Protein 8BDD (pdb70)

Organism: Bacteroides ovatus (NCBI:txid28116)

Secondary structure (DSSP, 8-state):
--S-SS--HHHHHHHHHTTTT-HHHHHHHHHHHHHHHHHHTS----PPP---TT-HHHHHHHHHHHHHHHHHHHHHHH--HHHHHHHHHHHHHHHHHGGG--S-S----SS--SSSSSHHHHHHHHHHHHHHHHHHGGGS-HHHHHHHIIIIIHHHHHHHHH-BTTB-HHHHHHTSSSHHHHHHHHHHHHHHHHHT-HHHHHHHHH-TTSSSSS--HHHHHHHSS-TTS--TT-HHHHHHHHHHHHHHHHHHHHH-GGG-GGGHHHHHHHHHHHHHHHTEETTEE---SS--S-BTTSHHHHHHHHHHHHH-TT-THHHHHIIIII----SSHHHHHHHHHHHTT---------EEEE-STTS-S-EEEEEE--STT--EEEEEEE-B--GGG--S-TTEEEEEETTEEEE------B-TT-TTTGGGSBPHHIIIIITSGGGSSS-EETTB-GGGG-HHHHTT-B-EEEEEES--SSEEEEEEEESSSSTT-EEEEEEEEE--SSSSS-EEEEEEEEE-SS-EEEEEEEEE-SEEEEESS-EEE-SSEEEBS-SSTTGGGEEEEEEE--SS-SEEEEEEEETTEEEEEEEE--TT-EEEEEEE-SS-TT--S---EEEEEEEEEESSEEEEEEEEEE-EEETTTTEEES-S--EEEEEEEEE-SSEEEEEEEETTTEEEEEEEESS---TT-EEEEEETTEEEEEESSEEEEE-/--S-SS--HHHHHHHHHTTTS-HHHHHHHHHHHHHHHHHHTS----PPP---TT-HHHHHHHHHHHHHHHHHHHHHHH--HHHHHHHHHHHHHHHHHGGG--S-SS---SS--SSSSSHHHHHHHHHHHHHHHHHHGGGS-HHHHHHHIIIIIHHHHHHHHH-BTTB-HHHHHHTSSSHHHHHHHHHHHHHHHHHT-HHHHHHHHH-TTSSSSS-SHHHHHHHSS-TT---TT-HHHHHHHHHHHHHHHHHHHHH-GGG-GGGHHHHHHHHHHHHHHHTEETTEE---SS--S-BTTSHHHHHHHHHHHHH-TT-THHHHHIIIII----SSHHHHHHHHHHHTT---------EEEE-STTS-S-EEEEEE--STT--EEEEEEE----STT--S-TTEEEEEETTEEEE------B-TT-TTTGGGSB-HHIIIIITSGGGSSS-EETTB-GGGG-HHHHTT---EEEEEES--SSEEEEEEEESSSSTTEEEEEEEEEE--SSSSS-EEEEEEEEEEEEEEEEEEEEEE-SEEEEESS-EEE-SSEEEBS-SSTTGGGEEEEEEE--SS-SEEEEEEEETTEEEEEEEE--TT-EEEEEEE-SS-TT--S---EEEEEEEEEEEEEEEEEEEEEE-EEETTTTEEE--S--EEEEEEEEE-SSEEEEEEEETTTEEEEEEEESS---SS-EEEEEETTEEEEEESSEEEEE-

B-factor: mean 32.71, std 9.91, range [15.24, 109.08]

Structure (mmCIF, N/CA/C/O backbone):
data_8BDD
#
_entry.id   8BDD
#
_cell.length_a   89.590
_cell.length_b   120.950
_cell.length_c   90.240
_cell.angle_alpha   90.000
_cell.angle_beta   117.760
_cell.angle_gamma   90.000
#
_symmetry.space_group_name_H-M   'P 1 21 1'
#
loop_
_entity.id
_entity.type
_entity.pdbx_description
1 polymer 'Alginate lyase family protein'
2 non-polymer 'NICKEL (II) ION'
3 water water
#
loop_
_atom_site.group_PDB
_atom_site.id
_atom_site.type_symbol
_atom_site.label_atom_id
_atom_site.label_alt_id
_atom_site.label_comp_id
_atom_site.label_asym_id
_atom_site.label_entity_id
_atom_site.label_seq_id
_atom_site.pdbx_PDB_ins_code
_atom_site.Cartn_x
_atom_site.Cartn_y
_atom_site.Cartn_z
_atom_site.occupancy
_atom_site.B_iso_or_equiv
_atom_site.auth_seq_id
_atom_site.auth_comp_id
_atom_site.auth_asym_id
_atom_site.auth_atom_id
_atom_site.pdbx_PDB_model_num
ATOM 1 N N . GLN A 1 24 ? -15.70030 -24.37896 -6.52511 1.000 44.97603 24 GLN A N 1
ATOM 2 C CA . GLN A 1 24 ? -15.77590 -22.92522 -6.53306 1.000 38.57110 24 GLN A CA 1
ATOM 3 C C . GLN A 1 24 ? -15.24121 -22.33977 -5.22225 1.000 29.66903 24 GLN A C 1
ATOM 4 O O . GLN A 1 24 ? -14.65019 -21.26400 -5.21959 1.000 33.59810 24 GLN A O 1
ATOM 10 N N . HIS A 1 25 ? -15.45530 -23.04725 -4.11386 1.000 30.49154 25 HIS A N 1
ATOM 11 C CA . HIS A 1 25 ? -14.90738 -22.64230 -2.82364 1.000 27.56154 25 HIS A CA 1
ATOM 12 C C . HIS A 1 25 ? -14.19966 -23.82299 -2.17348 1.000 29.56745 25 HIS A C 1
ATOM 13 O O . HIS A 1 25 ? -14.69232 -24.95530 -2.25016 1.000 31.91313 25 HIS A O 1
ATOM 20 N N . PRO A 1 26 ? -13.04170 -23.60133 -1.53029 1.000 27.47352 26 PRO A N 1
ATOM 21 C CA . PRO A 1 26 ? -12.33069 -22.32346 -1.41548 1.000 28.32924 26 PRO A CA 1
ATOM 22 C C . PRO A 1 26 ? -11.57598 -21.97304 -2.69789 1.000 28.88786 26 PRO A C 1
ATOM 23 O O . PRO A 1 26 ? -11.39443 -22.84395 -3.54312 1.000 29.34733 26 PRO A O 1
ATOM 27 N N . SER A 1 27 ? -11.14572 -20.72149 -2.83561 1.000 28.08466 27 SER A N 1
ATOM 28 C CA . SER A 1 27 ? -10.36778 -20.34166 -4.00872 1.000 29.30316 27 SER A CA 1
ATOM 29 C C . SER A 1 27 ? -9.45781 -19.15484 -3.73040 1.000 29.92974 27 SER A C 1
ATOM 30 O O . SER A 1 27 ? -8.61140 -18.81909 -4.56491 1.000 36.00524 27 SER A O 1
ATOM 33 N N . LEU A 1 28 ? -9.59557 -18.52747 -2.56456 1.000 29.40605 28 LEU A N 1
ATOM 34 C CA . LEU A 1 28 ? -8.80460 -17.33206 -2.26714 1.000 26.90642 28 LEU A CA 1
ATOM 35 C C . LEU A 1 28 ? -7.39663 -17.70178 -1.80259 1.000 31.99043 28 LEU A C 1
ATOM 36 O O . LEU A 1 28 ? -6.41121 -17.45198 -2.50374 1.000 36.59046 28 LEU A O 1
ATOM 41 N N . LEU A 1 29 ? -7.28772 -18.29504 -0.61809 1.000 29.95357 29 LEU A N 1
ATOM 42 C CA . LEU A 1 29 ? -5.98864 -18.68863 -0.08369 1.000 32.14035 29 LEU A CA 1
ATOM 43 C C . LEU A 1 29 ? -5.49066 -19.99765 -0.68552 1.000 34.26119 29 LEU A C 1
ATOM 44 O O . LEU A 1 29 ? -4.27734 -20.25159 -0.67726 1.000 35.59796 29 LEU A O 1
ATOM 49 N N . PHE A 1 30 ? -6.39594 -20.82515 -1.20340 1.000 30.88394 30 PHE A N 1
ATOM 50 C CA . PHE A 1 30 ? -6.10087 -22.14395 -1.74310 1.000 31.17208 30 PHE A CA 1
ATOM 51 C C . PHE A 1 30 ? -7.34487 -22.67859 -2.43879 1.000 34.13440 30 PHE A C 1
ATOM 52 O O . PHE A 1 30 ? -8.45106 -22.16612 -2.24818 1.000 30.78929 30 PHE A O 1
ATOM 60 N N . THR A 1 31 ? -7.14682 -23.71225 -3.25286 1.000 32.60446 31 THR A N 1
ATOM 61 C CA . THR A 1 31 ? -8.22657 -24.41822 -3.92184 1.000 32.60378 31 THR A CA 1
ATOM 62 C C . THR A 1 31 ? -8.52778 -25.72367 -3.19677 1.000 33.60256 31 THR A C 1
ATOM 63 O O . THR A 1 31 ? -7.78862 -26.15741 -2.31095 1.000 31.74865 31 THR A O 1
ATOM 67 N N . GLN A 1 32 ? -9.63515 -26.35561 -3.59517 1.000 30.37550 32 GLN A N 1
ATOM 68 C CA . GLN A 1 32 ? -10.01640 -27.62605 -2.98900 1.000 33.61738 32 GLN A CA 1
ATOM 69 C C . GLN A 1 32 ? -8.94386 -28.68319 -3.21589 1.000 35.03951 32 GLN A C 1
ATOM 70 O O . GLN A 1 32 ? -8.59040 -29.43084 -2.29289 1.000 32.71520 32 GLN A O 1
ATOM 76 N N . GLU A 1 33 ? -8.42234 -28.76354 -4.44544 1.000 33.87615 33 GLU A N 1
ATOM 77 C CA . GLU A 1 33 ? -7.36384 -29.72030 -4.75102 1.000 38.48104 33 GLU A CA 1
ATOM 78 C C . GLU A 1 33 ? -6.15077 -29.49725 -3.85653 1.000 34.03210 33 GLU A C 1
ATOM 79 O O . GLU A 1 33 ? -5.55751 -30.45867 -3.34768 1.000 35.10004 33 GLU A O 1
ATOM 85 N N . GLU A 1 34 ? -5.78672 -28.23116 -3.63512 1.000 34.46821 34 GLU A N 1
ATOM 86 C CA . GLU A 1 34 ? -4.63912 -27.91275 -2.79052 1.000 33.35891 34 GLU A CA 1
ATOM 87 C C . GLU A 1 34 ? -4.90006 -28.27150 -1.33295 1.000 31.19539 34 GLU A C 1
ATOM 88 O O . GLU A 1 34 ? -4.00464 -28.77338 -0.64924 1.000 30.97630 34 GLU A O 1
ATOM 94 N N . VAL A 1 35 ? -6.11946 -28.02714 -0.84127 1.000 28.70819 35 VAL A N 1
ATOM 95 C CA . VAL A 1 35 ? -6.46169 -28.43247 0.52318 1.000 28.31451 35 VAL A CA 1
ATOM 96 C C . VAL A 1 35 ? -6.37175 -29.94507 0.66791 1.000 29.14156 35 VAL A C 1
ATOM 97 O O . VAL A 1 35 ? -5.83675 -30.45995 1.65816 1.000 26.67460 35 VAL A O 1
ATOM 101 N N . ASN A 1 36 ? -6.91150 -30.68332 -0.30773 1.000 29.63916 36 ASN A N 1
ATOM 102 C CA . ASN A 1 36 ? -6.82842 -32.13895 -0.25774 1.000 30.06579 36 ASN A CA 1
ATOM 103 C C . ASN A 1 36 ? -5.37645 -32.60193 -0.23942 1.000 29.43101 36 ASN A C 1
ATOM 104 O O . ASN A 1 36 ? -5.02514 -33.53974 0.48559 1.000 30.90998 36 ASN A O 1
ATOM 109 N N . GLU A 1 37 ? -4.52170 -31.95577 -1.03708 1.000 29.26030 37 GLU A N 1
ATOM 110 C CA . GLU A 1 37 ? -3.10077 -32.29632 -1.04159 1.000 32.58898 37 GLU A CA 1
ATOM 111 C C . GLU A 1 37 ? -2.44990 -32.02197 0.31328 1.000 30.89880 37 GLU A C 1
ATOM 112 O O . GLU A 1 37 ? -1.64722 -32.82962 0.79757 1.000 30.88015 37 GLU A O 1
ATOM 118 N N . MET A 1 38 ? -2.75221 -30.87061 0.92138 1.000 27.73907 38 MET A N 1
ATOM 119 C CA . MET A 1 38 ? -2.17071 -30.56065 2.22800 1.000 28.42964 38 MET A CA 1
ATOM 120 C C . MET A 1 38 ? -2.61445 -31.57148 3.27446 1.000 28.44849 38 MET A C 1
ATOM 121 O O . MET A 1 38 ? -1.82319 -31.97616 4.13515 1.000 27.77962 38 MET A O 1
ATOM 126 N N . ARG A 1 39 ? -3.87531 -32.00431 3.20928 1.000 26.90698 39 ARG A N 1
ATOM 127 C CA . ARG A 1 39 ? -4.35700 -32.97428 4.19229 1.000 26.76971 39 ARG A CA 1
ATOM 128 C C . ARG A 1 39 ? -3.73082 -34.34472 3.97817 1.000 29.40623 39 ARG A C 1
ATOM 129 O O . ARG A 1 39 ? -3.35298 -35.01470 4.94543 1.000 30.31643 39 ARG A O 1
ATOM 137 N N . ALA A 1 40 ? -3.59706 -34.77707 2.71804 1.000 29.39123 40 ALA A N 1
ATOM 138 C CA . ALA A 1 40 ? -2.97109 -36.06850 2.44678 1.000 28.47302 40 ALA A CA 1
ATOM 139 C C . ALA A 1 40 ? -1.50109 -36.08678 2.85017 1.000 31.28330 40 ALA A C 1
ATOM 140 O O . ALA A 1 40 ? -0.95797 -37.15617 3.15993 1.000 33.00896 40 ALA A O 1
ATOM 142 N N . GLY A 1 41 ? -0.84487 -34.93093 2.83457 1.000 30.17132 41 GLY A N 1
ATOM 143 C CA . GLY A 1 41 ? 0.55445 -34.80040 3.17304 1.000 32.08526 41 GLY A CA 1
ATOM 144 C C . GLY A 1 41 ? 0.85896 -34.61904 4.63903 1.000 33.94415 41 GLY A C 1
ATOM 145 O O . GLY A 1 41 ? 2.02817 -34.44446 4.99701 1.000 32.30568 41 GLY A O 1
ATOM 146 N N . LYS A 1 42 ? -0.15375 -34.65370 5.50309 1.000 32.44606 42 LYS A N 1
ATOM 147 C CA . LYS A 1 42 ? 0.07815 -34.48590 6.93282 1.000 32.44028 42 LYS A CA 1
ATOM 148 C C . LYS A 1 42 ? 1.04551 -35.54140 7.44714 1.000 34.69074 42 LYS A C 1
ATOM 149 O O . LYS A 1 42 ? 0.89643 -36.73100 7.16044 1.000 35.18348 42 LYS A O 1
ATOM 155 N N . GLY A 1 43 ? 2.05568 -35.09947 8.20048 1.000 34.47029 43 GLY A N 1
ATOM 156 C CA . GLY A 1 43 ? 3.05129 -35.99758 8.74203 1.000 34.97404 43 GLY A CA 1
ATOM 157 C C . GLY A 1 43 ? 4.30304 -36.15313 7.90636 1.000 37.19093 43 GLY A C 1
ATOM 158 O O . GLY A 1 43 ? 5.30433 -36.67914 8.41177 1.000 41.72470 43 GLY A O 1
ATOM 159 N N . THR A 1 44 ? 4.29497 -35.71165 6.64793 1.000 36.54971 44 THR A N 1
ATOM 160 C CA . THR A 1 44 ? 5.45095 -35.90941 5.78562 1.000 36.99573 44 THR A CA 1
ATOM 161 C C . THR A 1 44 ? 6.48561 -34.79703 5.90152 1.000 32.98485 44 THR A C 1
ATOM 162 O O . THR A 1 44 ? 7.65975 -35.04350 5.60341 1.000 36.08576 44 THR A O 1
ATOM 166 N N . VAL A 1 45 ? 6.08862 -33.59711 6.32682 1.000 34.13841 45 VAL A N 1
ATOM 167 C CA . VAL A 1 45 ? 7.00715 -32.46655 6.49670 1.000 33.03521 45 VAL A CA 1
ATOM 168 C C . VAL A 1 45 ? 6.81295 -31.86716 7.88681 1.000 32.83136 45 VAL A C 1
ATOM 169 O O . VAL A 1 45 ? 5.93129 -31.01557 8.07629 1.000 34.24332 45 VAL A O 1
ATOM 173 N N . PRO A 1 46 ? 7.60943 -32.28055 8.87906 1.000 34.65258 46 PRO A N 1
ATOM 174 C CA . PRO A 1 46 ? 7.38941 -31.82036 10.26715 1.000 34.54502 46 PRO A CA 1
ATOM 175 C C . PRO A 1 46 ? 7.29824 -30.31226 10.46063 1.000 33.09843 46 PRO A C 1
ATOM 176 O O . PRO A 1 46 ? 6.50778 -29.86673 11.30312 1.000 31.84977 46 PRO A O 1
ATOM 180 N N . ALA A 1 47 ? 8.08177 -29.50918 9.72886 1.000 31.76261 47 ALA A N 1
ATOM 181 C CA . ALA A 1 47 ? 8.03818 -28.06220 9.94432 1.000 30.58042 47 ALA A CA 1
ATOM 182 C C . ALA A 1 47 ? 6.68618 -27.48525 9.54132 1.000 30.96059 47 ALA A C 1
ATOM 183 O O . ALA A 1 47 ? 6.13953 -26.59902 10.22656 1.000 31.93854 47 ALA A O 1
ATOM 185 N N . PHE A 1 48 ? 6.13201 -27.97541 8.42502 1.000 31.09033 48 PHE A N 1
ATOM 186 C CA . PHE A 1 48 ? 4.79979 -27.53933 8.01441 1.000 29.94570 48 PHE A CA 1
ATOM 187 C C . PHE A 1 48 ? 3.75461 -27.98909 9.01773 1.000 30.75702 48 PHE A C 1
ATOM 188 O O . PHE A 1 48 ? 2.83771 -27.22841 9.34858 1.000 30.25248 48 PHE A O 1
ATOM 196 N N . ASP A 1 49 ? 3.86708 -29.23487 9.48916 1.000 31.54371 49 ASP A N 1
ATOM 197 C CA . ASP A 1 49 ? 2.95600 -29.72943 10.51373 1.000 31.55941 49 ASP A CA 1
ATOM 198 C C . ASP A 1 49 ? 2.97862 -28.83696 11.74180 1.000 32.00478 49 ASP A C 1
ATOM 199 O O . ASP A 1 49 ? 1.93194 -28.55582 12.32784 1.000 32.94695 49 ASP A O 1
ATOM 204 N N . LYS A 1 50 ? 4.16707 -28.38266 12.14766 1.000 30.89306 50 LYS A N 1
ATOM 205 C CA . LYS A 1 50 ? 4.26550 -27.51035 13.31554 1.000 33.72818 50 LYS A CA 1
ATOM 206 C C . LYS A 1 50 ? 3.55873 -26.17610 13.07970 1.000 31.01540 50 LYS A C 1
ATOM 207 O O . LYS A 1 50 ? 2.81912 -25.68878 13.95410 1.000 31.80986 50 LYS A O 1
ATOM 213 N N . SER A 1 51 ? 3.76049 -25.56900 11.89975 1.000 31.04821 51 SER A N 1
ATOM 214 C CA . SER A 1 51 ? 3.04523 -24.31924 11.61041 1.000 29.24452 51 SER A CA 1
ATOM 215 C C . SER A 1 51 ? 1.52411 -24.52337 11.58876 1.000 32.48045 51 SER A C 1
ATOM 216 O O . SER A 1 51 ? 0.75672 -23.67969 12.08818 1.000 30.17631 51 SER A O 1
ATOM 219 N N . LEU A 1 52 ? 1.06694 -25.63799 11.01470 1.000 27.98869 52 LEU A N 1
ATOM 220 C CA . LEU A 1 52 ? -0.36995 -25.89492 10.98162 1.000 29.87130 52 LEU A CA 1
ATOM 221 C C . LEU A 1 52 ? -0.92225 -26.10463 12.38658 1.000 33.71732 52 LEU A C 1
ATOM 222 O O . LEU A 1 52 ? -2.02817 -25.63914 12.70510 1.000 31.14643 52 LEU A O 1
ATOM 227 N N . SER A 1 53 ? -0.17616 -26.81536 13.23477 1.000 31.20976 53 SER A N 1
ATOM 228 C CA . SER A 1 53 ? -0.60188 -26.99864 14.61666 1.000 32.44198 53 SER A CA 1
ATOM 229 C C . SER A 1 53 ? -0.76842 -25.65974 15.31458 1.000 32.08250 53 SER A C 1
ATOM 230 O O . SER A 1 53 ? -1.67466 -25.48539 16.13883 1.000 32.02867 53 SER A O 1
ATOM 233 N N . GLU A 1 54 ? 0.09323 -24.69551 14.99450 1.000 31.43595 54 GLU A N 1
ATOM 234 C CA . GLU A 1 54 ? -0.05957 -23.37975 15.61367 1.000 31.10090 54 GLU A CA 1
ATOM 235 C C . GLU A 1 54 ? -1.33100 -22.67541 15.13233 1.000 29.85539 54 GLU A C 1
ATOM 236 O O . GLU A 1 54 ? -2.02382 -22.00748 15.92075 1.000 30.43475 54 GLU A O 1
ATOM 242 N N . VAL A 1 55 ? -1.67095 -22.83617 13.85175 1.000 27.96321 55 VAL A N 1
ATOM 243 C CA . VAL A 1 55 ? -2.94358 -22.28918 13.36326 1.000 28.57718 55 VAL A CA 1
ATOM 244 C C . VAL A 1 55 ? -4.12021 -22.93266 14.09447 1.000 27.69528 55 VAL A C 1
ATOM 245 O O . VAL A 1 55 ? -5.07919 -22.25606 14.49930 1.000 27.67219 55 VAL A O 1
ATOM 249 N N . LEU A 1 56 ? -4.07839 -24.25963 14.24116 1.000 29.58358 56 LEU A N 1
ATOM 250 C CA . LEU A 1 56 ? -5.17926 -24.96531 14.89116 1.000 29.58741 56 LEU A CA 1
ATOM 251 C C . LEU A 1 56 ? -5.29566 -24.58052 16.36131 1.000 30.13704 56 LEU A C 1
ATOM 252 O O . LEU A 1 56 ? -6.40713 -24.51704 16.89616 1.000 30.93761 56 LEU A O 1
ATOM 257 N N . ALA A 1 57 ? -4.16973 -24.31773 17.02825 1.000 30.62732 57 ALA A N 1
ATOM 258 C CA . ALA A 1 57 ? -4.22426 -23.87163 18.41769 1.000 31.01752 57 ALA A CA 1
ATOM 259 C C . ALA A 1 57 ? -4.87328 -22.49616 18.53364 1.000 30.07583 57 ALA A C 1
ATOM 260 O O . ALA A 1 57 ? -5.67993 -22.25976 19.44449 1.000 32.41927 57 ALA A O 1
ATOM 262 N N . ALA A 1 58 ? -4.53980 -21.57650 17.62006 1.000 29.37839 58 ALA A N 1
ATOM 263 C CA . ALA A 1 58 ? -5.22469 -20.28275 17.60770 1.000 28.02128 58 ALA A CA 1
ATOM 264 C C . ALA A 1 58 ? -6.72980 -20.44550 17.37956 1.000 30.80770 58 ALA A C 1
ATOM 265 O O . ALA A 1 58 ? -7.55637 -19.79757 18.05036 1.000 30.95104 58 ALA A O 1
ATOM 267 N N . ALA A 1 59 ? -7.10545 -21.29090 16.41736 1.000 27.51620 59 ALA A N 1
ATOM 268 C CA . ALA A 1 59 ? -8.52497 -21.52139 16.16201 1.000 27.64037 59 ALA A CA 1
ATOM 269 C C . ALA A 1 59 ? -9.21875 -22.12503 17.38064 1.000 27.92791 59 ALA A C 1
ATOM 270 O O . ALA A 1 59 ? -10.32831 -21.71001 17.74624 1.000 28.62409 59 ALA A O 1
ATOM 272 N N . ASP A 1 60 ? -8.58551 -23.11321 18.01861 1.000 29.74818 60 ASP A N 1
ATOM 273 C CA . ASP A 1 60 ? -9.17403 -23.72906 19.20086 1.000 30.19769 60 ASP A CA 1
ATOM 274 C C . ASP A 1 60 ? -9.37975 -22.70513 20.30220 1.000 32.39599 60 ASP A C 1
ATOM 275 O O . ASP A 1 60 ? -10.39309 -22.74053 21.01171 1.000 32.76536 60 ASP A O 1
ATOM 280 N N . ALA A 1 61 ? -8.40976 -21.80488 20.48534 1.000 31.62844 61 ALA A N 1
ATOM 281 C CA . ALA A 1 61 ? -8.55727 -20.78568 21.51871 1.000 31.70544 61 ALA A CA 1
ATOM 282 C C . ALA A 1 61 ? -9.75276 -19.88741 21.22817 1.000 32.89512 61 ALA A C 1
ATOM 283 O O . ALA A 1 61 ? -10.49745 -19.51407 22.14072 1.000 33.36604 61 ALA A O 1
ATOM 285 N N . ALA A 1 62 ? -9.95193 -19.52644 19.96193 1.000 28.65501 62 ALA A N 1
ATOM 286 C CA . ALA A 1 62 ? -11.12091 -18.71660 19.62181 1.000 30.75112 62 ALA A CA 1
ATOM 287 C C . ALA A 1 62 ? -12.41819 -19.48005 19.88238 1.000 32.60057 62 ALA A C 1
ATOM 288 O O . ALA A 1 62 ? -13.36253 -18.94237 20.47323 1.000 32.09925 62 ALA A O 1
ATOM 290 N N . VAL A 1 63 ? -12.48178 -20.74172 19.44604 1.000 30.42856 63 VAL A N 1
ATOM 291 C CA . VAL A 1 63 ? -13.70015 -21.53110 19.61864 1.000 31.91293 63 VAL A CA 1
ATOM 292 C C . VAL A 1 63 ? -14.05136 -21.67641 21.09378 1.000 33.34851 63 VAL A C 1
ATOM 293 O O . VAL A 1 63 ? -15.23308 -21.69904 21.46015 1.000 36.06477 63 VAL A O 1
ATOM 297 N N . ASN A 1 64 ? -13.04351 -21.75778 21.96144 1.000 33.60351 64 ASN A N 1
ATOM 298 C CA . ASN A 1 64 ? -13.26597 -21.96370 23.38640 1.000 36.11197 64 ASN A CA 1
ATOM 299 C C . ASN A 1 64 ? -13.64213 -20.69127 24.13434 1.000 34.52255 64 ASN A C 1
ATOM 300 O O . ASN A 1 64 ? -13.86540 -20.75263 25.34943 1.000 37.95587 64 ASN A O 1
ATOM 305 N N . SER A 1 65 ? -13.74167 -19.56294 23.45302 1.000 34.52304 65 SER A N 1
ATOM 306 C CA . SER A 1 65 ? -14.04826 -18.27069 24.04800 1.000 37.77543 65 SER A CA 1
ATOM 307 C C . SER A 1 65 ? -15.41669 -17.77157 23.58851 1.000 37.83276 65 SER A C 1
ATOM 308 O O . SER A 1 65 ? -15.85132 -18.08472 22.47681 1.000 37.28085 65 SER A O 1
ATOM 311 N N . PRO A 1 66 ? -16.12104 -16.99843 24.41616 1.000 37.21202 66 PRO A N 1
ATOM 312 C CA . PRO A 1 66 ? -17.40632 -16.44093 23.98190 1.000 37.67285 66 PRO A CA 1
ATOM 313 C C . PRO A 1 66 ? -17.22770 -15.44731 22.84738 1.000 39.61100 66 PRO A C 1
ATOM 314 O O . PRO A 1 66 ? -16.17003 -14.83338 22.68514 1.000 41.50525 66 PRO A O 1
ATOM 318 N N . VAL A 1 67 ? -18.28290 -15.29150 22.05694 1.000 37.57527 67 VAL A N 1
ATOM 319 C CA . VAL A 1 67 ? -18.26792 -14.39544 20.90665 1.000 36.31625 67 VAL A CA 1
ATOM 320 C C . VAL A 1 67 ? -18.66595 -13.00088 21.37067 1.000 37.00310 67 VAL A C 1
ATOM 321 O O . VAL A 1 67 ? -19.67865 -12.82545 22.06034 1.000 40.11536 67 VAL A O 1
ATOM 325 N N . SER A 1 68 ? -17.86046 -12.00870 21.00460 1.000 33.24936 68 SER A N 1
ATOM 326 C CA . SER A 1 68 ? -18.09282 -10.62371 21.39025 1.000 37.36915 68 SER A CA 1
ATOM 327 C C . SER A 1 68 ? -17.97156 -9.74047 20.15792 1.000 37.16633 68 SER A C 1
ATOM 328 O O . SER A 1 68 ? -16.90258 -9.68383 19.53956 1.000 32.55037 68 SER A O 1
ATOM 331 N N . VAL A 1 69 ? -19.06007 -9.06020 19.79994 1.000 36.28110 69 VAL A N 1
ATOM 332 C CA . VAL A 1 69 ? -19.07645 -8.16316 18.64319 1.000 34.50365 69 VAL A CA 1
ATOM 333 C C . VAL A 1 69 ? -19.61324 -6.81195 19.10626 1.000 37.88773 69 VAL A C 1
ATOM 334 O O . VAL A 1 69 ? -20.78230 -6.48880 18.84542 1.000 37.19741 69 VAL A O 1
ATOM 338 N N . PRO A 1 70 ? -18.80942 -6.00005 19.78808 1.000 37.74548 70 PRO A N 1
ATOM 339 C CA . PRO A 1 70 ? -19.34340 -4.81099 20.46096 1.000 37.15328 70 PRO A CA 1
ATOM 340 C C . PRO A 1 70 ? -19.60146 -3.65415 19.50864 1.000 36.25243 70 PRO A C 1
ATOM 341 O O . PRO A 1 70 ? -19.10012 -3.60086 18.38372 1.000 37.99809 70 PRO A O 1
ATOM 345 N N . VAL A 1 71 ? -20.39916 -2.71221 19.99804 1.000 37.94513 71 VAL A N 1
ATOM 346 C CA . VAL A 1 71 ? -20.67332 -1.48991 19.23525 1.000 38.00990 71 VAL A CA 1
ATOM 347 C C . VAL A 1 71 ? -19.42266 -0.61852 19.23502 1.000 35.46794 71 VAL A C 1
ATOM 348 O O . VAL A 1 71 ? -18.86736 -0.34250 20.31016 1.000 39.34865 71 VAL A O 1
ATOM 352 N N . PRO A 1 72 ? -18.93771 -0.18121 18.07558 1.000 36.77628 72 PRO A N 1
ATOM 353 C CA . PRO A 1 72 ? -17.68755 0.59102 18.03985 1.000 37.32900 72 PRO A CA 1
ATOM 354 C C . PRO A 1 72 ? -17.80691 1.89818 18.81381 1.000 39.95562 72 PRO A C 1
ATOM 355 O O . PRO A 1 72 ? -18.80787 2.61038 18.71072 1.000 41.36927 72 PRO A O 1
ATOM 359 N N . VAL A 1 73 ? -16.76215 2.21404 19.58580 1.000 40.04576 73 VAL A N 1
ATOM 360 C CA . VAL A 1 73 ? -16.75193 3.40491 20.43215 1.000 40.22099 73 VAL A CA 1
ATOM 361 C C . VAL A 1 73 ? -15.35672 4.01268 20.56061 1.000 43.03948 73 VAL A C 1
ATOM 362 O O . VAL A 1 73 ? -15.21395 5.13381 21.06171 1.000 47.35824 73 VAL A O 1
ATOM 366 N N . ASP A 1 74 ? -14.31092 3.29085 20.15018 1.000 40.38494 74 ASP A N 1
ATOM 367 C CA . ASP A 1 74 ? -12.95859 3.76014 20.43579 1.000 41.20388 74 ASP A CA 1
ATOM 368 C C . ASP A 1 74 ? -12.04668 3.60978 19.22395 1.000 40.93975 74 ASP A C 1
ATOM 369 O O . ASP A 1 74 ? -12.41906 3.04882 18.18510 1.000 36.38397 74 ASP A O 1
ATOM 374 N N . GLY A 1 75 ? -10.83356 4.13672 19.37496 1.000 40.41180 75 GLY A N 1
ATOM 375 C CA . GLY A 1 75 ? -9.83518 4.12887 18.33137 1.000 38.07608 75 GLY A CA 1
ATOM 376 C C . GLY A 1 75 ? -8.79111 3.05228 18.53368 1.000 37.43624 75 GLY A C 1
ATOM 377 O O . GLY A 1 75 ? -9.00535 2.05874 19.23826 1.000 40.01402 75 GLY A O 1
ATOM 378 N N . GLY A 1 76 ? -7.63892 3.25392 17.90216 1.000 37.24377 76 GLY A N 1
ATOM 379 C CA . GLY A 1 76 ? -6.54992 2.30391 17.99644 1.000 38.01119 76 GLY A CA 1
ATOM 380 C C . GLY A 1 76 ? -6.18094 1.97748 19.42725 1.000 43.71463 76 GLY A C 1
ATOM 381 O O . GLY A 1 76 ? -6.08654 2.87370 20.27275 1.000 44.80365 76 GLY A O 1
ATOM 382 N N . GLY A 1 77 ? -5.99749 0.69216 19.72502 1.000 41.23863 77 GLY A N 1
ATOM 383 C CA . GLY A 1 77 ? -5.67101 0.27638 21.06902 1.000 42.43306 77 GLY A CA 1
ATOM 384 C C . GLY A 1 77 ? -6.83269 0.22397 22.03600 1.000 42.74088 77 GLY A C 1
ATOM 385 O O . GLY A 1 77 ? -6.66346 -0.29455 23.14347 1.000 45.64922 77 GLY A O 1
ATOM 386 N N . GLY A 1 78 ? -8.00404 0.74659 21.66818 1.000 40.19926 78 GLY A N 1
ATOM 387 C CA . GLY A 1 78 ? -9.16899 0.60209 22.51609 1.000 41.08451 78 GLY A CA 1
ATOM 388 C C . GLY A 1 78 ? -9.63884 -0.83700 22.58823 1.000 38.89095 78 GLY A C 1
ATOM 389 O O . GLY A 1 78 ? -9.39186 -1.64286 21.69420 1.000 38.47356 78 GLY A O 1
ATOM 390 N N . VAL A 1 79 ? -10.34177 -1.16545 23.67596 1.000 39.40015 79 VAL A N 1
ATOM 391 C CA . VAL A 1 79 ? -10.74446 -2.55661 23.88940 1.000 37.39007 79 VAL A CA 1
ATOM 392 C C . VAL A 1 79 ? -11.66482 -3.04125 22.77152 1.000 35.77444 79 VAL A C 1
ATOM 393 O O . VAL A 1 79 ? -11.56623 -4.19223 22.32797 1.000 36.98057 79 VAL A O 1
ATOM 397 N N . VAL A 1 80 ? -12.55902 -2.17843 22.28363 1.000 35.37019 80 VAL A N 1
ATOM 398 C CA . VAL A 1 80 ? -13.49790 -2.61173 21.24617 1.000 36.78408 80 VAL A CA 1
ATOM 399 C C . VAL A 1 80 ? -12.78729 -2.75234 19.90333 1.000 34.44082 80 VAL A C 1
ATOM 400 O O . VAL A 1 80 ? -12.97788 -3.74139 19.17999 1.000 33.00055 80 VAL A O 1
ATOM 404 N N . HIS A 1 81 ? -11.97728 -1.75356 19.54055 1.000 34.42471 81 HIS A N 1
ATOM 405 C CA . HIS A 1 81 ? -11.15699 -1.83605 18.33368 1.000 33.28469 81 HIS A CA 1
ATOM 406 C C . HIS A 1 81 ? -10.35164 -3.12820 18.31221 1.000 31.57644 81 HIS A C 1
ATOM 407 O O . HIS A 1 81 ? -10.35128 -3.87748 17.31960 1.000 31.88057 81 HIS A O 1
ATOM 414 N N . GLU A 1 82 ? -9.65727 -3.40473 19.41764 1.000 32.74474 82 GLU A N 1
ATOM 415 C CA . GLU A 1 82 ? -8.83412 -4.60098 19.48499 1.000 33.01910 82 GLU A CA 1
ATOM 416 C C . GLU A 1 82 ? -9.68115 -5.85861 19.45934 1.000 31.10722 82 GLU A C 1
ATOM 417 O O . GLU A 1 82 ? -9.22059 -6.89010 18.97197 1.000 33.00099 82 GLU A O 1
ATOM 423 N N . GLN A 1 83 ? -10.91771 -5.79493 19.96283 1.000 32.07509 83 GLN A N 1
ATOM 424 C CA . GLN A 1 83 ? -11.78384 -6.96641 19.89142 1.000 31.88864 83 GLN A CA 1
ATOM 425 C C . GLN A 1 83 ? -12.17826 -7.27771 18.45271 1.000 31.68221 83 GLN A C 1
ATOM 426 O O . GLN A 1 83 ? -12.18706 -8.44586 18.04824 1.000 31.38007 83 GLN A O 1
ATOM 432 N N . HIS A 1 84 ? -12.50293 -6.24954 17.66009 1.000 30.40843 84 HIS A N 1
ATOM 433 C CA . HIS A 1 84 ? -12.87022 -6.50759 16.26415 1.000 28.37639 84 HIS A CA 1
ATOM 434 C C . HIS A 1 84 ? -11.67121 -6.98743 15.45037 1.000 29.61001 84 HIS A C 1
ATOM 435 O O . HIS A 1 84 ? -11.81121 -7.82727 14.53817 1.000 28.11379 84 HIS A O 1
ATOM 442 N N . LYS A 1 85 ? -10.48423 -6.48169 15.77633 1.000 27.98623 85 LYS A N 1
ATOM 443 C CA . LYS A 1 85 ? -9.27390 -6.99259 15.14161 1.000 29.18099 85 LYS A CA 1
ATOM 444 C C . LYS A 1 85 ? -9.03615 -8.46664 15.50108 1.000 28.95937 85 LYS A C 1
ATOM 445 O O . LYS A 1 85 ? -8.79714 -9.31102 14.61229 1.000 29.29654 85 LYS A O 1
ATOM 451 N N . SER A 1 86 ? -9.11023 -8.79980 16.79902 1.000 29.20053 86 SER A N 1
ATOM 452 C CA . SER A 1 86 ? -9.03828 -10.19967 17.21321 1.000 28.21122 86 SER A CA 1
ATOM 453 C C . SER A 1 86 ? -10.06449 -11.03876 16.47447 1.000 29.12125 86 SER A C 1
ATOM 454 O O . SER A 1 86 ? -9.78778 -12.18057 16.10116 1.000 29.49692 86 SER A O 1
ATOM 457 N N . ASN A 1 87 ? -11.25856 -10.48742 16.25193 1.000 30.15691 87 ASN A N 1
ATOM 458 C CA . ASN A 1 87 ? -12.29762 -11.25356 15.57615 1.000 28.10637 87 ASN A CA 1
ATOM 459 C C . ASN A 1 87 ? -11.90118 -11.60163 14.15129 1.000 28.75457 87 ASN A C 1
ATOM 460 O O . ASN A 1 87 ? -12.16254 -12.71981 13.69523 1.000 27.31600 87 ASN A O 1
ATOM 465 N N . TYR A 1 88 ? -11.31394 -10.65480 13.40445 1.000 25.59196 88 TYR A N 1
ATOM 466 C CA . TYR A 1 88 ? -11.00655 -11.04999 12.02829 1.000 25.66581 88 TYR A CA 1
ATOM 467 C C . TYR A 1 88 ? -9.87001 -12.06230 11.99149 1.000 25.22679 88 TYR A C 1
ATOM 468 O O . TYR A 1 88 ? -9.88664 -12.97370 11.14693 1.000 25.89883 88 TYR A O 1
ATOM 477 N N . TYR A 1 89 ? -8.92015 -11.97287 12.93403 1.000 26.53887 89 TYR A N 1
ATOM 478 C CA . TYR A 1 89 ? -7.90187 -13.02755 12.99933 1.000 26.31754 89 TYR A CA 1
ATOM 479 C C . TYR A 1 89 ? -8.50960 -14.37324 13.38972 1.000 26.60137 89 TYR A C 1
ATOM 480 O O . TYR A 1 89 ? -8.13024 -15.42145 12.84037 1.000 25.67626 89 TYR A O 1
ATOM 489 N N . ALA A 1 90 ? -9.46027 -14.36510 14.32654 1.000 26.22336 90 ALA A N 1
ATOM 490 C CA . ALA A 1 90 ? -10.08863 -15.60708 14.76475 1.000 24.78307 90 ALA A CA 1
ATOM 491 C C . ALA A 1 90 ? -10.86898 -16.25370 13.62652 1.000 25.53398 90 ALA A C 1
ATOM 492 O O . ALA A 1 90 ? -10.77805 -17.46356 13.40708 1.000 25.15330 90 ALA A O 1
ATOM 494 N N . MET A 1 91 ? -11.66448 -15.46234 12.90598 1.000 24.69113 91 MET A N 1
ATOM 495 C CA . MET A 1 91 ? -12.39010 -16.00613 11.75750 1.000 23.13426 91 MET A CA 1
ATOM 496 C C . MET A 1 91 ? -11.43865 -16.55828 10.70694 1.000 25.66558 91 MET A C 1
ATOM 497 O O . MET A 1 91 ? -11.67710 -17.63850 10.16139 1.000 24.73222 91 MET A O 1
ATOM 502 N N . PHE A 1 92 ? -10.37280 -15.81697 10.39081 1.000 23.20598 92 PHE A N 1
ATOM 503 C CA . PHE A 1 92 ? -9.35256 -16.29795 9.46054 1.000 25.62773 92 PHE A CA 1
ATOM 504 C C . PHE A 1 92 ? -8.80016 -17.66214 9.88309 1.000 26.40717 92 PHE A C 1
ATOM 505 O O . PHE A 1 92 ? -8.77845 -18.62507 9.09074 1.000 24.80471 92 PHE A O 1
ATOM 513 N N . HIS A 1 93 ? -8.35364 -17.76135 11.14389 1.000 24.07426 93 HIS A N 1
ATOM 514 C CA . HIS A 1 93 ? -7.76286 -19.00323 11.62844 1.000 23.66490 93 HIS A CA 1
ATOM 515 C C . HIS A 1 93 ? -8.77776 -20.13787 11.64654 1.000 23.38590 93 HIS A C 1
ATOM 516 O O . HIS A 1 93 ? -8.43792 -21.27813 11.32496 1.000 24.17548 93 HIS A O 1
ATOM 523 N N . CYS A 1 94 ? -10.02781 -19.85198 12.01960 1.000 22.78583 94 CYS A N 1
ATOM 524 C CA . CYS A 1 94 ? -11.03625 -20.90979 12.04960 1.000 22.53251 94 CYS A CA 1
ATOM 525 C C . CYS A 1 94 ? -11.40109 -21.37198 10.64477 1.000 23.60968 94 CYS A C 1
ATOM 526 O O . CYS A 1 94 ? -11.64132 -22.56243 10.42897 1.000 25.28474 94 CYS A O 1
ATOM 529 N N . GLY A 1 95 ? -11.46360 -20.45731 9.67483 1.000 23.22206 95 GLY A N 1
ATOM 530 C CA . GLY A 1 95 ? -11.73424 -20.88183 8.30817 1.000 24.00550 95 GLY A CA 1
ATOM 531 C C . GLY A 1 95 ? -10.63978 -21.77987 7.76666 1.000 24.24985 95 GLY A C 1
ATOM 532 O O . GLY A 1 95 ? -10.91390 -22.82781 7.15451 1.000 23.28213 95 GLY A O 1
ATOM 533 N N . VAL A 1 96 ? -9.37640 -21.39190 7.99938 1.000 23.55865 96 VAL A N 1
ATOM 534 C CA . VAL A 1 96 ? -8.26543 -22.25326 7.59900 1.000 23.85744 96 VAL A CA 1
ATOM 535 C C . VAL A 1 96 ? -8.32911 -23.58292 8.33696 1.000 24.98540 96 VAL A C 1
ATOM 536 O O . VAL A 1 96 ? -8.12855 -24.64647 7.73775 1.000 25.29500 96 VAL A O 1
ATOM 540 N N . ALA A 1 97 ? -8.62746 -23.55180 9.64185 1.000 23.04231 97 ALA A N 1
ATOM 541 C CA . ALA A 1 97 ? -8.67870 -24.78588 10.41862 1.000 23.87839 97 ALA A CA 1
ATOM 542 C C . ALA A 1 97 ? -9.76616 -25.72059 9.90811 1.000 24.04036 97 ALA A C 1
ATOM 543 O O . ALA A 1 97 ? -9.56416 -26.94105 9.83442 1.000 25.21096 97 ALA A O 1
ATOM 545 N N . TYR A 1 98 ? -10.92961 -25.16627 9.55473 1.000 23.02815 98 TYR A N 1
ATOM 546 C CA . TYR A 1 98 ? -11.99410 -25.97935 8.98014 1.000 23.79727 98 TYR A CA 1
ATOM 547 C C . TYR A 1 98 ? -11.51944 -26.65441 7.70629 1.000 25.77188 98 TYR A C 1
ATOM 548 O O . TYR A 1 98 ? -11.73825 -27.85767 7.50614 1.000 24.55452 98 TYR A O 1
ATOM 557 N N . GLN A 1 99 ? -10.86716 -25.88777 6.82293 1.000 23.69490 99 GLN A N 1
ATOM 558 C CA . GLN A 1 99 ? -10.41847 -26.48554 5.57322 1.000 23.79590 99 GLN A CA 1
ATOM 559 C C . GLN A 1 99 ? -9.36062 -27.55411 5.81234 1.000 25.78100 99 GLN A C 1
ATOM 560 O O . GLN A 1 99 ? -9.35291 -28.58823 5.13642 1.000 26.50628 99 GLN A O 1
ATOM 566 N N . LEU A 1 100 ? -8.48251 -27.35098 6.78680 1.000 25.55937 100 LEU A N 1
ATOM 567 C CA . LEU A 1 100 ? -7.38051 -28.28917 6.94422 1.000 25.84006 100 LEU A CA 1
ATOM 568 C C . LEU A 1 100 ? -7.73855 -29.48498 7.82031 1.000 26.51488 100 LEU A C 1
ATOM 569 O O . LEU A 1 100 ? -6.95818 -30.44220 7.86296 1.000 31.56707 100 LEU A O 1
ATOM 574 N N . THR A 1 101 ? -8.89439 -29.46318 8.50982 1.000 26.73236 101 THR A N 1
ATOM 575 C CA . THR A 1 101 ? -9.30205 -30.57372 9.37160 1.000 29.69790 101 THR A CA 1
ATOM 576 C C . THR A 1 101 ? -10.65927 -31.17324 9.03923 1.000 29.22287 101 THR A C 1
ATOM 577 O O . THR A 1 101 ? -10.90267 -32.33361 9.38656 1.000 32.14966 101 THR A O 1
ATOM 581 N N . GLY A 1 102 ? -11.56223 -30.41371 8.42764 1.000 28.53546 102 GLY A N 1
ATOM 582 C CA . GLY A 1 102 ? -12.94345 -30.82571 8.26948 1.000 31.47412 102 GLY A CA 1
ATOM 583 C C . GLY A 1 102 ? -13.79316 -30.72877 9.51899 1.000 33.07638 102 GLY A C 1
ATOM 584 O O . GLY A 1 102 ? -14.97329 -31.11106 9.47493 1.000 31.26780 102 GLY A O 1
ATOM 585 N N . ASP A 1 103 ? -13.24422 -30.22040 10.62418 1.000 29.16425 103 ASP A N 1
ATOM 586 C CA . ASP A 1 103 ? -13.97219 -30.17195 11.89019 1.000 31.81418 103 ASP A CA 1
ATOM 587 C C . ASP A 1 103 ? -15.01715 -29.06258 11.84799 1.000 31.74492 103 ASP A C 1
ATOM 588 O O . ASP A 1 103 ? -14.67632 -27.87798 11.74801 1.000 28.96942 103 ASP A O 1
ATOM 593 N N . LYS A 1 104 ? -16.29161 -29.44935 11.96352 1.000 31.11713 104 LYS A N 1
ATOM 594 C CA . LYS A 1 104 ? -17.39670 -28.51196 11.79373 1.000 32.57521 104 LYS A CA 1
ATOM 595 C C . LYS A 1 104 ? -17.43533 -27.41926 12.85742 1.000 30.10069 104 LYS A C 1
ATOM 596 O O . LYS A 1 104 ? -18.05653 -26.37919 12.61919 1.000 31.37314 104 LYS A O 1
ATOM 602 N N . LYS A 1 105 ? -16.81328 -27.62531 14.02459 1.000 29.13707 105 LYS A N 1
ATOM 603 C CA . LYS A 1 105 ? -16.85266 -26.59029 15.05848 1.000 29.51198 105 LYS A CA 1
ATOM 604 C C . LYS A 1 105 ? -16.20329 -25.29534 14.57712 1.000 29.74287 105 LYS A C 1
ATOM 605 O O . LYS A 1 105 ? -16.64293 -24.19455 14.94633 1.000 30.70711 105 LYS A O 1
ATOM 611 N N . TYR A 1 106 ? -15.19215 -25.39979 13.70948 1.000 26.91046 106 TYR A N 1
ATOM 612 C CA . TYR A 1 106 ? -14.52871 -24.19680 13.20721 1.000 25.44807 106 TYR A CA 1
ATOM 613 C C . TYR A 1 106 ? -15.44459 -23.41479 12.26721 1.000 26.55534 106 TYR A C 1
ATOM 614 O O . TYR A 1 106 ? -15.54194 -22.17320 12.34119 1.000 26.83861 106 TYR A O 1
ATOM 623 N N . ALA A 1 107 ? -16.14043 -24.13213 11.38395 1.000 27.00593 107 ALA A N 1
ATOM 624 C CA . ALA A 1 107 ? -17.06175 -23.47590 10.46633 1.000 26.77115 107 ALA A CA 1
ATOM 625 C C . ALA A 1 107 ? -18.24599 -22.88852 11.21004 1.000 26.58536 107 ALA A C 1
ATOM 626 O O . ALA A 1 107 ? -18.70938 -21.79371 10.87669 1.000 27.38249 107 ALA A O 1
ATOM 628 N N . ALA A 1 108 ? -18.75703 -23.60634 12.21606 1.000 27.46910 108 ALA A N 1
ATOM 629 C CA . ALA A 1 108 ? -19.84214 -23.06125 13.02515 1.000 28.48183 108 ALA A CA 1
ATOM 630 C C . ALA A 1 108 ? -19.42176 -21.77302 13.71238 1.000 29.36084 108 ALA A C 1
ATOM 631 O O . ALA A 1 108 ? -20.20357 -20.81874 13.78377 1.000 29.81942 108 ALA A O 1
ATOM 633 N N . TYR A 1 109 ? -18.19857 -21.73178 14.24736 1.000 29.48820 109 TYR A N 1
ATOM 634 C CA . TYR A 1 109 ? -17.72011 -20.49913 14.85797 1.000 26.83083 109 TYR A CA 1
ATOM 635 C C . TYR A 1 109 ? -17.77671 -19.34607 13.86778 1.000 26.63132 109 TYR A C 1
ATOM 636 O O . TYR A 1 109 ? -18.30700 -18.26335 14.17667 1.000 28.10493 109 TYR A O 1
ATOM 645 N N . VAL A 1 110 ? -17.19724 -19.54900 12.67647 1.000 26.38507 110 VAL A N 1
ATOM 646 C CA . VAL A 1 110 ? -17.20142 -18.47259 11.68357 1.000 25.34112 110 VAL A CA 1
ATOM 647 C C . VAL A 1 110 ? -18.62588 -18.05566 11.33721 1.000 26.43412 110 VAL A C 1
ATOM 648 O O . VAL A 1 110 ? -18.92018 -16.86424 11.20394 1.000 27.13119 110 VAL A O 1
ATOM 652 N N . GLY A 1 111 ? -19.52428 -19.02546 11.15522 1.000 27.85632 111 GLY A N 1
ATOM 653 C CA . GLY A 1 111 ? -20.88182 -18.69051 10.75452 1.000 27.59307 111 GLY A CA 1
ATOM 654 C C . GLY A 1 111 ? -21.63897 -17.92205 11.82154 1.000 29.93167 111 GLY A C 1
ATOM 655 O O . GLY A 1 111 ? -22.34802 -16.95225 11.51924 1.000 29.15183 111 GLY A O 1
ATOM 656 N N . ASP A 1 112 ? -21.49937 -18.33774 13.08473 1.000 28.72133 112 ASP A N 1
ATOM 657 C CA . ASP A 1 112 ? -22.15110 -17.61473 14.17609 1.000 29.35063 112 ASP A CA 1
ATOM 658 C C . ASP A 1 112 ? -21.63060 -16.18579 14.25911 1.000 30.77257 112 ASP A C 1
ATOM 659 O O . ASP A 1 112 ? -22.40606 -15.23359 14.44565 1.000 34.09331 112 ASP A O 1
ATOM 664 N N . MET A 1 113 ? -20.31883 -16.00892 14.09087 1.000 30.02082 113 MET A N 1
ATOM 665 C CA . MET A 1 113 ? -19.77308 -14.66186 14.18484 1.000 30.65672 113 MET A CA 1
ATOM 666 C C . MET A 1 113 ? -20.20614 -13.79319 13.00620 1.000 28.85118 113 MET A C 1
ATOM 667 O O . MET A 1 113 ? -20.48429 -12.60059 13.18159 1.000 30.46996 113 MET A O 1
ATOM 672 N N . LEU A 1 114 ? -20.26595 -14.36434 11.79646 1.000 28.18283 114 LEU A N 1
ATOM 673 C CA . LEU A 1 114 ? -20.72606 -13.58473 10.65349 1.000 29.38412 114 LEU A CA 1
ATOM 674 C C . LEU A 1 114 ? -22.17469 -13.16399 10.83179 1.000 31.36161 114 LEU A C 1
ATOM 675 O O . LEU A 1 114 ? -22.55919 -12.05921 10.43302 1.000 30.92849 114 LEU A O 1
ATOM 680 N N . GLU A 1 115 ? -23.00189 -14.03149 11.41576 1.000 30.67112 115 GLU A N 1
ATOM 681 C CA . GLU A 1 115 ? -24.38843 -13.62357 11.62901 1.000 33.58569 115 GLU A CA 1
ATOM 682 C C . GLU A 1 115 ? -24.48468 -12.52437 12.68420 1.000 34.13278 115 GLU A C 1
ATOM 683 O O . GLU A 1 115 ? -25.31063 -11.60945 12.55256 1.000 34.72575 115 GLU A O 1
ATOM 689 N N . ALA A 1 116 ? -23.61528 -12.55557 13.70030 1.000 31.49308 116 ALA A N 1
ATOM 690 C CA . ALA A 1 116 ? -23.56598 -11.43695 14.64625 1.000 34.07716 116 ALA A CA 1
ATOM 691 C C . ALA A 1 116 ? -23.15392 -10.13214 13.95690 1.000 30.73532 116 ALA A C 1
ATOM 692 O O . ALA A 1 116 ? -23.72486 -9.06370 14.22007 1.000 30.97649 116 ALA A O 1
ATOM 694 N N . TYR A 1 117 ? -22.16140 -10.19423 13.07100 1.000 32.52382 117 TYR A N 1
ATOM 695 C CA . TYR A 1 117 ? -21.77331 -8.99398 12.33109 1.000 27.95847 117 TYR A CA 1
ATOM 696 C C . TYR A 1 117 ? -22.88343 -8.52843 11.39046 1.000 31.06219 117 TYR A C 1
ATOM 697 O O . TYR A 1 117 ? -23.06298 -7.32593 11.18370 1.000 31.47275 117 TYR A O 1
ATOM 706 N N . ALA A 1 118 ? -23.61879 -9.46049 10.78730 1.000 30.96359 118 ALA A N 1
ATOM 707 C CA . ALA A 1 118 ? -24.69604 -9.07321 9.88500 1.000 31.37432 118 ALA A CA 1
ATOM 708 C C . ALA A 1 118 ? -25.85196 -8.43111 10.64172 1.000 33.46082 118 ALA A C 1
ATOM 709 O O . ALA A 1 118 ? -26.59107 -7.62080 10.07063 1.000 34.74556 118 ALA A O 1
ATOM 711 N N . LYS A 1 119 ? -26.03510 -8.78809 11.91458 1.000 33.81440 119 LYS A N 1
ATOM 712 C CA . LYS A 1 119 ? -27.00834 -8.06589 12.73083 1.000 32.75948 119 LYS A CA 1
ATOM 713 C C . LYS A 1 119 ? -26.49595 -6.67484 13.08869 1.000 34.58000 119 LYS A C 1
ATOM 714 O O . LYS A 1 119 ? -27.25945 -5.70128 13.07013 1.000 36.60041 119 LYS A O 1
ATOM 720 N N . LEU A 1 120 ? -25.20563 -6.56162 13.41796 1.000 31.85449 120 LEU A N 1
ATOM 721 C CA . LEU A 1 120 ? -24.67350 -5.28289 13.89114 1.000 33.70642 120 LEU A CA 1
ATOM 722 C C . LEU A 1 120 ? -24.53306 -4.25197 12.76603 1.000 33.76781 120 LEU A C 1
ATOM 723 O O . LEU A 1 120 ? -24.88802 -3.08035 12.94037 1.000 34.87986 120 LEU A O 1
ATOM 728 N N . TYR A 1 121 ? -23.99017 -4.65457 11.61805 1.000 30.53907 121 TYR A N 1
ATOM 729 C CA . TYR A 1 121 ? -23.50398 -3.67184 10.64934 1.000 29.94456 121 TYR A CA 1
ATOM 730 C C . TYR A 1 121 ? -24.57125 -2.71460 10.12119 1.000 32.05362 121 TYR A C 1
ATOM 731 O O . TYR A 1 121 ? -24.26209 -1.51672 9.98604 1.000 29.59355 121 TYR A O 1
ATOM 740 N N . PRO A 1 122 ? -25.80422 -3.13888 9.81376 1.000 32.18588 122 PRO A N 1
ATOM 741 C CA . PRO A 1 122 ? -26.81268 -2.16863 9.34286 1.000 32.92165 122 PRO A CA 1
ATOM 742 C C . PRO A 1 122 ? -27.10282 -1.04272 10.32513 1.000 35.54187 122 PRO A C 1
ATOM 743 O O . PRO A 1 122 ? -27.62942 -0.00054 9.91239 1.000 37.04152 122 PRO A O 1
ATOM 747 N N . THR A 1 123 ? -26.78475 -1.21216 11.60478 1.000 34.49737 123 THR A N 1
ATOM 748 C CA . THR A 1 123 ? -27.06819 -0.20627 12.61800 1.000 34.91574 123 THR A CA 1
ATOM 749 C C . THR A 1 123 ? -25.93350 0.79370 12.79418 1.000 35.58974 123 THR A C 1
ATOM 750 O O . THR A 1 123 ? -26.07402 1.73054 13.58692 1.000 36.27045 123 THR A O 1
ATOM 754 N N . LEU A 1 124 ? -24.81746 0.61605 12.09051 1.000 34.99668 124 LEU A N 1
ATOM 755 C CA . LEU A 1 124 ? -23.62383 1.42485 12.30313 1.000 34.10049 124 LEU A CA 1
ATOM 756 C C . LEU A 1 124 ? -23.57513 2.57207 11.30403 1.000 34.92281 124 LEU A C 1
ATOM 757 O O . LEU A 1 124 ? -23.48643 2.34204 10.09051 1.000 36.54909 124 LEU A O 1
ATOM 762 N N . GLY A 1 125 ? -23.63343 3.79973 11.81313 1.000 35.57732 125 GLY A N 1
ATOM 763 C CA . GLY A 1 125 ? -23.23460 4.96105 11.05050 1.000 35.36031 125 GLY A CA 1
ATOM 764 C C . GLY A 1 125 ? -21.72225 5.09228 11.04636 1.000 34.69375 125 GLY A C 1
ATOM 765 O O . GLY A 1 125 ? -20.98707 4.17417 11.41250 1.000 34.04184 125 GLY A O 1
ATOM 766 N N . PHE A 1 126 ? -21.25089 6.26402 10.61844 1.000 36.33083 126 PHE A N 1
ATOM 767 C CA . PHE A 1 126 ? -19.82640 6.55564 10.73012 1.000 34.60021 126 PHE A CA 1
ATOM 768 C C . PHE A 1 126 ? -19.36635 6.42320 12.17694 1.000 35.25581 126 PHE A C 1
ATOM 769 O O . PHE A 1 126 ? -20.09895 6.74680 13.11475 1.000 36.02234 126 PHE A O 1
ATOM 777 N N . HIS A 1 127 ? -18.13628 5.94880 12.34475 1.000 35.65054 127 HIS A N 1
ATOM 778 C CA . HIS A 1 127 ? -17.58594 5.72198 13.67319 1.000 35.36384 127 HIS A CA 1
ATOM 779 C C . HIS A 1 127 ? -17.72955 6.98237 14.52626 1.000 38.58033 127 HIS A C 1
ATOM 780 O O . HIS A 1 127 ? -17.53052 8.09559 14.02479 1.000 41.32879 127 HIS A O 1
ATOM 787 N N . PRO A 1 128 ? -18.10270 6.85052 15.80015 1.000 38.15700 128 PRO A N 1
ATOM 788 C CA . PRO A 1 128 ? -18.30952 8.04763 16.63470 1.000 40.56368 128 PRO A CA 1
ATOM 789 C C . PRO A 1 128 ? -17.05305 8.87098 16.85619 1.000 45.17456 128 PRO A C 1
ATOM 790 O O . PRO A 1 128 ? -17.16038 10.06349 17.16998 1.000 47.21917 128 PRO A O 1
ATOM 794 N N . LEU A 1 129 ? -15.87014 8.28925 16.69788 1.000 42.11053 129 LEU A N 1
ATOM 795 C CA . LEU A 1 129 ? -14.64279 9.03981 16.92430 1.000 47.20745 129 LEU A CA 1
ATOM 796 C C . LEU A 1 129 ? -14.38491 9.98634 15.75981 1.000 51.96061 129 LEU A C 1
ATOM 797 O O . LEU A 1 129 ? -14.36233 9.57070 14.59824 1.000 53.02760 129 LEU A O 1
ATOM 802 N N . GLN A 1 130 ? -14.19920 11.26334 16.07431 1.000 58.97129 130 GLN A N 1
ATOM 803 C CA . GLN A 1 130 ? -13.96323 12.30084 15.07206 1.000 59.58515 130 GLN A CA 1
ATOM 804 C C . GLN A 1 130 ? -12.45957 12.53255 14.99256 1.000 60.15545 130 GLN A C 1
ATOM 805 O O . GLN A 1 130 ? -11.91611 13.42740 15.64176 1.000 66.41067 130 GLN A O 1
ATOM 811 N N . LEU A 1 131 ? -11.77725 11.71505 14.19690 1.000 50.18886 131 LEU A N 1
ATOM 812 C CA . LEU A 1 131 ? -10.33066 11.86111 14.09502 1.000 49.36670 131 LEU A CA 1
ATOM 813 C C . LEU A 1 131 ? -9.81706 11.61348 12.68255 1.000 47.00859 131 LEU A C 1
ATOM 814 O O . LEU A 1 131 ? -8.99627 12.38435 12.17516 1.000 45.55099 131 LEU A O 1
ATOM 819 N N . SER A 1 132 ? -10.29346 10.54183 12.03845 1.000 42.51200 132 SER A N 1
ATOM 820 C CA . SER A 1 132 ? -9.75155 10.15076 10.74593 1.000 39.65135 132 SER A CA 1
ATOM 821 C C . SER A 1 132 ? -10.39109 10.97114 9.62924 1.000 38.85282 132 SER A C 1
ATOM 822 O O . SER A 1 132 ? -11.58985 11.25347 9.68056 1.000 38.89855 132 SER A O 1
ATOM 825 N N . PRO A 1 133 ? -9.61790 11.36843 8.61252 1.000 37.92803 133 PRO A N 1
ATOM 826 C CA . PRO A 1 133 ? -10.23350 11.95264 7.41209 1.000 37.66995 133 PRO A CA 1
ATOM 827 C C . PRO A 1 133 ? -11.00337 10.94090 6.58552 1.000 37.08520 133 PRO A C 1
ATOM 828 O O . PRO A 1 133 ? -11.74132 11.34718 5.67800 1.000 37.52333 133 PRO A O 1
ATOM 832 N N . VAL A 1 134 ? -10.84503 9.64608 6.85403 1.000 38.53827 134 VAL A N 1
ATOM 833 C CA . VAL A 1 134 ? -11.63471 8.60584 6.19230 1.000 34.78593 134 VAL A CA 1
ATOM 834 C C . VAL A 1 134 ? -12.19531 7.66337 7.25239 1.000 31.67531 134 VAL A C 1
ATOM 835 O O . VAL A 1 134 ? -11.82474 6.47931 7.29421 1.000 33.64066 134 VAL A O 1
ATOM 839 N N . PRO A 1 135 ? -13.11284 8.13087 8.09553 1.000 34.47738 135 PRO A N 1
ATOM 840 C CA . PRO A 1 135 ? -13.61703 7.28322 9.17884 1.000 33.93172 135 PRO A CA 1
ATOM 841 C C . PRO A 1 135 ? -14.34678 6.07160 8.62232 1.000 31.09355 135 PRO A C 1
ATOM 842 O O . PRO A 1 135 ? -14.97739 6.13332 7.56527 1.000 32.87849 135 PRO A O 1
ATOM 846 N N . GLY A 1 136 ? -14.23003 4.95570 9.33157 1.000 32.29642 136 GLY A N 1
ATOM 847 C CA . GLY A 1 136 ? -14.93095 3.74137 8.98431 1.000 31.29456 136 GLY A CA 1
ATOM 848 C C . GLY A 1 136 ? -16.29644 3.69220 9.63187 1.000 32.26722 136 GLY A C 1
ATOM 849 O O . GLY A 1 136 ? -16.83131 4.69801 10.09724 1.000 32.15515 136 GLY A O 1
ATOM 850 N N . ARG A 1 137 ? -16.87492 2.49868 9.63959 1.000 32.18851 137 ARG A N 1
ATOM 851 C CA . ARG A 1 137 ? -18.08703 2.21464 10.39052 1.000 31.48585 137 ARG A CA 1
ATOM 852 C C . ARG A 1 137 ? -17.80970 1.23038 11.51338 1.000 32.25081 137 ARG A C 1
ATOM 853 O O . ARG A 1 137 ? -18.10384 1.50827 12.67911 1.000 33.38564 137 ARG A O 1
ATOM 861 N N . LEU A 1 138 ? -17.20034 0.09437 11.18574 1.000 31.03227 138 LEU A N 1
ATOM 862 C CA . LEU A 1 138 ? -16.76171 -0.82960 12.21828 1.000 30.39470 138 LEU A CA 1
ATOM 863 C C . LEU A 1 138 ? -15.55949 -0.28485 12.98354 1.000 30.42584 138 LEU A C 1
ATOM 864 O O . LEU A 1 138 ? -15.43126 -0.52365 14.19110 1.000 32.22410 138 LEU A O 1
ATOM 869 N N . PHE A 1 139 ? -14.68365 0.45423 12.30734 1.000 31.09853 139 PHE A N 1
ATOM 870 C CA . PHE A 1 139 ? -13.43738 0.95060 12.87767 1.000 30.26928 139 PHE A CA 1
ATOM 871 C C . PHE A 1 139 ? -13.35234 2.46587 12.73148 1.000 31.29231 139 PHE A C 1
ATOM 872 O O . PHE A 1 139 ? -14.06811 3.07594 11.93093 1.000 29.40415 139 PHE A O 1
ATOM 880 N N . TRP A 1 140 ? -12.44918 3.07536 13.51209 1.000 30.27745 140 TRP A N 1
ATOM 881 C CA . TRP A 1 140 ? -12.30963 4.52965 13.49889 1.000 31.65488 140 TRP A CA 1
ATOM 882 C C . TRP A 1 140 ? -11.73962 5.05912 12.18502 1.000 30.99952 140 TRP A C 1
ATOM 883 O O . TRP A 1 140 ? -11.91200 6.24815 11.88241 1.000 31.34790 140 TRP A O 1
ATOM 894 N N . GLN A 1 141 ? -11.06521 4.21571 11.40325 1.000 29.40650 141 GLN A N 1
ATOM 895 C CA . GLN A 1 141 ? -10.56538 4.57443 10.08550 1.000 30.17518 141 GLN A CA 1
ATOM 896 C C . GLN A 1 141 ? -10.84963 3.41807 9.13687 1.000 28.09553 141 GLN A C 1
ATOM 897 O O . GLN A 1 141 ? -10.89445 2.25591 9.54602 1.000 27.94772 141 GLN A O 1
ATOM 903 N N . THR A 1 142 ? -11.03925 3.73801 7.86150 1.000 28.30214 142 THR A N 1
ATOM 904 C CA . THR A 1 142 ? -11.43332 2.69673 6.92297 1.000 27.44450 142 THR A CA 1
ATOM 905 C C . THR A 1 142 ? -10.30957 1.69592 6.64611 1.000 26.33601 142 THR A C 1
ATOM 906 O O . THR A 1 142 ? -10.60014 0.55334 6.27512 1.000 26.58627 142 THR A O 1
ATOM 910 N N . LEU A 1 143 ? -9.04072 2.06540 6.85962 1.000 27.11914 143 LEU A N 1
ATOM 911 C CA . LEU A 1 143 ? -7.95755 1.10190 6.65058 1.000 28.03375 143 LEU A CA 1
ATOM 912 C C . LEU A 1 143 ? -8.19528 -0.19088 7.43142 1.000 28.52420 143 LEU A C 1
ATOM 913 O O . LEU A 1 143 ? -8.02050 -1.29898 6.90510 1.000 24.64327 143 LEU A O 1
ATOM 918 N N . ASN A 1 144 ? -8.59127 -0.06921 8.69717 1.000 27.25654 144 ASN A N 1
ATOM 919 C CA . ASN A 1 144 ? -8.82326 -1.26467 9.49824 1.000 27.64467 144 ASN A CA 1
ATOM 920 C C . ASN A 1 144 ? -10.04230 -2.02839 9.00839 1.000 26.68012 144 ASN A C 1
ATOM 921 O O . ASN A 1 144 ? -10.08333 -3.25904 9.12397 1.000 26.10248 144 ASN A O 1
ATOM 926 N N . GLU A 1 145 ? -11.03862 -1.31958 8.46206 1.000 25.62735 145 GLU A N 1
ATOM 927 C CA . GLU A 1 145 ? -12.18496 -1.99212 7.85809 1.000 24.72390 145 GLU A CA 1
ATOM 928 C C . GLU A 1 145 ? -11.72695 -2.85138 6.68446 1.000 26.16493 145 GLU A C 1
ATOM 929 O O . GLU A 1 145 ? -12.16003 -4.00188 6.53264 1.000 24.02613 145 GLU A O 1
ATOM 935 N N . SER A 1 146 ? -10.79822 -2.32146 5.87546 1.000 23.46007 146 SER A N 1
ATOM 936 C CA . SER A 1 146 ? -10.29855 -3.07332 4.72330 1.000 25.48115 146 SER A CA 1
ATOM 937 C C . SER A 1 146 ? -9.51852 -4.30595 5.15525 1.000 23.58797 146 SER A C 1
ATOM 938 O O . SER A 1 146 ? -9.63557 -5.36960 4.52978 1.000 23.39041 146 SER A O 1
ATOM 941 N N . VAL A 1 147 ? -8.68320 -4.17243 6.19240 1.000 23.28182 147 VAL A N 1
ATOM 942 C CA . VAL A 1 147 ? -7.90762 -5.32913 6.64882 1.000 22.55036 147 VAL A CA 1
ATOM 943 C C . VAL A 1 147 ? -8.83413 -6.40507 7.20931 1.000 23.37739 147 VAL A C 1
ATOM 944 O O . VAL A 1 147 ? -8.68180 -7.61216 6.91689 1.000 24.17597 147 VAL A O 1
ATOM 948 N N . TRP A 1 148 ? -9.82806 -5.97483 8.00372 1.000 22.67992 148 TRP A N 1
ATOM 949 C CA . TRP A 1 148 ? -10.86659 -6.87687 8.48857 1.000 23.58875 148 TRP A CA 1
ATOM 950 C C . TRP A 1 148 ? -11.53386 -7.61352 7.33432 1.000 24.09499 148 TRP A C 1
ATOM 951 O O . TRP A 1 148 ? -11.73280 -8.82872 7.39976 1.000 24.43543 148 TRP A O 1
ATOM 962 N N . LEU A 1 149 ? -11.87250 -6.89543 6.25866 1.000 22.28397 149 LEU A N 1
ATOM 963 C CA . LEU A 1 149 ? -12.59456 -7.53588 5.16131 1.000 22.34981 149 LEU A CA 1
ATOM 964 C C . LEU A 1 149 ? -11.69973 -8.48444 4.36358 1.000 24.16180 149 LEU A C 1
ATOM 965 O O . LEU A 1 149 ? -12.17793 -9.52091 3.89968 1.000 23.57491 149 LEU A O 1
ATOM 970 N N . VAL A 1 150 ? -10.40559 -8.18810 4.21389 1.000 22.51331 150 VAL A N 1
ATOM 971 C CA . VAL A 1 150 ? -9.51808 -9.14820 3.53890 1.000 21.81604 150 VAL A CA 1
ATOM 972 C C . VAL A 1 150 ? -9.53679 -10.48501 4.27739 1.000 24.31594 150 VAL A C 1
ATOM 973 O O . VAL A 1 150 ? -9.76625 -11.56751 3.69061 1.000 24.23073 150 VAL A O 1
ATOM 977 N N . HIS A 1 151 ? -9.32595 -10.41969 5.59436 1.000 23.79989 151 HIS A N 1
ATOM 978 C CA . HIS A 1 151 ? -9.25064 -11.65704 6.36860 1.000 22.52716 151 HIS A CA 1
ATOM 979 C C . HIS A 1 151 ? -10.59638 -12.36598 6.42976 1.000 22.13016 151 HIS A C 1
ATOM 980 O O . HIS A 1 151 ? -10.66719 -13.60713 6.36246 1.000 25.24124 151 HIS A O 1
ATOM 987 N N . THR A 1 152 ? -11.67906 -11.59665 6.57152 1.000 22.42631 152 THR A N 1
ATOM 988 C CA . THR A 1 152 ? -12.99307 -12.20622 6.69546 1.000 23.91906 152 THR A CA 1
ATOM 989 C C . THR A 1 152 ? -13.48084 -12.74602 5.35992 1.000 23.65363 152 THR A C 1
ATOM 990 O O . THR A 1 152 ? -14.23380 -13.71877 5.33433 1.000 25.10697 152 THR A O 1
ATOM 994 N N . ALA A 1 153 ? -13.05123 -12.15367 4.24386 1.000 25.25241 153 ALA A N 1
ATOM 995 C CA . ALA A 1 153 ? -13.36119 -12.73947 2.94313 1.000 24.10386 153 ALA A CA 1
ATOM 996 C C . ALA A 1 153 ? -12.73491 -14.11516 2.81774 1.000 23.76431 153 ALA A C 1
ATOM 997 O O . ALA A 1 153 ? -13.37089 -15.04834 2.30080 1.000 22.49666 153 ALA A O 1
ATOM 999 N N . VAL A 1 154 ? -11.48231 -14.26217 3.27592 1.000 21.79857 154 VAL A N 1
ATOM 1000 C CA . VAL A 1 154 ? -10.87893 -15.59922 3.27891 1.000 21.78925 154 VAL A CA 1
ATOM 1001 C C . VAL A 1 154 ? -11.69018 -16.55446 4.15367 1.000 22.39958 154 VAL A C 1
ATOM 1002 O O . VAL A 1 154 ? -11.98060 -17.69274 3.75952 1.000 23.34594 154 VAL A O 1
ATOM 1006 N N . ALA A 1 155 ? -12.06470 -16.10711 5.35693 1.000 23.28557 155 ALA A N 1
ATOM 1007 C CA . ALA A 1 155 ? -12.85635 -16.96256 6.24693 1.000 23.95299 155 ALA A CA 1
ATOM 1008 C C . ALA A 1 155 ? -14.15818 -17.41538 5.58132 1.000 23.50618 155 ALA A C 1
ATOM 1009 O O . ALA A 1 155 ? -14.54661 -18.59228 5.66274 1.000 23.30687 155 ALA A O 1
ATOM 1011 N N . TYR A 1 156 ? -14.87447 -16.46636 4.97434 1.000 22.54309 156 TYR A N 1
ATOM 1012 C CA . TYR A 1 156 ? -16.14161 -16.76045 4.30838 1.000 23.21775 156 TYR A CA 1
ATOM 1013 C C . TYR A 1 156 ? -15.93787 -17.75353 3.17918 1.000 25.49122 156 TYR A C 1
ATOM 1014 O O . TYR A 1 156 ? -16.71333 -18.70075 3.01859 1.000 25.10425 156 TYR A O 1
ATOM 1023 N N . ASP A 1 157 ? -14.90575 -17.52747 2.36396 1.000 23.04547 157 ASP A N 1
ATOM 1024 C CA . ASP A 1 157 ? -14.56668 -18.45247 1.28689 1.000 23.95941 157 ASP A CA 1
ATOM 1025 C C . ASP A 1 157 ? -14.33610 -19.85909 1.82470 1.000 25.43086 157 ASP A C 1
ATOM 1026 O O . ASP A 1 157 ? -14.76764 -20.85194 1.21906 1.000 25.24576 157 ASP A O 1
ATOM 1031 N N . CYS A 1 158 ? -13.68756 -19.95483 2.98671 1.000 23.99934 158 CYS A N 1
ATOM 1032 C CA . CYS A 1 158 ? -13.38471 -21.24951 3.58972 1.000 23.55763 158 CYS A CA 1
ATOM 1033 C C . CYS A 1 158 ? -14.62712 -21.96499 4.10162 1.000 23.40709 158 CYS A C 1
ATOM 1034 O O . CYS A 1 158 ? -14.65021 -23.19900 4.12460 1.000 25.96290 158 CYS A O 1
ATOM 1037 N N . ILE A 1 159 ? -15.62903 -21.23075 4.58519 1.000 23.78927 159 ILE A N 1
ATOM 1038 C CA . ILE A 1 159 ? -16.79326 -21.89665 5.17951 1.000 25.11442 159 ILE A CA 1
ATOM 1039 C C . ILE A 1 159 ? -18.02824 -21.82022 4.28598 1.000 26.77156 159 ILE A C 1
ATOM 1040 O O . ILE A 1 159 ? -19.10529 -22.28083 4.68763 1.000 25.50714 159 ILE A O 1
ATOM 1045 N N . TYR A 1 160 ? -17.88421 -21.28672 3.07138 1.000 26.12165 160 TYR A N 1
ATOM 1046 C CA . TYR A 1 160 ? -19.01690 -20.96025 2.20170 1.000 28.27251 160 TYR A CA 1
ATOM 1047 C C . TYR A 1 160 ? -19.98376 -22.11918 2.02304 1.000 28.53771 160 TYR A C 1
ATOM 1048 O O . TYR A 1 160 ? -21.20844 -21.92821 2.05325 1.000 26.25382 160 TYR A O 1
ATOM 1057 N N . ASN A 1 161 ? -19.45933 -23.32116 1.80657 1.000 27.94000 161 ASN A N 1
ATOM 1058 C CA . ASN A 1 161 ? -20.33114 -24.44495 1.49318 1.000 29.68084 161 ASN A CA 1
ATOM 1059 C C . ASN A 1 161 ? -21.05268 -25.00224 2.71482 1.000 30.05620 161 ASN A C 1
ATOM 1060 O O . ASN A 1 161 ? -22.01365 -25.76479 2.54878 1.000 32.91727 161 ASN A O 1
ATOM 1065 N N . THR A 1 162 ? -20.65273 -24.62085 3.93325 1.000 27.18504 162 THR A N 1
ATOM 1066 C CA . THR A 1 162 ? -21.37204 -25.07272 5.11973 1.000 29.25832 162 THR A CA 1
ATOM 1067 C C . THR A 1 162 ? -22.59477 -24.22592 5.44746 1.000 28.83296 162 THR A C 1
ATOM 1068 O O . THR A 1 162 ? -23.37271 -24.61663 6.32274 1.000 31.12859 162 THR A O 1
ATOM 1072 N N . LEU A 1 163 ? -22.77465 -23.08212 4.79470 1.000 27.52807 163 LEU A N 1
ATOM 1073 C CA . LEU A 1 163 ? -23.88312 -22.18519 5.07685 1.000 29.34800 163 LEU A CA 1
ATOM 1074 C C . LEU A 1 163 ? -25.07861 -22.50101 4.18435 1.000 30.69838 163 LEU A C 1
ATOM 1075 O O . LEU A 1 163 ? -24.92745 -22.98822 3.06463 1.000 28.84788 163 LEU A O 1
ATOM 1080 N N . SER A 1 164 ? -26.27433 -22.19712 4.68644 1.000 30.24874 164 SER A N 1
ATOM 1081 C CA . SER A 1 164 ? -27.46212 -22.30302 3.85362 1.000 30.65950 164 SER A CA 1
ATOM 1082 C C . SER A 1 164 ? -27.56708 -21.10851 2.91115 1.000 32.97186 164 SER A C 1
ATOM 1083 O O . SER A 1 164 ? -26.91568 -20.07930 3.09366 1.000 31.52528 164 SER A O 1
ATOM 1086 N N . SER A 1 165 ? -28.42479 -21.24704 1.89194 1.000 33.38229 165 SER A N 1
ATOM 1087 C CA . SER A 1 165 ? -28.65831 -20.12210 0.99162 1.000 34.23721 165 SER A CA 1
ATOM 1088 C C . SER A 1 165 ? -29.22208 -18.92589 1.75109 1.000 33.37241 165 SER A C 1
ATOM 1089 O O . SER A 1 165 ? -28.86510 -17.77681 1.46813 1.000 34.63753 165 SER A O 1
ATOM 1092 N N . LYS A 1 166 ? -30.09662 -19.18207 2.72507 1.000 34.06740 166 LYS A N 1
ATOM 1093 C CA . LYS A 1 166 ? -30.65255 -18.10774 3.54604 1.000 35.61660 166 LYS A CA 1
ATOM 1094 C C . LYS A 1 166 ? -29.55916 -17.36913 4.31833 1.000 34.97041 166 LYS A C 1
ATOM 1095 O O . LYS A 1 166 ? -29.53094 -16.12853 4.35347 1.000 33.68515 166 LYS A O 1
ATOM 1101 N N . GLN A 1 167 ? -28.65499 -18.12198 4.95431 1.000 33.35181 167 GLN A N 1
ATOM 1102 C CA . GLN A 1 167 ? -27.55150 -17.51424 5.69481 1.000 34.72280 167 GLN A CA 1
ATOM 1103 C C . GLN A 1 167 ? -26.66908 -16.67506 4.78227 1.000 32.37568 167 GLN A C 1
ATOM 1104 O O . GLN A 1 167 ? -26.29840 -15.54516 5.12165 1.000 30.66561 167 GLN A O 1
ATOM 1110 N N . ARG A 1 168 ? -26.28568 -17.23130 3.63184 1.000 31.58670 168 ARG A N 1
ATOM 1111 C CA . ARG A 1 168 ? -25.43264 -16.48255 2.71736 1.000 29.10269 168 ARG A CA 1
ATOM 1112 C C . ARG A 1 168 ? -26.12870 -15.22461 2.22265 1.000 29.72076 168 ARG A C 1
ATOM 1113 O O . ARG A 1 168 ? -25.50285 -14.16919 2.11104 1.000 31.02383 168 ARG A O 1
ATOM 1121 N N . ALA A 1 169 ? -27.42902 -15.31123 1.93209 1.000 29.40331 169 ALA A N 1
ATOM 1122 C CA . ALA A 1 169 ? -28.13920 -14.13180 1.45342 1.000 29.78374 169 ALA A CA 1
ATOM 1123 C C . ALA A 1 169 ? -28.16890 -13.04320 2.51756 1.000 31.37773 169 ALA A C 1
ATOM 1124 O O . ALA A 1 169 ? -27.91908 -11.86992 2.22245 1.000 31.81475 169 ALA A O 1
ATOM 1126 N N . THR A 1 170 ? -28.44819 -13.41481 3.76873 1.000 31.50910 170 THR A N 1
ATOM 1127 C CA . THR A 1 170 ? -28.48851 -12.40961 4.82983 1.000 33.09832 170 THR A CA 1
ATOM 1128 C C . THR A 1 170 ? -27.11151 -11.80151 5.07263 1.000 32.20524 170 THR A C 1
ATOM 1129 O O . THR A 1 170 ? -26.98675 -10.58208 5.24924 1.000 30.92805 170 THR A O 1
ATOM 1133 N N . ILE A 1 171 ? -26.06856 -12.63608 5.08006 1.000 29.70124 171 ILE A N 1
ATOM 1134 C CA . ILE A 1 171 ? -24.71701 -12.15070 5.35572 1.000 30.59808 171 ILE A CA 1
ATOM 1135 C C . ILE A 1 171 ? -24.23507 -11.23480 4.23663 1.000 30.29960 171 ILE A C 1
ATOM 1136 O O . ILE A 1 171 ? -23.68531 -10.15439 4.48811 1.000 28.75406 171 ILE A O 1
ATOM 1141 N N . GLU A 1 172 ? -24.43782 -11.64408 2.98128 1.000 27.71016 172 GLU A N 1
ATOM 1142 C CA . GLU A 1 172 ? -24.04411 -10.79048 1.86688 1.000 27.94943 172 GLU A CA 1
ATOM 1143 C C . GLU A 1 172 ? -24.85685 -9.49679 1.83339 1.000 31.13963 172 GLU A C 1
ATOM 1144 O O . GLU A 1 172 ? -24.30221 -8.41828 1.58752 1.000 31.63324 172 GLU A O 1
ATOM 1150 N N . LYS A 1 173 ? -26.16091 -9.56862 2.12029 1.000 30.79359 173 LYS A N 1
ATOM 1151 C CA . LYS A 1 173 ? -27.01353 -8.39033 1.99327 1.000 29.67151 173 LYS A CA 1
ATOM 1152 C C . LYS A 1 173 ? -26.76151 -7.37415 3.10283 1.000 31.15909 173 LYS A C 1
ATOM 1153 O O . LYS A 1 173 ? -26.77190 -6.16206 2.85700 1.000 32.55126 173 LYS A O 1
ATOM 1159 N N . ASN A 1 174 ? -26.54719 -7.83267 4.32733 1.000 29.53621 174 ASN A N 1
ATOM 1160 C CA . ASN A 1 174 ? -26.48197 -6.90684 5.44927 1.000 32.06680 174 ASN A CA 1
ATOM 1161 C C . ASN A 1 174 ? -25.06443 -6.58782 5.89143 1.000 29.58392 174 ASN A C 1
ATOM 1162 O O . ASN A 1 174 ? -24.87080 -5.63202 6.65059 1.000 30.58372 174 ASN A O 1
ATOM 1167 N N . LEU A 1 175 ? -24.07369 -7.34628 5.43360 1.000 28.16466 175 LEU A N 1
ATOM 1168 C CA . LEU A 1 175 ? -22.70138 -7.13554 5.87665 1.000 27.87469 175 LEU A CA 1
ATOM 1169 C C . LEU A 1 175 ? -21.74925 -6.89521 4.71324 1.000 27.42712 175 LEU A C 1
ATOM 1170 O O . LEU A 1 175 ? -21.18178 -5.80541 4.61572 1.000 25.52870 175 LEU A O 1
ATOM 1175 N N . PHE A 1 176 ? -21.58516 -7.86185 3.80422 1.000 26.08447 176 PHE A N 1
ATOM 1176 C CA . PHE A 1 176 ? -20.48509 -7.78823 2.84050 1.000 26.05519 176 PHE A CA 1
ATOM 1177 C C . PHE A 1 176 ? -20.74347 -6.75095 1.75129 1.000 26.14573 176 PHE A C 1
ATOM 1178 O O . PHE A 1 176 ? -19.85892 -5.95414 1.42297 1.000 26.45701 176 PHE A O 1
ATOM 1186 N N . VAL A 1 177 ? -21.92974 -6.76535 1.14685 1.000 27.02972 177 VAL A N 1
ATOM 1187 C CA . VAL A 1 177 ? -22.23575 -5.76043 0.12491 1.000 27.47784 177 VAL A CA 1
ATOM 1188 C C . VAL A 1 177 ? -22.21093 -4.35522 0.70561 1.000 29.55759 177 VAL A C 1
ATOM 1189 O O . VAL A 1 177 ? -21.56447 -3.47448 0.10740 1.000 28.57728 177 VAL A O 1
ATOM 1193 N N . PRO A 1 178 ? -22.83631 -4.06550 1.85696 1.000 27.30375 178 PRO A N 1
ATOM 1194 C CA . PRO A 1 178 ? -22.71119 -2.71092 2.41391 1.000 28.64822 178 PRO A CA 1
ATOM 1195 C C . PRO A 1 178 ? -21.28081 -2.32899 2.75354 1.000 27.51353 178 PRO A C 1
ATOM 1196 O O . PRO A 1 178 ? -20.88699 -1.17957 2.52164 1.000 27.25501 178 PRO A O 1
ATOM 1200 N N . MET A 1 179 ? -20.47647 -3.26826 3.26607 1.000 25.51979 179 MET A N 1
ATOM 1201 C CA . MET A 1 179 ? -19.10973 -2.91946 3.63594 1.000 24.16230 179 MET A CA 1
ATOM 1202 C C . MET A 1 179 ? -18.24928 -2.65955 2.40172 1.000 26.50952 179 MET A C 1
ATOM 1203 O O . MET A 1 179 ? -17.45662 -1.71123 2.38346 1.000 26.66576 179 MET A O 1
ATOM 1208 N N . ALA A 1 180 ? -18.38301 -3.48804 1.36406 1.000 27.70399 180 ALA A N 1
ATOM 1209 C CA . ALA A 1 180 ? -17.62413 -3.25543 0.13528 1.000 24.90679 180 ALA A CA 1
ATOM 1210 C C . ALA A 1 180 ? -18.03872 -1.94537 -0.52175 1.000 27.40150 180 ALA A C 1
ATOM 1211 O O . ALA A 1 180 ? -17.18824 -1.16160 -0.96375 1.000 26.38378 180 ALA A O 1
ATOM 1213 N N . ASP A 1 181 ? -19.35449 -1.69537 -0.60783 1.000 26.79630 181 ASP A N 1
ATOM 1214 C CA . ASP A 1 181 ? -19.83049 -0.43640 -1.16899 1.000 26.54592 181 ASP A CA 1
ATOM 1215 C C . ASP A 1 181 ? -19.30261 0.74282 -0.37349 1.000 28.96607 181 ASP A C 1
ATOM 1216 O O . ASP A 1 181 ? -18.96677 1.78352 -0.94798 1.000 28.97443 181 ASP A O 1
ATOM 1221 N N . PHE A 1 182 ? -19.22890 0.59604 0.95260 1.000 27.16179 182 PHE A N 1
ATOM 1222 C CA . PHE A 1 182 ? -18.75563 1.67731 1.80513 1.000 28.22569 182 PHE A CA 1
ATOM 1223 C C . PHE A 1 182 ? -17.27067 1.93715 1.58783 1.000 26.89103 182 PHE A C 1
ATOM 1224 O O . PHE A 1 182 ? -16.84070 3.09094 1.48352 1.000 28.89768 182 PHE A O 1
ATOM 1232 N N . ILE A 1 183 ? -16.46565 0.87220 1.54980 1.000 26.25802 183 ILE A N 1
ATOM 1233 C CA . ILE A 1 183 ? -15.03380 1.03594 1.30893 1.000 25.74082 183 ILE A CA 1
ATOM 1234 C C . ILE A 1 183 ? -14.79453 1.68854 -0.04942 1.000 27.15888 183 ILE A C 1
ATOM 1235 O O . ILE A 1 183 ? -13.86541 2.49395 -0.20980 1.000 25.61637 183 ILE A O 1
ATOM 1240 N N . MET A 1 184 ? -15.63972 1.37202 -1.04810 1.000 26.38925 184 MET A N 1
ATOM 1241 C CA . MET A 1 184 ? -15.45011 1.97602 -2.36756 1.000 27.90203 184 MET A CA 1
ATOM 1242 C C . MET A 1 184 ? -15.93133 3.41826 -2.43457 1.000 29.64453 184 MET A C 1
ATOM 1243 O O . MET A 1 184 ? -15.30542 4.24725 -3.10273 1.000 30.03254 184 MET A O 1
ATOM 1248 N N . ASP A 1 185 ? -17.06293 3.73191 -1.80348 1.000 29.86605 185 ASP A N 1
ATOM 1249 C CA . ASP A 1 185 ? -17.78647 4.95059 -2.12697 1.000 29.56177 185 ASP A CA 1
ATOM 1250 C C . ASP A 1 185 ? -18.12725 5.83002 -0.93614 1.000 33.98706 185 ASP A C 1
ATOM 1251 O O . ASP A 1 185 ? -18.60507 6.95219 -1.14625 1.000 34.88487 185 ASP A O 1
ATOM 1256 N N . GLY A 1 186 ? -17.90983 5.37388 0.29369 1.000 31.07395 186 GLY A N 1
ATOM 1257 C CA . GLY A 1 186 ? -18.35413 6.15028 1.43099 1.000 30.48662 186 GLY A CA 1
ATOM 1258 C C . GLY A 1 186 ? -19.84623 5.97923 1.65584 1.000 34.33522 186 GLY A C 1
ATOM 1259 O O . GLY A 1 186 ? -20.44534 4.96848 1.28513 1.000 34.70009 186 GLY A O 1
ATOM 1260 N N . MET A 1 187 ? -20.45509 7.00356 2.24648 1.000 33.58060 187 MET A N 1
ATOM 1261 C CA . MET A 1 187 ? -21.80638 6.87467 2.76575 1.000 40.26033 187 MET A CA 1
ATOM 1262 C C . MET A 1 187 ? -22.40781 8.25850 2.94197 1.000 41.46633 187 MET A C 1
ATOM 1263 O O . MET A 1 187 ? -21.70422 9.19223 3.33138 1.000 39.42568 187 MET A O 1
ATOM 1268 N N . GLY A 1 188 ? -23.70326 8.37537 2.66656 1.000 44.14347 188 GLY A N 1
ATOM 1269 C CA . GLY A 1 188 ? -24.38237 9.64615 2.85678 1.000 46.68919 188 GLY A CA 1
ATOM 1270 C C . GLY A 1 188 ? -23.80990 10.70387 1.93243 1.000 50.51572 188 GLY A C 1
ATOM 1271 O O . GLY A 1 188 ? -23.86816 10.59035 0.70258 1.000 53.66522 188 GLY A O 1
ATOM 1272 N N . ASP A 1 189 ? -23.23745 11.74826 2.52383 1.000 50.69521 189 ASP A N 1
ATOM 1273 C CA . ASP A 1 189 ? -22.60417 12.81700 1.76961 1.000 51.75265 189 ASP A CA 1
ATOM 1274 C C . ASP A 1 189 ? -21.08298 12.74890 1.80157 1.000 52.89701 189 ASP A C 1
ATOM 1275 O O . ASP A 1 189 ? -20.43126 13.50257 1.06889 1.000 55.08392 189 ASP A O 1
ATOM 1280 N N . ASN A 1 190 ? -20.50583 11.87266 2.62730 1.000 50.26574 190 ASN A N 1
ATOM 1281 C CA . ASN A 1 190 ? -19.06028 11.76055 2.78421 1.000 44.51078 190 ASN A CA 1
ATOM 1282 C C . ASN A 1 190 ? -18.55419 10.66807 1.85188 1.000 42.39590 190 ASN A C 1
ATOM 1283 O O . ASN A 1 190 ? -18.75191 9.47457 2.11034 1.000 38.48000 190 ASN A O 1
ATOM 1288 N N . HIS A 1 191 ? -17.87670 11.07777 0.78425 1.000 38.22715 191 HIS A N 1
ATOM 1289 C CA . HIS A 1 191 ? -17.36717 10.14639 -0.21137 1.000 38.39164 191 HIS A CA 1
ATOM 1290 C C . HIS A 1 191 ? -15.84342 10.11581 -0.25246 1.000 34.25767 191 HIS A C 1
ATOM 1291 O O . HIS A 1 191 ? -15.26492 9.74860 -1.27662 1.000 33.70515 191 HIS A O 1
ATOM 1298 N N . ALA A 1 192 ? -15.18120 10.48931 0.84727 1.000 34.21971 192 ALA A N 1
ATOM 1299 C CA . ALA A 1 192 ? -13.72007 10.46107 0.88484 1.000 32.37188 192 ALA A CA 1
ATOM 1300 C C . ALA A 1 192 ? -13.16569 9.07243 0.57734 1.000 29.49921 192 ALA A C 1
ATOM 1301 O O . ALA A 1 192 ? -12.07618 8.94196 -0.01595 1.000 32.48854 192 ALA A O 1
ATOM 1303 N N . ASN A 1 193 ? -13.88819 8.02143 0.98433 1.000 29.91858 193 ASN A N 1
ATOM 1304 C CA . ASN A 1 193 ? -13.41914 6.67112 0.69410 1.000 28.14589 193 ASN A CA 1
ATOM 1305 C C . ASN A 1 193 ? -13.22287 6.46034 -0.79909 1.000 28.34727 193 ASN A C 1
ATOM 1306 O O . ASN A 1 193 ? -12.35078 5.68776 -1.20225 1.000 27.15739 193 ASN A O 1
ATOM 1311 N N . ASN A 1 194 ? -13.99784 7.13996 -1.64375 1.000 27.02926 194 ASN A N 1
ATOM 1312 C CA . ASN A 1 194 ? -13.79666 6.90833 -3.06788 1.000 28.93827 194 ASN A CA 1
ATOM 1313 C C . ASN A 1 194 ? -12.47307 7.48120 -3.54737 1.000 28.44967 194 ASN A C 1
ATOM 1314 O O . ASN A 1 194 ? -11.84311 6.91276 -4.44796 1.000 28.48276 194 ASN A O 1
ATOM 1319 N N . LYS A 1 195 ? -12.03482 8.59435 -2.96033 1.000 30.15691 195 LYS A N 1
ATOM 1320 C CA . LYS A 1 195 ? -10.72907 9.13224 -3.31666 1.000 30.11204 195 LYS A CA 1
ATOM 1321 C C . LYS A 1 195 ? -9.61961 8.19013 -2.88035 1.000 30.18721 195 LYS A C 1
ATOM 1322 O O . LYS A 1 195 ? -8.68151 7.93883 -3.65025 1.000 29.91448 195 LYS A O 1
ATOM 1328 N N . THR A 1 196 ? -9.72001 7.63382 -1.66451 1.000 27.64837 196 THR A N 1
ATOM 1329 C CA . THR A 1 196 ? -8.72407 6.64165 -1.24580 1.000 26.87301 196 THR A CA 1
ATOM 1330 C C . THR A 1 196 ? -8.75639 5.40376 -2.14128 1.000 28.64482 196 THR A C 1
ATOM 1331 O O . THR A 1 196 ? -7.70903 4.87859 -2.54359 1.000 25.19895 196 THR A O 1
ATOM 1335 N N . PHE A 1 197 ? -9.95241 4.92392 -2.46871 1.000 25.08686 197 PHE A N 1
ATOM 1336 C CA . PHE A 1 197 ? -10.07268 3.69739 -3.24541 1.000 23.45957 197 PHE A CA 1
ATOM 1337 C C . PHE A 1 197 ? -9.31022 3.78810 -4.56208 1.000 24.91091 197 PHE A C 1
ATOM 1338 O O . PHE A 1 197 ? -8.78092 2.77756 -5.04599 1.000 25.88209 197 PHE A O 1
ATOM 1346 N N . ASN A 1 198 ? -9.24987 4.97907 -5.15684 1.000 25.85124 198 ASN A N 1
ATOM 1347 C CA . ASN A 1 198 ? -8.62756 5.16699 -6.45823 1.000 26.32144 198 ASN A CA 1
ATOM 1348 C C . ASN A 1 198 ? -7.23133 5.76999 -6.36418 1.000 27.67623 198 ASN A C 1
ATOM 1349 O O . ASN A 1 198 ? -6.65167 6.12116 -7.39263 1.000 27.11821 198 ASN A O 1
ATOM 1354 N N . LYS A 1 199 ? -6.68471 5.89043 -5.16091 1.000 26.28709 199 LYS A N 1
ATOM 1355 C CA . LYS A 1 199 ? -5.38233 6.49988 -4.93976 1.000 28.14747 199 LYS A CA 1
ATOM 1356 C C . LYS A 1 199 ? -4.24479 5.50505 -5.18908 1.000 27.49294 199 LYS A C 1
ATOM 1357 O O . LYS A 1 199 ? -4.41164 4.28637 -5.12253 1.000 26.16221 199 LYS A O 1
ATOM 1363 N N . MET A 1 200 ? -3.06238 6.04960 -5.47260 1.000 30.02072 200 MET A N 1
ATOM 1364 C CA . MET A 1 200 ? -1.84057 5.24650 -5.52007 1.000 30.26416 200 MET A CA 1
ATOM 1365 C C . MET A 1 200 ? -1.19690 5.35033 -4.14170 1.000 30.31852 200 MET A C 1
ATOM 1366 O O . MET A 1 200 ? -0.40123 6.25323 -3.86853 1.000 31.76302 200 MET A O 1
ATOM 1371 N N . HIS A 1 201 ? -1.56700 4.42624 -3.25428 1.000 28.91463 201 HIS A N 1
ATOM 1372 C CA . HIS A 1 201 ? -1.20126 4.48464 -1.84231 1.000 30.87451 201 HIS A CA 1
ATOM 1373 C C . HIS A 1 201 ? -1.47567 3.12120 -1.21634 1.000 29.25947 201 HIS A C 1
ATOM 1374 O O . HIS A 1 201 ? -2.39025 2.41529 -1.64635 1.000 25.54507 201 HIS A O 1
ATOM 1381 N N . ASN A 1 202 ? -0.67599 2.75906 -0.19791 1.000 27.06017 202 ASN A N 1
ATOM 1382 C CA . ASN A 1 202 ? -0.82877 1.46390 0.47670 1.000 28.11486 202 ASN A CA 1
ATOM 1383 C C . ASN A 1 202 ? -2.24614 1.25552 1.01209 1.000 25.49328 202 ASN A C 1
ATOM 1384 O O . ASN A 1 202 ? -2.75702 0.12253 1.03008 1.000 24.43819 202 ASN A O 1
ATOM 1389 N N . HIS A 1 203 ? -2.89305 2.32662 1.48337 1.000 26.52518 203 HIS A N 1
ATOM 1390 C CA . HIS A 1 203 ? -4.25187 2.15977 1.98898 1.000 27.71944 203 HIS A CA 1
ATOM 1391 C C . HIS A 1 203 ? -5.20889 1.77672 0.86101 1.000 23.86824 203 HIS A C 1
ATOM 1392 O O . HIS A 1 203 ? -6.16985 1.02978 1.08540 1.000 23.30108 203 HIS A O 1
ATOM 1399 N N . ALA A 1 204 ? -4.91153 2.20976 -0.36562 1.000 22.72314 204 ALA A N 1
ATOM 1400 C CA . ALA A 1 204 ? -5.66855 1.75162 -1.52991 1.000 23.14945 204 ALA A CA 1
ATOM 1401 C C . ALA A 1 204 ? -5.33244 0.31763 -1.90528 1.000 25.39095 204 ALA A C 1
ATOM 1402 O O . ALA A 1 204 ? -6.19443 -0.39430 -2.42733 1.000 22.79392 204 ALA A O 1
ATOM 1404 N N . THR A 1 205 ? -4.09438 -0.13536 -1.67032 1.000 23.26459 205 THR A N 1
ATOM 1405 C CA . THR A 1 205 ? -3.82486 -1.55207 -1.87901 1.000 22.44424 205 THR A CA 1
ATOM 1406 C C . THR A 1 205 ? -4.70476 -2.39835 -0.97676 1.000 22.44152 205 THR A C 1
ATOM 1407 O O . THR A 1 205 ? -5.27368 -3.40633 -1.41166 1.000 22.56494 205 THR A O 1
ATOM 1411 N N . TRP A 1 206 ? -4.84358 -1.98981 0.28686 1.000 22.28095 206 TRP A N 1
ATOM 1412 C CA . TRP A 1 206 ? -5.73138 -2.71690 1.19155 1.000 22.37842 206 TRP A CA 1
ATOM 1413 C C . TRP A 1 206 ? -7.19988 -2.59800 0.77387 1.000 23.03245 206 TRP A C 1
ATOM 1414 O O . TRP A 1 206 ? -7.94617 -3.58200 0.83344 1.000 23.50399 206 TRP A O 1
ATOM 1425 N N . ALA A 1 207 ? -7.64140 -1.40651 0.36969 1.000 22.44757 207 ALA A N 1
ATOM 1426 C CA . ALA A 1 207 ? -9.04941 -1.24445 -0.00033 1.000 23.87902 207 ALA A CA 1
ATOM 1427 C C . ALA A 1 207 ? -9.40300 -2.06562 -1.23529 1.000 23.90266 207 ALA A C 1
ATOM 1428 O O . ALA A 1 207 ? -10.47463 -2.69722 -1.28768 1.000 23.55221 207 ALA A O 1
ATOM 1430 N N . THR A 1 208 ? -8.52693 -2.05442 -2.24637 1.000 21.51256 208 THR A N 1
ATOM 1431 C CA . THR A 1 208 ? -8.80239 -2.82772 -3.45614 1.000 23.44587 208 THR A CA 1
ATOM 1432 C C . THR A 1 208 ? -8.66990 -4.31989 -3.19140 1.000 23.49073 208 THR A C 1
ATOM 1433 O O . THR A 1 208 ? -9.45656 -5.11086 -3.72492 1.000 23.47456 208 THR A O 1
ATOM 1437 N N . ALA A 1 209 ? -7.70716 -4.73329 -2.35441 1.000 23.12125 209 ALA A N 1
ATOM 1438 C CA . ALA A 1 209 ? -7.64152 -6.14095 -1.98443 1.000 22.46781 209 ALA A CA 1
ATOM 1439 C C . ALA A 1 209 ? -8.92316 -6.57894 -1.28849 1.000 24.16422 209 ALA A C 1
ATOM 1440 O O . ALA A 1 209 ? -9.47563 -7.63427 -1.61062 1.000 23.31580 209 ALA A O 1
ATOM 1442 N N . ALA A 1 210 ? -9.42983 -5.76497 -0.35648 1.000 23.37332 210 ALA A N 1
ATOM 1443 C CA . ALA A 1 210 ? -10.63703 -6.13504 0.37358 1.000 22.85423 210 ALA A CA 1
ATOM 1444 C C . ALA A 1 210 ? -11.82131 -6.28261 -0.57064 1.000 22.21367 210 ALA A C 1
ATOM 1445 O O . ALA A 1 210 ? -12.52322 -7.30311 -0.55104 1.000 22.53012 210 ALA A O 1
ATOM 1447 N N . VAL A 1 211 ? -12.04719 -5.26806 -1.41365 1.000 21.75531 211 VAL A N 1
ATOM 1448 C CA . VAL A 1 211 ? -13.20298 -5.28548 -2.30717 1.000 24.20889 211 VAL A CA 1
ATOM 1449 C C . VAL A 1 211 ? -13.05708 -6.38399 -3.35740 1.000 24.77827 211 VAL A C 1
ATOM 1450 O O . VAL A 1 211 ? -14.01152 -7.10912 -3.65475 1.000 23.26933 211 VAL A O 1
ATOM 1454 N N . GLY A 1 212 ? -11.85627 -6.56445 -3.90640 1.000 21.43818 212 GLY A N 1
ATOM 1455 C CA . GLY A 1 212 ? -11.67560 -7.59904 -4.91089 1.000 21.72052 212 GLY A CA 1
ATOM 1456 C C . GLY A 1 212 ? -11.79652 -8.99578 -4.33437 1.000 22.39164 212 GLY A C 1
ATOM 1457 O O . GLY A 1 212 ? -12.34730 -9.88859 -4.97218 1.000 23.26754 212 GLY A O 1
ATOM 1458 N N . MET A 1 213 ? -11.29561 -9.21114 -3.10972 1.000 23.03862 213 MET A N 1
ATOM 1459 C CA . MET A 1 213 ? -11.37206 -10.55200 -2.55206 1.000 23.76619 213 MET A CA 1
ATOM 1460 C C . MET A 1 213 ? -12.79493 -10.90091 -2.13836 1.000 23.21804 213 MET A C 1
ATOM 1461 O O . MET A 1 213 ? -13.26399 -12.01552 -2.41321 1.000 23.29538 213 MET A O 1
ATOM 1466 N N . ILE A 1 214 ? -13.52287 -9.96653 -1.51245 1.000 23.27996 214 ILE A N 1
ATOM 1467 C CA . ILE A 1 214 ? -14.91658 -10.31556 -1.23835 1.000 22.36750 214 ILE A CA 1
ATOM 1468 C C . ILE A 1 214 ? -15.70012 -10.42827 -2.55027 1.000 23.83101 214 ILE A C 1
ATOM 1469 O O . ILE A 1 214 ? -16.64254 -11.22184 -2.64611 1.000 25.99468 214 ILE A O 1
ATOM 1474 N N . GLY A 1 215 ? -15.30227 -9.69296 -3.59378 1.000 23.45019 215 GLY A N 1
ATOM 1475 C CA . GLY A 1 215 ? -15.93835 -9.87848 -4.89339 1.000 24.90232 215 GLY A CA 1
ATOM 1476 C C . GLY A 1 215 ? -15.70573 -11.26511 -5.46569 1.000 26.13343 215 GLY A C 1
ATOM 1477 O O . GLY A 1 215 ? -16.62784 -11.89372 -5.99004 1.000 27.20192 215 GLY A O 1
ATOM 1478 N N . PHE A 1 216 ? -14.47206 -11.76416 -5.37225 1.000 23.98479 216 PHE A N 1
ATOM 1479 C CA . PHE A 1 216 ? -14.20450 -13.14515 -5.77920 1.000 24.12781 216 PHE A CA 1
ATOM 1480 C C . PHE A 1 216 ? -15.05640 -14.12287 -4.97393 1.000 28.90694 216 PHE A C 1
ATOM 1481 O O . PHE A 1 216 ? -15.67021 -15.03950 -5.53378 1.000 30.11370 216 PHE A O 1
ATOM 1489 N N . ALA A 1 217 ? -15.11534 -13.92570 -3.64949 1.000 27.28762 217 ALA A N 1
ATOM 1490 C CA . ALA A 1 217 ? -15.86704 -14.83691 -2.78702 1.000 28.05463 217 ALA A CA 1
ATOM 1491 C C . ALA A 1 217 ? -17.35376 -14.84347 -3.10735 1.000 28.56533 217 ALA A C 1
ATOM 1492 O O . ALA A 1 217 ? -18.01042 -15.88058 -2.95701 1.000 29.94708 217 ALA A O 1
ATOM 1494 N N . MET A 1 218 ? -17.91042 -13.70196 -3.51690 1.000 27.23007 218 MET A N 1
ATOM 1495 C CA . MET A 1 218 ? -19.33720 -13.59573 -3.81094 1.000 29.86870 218 MET A CA 1
ATOM 1496 C C . MET A 1 218 ? -19.65650 -13.69670 -5.29554 1.000 32.81530 218 MET A C 1
ATOM 1497 O O . MET A 1 218 ? -20.82963 -13.56897 -5.66966 1.000 33.72229 218 MET A O 1
ATOM 1502 N N . ASN A 1 219 ? -18.64993 -13.91373 -6.14353 1.000 30.95838 219 ASN A N 1
ATOM 1503 C CA . ASN A 1 219 ? -18.81985 -13.90118 -7.59462 1.000 32.65711 219 ASN A CA 1
ATOM 1504 C C . ASN A 1 219 ? -19.47017 -12.59643 -8.05502 1.000 33.79720 219 ASN A C 1
ATOM 1505 O O . ASN A 1 219 ? -20.41228 -12.58355 -8.85204 1.000 34.97833 219 ASN A O 1
ATOM 1510 N N . ARG A 1 220 ? -18.96444 -11.48151 -7.53036 1.000 28.06729 220 ARG A N 1
ATOM 1511 C CA . ARG A 1 220 ? -19.41947 -10.14016 -7.90939 1.000 25.91708 220 ARG A CA 1
ATOM 1512 C C . ARG A 1 220 ? -18.36664 -9.54560 -8.84209 1.000 29.52031 220 ARG A C 1
ATOM 1513 O O . ARG A 1 220 ? -17.36210 -8.98009 -8.40470 1.000 29.91122 220 ARG A O 1
ATOM 1521 N N . GLU A 1 221 ? -18.59566 -9.67641 -10.15327 1.000 27.62174 221 GLU A N 1
ATOM 1522 C CA . GLU A 1 221 ? -17.56944 -9.26600 -11.10875 1.000 28.86968 221 GLU A CA 1
ATOM 1523 C C . GLU A 1 221 ? -17.33097 -7.76339 -11.08515 1.000 23.74109 221 GLU A C 1
ATOM 1524 O O . GLU A 1 221 ? -16.23844 -7.31124 -11.44730 1.000 27.72659 221 GLU A O 1
ATOM 1530 N N . ASP A 1 222 ? -18.33021 -6.97841 -10.68239 1.000 27.97019 222 ASP A N 1
ATOM 1531 C CA . ASP A 1 222 ? -18.15232 -5.53207 -10.66795 1.000 26.75696 222 ASP A CA 1
ATOM 1532 C C . ASP A 1 222 ? -17.16100 -5.11515 -9.58653 1.000 27.15063 222 ASP A C 1
ATOM 1533 O O . ASP A 1 222 ? -16.34095 -4.20811 -9.80375 1.000 27.40378 222 ASP A O 1
ATOM 1538 N N . TYR A 1 223 ? -17.19317 -5.79345 -8.43279 1.000 26.17454 223 TYR A N 1
ATOM 1539 C CA . TYR A 1 223 ? -16.20531 -5.51971 -7.39087 1.000 25.61616 223 TYR A CA 1
ATOM 1540 C C . TYR A 1 223 ? -14.80222 -5.86623 -7.86720 1.000 26.20298 223 TYR A C 1
ATOM 1541 O O . TYR A 1 223 ? -13.84627 -5.11507 -7.63373 1.000 25.22517 223 TYR A O 1
ATOM 1550 N N . VAL A 1 224 ? -14.65361 -7.01485 -8.52478 1.000 23.90792 224 VAL A N 1
ATOM 1551 C CA . VAL A 1 224 ? -13.34470 -7.40906 -9.03286 1.000 23.28652 224 VAL A CA 1
ATOM 1552 C C . VAL A 1 224 ? -12.82580 -6.37760 -10.02561 1.000 25.98409 224 VAL A C 1
ATOM 1553 O O . VAL A 1 224 ? -11.66944 -5.94551 -9.94428 1.000 24.79789 224 VAL A O 1
ATOM 1557 N N . LYS A 1 225 ? -13.66946 -5.98080 -10.99444 1.000 22.11764 225 LYS A N 1
ATOM 1558 C CA . LYS A 1 225 ? -13.26226 -4.99426 -11.98762 1.000 25.52435 225 LYS A CA 1
ATOM 1559 C C . LYS A 1 225 ? -12.82764 -3.68564 -11.34160 1.000 24.24647 225 LYS A C 1
ATOM 1560 O O . LYS A 1 225 ? -11.81356 -3.09784 -11.74108 1.000 23.69496 225 LYS A O 1
ATOM 1566 N N . LYS A 1 226 ? -13.59024 -3.19984 -10.36366 1.000 23.35989 226 LYS A N 1
ATOM 1567 C CA . LYS A 1 226 ? -13.25238 -1.90932 -9.77731 1.000 23.30183 226 LYS A CA 1
ATOM 1568 C C . LYS A 1 226 ? -12.01978 -2.00931 -8.88589 1.000 24.72035 226 LYS A C 1
ATOM 1569 O O . LYS A 1 226 ? -11.22692 -1.06085 -8.82175 1.000 24.37922 226 LYS A O 1
ATOM 1575 N N . ALA A 1 227 ? -11.82934 -3.14761 -8.21420 1.000 22.83072 227 ALA A N 1
ATOM 1576 C CA . ALA A 1 227 ? -10.59361 -3.36312 -7.46127 1.000 22.41298 227 ALA A CA 1
ATOM 1577 C C . ALA A 1 227 ? -9.38315 -3.35722 -8.38740 1.000 23.34369 227 ALA A C 1
ATOM 1578 O O . ALA A 1 227 ? -8.34070 -2.77564 -8.06098 1.000 25.43969 227 ALA A O 1
ATOM 1580 N N . LEU A 1 228 ? -9.50004 -3.99306 -9.55843 1.000 21.81555 228 LEU A N 1
ATOM 1581 C CA . LEU A 1 228 ? -8.33818 -4.08267 -10.44428 1.000 22.45504 228 LEU A CA 1
ATOM 1582 C C . LEU A 1 228 ? -8.06834 -2.77615 -11.18196 1.000 24.52310 228 LEU A C 1
ATOM 1583 O O . LEU A 1 228 ? -6.90567 -2.39509 -11.38028 1.000 23.85610 228 LEU A O 1
ATOM 1588 N N . TYR A 1 229 ? -9.12659 -2.08745 -11.62023 1.000 22.88556 229 TYR A N 1
ATOM 1589 C CA . TYR A 1 229 ? -9.00048 -1.06006 -12.64621 1.000 22.86677 229 TYR A CA 1
ATOM 1590 C C . TYR A 1 229 ? -9.58103 0.28149 -12.22392 1.000 23.89932 229 TYR A C 1
ATOM 1591 O O . TYR A 1 229 ? -9.67563 1.18728 -13.06172 1.000 24.08614 229 TYR A O 1
ATOM 1600 N N . GLY A 1 230 ? -9.91709 0.45091 -10.94637 1.000 22.90672 230 GLY A N 1
ATOM 1601 C CA . GLY A 1 230 ? -10.50619 1.68693 -10.47508 1.000 22.86157 230 GLY A CA 1
ATOM 1602 C C . GLY A 1 230 ? -12.01419 1.72787 -10.66619 1.000 25.04450 230 GLY A C 1
ATOM 1603 O O . GLY A 1 230 ? -12.60130 0.93944 -11.40224 1.000 25.89701 230 GLY A O 1
ATOM 1604 N N . SER A 1 231 ? -12.63541 2.68732 -9.97695 1.000 23.42175 231 SER A N 1
ATOM 1605 C CA . SER A 1 231 ? -14.08911 2.85637 -10.02303 1.000 25.53923 231 SER A CA 1
ATOM 1606 C C . SER A 1 231 ? -14.61129 2.95905 -11.45068 1.000 27.23351 231 SER A C 1
ATOM 1607 O O . SER A 1 231 ? -15.67419 2.40715 -11.76266 1.000 28.20252 231 SER A O 1
ATOM 1610 N N . ASP A 1 232 ? -13.89400 3.66203 -12.33044 1.000 26.34986 232 ASP A N 1
ATOM 1611 C CA . ASP A 1 232 ? -14.37003 3.82943 -13.70706 1.000 23.79726 232 ASP A CA 1
ATOM 1612 C C . ASP A 1 232 ? -13.95804 2.69157 -14.63355 1.000 28.70558 232 ASP A C 1
ATOM 1613 O O . ASP A 1 232 ? -14.34009 2.70186 -15.81028 1.000 29.07886 232 ASP A O 1
ATOM 1618 N N . GLY A 1 233 ? -13.21950 1.70172 -14.13709 1.000 26.30158 233 GLY A N 1
ATOM 1619 C CA . GLY A 1 233 ? -12.90978 0.52760 -14.92889 1.000 26.39579 233 GLY A CA 1
ATOM 1620 C C . GLY A 1 233 ? -11.84403 0.68742 -15.99542 1.000 26.22084 233 GLY A C 1
ATOM 1621 O O . GLY A 1 233 ? -11.51535 -0.30426 -16.65861 1.000 27.73733 233 GLY A O 1
ATOM 1622 N N . THR A 1 234 ? -11.27530 1.88190 -16.17501 1.000 24.85213 234 THR A N 1
ATOM 1623 C CA . THR A 1 234 ? -10.32721 2.11061 -17.26053 1.000 26.08265 234 THR A CA 1
ATOM 1624 C C . THR A 1 234 ? -8.88939 1.78236 -16.89727 1.000 27.86685 234 THR A C 1
ATOM 1625 O O . THR A 1 234 ? -8.04665 1.71307 -17.79748 1.000 27.21679 234 THR A O 1
ATOM 1629 N N . GLY A 1 235 ? -8.57514 1.62479 -15.61011 1.000 23.15606 235 GLY A N 1
ATOM 1630 C CA . GLY A 1 235 ? -7.18511 1.49804 -15.21786 1.000 26.81390 235 GLY A CA 1
ATOM 1631 C C . GLY A 1 235 ? -6.36237 2.75974 -15.35896 1.000 27.11988 235 GLY A C 1
ATOM 1632 O O . GLY A 1 235 ? -5.14639 2.72082 -15.13461 1.000 28.86749 235 GLY A O 1
ATOM 1633 N N . LYS A 1 236 ? -6.97743 3.88366 -15.72738 1.000 26.81946 236 LYS A N 1
ATOM 1634 C CA . LYS A 1 236 ? -6.22215 5.10213 -15.96361 1.000 27.32494 236 LYS A CA 1
ATOM 1635 C C . LYS A 1 236 ? -6.15774 6.01895 -14.74796 1.000 27.91779 236 LYS A C 1
ATOM 1636 O O . LYS A 1 236 ? -5.32574 6.93179 -14.73173 1.000 31.14290 236 LYS A O 1
ATOM 1642 N N . ARG A 1 237 ? -6.98281 5.79116 -13.71979 1.000 27.85730 237 ARG A N 1
ATOM 1643 C CA . ARG A 1 237 ? -7.00781 6.70005 -12.57682 1.000 28.60750 237 ARG A CA 1
ATOM 1644 C C . ARG A 1 237 ? -7.40768 5.95890 -11.30208 1.000 28.52909 237 ARG A C 1
ATOM 1645 O O . ARG A 1 237 ? -8.09635 6.51038 -10.43627 1.000 31.98479 237 ARG A O 1
ATOM 1653 N N . GLY A 1 238 ? -6.97259 4.71308 -11.17456 1.000 25.21420 238 GLY A N 1
ATOM 1654 C CA . GLY A 1 238 ? -7.20806 3.92781 -9.97880 1.000 25.99277 238 GLY A CA 1
ATOM 1655 C C . GLY A 1 238 ? -6.98240 2.45760 -10.23772 1.000 25.68690 238 GLY A C 1
ATOM 1656 O O . GLY A 1 238 ? -6.90989 1.99521 -11.38029 1.000 25.92164 238 GLY A O 1
ATOM 1657 N N . GLY A 1 239 ? -6.86714 1.70480 -9.15032 1.000 22.21839 239 GLY A N 1
ATOM 1658 C CA . GLY A 1 239 ? -6.90222 0.26433 -9.27447 1.000 23.30180 239 GLY A CA 1
ATOM 1659 C C . GLY A 1 239 ? -5.58247 -0.39521 -8.89047 1.000 24.52587 239 GLY A C 1
ATOM 1660 O O . GLY A 1 239 ? -4.50112 0.19053 -8.97566 1.000 23.59331 239 GLY A O 1
ATOM 1661 N N . PHE A 1 240 ? -5.70261 -1.66452 -8.49771 1.000 22.13958 240 PHE A N 1
ATOM 1662 C CA . PHE A 1 240 ? -4.56792 -2.47149 -8.04985 1.000 23.05753 240 PHE A CA 1
ATOM 1663 C C . PHE A 1 240 ? -3.47978 -2.58288 -9.12122 1.000 25.21383 240 PHE A C 1
ATOM 1664 O O . PHE A 1 240 ? -2.28033 -2.46559 -8.82493 1.000 24.85427 240 PHE A O 1
ATOM 1672 N N . ILE A 1 241 ? -3.87005 -2.80839 -10.38101 1.000 23.97704 241 ILE A N 1
ATOM 1673 C CA . ILE A 1 241 ? -2.87740 -2.93740 -11.45130 1.000 23.98101 241 ILE A CA 1
ATOM 1674 C C . ILE A 1 241 ? -2.06495 -1.65067 -11.58204 1.000 23.19061 241 ILE A C 1
ATOM 1675 O O . ILE A 1 241 ? -0.81646 -1.65593 -11.64605 1.000 26.18256 241 ILE A O 1
ATOM 1680 N N . ARG A 1 242 ? -2.76310 -0.51817 -11.59735 1.000 24.42970 242 ARG A N 1
ATOM 1681 C CA . ARG A 1 242 ? -2.06322 0.74689 -11.73390 1.000 25.16831 242 ARG A CA 1
ATOM 1682 C C . ARG A 1 242 ? -1.13388 0.97245 -10.54672 1.000 24.53589 242 ARG A C 1
ATOM 1683 O O . ARG A 1 242 ? -0.04065 1.52794 -10.70809 1.000 24.09859 242 ARG A O 1
ATOM 1691 N N . GLN A 1 243 ? -1.55433 0.53819 -9.34936 1.000 23.19700 243 GLN A N 1
ATOM 1692 C CA . GLN A 1 243 ? -0.69303 0.62919 -8.16609 1.000 23.26344 243 GLN A CA 1
ATOM 1693 C C . GLN A 1 243 ? 0.59662 -0.14510 -8.37377 1.000 25.46691 243 GLN A C 1
ATOM 1694 O O . GLN A 1 243 ? 1.66078 0.27131 -7.90043 1.000 27.23057 243 GLN A O 1
ATOM 1700 N N . MET A 1 244 ? 0.52175 -1.29565 -9.04939 1.000 23.65296 244 MET A N 1
ATOM 1701 C CA . MET A 1 244 ? 1.75165 -2.03605 -9.32461 1.000 24.91537 244 MET A CA 1
ATOM 1702 C C . MET A 1 244 ? 2.67807 -1.23529 -10.22468 1.000 26.31577 244 MET A C 1
ATOM 1703 O O . MET A 1 244 ? 3.91021 -1.38495 -10.16013 1.000 28.24109 244 MET A O 1
ATOM 1708 N N . ASP A 1 245 ? 2.10230 -0.38542 -11.07566 1.000 25.08309 245 ASP A N 1
ATOM 1709 C CA . ASP A 1 245 ? 2.93574 0.49238 -11.89887 1.000 24.02382 245 ASP A CA 1
ATOM 1710 C C . ASP A 1 245 ? 3.41578 1.76557 -11.20178 1.000 25.99707 245 ASP A C 1
ATOM 1711 O O . ASP A 1 245 ? 4.37291 2.38451 -11.68830 1.000 27.13427 245 ASP A O 1
ATOM 1716 N N . TYR A 1 246 ? 2.76559 2.20101 -10.11364 1.000 25.43465 246 TYR A N 1
ATOM 1717 C CA . TYR A 1 246 ? 3.04525 3.50289 -9.51040 1.000 25.44489 246 TYR A CA 1
ATOM 1718 C C . TYR A 1 246 ? 3.70149 3.44661 -8.13699 1.000 25.83305 246 TYR A C 1
ATOM 1719 O O . TYR A 1 246 ? 4.37859 4.40134 -7.76142 1.000 27.72071 246 TYR A O 1
ATOM 1728 N N . LEU A 1 247 ? 3.51290 2.37476 -7.37807 1.000 24.88626 247 LEU A N 1
ATOM 1729 C CA . LEU A 1 247 ? 4.03944 2.30949 -6.02069 1.000 27.31752 247 LEU A CA 1
ATOM 1730 C C . LEU A 1 247 ? 5.43881 1.71496 -5.95366 1.000 26.60789 247 LEU A C 1
ATOM 1731 O O . LEU A 1 247 ? 6.03295 1.69025 -4.86176 1.000 25.55299 247 LEU A O 1
ATOM 1736 N N . PHE A 1 248 ? 5.99165 1.26354 -7.08001 1.000 25.38017 248 PHE A N 1
ATOM 1737 C CA . PHE A 1 248 ? 7.36166 0.76880 -7.12812 1.000 24.76581 248 PHE A CA 1
ATOM 1738 C C . PHE A 1 248 ? 8.13077 1.44598 -8.25182 1.000 26.34895 248 PHE A C 1
ATOM 1739 O O . PHE A 1 248 ? 7.56672 1.82150 -9.28628 1.000 25.07024 248 PHE A O 1
ATOM 1747 N N . SER A 1 249 ? 9.43650 1.58287 -8.04341 1.000 25.20709 249 SER A N 1
ATOM 1748 C CA . SER A 1 249 ? 10.33349 1.91117 -9.13825 1.000 24.17832 249 SER A CA 1
ATOM 1749 C C . SER A 1 249 ? 10.50392 0.68319 -10.03333 1.000 25.43006 249 SER A C 1
ATOM 1750 O O . SER A 1 249 ? 10.10279 -0.42875 -9.67143 1.000 26.69270 249 SER A O 1
ATOM 1753 N N . PRO A 1 250 ? 11.12562 0.84456 -11.20964 1.000 26.06163 250 PRO A N 1
ATOM 1754 C CA . PRO A 1 250 ? 11.33698 -0.32202 -12.08334 1.000 27.67990 250 PRO A CA 1
ATOM 1755 C C . PRO A 1 250 ? 12.21975 -1.38329 -11.46033 1.000 31.19909 250 PRO A C 1
ATOM 1756 O O . PRO A 1 250 ? 12.22999 -2.52372 -11.94431 1.000 33.23826 250 PRO A O 1
ATOM 1760 N N . ASP A 1 251 ? 12.96215 -1.04710 -10.40420 1.000 28.27615 251 ASP A N 1
ATOM 1761 C CA . ASP A 1 251 ? 13.76004 -2.01687 -9.67376 1.000 28.89282 251 ASP A CA 1
ATOM 1762 C C . ASP A 1 251 ? 13.01651 -2.63356 -8.49955 1.000 26.16320 251 ASP A C 1
ATOM 1763 O O . ASP A 1 251 ? 13.59554 -3.44937 -7.78038 1.000 29.95802 251 ASP A O 1
ATOM 1768 N N . GLY A 1 252 ? 11.76329 -2.25894 -8.26995 1.000 25.63078 252 GLY A N 1
ATOM 1769 C CA . GLY A 1 252 ? 11.04097 -2.82194 -7.15020 1.000 24.55829 252 GLY A CA 1
ATOM 1770 C C . GLY A 1 252 ? 11.28100 -2.11865 -5.83843 1.000 25.41213 252 GLY A C 1
ATOM 1771 O O . GLY A 1 252 ? 11.08351 -2.72488 -4.78435 1.000 26.12171 252 GLY A O 1
ATOM 1772 N N . TYR A 1 253 ? 11.69336 -0.85161 -5.87465 1.000 23.75089 253 TYR A N 1
ATOM 1773 C CA . TYR A 1 253 ? 11.92472 -0.04725 -4.68250 1.000 24.78106 253 TYR A CA 1
ATOM 1774 C C . TYR A 1 253 ? 10.69096 0.80662 -4.37898 1.000 26.73009 253 TYR A C 1
ATOM 1775 O O . TYR A 1 253 ? 10.14977 1.47615 -5.27027 1.000 25.39778 253 TYR A O 1
ATOM 1784 N N . PHE A 1 254 ? 10.24572 0.76030 -3.12037 1.000 26.65133 254 PHE A N 1
ATOM 1785 C CA . PHE A 1 254 ? 9.13880 1.55448 -2.58741 1.000 28.23886 254 PHE A CA 1
ATOM 1786 C C . PHE A 1 254 ? 9.71485 2.80844 -1.91794 1.000 26.88859 254 PHE A C 1
ATOM 1787 O O . PHE A 1 254 ? 10.52173 2.70095 -0.98629 1.000 30.73377 254 PHE A O 1
ATOM 1795 N N . THR A 1 255 ? 9.27156 3.99243 -2.35408 1.000 29.23467 255 THR A N 1
ATOM 1796 C CA . THR A 1 255 ? 9.99295 5.23150 -2.04382 1.000 27.34138 255 THR A CA 1
ATOM 1797 C C . THR A 1 255 ? 9.99313 5.58501 -0.55440 1.000 31.68718 255 THR A C 1
ATOM 1798 O O . THR A 1 255 ? 10.89639 6.30287 -0.10514 1.000 31.05574 255 THR A O 1
ATOM 1802 N N . GLU A 1 256 ? 9.02403 5.09565 0.22609 1.000 29.49315 256 GLU A N 1
ATOM 1803 C CA . GLU A 1 256 ? 9.03576 5.40126 1.65507 1.000 30.54792 256 GLU A CA 1
ATOM 1804 C C . GLU A 1 256 ? 10.15032 4.68148 2.40196 1.000 29.91894 256 GLU A C 1
ATOM 1805 O O . GLU A 1 256 ? 10.47450 5.06485 3.53873 1.000 32.14985 256 GLU A O 1
ATOM 1811 N N . GLY A 1 257 ? 10.74695 3.66260 1.80028 1.000 29.07839 257 GLY A N 1
ATOM 1812 C CA . GLY A 1 257 ? 11.86492 2.96128 2.39863 1.000 26.62001 257 GLY A CA 1
ATOM 1813 C C . GLY A 1 257 ? 11.57880 1.48268 2.57518 1.000 27.57030 257 GLY A C 1
ATOM 1814 O O . GLY A 1 257 ? 10.50660 0.98104 2.24342 1.000 30.57279 257 GLY A O 1
ATOM 1815 N N . ALA A 1 258 ? 12.57011 0.78823 3.15365 1.000 29.23626 258 ALA A N 1
ATOM 1816 C CA . ALA A 1 258 ? 12.48482 -0.66644 3.27549 1.000 29.38976 258 ALA A CA 1
ATOM 1817 C C . ALA A 1 258 ? 11.48426 -1.08459 4.35262 1.000 27.81621 258 ALA A C 1
ATOM 1818 O O . ALA A 1 258 ? 10.75586 -2.06707 4.18103 1.000 28.64343 258 ALA A O 1
ATOM 1820 N N . TYR A 1 259 ? 11.44427 -0.35960 5.47447 1.000 29.76988 259 TYR A N 1
ATOM 1821 C CA . TYR A 1 259 ? 10.52548 -0.70477 6.56108 1.000 29.24482 259 TYR A CA 1
ATOM 1822 C C . TYR A 1 259 ? 9.07571 -0.60747 6.11521 1.000 28.87969 259 TYR A C 1
ATOM 1823 O O . TYR A 1 259 ? 8.26080 -1.47954 6.43912 1.000 28.68654 259 TYR A O 1
ATOM 1832 N N . TYR A 1 260 ? 8.72629 0.45175 5.37644 1.000 30.40767 260 TYR A N 1
ATOM 1833 C CA . TYR A 1 260 ? 7.36185 0.55045 4.87284 1.000 30.73096 260 TYR A CA 1
ATOM 1834 C C . TYR A 1 260 ? 7.13590 -0.24455 3.59697 1.000 29.08027 260 TYR A C 1
ATOM 1835 O O . TYR A 1 260 ? 5.98722 -0.61334 3.31895 1.000 31.13400 260 TYR A O 1
ATOM 1844 N N . GLN A 1 261 ? 8.19102 -0.53076 2.82631 1.000 29.76978 261 GLN A N 1
ATOM 1845 C CA . GLN A 1 261 ? 8.06913 -1.50860 1.74910 1.000 28.39868 261 GLN A CA 1
ATOM 1846 C C . GLN A 1 261 ? 7.65189 -2.86684 2.29867 1.000 27.50505 261 GLN A C 1
ATOM 1847 O O . GLN A 1 261 ? 6.84749 -3.57649 1.68416 1.000 28.10160 261 GLN A O 1
ATOM 1853 N N . ARG A 1 262 ? 8.20679 -3.25146 3.45363 1.000 27.84502 262 ARG A N 1
ATOM 1854 C CA . ARG A 1 262 ? 7.80633 -4.49642 4.10336 1.000 29.51882 262 ARG A CA 1
ATOM 1855 C C . ARG A 1 262 ? 6.30713 -4.51053 4.36607 1.000 29.79955 262 ARG A C 1
ATOM 1856 O O . ARG A 1 262 ? 5.63225 -5.52835 4.15801 1.000 29.62822 262 ARG A O 1
ATOM 1864 N N . TYR A 1 263 ? 5.77555 -3.39056 4.84685 1.000 28.10613 263 TYR A N 1
ATOM 1865 C CA . TYR A 1 263 ? 4.34641 -3.30293 5.11660 1.000 29.46406 263 TYR A CA 1
ATOM 1866 C C . TYR A 1 263 ? 3.54931 -3.34817 3.82362 1.000 29.01956 263 TYR A C 1
ATOM 1867 O O . TYR A 1 263 ? 2.51912 -4.02793 3.73905 1.000 30.07066 263 TYR A O 1
ATOM 1876 N N . ALA A 1 264 ? 4.02233 -2.63528 2.80462 1.000 27.25179 264 ALA A N 1
ATOM 1877 C CA . ALA A 1 264 ? 3.26040 -2.50001 1.57139 1.000 27.25247 264 ALA A CA 1
ATOM 1878 C C . ALA A 1 264 ? 3.21994 -3.79276 0.77071 1.000 27.36136 264 ALA A C 1
ATOM 1879 O O . ALA A 1 264 ? 2.26035 -4.01632 0.02116 1.000 29.04606 264 ALA A O 1
ATOM 1881 N N . ILE A 1 265 ? 4.23977 -4.65161 0.88544 1.000 24.26888 265 ILE A N 1
ATOM 1882 C CA . ILE A 1 265 ? 4.24385 -5.82035 0.00303 1.000 25.49343 265 ILE A CA 1
ATOM 1883 C C . ILE A 1 265 ? 3.14704 -6.81418 0.38127 1.000 26.64357 265 ILE A C 1
ATOM 1884 O O . ILE A 1 265 ? 2.71884 -7.61027 -0.46261 1.000 24.76823 265 ILE A O 1
ATOM 1889 N N . TRP A 1 266 ? 2.65080 -6.75161 1.61697 1.000 24.40030 266 TRP A N 1
ATOM 1890 C CA . TRP A 1 266 ? 1.73595 -7.77296 2.12944 1.000 25.14919 266 TRP A CA 1
ATOM 1891 C C . TRP A 1 266 ? 0.40567 -7.82233 1.37112 1.000 23.47966 266 TRP A C 1
ATOM 1892 O O . TRP A 1 266 ? 0.05400 -8.89605 0.84029 1.000 24.78387 266 TRP A O 1
ATOM 1903 N N . PRO A 1 267 ? -0.37413 -6.73423 1.26840 1.000 24.26527 267 PRO A N 1
ATOM 1904 C CA . PRO A 1 267 ? -1.62509 -6.84472 0.49535 1.000 23.00801 267 PRO A CA 1
ATOM 1905 C C . PRO A 1 267 ? -1.38181 -7.11879 -0.98234 1.000 23.46995 267 PRO A C 1
ATOM 1906 O O . PRO A 1 267 ? -2.21885 -7.76892 -1.63497 1.000 23.44122 267 PRO A O 1
ATOM 1910 N N . PHE A 1 268 ? -0.23293 -6.68890 -1.52753 1.000 20.43306 268 PHE A N 1
ATOM 1911 C CA . PHE A 1 268 ? 0.07508 -7.00861 -2.91599 1.000 24.11967 268 PHE A CA 1
ATOM 1912 C C . PHE A 1 268 ? 0.14401 -8.51403 -3.12128 1.000 24.48923 268 PHE A C 1
ATOM 1913 O O . PHE A 1 268 ? -0.47478 -9.04619 -4.05016 1.000 23.29633 268 PHE A O 1
ATOM 1921 N N . VAL A 1 269 ? 0.91259 -9.22516 -2.27855 1.000 22.39073 269 VAL A N 1
ATOM 1922 C CA . VAL A 1 269 ? 1.07500 -10.65468 -2.55121 1.000 23.46580 269 VAL A CA 1
ATOM 1923 C C . VAL A 1 269 ? -0.19333 -11.42997 -2.21106 1.000 22.99615 269 VAL A C 1
ATOM 1924 O O . VAL A 1 269 ? -0.54443 -12.37826 -2.93460 1.000 24.73936 269 VAL A O 1
ATOM 1928 N N . ILE A 1 270 ? -0.92787 -11.02583 -1.16606 1.000 23.76068 270 ILE A N 1
ATOM 1929 C CA . ILE A 1 270 ? -2.19124 -11.70529 -0.83226 1.000 23.83955 270 ILE A CA 1
ATOM 1930 C C . ILE A 1 270 ? -3.17224 -11.61290 -1.99681 1.000 25.30478 270 ILE A C 1
ATOM 1931 O O . ILE A 1 270 ? -3.73866 -12.62400 -2.45929 1.000 25.57727 270 ILE A O 1
ATOM 1936 N N . PHE A 1 271 ? -3.40914 -10.38539 -2.47581 1.000 21.27421 271 PHE A N 1
ATOM 1937 C CA . PHE A 1 271 ? -4.37963 -10.21308 -3.54940 1.000 22.92954 271 PHE A CA 1
ATOM 1938 C C . PHE A 1 271 ? -3.87707 -10.82794 -4.85173 1.000 24.55211 271 PHE A C 1
ATOM 1939 O O . PHE A 1 271 ? -4.65665 -11.43223 -5.59725 1.000 25.23775 271 PHE A O 1
ATOM 1947 N N . ALA A 1 272 ? -2.58071 -10.69981 -5.14629 1.000 22.11560 272 ALA A N 1
ATOM 1948 C CA . ALA A 1 272 ? -2.04927 -11.31708 -6.35348 1.000 20.89139 272 ALA A CA 1
ATOM 1949 C C . ALA A 1 272 ? -2.25744 -12.82504 -6.35239 1.000 23.18165 272 ALA A C 1
ATOM 1950 O O . ALA A 1 272 ? -2.56401 -13.40812 -7.39703 1.000 24.63597 272 ALA A O 1
ATOM 1952 N N . GLN A 1 273 ? -2.08398 -13.48084 -5.20354 1.000 23.39264 273 GLN A N 1
ATOM 1953 C CA . GLN A 1 273 ? -2.34904 -14.91596 -5.15572 1.000 27.00347 273 GLN A CA 1
ATOM 1954 C C . GLN A 1 273 ? -3.81565 -15.21100 -5.45960 1.000 27.18555 273 GLN A C 1
ATOM 1955 O O . GLN A 1 273 ? -4.13289 -16.16485 -6.19093 1.000 27.37289 273 GLN A O 1
ATOM 1961 N N . CYS A 1 274 ? -4.72641 -14.38879 -4.92729 1.000 25.01078 274 CYS A N 1
ATOM 1962 C CA . CYS A 1 274 ? -6.14311 -14.59109 -5.25875 1.000 25.06621 274 CYS A CA 1
ATOM 1963 C C . CYS A 1 274 ? -6.40031 -14.42665 -6.75406 1.000 27.51357 274 CYS A C 1
ATOM 1964 O O . CYS A 1 274 ? -7.14855 -15.20972 -7.36318 1.000 27.60156 274 CYS A O 1
ATOM 1967 N N . ILE A 1 275 ? -5.80987 -13.39037 -7.34965 1.000 23.59145 275 ILE A N 1
ATOM 1968 C CA . ILE A 1 275 ? -5.98161 -13.13560 -8.77935 1.000 25.10718 275 ILE A CA 1
ATOM 1969 C C . ILE A 1 275 ? -5.45012 -14.30675 -9.58737 1.000 28.54373 275 ILE A C 1
ATOM 1970 O O . ILE A 1 275 ? -6.05654 -14.72560 -10.58420 1.000 26.76102 275 ILE A O 1
ATOM 1975 N N . GLU A 1 276 ? -4.30561 -14.85446 -9.17311 1.000 26.34458 276 GLU A N 1
ATOM 1976 C CA . GLU A 1 276 ? -3.72384 -15.96995 -9.91548 1.000 28.34745 276 GLU A CA 1
ATOM 1977 C C . GLU A 1 276 ? -4.61747 -17.20050 -9.83902 1.000 29.62902 276 GLU A C 1
ATOM 1978 O O . GLU A 1 276 ? -4.73270 -17.95546 -10.81785 1.000 29.62984 276 GLU A O 1
ATOM 1984 N N . ASN A 1 277 ? -5.26938 -17.41378 -8.68952 1.000 27.26344 277 ASN A N 1
ATOM 1985 C CA . ASN A 1 277 ? -6.18721 -18.54722 -8.58108 1.000 29.50461 277 ASN A CA 1
ATOM 1986 C C . ASN A 1 277 ? -7.43301 -18.36202 -9.44718 1.000 31.10790 277 ASN A C 1
ATOM 1987 O O . ASN A 1 277 ? -7.90239 -19.32435 -10.06756 1.000 35.14200 277 ASN A O 1
ATOM 1992 N N . LYS A 1 278 ? -7.99052 -17.14426 -9.50669 1.000 30.01592 278 LYS A N 1
ATOM 1993 C CA . LYS A 1 278 ? -9.26710 -16.94652 -10.20017 1.000 28.55813 278 LYS A CA 1
ATOM 1994 C C . LYS A 1 278 ? -9.11787 -16.49885 -11.65071 1.000 30.25925 278 LYS A C 1
ATOM 1995 O O . LYS A 1 278 ? -9.99505 -16.79291 -12.47977 1.000 30.49410 278 LYS A O 1
ATOM 2001 N N . LEU A 1 279 ? -8.04004 -15.78741 -11.97508 1.000 26.18530 279 LEU A N 1
ATOM 2002 C CA . LEU A 1 279 ? -7.83821 -15.19976 -13.29974 1.000 28.07555 279 LEU A CA 1
ATOM 2003 C C . LEU A 1 279 ? -6.42006 -15.50651 -13.76447 1.000 27.85503 279 LEU A C 1
ATOM 2004 O O . LEU A 1 279 ? -5.60451 -14.60280 -13.97017 1.000 26.38711 279 LEU A O 1
ATOM 2009 N N . PRO A 1 280 ? -6.09597 -16.78817 -13.93792 1.000 28.50035 280 PRO A N 1
ATOM 2010 C CA . PRO A 1 280 ? -4.71548 -17.15762 -14.30533 1.000 30.75118 280 PRO A CA 1
ATOM 2011 C C . PRO A 1 280 ? -4.21881 -16.51441 -15.58933 1.000 30.92598 280 PRO A C 1
ATOM 2012 O O . PRO A 1 280 ? -3.00807 -16.30225 -15.73307 1.000 27.77146 280 PRO A O 1
ATOM 2016 N N . ASP A 1 281 ? -5.10476 -16.19545 -16.53599 1.000 28.06068 281 ASP A N 1
ATOM 2017 C CA . ASP A 1 281 ? -4.64890 -15.64583 -17.80954 1.000 31.03499 281 ASP A CA 1
ATOM 2018 C C . ASP A 1 281 ? -4.21775 -14.18624 -17.72409 1.000 29.97711 281 ASP A C 1
ATOM 2019 O O . ASP A 1 281 ? -3.63347 -13.68049 -18.69041 1.000 31.02776 281 ASP A O 1
ATOM 2024 N N . LEU A 1 282 ? -4.49054 -13.49837 -16.60640 1.000 31.35563 282 LEU A N 1
ATOM 2025 C CA . LEU A 1 282 ? -3.95426 -12.15610 -16.40674 1.000 29.79973 282 LEU A CA 1
ATOM 2026 C C . LEU A 1 282 ? -2.44180 -12.15972 -16.20126 1.000 28.20631 282 LEU A C 1
ATOM 2027 O O . LEU A 1 282 ? -1.81271 -11.10654 -16.34885 1.000 29.76417 282 LEU A O 1
ATOM 2032 N N . LYS A 1 283 ? -1.86238 -13.30473 -15.83114 1.000 27.84473 283 LYS A N 1
ATOM 2033 C CA . LYS A 1 283 ? -0.42935 -13.44550 -15.54737 1.000 27.10062 283 LYS A CA 1
ATOM 2034 C C . LYS A 1 283 ? 0.04937 -12.35775 -14.58454 1.000 27.55775 283 LYS A C 1
ATOM 2035 O O . LYS A 1 283 ? 1.02082 -11.64164 -14.84091 1.000 28.34905 283 LYS A O 1
ATOM 2041 N N . ILE A 1 284 ? -0.65575 -12.23996 -13.46074 1.000 24.13515 284 ILE A N 1
ATOM 2042 C CA . ILE A 1 284 ? -0.38141 -11.15612 -12.51730 1.000 22.42650 284 ILE A CA 1
ATOM 2043 C C . ILE A 1 284 ? 1.07179 -11.19855 -12.03079 1.000 26.17124 284 ILE A C 1
ATOM 2044 O O . ILE A 1 284 ? 1.70846 -10.14782 -11.82798 1.000 26.45354 284 ILE A O 1
ATOM 2049 N N . PHE A 1 285 ? 1.63476 -12.38988 -11.86961 1.000 25.92011 285 PHE A N 1
ATOM 2050 C CA . PHE A 1 285 ? 3.00211 -12.47320 -11.36146 1.000 25.59105 285 PHE A CA 1
ATOM 2051 C C . PHE A 1 285 ? 4.05615 -12.22537 -12.43285 1.000 29.08755 285 PHE A C 1
ATOM 2052 O O . PHE A 1 285 ? 5.24702 -12.18627 -12.10235 1.000 29.88111 285 PHE A O 1
ATOM 2060 N N . ASN A 1 286 ? 3.65582 -12.05063 -13.70037 1.000 29.08136 286 ASN A N 1
ATOM 2061 C CA . ASN A 1 286 ? 4.55710 -11.55193 -14.73224 1.000 29.00527 286 ASN A CA 1
ATOM 2062 C C . ASN A 1 286 ? 4.43250 -10.04885 -14.92609 1.000 28.56055 286 ASN A C 1
ATOM 2063 O O . ASN A 1 286 ? 5.29737 -9.43589 -15.59028 1.000 30.15426 286 ASN A O 1
ATOM 2068 N N . TYR A 1 287 ? 3.38863 -9.43872 -14.35448 1.000 27.04283 287 TYR A N 1
ATOM 2069 C CA . TYR A 1 287 ? 3.10130 -8.05738 -14.70124 1.000 25.42691 287 TYR A CA 1
ATOM 2070 C C . TYR A 1 287 ? 4.28751 -7.15955 -14.36078 1.000 27.52056 287 TYR A C 1
ATOM 2071 O O . TYR A 1 287 ? 4.94860 -7.32673 -13.32282 1.000 27.59007 287 TYR A O 1
ATOM 2080 N N . ARG A 1 288 ? 4.56574 -6.22567 -15.26720 1.000 28.04898 288 ARG A N 1
ATOM 2081 C CA . ARG A 1 288 ? 5.65342 -5.27060 -15.11638 1.000 29.00512 288 ARG A CA 1
ATOM 2082 C C . ARG A 1 288 ? 6.94467 -6.00711 -14.79275 1.000 32.57130 288 ARG A C 1
ATOM 2083 O O . ARG A 1 288 ? 7.59123 -5.76708 -13.76242 1.000 30.79842 288 ARG A O 1
ATOM 2091 N N . ASP A 1 289 ? 7.27259 -6.98196 -15.65037 1.000 31.95869 289 ASP A N 1
ATOM 2092 C CA . ASP A 1 289 ? 8.54498 -7.68963 -15.53556 1.000 33.09448 289 ASP A CA 1
ATOM 2093 C C . ASP A 1 289 ? 8.65782 -8.31735 -14.15127 1.000 31.85495 289 ASP A C 1
ATOM 2094 O O . ASP A 1 289 ? 9.70366 -8.25416 -13.49378 1.000 32.44160 289 ASP A O 1
ATOM 2099 N N . SER A 1 290 ? 7.54066 -8.88430 -13.68862 1.000 28.67273 290 SER A N 1
ATOM 2100 C CA . SER A 1 290 ? 7.47164 -9.55985 -12.39430 1.000 28.64922 290 SER A CA 1
ATOM 2101 C C . SER A 1 290 ? 7.86385 -8.60732 -11.26701 1.000 26.83895 290 SER A C 1
ATOM 2102 O O . SER A 1 290 ? 8.72036 -8.92065 -10.43473 1.000 27.03236 290 SER A O 1
ATOM 2105 N N . ILE A 1 291 ? 7.19795 -7.44498 -11.23564 1.000 25.55432 291 ILE A N 1
ATOM 2106 C CA . ILE A 1 291 ? 7.52707 -6.41061 -10.24799 1.000 26.27996 291 ILE A CA 1
ATOM 2107 C C . ILE A 1 291 ? 7.39733 -6.92990 -8.80992 1.000 26.46225 291 ILE A C 1
ATOM 2108 O O . ILE A 1 291 ? 8.19393 -6.55595 -7.93432 1.000 26.79554 291 ILE A O 1
ATOM 2113 N N . LEU A 1 292 ? 6.42618 -7.81183 -8.53142 1.000 23.32551 292 LEU A N 1
ATOM 2114 C CA . LEU A 1 292 ? 6.30869 -8.31077 -7.16184 1.000 25.71855 292 LEU A CA 1
ATOM 2115 C C . LEU A 1 292 ? 7.54349 -9.11092 -6.76641 1.000 25.33435 292 LEU A C 1
ATOM 2116 O O . LEU A 1 292 ? 8.08651 -8.92856 -5.66289 1.000 25.97269 292 LEU A O 1
ATOM 2121 N N . SER A 1 293 ? 8.02796 -9.97229 -7.66640 1.000 24.31579 293 SER A N 1
ATOM 2122 C CA . SER A 1 293 ? 9.27450 -10.67456 -7.37545 1.000 25.38530 293 SER A CA 1
ATOM 2123 C C . SER A 1 293 ? 10.40561 -9.68122 -7.14400 1.000 24.94320 293 SER A C 1
ATOM 2124 O O . SER A 1 293 ? 11.20421 -9.84119 -6.20343 1.000 26.80867 293 SER A O 1
ATOM 2127 N N . LYS A 1 294 ? 10.45795 -8.62015 -7.95920 1.000 26.55451 294 LYS A N 1
ATOM 2128 C CA . LYS A 1 294 ? 11.51648 -7.63703 -7.77350 1.000 26.34512 294 LYS A CA 1
ATOM 2129 C C . LYS A 1 294 ? 11.38887 -6.98116 -6.41686 1.000 26.01022 294 LYS A C 1
ATOM 2130 O O . LYS A 1 294 ? 12.39613 -6.76906 -5.72237 1.000 30.16728 294 LYS A O 1
ATOM 2136 N N . ALA A 1 295 ? 10.14934 -6.69495 -5.99495 1.000 25.44576 295 ALA A N 1
ATOM 2137 C CA . ALA A 1 295 ? 9.99575 -6.06246 -4.69225 1.000 23.94217 295 ALA A CA 1
ATOM 2138 C C . ALA A 1 295 ? 10.60040 -6.94517 -3.61603 1.000 26.96884 295 ALA A C 1
ATOM 2139 O O . ALA A 1 295 ? 11.39367 -6.47316 -2.78612 1.000 28.31629 295 ALA A O 1
ATOM 2141 N N . LEU A 1 296 ? 10.31856 -8.25154 -3.67196 1.000 22.79140 296 LEU A N 1
ATOM 2142 C CA . LEU A 1 296 ? 10.84161 -9.12513 -2.63250 1.000 22.54659 296 LEU A CA 1
ATOM 2143 C C . LEU A 1 296 ? 12.35321 -9.18060 -2.71737 1.000 23.23874 296 LEU A C 1
ATOM 2144 O O . LEU A 1 296 ? 13.04546 -9.04698 -1.69557 1.000 23.63927 296 LEU A O 1
ATOM 2149 N N . SER A 1 297 ? 12.87633 -9.28457 -3.93968 1.000 24.52338 297 SER A N 1
ATOM 2150 C CA . SER A 1 297 ? 14.32356 -9.35020 -4.09409 1.000 24.41511 297 SER A CA 1
ATOM 2151 C C . SER A 1 297 ? 14.96739 -8.08502 -3.54737 1.000 26.64120 297 SER A C 1
ATOM 2152 O O . SER A 1 297 ? 15.96206 -8.14966 -2.81080 1.000 26.76131 297 SER A O 1
ATOM 2155 N N . THR A 1 298 ? 14.34974 -6.93033 -3.81510 1.000 24.37623 298 THR A N 1
ATOM 2156 C CA . THR A 1 298 ? 14.92284 -5.68664 -3.32813 1.000 25.60342 298 THR A CA 1
ATOM 2157 C C . THR A 1 298 ? 14.90611 -5.64762 -1.80982 1.000 25.44020 298 THR A C 1
ATOM 2158 O O . THR A 1 298 ? 15.89989 -5.24812 -1.18346 1.000 25.76289 298 THR A O 1
ATOM 2162 N N . LEU A 1 299 ? 13.82055 -6.13559 -1.19742 1.000 23.16598 299 LEU A N 1
ATOM 2163 C CA . LEU A 1 299 ? 13.77882 -6.18082 0.25590 1.000 22.64394 299 LEU A CA 1
ATOM 2164 C C . LEU A 1 299 ? 14.93015 -7.01278 0.80280 1.000 25.31906 299 LEU A C 1
ATOM 2165 O O . LEU A 1 299 ? 15.57128 -6.62353 1.78643 1.000 24.40630 299 LEU A O 1
ATOM 2170 N N . ILE A 1 300 ? 15.24211 -8.13539 0.14902 1.000 23.39176 300 ILE A N 1
ATOM 2171 C CA . ILE A 1 300 ? 16.32375 -8.97522 0.65862 1.000 21.99226 300 ILE A CA 1
ATOM 2172 C C . ILE A 1 300 ? 17.66126 -8.27122 0.47313 1.000 24.29323 300 ILE A C 1
ATOM 2173 O O . ILE A 1 300 ? 18.51590 -8.28116 1.37700 1.000 26.11913 300 ILE A O 1
ATOM 2178 N N . GLN A 1 301 ? 17.83964 -7.59723 -0.66776 1.000 23.12387 301 GLN A N 1
ATOM 2179 C CA . GLN A 1 301 ? 19.10238 -6.91740 -0.94019 1.000 23.98246 301 GLN A CA 1
ATOM 2180 C C . GLN A 1 301 ? 19.25482 -5.63492 -0.13390 1.000 24.53806 301 GLN A C 1
ATOM 2181 O O . GLN A 1 301 ? 20.34443 -5.05880 -0.11831 1.000 27.68091 301 GLN A O 1
ATOM 2187 N N . LEU A 1 302 ? 18.18587 -5.16326 0.51036 1.000 23.13587 302 LEU A N 1
ATOM 2188 C CA . LEU A 1 302 ? 18.25457 -4.03229 1.42463 1.000 23.88479 302 LEU A CA 1
ATOM 2189 C C . LEU A 1 302 ? 18.20253 -4.47970 2.88193 1.000 25.84648 302 LEU A C 1
ATOM 2190 O O . LEU A 1 302 ? 17.67600 -3.75711 3.73948 1.000 26.08217 302 LEU A O 1
ATOM 2195 N N . SER A 1 303 ? 18.75056 -5.66170 3.18260 1.000 23.84415 303 SER A N 1
ATOM 2196 C CA . SER A 1 303 ? 18.80236 -6.17496 4.54268 1.000 24.11824 303 SER A CA 1
ATOM 2197 C C . SER A 1 303 ? 20.20993 -6.65103 4.87926 1.000 24.38677 303 SER A C 1
ATOM 2198 O O . SER A 1 303 ? 20.99918 -6.99898 4.00397 1.000 25.23674 303 SER A O 1
ATOM 2201 N N . TYR A 1 304 ? 20.50867 -6.67269 6.17083 1.000 24.96381 304 TYR A N 1
ATOM 2202 C CA . TYR A 1 304 ? 21.79866 -7.14667 6.66239 1.000 25.30241 304 TYR A CA 1
ATOM 2203 C C . TYR A 1 304 ? 21.52851 -7.98005 7.89867 1.000 26.71745 304 TYR A C 1
ATOM 2204 O O . TYR A 1 304 ? 20.90145 -7.48635 8.84096 1.000 25.92281 304 TYR A O 1
ATOM 2213 N N . GLU A 1 305 ? 21.99214 -9.23286 7.89661 1.000 25.54669 305 GLU A N 1
ATOM 2214 C CA . GLU A 1 305 ? 21.70594 -10.16760 8.98741 1.000 25.17971 305 GLU A CA 1
ATOM 2215 C C . GLU A 1 305 ? 20.20096 -10.26363 9.22780 1.000 25.09084 305 GLU A C 1
ATOM 2216 O O . GLU A 1 305 ? 19.73434 -10.38053 10.36474 1.000 27.13746 305 GLU A O 1
ATOM 2222 N N . GLY A 1 306 ? 19.44013 -10.18065 8.14541 1.000 25.42159 306 GLY A N 1
ATOM 2223 C CA . GLY A 1 306 ? 18.00036 -10.33369 8.19384 1.000 25.51547 306 GLY A CA 1
ATOM 2224 C C . GLY A 1 306 ? 17.23952 -9.08512 8.56126 1.000 26.57051 306 GLY A C 1
ATOM 2225 O O . GLY A 1 306 ? 15.99714 -9.11946 8.57971 1.000 29.88423 306 GLY A O 1
ATOM 2226 N N . GLU A 1 307 ? 17.93356 -7.99087 8.86217 1.000 25.44607 307 GLU A N 1
ATOM 2227 C CA . GLU A 1 307 ? 17.31621 -6.75910 9.33162 1.000 25.82071 307 GLU A CA 1
ATOM 2228 C C . GLU A 1 307 ? 17.38000 -5.71377 8.22221 1.000 26.57060 307 GLU A C 1
ATOM 2229 O O . GLU A 1 307 ? 18.42566 -5.54074 7.58951 1.000 26.38016 307 GLU A O 1
ATOM 2235 N N . PHE A 1 308 ? 16.26541 -5.02630 7.96894 1.000 25.56412 308 PHE A N 1
ATOM 2236 C CA . PHE A 1 308 ? 16.24721 -4.05128 6.88852 1.000 25.49206 308 PHE A CA 1
ATOM 2237 C C . PHE A 1 308 ? 17.09972 -2.85168 7.26302 1.000 27.03481 308 PHE A C 1
ATOM 2238 O O . PHE A 1 308 ? 17.16645 -2.46208 8.43275 1.000 27.91212 308 PHE A O 1
ATOM 2246 N N . PHE A 1 309 ? 17.77482 -2.28249 6.26753 1.000 26.42876 309 PHE A N 1
ATOM 2247 C CA . PHE A 1 309 ? 18.46926 -1.01858 6.48083 1.000 27.62641 309 PHE A CA 1
ATOM 2248 C C . PHE A 1 309 ? 17.47121 0.01463 6.98060 1.000 28.23503 309 PHE A C 1
ATOM 2249 O O . PHE A 1 309 ? 16.39450 0.17365 6.40097 1.000 31.41213 309 PHE A O 1
ATOM 2257 N N . HIS A 1 310 ? 17.81924 0.70199 8.06954 1.000 29.03999 310 HIS A N 1
ATOM 2258 C CA . HIS A 1 310 ? 16.88428 1.59402 8.76337 1.000 30.52833 310 HIS A CA 1
ATOM 2259 C C . HIS A 1 310 ? 16.88522 2.98423 8.12519 1.000 30.28473 310 HIS A C 1
ATOM 2260 O O . HIS A 1 310 ? 17.18780 4.00428 8.75354 1.000 31.97060 310 HIS A O 1
ATOM 2267 N N . ILE A 1 311 ? 16.56741 2.99718 6.82954 1.000 29.72905 311 ILE A N 1
ATOM 2268 C CA . ILE A 1 311 ? 16.46823 4.23905 6.07326 1.000 31.30817 311 ILE A CA 1
ATOM 2269 C C . ILE A 1 311 ? 15.07300 4.82176 6.26283 1.000 30.18691 311 ILE A C 1
ATOM 2270 O O . ILE A 1 311 ? 14.08312 4.08534 6.32533 1.000 30.58223 311 ILE A O 1
ATOM 2275 N N . ASN A 1 312 ? 14.99780 6.15169 6.34856 1.000 31.00356 312 ASN A N 1
ATOM 2276 C CA . ASN A 1 312 ? 13.75043 6.87315 6.60535 1.000 31.34570 312 ASN A CA 1
ATOM 2277 C C . ASN A 1 312 ? 13.12116 6.40501 7.92010 1.000 33.86230 312 ASN A C 1
ATOM 2278 O O . ASN A 1 312 ? 13.83053 5.91128 8.80349 1.000 31.94792 312 ASN A O 1
ATOM 2283 N N . ASP A 1 313 ? 11.81456 6.59904 8.10403 1.000 33.00545 313 ASP A N 1
ATOM 2284 C CA . ASP A 1 313 ? 11.20104 6.12334 9.33976 1.000 32.31993 313 ASP A CA 1
ATOM 2285 C C . ASP A 1 313 ? 11.28834 4.60176 9.36294 1.000 31.31096 313 ASP A C 1
ATOM 2286 O O . ASP A 1 313 ? 10.84250 3.93176 8.42579 1.000 34.95796 313 ASP A O 1
ATOM 2291 N N . ALA A 1 314 ? 11.88369 4.05569 10.41902 1.000 31.93617 314 ALA A N 1
ATOM 2292 C CA . ALA A 1 314 ? 12.07768 2.61531 10.47690 1.000 30.65031 314 ALA A CA 1
ATOM 2293 C C . ALA A 1 314 ? 12.23965 2.19906 11.92994 1.000 31.13098 314 ALA A C 1
ATOM 2294 O O . ALA A 1 314 ? 12.84754 2.91908 12.72573 1.000 32.27340 314 ALA A O 1
ATOM 2296 N N . LEU A 1 315 ? 11.69637 1.03157 12.25495 1.000 31.46988 315 LEU A N 1
ATOM 2297 C CA . LEU A 1 315 ? 11.89787 0.36548 13.53293 1.000 32.86774 315 LEU A CA 1
ATOM 2298 C C . LEU A 1 315 ? 12.44685 -1.03654 13.27594 1.000 30.43000 315 LEU A C 1
ATOM 2299 O O . LEU A 1 315 ? 12.58353 -1.46876 12.12626 1.000 34.15676 315 LEU A O 1
ATOM 2304 N N . LEU A 1 316 ? 12.73008 -1.75324 14.36398 1.000 33.65124 316 LEU A N 1
ATOM 2305 C CA . LEU A 1 316 ? 13.21333 -3.12895 14.28018 1.000 34.17124 316 LEU A CA 1
ATOM 2306 C C . LEU A 1 316 ? 12.26788 -3.96856 13.43294 1.000 35.82448 316 LEU A C 1
ATOM 2307 O O . LEU A 1 316 ? 11.08458 -4.11877 13.76659 1.000 35.41852 316 LEU A O 1
ATOM 2312 N N . LYS A 1 317 ? 12.79067 -4.51046 12.33319 1.000 32.62909 317 LYS A N 1
ATOM 2313 C CA . LYS A 1 317 ? 11.96365 -5.23978 11.37916 1.000 30.35413 317 LYS A CA 1
ATOM 2314 C C . LYS A 1 317 ? 12.85986 -5.86462 10.31920 1.000 33.53940 317 LYS A C 1
ATOM 2315 O O . LYS A 1 317 ? 13.84515 -5.24516 9.87186 1.000 28.42885 317 LYS A O 1
ATOM 2321 N N . GLY A 1 318 ? 12.50783 -7.07111 9.90847 1.000 29.76381 318 GLY A N 1
ATOM 2322 C CA . GLY A 1 318 ? 13.33506 -7.76846 8.95860 1.000 27.76735 318 GLY A CA 1
ATOM 2323 C C . GLY A 1 318 ? 12.64780 -8.91317 8.26059 1.000 27.02651 318 GLY A C 1
ATOM 2324 O O . GLY A 1 318 ? 11.42297 -8.96304 8.14636 1.000 27.29233 318 GLY A O 1
ATOM 2325 N N . LEU A 1 319 ? 13.46942 -9.85076 7.79891 1.000 25.61697 319 LEU A N 1
ATOM 2326 C CA . LEU A 1 319 ? 12.98022 -10.96771 7.00980 1.000 24.65848 319 LEU A CA 1
ATOM 2327 C C . LEU A 1 319 ? 12.11919 -11.92825 7.81978 1.000 24.52040 319 LEU A C 1
ATOM 2328 O O . LEU A 1 319 ? 11.44251 -12.77432 7.21696 1.000 26.81920 319 LEU A O 1
ATOM 2333 N N . SER A 1 320 ? 12.10002 -11.80174 9.14931 1.000 23.83954 320 SER A N 1
ATOM 2334 C CA . SER A 1 320 ? 11.25444 -12.64548 9.99200 1.000 24.50192 320 SER A CA 1
ATOM 2335 C C . SER A 1 320 ? 9.80468 -12.18122 10.04711 1.000 25.99416 320 SER A C 1
ATOM 2336 O O . SER A 1 320 ? 8.95391 -12.91570 10.57291 1.000 26.14921 320 SER A O 1
ATOM 2339 N N . ALA A 1 321 ? 9.50192 -10.99018 9.54423 1.000 25.35510 321 ALA A N 1
ATOM 2340 C CA . ALA A 1 321 ? 8.16328 -10.43060 9.69580 1.000 26.23900 321 ALA A CA 1
ATOM 2341 C C . ALA A 1 321 ? 7.13708 -11.24814 8.91996 1.000 23.98785 321 ALA A C 1
ATOM 2342 O O . ALA A 1 321 ? 7.43147 -11.82453 7.87485 1.000 24.35442 321 ALA A O 1
ATOM 2344 N N . GLN A 1 322 ? 5.91172 -11.28713 9.44233 1.000 24.66976 322 GLN A N 1
ATOM 2345 C CA . GLN A 1 322 ? 4.89048 -12.11272 8.79943 1.000 24.33925 322 GLN A CA 1
ATOM 2346 C C . GLN A 1 322 ? 4.60359 -11.66285 7.36294 1.000 24.55398 322 GLN A C 1
ATOM 2347 O O . GLN A 1 322 ? 4.27342 -12.49263 6.50379 1.000 23.13380 322 GLN A O 1
ATOM 2353 N N . GLU A 1 323 ? 4.71777 -10.36376 7.07999 1.000 22.07344 323 GLU A N 1
ATOM 2354 C CA . GLU A 1 323 ? 4.55742 -9.89539 5.70162 1.000 23.31030 323 GLU A CA 1
ATOM 2355 C C . GLU A 1 323 ? 5.55166 -10.58421 4.77211 1.000 23.46370 323 GLU A C 1
ATOM 2356 O O . GLU A 1 323 ? 5.22925 -10.90298 3.61680 1.000 21.70990 323 GLU A O 1
ATOM 2362 N N . LEU A 1 324 ? 6.76362 -10.84164 5.26810 1.000 23.11904 324 LEU A N 1
ATOM 2363 C CA . LEU A 1 324 ? 7.77951 -11.50295 4.45509 1.000 20.77515 324 LEU A CA 1
ATOM 2364 C C . LEU A 1 324 ? 7.58674 -13.01134 4.39981 1.000 21.79924 324 LEU A C 1
ATOM 2365 O O . LEU A 1 324 ? 8.00287 -13.63456 3.41932 1.000 23.70122 324 LEU A O 1
ATOM 2370 N N . VAL A 1 325 ? 6.93827 -13.61572 5.40118 1.000 22.72004 325 VAL A N 1
ATOM 2371 C CA . VAL A 1 325 ? 6.52098 -15.01240 5.27044 1.000 23.74587 325 VAL A CA 1
ATOM 2372 C C . VAL A 1 325 ? 5.51071 -15.14856 4.13555 1.000 22.24661 325 VAL A C 1
ATOM 2373 O O . VAL A 1 325 ? 5.61256 -16.05057 3.29272 1.000 23.45051 325 VAL A O 1
ATOM 2377 N N . TYR A 1 326 ? 4.52344 -14.24634 4.09267 1.000 22.02877 326 TYR A N 1
ATOM 2378 C CA . TYR A 1 326 ? 3.59091 -14.23386 2.96380 1.000 22.72186 326 TYR A CA 1
ATOM 2379 C C . TYR A 1 326 ? 4.32734 -14.06008 1.63851 1.000 23.73255 326 TYR A C 1
ATOM 2380 O O . TYR A 1 326 ? 4.10643 -14.82051 0.68233 1.000 24.84572 326 TYR A O 1
ATOM 2389 N N . ALA A 1 327 ? 5.19977 -13.04850 1.55539 1.000 23.27657 327 ALA A N 1
ATOM 2390 C CA . ALA A 1 327 ? 5.87859 -12.77593 0.29089 1.000 24.15396 327 ALA A CA 1
ATOM 2391 C C . ALA A 1 327 ? 6.71925 -13.96574 -0.14979 1.000 24.96394 327 ALA A C 1
ATOM 2392 O O . ALA A 1 327 ? 6.65359 -14.38843 -1.30818 1.000 24.27465 327 ALA A O 1
ATOM 2394 N N . VAL A 1 328 ? 7.50335 -14.53640 0.76815 1.000 22.03804 328 VAL A N 1
ATOM 2395 C CA . VAL A 1 328 ? 8.37480 -15.64861 0.40252 1.000 23.68608 328 VAL A CA 1
ATOM 2396 C C . VAL A 1 328 ? 7.55908 -16.85627 -0.03312 1.000 23.00653 328 VAL A C 1
ATOM 2397 O O . VAL A 1 328 ? 7.85051 -17.48179 -1.05833 1.000 25.97664 328 VAL A O 1
ATOM 2401 N N . ASP A 1 329 ? 6.54460 -17.23281 0.74265 1.000 24.80921 329 ASP A N 1
ATOM 2402 C CA . ASP A 1 329 ? 5.86007 -18.47727 0.41623 1.000 24.27771 329 ASP A CA 1
ATOM 2403 C C . ASP A 1 329 ? 5.08016 -18.34155 -0.88860 1.000 29.21583 329 ASP A C 1
ATOM 2404 O O . ASP A 1 329 ? 5.16365 -19.21828 -1.77016 1.000 31.57960 329 ASP A O 1
ATOM 2409 N N . ILE A 1 330 ? 4.42209 -17.19768 -1.08817 1.000 26.02393 330 ILE A N 1
ATOM 2410 C CA . ILE A 1 330 ? 3.65843 -17.00535 -2.31900 1.000 24.56905 330 ILE A CA 1
ATOM 2411 C C . ILE A 1 330 ? 4.58798 -16.93300 -3.53399 1.000 28.54754 330 ILE A C 1
ATOM 2412 O O . ILE A 1 330 ? 4.36458 -17.60555 -4.55712 1.000 29.28277 330 ILE A O 1
ATOM 2417 N N . LEU A 1 331 ? 5.66152 -16.14087 -3.43826 1.000 24.18542 331 LEU A N 1
ATOM 2418 C CA . LEU A 1 331 ? 6.51432 -15.93153 -4.60102 1.000 26.05593 331 LEU A CA 1
ATOM 2419 C C . LEU A 1 331 ? 7.41316 -17.12216 -4.89119 1.000 31.46969 331 LEU A C 1
ATOM 2420 O O . LEU A 1 331 ? 7.68441 -17.39573 -6.06821 1.000 31.91937 331 LEU A O 1
ATOM 2425 N N . TYR A 1 332 ? 7.86930 -17.85948 -3.86816 1.000 27.63080 332 TYR A N 1
ATOM 2426 C CA . TYR A 1 332 ? 8.59731 -19.09264 -4.15201 1.000 31.85199 332 TYR A CA 1
ATOM 2427 C C . TYR A 1 332 ? 7.69574 -20.08544 -4.85421 1.000 35.57392 332 TYR A C 1
ATOM 2428 O O . TYR A 1 332 ? 8.12145 -20.75282 -5.80841 1.000 34.76556 332 TYR A O 1
ATOM 2437 N N . ASN A 1 333 ? 6.43966 -20.20286 -4.39736 1.000 31.56858 333 ASN A N 1
ATOM 2438 C CA . ASN A 1 333 ? 5.52041 -21.10080 -5.07843 1.000 35.62540 333 ASN A CA 1
ATOM 2439 C C . ASN A 1 333 ? 5.35645 -20.72270 -6.54587 1.000 37.40029 333 ASN A C 1
ATOM 2440 O O . ASN A 1 333 ? 5.14733 -21.60301 -7.39443 1.000 38.09229 333 ASN A O 1
ATOM 2445 N N . VAL A 1 334 ? 5.44146 -19.42535 -6.86527 1.000 37.69987 334 VAL A N 1
ATOM 2446 C CA . VAL A 1 334 ? 5.31024 -19.00844 -8.26454 1.000 38.10559 334 VAL A CA 1
ATOM 2447 C C . VAL A 1 334 ? 6.54619 -19.38678 -9.08681 1.000 41.50115 334 VAL A C 1
ATOM 2448 O O . VAL A 1 334 ? 6.42998 -19.73077 -10.26998 1.000 42.63618 334 VAL A O 1
ATOM 2452 N N . ASN A 1 335 ? 7.74359 -19.32038 -8.50035 1.000 35.12767 335 ASN A N 1
ATOM 2453 C CA . ASN A 1 335 ? 8.96232 -19.73026 -9.20092 1.000 43.81232 335 ASN A CA 1
ATOM 2454 C C . ASN A 1 335 ? 9.85873 -20.52866 -8.27147 1.000 41.90393 335 ASN A C 1
ATOM 2455 O O . ASN A 1 335 ? 10.78097 -19.98552 -7.65067 1.000 41.81107 335 ASN A O 1
ATOM 2460 N N . PRO A 1 336 ? 9.62792 -21.83853 -8.16676 1.000 42.62443 336 PRO A N 1
ATOM 2461 C CA . PRO A 1 336 ? 10.43299 -22.66456 -7.25896 1.000 38.78758 336 PRO A CA 1
ATOM 2462 C C . PRO A 1 336 ? 11.86927 -22.88340 -7.71246 1.000 41.86570 336 PRO A C 1
ATOM 2463 O O . PRO A 1 336 ? 12.61100 -23.58221 -7.01455 1.000 41.24518 336 PRO A O 1
ATOM 2467 N N . SER A 1 337 ? 12.30256 -22.32108 -8.84296 1.000 42.24213 337 SER A N 1
ATOM 2468 C CA . SER A 1 337 ? 13.72234 -22.37342 -9.17117 1.000 42.91719 337 SER A CA 1
ATOM 2469 C C . SER A 1 337 ? 14.54744 -21.38937 -8.35050 1.000 40.93173 337 SER A C 1
ATOM 2470 O O . SER A 1 337 ? 15.77958 -21.48498 -8.34940 1.000 42.19767 337 SER A O 1
ATOM 2473 N N . ASP A 1 338 ? 13.90308 -20.45854 -7.64550 1.000 40.58325 338 ASP A N 1
ATOM 2474 C CA . ASP A 1 338 ? 14.60671 -19.48322 -6.81396 1.000 38.59011 338 ASP A CA 1
ATOM 2475 C C . ASP A 1 338 ? 14.85833 -20.10037 -5.43930 1.000 37.19343 338 ASP A C 1
ATOM 2476 O O . ASP A 1 338 ? 14.18518 -19.80460 -4.44776 1.000 35.29575 338 ASP A O 1
ATOM 2481 N N . LYS A 1 339 ? 15.86856 -20.97412 -5.38600 1.000 35.33359 339 LYS A N 1
ATOM 2482 C CA . LYS A 1 339 ? 16.14928 -21.72351 -4.16561 1.000 36.09110 339 LYS A CA 1
ATOM 2483 C C . LYS A 1 339 ? 16.69552 -20.84291 -3.04978 1.000 33.18673 339 LYS A C 1
ATOM 2484 O O . LYS A 1 339 ? 16.65320 -21.24767 -1.87795 1.000 35.40211 339 LYS A O 1
ATOM 2490 N N . SER A 1 340 ? 17.18032 -19.63931 -3.37814 1.000 33.19455 340 SER A N 1
ATOM 2491 C CA . SER A 1 340 ? 17.64776 -18.72863 -2.33726 1.000 33.81447 340 SER A CA 1
ATOM 2492 C C . SER A 1 340 ? 16.52016 -18.33785 -1.38811 1.000 31.12944 340 SER A C 1
ATOM 2493 O O . SER A 1 340 ? 16.76646 -18.08280 -0.20222 1.000 30.96744 340 SER A O 1
ATOM 2496 N N . LEU A 1 341 ? 15.27927 -18.28273 -1.88444 1.000 31.50293 341 LEU A N 1
ATOM 2497 C CA . LEU A 1 341 ? 14.16532 -17.94403 -1.00541 1.000 29.92213 341 LEU A CA 1
ATOM 2498 C C . LEU A 1 341 ? 13.99925 -18.97991 0.09698 1.000 28.58483 341 LEU A C 1
ATOM 2499 O O . LEU A 1 341 ? 13.59571 -18.63201 1.21753 1.000 28.36460 341 LEU A O 1
ATOM 2504 N N . LEU A 1 342 ? 14.35200 -20.24267 -0.18222 1.000 29.07125 342 LEU A N 1
ATOM 2505 C CA . LEU A 1 342 ? 14.28931 -21.26189 0.86055 1.000 29.83192 342 LEU A CA 1
ATOM 2506 C C . LEU A 1 342 ? 15.23189 -20.91885 2.00608 1.000 29.08975 342 LEU A C 1
ATOM 2507 O O . LEU A 1 342 ? 14.89895 -21.12243 3.18187 1.000 29.44080 342 LEU A O 1
ATOM 2512 N N . SER A 1 343 ? 16.40316 -20.35834 1.68732 1.000 29.92188 343 SER A N 1
ATOM 2513 C CA . SER A 1 343 ? 17.30649 -19.95974 2.75833 1.000 29.64978 343 SER A CA 1
ATOM 2514 C C . SER A 1 343 ? 16.71767 -18.81868 3.57051 1.000 28.60261 343 SER A C 1
ATOM 2515 O O . SER A 1 343 ? 16.83893 -18.80813 4.80492 1.000 29.48712 343 SER A O 1
ATOM 2518 N N . VAL A 1 344 ? 16.03447 -17.87387 2.90447 1.000 26.42212 344 VAL A N 1
ATOM 2519 C CA . VAL A 1 344 ? 15.37851 -16.80997 3.65471 1.000 27.83462 344 VAL A CA 1
ATOM 2520 C C . VAL A 1 344 ? 14.42255 -17.42262 4.65934 1.000 27.66560 344 VAL A C 1
ATOM 2521 O O . VAL A 1 344 ? 14.39747 -17.03392 5.83669 1.000 25.37236 344 VAL A O 1
ATOM 2525 N N . ALA A 1 345 ? 13.65825 -18.43170 4.22346 1.000 27.20672 345 ALA A N 1
ATOM 2526 C CA . ALA A 1 345 ? 12.68410 -19.02065 5.12570 1.000 26.91073 345 ALA A CA 1
ATOM 2527 C C . ALA A 1 345 ? 13.38305 -19.79694 6.23307 1.000 26.50323 345 ALA A C 1
ATOM 2528 O O . ALA A 1 345 ? 12.96573 -19.74657 7.39655 1.000 27.57546 345 ALA A O 1
ATOM 2530 N N . ASN A 1 346 ? 14.45823 -20.50264 5.89157 1.000 27.67149 346 ASN A N 1
ATOM 2531 C CA . ASN A 1 346 ? 15.04684 -21.41660 6.86070 1.000 28.98334 346 ASN A CA 1
ATOM 2532 C C . ASN A 1 346 ? 15.89914 -20.67567 7.88019 1.000 29.47522 346 ASN A C 1
ATOM 2533 O O . ASN A 1 346 ? 16.00514 -21.11316 9.03168 1.000 30.03375 346 ASN A O 1
ATOM 2538 N N . LYS A 1 347 ? 16.51305 -19.56924 7.47351 1.000 27.45343 347 LYS A N 1
ATOM 2539 C CA . LYS A 1 347 ? 17.39543 -18.81943 8.35512 1.000 26.97928 347 LYS A CA 1
ATOM 2540 C C . LYS A 1 347 ? 16.64200 -17.83098 9.23576 1.000 28.57933 347 LYS A C 1
ATOM 2541 O O . LYS A 1 347 ? 17.01945 -17.64310 10.39640 1.000 28.93748 347 LYS A O 1
ATOM 2547 N N . TYR A 1 348 ? 15.56963 -17.20919 8.72484 1.000 26.04650 348 TYR A N 1
ATOM 2548 C CA . TYR A 1 348 ? 14.93198 -16.09508 9.41787 1.000 24.54511 348 TYR A CA 1
ATOM 2549 C C . TYR A 1 348 ? 13.47440 -16.29669 9.78477 1.000 26.96463 348 TYR A C 1
ATOM 2550 O O . TYR A 1 348 ? 12.96798 -15.53986 10.62138 1.000 25.27734 348 TYR A O 1
ATOM 2559 N N . GLN A 1 349 ? 12.77311 -17.25192 9.18216 1.000 27.07024 349 GLN A N 1
ATOM 2560 C CA . GLN A 1 349 ? 11.32701 -17.31315 9.36829 1.000 25.27911 349 GLN A CA 1
ATOM 2561 C C . GLN A 1 349 ? 10.87660 -18.47822 10.23508 1.000 28.54270 349 GLN A C 1
ATOM 2562 O O . GLN A 1 349 ? 10.15800 -18.26788 11.22167 1.000 31.08932 349 GLN A O 1
ATOM 2568 N N . HIS A 1 350 ? 11.28532 -19.70075 9.89865 1.000 27.12497 350 HIS A N 1
ATOM 2569 C CA . HIS A 1 350 ? 10.93400 -20.90218 10.66593 1.000 32.24783 350 HIS A CA 1
ATOM 2570 C C . HIS A 1 350 ? 9.42236 -21.07908 10.80758 1.000 33.16515 350 HIS A C 1
ATOM 2571 O O . HIS A 1 350 ? 8.95035 -21.68613 11.76987 1.000 34.90054 350 HIS A O 1
ATOM 2578 N N . THR A 1 351 ? 8.64900 -20.55852 9.85536 1.000 29.60064 351 THR A N 1
ATOM 2579 C CA . THR A 1 351 ? 7.19769 -20.71026 9.87243 1.000 30.82571 351 THR A CA 1
ATOM 2580 C C . THR A 1 351 ? 6.71474 -20.57328 8.43866 1.000 28.76345 351 THR A C 1
ATOM 2581 O O . THR A 1 351 ? 7.42202 -20.03722 7.58493 1.000 27.32348 351 THR A O 1
ATOM 2585 N N . TYR A 1 352 ? 5.51751 -21.10279 8.17217 1.000 26.34471 352 TYR A N 1
ATOM 2586 C CA . TYR A 1 352 ? 5.05438 -21.31967 6.80895 1.000 25.53157 352 TYR A CA 1
ATOM 2587 C C . TYR A 1 352 ? 3.55353 -21.08700 6.75591 1.000 28.59117 352 TYR A C 1
ATOM 2588 O O . TYR A 1 352 ? 2.84329 -21.38453 7.71644 1.000 31.51635 352 TYR A O 1
ATOM 2597 N N . LEU A 1 353 ? 3.08943 -20.54121 5.63210 1.000 25.67318 353 LEU A N 1
ATOM 2598 C CA . LEU A 1 353 ? 1.65804 -20.33953 5.42672 1.000 27.30094 353 LEU A CA 1
ATOM 2599 C C . LEU A 1 353 ? 0.95463 -21.69058 5.36534 1.000 28.24513 353 LEU A C 1
ATOM 2600 O O . LEU A 1 353 ? 1.53241 -22.67025 4.89754 1.000 28.57232 353 LEU A O 1
ATOM 2605 N N . PRO A 1 354 ? -0.31097 -21.76242 5.79633 1.000 30.13014 354 PRO A N 1
ATOM 2606 C CA . PRO A 1 354 ? -1.10478 -22.98912 5.59354 1.000 28.06916 354 PRO A CA 1
ATOM 2607 C C . PRO A 1 354 ? -1.66436 -23.08207 4.17733 1.000 29.98583 354 PRO A C 1
ATOM 2608 O O . PRO A 1 354 ? -2.87823 -23.12981 3.95661 1.000 32.04325 354 PRO A O 1
ATOM 2612 N N . THR A 1 355 ? -0.76017 -23.08643 3.19369 1.000 29.39038 355 THR A N 1
ATOM 2613 C CA . THR A 1 355 ? -1.10642 -23.10480 1.78097 1.000 29.66663 355 THR A CA 1
ATOM 2614 C C . THR A 1 355 ? -0.15766 -24.04810 1.05701 1.000 29.53471 355 THR A C 1
ATOM 2615 O O . THR A 1 355 ? 0.83373 -24.51610 1.62186 1.000 31.49332 355 THR A O 1
ATOM 2619 N N . SER A 1 356 ? -0.47170 -24.30943 -0.21667 1.000 30.91889 356 SER A N 1
ATOM 2620 C CA . SER A 1 356 ? 0.41019 -25.10516 -1.06456 1.000 33.66138 356 SER A CA 1
ATOM 2621 C C . SER A 1 356 ? 1.81499 -24.52505 -1.09348 1.000 30.97831 356 SER A C 1
ATOM 2622 O O . SER A 1 356 ? 2.80227 -25.26772 -1.07718 1.000 33.61759 356 SER A O 1
ATOM 2625 N N . GLY A 1 357 ? 1.92038 -23.19741 -1.15248 1.000 32.15509 357 GLY A N 1
ATOM 2626 C CA . GLY A 1 357 ? 3.23065 -22.56766 -1.21163 1.000 31.48234 357 GLY A CA 1
ATOM 2627 C C . GLY A 1 357 ? 4.02530 -22.72692 0.06968 1.000 30.51181 357 GLY A C 1
ATOM 2628 O O . GLY A 1 357 ? 5.22492 -23.00679 0.03250 1.000 31.17052 357 GLY A O 1
ATOM 2629 N N . GLY A 1 358 ? 3.37931 -22.53406 1.22064 1.000 28.67679 358 GLY A N 1
ATOM 2630 C CA . GLY A 1 358 ? 4.06165 -22.78271 2.47749 1.000 29.65762 358 GLY A CA 1
ATOM 2631 C C . GLY A 1 358 ? 4.49172 -24.22926 2.62599 1.000 30.50340 358 GLY A C 1
ATOM 2632 O O . GLY A 1 358 ? 5.59983 -24.51552 3.10120 1.000 29.87385 358 GLY A O 1
ATOM 2633 N N . PHE A 1 359 ? 3.61441 -25.16577 2.22637 1.000 29.58982 359 PHE A N 1
ATOM 2634 C CA . PHE A 1 359 ? 4.00121 -26.57161 2.22866 1.000 31.10810 359 PHE A CA 1
ATOM 2635 C C . PHE A 1 359 ? 5.20759 -26.80870 1.33314 1.000 30.63132 359 PHE A C 1
ATOM 2636 O O . PHE A 1 359 ? 6.11958 -27.55166 1.70429 1.000 33.00826 359 PHE A O 1
ATOM 2644 N N . LYS A 1 360 ? 5.22589 -26.19575 0.14552 1.000 28.91729 360 LYS A N 1
ATOM 2645 C CA . LYS A 1 360 ? 6.31420 -26.43916 -0.79942 1.000 31.77358 360 LYS A CA 1
ATOM 2646 C C . LYS A 1 360 ? 7.62539 -25.88022 -0.27191 1.000 31.04775 360 LYS A C 1
ATOM 2647 O O . LYS A 1 360 ? 8.68203 -26.50316 -0.43382 1.000 32.13916 360 LYS A O 1
ATOM 2653 N N . VAL A 1 361 ? 7.57481 -24.71493 0.37876 1.000 28.18334 361 VAL A N 1
ATOM 2654 C CA . VAL A 1 361 ? 8.78297 -24.14861 0.97367 1.000 29.15630 361 VAL A CA 1
ATOM 2655 C C . VAL A 1 361 ? 9.34126 -25.08543 2.03977 1.000 29.74560 361 VAL A C 1
ATOM 2656 O O . VAL A 1 361 ? 10.52920 -25.44521 2.01750 1.000 30.00291 361 VAL A O 1
ATOM 2660 N N . ALA A 1 362 ? 8.49781 -25.49423 2.99612 1.000 28.04700 362 ALA A N 1
ATOM 2661 C CA . ALA A 1 362 ? 8.98294 -26.38213 4.05011 1.000 29.33517 362 ALA A CA 1
ATOM 2662 C C . ALA A 1 362 ? 9.47724 -27.71107 3.47685 1.000 29.39937 362 ALA A C 1
ATOM 2663 O O . ALA A 1 362 ? 10.50246 -28.25455 3.92091 1.000 32.57067 362 ALA A O 1
ATOM 2665 N N . ARG A 1 363 ? 8.77836 -28.23500 2.46943 1.000 31.19831 363 ARG A N 1
ATOM 2666 C CA . ARG A 1 363 ? 9.15986 -29.51542 1.88576 1.000 32.00182 363 ARG A CA 1
ATOM 2667 C C . ARG A 1 363 ? 10.49621 -29.41977 1.16531 1.000 32.71786 363 ARG A C 1
ATOM 2668 O O . ARG A 1 363 ? 11.35228 -30.30293 1.30832 1.000 33.52419 363 ARG A O 1
ATOM 2676 N N . ASP A 1 364 ? 10.69432 -28.36435 0.37712 1.000 32.79702 364 ASP A N 1
ATOM 2677 C CA . ASP A 1 364 ? 11.93169 -28.25062 -0.38238 1.000 34.38118 364 ASP A CA 1
ATOM 2678 C C . ASP A 1 364 ? 13.11194 -27.94768 0.52607 1.000 32.64324 364 ASP A C 1
ATOM 2679 O O . ASP A 1 364 ? 14.23731 -28.37958 0.23934 1.000 33.94478 364 ASP A O 1
ATOM 2684 N N . ILE A 1 365 ? 12.88241 -27.23472 1.63260 1.000 30.88400 365 ILE A N 1
ATOM 2685 C CA . ILE A 1 365 ? 13.93052 -27.12017 2.64623 1.000 32.55952 365 ILE A CA 1
ATOM 2686 C C . ILE A 1 365 ? 14.32571 -28.50124 3.14755 1.000 33.06624 365 ILE A C 1
ATOM 2687 O O . ILE A 1 365 ? 15.51606 -28.83886 3.20852 1.000 34.87685 365 ILE A O 1
ATOM 2692 N N . ALA A 1 366 ? 13.33076 -29.32013 3.51720 1.000 33.55981 366 ALA A N 1
ATOM 2693 C CA . ALA A 1 366 ? 13.64003 -30.64289 4.06503 1.000 34.07777 366 ALA A CA 1
ATOM 2694 C C . ALA A 1 366 ? 14.35363 -31.53166 3.05114 1.000 36.43757 366 ALA A C 1
ATOM 2695 O O . ALA A 1 366 ? 15.12735 -32.41399 3.43957 1.000 38.94576 366 ALA A O 1
ATOM 2697 N N . ARG A 1 367 ? 14.10479 -31.32834 1.75572 1.000 35.57616 367 ARG A N 1
ATOM 2698 C CA . ARG A 1 367 ? 14.79798 -32.07411 0.71001 1.000 36.75877 367 ARG A CA 1
ATOM 2699 C C . ARG A 1 367 ? 16.20984 -31.56443 0.43889 1.000 37.94854 367 ARG A C 1
ATOM 2700 O O . ARG A 1 367 ? 16.86681 -32.07344 -0.47797 1.000 42.72609 367 ARG A O 1
ATOM 2708 N N . GLY A 1 368 ? 16.69123 -30.58543 1.19968 1.000 35.18071 368 GLY A N 1
ATOM 2709 C CA . GLY A 1 368 ? 18.04376 -30.09149 1.02972 1.000 36.47133 368 GLY A CA 1
ATOM 2710 C C . GLY A 1 368 ? 18.25763 -29.16442 -0.14321 1.000 39.69639 368 GLY A C 1
ATOM 2711 O O . GLY A 1 368 ? 19.40033 -28.99687 -0.58240 1.000 38.67946 368 GLY A O 1
ATOM 2712 N N . GLU A 1 369 ? 17.20273 -28.52981 -0.65144 1.000 35.87252 369 GLU A N 1
ATOM 2713 C CA . GLU A 1 369 ? 17.29992 -27.73702 -1.87092 1.000 36.73464 369 GLU A CA 1
ATOM 2714 C C . GLU A 1 369 ? 17.68872 -26.27750 -1.64342 1.000 36.65267 369 GLU A C 1
ATOM 2715 O O . GLU A 1 369 ? 17.89488 -25.55682 -2.62532 1.000 35.99719 369 GLU A O 1
ATOM 2721 N N . ALA A 1 370 ? 17.79225 -25.81766 -0.39772 1.000 35.34125 370 ALA A N 1
ATOM 2722 C CA . ALA A 1 370 ? 18.05659 -24.40379 -0.15708 1.000 33.74645 370 ALA A CA 1
ATOM 2723 C C . ALA A 1 370 ? 19.41890 -24.00905 -0.71458 1.000 37.99413 370 ALA A C 1
ATOM 2724 O O . ALA A 1 370 ? 20.41167 -24.72436 -0.54527 1.000 37.12782 370 ALA A O 1
ATOM 2726 N N . ALA A 1 371 ? 19.45580 -22.86502 -1.40383 1.000 35.96738 371 ALA A N 1
ATOM 2727 C CA . ALA A 1 371 ? 20.68906 -22.28842 -1.92032 1.000 35.19450 371 ALA A CA 1
ATOM 2728 C C . ALA A 1 371 ? 21.06558 -21.06354 -1.09504 1.000 35.82588 371 ALA A C 1
ATOM 2729 O O . ALA A 1 371 ? 20.18863 -20.40998 -0.52186 1.000 35.27720 371 ALA A O 1
ATOM 2731 N N . PRO A 1 372 ? 22.34911 -20.72628 -0.99967 1.000 36.22466 372 PRO A N 1
ATOM 2732 C CA . PRO A 1 372 ? 22.73576 -19.56525 -0.18864 1.000 35.65304 372 PRO A CA 1
ATOM 2733 C C . PRO A 1 372 ? 22.14943 -18.27794 -0.74632 1.000 35.43401 372 PRO A C 1
ATOM 2734 O O . PRO A 1 372 ? 21.94692 -18.13269 -1.95351 1.000 34.85456 372 PRO A O 1
ATOM 2738 N N . ILE A 1 373 ? 21.84322 -17.34695 0.15810 1.000 35.34503 373 ILE A N 1
ATOM 2739 C CA . ILE A 1 373 ? 21.42683 -16.01703 -0.26495 1.000 30.97341 373 ILE A CA 1
ATOM 2740 C C . ILE A 1 373 ? 22.63913 -15.28325 -0.82047 1.000 33.81709 373 ILE A C 1
ATOM 2741 O O . ILE A 1 373 ? 23.68633 -15.20596 -0.16724 1.000 34.88058 373 ILE A O 1
ATOM 2746 N N . ILE A 1 374 ? 22.50831 -14.74917 -2.02882 1.000 32.78512 374 ILE A N 1
ATOM 2747 C CA . ILE A 1 374 ? 23.59070 -14.02991 -2.69449 1.000 33.77809 374 ILE A CA 1
ATOM 2748 C C . ILE A 1 374 ? 23.32004 -12.53517 -2.55729 1.000 31.69975 374 ILE A C 1
ATOM 2749 O O . ILE A 1 374 ? 22.43052 -11.99416 -3.22236 1.000 35.53618 374 ILE A O 1
ATOM 2754 N N . TYR A 1 375 ? 24.09315 -11.84734 -1.71939 1.000 30.94306 375 TYR A N 1
ATOM 2755 C CA . TYR A 1 375 ? 23.96358 -10.39990 -1.59481 1.000 28.42639 375 TYR A CA 1
ATOM 2756 C C . TYR A 1 375 ? 24.91857 -9.73522 -2.57623 1.000 29.33176 375 TYR A C 1
ATOM 2757 O O . TYR A 1 375 ? 26.12467 -10.00233 -2.55893 1.000 30.94042 375 TYR A O 1
ATOM 2766 N N . ARG A 1 376 ? 24.37573 -8.86766 -3.42180 1.000 27.06967 376 ARG A N 1
ATOM 2767 C CA . ARG A 1 376 ? 25.10879 -8.29253 -4.53883 1.000 31.07831 376 ARG A CA 1
ATOM 2768 C C . ARG A 1 376 ? 25.09111 -6.78057 -4.42883 1.000 25.50689 376 ARG A C 1
ATOM 2769 O O . ARG A 1 376 ? 24.05783 -6.19284 -4.10415 1.000 26.72983 376 ARG A O 1
ATOM 2777 N N . SER A 1 377 ? 26.23622 -6.15496 -4.69385 1.000 24.77576 377 SER A N 1
ATOM 2778 C CA . SER A 1 377 ? 26.25083 -4.70339 -4.81356 1.000 25.82707 377 SER A CA 1
ATOM 2779 C C . SER A 1 377 ? 25.23190 -4.26439 -5.85684 1.000 26.94175 377 SER A C 1
ATOM 2780 O O . SER A 1 377 ? 25.14637 -4.84886 -6.94024 1.000 26.44595 377 SER A O 1
ATOM 2783 N N . SER A 1 378 ? 24.45512 -3.23325 -5.53000 1.000 24.87826 378 SER A N 1
ATOM 2784 C CA . SER A 1 378 ? 23.29555 -2.88875 -6.34265 1.000 26.31526 378 SER A CA 1
ATOM 2785 C C . SER A 1 378 ? 23.03824 -1.38816 -6.29606 1.000 26.71004 378 SER A C 1
ATOM 2786 O O . SER A 1 378 ? 23.39521 -0.70521 -5.33666 1.000 25.69775 378 SER A O 1
ATOM 2789 N N . VAL A 1 379 ? 22.36926 -0.88393 -7.33050 1.000 26.00845 379 VAL A N 1
ATOM 2790 C CA . VAL A 1 379 ? 21.72653 0.42591 -7.28375 1.000 26.27555 379 VAL A CA 1
ATOM 2791 C C . VAL A 1 379 ? 20.23516 0.21202 -7.48707 1.000 27.16928 379 VAL A C 1
ATOM 2792 O O . VAL A 1 379 ? 19.81904 -0.33936 -8.51445 1.000 30.13539 379 VAL A O 1
ATOM 2796 N N . PHE A 1 380 ? 19.43663 0.66873 -6.53428 1.000 25.42944 380 PHE A N 1
ATOM 2797 C CA . PHE A 1 380 ? 17.98424 0.59374 -6.61073 1.000 25.17684 380 PHE A CA 1
ATOM 2798 C C . PHE A 1 380 ? 17.48661 1.99174 -6.91748 1.000 24.44021 380 PHE A C 1
ATOM 2799 O O . PHE A 1 380 ? 17.59297 2.89242 -6.07670 1.000 24.56370 380 PHE A O 1
ATOM 2807 N N . ARG A 1 381 ? 16.96539 2.17414 -8.12180 1.000 24.31019 381 ARG A N 1
ATOM 2808 C CA . ARG A 1 381 ? 16.48665 3.48098 -8.53001 1.000 24.92594 381 ARG A CA 1
ATOM 2809 C C . ARG A 1 381 ? 15.18063 3.82486 -7.82068 1.000 25.61437 381 ARG A C 1
ATOM 2810 O O . ARG A 1 381 ? 14.37574 2.94939 -7.49295 1.000 25.24824 381 ARG A O 1
ATOM 2818 N N . ASP A 1 382 ? 14.99226 5.11809 -7.57600 1.000 22.32754 382 ASP A N 1
ATOM 2819 C CA . ASP A 1 382 ? 13.82035 5.68555 -6.92976 1.000 23.12563 382 ASP A CA 1
ATOM 2820 C C . ASP A 1 382 ? 12.98299 6.38876 -7.99120 1.000 26.41623 382 ASP A C 1
ATOM 2821 O O . ASP A 1 382 ? 13.46780 6.70268 -9.08795 1.000 26.10943 382 ASP A O 1
ATOM 2826 N N . GLY A 1 383 ? 11.72151 6.62162 -7.66237 1.000 25.94150 383 GLY A N 1
ATOM 2827 C CA . GLY A 1 383 ? 10.79184 7.17990 -8.63839 1.000 25.81734 383 GLY A CA 1
ATOM 2828 C C . GLY A 1 383 ? 10.10901 6.10857 -9.46746 1.000 27.90835 383 GLY A C 1
ATOM 2829 O O . GLY A 1 383 ? 10.67702 5.06925 -9.79429 1.000 25.36312 383 GLY A O 1
ATOM 2830 N N . ARG A 1 384 ? 8.85675 6.38748 -9.83930 1.000 27.15712 384 ARG A N 1
ATOM 2831 C CA . ARG A 1 384 ? 8.06792 5.42641 -10.60651 1.000 26.40009 384 ARG A CA 1
ATOM 2832 C C . ARG A 1 384 ? 8.77837 5.00043 -11.88393 1.000 29.74312 384 ARG A C 1
ATOM 2833 O O . ARG A 1 384 ? 8.71420 3.83014 -12.28632 1.000 28.95807 384 ARG A O 1
ATOM 2841 N N . LYS A 1 385 ? 9.45166 5.93820 -12.54215 1.000 28.69287 385 LYS A N 1
ATOM 2842 C CA . LYS A 1 385 ? 10.17580 5.65570 -13.76621 1.000 28.76134 385 LYS A CA 1
ATOM 2843 C C . LYS A 1 385 ? 11.65801 5.40427 -13.53414 1.000 29.44150 385 LYS A C 1
ATOM 2844 O O . LYS A 1 385 ? 12.39514 5.20406 -14.49930 1.000 31.44778 385 LYS A O 1
ATOM 2850 N N . GLY A 1 386 ? 12.10921 5.38063 -12.28489 1.000 25.68160 386 GLY A N 1
ATOM 2851 C CA . GLY A 1 386 ? 13.50304 5.08896 -12.02624 1.000 25.90080 386 GLY A CA 1
ATOM 2852 C C . GLY A 1 386 ? 14.44884 6.25054 -12.20586 1.000 29.90661 386 GLY A C 1
ATOM 2853 O O . GLY A 1 386 ? 15.66849 6.02759 -12.25401 1.000 31.36051 386 GLY A O 1
ATOM 2854 N N . ASP A 1 387 ? 13.93632 7.48549 -12.29304 1.000 28.16251 387 ASP A N 1
ATOM 2855 C CA . ASP A 1 387 ? 14.75668 8.64119 -12.64744 1.000 28.57469 387 ASP A CA 1
ATOM 2856 C C . ASP A 1 387 ? 14.78725 9.71058 -11.56111 1.000 31.78788 387 ASP A C 1
ATOM 2857 O O . ASP A 1 387 ? 15.09210 10.87344 -11.85581 1.000 32.86903 387 ASP A O 1
ATOM 2862 N N . GLU A 1 388 ? 14.50456 9.34870 -10.30993 1.000 29.37811 388 GLU A N 1
ATOM 2863 C CA . GLU A 1 388 ? 14.42717 10.31416 -9.22337 1.000 27.75533 388 GLU A CA 1
ATOM 2864 C C . GLU A 1 388 ? 15.30637 9.85241 -8.06003 1.000 26.83467 388 GLU A C 1
ATOM 2865 O O . GLU A 1 388 ? 14.85423 9.71761 -6.92254 1.000 31.68941 388 GLU A O 1
ATOM 2871 N N . GLY A 1 389 ? 16.58500 9.62034 -8.34431 1.000 25.84111 389 GLY A N 1
ATOM 2872 C CA . GLY A 1 389 ? 17.51397 9.21902 -7.29770 1.000 27.33912 389 GLY A CA 1
ATOM 2873 C C . GLY A 1 389 ? 17.61426 7.71529 -7.14948 1.000 25.66724 389 GLY A C 1
ATOM 2874 O O . GLY A 1 389 ? 17.14283 6.93787 -7.98305 1.000 26.28655 389 GLY A O 1
ATOM 2875 N N . GLY A 1 390 ? 18.24486 7.30249 -6.05501 1.000 22.80551 390 GLY A N 1
ATOM 2876 C CA . GLY A 1 390 ? 18.42955 5.88396 -5.79779 1.000 24.11326 390 GLY A CA 1
ATOM 2877 C C . GLY A 1 390 ? 19.14799 5.62828 -4.48966 1.000 22.83077 390 GLY A C 1
ATOM 2878 O O . GLY A 1 390 ? 19.65200 6.54404 -3.83111 1.000 22.48867 390 GLY A O 1
ATOM 2879 N N . VAL A 1 391 ? 19.18507 4.35025 -4.12668 1.000 22.47646 391 VAL A N 1
ATOM 2880 C CA . VAL A 1 391 ? 19.99849 3.85472 -3.01593 1.000 22.51689 391 VAL A CA 1
ATOM 2881 C C . VAL A 1 391 ? 21.04091 2.91955 -3.60018 1.000 24.73390 391 VAL A C 1
ATOM 2882 O O . VAL A 1 391 ? 20.70903 2.02643 -4.38429 1.000 26.73398 391 VAL A O 1
ATOM 2886 N N . ALA A 1 392 ? 22.29413 3.10666 -3.21448 1.000 23.10664 392 ALA A N 1
ATOM 2887 C CA . ALA A 1 392 ? 23.36845 2.25709 -3.69484 1.000 22.14111 392 ALA A CA 1
ATOM 2888 C C . ALA A 1 392 ? 23.93800 1.48351 -2.51750 1.000 21.48999 392 ALA A C 1
ATOM 2889 O O . ALA A 1 392 ? 24.07192 2.02738 -1.41932 1.000 21.98822 392 ALA A O 1
ATOM 2891 N N . VAL A 1 393 ? 24.25744 0.20751 -2.74459 1.000 21.25486 393 VAL A N 1
ATOM 2892 C CA . VAL A 1 393 ? 24.81288 -0.66435 -1.71596 1.000 20.46418 393 VAL A CA 1
ATOM 2893 C C . VAL A 1 393 ? 26.02985 -1.37527 -2.28486 1.000 23.40183 393 VAL A C 1
ATOM 2894 O O . VAL A 1 393 ? 25.92541 -2.05477 -3.31086 1.000 22.58506 393 VAL A O 1
ATOM 2898 N N . ILE A 1 394 ? 27.16768 -1.25552 -1.60149 1.000 22.02525 394 ILE A N 1
ATOM 2899 C CA . ILE A 1 394 ? 28.35390 -2.05546 -1.90609 1.000 21.74598 394 ILE A CA 1
ATOM 2900 C C . ILE A 1 394 ? 28.40461 -3.21304 -0.91924 1.000 22.76564 394 ILE A C 1
ATOM 2901 O O . ILE A 1 394 ? 28.27504 -3.01148 0.29514 1.000 22.12938 394 ILE A O 1
ATOM 2906 N N . ARG A 1 395 ? 28.56027 -4.42355 -1.44098 1.000 22.59391 395 ARG A N 1
ATOM 2907 C CA . ARG A 1 395 ? 28.57817 -5.64044 -0.64436 1.000 23.40141 395 ARG A CA 1
ATOM 2908 C C . ARG A 1 395 ? 29.97725 -6.23589 -0.65397 1.000 23.77451 395 ARG A C 1
ATOM 2909 O O . ARG A 1 395 ? 30.66580 -6.18997 -1.67456 1.000 24.94227 395 ARG A O 1
ATOM 2917 N N . SER A 1 396 ? 30.38375 -6.82103 0.47482 1.000 21.93415 396 SER A N 1
ATOM 2918 C CA . SER A 1 396 ? 31.62466 -7.59212 0.48146 1.000 23.06681 396 SER A CA 1
ATOM 2919 C C . SER A 1 396 ? 31.53803 -8.73579 -0.52542 1.000 25.83395 396 SER A C 1
ATOM 2920 O O . SER A 1 396 ? 30.46883 -9.30521 -0.76579 1.000 25.11526 396 SER A O 1
ATOM 2923 N N . THR A 1 397 ? 32.68492 -9.06144 -1.12957 1.000 25.31064 397 THR A N 1
ATOM 2924 C CA . THR A 1 397 ? 32.78189 -10.12387 -2.11781 1.000 29.10627 397 THR A CA 1
ATOM 2925 C C . THR A 1 397 ? 33.64645 -11.28801 -1.65032 1.000 30.57960 397 THR A C 1
ATOM 2926 O O . THR A 1 397 ? 33.62579 -12.34734 -2.28675 1.000 34.83984 397 THR A O 1
ATOM 2930 N N . ASP A 1 398 ? 34.39331 -11.11380 -0.56389 1.000 31.01517 398 ASP A N 1
ATOM 2931 C CA . ASP A 1 398 ? 35.20220 -12.16151 0.05044 1.000 30.87542 398 ASP A CA 1
ATOM 2932 C C . ASP A 1 398 ? 34.32628 -12.96114 1.01226 1.000 32.66153 398 ASP A C 1
ATOM 2933 O O . ASP A 1 398 ? 33.78557 -12.39928 1.96909 1.000 31.00767 398 ASP A O 1
ATOM 2938 N N . SER A 1 399 ? 34.20936 -14.27247 0.77971 1.000 33.75159 399 SER A N 1
ATOM 2939 C CA . SER A 1 399 ? 33.29075 -15.08860 1.57071 1.000 33.81914 399 SER A CA 1
ATOM 2940 C C . SER A 1 399 ? 33.70196 -15.20846 3.03419 1.000 34.19985 399 SER A C 1
ATOM 2941 O O . SER A 1 399 ? 32.88653 -15.64250 3.85501 1.000 34.01502 399 SER A O 1
ATOM 2944 N N . ASN A 1 400 ? 34.92349 -14.82273 3.38908 1.000 32.43571 400 ASN A N 1
ATOM 2945 C CA . ASN A 1 400 ? 35.31692 -14.76832 4.79053 1.000 32.46995 400 ASN A CA 1
ATOM 2946 C C . ASN A 1 400 ? 34.78973 -13.52965 5.50520 1.000 30.81816 400 ASN A C 1
ATOM 2947 O O . ASN A 1 400 ? 34.85647 -13.47606 6.73807 1.000 30.98397 400 ASN A O 1
ATOM 2952 N N . LEU A 1 401 ? 34.26371 -12.55123 4.76973 1.000 26.69291 401 LEU A N 1
ATOM 2953 C CA . LEU A 1 401 ? 33.80618 -11.27551 5.30331 1.000 26.61839 401 LEU A CA 1
ATOM 2954 C C . LEU A 1 401 ? 32.29016 -11.15954 5.17391 1.000 25.66698 401 LEU A C 1
ATOM 2955 O O . LEU A 1 401 ? 31.63794 -11.94562 4.48750 1.000 25.97227 401 LEU A O 1
ATOM 2960 N N . ASN A 1 402 ? 31.73580 -10.14719 5.83700 1.000 22.80009 402 ASN A N 1
ATOM 2961 C CA . ASN A 1 402 ? 30.28747 -9.92330 5.80081 1.000 24.89859 402 ASN A CA 1
ATOM 2962 C C . ASN A 1 402 ? 30.05599 -8.43673 6.06951 1.000 23.93117 402 ASN A C 1
ATOM 2963 O O . ASN A 1 402 ? 29.89656 -8.00693 7.21695 1.000 22.01580 402 ASN A O 1
ATOM 2968 N N . SER A 1 403 ? 30.02802 -7.65669 4.99243 1.000 22.65606 403 SER A N 1
ATOM 2969 C CA . SER A 1 403 ? 29.99616 -6.21063 5.12087 1.000 22.96254 403 SER A CA 1
ATOM 2970 C C . SER A 1 403 ? 29.05833 -5.62735 4.07667 1.000 21.45032 403 SER A C 1
ATOM 2971 O O . SER A 1 403 ? 28.77034 -6.24392 3.04385 1.000 21.58365 403 SER A O 1
ATOM 2974 N N . ALA A 1 404 ? 28.56816 -4.43341 4.39059 1.000 20.01805 404 ALA A N 1
ATOM 2975 C CA . ALA A 1 404 ? 27.73210 -3.65585 3.49227 1.000 19.51443 404 ALA A CA 1
ATOM 2976 C C . ALA A 1 404 ? 27.97212 -2.18177 3.75181 1.000 19.78558 404 ALA A C 1
ATOM 2977 O O . ALA A 1 404 ? 28.14975 -1.75881 4.89711 1.000 20.57183 404 ALA A O 1
ATOM 2979 N N . LEU A 1 405 ? 27.94567 -1.40258 2.67912 1.000 20.07877 405 LEU A N 1
ATOM 2980 C CA . LEU A 1 405 ? 28.18157 0.02991 2.73598 1.000 20.20153 405 LEU A CA 1
ATOM 2981 C C . LEU A 1 405 ? 27.08000 0.68011 1.91656 1.000 20.26573 405 LEU A C 1
ATOM 2982 O O . LEU A 1 405 ? 26.89884 0.33382 0.74792 1.000 22.32942 405 LEU A O 1
ATOM 2987 N N . THR A 1 406 ? 26.30935 1.58056 2.51766 1.000 20.18283 406 THR A N 1
ATOM 2988 C CA . THR A 1 406 ? 25.16468 2.14526 1.80840 1.000 19.11813 406 THR A CA 1
ATOM 2989 C C . THR A 1 406 ? 25.32480 3.64289 1.60082 1.000 18.59830 406 THR A C 1
ATOM 2990 O O . THR A 1 406 ? 25.91945 4.34540 2.43019 1.000 21.76758 406 THR A O 1
ATOM 2994 N N . LEU A 1 407 ? 24.73678 4.11306 0.49288 1.000 19.80183 407 LEU A N 1
ATOM 2995 C CA . LEU A 1 407 ? 24.71129 5.52353 0.11102 1.000 19.95992 407 LEU A CA 1
ATOM 2996 C C . LEU A 1 407 ? 23.30105 5.84456 -0.36821 1.000 22.94419 407 LEU A C 1
ATOM 2997 O O . LEU A 1 407 ? 22.83821 5.25927 -1.35043 1.000 21.88849 407 LEU A O 1
ATOM 3002 N N . LYS A 1 408 ? 22.60647 6.74017 0.33861 1.000 22.74559 408 LYS A N 1
ATOM 3003 C CA . LYS A 1 408 ? 21.19676 7.02578 0.07162 1.000 23.59103 408 LYS A CA 1
ATOM 3004 C C . LYS A 1 408 ? 21.08543 8.39066 -0.60178 1.000 24.62276 408 LYS A C 1
ATOM 3005 O O . LYS A 1 408 ? 21.44278 9.40352 0.00417 1.000 24.40771 408 LYS A O 1
ATOM 3011 N N . ALA A 1 409 ? 20.57724 8.42599 -1.84501 1.000 22.36617 409 ALA A N 1
ATOM 3012 C CA . ALA A 1 409 ? 20.48015 9.66122 -2.62367 1.000 22.33656 409 ALA A CA 1
ATOM 3013 C C . ALA A 1 409 ? 19.13044 9.67740 -3.34406 1.000 24.56540 409 ALA A C 1
ATOM 3014 O O . ALA A 1 409 ? 19.03485 9.61831 -4.56550 1.000 24.51782 409 ALA A O 1
ATOM 3016 N N . THR A 1 410 ? 18.05252 9.72978 -2.56317 1.000 23.04147 410 THR A N 1
ATOM 3017 C CA . THR A 1 410 ? 16.71225 9.40865 -3.02299 1.000 24.94697 410 THR A CA 1
ATOM 3018 C C . THR A 1 410 ? 15.86160 10.66238 -3.16505 1.000 25.71572 410 THR A C 1
ATOM 3019 O O . THR A 1 410 ? 16.29558 11.78330 -2.87715 1.000 26.00135 410 THR A O 1
ATOM 3023 N N . SER A 1 411 ? 14.63115 10.44797 -3.63393 1.000 24.24350 411 SER A N 1
ATOM 3024 C CA A SER A 1 411 ? 13.56756 11.42459 -3.46309 0.592 24.77769 411 SER A CA 1
ATOM 3025 C CA B SER A 1 411 ? 13.57417 11.43556 -3.46468 0.408 25.56104 411 SER A CA 1
ATOM 3026 C C . SER A 1 411 ? 13.25199 11.56116 -1.97484 1.000 25.62671 411 SER A C 1
ATOM 3027 O O . SER A 1 411 ? 13.83607 10.86553 -1.12993 1.000 26.32872 411 SER A O 1
ATOM 3032 N N . HIS A 1 412 ? 12.31179 12.44036 -1.62592 1.000 26.22517 412 HIS A N 1
ATOM 3033 C CA . HIS A 1 412 ? 12.10238 12.71357 -0.20635 1.000 26.18988 412 HIS A CA 1
ATOM 3034 C C . HIS A 1 412 ? 11.67241 11.46250 0.54906 1.000 28.96023 412 HIS A C 1
ATOM 3035 O O . HIS A 1 412 ? 12.24601 11.12374 1.59734 1.000 29.24288 412 HIS A O 1
ATOM 3042 N N . GLY A 1 413 ? 10.67400 10.76543 0.03442 1.000 28.82345 413 GLY A N 1
ATOM 3043 C CA . GLY A 1 413 ? 10.10854 9.62215 0.70827 1.000 33.22625 413 GLY A CA 1
ATOM 3044 C C . GLY A 1 413 ? 8.73820 9.83606 1.34651 1.000 28.17702 413 GLY A C 1
ATOM 3045 O O . GLY A 1 413 ? 8.40283 9.10646 2.29280 1.000 32.51624 413 GLY A O 1
ATOM 3046 N N . LEU A 1 414 ? 7.95331 10.80072 0.87138 1.000 28.47843 414 LEU A N 1
ATOM 3047 C CA . LEU A 1 414 ? 6.60513 11.09492 1.38423 1.000 31.81848 414 LEU A CA 1
ATOM 3048 C C . LEU A 1 414 ? 6.66518 11.34219 2.90314 1.000 29.12822 414 LEU A C 1
ATOM 3049 O O . LEU A 1 414 ? 7.64834 11.88285 3.41867 1.000 30.65436 414 LEU A O 1
ATOM 3054 N N . SER A 1 415 ? 5.61014 10.98824 3.64350 1.000 30.84855 415 SER A N 1
ATOM 3055 C CA . SER A 1 415 ? 5.50153 11.47487 5.01565 1.000 29.24499 415 SER A CA 1
ATOM 3056 C C . SER A 1 415 ? 6.57746 10.89898 5.92873 1.000 31.44585 415 SER A C 1
ATOM 3057 O O . SER A 1 415 ? 6.83024 11.46610 6.99571 1.000 35.35076 415 SER A O 1
ATOM 3060 N N . HIS A 1 416 ? 7.23461 9.81449 5.52170 1.000 31.03641 416 HIS A N 1
ATOM 3061 C CA . HIS A 1 416 ? 8.21861 9.14244 6.36327 1.000 30.98211 416 HIS A CA 1
ATOM 3062 C C . HIS A 1 416 ? 9.64423 9.52724 6.01525 1.000 31.82198 416 HIS A C 1
ATOM 3063 O O . HIS A 1 416 ? 10.58728 8.97935 6.59937 1.000 31.86807 416 HIS A O 1
ATOM 3070 N N . GLY A 1 417 ? 9.82013 10.47796 5.10518 1.000 27.36633 417 GLY A N 1
ATOM 3071 C CA . GLY A 1 417 ? 11.14170 10.76249 4.59241 1.000 24.14672 417 GLY A CA 1
ATOM 3072 C C . GLY A 1 417 ? 11.98449 11.52918 5.59664 1.000 24.90113 417 GLY A C 1
ATOM 3073 O O . GLY A 1 417 ? 11.49134 12.38052 6.33872 1.000 26.44849 417 GLY A O 1
ATOM 3074 N N . HIS A 1 418 ? 13.27206 11.22607 5.59415 1.000 23.30231 418 HIS A N 1
ATOM 3075 C CA . HIS A 1 418 ? 14.24698 11.94138 6.39744 1.000 24.02087 418 HIS A CA 1
ATOM 3076 C C . HIS A 1 418 ? 14.97274 12.96291 5.52462 1.000 27.67280 418 HIS A C 1
ATOM 3077 O O . HIS A 1 418 ? 14.97838 12.86888 4.29367 1.000 28.46422 418 HIS A O 1
ATOM 3084 N N . PHE A 1 419 ? 15.56327 13.96518 6.17882 1.000 24.61223 419 PHE A N 1
ATOM 3085 C CA . PHE A 1 419 ? 16.29883 15.02584 5.48470 1.000 25.20004 419 PHE A CA 1
ATOM 3086 C C . PHE A 1 419 ? 17.77030 14.62093 5.45592 1.000 24.00379 419 PHE A C 1
ATOM 3087 O O . PHE A 1 419 ? 18.59793 15.08899 6.24942 1.000 23.52984 419 PHE A O 1
ATOM 3095 N N . ASP A 1 420 ? 18.09771 13.71008 4.52583 1.000 22.80694 420 ASP A N 1
ATOM 3096 C CA . ASP A 1 420 ? 19.29484 12.87983 4.67152 1.000 21.94439 420 ASP A CA 1
ATOM 3097 C C . ASP A 1 420 ? 20.02685 12.64749 3.34998 1.000 22.47750 420 ASP A C 1
ATOM 3098 O O . ASP A 1 420 ? 20.58684 11.56817 3.13019 1.000 21.89413 420 ASP A O 1
ATOM 3103 N N . LYS A 1 421 ? 20.06229 13.64343 2.45635 1.000 21.13881 421 LYS A N 1
ATOM 3104 C CA . LYS A 1 421 ? 20.71973 13.43700 1.16860 1.000 22.56934 421 LYS A CA 1
ATOM 3105 C C . LYS A 1 421 ? 22.17092 13.01125 1.35467 1.000 21.69633 421 LYS A C 1
ATOM 3106 O O . LYS A 1 421 ? 22.91708 13.62492 2.12420 1.000 20.32709 421 LYS A O 1
ATOM 3112 N N . LEU A 1 422 ? 22.55753 11.94769 0.64463 1.000 21.28716 422 LEU A N 1
ATOM 3113 C CA . LEU A 1 422 ? 23.92542 11.42567 0.57981 1.000 21.92322 422 LEU A CA 1
ATOM 3114 C C . LEU A 1 422 ? 24.36286 10.71706 1.85450 1.000 21.06621 422 LEU A C 1
ATOM 3115 O O . LEU A 1 422 ? 25.54865 10.40121 1.99895 1.000 20.86997 422 LEU A O 1
ATOM 3120 N N . THR A 1 423 ? 23.43394 10.37806 2.75266 1.000 19.06136 423 THR A N 1
ATOM 3121 C CA . THR A 1 423 ? 23.84630 9.71590 3.98825 1.000 18.68020 423 THR A CA 1
ATOM 3122 C C . THR A 1 423 ? 24.40152 8.31066 3.71975 1.000 21.47945 423 THR A C 1
ATOM 3123 O O . THR A 1 423 ? 23.96260 7.58489 2.81900 1.000 21.10445 423 THR A O 1
ATOM 3127 N N . MET A 1 424 ? 25.38259 7.92554 4.52399 1.000 20.53849 424 MET A N 1
ATOM 3128 C CA . MET A 1 424 ? 26.04208 6.63843 4.37627 1.000 21.59686 424 MET A CA 1
ATOM 3129 C C . MET A 1 424 ? 25.94189 5.82203 5.65424 1.000 23.45588 424 MET A C 1
ATOM 3130 O O . MET A 1 424 ? 25.77919 6.36273 6.75441 1.000 20.40724 424 MET A O 1
ATOM 3135 N N . ALA A 1 425 ? 26.01051 4.50309 5.49101 1.000 20.35954 425 ALA A N 1
ATOM 3136 C CA . ALA A 1 425 ? 25.99961 3.61272 6.64740 1.000 21.71054 425 ALA A CA 1
ATOM 3137 C C . ALA A 1 425 ? 26.94334 2.45555 6.38014 1.000 20.68935 425 ALA A C 1
ATOM 3138 O O . ALA A 1 425 ? 27.15613 2.06654 5.22687 1.000 20.59003 425 ALA A O 1
ATOM 3140 N N . TYR A 1 426 ? 27.50459 1.90447 7.45457 1.000 18.29203 426 TYR A N 1
ATOM 3141 C CA . TYR A 1 426 ? 28.44983 0.79681 7.33219 1.000 19.61300 426 TYR A CA 1
ATOM 3142 C C . TYR A 1 426 ? 28.07619 -0.32195 8.29759 1.000 18.71913 426 TYR A C 1
ATOM 3143 O O . TYR A 1 426 ? 27.84249 -0.06561 9.48727 1.000 19.39859 426 TYR A O 1
ATOM 3152 N N . TYR A 1 427 ? 28.04535 -1.54960 7.77071 1.000 19.21179 427 TYR A N 1
ATOM 3153 C CA . TYR A 1 427 ? 27.66436 -2.77554 8.45872 1.000 20.40534 427 TYR A CA 1
ATOM 3154 C C . TYR A 1 427 ? 28.81174 -3.76137 8.28754 1.000 22.13264 427 TYR A C 1
ATOM 3155 O O . TYR A 1 427 ? 29.30747 -3.94163 7.16601 1.000 19.48380 427 TYR A O 1
ATOM 3164 N N . ASP A 1 428 ? 29.22788 -4.40269 9.37997 1.000 19.35884 428 ASP A N 1
ATOM 3165 C CA . ASP A 1 428 ? 30.36804 -5.30754 9.29582 1.000 21.76562 428 ASP A CA 1
ATOM 3166 C C . ASP A 1 428 ? 30.32844 -6.29773 10.45254 1.000 20.46028 428 ASP A C 1
ATOM 3167 O O . ASP A 1 428 ? 29.92405 -5.94352 11.56298 1.000 22.37932 428 ASP A O 1
ATOM 3172 N N . ASN A 1 429 ? 30.76106 -7.53321 10.18168 1.000 20.06560 429 ASN A N 1
ATOM 3173 C CA . ASN A 1 429 ? 31.05237 -8.49098 11.24763 1.000 22.44627 429 ASN A CA 1
ATOM 3174 C C . ASN A 1 429 ? 29.78833 -8.83214 12.03526 1.000 25.87187 429 ASN A C 1
ATOM 3175 O O . ASN A 1 429 ? 29.84552 -9.20943 13.20982 1.000 24.04830 429 ASN A O 1
ATOM 3180 N N . GLY A 1 430 ? 28.63195 -8.68608 11.38197 1.000 22.49867 430 GLY A N 1
ATOM 3181 C CA . GLY A 1 430 ? 27.34307 -8.96994 11.97730 1.000 23.43026 430 GLY A CA 1
ATOM 3182 C C . GLY A 1 430 ? 26.67429 -7.78742 12.63922 1.000 23.46726 430 GLY A C 1
ATOM 3183 O O . GLY A 1 430 ? 25.54518 -7.93232 13.13363 1.000 23.25436 430 GLY A O 1
ATOM 3184 N N . ASN A 1 431 ? 27.31600 -6.62272 12.64043 1.000 21.64159 431 ASN A N 1
ATOM 3185 C CA . ASN A 1 431 ? 26.88518 -5.46923 13.41628 1.000 23.31549 431 ASN A CA 1
ATOM 3186 C C . ASN A 1 431 ? 26.69115 -4.23915 12.53542 1.000 24.70159 431 ASN A C 1
ATOM 3187 O O . ASN A 1 431 ? 27.33681 -4.08030 11.49115 1.000 22.55020 431 ASN A O 1
ATOM 3192 N N . GLU A 1 432 ? 25.81592 -3.34130 12.98356 1.000 21.66255 432 GLU A N 1
ATOM 3193 C CA . GLU A 1 432 ? 25.76565 -2.00157 12.40710 1.000 22.42730 432 GLU A CA 1
ATOM 3194 C C . GLU A 1 432 ? 26.87456 -1.17839 13.05711 1.000 24.43783 432 GLU A C 1
ATOM 3195 O O . GLU A 1 432 ? 26.87179 -1.00362 14.27663 1.000 24.80675 432 GLU A O 1
ATOM 3201 N N . ILE A 1 433 ? 27.84675 -0.72270 12.26616 1.000 19.76361 433 ILE A N 1
ATOM 3202 C CA . ILE A 1 433 ? 29.02459 -0.01607 12.78793 1.000 20.50618 433 ILE A CA 1
ATOM 3203 C C . ILE A 1 433 ? 28.84165 1.48869 12.73669 1.000 21.97247 433 ILE A C 1
ATOM 3204 O O . ILE A 1 433 ? 29.06058 2.17983 13.73450 1.000 20.70528 433 ILE A O 1
ATOM 3209 N N . LEU A 1 434 ? 28.47764 2.01643 11.56460 1.000 21.42783 434 LEU A N 1
ATOM 3210 C CA . LEU A 1 434 ? 28.17447 3.44011 11.41138 1.000 20.99824 434 LEU A CA 1
ATOM 3211 C C . LEU A 1 434 ? 26.70843 3.52697 11.00522 1.000 20.61755 434 LEU A C 1
ATOM 3212 O O . LEU A 1 434 ? 26.39016 3.35875 9.81472 1.000 22.02685 434 LEU A O 1
ATOM 3217 N N . PRO A 1 435 ? 25.78812 3.75581 11.95142 1.000 21.52933 435 PRO A N 1
ATOM 3218 C CA . PRO A 1 435 ? 24.35576 3.51479 11.71773 1.000 21.07320 435 PRO A CA 1
ATOM 3219 C C . PRO A 1 435 ? 23.52820 4.69248 11.20252 1.000 25.26666 435 PRO A C 1
ATOM 3220 O O . PRO A 1 435 ? 23.92233 5.85236 11.30321 1.000 25.57305 435 PRO A O 1
ATOM 3224 N N . ASP A 1 436 ? 22.32645 4.33753 10.68787 1.000 25.42063 436 ASP A N 1
ATOM 3225 C CA . ASP A 1 436 ? 21.15278 5.21316 10.47920 1.000 27.29010 436 ASP A CA 1
ATOM 3226 C C . ASP A 1 436 ? 20.15919 4.98916 11.62570 1.000 30.37943 436 ASP A C 1
ATOM 3227 O O . ASP A 1 436 ? 19.79848 3.84390 11.92215 1.000 31.49401 436 ASP A O 1
ATOM 3232 N N . TYR A 1 437 ? 19.71563 6.07676 12.27088 1.000 27.64600 437 TYR A N 1
ATOM 3233 C CA . TYR A 1 437 ? 18.99202 5.95358 13.54629 1.000 28.42347 437 TYR A CA 1
ATOM 3234 C C . TYR A 1 437 ? 17.63026 5.27564 13.39018 1.000 31.01842 437 TYR A C 1
ATOM 3235 O O . TYR A 1 437 ? 17.16814 4.56701 14.30256 1.000 29.78266 437 TYR A O 1
ATOM 3244 N N . GLY A 1 438 ? 16.94159 5.51800 12.27705 1.000 30.66075 438 GLY A N 1
ATOM 3245 C CA . GLY A 1 438 ? 15.55956 5.08198 12.18098 1.000 28.91849 438 GLY A CA 1
ATOM 3246 C C . GLY A 1 438 ? 14.60153 6.08701 12.79324 1.000 28.24631 438 GLY A C 1
ATOM 3247 O O . GLY A 1 438 ? 14.90264 7.28454 12.83306 1.000 28.08782 438 GLY A O 1
ATOM 3248 N N . ALA A 1 439 ? 13.45616 5.63018 13.28377 1.000 29.99103 439 ALA A N 1
ATOM 3249 C CA . ALA A 1 439 ? 12.45085 6.51096 13.85997 1.000 27.79313 439 ALA A CA 1
ATOM 3250 C C . ALA A 1 439 ? 12.52032 6.50008 15.38502 1.000 29.99786 439 ALA A C 1
ATOM 3251 O O . ALA A 1 439 ? 13.02692 5.55944 16.00179 1.000 30.75707 439 ALA A O 1
ATOM 3253 N N . SER A 1 440 ? 11.98209 7.56263 15.98995 1.000 29.33160 440 SER A N 1
ATOM 3254 C CA . SER A 1 440 ? 11.68151 7.58244 17.41904 1.000 29.34624 440 SER A CA 1
ATOM 3255 C C . SER A 1 440 ? 10.20482 7.25265 17.56745 1.000 28.75573 440 SER A C 1
ATOM 3256 O O . SER A 1 440 ? 9.34347 8.07726 17.24098 1.000 30.07197 440 SER A O 1
ATOM 3259 N N . ARG A 1 441 ? 9.91345 6.04070 18.04066 1.000 26.65211 441 ARG A N 1
ATOM 3260 C CA . ARG A 1 441 ? 8.53903 5.58557 18.21677 1.000 29.89124 441 ARG A CA 1
ATOM 3261 C C . ARG A 1 441 ? 8.57338 4.31236 19.03883 1.000 28.80507 441 ARG A C 1
ATOM 3262 O O . ARG A 1 441 ? 9.44632 3.46569 18.82135 1.000 30.35271 441 ARG A O 1
ATOM 3270 N N . PHE A 1 442 ? 7.62860 4.18049 19.96601 1.000 32.46756 442 PHE A N 1
ATOM 3271 C CA . PHE A 1 442 ? 7.57998 3.05044 20.88964 1.000 32.12777 442 PHE A CA 1
ATOM 3272 C C . PHE A 1 442 ? 6.28217 2.30557 20.61641 1.000 32.17098 442 PHE A C 1
ATOM 3273 O O . PHE A 1 442 ? 5.25164 2.54780 21.24574 1.000 32.84781 442 PHE A O 1
ATOM 3281 N N . LEU A 1 443 ? 6.36719 1.39413 19.64567 1.000 33.34668 443 LEU A N 1
ATOM 3282 C CA . LEU A 1 443 ? 5.19399 0.74527 19.07499 1.000 34.36073 443 LEU A CA 1
ATOM 3283 C C . LEU A 1 443 ? 4.36545 0.06819 20.15300 1.000 37.40306 443 LEU A C 1
ATOM 3284 O O . LEU A 1 443 ? 4.88620 -0.71576 20.94807 1.000 38.11596 443 LEU A O 1
ATOM 3289 N N . ASN A 1 444 ? 3.07050 0.39341 20.18290 1.000 35.35684 444 ASN A N 1
ATOM 3290 C CA . ASN A 1 444 ? 2.08263 -0.22230 21.06732 1.000 35.45032 444 ASN A CA 1
ATOM 3291 C C . ASN A 1 444 ? 2.35805 0.02108 22.55201 1.000 35.65163 444 ASN A C 1
ATOM 3292 O O . ASN A 1 444 ? 1.81695 -0.69322 23.39921 1.000 39.54790 444 ASN A O 1
ATOM 3297 N N . ILE A 1 445 ? 3.16341 1.01792 22.91082 1.000 33.85806 445 ILE A N 1
ATOM 3298 C CA . ILE A 1 445 ? 3.35264 1.38152 24.31413 1.000 35.15137 445 ILE A CA 1
ATOM 3299 C C . ILE A 1 445 ? 2.55173 2.65474 24.55649 1.000 37.03407 445 ILE A C 1
ATOM 3300 O O . ILE A 1 445 ? 3.03764 3.76298 24.30995 1.000 38.00673 445 ILE A O 1
ATOM 3305 N N . GLU A 1 446 ? 1.32269 2.48828 25.04691 1.000 34.97809 446 GLU A N 1
ATOM 3306 C CA . GLU A 1 446 ? 0.41044 3.61818 25.21519 1.000 42.01537 446 GLU A CA 1
ATOM 3307 C C . GLU A 1 446 ? 1.01593 4.71102 26.09675 1.000 44.55585 446 GLU A C 1
ATOM 3308 O O . GLU A 1 446 ? 0.79230 5.90543 25.86055 1.000 41.20839 446 GLU A O 1
ATOM 3314 N N . ALA A 1 447 ? 1.79159 4.32254 27.11445 1.000 41.05400 447 ALA A N 1
ATOM 3315 C CA . ALA A 1 447 ? 2.37812 5.30155 28.02555 1.000 39.59151 447 ALA A CA 1
ATOM 3316 C C . ALA A 1 447 ? 3.42135 6.18911 27.35493 1.000 39.06746 447 ALA A C 1
ATOM 3317 O O . ALA A 1 447 ? 3.77549 7.23373 27.91627 1.000 40.07247 447 ALA A O 1
ATOM 3319 N N . LYS A 1 448 ? 3.92711 5.81266 26.17905 1.000 34.25437 448 LYS A N 1
ATOM 3320 C CA . LYS A 1 448 ? 4.92498 6.61413 25.47264 1.000 32.04442 448 LYS A CA 1
ATOM 3321 C C . LYS A 1 448 ? 4.26483 7.18700 24.21664 1.000 37.10605 448 LYS A C 1
ATOM 3322 O O . LYS A 1 448 ? 4.32749 6.60204 23.13282 1.000 36.22196 448 LYS A O 1
ATOM 3328 N N . TYR A 1 449 ? 3.61777 8.34217 24.38947 1.000 35.96235 449 TYR A N 1
ATOM 3329 C CA . TYR A 1 449 ? 3.01618 9.10676 23.29683 1.000 36.76842 449 TYR A CA 1
ATOM 3330 C C . TYR A 1 449 ? 1.99093 8.27039 22.53425 1.000 36.94646 449 TYR A C 1
ATOM 3331 O O . TYR A 1 449 ? 1.85795 8.38433 21.31167 1.000 38.02511 449 TYR A O 1
ATOM 3340 N N . LYS A 1 450 ? 1.27131 7.42129 23.27378 1.000 34.32850 450 LYS A N 1
ATOM 3341 C CA . LYS A 1 450 ? 0.21829 6.55083 22.72988 1.000 41.22866 450 LYS A CA 1
ATOM 3342 C C . LYS A 1 450 ? 0.72730 5.70269 21.56398 1.000 40.69318 450 LYS A C 1
ATOM 3343 O O . LYS A 1 450 ? -0.02787 5.34975 20.65419 1.000 42.56698 450 LYS A O 1
ATOM 3349 N N . GLY A 1 451 ? 2.01709 5.37386 21.57984 1.000 35.16699 451 GLY A N 1
ATOM 3350 C CA . GLY A 1 451 ? 2.59339 4.54088 20.53877 1.000 36.85264 451 GLY A CA 1
ATOM 3351 C C . GLY A 1 451 ? 2.79128 5.21083 19.19702 1.000 38.33695 451 GLY A C 1
ATOM 3352 O O . GLY A 1 451 ? 3.19706 4.53907 18.24424 1.000 38.63240 451 GLY A O 1
ATOM 3353 N N . HIS A 1 452 ? 2.53073 6.51398 19.08986 1.000 39.34463 452 HIS A N 1
ATOM 3354 C CA . HIS A 1 452 ? 2.70598 7.23268 17.83631 1.000 36.20855 452 HIS A CA 1
ATOM 3355 C C . HIS A 1 452 ? 4.15054 7.67256 17.66696 1.000 34.51270 452 HIS A C 1
ATOM 3356 O O . HIS A 1 452 ? 4.94448 7.68523 18.61524 1.000 33.71646 452 HIS A O 1
ATOM 3363 N N . TYR A 1 453 ? 4.49317 8.05155 16.43524 1.000 32.25000 453 TYR A N 1
ATOM 3364 C CA . TYR A 1 453 ? 5.74354 8.76064 16.21334 1.000 31.32360 453 TYR A CA 1
ATOM 3365 C C . TYR A 1 453 ? 5.82104 9.93935 17.17143 1.000 29.19860 453 TYR A C 1
ATOM 3366 O O . TYR A 1 453 ? 4.88733 10.73843 17.26548 1.000 29.59544 453 TYR A O 1
ATOM 3375 N N . THR A 1 454 ? 6.92408 10.01691 17.90931 1.000 30.68811 454 THR A N 1
ATOM 3376 C CA . THR A 1 454 ? 7.06271 10.99780 18.96967 1.000 30.51630 454 THR A CA 1
ATOM 3377 C C . THR A 1 454 ? 7.40253 12.36703 18.39237 1.000 28.62067 454 THR A C 1
ATOM 3378 O O . THR A 1 454 ? 7.75920 12.50752 17.21972 1.000 28.66579 454 THR A O 1
ATOM 3382 N N . ARG A 1 455 ? 7.30836 13.38869 19.25173 1.000 28.01319 455 ARG A N 1
ATOM 3383 C CA . ARG A 1 455 ? 7.77809 14.71463 18.86417 1.000 29.45184 455 ARG A CA 1
ATOM 3384 C C . ARG A 1 455 ? 9.23031 14.68079 18.42670 1.000 26.95862 455 ARG A C 1
ATOM 3385 O O . ARG A 1 455 ? 9.63241 15.44000 17.54049 1.000 25.61805 455 ARG A O 1
ATOM 3393 N N . GLU A 1 456 ? 10.03492 13.81275 19.03944 1.000 25.13507 456 GLU A N 1
ATOM 3394 C CA . GLU A 1 456 ? 11.45169 13.75701 18.72746 1.000 23.52259 456 GLU A CA 1
ATOM 3395 C C . GLU A 1 456 ? 11.73678 12.99083 17.43865 1.000 22.37192 456 GLU A C 1
ATOM 3396 O O . GLU A 1 456 ? 12.85775 13.06289 16.91716 1.000 22.40611 456 GLU A O 1
ATOM 3402 N N . ASN A 1 457 ? 10.75177 12.27708 16.88312 1.000 23.73399 457 ASN A N 1
ATOM 3403 C CA . ASN A 1 457 ? 10.95940 11.75952 15.54126 1.000 23.30439 457 ASN A CA 1
ATOM 3404 C C . ASN A 1 457 ? 11.10437 12.91071 14.55709 1.000 23.23896 457 ASN A C 1
ATOM 3405 O O . ASN A 1 457 ? 12.00829 12.90960 13.71591 1.000 26.77666 457 ASN A O 1
ATOM 3410 N N . GLN A 1 458 ? 10.25281 13.92798 14.68884 1.000 26.07516 458 GLN A N 1
ATOM 3411 C CA . GLN A 1 458 ? 10.38807 15.12215 13.86328 1.000 26.59541 458 GLN A CA 1
ATOM 3412 C C . GLN A 1 458 ? 11.58607 15.96124 14.29433 1.000 27.41007 458 GLN A C 1
ATOM 3413 O O . GLN A 1 458 ? 12.39538 16.37461 13.45702 1.000 27.87355 458 GLN A O 1
ATOM 3419 N N . SER A 1 459 ? 11.73962 16.21147 15.60093 1.000 25.24065 459 SER A N 1
ATOM 3420 C CA . SER A 1 459 ? 12.74278 17.20572 15.97487 1.000 24.66908 459 SER A CA 1
ATOM 3421 C C . SER A 1 459 ? 14.16004 16.65775 15.97912 1.000 24.45565 459 SER A C 1
ATOM 3422 O O . SER A 1 459 ? 15.10397 17.45543 15.97797 1.000 25.28309 459 SER A O 1
ATOM 3425 N N . PHE A 1 460 ? 14.34173 15.33210 16.01886 1.000 22.39826 460 PHE A N 1
ATOM 3426 C CA . PHE A 1 460 ? 15.67849 14.75523 15.92644 1.000 20.33380 460 PHE A CA 1
ATOM 3427 C C . PHE A 1 460 ? 15.81030 13.74603 14.79059 1.000 20.99562 460 PHE A C 1
ATOM 3428 O O . PHE A 1 460 ? 16.63353 13.95618 13.89649 1.000 20.56836 460 PHE A O 1
ATOM 3436 N N . ALA A 1 461 ? 15.04357 12.64566 14.79977 1.000 22.35927 461 ALA A N 1
ATOM 3437 C CA . ALA A 1 461 ? 15.40254 11.49218 13.96143 1.000 23.62421 461 ALA A CA 1
ATOM 3438 C C . ALA A 1 461 ? 15.37301 11.81782 12.46629 1.000 21.01588 461 ALA A C 1
ATOM 3439 O O . ALA A 1 461 ? 16.18411 11.27652 11.69750 1.000 21.78312 461 ALA A O 1
ATOM 3441 N N . LYS A 1 462 ? 14.48101 12.71483 12.04675 1.000 22.52419 462 LYS A N 1
ATOM 3442 C CA . LYS A 1 462 ? 14.38273 13.11210 10.64204 1.000 22.85650 462 LYS A CA 1
ATOM 3443 C C . LYS A 1 462 ? 15.41961 14.14477 10.23811 1.000 23.23654 462 LYS A C 1
ATOM 3444 O O . LYS A 1 462 ? 15.63537 14.34676 9.03545 1.000 22.95233 462 LYS A O 1
ATOM 3450 N N . GLN A 1 463 ? 16.04032 14.81795 11.20096 1.000 21.78186 463 GLN A N 1
ATOM 3451 C CA . GLN A 1 463 ? 16.91463 15.93889 10.90309 1.000 22.30809 463 GLN A CA 1
ATOM 3452 C C . GLN A 1 463 ? 18.25140 15.45088 10.36777 1.000 19.71269 463 GLN A C 1
ATOM 3453 O O . GLN A 1 463 ? 18.69367 14.33519 10.63953 1.000 19.99191 463 GLN A O 1
ATOM 3459 N N . THR A 1 464 ? 18.92139 16.32735 9.62379 1.000 20.52237 464 THR A N 1
ATOM 3460 C CA . THR A 1 464 ? 20.14935 15.91929 8.94976 1.000 18.62432 464 THR A CA 1
ATOM 3461 C C . THR A 1 464 ? 21.23380 15.51163 9.94399 1.000 21.68077 464 THR A C 1
ATOM 3462 O O . THR A 1 464 ? 21.96427 14.54051 9.70825 1.000 22.54698 464 THR A O 1
ATOM 3466 N N . ILE A 1 465 ? 21.35554 16.23109 11.06348 1.000 20.03096 465 ILE A N 1
ATOM 3467 C CA . ILE A 1 465 ? 22.43892 15.95409 12.01640 1.000 20.50104 465 ILE A CA 1
ATOM 3468 C C . ILE A 1 465 ? 22.30890 14.56621 12.63077 1.000 21.31386 465 ILE A C 1
ATOM 3469 O O . ILE A 1 465 ? 23.28682 14.02896 13.16951 1.000 20.19862 465 ILE A O 1
ATOM 3474 N N . ALA A 1 466 ? 21.13307 13.94641 12.53303 1.000 20.49842 466 ALA A N 1
ATOM 3475 C CA . ALA A 1 466 ? 20.98576 12.57868 13.00753 1.000 21.07479 466 ALA A CA 1
ATOM 3476 C C . ALA A 1 466 ? 21.63919 11.57216 12.06819 1.000 22.33595 466 ALA A C 1
ATOM 3477 O O . ALA A 1 466 ? 21.74053 10.39179 12.41715 1.000 23.21063 466 ALA A O 1
ATOM 3479 N N . HIS A 1 467 ? 22.09450 12.01109 10.89884 1.000 19.91166 467 HIS A N 1
ATOM 3480 C CA . HIS A 1 467 ? 22.58715 11.12075 9.86416 1.000 19.52346 467 HIS A CA 1
ATOM 3481 C C . HIS A 1 467 ? 24.07212 11.33715 9.62867 1.000 20.85661 467 HIS A C 1
ATOM 3482 O O . HIS A 1 467 ? 24.66463 12.29049 10.11990 1.000 23.30629 467 HIS A O 1
ATOM 3489 N N . ASN A 1 468 ? 24.66551 10.43574 8.83896 1.000 20.02433 468 ASN A N 1
ATOM 3490 C CA . ASN A 1 468 ? 26.07711 10.55485 8.46470 1.000 19.31644 468 ASN A CA 1
ATOM 3491 C C . ASN A 1 468 ? 26.16218 11.27317 7.12436 1.000 20.48867 468 ASN A C 1
ATOM 3492 O O . ASN A 1 468 ? 26.38337 10.66058 6.08202 1.000 21.57578 468 ASN A O 1
ATOM 3497 N N . THR A 1 469 ? 25.97241 12.59362 7.15453 1.000 20.21152 469 THR A N 1
ATOM 3498 C CA . THR A 1 469 ? 26.06977 13.38891 5.93246 1.000 18.88004 469 THR A CA 1
ATOM 3499 C C . THR A 1 469 ? 26.29554 14.84357 6.31994 1.000 21.69409 469 THR A C 1
ATOM 3500 O O . THR A 1 469 ? 26.21305 15.20858 7.49307 1.000 23.48430 469 THR A O 1
ATOM 3504 N N . LEU A 1 470 ? 26.55756 15.67384 5.31098 1.000 21.06883 470 LEU A N 1
ATOM 3505 C CA . LEU A 1 470 ? 26.95936 17.05946 5.53246 1.000 21.09707 470 LEU A CA 1
ATOM 3506 C C . LEU A 1 470 ? 25.81364 17.90447 6.08289 1.000 22.83670 470 LEU A C 1
ATOM 3507 O O . LEU A 1 470 ? 24.69825 17.88222 5.55437 1.000 22.43620 470 LEU A O 1
ATOM 3512 N N . VAL A 1 471 ? 26.11236 18.71763 7.09705 1.000 20.62544 471 VAL A N 1
ATOM 3513 C CA . VAL A 1 471 ? 25.15494 19.67995 7.63646 1.000 22.52555 471 VAL A CA 1
ATOM 3514 C C . VAL A 1 471 ? 25.76611 21.06776 7.53233 1.000 25.25359 471 VAL A C 1
ATOM 3515 O O . VAL A 1 471 ? 26.87478 21.29819 8.02360 1.000 25.52663 471 VAL A O 1
ATOM 3519 N N . VAL A 1 472 ? 25.03956 21.99351 6.90523 1.000 22.59193 472 VAL A N 1
ATOM 3520 C CA . VAL A 1 472 ? 25.53573 23.34267 6.64797 1.000 25.60790 472 VAL A CA 1
ATOM 3521 C C . VAL A 1 472 ? 24.82693 24.31965 7.57594 1.000 25.03298 472 VAL A C 1
ATOM 3522 O O . VAL A 1 472 ? 23.59204 24.35783 7.61557 1.000 26.23396 472 VAL A O 1
ATOM 3526 N N . ASP A 1 473 ? 25.61032 25.11709 8.30714 1.000 25.47735 473 ASP A N 1
ATOM 3527 C CA . ASP A 1 473 ? 25.09360 26.21515 9.14183 1.000 26.40610 473 ASP A CA 1
ATOM 3528 C C . ASP A 1 473 ? 23.99994 25.75103 10.11158 1.000 27.63055 473 ASP A C 1
ATOM 3529 O O . ASP A 1 473 ? 22.99880 26.44410 10.32656 1.000 27.59651 473 ASP A O 1
ATOM 3534 N N . GLU A 1 474 ? 24.19375 24.56765 10.70055 1.000 25.66960 474 GLU A N 1
ATOM 3535 C CA . GLU A 1 474 ? 23.27685 24.01867 11.71342 1.000 27.38184 474 GLU A CA 1
ATOM 3536 C C . GLU A 1 474 ? 21.83101 23.99992 11.20558 1.000 26.08269 474 GLU A C 1
ATOM 3537 O O . GLU A 1 474 ? 20.88062 24.27507 11.94482 1.000 27.81257 474 GLU A O 1
ATOM 3543 N N . THR A 1 475 ? 21.66492 23.67459 9.92207 1.000 24.79045 475 THR A N 1
ATOM 3544 C CA . THR A 1 475 ? 20.36003 23.67317 9.26060 1.000 24.59282 475 THR A CA 1
ATOM 3545 C C . THR A 1 475 ? 20.19392 22.36269 8.50734 1.000 24.98444 475 THR A C 1
ATOM 3546 O O . THR A 1 475 ? 21.11397 21.93484 7.80801 1.000 24.08281 475 THR A O 1
ATOM 3550 N N . SER A 1 476 ? 19.02658 21.73600 8.63696 1.000 23.17444 476 SER A N 1
ATOM 3551 C CA . SER A 1 476 ? 18.78112 20.50791 7.89448 1.000 22.59272 476 SER A CA 1
ATOM 3552 C C . SER A 1 476 ? 18.64842 20.78632 6.39717 1.000 22.05751 476 SER A C 1
ATOM 3553 O O . SER A 1 476 ? 18.34247 21.90274 5.96086 1.000 24.75544 476 SER A O 1
ATOM 3556 N N . HIS A 1 477 ? 18.89315 19.74044 5.61138 1.000 22.28567 477 HIS A N 1
ATOM 3557 C CA . HIS A 1 477 ? 18.60383 19.77278 4.17927 1.000 21.83506 477 HIS A CA 1
ATOM 3558 C C . HIS A 1 477 ? 17.19134 20.27469 3.92262 1.000 23.31180 477 HIS A C 1
ATOM 3559 O O . HIS A 1 477 ? 16.24664 19.88234 4.61029 1.000 24.67113 477 HIS A O 1
ATOM 3566 N N . PHE A 1 478 ? 17.05790 21.14497 2.92032 1.000 24.78540 478 PHE A N 1
ATOM 3567 C CA . PHE A 1 478 ? 15.76921 21.72904 2.53913 1.000 24.72733 478 PHE A CA 1
ATOM 3568 C C . PHE A 1 478 ? 15.14092 22.47972 3.70608 1.000 25.16707 478 PHE A C 1
ATOM 3569 O O . PHE A 1 478 ? 13.92849 22.67088 3.75031 1.000 28.56177 478 PHE A O 1
ATOM 3577 N N . ALA A 1 479 ? 15.98290 22.92935 4.64541 1.000 26.70499 479 ALA A N 1
ATOM 3578 C CA . ALA A 1 479 ? 15.55051 23.59909 5.87327 1.000 26.30533 479 ALA A CA 1
ATOM 3579 C C . ALA A 1 479 ? 14.54691 22.75691 6.65654 1.000 26.05282 479 ALA A C 1
ATOM 3580 O O . ALA A 1 479 ? 13.72169 23.29177 7.40569 1.000 29.79129 479 ALA A O 1
ATOM 3582 N N . GLY A 1 480 ? 14.60777 21.43644 6.48510 1.000 26.14050 480 GLY A N 1
ATOM 3583 C CA . GLY A 1 480 ? 13.68445 20.55651 7.17723 1.000 23.93006 480 GLY A CA 1
ATOM 3584 C C . GLY A 1 480 ? 12.22699 20.71233 6.79626 1.000 27.54641 480 GLY A C 1
ATOM 3585 O O . GLY A 1 480 ? 11.35198 20.35104 7.58805 1.000 28.09575 480 GLY A O 1
ATOM 3586 N N . ASP A 1 481 ? 11.93308 21.21400 5.59368 1.000 27.54366 481 ASP A N 1
ATOM 3587 C CA . ASP A 1 481 ? 10.56234 21.41601 5.13183 1.000 28.84107 481 ASP A CA 1
ATOM 3588 C C . ASP A 1 481 ? 10.19343 20.31368 4.14318 1.000 29.71735 481 ASP A C 1
ATOM 3589 O O . ASP A 1 481 ? 10.79803 20.21292 3.06973 1.000 29.47557 481 ASP A O 1
ATOM 3594 N N . ILE A 1 482 ? 9.18212 19.50892 4.49615 1.000 27.90888 482 ILE A N 1
ATOM 3595 C CA . ILE A 1 482 ? 8.80967 18.36765 3.66070 1.000 29.61655 482 ILE A CA 1
ATOM 3596 C C . ILE A 1 482 ? 8.32803 18.82621 2.28892 1.000 28.85352 482 ILE A C 1
ATOM 3597 O O . ILE A 1 482 ? 8.60002 18.17296 1.27615 1.000 30.58273 482 ILE A O 1
ATOM 3602 N N . LYS A 1 483 ? 7.60800 19.94498 2.22397 1.000 30.01245 483 LYS A N 1
ATOM 3603 C CA . LYS A 1 483 ? 7.06175 20.34503 0.92834 1.000 31.26471 483 LYS A CA 1
ATOM 3604 C C . LYS A 1 483 ? 8.15639 20.82473 -0.02323 1.000 33.00780 483 LYS A C 1
ATOM 3605 O O . LYS A 1 483 ? 8.06612 20.58808 -1.23372 1.000 33.77383 483 LYS A O 1
ATOM 3611 N N . VAL A 1 484 ? 9.20348 21.46396 0.50294 1.000 30.50258 484 VAL A N 1
ATOM 3612 C CA . VAL A 1 484 ? 10.35821 21.82466 -0.31935 1.000 27.86303 484 VAL A CA 1
ATOM 3613 C C . VAL A 1 484 ? 11.12475 20.57489 -0.73559 1.000 27.37673 484 VAL A C 1
ATOM 3614 O O . VAL A 1 484 ? 11.42220 20.37107 -1.91969 1.000 28.66930 484 VAL A O 1
ATOM 3618 N N . SER A 1 485 ? 11.45943 19.71975 0.23651 1.000 25.12983 485 SER A N 1
ATOM 3619 C CA . SER A 1 485 ? 12.21913 18.50740 -0.05168 1.000 25.33087 485 SER A CA 1
ATOM 3620 C C . SER A 1 485 ? 11.51017 17.63053 -1.07372 1.000 25.16070 485 SER A C 1
ATOM 3621 O O . SER A 1 485 ? 12.15563 16.99383 -1.91680 1.000 26.62646 485 SER A O 1
ATOM 3624 N N . SER A 1 486 ? 10.18234 17.58188 -1.01655 1.000 25.77061 486 SER A N 1
ATOM 3625 C CA . SER A 1 486 ? 9.42164 16.73357 -1.91786 1.000 26.52878 486 SER A CA 1
ATOM 3626 C C . SER A 1 486 ? 9.50460 17.18533 -3.36814 1.000 29.69646 486 SER A C 1
ATOM 3627 O O . SER A 1 486 ? 9.08161 16.42670 -4.24558 1.000 29.76292 486 SER A O 1
ATOM 3630 N N . ARG A 1 487 ? 10.03697 18.38835 -3.63729 1.000 26.64486 487 ARG A N 1
ATOM 3631 C CA . ARG A 1 487 ? 10.25775 18.81955 -5.01804 1.000 27.25354 487 ARG A CA 1
ATOM 3632 C C . ARG A 1 487 ? 11.44582 18.12294 -5.67073 1.000 27.71268 487 ARG A C 1
ATOM 3633 O O . ARG A 1 487 ? 11.53512 18.11970 -6.90846 1.000 29.92275 487 ARG A O 1
ATOM 3641 N N . TYR A 1 488 ? 12.35867 17.55798 -4.87892 1.000 26.84034 488 TYR A N 1
ATOM 3642 C CA . TYR A 1 488 ? 13.71300 17.27862 -5.33899 1.000 26.95333 488 TYR A CA 1
ATOM 3643 C C . TYR A 1 488 ? 14.15698 15.86606 -4.99554 1.000 26.82558 488 TYR A C 1
ATOM 3644 O O . TYR A 1 488 ? 13.61619 15.20249 -4.10317 1.000 28.29261 488 TYR A O 1
ATOM 3653 N N . HIS A 1 489 ? 15.20742 15.44294 -5.68984 1.000 26.95405 489 HIS A N 1
ATOM 3654 C CA . HIS A 1 489 ? 15.87623 14.18475 -5.41534 1.000 24.54651 489 HIS A CA 1
ATOM 3655 C C . HIS A 1 489 ? 17.36952 14.37974 -5.64050 1.000 25.64906 489 HIS A C 1
ATOM 3656 O O . HIS A 1 489 ? 17.77606 15.21995 -6.44939 1.000 27.08390 489 HIS A O 1
ATOM 3663 N N . SER A 1 490 ? 18.18188 13.60601 -4.92358 1.000 26.25109 490 SER A N 1
ATOM 3664 C CA . SER A 1 490 ? 19.60262 13.52325 -5.25140 1.000 24.58227 490 SER A CA 1
ATOM 3665 C C . SER A 1 490 ? 19.79547 12.59064 -6.44153 1.000 28.48369 490 SER A C 1
ATOM 3666 O O . SER A 1 490 ? 18.84189 12.02256 -6.97573 1.000 25.66257 490 SER A O 1
ATOM 3669 N N . ASP A 1 491 ? 21.05176 12.40182 -6.85568 1.000 25.24996 491 ASP A N 1
ATOM 3670 C CA . ASP A 1 491 ? 21.36844 11.48805 -7.94469 1.000 26.19927 491 ASP A CA 1
ATOM 3671 C C . ASP A 1 491 ? 22.51931 10.58060 -7.53600 1.000 27.79322 491 ASP A C 1
ATOM 3672 O O . ASP A 1 491 ? 23.48009 11.04010 -6.91347 1.000 27.65968 491 ASP A O 1
ATOM 3677 N N . ILE A 1 492 ? 22.42729 9.29866 -7.88595 1.000 26.33281 492 ILE A N 1
ATOM 3678 C CA . ILE A 1 492 ? 23.61506 8.44728 -7.95290 1.000 25.55555 492 ILE A CA 1
ATOM 3679 C C . ILE A 1 492 ? 24.22481 8.68974 -9.33014 1.000 27.86863 492 ILE A C 1
ATOM 3680 O O . ILE A 1 492 ? 23.63458 8.32383 -10.34938 1.000 27.89574 492 ILE A O 1
ATOM 3685 N N . ILE A 1 493 ? 25.39897 9.31503 -9.37941 1.000 25.37719 493 ILE A N 1
ATOM 3686 C CA . ILE A 1 493 ? 25.91725 9.74535 -10.67158 1.000 25.77891 493 ILE A CA 1
ATOM 3687 C C . ILE A 1 493 ? 26.96433 8.79818 -11.23967 1.000 25.60846 493 ILE A C 1
ATOM 3688 O O . ILE A 1 493 ? 27.24740 8.87147 -12.45270 1.000 27.89088 493 ILE A O 1
ATOM 3693 N N . TYR A 1 494 ? 27.52983 7.90701 -10.42072 1.000 24.62333 494 TYR A N 1
ATOM 3694 C CA . TYR A 1 494 ? 28.51655 6.96878 -10.95031 1.000 24.33643 494 TYR A CA 1
ATOM 3695 C C . TYR A 1 494 ? 28.60184 5.75543 -10.04198 1.000 27.86330 494 TYR A C 1
ATOM 3696 O O . TYR A 1 494 ? 28.47140 5.88571 -8.82841 1.000 25.85114 494 TYR A O 1
ATOM 3705 N N . HIS A 1 495 ? 28.82579 4.58158 -10.62163 1.000 27.11350 495 HIS A N 1
ATOM 3706 C CA . HIS A 1 495 ? 29.17601 3.44244 -9.78777 1.000 25.20331 495 HIS A CA 1
ATOM 3707 C C . HIS A 1 495 ? 29.98256 2.44843 -10.60924 1.000 28.56768 495 HIS A C 1
ATOM 3708 O O . HIS A 1 495 ? 29.83725 2.35787 -11.83139 1.000 28.44733 495 HIS A O 1
ATOM 3715 N N . ASP A 1 496 ? 30.84964 1.71809 -9.92052 1.000 26.39586 496 ASP A N 1
ATOM 3716 C CA . ASP A 1 496 ? 31.58851 0.61813 -10.53523 1.000 28.60222 496 ASP A CA 1
ATOM 3717 C C . ASP A 1 496 ? 31.75774 -0.44983 -9.46792 1.000 26.81405 496 ASP A C 1
ATOM 3718 O O . ASP A 1 496 ? 32.54783 -0.26798 -8.53683 1.000 27.44364 496 ASP A O 1
ATOM 3723 N N . PHE A 1 497 ? 30.99498 -1.53529 -9.57991 1.000 28.58527 497 PHE A N 1
ATOM 3724 C CA . PHE A 1 497 ? 31.04138 -2.62296 -8.60913 1.000 27.06595 497 PHE A CA 1
ATOM 3725 C C . PHE A 1 497 ? 31.98199 -3.72812 -9.04004 1.000 31.25501 497 PHE A C 1
ATOM 3726 O O . PHE A 1 497 ? 31.99656 -4.79224 -8.41609 1.000 28.89357 497 PHE A O 1
ATOM 3734 N N . ASN A 1 498 ? 32.74485 -3.51071 -10.10577 1.000 29.11526 498 ASN A N 1
ATOM 3735 C CA . ASN A 1 498 ? 33.60181 -4.55121 -10.66770 1.000 30.21681 498 ASN A CA 1
ATOM 3736 C C . ASN A 1 498 ? 34.96944 -3.98052 -11.01780 1.000 32.60057 498 ASN A C 1
ATOM 3737 O O . ASN A 1 498 ? 35.50589 -4.21375 -12.10162 1.000 34.10993 498 ASN A O 1
ATOM 3742 N N . GLY A 1 499 ? 35.55282 -3.22200 -10.09111 1.000 31.26175 499 GLY A N 1
ATOM 3743 C CA . GLY A 1 499 ? 36.84977 -2.61377 -10.33442 1.000 31.11084 499 GLY A CA 1
ATOM 3744 C C . GLY A 1 499 ? 38.04223 -3.51358 -10.13427 1.000 35.34090 499 GLY A C 1
ATOM 3745 O O . GLY A 1 499 ? 39.17891 -3.05732 -10.29152 1.000 33.69133 499 GLY A O 1
ATOM 3746 N N . GLY A 1 500 ? 37.82819 -4.78130 -9.78575 1.000 34.92372 500 GLY A N 1
ATOM 3747 C CA . GLY A 1 500 ? 38.93401 -5.69120 -9.54247 1.000 33.79720 500 GLY A CA 1
ATOM 3748 C C . GLY A 1 500 ? 39.41100 -5.60539 -8.10909 1.000 35.17177 500 GLY A C 1
ATOM 3749 O O . GLY A 1 500 ? 39.10102 -6.47498 -7.28865 1.000 38.75178 500 GLY A O 1
ATOM 3750 N N . HIS A 1 501 ? 40.14574 -4.54644 -7.78192 1.000 30.75000 501 HIS A N 1
ATOM 3751 C CA . HIS A 1 501 ? 40.61169 -4.32020 -6.42337 1.000 29.93657 501 HIS A CA 1
ATOM 3752 C C . HIS A 1 501 ? 39.74694 -3.32106 -5.66615 1.000 28.73255 501 HIS A C 1
ATOM 3753 O O . HIS A 1 501 ? 40.05614 -2.99425 -4.51458 1.000 27.33958 501 HIS A O 1
ATOM 3760 N N . PHE A 1 502 ? 38.66746 -2.83511 -6.27091 1.000 27.03927 502 PHE A N 1
ATOM 3761 C CA . PHE A 1 502 ? 37.82481 -1.88358 -5.55574 1.000 25.19447 502 PHE A CA 1
ATOM 3762 C C . PHE A 1 502 ? 36.41995 -1.90118 -6.13260 1.000 26.98610 502 PHE A C 1
ATOM 3763 O O . PHE A 1 502 ? 36.17393 -2.42433 -7.22244 1.000 26.92476 502 PHE A O 1
ATOM 3771 N N . GLN A 1 503 ? 35.50281 -1.31613 -5.36187 1.000 23.50287 503 GLN A N 1
ATOM 3772 C CA . GLN A 1 503 ? 34.18326 -0.90698 -5.81323 1.000 23.49118 503 GLN A CA 1
ATOM 3773 C C . GLN A 1 503 ? 34.00450 0.54689 -5.40907 1.000 21.91600 503 GLN A C 1
ATOM 3774 O O . GLN A 1 503 ? 34.58495 0.99176 -4.41849 1.000 23.22617 503 GLN A O 1
ATOM 3780 N N . VAL A 1 504 ? 33.21224 1.29747 -6.17075 1.000 22.27889 504 VAL A N 1
ATOM 3781 C CA . VAL A 1 504 ? 33.02691 2.70934 -5.86339 1.000 23.75221 504 VAL A CA 1
ATOM 3782 C C . VAL A 1 504 ? 31.61594 3.13642 -6.24784 1.000 24.90911 504 VAL A C 1
ATOM 3783 O O . VAL A 1 504 ? 31.01317 2.59596 -7.17750 1.000 23.74786 504 VAL A O 1
ATOM 3787 N N . MET A 1 505 ? 31.09559 4.11798 -5.51767 1.000 21.48139 505 MET A N 1
ATOM 3788 C CA . MET A 1 505 ? 29.81171 4.72584 -5.84617 1.000 23.24669 505 MET A CA 1
ATOM 3789 C C . MET A 1 505 ? 29.88235 6.21104 -5.53685 1.000 22.05239 505 MET A C 1
ATOM 3790 O O . MET A 1 505 ? 30.57877 6.63679 -4.61409 1.000 23.16713 505 MET A O 1
ATOM 3795 N N . VAL A 1 506 ? 29.17263 7.00574 -6.33657 1.000 21.62408 506 VAL A N 1
ATOM 3796 C CA . VAL A 1 506 ? 29.24431 8.46118 -6.26985 1.000 22.24421 506 VAL A CA 1
ATOM 3797 C C . VAL A 1 506 ? 27.84054 9.02501 -6.40396 1.000 22.28871 506 VAL A C 1
ATOM 3798 O O . VAL A 1 506 ? 27.10558 8.64820 -7.33050 1.000 23.04456 506 VAL A O 1
ATOM 3802 N N . ALA A 1 507 ? 27.50708 9.97104 -5.51560 1.000 23.49542 507 ALA A N 1
ATOM 3803 C CA . ALA A 1 507 ? 26.21704 10.65280 -5.50222 1.000 23.63299 507 ALA A CA 1
ATOM 3804 C C . ALA A 1 507 ? 26.41008 12.16889 -5.44173 1.000 24.52854 507 ALA A C 1
ATOM 3805 O O . ALA A 1 507 ? 27.43162 12.67101 -4.96717 1.000 23.38985 507 ALA A O 1
ATOM 3807 N N . LYS A 1 508 ? 25.39519 12.90763 -5.88789 1.000 22.36085 508 LYS A N 1
ATOM 3808 C CA . LYS A 1 508 ? 25.47217 14.36017 -5.98715 1.000 24.56834 508 LYS A CA 1
ATOM 3809 C C . LYS A 1 508 ? 24.13263 14.96237 -5.59027 1.000 25.55618 508 LYS A C 1
ATOM 3810 O O . LYS A 1 508 ? 23.08342 14.39996 -5.90662 1.000 26.26507 508 LYS A O 1
ATOM 3816 N N . ASP A 1 509 ? 24.17074 16.10157 -4.90003 1.000 24.14720 509 ASP A N 1
ATOM 3817 C CA . ASP A 1 509 ? 22.95670 16.86279 -4.61405 1.000 25.17273 509 ASP A CA 1
ATOM 3818 C C . ASP A 1 509 ? 23.21750 18.35910 -4.71011 1.000 29.77966 509 ASP A C 1
ATOM 3819 O O . ASP A 1 509 ? 24.17429 18.86421 -4.11463 1.000 28.73550 509 ASP A O 1
ATOM 3824 N N . THR A 1 510 ? 22.34104 19.07597 -5.42082 1.000 25.95667 510 THR A N 1
ATOM 3825 C CA . THR A 1 510 ? 22.49513 20.51914 -5.56146 1.000 26.74152 510 THR A CA 1
ATOM 3826 C C . THR A 1 510 ? 21.29517 21.31643 -5.06245 1.000 30.37646 510 THR A C 1
ATOM 3827 O O . THR A 1 510 ? 21.26734 22.53500 -5.25864 1.000 30.63602 510 THR A O 1
ATOM 3831 N N . ASN A 1 511 ? 20.30434 20.68309 -4.42357 1.000 27.17228 511 ASN A N 1
ATOM 3832 C CA . ASN A 1 511 ? 19.13691 21.41974 -3.94510 1.000 26.57752 511 ASN A CA 1
ATOM 3833 C C . ASN A 1 511 ? 18.93940 21.40038 -2.43228 1.000 26.60115 511 ASN A C 1
ATOM 3834 O O . ASN A 1 511 ? 18.18511 22.24186 -1.92283 1.000 27.10327 511 ASN A O 1
ATOM 3839 N N . ALA A 1 512 ? 19.58471 20.48277 -1.70589 1.000 25.70444 512 ALA A N 1
ATOM 3840 C CA . ALA A 1 512 ? 19.47452 20.47107 -0.24861 1.000 24.88266 512 ALA A CA 1
ATOM 3841 C C . ALA A 1 512 ? 19.81432 21.83410 0.33652 1.000 26.90493 512 ALA A C 1
ATOM 3842 O O . ALA A 1 512 ? 19.16664 22.29761 1.28317 1.000 26.01388 512 ALA A O 1
ATOM 3844 N N . TYR A 1 513 ? 20.84983 22.47403 -0.20121 1.000 26.96178 513 TYR A N 1
ATOM 3845 C CA . TYR A 1 513 ? 21.25353 23.82559 0.17270 1.000 26.10122 513 TYR A CA 1
ATOM 3846 C C . TYR A 1 513 ? 21.44743 24.58114 -1.13127 1.000 29.23678 513 TYR A C 1
ATOM 3847 O O . TYR A 1 513 ? 22.49661 24.43351 -1.78323 1.000 31.11102 513 TYR A O 1
ATOM 3856 N N . PRO A 1 514 ? 20.45914 25.35461 -1.56519 1.000 29.02795 514 PRO A N 1
ATOM 3857 C CA . PRO A 1 514 ? 20.59824 26.08283 -2.83258 1.000 32.36943 514 PRO A CA 1
ATOM 3858 C C . PRO A 1 514 ? 21.85676 26.93937 -2.81832 1.000 32.34614 514 PRO A C 1
ATOM 3859 O O . PRO A 1 514 ? 22.12831 27.65598 -1.85453 1.000 33.05318 514 PRO A O 1
ATOM 3863 N N . GLY A 1 515 ? 22.64953 26.82597 -3.88407 1.000 34.42226 515 GLY A N 1
ATOM 3864 C CA . GLY A 1 515 ? 23.93966 27.48099 -3.96682 1.000 31.62736 515 GLY A CA 1
ATOM 3865 C C . GLY A 1 515 ? 25.11918 26.60274 -3.60747 1.000 32.09113 515 GLY A C 1
ATOM 3866 O O . GLY A 1 515 ? 26.26547 27.00420 -3.84036 1.000 32.39997 515 GLY A O 1
ATOM 3867 N N . ILE A 1 516 ? 24.87954 25.42153 -3.05291 1.000 26.97964 516 ILE A N 1
ATOM 3868 C CA . ILE A 1 516 ? 25.94465 24.52830 -2.61168 1.000 26.40022 516 ILE A CA 1
ATOM 3869 C C . ILE A 1 516 ? 25.82031 23.22681 -3.38247 1.000 29.61268 516 ILE A C 1
ATOM 3870 O O . ILE A 1 516 ? 24.73441 22.63668 -3.44933 1.000 30.09269 516 ILE A O 1
ATOM 3875 N N . GLU A 1 517 ? 26.92192 22.77407 -3.96224 1.000 27.98463 517 GLU A N 1
ATOM 3876 C CA . GLU A 1 517 ? 26.94520 21.47797 -4.62640 1.000 25.02956 517 GLU A CA 1
ATOM 3877 C C . GLU A 1 517 ? 27.62451 20.49367 -3.69351 1.000 27.33695 517 GLU A C 1
ATOM 3878 O O . GLU A 1 517 ? 28.75548 20.74034 -3.25345 1.000 26.60953 517 GLU A O 1
ATOM 3884 N N . MET A 1 518 ? 26.92985 19.40473 -3.36111 1.000 25.79049 518 MET A N 1
ATOM 3885 C CA . MET A 1 518 ? 27.48651 18.34751 -2.52667 1.000 24.46322 518 MET A CA 1
ATOM 3886 C C . MET A 1 518 ? 27.73762 17.11446 -3.37695 1.000 24.56522 518 MET A C 1
ATOM 3887 O O . MET A 1 518 ? 26.87763 16.72208 -4.17168 1.000 25.34717 518 MET A O 1
ATOM 3892 N N . LYS A 1 519 ? 28.91180 16.50257 -3.21112 1.000 23.95555 519 LYS A N 1
ATOM 3893 C CA . LYS A 1 519 ? 29.21142 15.23133 -3.86225 1.000 22.91423 519 LYS A CA 1
ATOM 3894 C C . LYS A 1 519 ? 29.81272 14.28151 -2.84202 1.000 23.20993 519 LYS A C 1
ATOM 3895 O O . LYS A 1 519 ? 30.54316 14.70448 -1.94514 1.000 25.22546 519 LYS A O 1
ATOM 3901 N N . ARG A 1 520 ? 29.48469 13.00472 -2.95820 1.000 22.23646 520 ARG A N 1
ATOM 3902 C CA . ARG A 1 520 ? 30.05100 12.01193 -2.05743 1.000 22.55633 520 ARG A CA 1
ATOM 3903 C C . ARG A 1 520 ? 30.52435 10.81113 -2.85258 1.000 24.46191 520 ARG A C 1
ATOM 3904 O O . ARG A 1 520 ? 29.77370 10.26442 -3.66922 1.000 22.65884 520 ARG A O 1
ATOM 3912 N N . THR A 1 521 ? 31.77650 10.41261 -2.61028 1.000 23.58574 521 THR A N 1
ATOM 3913 C CA . THR A 1 521 ? 32.38594 9.24946 -3.23281 1.000 23.30021 521 THR A CA 1
ATOM 3914 C C . THR A 1 521 ? 32.74260 8.26318 -2.13747 1.000 23.13508 521 THR A C 1
ATOM 3915 O O . THR A 1 521 ? 33.43546 8.63328 -1.18877 1.000 22.20064 521 THR A O 1
ATOM 3919 N N . LEU A 1 522 ? 32.26821 7.02610 -2.26085 1.000 21.73390 522 LEU A N 1
ATOM 3920 C CA . LEU A 1 522 ? 32.61491 5.95683 -1.32193 1.000 21.59553 522 LEU A CA 1
ATOM 3921 C C . LEU A 1 522 ? 33.31063 4.84667 -2.08637 1.000 23.45955 522 LEU A C 1
ATOM 3922 O O . LEU A 1 522 ? 32.72668 4.27673 -3.01193 1.000 24.07809 522 LEU A O 1
ATOM 3927 N N . ALA A 1 523 ? 34.54920 4.53119 -1.68321 1.000 21.67256 523 ALA A N 1
ATOM 3928 C CA . ALA A 1 523 ? 35.33935 3.47599 -2.29697 1.000 22.50233 523 ALA A CA 1
ATOM 3929 C C . ALA A 1 523 ? 35.61402 2.38142 -1.28318 1.000 23.36283 523 ALA A C 1
ATOM 3930 O O . ALA A 1 523 ? 35.96979 2.65754 -0.13888 1.000 26.18917 523 ALA A O 1
ATOM 3932 N N . TYR A 1 524 ? 35.46022 1.14175 -1.72336 1.000 22.24310 524 TYR A N 1
ATOM 3933 C CA . TYR A 1 524 ? 35.65987 -0.05305 -0.91895 1.000 22.70750 524 TYR A CA 1
ATOM 3934 C C . TYR A 1 524 ? 36.80039 -0.80013 -1.59435 1.000 23.66114 524 TYR A C 1
ATOM 3935 O O . TYR A 1 524 ? 36.61140 -1.36433 -2.67683 1.000 24.58499 524 TYR A O 1
ATOM 3944 N N . VAL A 1 525 ? 37.97997 -0.76932 -0.96669 1.000 22.68927 525 VAL A N 1
ATOM 3945 C CA . VAL A 1 525 ? 39.25769 -1.10826 -1.59412 1.000 24.53275 525 VAL A CA 1
ATOM 3946 C C . VAL A 1 525 ? 39.87832 -2.29724 -0.87086 1.000 24.65754 525 VAL A C 1
ATOM 3947 O O . VAL A 1 525 ? 40.11821 -2.24087 0.33951 1.000 25.78210 525 VAL A O 1
ATOM 3951 N N . THR A 1 526 ? 40.20226 -3.34547 -1.60932 1.000 24.43393 526 THR A N 1
ATOM 3952 C CA . THR A 1 526 ? 40.86967 -4.50676 -1.01873 1.000 24.74881 526 THR A CA 1
ATOM 3953 C C . THR A 1 526 ? 42.36776 -4.35041 -1.26645 1.000 25.83502 526 THR A C 1
ATOM 3954 O O . THR A 1 526 ? 42.84773 -4.56513 -2.38134 1.000 30.46536 526 THR A O 1
ATOM 3958 N N . THR A 1 527 ? 43.09241 -3.93181 -0.23434 1.000 26.91142 527 THR A N 1
ATOM 3959 C CA . THR A 1 527 ? 44.53266 -3.74802 -0.34860 1.000 28.00784 527 THR A CA 1
ATOM 3960 C C . THR A 1 527 ? 45.25162 -5.05470 -0.07040 1.000 31.02753 527 THR A C 1
ATOM 3961 O O . THR A 1 527 ? 44.70222 -5.96314 0.56472 1.000 29.86589 527 THR A O 1
ATOM 3965 N N . PRO A 1 528 ? 46.49839 -5.18693 -0.52980 1.000 30.24231 528 PRO A N 1
ATOM 3966 C CA . PRO A 1 528 ? 47.30138 -6.34379 -0.12760 1.000 31.98676 528 PRO A CA 1
ATOM 3967 C C . PRO A 1 528 ? 47.98151 -6.18376 1.21948 1.000 32.06480 528 PRO A C 1
ATOM 3968 O O . PRO A 1 528 ? 48.56189 -7.16109 1.70872 1.000 37.66405 528 PRO A O 1
ATOM 3972 N N . PHE A 1 529 ? 47.93416 -5.00504 1.84768 1.000 29.90869 529 PHE A N 1
ATOM 3973 C CA . PHE A 1 529 ? 48.73779 -4.77426 3.04315 1.000 30.62998 529 PHE A CA 1
ATOM 3974 C C . PHE A 1 529 ? 47.93699 -4.56374 4.32369 1.000 29.87324 529 PHE A C 1
ATOM 3975 O O . PHE A 1 529 ? 48.52221 -4.64776 5.40925 1.000 31.99805 529 PHE A O 1
ATOM 3983 N N . LEU A 1 530 ? 46.63113 -4.31469 4.23957 1.000 28.44027 530 LEU A N 1
ATOM 3984 C CA . LEU A 1 530 ? 45.79022 -4.15215 5.41769 1.000 29.28535 530 LEU A CA 1
ATOM 3985 C C . LEU A 1 530 ? 45.04195 -5.44740 5.70836 1.000 28.19743 530 LEU A C 1
ATOM 3986 O O . LEU A 1 530 ? 44.82628 -6.28049 4.82516 1.000 28.04634 530 LEU A O 1
ATOM 3991 N N . GLN A 1 531 ? 44.64820 -5.60712 6.97185 1.000 26.46835 531 GLN A N 1
ATOM 3992 C CA . GLN A 1 531 ? 43.99858 -6.84749 7.39329 1.000 25.78767 531 GLN A CA 1
ATOM 3993 C C . GLN A 1 531 ? 42.64339 -7.04627 6.71281 1.000 25.58930 531 GLN A C 1
ATOM 3994 O O . GLN A 1 531 ? 42.29204 -8.17565 6.34758 1.000 27.04124 531 GLN A O 1
ATOM 4000 N N . PHE A 1 532 ? 41.86451 -5.97734 6.56008 1.000 26.31835 532 PHE A N 1
ATOM 4001 C CA . PHE A 1 532 ? 40.50976 -6.02319 6.02915 1.000 25.95520 532 PHE A CA 1
ATOM 4002 C C . PHE A 1 532 ? 40.32095 -4.92503 4.99195 1.000 23.93049 532 PHE A C 1
ATOM 4003 O O . PHE A 1 532 ? 41.08331 -3.95113 4.96657 1.000 23.93442 532 PHE A O 1
ATOM 4011 N N . PRO A 1 533 ? 39.30756 -5.04219 4.12130 1.000 24.31231 533 PRO A N 1
ATOM 4012 C CA . PRO A 1 533 ? 39.08816 -3.99597 3.11598 1.000 22.57712 533 PRO A CA 1
ATOM 4013 C C . PRO A 1 533 ? 38.91880 -2.62128 3.74545 1.000 24.84604 533 PRO A C 1
ATOM 4014 O O . PRO A 1 533 ? 38.35775 -2.47223 4.83721 1.000 25.43655 533 PRO A O 1
ATOM 4018 N N . LEU A 1 534 ? 39.45612 -1.62377 3.04583 1.000 24.03630 534 LEU A N 1
ATOM 4019 C CA . LEU A 1 534 ? 39.51550 -0.23590 3.47320 1.000 21.84571 534 LEU A CA 1
ATOM 4020 C C . LEU A 1 534 ? 38.36191 0.53128 2.84568 1.000 22.44913 534 LEU A C 1
ATOM 4021 O O . LEU A 1 534 ? 38.00234 0.27822 1.69456 1.000 23.31405 534 LEU A O 1
ATOM 4026 N N . ILE A 1 535 ? 37.78651 1.48192 3.57706 1.000 22.25021 535 ILE A N 1
ATOM 4027 C CA . ILE A 1 535 ? 36.77972 2.36323 2.99609 1.000 19.93076 535 ILE A CA 1
ATOM 4028 C C . ILE A 1 535 ? 37.35119 3.76668 2.92535 1.000 20.18279 535 ILE A C 1
ATOM 4029 O O . ILE A 1 535 ? 37.92256 4.25991 3.89839 1.000 23.90119 535 ILE A O 1
ATOM 4034 N N . LEU A 1 536 ? 37.22168 4.40648 1.77310 1.000 21.99604 536 LEU A N 1
ATOM 4035 C CA . LEU A 1 536 ? 37.56830 5.80912 1.64328 1.000 21.87885 536 LEU A CA 1
ATOM 4036 C C . LEU A 1 536 ? 36.28222 6.57333 1.36795 1.000 25.99127 536 LEU A C 1
ATOM 4037 O O . LEU A 1 536 ? 35.46663 6.13332 0.55483 1.000 25.14694 536 LEU A O 1
ATOM 4042 N N . ASP A 1 537 ? 36.07310 7.66640 2.09999 1.000 24.28429 537 ASP A N 1
ATOM 4043 C CA . ASP A 1 537 ? 34.93263 8.55783 1.91455 1.000 23.17990 537 ASP A CA 1
ATOM 4044 C C . ASP A 1 537 ? 35.46804 9.92419 1.51635 1.000 26.69438 537 ASP A C 1
ATOM 4045 O O . ASP A 1 537 ? 36.39477 10.43549 2.14812 1.000 24.52513 537 ASP A O 1
ATOM 4050 N N . VAL A 1 538 ? 34.92253 10.50755 0.45556 1.000 24.47205 538 VAL A N 1
ATOM 4051 C CA . VAL A 1 538 ? 35.29510 11.85619 0.04407 1.000 23.94193 538 VAL A CA 1
ATOM 4052 C C . VAL A 1 538 ? 34.00140 12.63794 -0.12551 1.000 24.66537 538 VAL A C 1
ATOM 4053 O O . VAL A 1 538 ? 33.22261 12.35024 -1.03945 1.000 24.73590 538 VAL A O 1
ATOM 4057 N N . LEU A 1 539 ? 33.77253 13.62380 0.74115 1.000 20.79679 539 LEU A N 1
ATOM 4058 C CA . LEU A 1 539 ? 32.58116 14.46969 0.67117 1.000 23.20368 539 LEU A CA 1
ATOM 4059 C C . LEU A 1 539 ? 33.02681 15.87964 0.29725 1.000 25.41908 539 LEU A C 1
ATOM 4060 O O . LEU A 1 539 ? 33.66967 16.57310 1.09511 1.000 24.69067 539 LEU A O 1
ATOM 4065 N N . GLN A 1 540 ? 32.67206 16.30271 -0.91021 1.000 21.72908 540 GLN A N 1
ATOM 4066 C CA . GLN A 1 540 ? 33.04665 17.60563 -1.43470 1.000 23.21422 540 GLN A CA 1
ATOM 4067 C C . GLN A 1 540 ? 31.86722 18.55610 -1.30519 1.000 26.28401 540 GLN A C 1
ATOM 4068 O O . GLN A 1 540 ? 30.74946 18.21037 -1.69472 1.000 26.20124 540 GLN A O 1
ATOM 4074 N N . ALA A 1 541 ? 32.11484 19.73682 -0.74564 1.000 22.68056 541 ALA A N 1
ATOM 4075 C CA . ALA A 1 541 ? 31.13660 20.81140 -0.70565 1.000 27.49108 541 ALA A CA 1
ATOM 4076 C C . ALA A 1 541 ? 31.70892 21.99003 -1.47170 1.000 28.61328 541 ALA A C 1
ATOM 4077 O O . ALA A 1 541 ? 32.83222 22.42987 -1.19225 1.000 27.79058 541 ALA A O 1
ATOM 4079 N N . ASN A 1 542 ? 30.94890 22.50135 -2.43391 1.000 25.56524 542 ASN A N 1
ATOM 4080 C CA . ASN A 1 542 ? 31.39063 23.64087 -3.23380 1.000 26.72250 542 ASN A CA 1
ATOM 4081 C C . ASN A 1 542 ? 30.36117 24.75255 -3.14058 1.000 30.54775 542 ASN A C 1
ATOM 4082 O O . ASN A 1 542 ? 29.18900 24.54135 -3.46689 1.000 30.38528 542 ASN A O 1
ATOM 4087 N N . ALA A 1 543 ? 30.81063 25.93654 -2.72948 1.000 30.12174 543 ALA A N 1
ATOM 4088 C CA . ALA A 1 543 ? 29.93858 27.08377 -2.52151 1.000 34.33386 543 ALA A CA 1
ATOM 4089 C C . ALA A 1 543 ? 30.68642 28.35450 -2.90070 1.000 36.13444 543 ALA A C 1
ATOM 4090 O O . ALA A 1 543 ? 31.91844 28.38424 -2.93490 1.000 35.93595 543 ALA A O 1
ATOM 4092 N N . ASP A 1 544 ? 29.92349 29.41418 -3.16545 1.000 36.74546 544 ASP A N 1
ATOM 4093 C CA . ASP A 1 544 ? 30.48705 30.73135 -3.42750 1.000 40.18561 544 ASP A CA 1
ATOM 4094 C C . ASP A 1 544 ? 30.42057 31.66197 -2.22535 1.000 38.09093 544 ASP A C 1
ATOM 4095 O O . ASP A 1 544 ? 30.90713 32.79658 -2.31625 1.000 38.18178 544 ASP A O 1
ATOM 4100 N N . LYS A 1 545 ? 29.80719 31.22968 -1.12418 1.000 37.00022 545 LYS A N 1
ATOM 4101 C CA . LYS A 1 545 ? 29.77083 31.96866 0.13012 1.000 36.81138 545 LYS A CA 1
ATOM 4102 C C . LYS A 1 545 ? 30.34032 31.09215 1.23904 1.000 32.56095 545 LYS A C 1
ATOM 4103 O O . LYS A 1 545 ? 30.37543 29.86494 1.12142 1.000 31.90853 545 LYS A O 1
ATOM 4109 N N . GLU A 1 546 ? 30.76969 31.72482 2.32971 1.000 32.84060 546 GLU A N 1
ATOM 4110 C CA . GLU A 1 546 ? 31.33770 30.98790 3.45408 1.000 30.43231 546 GLU A CA 1
ATOM 4111 C C . GLU A 1 546 ? 30.24686 30.34185 4.30026 1.000 31.61435 546 GLU A C 1
ATOM 4112 O O . GLU A 1 546 ? 29.17321 30.92061 4.50680 1.000 34.63675 546 GLU A O 1
ATOM 4118 N N . HIS A 1 547 ? 30.54124 29.14424 4.80673 1.000 30.77830 547 HIS A N 1
ATOM 4119 C CA . HIS A 1 547 ? 29.61667 28.39009 5.64269 1.000 27.74104 547 HIS A CA 1
ATOM 4120 C C . HIS A 1 547 ? 30.36504 27.63476 6.72853 1.000 29.36102 547 HIS A C 1
ATOM 4121 O O . HIS A 1 547 ? 31.57209 27.39439 6.64502 1.000 28.62533 547 HIS A O 1
ATOM 4128 N N . GLN A 1 548 ? 29.60991 27.21923 7.73198 1.000 25.95284 548 GLN A N 1
ATOM 4129 C CA . GLN A 1 548 ? 30.05864 26.19052 8.65983 1.000 26.41869 548 GLN A CA 1
ATOM 4130 C C . GLN A 1 548 ? 29.62267 24.82910 8.13402 1.000 27.09521 548 GLN A C 1
ATOM 4131 O O . GLN A 1 548 ? 28.43639 24.62109 7.84521 1.000 28.98861 548 GLN A O 1
ATOM 4137 N N . TYR A 1 549 ? 30.58132 23.90980 8.00622 1.000 24.26627 549 TYR A N 1
ATOM 4138 C CA . TYR A 1 549 ? 30.35490 22.56735 7.47977 1.000 23.17672 549 TYR A CA 1
ATOM 4139 C C . TYR A 1 549 ? 30.57363 21.55208 8.59544 1.000 24.54165 549 TYR A C 1
ATOM 4140 O O . TYR A 1 549 ? 31.67293 21.47593 9.15984 1.000 23.71700 549 TYR A O 1
ATOM 4149 N N . ASP A 1 550 ? 29.53800 20.76938 8.91111 1.000 23.95370 550 ASP A N 1
ATOM 4150 C CA . ASP A 1 550 ? 29.61987 19.69763 9.89135 1.000 23.47767 550 ASP A CA 1
ATOM 4151 C C . ASP A 1 550 ? 29.58436 18.35555 9.17412 1.000 22.71751 550 ASP A C 1
ATOM 4152 O O . ASP A 1 550 ? 28.73351 18.12204 8.30902 1.000 22.35862 550 ASP A O 1
ATOM 4157 N N . TYR A 1 551 ? 30.50556 17.47996 9.55012 1.000 22.15321 551 TYR A N 1
ATOM 4158 C CA . TYR A 1 551 ? 30.63155 16.13756 8.99580 1.000 23.77255 551 TYR A CA 1
ATOM 4159 C C . TYR A 1 551 ? 30.47117 15.18680 10.16903 1.000 21.79833 551 TYR A C 1
ATOM 4160 O O . TYR A 1 551 ? 31.42881 14.97621 10.93885 1.000 22.38070 551 TYR A O 1
ATOM 4169 N N . PRO A 1 552 ? 29.26457 14.67281 10.40837 1.000 23.55690 552 PRO A N 1
ATOM 4170 C CA . PRO A 1 552 ? 29.05166 13.74960 11.52561 1.000 21.79222 552 PRO A CA 1
ATOM 4171 C C . PRO A 1 552 ? 29.22239 12.29841 11.11746 1.000 23.20190 552 PRO A C 1
ATOM 4172 O O . PRO A 1 552 ? 28.84633 11.87812 10.02128 1.000 24.01998 552 PRO A O 1
ATOM 4176 N N . ILE A 1 553 ? 29.80819 11.52352 12.02450 1.000 20.37042 553 ILE A N 1
ATOM 4177 C CA . ILE A 1 553 ? 29.89479 10.08316 11.89207 1.000 20.13238 553 ILE A CA 1
ATOM 4178 C C . ILE A 1 553 ? 29.33531 9.49232 13.17837 1.000 20.98582 553 ILE A C 1
ATOM 4179 O O . ILE A 1 553 ? 29.99875 9.48854 14.22700 1.000 21.96196 553 ILE A O 1
ATOM 4184 N N . TRP A 1 554 ? 28.10443 9.01808 13.11077 1.000 20.34967 554 TRP A N 1
ATOM 4185 C CA . TRP A 1 554 ? 27.53517 8.25599 14.20349 1.000 19.74688 554 TRP A CA 1
ATOM 4186 C C . TRP A 1 554 ? 28.20303 6.89474 14.26953 1.000 20.48168 554 TRP A C 1
ATOM 4187 O O . TRP A 1 554 ? 28.45149 6.26377 13.23667 1.000 20.76156 554 TRP A O 1
ATOM 4198 N N . TYR A 1 555 ? 28.51674 6.43955 15.48321 1.000 19.43353 555 TYR A N 1
ATOM 4199 C CA . TYR A 1 555 ? 29.20006 5.15812 15.60639 1.000 19.91479 555 TYR A CA 1
ATOM 4200 C C . TYR A 1 555 ? 28.57299 4.32902 16.71323 1.000 21.77652 555 TYR A C 1
ATOM 4201 O O . TYR A 1 555 ? 28.04123 4.86129 17.69212 1.000 21.26344 555 TYR A O 1
ATOM 4210 N N . ASN A 1 556 ? 28.64808 3.00781 16.53028 1.000 21.21175 556 ASN A N 1
ATOM 4211 C CA . ASN A 1 556 ? 28.15984 2.00492 17.47156 1.000 21.56836 556 ASN A CA 1
ATOM 4212 C C . ASN A 1 556 ? 29.37017 1.30385 18.07295 1.000 26.31702 556 ASN A C 1
ATOM 4213 O O . ASN A 1 556 ? 30.02709 0.52228 17.38545 1.000 24.87735 556 ASN A O 1
ATOM 4218 N N . GLY A 1 557 ? 29.66336 1.56709 19.33612 1.000 25.17380 557 GLY A N 1
ATOM 4219 C CA . GLY A 1 557 ? 30.78293 0.91643 19.99519 1.000 26.40628 557 GLY A CA 1
ATOM 4220 C C . GLY A 1 557 ? 31.31336 1.78590 21.11764 1.000 28.00888 557 GLY A C 1
ATOM 4221 O O . GLY A 1 557 ? 30.71873 2.79600 21.47595 1.000 27.95259 557 GLY A O 1
ATOM 4222 N N . HIS A 1 558 ? 32.45621 1.38095 21.67005 1.000 24.64739 558 HIS A N 1
ATOM 4223 C CA . HIS A 1 558 ? 33.03873 2.08395 22.80770 1.000 25.65122 558 HIS A CA 1
ATOM 4224 C C . HIS A 1 558 ? 34.31986 2.79487 22.39720 1.000 25.84602 558 HIS A C 1
ATOM 4225 O O . HIS A 1 558 ? 35.17163 2.21456 21.70762 1.000 22.54891 558 HIS A O 1
ATOM 4232 N N . PHE A 1 559 ? 34.42622 4.04926 22.83035 1.000 24.35605 559 PHE A N 1
ATOM 4233 C CA . PHE A 1 559 ? 35.59339 4.89260 22.60550 1.000 26.53998 559 PHE A CA 1
ATOM 4234 C C . PHE A 1 559 ? 36.86942 4.17373 23.03442 1.000 26.81457 559 PHE A C 1
ATOM 4235 O O . PHE A 1 559 ? 36.94676 3.63773 24.14257 1.000 26.00782 559 PHE A O 1
ATOM 4243 N N . VAL A 1 560 ? 37.89693 4.18882 22.17469 1.000 24.15373 560 VAL A N 1
ATOM 4244 C CA . VAL A 1 560 ? 39.21568 3.68312 22.52596 1.000 24.06740 560 VAL A CA 1
ATOM 4245 C C . VAL A 1 560 ? 40.23821 4.81525 22.58126 1.000 26.30712 560 VAL A C 1
ATOM 4246 O O . VAL A 1 560 ? 40.90249 5.00365 23.59815 1.000 26.98250 560 VAL A O 1
ATOM 4250 N N . SER A 1 561 ? 40.34470 5.61044 21.51243 1.000 24.30678 561 SER A N 1
ATOM 4251 C CA . SER A 1 561 ? 41.38249 6.63857 21.49579 1.000 24.40216 561 SER A CA 1
ATOM 4252 C C . SER A 1 561 ? 41.09897 7.71900 20.45702 1.000 24.63939 561 SER A C 1
ATOM 4253 O O . SER A 1 561 ? 40.43118 7.47807 19.44403 1.000 23.97593 561 SER A O 1
ATOM 4256 N N . LEU A 1 562 ? 41.64633 8.91152 20.72350 1.000 25.40119 562 LEU A N 1
ATOM 4257 C CA . LEU A 1 562 ? 41.81531 9.98348 19.75123 1.000 25.18375 562 LEU A CA 1
ATOM 4258 C C . LEU A 1 562 ? 43.30121 10.31835 19.68094 1.000 25.54482 562 LEU A C 1
ATOM 4259 O O . LEU A 1 562 ? 44.01277 10.22932 20.68662 1.000 27.78915 562 LEU A O 1
ATOM 4264 N N . ASN A 1 563 ? 43.78120 10.68168 18.49158 1.000 26.42722 563 ASN A N 1
ATOM 4265 C CA . ASN A 1 563 ? 45.21009 10.94547 18.31381 1.000 29.78636 563 ASN A CA 1
ATOM 4266 C C . ASN A 1 563 ? 45.57495 12.42577 18.51074 1.000 29.85381 563 ASN A C 1
ATOM 4267 O O . ASN A 1 563 ? 46.62162 12.88289 18.01897 1.000 29.90974 563 ASN A O 1
ATOM 4272 N N . PHE A 1 564 ? 44.76505 13.16872 19.25538 1.000 28.94511 564 PHE A N 1
ATOM 4273 C CA . PHE A 1 564 ? 45.01883 14.57068 19.55498 1.000 30.51792 564 PHE A CA 1
ATOM 4274 C C . PHE A 1 564 ? 44.46142 14.86113 20.94061 1.000 30.39518 564 PHE A C 1
ATOM 4275 O O . PHE A 1 564 ? 43.60359 14.11661 21.43674 1.000 29.50477 564 PHE A O 1
ATOM 4283 N N . PRO A 1 565 ? 44.92143 15.92814 21.59383 1.000 30.20721 565 PRO A N 1
ATOM 4284 C CA . PRO A 1 565 ? 44.42931 16.22562 22.94374 1.000 29.56266 565 PRO A CA 1
ATOM 4285 C C . PRO A 1 565 ? 42.99928 16.73227 22.90288 1.000 31.70335 565 PRO A C 1
ATOM 4286 O O . PRO A 1 565 ? 42.58693 17.42646 21.97271 1.000 30.01544 565 PRO A O 1
ATOM 4290 N N . TYR A 1 566 ? 42.22981 16.38351 23.92870 1.000 30.77993 566 TYR A N 1
ATOM 4291 C CA . TYR A 1 566 ? 40.86238 16.87545 23.99106 1.000 29.31508 566 TYR A CA 1
ATOM 4292 C C . TYR A 1 566 ? 40.51883 17.25629 25.42017 1.000 28.03208 566 TYR A C 1
ATOM 4293 O O . TYR A 1 566 ? 41.17474 16.83302 26.37540 1.000 31.74944 566 TYR A O 1
ATOM 4302 N N . ALA A 1 567 ? 39.49212 18.09152 25.55208 1.000 26.00943 567 ALA A N 1
ATOM 4303 C CA . ALA A 1 567 ? 38.86672 18.37230 26.83213 1.000 28.89479 567 ALA A CA 1
ATOM 4304 C C . ALA A 1 567 ? 37.56951 17.58323 26.93084 1.000 28.86711 567 ALA A C 1
ATOM 4305 O O . ALA A 1 567 ? 36.89047 17.34536 25.92825 1.000 27.63674 567 ALA A O 1
ATOM 4307 N N . LYS A 1 568 ? 37.23631 17.16773 28.14522 1.000 28.58190 568 LYS A N 1
ATOM 4308 C CA . LYS A 1 568 ? 36.03852 16.38030 28.39773 1.000 29.42001 568 LYS A CA 1
ATOM 4309 C C . LYS A 1 568 ? 35.18878 17.08673 29.43854 1.000 32.14249 568 LYS A C 1
ATOM 4310 O O . LYS A 1 568 ? 35.71888 17.70407 30.36959 1.000 33.10255 568 LYS A O 1
ATOM 4316 N N . ALA A 1 569 ? 33.86861 16.99945 29.27292 1.000 30.97814 569 ALA A N 1
ATOM 4317 C CA . ALA A 1 569 ? 32.96720 17.47386 30.31039 1.000 32.23918 569 ALA A CA 1
ATOM 4318 C C . ALA A 1 569 ? 33.31673 16.81042 31.63659 1.000 32.85115 569 ALA A C 1
ATOM 4319 O O . ALA A 1 569 ? 33.60757 15.61250 31.69722 1.000 37.01573 569 ALA A O 1
ATOM 4321 N N . THR A 1 570 ? 33.31683 17.59459 32.70405 1.000 28.01918 570 THR A N 1
ATOM 4322 C CA . THR A 1 570 ? 33.63922 17.00905 33.99471 1.000 33.18194 570 THR A CA 1
ATOM 4323 C C . THR A 1 570 ? 32.37150 16.87043 34.81983 1.000 30.26792 570 THR A C 1
ATOM 4324 O O . THR A 1 570 ? 31.87607 15.76116 35.01860 1.000 30.14952 570 THR A O 1
ATOM 4328 N N . ASN A 1 571 ? 31.82846 17.97874 35.30865 1.000 30.61838 571 ASN A N 1
ATOM 4329 C CA . ASN A 1 571 ? 30.63828 17.89057 36.14653 1.000 33.35872 571 ASN A CA 1
ATOM 4330 C C . ASN A 1 571 ? 29.45391 18.63624 35.54874 1.000 30.33487 571 ASN A C 1
ATOM 4331 O O . ASN A 1 571 ? 28.43347 18.79980 36.22454 1.000 32.35835 571 ASN A O 1
ATOM 4336 N N . GLU A 1 572 ? 29.55938 19.07174 34.30049 1.000 29.22731 572 GLU A N 1
ATOM 4337 C CA . GLU A 1 572 ? 28.48817 19.81338 33.65461 1.000 31.42707 572 GLU A CA 1
ATOM 4338 C C . GLU A 1 572 ? 28.51759 19.47758 32.17576 1.000 31.40556 572 GLU A C 1
ATOM 4339 O O . GLU A 1 572 ? 29.59211 19.48624 31.56725 1.000 31.31675 572 GLU A O 1
ATOM 4345 N N . LEU A 1 573 ? 27.34847 19.17174 31.60805 1.000 28.92352 573 LEU A N 1
ATOM 4346 C CA . LEU A 1 573 ? 27.19170 18.89029 30.18823 1.000 30.00451 573 LEU A CA 1
ATOM 4347 C C . LEU A 1 573 ? 26.24891 19.91870 29.58930 1.000 29.63343 573 LEU A C 1
ATOM 4348 O O . LEU A 1 573 ? 25.21133 20.21912 30.18457 1.000 30.83071 573 LEU A O 1
ATOM 4353 N N . LYS A 1 574 ? 26.59732 20.43983 28.41125 1.000 28.97243 574 LYS A N 1
ATOM 4354 C CA . LYS A 1 574 ? 25.75465 21.36378 27.66613 1.000 29.73729 574 LYS A CA 1
ATOM 4355 C C . LYS A 1 574 ? 25.51045 20.80815 26.26608 1.000 26.63158 574 LYS A C 1
ATOM 4356 O O . LYS A 1 574 ? 26.12066 19.82083 25.85280 1.000 23.69222 574 LYS A O 1
ATOM 4362 N N . THR A 1 575 ? 24.60921 21.45382 25.53064 1.000 29.01639 575 THR A N 1
ATOM 4363 C CA . THR A 1 575 ? 24.25800 20.97139 24.20203 1.000 25.08323 575 THR A CA 1
ATOM 4364 C C . THR A 1 575 ? 25.14229 21.59591 23.12597 1.000 27.87824 575 THR A C 1
ATOM 4365 O O . THR A 1 575 ? 25.70906 22.68128 23.29042 1.000 28.64702 575 THR A O 1
ATOM 4369 N N . LEU A 1 576 ? 25.23764 20.88681 22.00047 1.000 26.80329 576 LEU A N 1
ATOM 4370 C CA . LEU A 1 576 ? 26.03603 21.36597 20.87635 1.000 27.51627 576 LEU A CA 1
ATOM 4371 C C . LEU A 1 576 ? 25.40121 22.58307 20.21836 1.000 28.62444 576 LEU A C 1
ATOM 4372 O O . LEU A 1 576 ? 26.10705 23.52318 19.83054 1.000 29.46082 576 LEU A O 1
ATOM 4377 N N . GLY A 1 577 ? 24.07740 22.58261 20.07362 1.000 26.55639 577 GLY A N 1
ATOM 4378 C CA . GLY A 1 577 ? 23.40880 23.66820 19.39001 1.000 29.20445 577 GLY A CA 1
ATOM 4379 C C . GLY A 1 577 ? 21.99648 23.86782 19.89012 1.000 27.77721 577 GLY A C 1
ATOM 4380 O O . GLY A 1 577 ? 21.62358 23.34193 20.94274 1.000 27.51571 577 GLY A O 1
ATOM 4381 N N . THR A 1 578 ? 21.19148 24.60364 19.12874 1.000 27.28549 578 THR A N 1
ATOM 4382 C CA . THR A 1 578 ? 19.86680 25.00911 19.57565 1.000 29.05689 578 THR A CA 1
ATOM 4383 C C . THR A 1 578 ? 18.73311 24.61760 18.63562 1.000 28.20606 578 THR A C 1
ATOM 4384 O O . THR A 1 578 ? 17.56871 24.77929 19.01817 1.000 30.98181 578 THR A O 1
ATOM 4388 N N . LYS A 1 579 ? 19.01831 24.13147 17.42823 1.000 31.09446 579 LYS A N 1
ATOM 4389 C CA . LYS A 1 579 ? 17.95966 23.95071 16.44630 1.000 27.23088 579 LYS A CA 1
ATOM 4390 C C . LYS A 1 579 ? 18.28812 22.79570 15.50951 1.000 26.48268 579 LYS A C 1
ATOM 4391 O O . LYS A 1 579 ? 19.43030 22.33076 15.43061 1.000 26.11427 579 LYS A O 1
ATOM 4397 N N . ASP A 1 580 ? 17.25286 22.33703 14.79359 1.000 28.42787 580 ASP A N 1
ATOM 4398 C CA . ASP A 1 580 ? 17.39199 21.33605 13.72774 1.000 25.75439 580 ASP A CA 1
ATOM 4399 C C . ASP A 1 580 ? 18.09700 20.07669 14.23077 1.000 24.12119 580 ASP A C 1
ATOM 4400 O O . ASP A 1 580 ? 18.90811 19.46640 13.53554 1.000 23.70339 580 ASP A O 1
ATOM 4405 N N . GLY A 1 581 ? 17.73878 19.66240 15.43995 1.000 22.02501 581 GLY A N 1
ATOM 4406 C CA . GLY A 1 581 ? 18.29168 18.47523 16.04910 1.000 22.78568 581 GLY A CA 1
ATOM 4407 C C . GLY A 1 581 ? 19.48425 18.71065 16.95145 1.000 23.36695 581 GLY A C 1
ATOM 4408 O O . GLY A 1 581 ? 19.76288 17.86738 17.81595 1.000 22.62117 581 GLY A O 1
ATOM 4409 N N . TYR A 1 582 ? 20.21685 19.81367 16.76825 1.000 20.75447 582 TYR A N 1
ATOM 4410 C CA . TYR A 1 582 ? 21.40203 20.03249 17.60014 1.000 23.44054 582 TYR A CA 1
ATOM 4411 C C . TYR A 1 582 ? 21.04786 20.25250 19.06488 1.000 23.65565 582 TYR A C 1
ATOM 4412 O O . TYR A 1 582 ? 21.89974 20.03282 19.94601 1.000 23.80151 582 TYR A O 1
ATOM 4421 N N . GLN A 1 583 ? 19.81204 20.67183 19.34975 1.000 24.21270 583 GLN A N 1
ATOM 4422 C CA . GLN A 1 583 ? 19.36512 20.84042 20.72036 1.000 23.59877 583 GLN A CA 1
ATOM 4423 C C . GLN A 1 583 ? 19.22083 19.51440 21.45211 1.000 22.31013 583 GLN A C 1
ATOM 4424 O O . GLN A 1 583 ? 18.99750 19.52334 22.66562 1.000 23.96065 583 GLN A O 1
ATOM 4430 N N . HIS A 1 584 ? 19.33905 18.38151 20.75380 1.000 22.12115 584 HIS A N 1
ATOM 4431 C CA . HIS A 1 584 ? 19.25356 17.08633 21.41097 1.000 23.51802 584 HIS A CA 1
ATOM 4432 C C . HIS A 1 584 ? 20.61113 16.44988 21.66015 1.000 20.90121 584 HIS A C 1
ATOM 4433 O O . HIS A 1 584 ? 20.66033 15.32687 22.17161 1.000 21.89801 584 HIS A O 1
ATOM 4440 N N . LEU A 1 585 ? 21.70604 17.14019 21.33748 1.000 20.82370 585 LEU A N 1
ATOM 4441 C CA . LEU A 1 585 ? 23.04670 16.55676 21.34344 1.000 19.86272 585 LEU A CA 1
ATOM 4442 C C . LEU A 1 585 ? 23.85091 17.10856 22.51590 1.000 24.04542 585 LEU A C 1
ATOM 4443 O O . LEU A 1 585 ? 24.13243 18.31048 22.55808 1.000 24.89216 585 LEU A O 1
ATOM 4448 N N . TRP A 1 586 ? 24.23903 16.23071 23.43937 1.000 21.15851 586 TRP A N 1
ATOM 4449 C CA . TRP A 1 586 ? 25.19827 16.61067 24.47514 1.000 22.42598 586 TRP A CA 1
ATOM 4450 C C . TRP A 1 586 ? 26.59608 16.70316 23.88216 1.000 23.38796 586 TRP A C 1
ATOM 4451 O O . TRP A 1 586 ? 27.03064 15.81023 23.15222 1.000 22.53970 586 TRP A O 1
ATOM 4462 N N . LEU A 1 587 ? 27.32273 17.75885 24.24508 1.000 24.60765 587 LEU A N 1
ATOM 4463 C CA . LEU A 1 587 ? 28.71017 17.93622 23.81661 1.000 24.70732 587 LEU A CA 1
ATOM 4464 C C . LEU A 1 587 ? 29.60524 17.35617 24.90396 1.000 25.68273 587 LEU A C 1
ATOM 4465 O O . LEU A 1 587 ? 29.82774 17.98219 25.93787 1.000 27.63539 587 LEU A O 1
ATOM 4470 N N . GLU A 1 588 ? 30.12105 16.15391 24.66490 1.000 24.53813 588 GLU A N 1
ATOM 4471 C CA . GLU A 1 588 ? 30.86023 15.42043 25.68151 1.000 26.70846 588 GLU A CA 1
ATOM 4472 C C . GLU A 1 588 ? 32.34590 15.73158 25.68052 1.000 25.49161 588 GLU A C 1
ATOM 4473 O O . GLU A 1 588 ? 32.96734 15.74060 26.75389 1.000 27.43041 588 GLU A O 1
ATOM 4479 N N . ALA A 1 589 ? 32.92797 15.93166 24.50093 1.000 25.17087 589 ALA A N 1
ATOM 4480 C CA . ALA A 1 589 ? 34.35743 16.23294 24.43544 1.000 22.61450 589 ALA A CA 1
ATOM 4481 C C . ALA A 1 589 ? 34.63415 17.08039 23.20634 1.000 24.89546 589 ALA A C 1
ATOM 4482 O O . ALA A 1 589 ? 33.89053 17.04319 22.23136 1.000 24.69782 589 ALA A O 1
ATOM 4484 N N . TRP A 1 590 ? 35.72050 17.84984 23.25665 1.000 25.46507 590 TRP A N 1
ATOM 4485 C CA . TRP A 1 590 ? 36.04789 18.73432 22.14740 1.000 23.63958 590 TRP A CA 1
ATOM 4486 C C . TRP A 1 590 ? 37.55308 18.94885 22.10672 1.000 27.75133 590 TRP A C 1
ATOM 4487 O O . TRP A 1 590 ? 38.22027 18.97305 23.14720 1.000 28.10256 590 TRP A O 1
ATOM 4498 N N . GLY A 1 591 ? 38.08401 19.09605 20.89586 1.000 27.20224 591 GLY A N 1
ATOM 4499 C CA . GLY A 1 591 ? 39.52222 19.27961 20.77697 1.000 27.56762 591 GLY A CA 1
ATOM 4500 C C . GLY A 1 591 ? 39.92771 19.68126 19.37718 1.000 29.29242 591 GLY A C 1
ATOM 4501 O O . GLY A 1 591 ? 39.13303 19.64840 18.43183 1.000 26.09001 591 GLY A O 1
ATOM 4502 N N . GLN A 1 592 ? 41.19267 20.08876 19.26389 1.000 28.83970 592 GLN A N 1
ATOM 4503 C CA . GLN A 1 592 ? 41.79066 20.40144 17.97824 1.000 29.27952 592 GLN A CA 1
ATOM 4504 C C . GLN A 1 592 ? 43.12484 19.68170 17.85572 1.000 29.37250 592 GLN A C 1
ATOM 4505 O O . GLN A 1 592 ? 43.73377 19.27285 18.84785 1.000 30.62629 592 GLN A O 1
ATOM 4511 N N . ASN A 1 593 ? 43.58054 19.55050 16.61563 1.000 28.68006 593 ASN A N 1
ATOM 4512 C CA . ASN A 1 593 ? 44.80110 18.82108 16.29566 1.000 29.60274 593 ASN A CA 1
ATOM 4513 C C . ASN A 1 593 ? 45.78425 19.83226 15.71314 1.000 30.90133 593 ASN A C 1
ATOM 4514 O O . ASN A 1 593 ? 45.71135 20.17151 14.52761 1.000 28.78435 593 ASN A O 1
ATOM 4519 N N . LYS A 1 594 ? 46.69497 20.32307 16.55461 1.000 29.98929 594 LYS A N 1
ATOM 4520 C CA . LYS A 1 594 ? 47.66053 21.32855 16.13048 1.000 33.24807 594 LYS A CA 1
ATOM 4521 C C . LYS A 1 594 ? 48.96751 20.73386 15.62825 1.000 35.52568 594 LYS A C 1
ATOM 4522 O O . LYS A 1 594 ? 49.76516 21.46094 15.03363 1.000 37.71778 594 LYS A O 1
ATOM 4528 N N . SER A 1 595 ? 49.21359 19.44245 15.84785 1.000 34.03667 595 SER A N 1
ATOM 4529 C CA . SER A 1 595 ? 50.53081 18.87479 15.58515 1.000 35.15915 595 SER A CA 1
ATOM 4530 C C . SER A 1 595 ? 50.59830 17.93984 14.38391 1.000 39.34150 595 SER A C 1
ATOM 4531 O O . SER A 1 595 ? 51.70356 17.67951 13.89531 1.000 37.74583 595 SER A O 1
ATOM 4534 N N . ARG A 1 596 ? 49.46505 17.42190 13.90537 1.000 35.17239 596 ARG A N 1
ATOM 4535 C CA . ARG A 1 596 ? 49.42203 16.51919 12.76114 1.000 35.33939 596 ARG A CA 1
ATOM 4536 C C . ARG A 1 596 ? 48.32353 16.96327 11.80382 1.000 33.62423 596 ARG A C 1
ATOM 4537 O O . ARG A 1 596 ? 47.38655 17.66705 12.18884 1.000 33.84799 596 ARG A O 1
ATOM 4545 N N . ASN A 1 597 ? 48.43934 16.53061 10.55015 1.000 30.99739 597 ASN A N 1
ATOM 4546 C CA . ASN A 1 597 ? 47.45920 16.88395 9.53073 1.000 32.16345 597 ASN A CA 1
ATOM 4547 C C . ASN A 1 597 ? 46.33094 15.86620 9.41636 1.000 30.55265 597 ASN A C 1
ATOM 4548 O O . ASN A 1 597 ? 45.48583 15.99702 8.53010 1.000 27.15507 597 ASN A O 1
ATOM 4553 N N . THR A 1 598 ? 46.31078 14.85533 10.27450 1.000 28.64969 598 THR A N 1
ATOM 4554 C CA . THR A 1 598 ? 45.31641 13.79307 10.20676 1.000 27.25156 598 THR A CA 1
ATOM 4555 C C . THR A 1 598 ? 44.82008 13.53004 11.61480 1.000 27.93642 598 THR A C 1
ATOM 4556 O O . THR A 1 598 ? 45.62716 13.37245 12.53648 1.000 27.66547 598 THR A O 1
ATOM 4560 N N . SER A 1 599 ? 43.50079 13.49603 11.78871 1.000 27.63738 599 SER A N 1
ATOM 4561 C CA . SER A 1 599 ? 42.90322 13.24530 13.09400 1.000 26.65890 599 SER A CA 1
ATOM 4562 C C . SER A 1 599 ? 42.16489 11.91607 13.05412 1.000 26.67958 599 SER A C 1
ATOM 4563 O O . SER A 1 599 ? 41.40791 11.66053 12.11838 1.000 26.92432 599 SER A O 1
ATOM 4566 N N . SER A 1 600 ? 42.39301 11.07396 14.06152 1.000 25.86519 600 SER A N 1
ATOM 4567 C CA . SER A 1 600 ? 41.96812 9.67531 14.03433 1.000 25.03616 600 SER A CA 1
ATOM 4568 C C . SER A 1 600 ? 41.22687 9.31976 15.31250 1.000 24.97110 600 SER A C 1
ATOM 4569 O O . SER A 1 600 ? 41.70813 9.60087 16.41716 1.000 26.60968 600 SER A O 1
ATOM 4572 N N . PHE A 1 601 ? 40.08359 8.65845 15.15343 1.000 22.36076 601 PHE A N 1
ATOM 4573 C CA . PHE A 1 601 ? 39.26315 8.15611 16.25006 1.000 22.13185 601 PHE A CA 1
ATOM 4574 C C . PHE A 1 601 ? 39.16268 6.64218 16.11537 1.000 21.23659 601 PHE A C 1
ATOM 4575 O O . PHE A 1 601 ? 38.71373 6.14279 15.08099 1.000 21.23762 601 PHE A O 1
ATOM 4583 N N . THR A 1 602 ? 39.55458 5.91190 17.15614 1.000 21.92676 602 THR A N 1
ATOM 4584 C CA . THR A 1 602 ? 39.43331 4.45945 17.17860 1.000 20.65069 602 THR A CA 1
ATOM 4585 C C . THR A 1 602 ? 38.37733 4.04819 18.20112 1.000 22.28575 602 THR A C 1
ATOM 4586 O O . THR A 1 602 ? 38.35506 4.57515 19.31934 1.000 22.26508 602 THR A O 1
ATOM 4590 N N . PHE A 1 603 ? 37.50404 3.12298 17.81437 1.000 22.54312 603 PHE A N 1
ATOM 4591 C CA . PHE A 1 603 ? 36.52634 2.55099 18.74643 1.000 20.87236 603 PHE A CA 1
ATOM 4592 C C . PHE A 1 603 ? 36.41603 1.05160 18.52210 1.000 24.16515 603 PHE A C 1
ATOM 4593 O O . PHE A 1 603 ? 36.93683 0.50722 17.54812 1.000 22.60633 603 PHE A O 1
ATOM 4601 N N . VAL A 1 604 ? 35.74640 0.36538 19.45552 1.000 23.13798 604 VAL A N 1
ATOM 4602 C CA . VAL A 1 604 ? 35.61653 -1.08406 19.38025 1.000 23.28254 604 VAL A CA 1
ATOM 4603 C C . VAL A 1 604 ? 34.13885 -1.46429 19.35048 1.000 25.26530 604 VAL A C 1
ATOM 4604 O O . VAL A 1 604 ? 33.31298 -0.85961 20.04564 1.000 24.17130 604 VAL A O 1
ATOM 4608 N N . ASN A 1 605 ? 33.81013 -2.45501 18.52142 1.000 21.49162 605 ASN A N 1
ATOM 4609 C CA . ASN A 1 605 ? 32.47014 -3.03770 18.45877 1.000 22.23925 605 ASN A CA 1
ATOM 4610 C C . ASN A 1 605 ? 32.64954 -4.54841 18.46164 1.000 26.34750 605 ASN A C 1
ATOM 4611 O O . ASN A 1 605 ? 33.19632 -5.11652 17.50733 1.000 25.56536 605 ASN A O 1
ATOM 4616 N N . LYS A 1 606 ? 32.20792 -5.18680 19.55154 1.000 27.25484 606 LYS A N 1
ATOM 4617 C CA . LYS A 1 606 ? 32.35686 -6.62626 19.77919 1.000 29.01041 606 LYS A CA 1
ATOM 4618 C C . LYS A 1 606 ? 33.84054 -6.95462 19.69733 1.000 28.50263 606 LYS A C 1
ATOM 4619 O O . LYS A 1 606 ? 34.61981 -6.43528 20.51509 1.000 30.12507 606 LYS A O 1
ATOM 4625 N N . ASP A 1 607 ? 34.28299 -7.77730 18.75407 1.000 26.43453 607 ASP A N 1
ATOM 4626 C CA . ASP A 1 607 ? 35.66460 -8.21692 18.72693 1.000 29.00165 607 ASP A CA 1
ATOM 4627 C C . ASP A 1 607 ? 36.47562 -7.50412 17.65718 1.000 27.49523 607 ASP A C 1
ATOM 4628 O O . ASP A 1 607 ? 37.56970 -7.96647 17.31730 1.000 28.86050 607 ASP A O 1
ATOM 4633 N N . ARG A 1 608 ? 35.96608 -6.39355 17.11879 1.000 24.01219 608 ARG A N 1
ATOM 4634 C CA . ARG A 1 608 ? 36.65222 -5.71531 16.02492 1.000 21.59597 608 ARG A CA 1
ATOM 4635 C C . ARG A 1 608 ? 36.83420 -4.23931 16.34756 1.000 24.11298 608 ARG A C 1
ATOM 4636 O O . ARG A 1 608 ? 35.96076 -3.61495 16.95367 1.000 24.70325 608 ARG A O 1
ATOM 4644 N N . PHE A 1 609 ? 37.97753 -3.67590 15.94859 1.000 20.92813 609 PHE A N 1
ATOM 4645 C CA . PHE A 1 609 ? 38.26703 -2.26142 16.10114 1.000 22.24916 609 PHE A CA 1
ATOM 4646 C C . PHE A 1 609 ? 38.04695 -1.54160 14.77232 1.000 21.60950 609 PHE A C 1
ATOM 4647 O O . PHE A 1 609 ? 38.17461 -2.12202 13.68986 1.000 22.26282 609 PHE A O 1
ATOM 4655 N N . TYR A 1 610 ? 37.69309 -0.26799 14.86507 1.000 20.37348 610 TYR A N 1
ATOM 4656 C CA . TYR A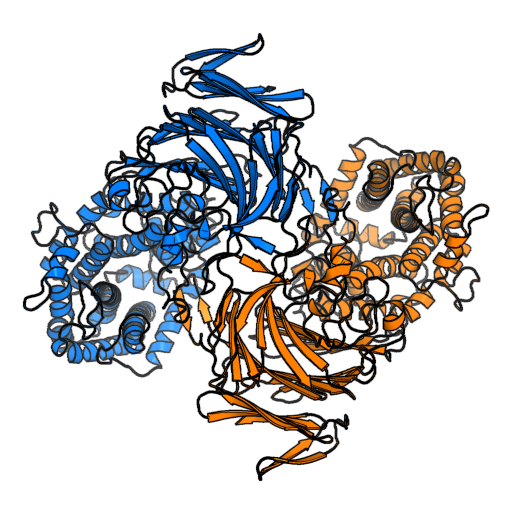 1 610 ? 37.44775 0.56051 13.68968 1.000 21.21099 610 TYR A CA 1
ATOM 4657 C C . TYR A 1 610 ? 38.12041 1.89326 13.92246 1.000 21.29006 610 TYR A C 1
ATOM 4658 O O . TYR A 1 610 ? 38.04830 2.44059 15.02682 1.000 21.61926 610 TYR A O 1
ATOM 4667 N N . THR A 1 611 ? 38.79860 2.40616 12.88993 1.000 20.21671 611 THR A N 1
ATOM 4668 C CA . THR A 1 611 ? 39.44144 3.70647 12.99143 1.000 22.27509 611 THR A CA 1
ATOM 4669 C C . THR A 1 611 ? 38.98088 4.60894 11.86628 1.000 22.15382 611 THR A C 1
ATOM 4670 O O . THR A 1 611 ? 39.09238 4.25308 10.68849 1.000 22.30995 611 THR A O 1
ATOM 4674 N N . ILE A 1 612 ? 38.48755 5.78293 12.25043 1.000 21.13451 612 ILE A N 1
ATOM 4675 C CA . ILE A 1 612 ? 38.11602 6.85457 11.34206 1.000 21.52399 612 ILE A CA 1
ATOM 4676 C C . ILE A 1 612 ? 39.23600 7.89225 11.34964 1.000 22.28462 612 ILE A C 1
ATOM 4677 O O . ILE A 1 612 ? 39.50102 8.50709 12.38390 1.000 23.66811 612 ILE A O 1
ATOM 4682 N N . SER A 1 613 ? 39.88661 8.09915 10.20703 1.000 21.61977 613 SER A N 1
ATOM 4683 C CA . SER A 1 613 ? 40.98437 9.05180 10.06653 1.000 22.56204 613 SER A CA 1
ATOM 4684 C C . SER A 1 613 ? 40.59997 10.08835 9.02345 1.000 23.93097 613 SER A C 1
ATOM 4685 O O . SER A 1 613 ? 40.22340 9.73189 7.90635 1.000 26.54305 613 SER A O 1
ATOM 4688 N N . ILE A 1 614 ? 40.69354 11.36470 9.37150 1.000 24.00666 614 ILE A N 1
ATOM 4689 C CA . ILE A 1 614 ? 40.20630 12.41675 8.48940 1.000 23.38722 614 ILE A CA 1
ATOM 4690 C C . ILE A 1 614 ? 41.27576 13.48553 8.33312 1.000 25.44801 614 ILE A C 1
ATOM 4691 O O . ILE A 1 614 ? 41.98550 13.82667 9.29001 1.000 27.13911 614 ILE A O 1
ATOM 4696 N N . ALA A 1 615 ? 41.38969 14.01071 7.11513 1.000 25.09053 615 ALA A N 1
ATOM 4697 C CA . ALA A 1 615 ? 42.32064 15.10974 6.87492 1.000 26.17089 615 ALA A CA 1
ATOM 4698 C C . ALA A 1 615 ? 41.82604 16.36985 7.57394 1.000 26.85623 615 ALA A C 1
ATOM 4699 O O . ALA A 1 615 ? 40.68138 16.78890 7.37291 1.000 27.98482 615 ALA A O 1
ATOM 4701 N N . THR A 1 616 ? 42.68132 16.97961 8.39862 1.000 26.75356 616 THR A N 1
ATOM 4702 C CA . THR A 1 616 ? 42.30873 18.16792 9.16051 1.000 26.72660 616 THR A CA 1
ATOM 4703 C C . THR A 1 616 ? 43.44311 19.18781 9.11188 1.000 30.51123 616 THR A C 1
ATOM 4704 O O . THR A 1 616 ? 44.55500 18.89958 8.65988 1.000 28.01782 616 THR A O 1
ATOM 4708 N N . THR A 1 617 ? 43.13890 20.39964 9.56681 1.000 30.22119 617 THR A N 1
ATOM 4709 C CA . THR A 1 617 ? 44.12112 21.44512 9.83182 1.000 29.68535 617 THR A CA 1
ATOM 4710 C C . THR A 1 617 ? 44.01340 21.87649 11.28967 1.000 30.87595 617 THR A C 1
ATOM 4711 O O . THR A 1 617 ? 43.13932 21.42782 12.03275 1.000 27.14991 617 THR A O 1
ATOM 4715 N N . ALA A 1 618 ? 44.89238 22.80035 11.68282 1.000 33.37288 618 ALA A N 1
ATOM 4716 C CA . ALA A 1 618 ? 44.85693 23.31931 13.04598 1.000 32.03034 618 ALA A CA 1
ATOM 4717 C C . ALA A 1 618 ? 43.56403 24.07095 13.34851 1.000 34.52889 618 ALA A C 1
ATOM 4718 O O . ALA A 1 618 ? 43.25749 24.30071 14.52169 1.000 33.59849 618 ALA A O 1
ATOM 4720 N N . GLN A 1 619 ? 42.80564 24.46280 12.32310 1.000 30.20129 619 GLN A N 1
ATOM 4721 C CA . GLN A 1 619 ? 41.55959 25.19454 12.50422 1.000 31.49043 619 GLN A CA 1
ATOM 4722 C C . GLN A 1 619 ? 40.34096 24.28276 12.59538 1.000 30.47615 619 GLN A C 1
ATOM 4723 O O . GLN A 1 619 ? 39.26388 24.74743 12.99248 1.000 30.29773 619 GLN A O 1
ATOM 4729 N N . THR A 1 620 ? 40.48158 23.01290 12.22635 1.000 28.62515 620 THR A N 1
ATOM 4730 C CA . THR A 1 620 ? 39.37582 22.06583 12.33212 1.000 27.49676 620 THR A CA 1
ATOM 4731 C C . THR A 1 620 ? 38.96307 21.88515 13.79278 1.000 29.51824 620 THR A C 1
ATOM 4732 O O . THR A 1 620 ? 39.80347 21.87916 14.69496 1.000 28.39803 620 THR A O 1
ATOM 4736 N N . GLU A 1 621 ? 37.66462 21.70105 14.03667 1.000 27.03078 621 GLU A N 1
ATOM 4737 C CA . GLU A 1 621 ? 37.16521 21.40779 15.38094 1.000 27.47090 621 GLU A CA 1
ATOM 4738 C C . GLU A 1 621 ? 36.62028 19.98547 15.42360 1.000 26.94911 621 GLU A C 1
ATOM 4739 O O . GLU A 1 621 ? 35.88307 19.58135 14.52353 1.000 25.38291 621 GLU A O 1
ATOM 4745 N N . MET A 1 622 ? 36.99755 19.21479 16.44477 1.000 24.49733 622 MET A N 1
ATOM 4746 C CA . MET A 1 622 ? 36.52336 17.84709 16.59934 1.000 26.19991 622 MET A CA 1
ATOM 4747 C C . MET A 1 622 ? 35.70563 17.75592 17.87372 1.000 26.11032 622 MET A C 1
ATOM 4748 O O . MET A 1 622 ? 36.08526 18.32531 18.90290 1.000 24.43480 622 MET A O 1
ATOM 4753 N N . LYS A 1 623 ? 34.59817 17.01864 17.81462 1.000 23.68177 623 LYS A N 1
ATOM 4754 C CA . LYS A 1 623 ? 33.68492 16.95278 18.94442 1.000 24.32811 623 LYS A CA 1
ATOM 4755 C C . LYS A 1 623 ? 33.16850 15.52963 19.10678 1.000 22.47664 623 LYS A C 1
ATOM 4756 O O . LYS A 1 623 ? 32.90635 14.84239 18.11827 1.000 23.69881 623 LYS A O 1
ATOM 4762 N N . MET A 1 624 ? 33.06886 15.07334 20.35103 1.000 22.33358 624 MET A N 1
ATOM 4763 C CA . MET A 1 624 ? 32.36885 13.83902 20.68169 1.000 21.18871 624 MET A CA 1
ATOM 4764 C C . MET A 1 624 ? 31.00578 14.20315 21.25946 1.000 21.41579 624 MET A C 1
ATOM 4765 O O . MET A 1 624 ? 30.92722 14.99687 22.21667 1.000 23.46196 624 MET A O 1
ATOM 4770 N N . LEU A 1 625 ? 29.94571 13.60868 20.68153 1.000 21.79071 625 LEU A N 1
ATOM 4771 C CA . LEU A 1 625 ? 28.55493 13.91023 21.00391 1.000 20.57522 625 LEU A CA 1
ATOM 4772 C C . LEU A 1 625 ? 27.83233 12.68271 21.55371 1.000 22.18982 625 LEU A C 1
ATOM 4773 O O . LEU A 1 625 ? 28.13981 11.53998 21.20143 1.000 20.87247 625 LEU A O 1
ATOM 4778 N N . ARG A 1 626 ? 26.81311 12.93684 22.36601 1.000 20.43848 626 ARG A N 1
ATOM 4779 C CA . ARG A 1 626 ? 25.93533 11.87322 22.83077 1.000 21.56493 626 ARG A CA 1
ATOM 4780 C C . ARG A 1 626 ? 24.49485 12.36487 22.80846 1.000 21.76505 626 ARG A C 1
ATOM 4781 O O . ARG A 1 626 ? 24.19807 13.46168 23.28357 1.000 22.68889 626 ARG A O 1
ATOM 4789 N N . LEU A 1 627 ? 23.60688 11.54395 22.26078 1.000 21.43558 627 LEU A N 1
ATOM 4790 C CA . LEU A 1 627 ? 22.20036 11.90943 22.16510 1.000 21.39200 627 LEU A CA 1
ATOM 4791 C C . LEU A 1 627 ? 21.53037 11.89017 23.53717 1.000 23.50180 627 LEU A C 1
ATOM 4792 O O . LEU A 1 627 ? 21.85141 11.06795 24.40691 1.000 24.69481 627 LEU A O 1
ATOM 4797 N N . GLY A 1 628 ? 20.56927 12.79588 23.73399 1.000 23.15310 628 GLY A N 1
ATOM 4798 C CA . GLY A 1 628 ? 19.74001 12.70347 24.92375 1.000 26.11151 628 GLY A CA 1
ATOM 4799 C C . GLY A 1 628 ? 19.27411 13.99950 25.55509 1.000 24.17633 628 GLY A C 1
ATOM 4800 O O . GLY A 1 628 ? 18.51410 13.97529 26.52259 1.000 26.80050 628 GLY A O 1
ATOM 4801 N N . ALA A 1 629 ? 19.70783 15.13733 25.02764 1.000 23.60642 629 ALA A N 1
ATOM 4802 C CA . ALA A 1 629 ? 19.24799 16.40355 25.57369 1.000 23.77862 629 ALA A CA 1
ATOM 4803 C C . ALA A 1 629 ? 17.84800 16.73709 25.06097 1.000 24.51601 629 ALA A C 1
ATOM 4804 O O . ALA A 1 629 ? 17.38003 16.20308 24.04948 1.000 22.88853 629 ALA A O 1
ATOM 4806 N N . ASN A 1 630 ? 17.18368 17.64835 25.77788 1.000 24.75485 630 ASN A N 1
ATOM 4807 C CA . ASN A 1 630 ? 15.83593 18.10975 25.42707 1.000 27.74147 630 ASN A CA 1
ATOM 4808 C C . ASN A 1 630 ? 14.91808 16.94211 25.07428 1.000 27.59428 630 ASN A C 1
ATOM 4809 O O . ASN A 1 630 ? 14.26600 16.91579 24.02548 1.000 25.70763 630 ASN A O 1
ATOM 4814 N N . ASP A 1 631 ? 14.85858 15.97133 25.98586 1.000 25.90372 631 ASP A N 1
ATOM 4815 C CA . ASP A 1 631 ? 14.12478 14.72075 25.77783 1.000 26.23703 631 ASP A CA 1
ATOM 4816 C C . ASP A 1 631 ? 13.27555 14.46082 27.01550 1.000 28.58870 631 ASP A C 1
ATOM 4817 O O . ASP A 1 631 ? 13.50938 13.50616 27.76205 1.000 26.02955 631 ASP A O 1
ATOM 4822 N N . PRO A 1 632 ? 12.25464 15.29059 27.24744 1.000 28.52605 632 PRO A N 1
ATOM 4823 C CA . PRO A 1 632 ? 11.54992 15.25299 28.54189 1.000 27.98652 632 PRO A CA 1
ATOM 4824 C C . PRO A 1 632 ? 10.83355 13.94581 28.83052 1.000 27.78833 632 PRO A C 1
ATOM 4825 O O . PRO A 1 632 ? 10.58693 13.64594 30.00609 1.000 30.17194 632 PRO A O 1
ATOM 4829 N N . ASP A 1 633 ? 10.50626 13.15715 27.80817 1.000 26.98225 633 ASP A N 1
ATOM 4830 C CA . ASP A 1 633 ? 9.74489 11.92495 27.96372 1.000 27.82249 633 ASP A CA 1
ATOM 4831 C C . ASP A 1 633 ? 10.58490 10.67049 27.74512 1.000 27.37529 633 ASP A C 1
ATOM 4832 O O . ASP A 1 633 ? 10.01777 9.58150 27.60918 1.000 28.48960 633 ASP A O 1
ATOM 4837 N N . PHE A 1 634 ? 11.91767 10.79052 27.71433 1.000 26.02180 634 PHE A N 1
ATOM 4838 C CA . PHE A 1 634 ? 12.80418 9.63992 27.50677 1.000 25.67355 634 PHE A CA 1
ATOM 4839 C C . PHE A 1 634 ? 12.46850 8.91544 26.20056 1.000 26.28981 634 PHE A C 1
ATOM 4840 O O . PHE A 1 634 ? 12.30232 7.69458 26.17079 1.000 27.02710 634 PHE A O 1
ATOM 4848 N N . ASN A 1 635 ? 12.37240 9.67163 25.11046 1.000 24.59708 635 ASN A N 1
ATOM 4849 C CA . ASN A 1 635 ? 12.03879 9.08178 23.81820 1.000 24.68927 635 ASN A CA 1
ATOM 4850 C C . ASN A 1 635 ? 13.25319 8.81731 22.94340 1.000 26.12814 635 ASN A C 1
ATOM 4851 O O . ASN A 1 635 ? 13.09034 8.27653 21.83931 1.000 26.28904 635 ASN A O 1
ATOM 4856 N N . LEU A 1 636 ? 14.45239 9.19558 23.38381 1.000 24.91344 636 LEU A N 1
ATOM 4857 C CA . LEU A 1 636 ? 15.66952 9.04026 22.59978 1.000 24.37297 636 LEU A CA 1
ATOM 4858 C C . LEU A 1 636 ? 16.59409 8.01576 23.24303 1.000 25.05446 636 LEU A C 1
ATOM 4859 O O . LEU A 1 636 ? 16.64325 7.89381 24.46878 1.000 27.66510 636 LEU A O 1
ATOM 4864 N N . ARG A 1 637 ? 17.34899 7.30475 22.40114 1.000 25.13401 637 ARG A N 1
ATOM 4865 C CA . ARG A 1 637 ? 18.38034 6.37417 22.84303 1.000 24.70008 637 ARG A CA 1
ATOM 4866 C C . ARG A 1 637 ? 19.70527 7.09740 23.06645 1.000 27.07526 637 ARG A C 1
ATOM 4867 O O . ARG A 1 637 ? 19.94859 8.18767 22.55185 1.000 26.05327 637 ARG A O 1
ATOM 4875 N N . ASN A 1 638 ? 20.59585 6.43227 23.79976 1.000 26.98495 638 ASN A N 1
ATOM 4876 C CA . ASN A 1 638 ? 21.90858 6.99659 24.11215 1.000 27.01860 638 ASN A CA 1
ATOM 4877 C C . ASN A 1 638 ? 22.92906 6.66359 23.02074 1.000 31.68640 638 ASN A C 1
ATOM 4878 O O . ASN A 1 638 ? 23.86373 5.88044 23.20344 1.000 38.18971 638 ASN A O 1
ATOM 4883 N N . GLU A 1 639 ? 22.76291 7.31104 21.87732 1.000 23.51316 639 GLU A N 1
ATOM 4884 C CA . GLU A 1 639 ? 23.66009 7.08667 20.75253 1.000 23.67475 639 GLU A CA 1
ATOM 4885 C C . GLU A 1 639 ? 24.78382 8.11445 20.74473 1.000 22.21184 639 GLU A C 1
ATOM 4886 O O . GLU A 1 639 ? 24.69090 9.16891 21.36891 1.000 23.01294 639 GLU A O 1
ATOM 4892 N N . THR A 1 640 ? 25.85202 7.79957 20.00511 1.000 22.21633 640 THR A N 1
ATOM 4893 C CA . THR A 1 640 ? 27.09408 8.56739 20.05379 1.000 21.44669 640 THR A CA 1
ATOM 4894 C C . THR A 1 640 ? 27.58746 8.91243 18.65679 1.000 20.37730 640 THR A C 1
ATOM 4895 O O . THR A 1 640 ? 27.42768 8.12859 17.70989 1.000 20.12288 640 THR A O 1
ATOM 4899 N N . ALA A 1 641 ? 28.23394 10.08023 18.54531 1.000 20.24547 641 ALA A N 1
ATOM 4900 C CA . ALA A 1 641 ? 28.80730 10.49906 17.26769 1.000 20.66857 641 ALA A CA 1
ATOM 4901 C C . ALA A 1 641 ? 30.16102 11.17063 17.45702 1.000 22.12320 641 ALA A C 1
ATOM 4902 O O . ALA A 1 641 ? 30.45680 11.74101 18.50818 1.000 22.17757 641 ALA A O 1
ATOM 4904 N N . PHE A 1 642 ? 30.96170 11.10620 16.38929 1.000 20.18373 642 PHE A N 1
ATOM 4905 C CA . PHE A 1 642 ? 32.22027 11.82883 16.20008 1.000 19.13517 642 PHE A CA 1
ATOM 4906 C C . PHE A 1 642 ? 31.95607 12.88390 15.13482 1.000 22.08828 642 PHE A C 1
ATOM 4907 O O . PHE A 1 642 ? 31.52498 12.54319 14.03226 1.000 22.63024 642 PHE A O 1
ATOM 4915 N N . LEU A 1 643 ? 32.16778 14.15549 15.45506 1.000 20.53221 643 LEU A N 1
ATOM 4916 C CA . LEU A 1 643 ? 31.81359 15.23501 14.54101 1.000 21.70413 643 LEU A CA 1
ATOM 4917 C C . LEU A 1 643 ? 33.03723 16.06493 14.18735 1.000 22.27033 643 LEU A C 1
ATOM 4918 O O . LEU A 1 643 ? 33.82675 16.42564 15.07228 1.000 23.07061 643 LEU A O 1
ATOM 4923 N N . ILE A 1 644 ? 33.19355 16.36276 12.89680 1.000 22.20081 644 ILE A N 1
ATOM 4924 C CA . ILE A 1 644 ? 34.26253 17.22840 12.41366 1.000 22.56560 644 ILE A CA 1
ATOM 4925 C C . ILE A 1 644 ? 33.61327 18.50501 11.88822 1.000 23.34168 644 ILE A C 1
ATOM 4926 O O . ILE A 1 644 ? 32.69808 18.44374 11.06483 1.000 23.26883 644 ILE A O 1
ATOM 4931 N N . ARG A 1 645 ? 34.06467 19.65667 12.38046 1.000 23.62714 645 ARG A N 1
ATOM 4932 C CA . ARG A 1 645 ? 33.45909 20.94230 12.06209 1.000 25.26170 645 ARG A CA 1
ATOM 4933 C C . ARG A 1 645 ? 34.49862 21.85900 11.43219 1.000 26.66423 645 ARG A C 1
ATOM 4934 O O . ARG A 1 645 ? 35.59608 22.03334 11.98097 1.000 25.18935 645 ARG A O 1
ATOM 4942 N N . GLU A 1 646 ? 34.14369 22.45408 10.29187 1.000 24.69438 646 GLU A N 1
ATOM 4943 C CA . GLU A 1 646 ? 34.98064 23.43895 9.61233 1.000 27.71897 646 GLU A CA 1
ATOM 4944 C C . GLU A 1 646 ? 34.24171 24.76369 9.58253 1.000 26.98462 646 GLU A C 1
ATOM 4945 O O . GLU A 1 646 ? 33.07934 24.81494 9.17733 1.000 27.47485 646 GLU A O 1
ATOM 4951 N N . LYS A 1 647 ? 34.90948 25.83248 10.00444 1.000 28.77893 647 LYS A N 1
ATOM 4952 C CA . LYS A 1 647 ? 34.28734 27.14980 10.04748 1.000 30.98723 647 LYS A CA 1
ATOM 4953 C C . LYS A 1 647 ? 34.70253 28.00385 8.85197 1.000 32.04581 647 LYS A C 1
ATOM 4954 O O . LYS A 1 647 ? 35.84377 27.93503 8.38941 1.000 32.79144 647 LYS A O 1
ATOM 4960 N N . ALA A 1 648 ? 33.75434 28.78884 8.33830 1.000 30.50137 648 ALA A N 1
ATOM 4961 C CA . ALA A 1 648 ? 34.03627 29.85737 7.36847 1.000 31.51584 648 ALA A CA 1
ATOM 4962 C C . ALA A 1 648 ? 34.74218 29.33995 6.10921 1.000 34.35452 648 ALA A C 1
ATOM 4963 O O . ALA A 1 648 ? 35.72202 29.92294 5.63543 1.000 35.42088 648 ALA A O 1
ATOM 4965 N N . ARG A 1 649 ? 34.21675 28.25427 5.54830 1.000 30.19689 649 ARG A N 1
ATOM 4966 C CA . ARG A 1 649 ? 34.74388 27.65072 4.33155 1.000 30.17415 649 ARG A CA 1
ATOM 4967 C C . ARG A 1 649 ? 33.77834 27.88922 3.17592 1.000 27.31150 649 ARG A C 1
ATOM 4968 O O . ARG A 1 649 ? 32.56090 27.82918 3.35430 1.000 29.08623 649 ARG A O 1
ATOM 4976 N N . LYS A 1 650 ? 34.32237 28.15941 1.99105 1.000 29.53200 650 LYS A N 1
ATOM 4977 C CA . LYS A 1 650 ? 33.50563 28.18840 0.77247 1.000 28.65956 650 LYS A CA 1
ATOM 4978 C C . LYS A 1 650 ? 33.49458 26.79005 0.16468 1.000 30.13067 650 LYS A C 1
ATOM 4979 O O . LYS A 1 650 ? 32.45002 26.13490 0.11259 1.000 32.08009 650 LYS A O 1
ATOM 4985 N N . ASN A 1 651 ? 34.64902 26.32994 -0.30512 1.000 30.33149 651 ASN A N 1
ATOM 4986 C CA . ASN A 1 651 ? 34.81802 24.96132 -0.76890 1.000 30.44723 651 ASN A CA 1
ATOM 4987 C C . ASN A 1 651 ? 35.55028 24.17431 0.30244 1.000 31.75948 651 ASN A C 1
ATOM 4988 O O . ASN A 1 651 ? 36.47777 24.69107 0.93137 1.000 31.63152 651 ASN A O 1
ATOM 4993 N N . HIS A 1 652 ? 35.13452 22.92516 0.51046 1.000 27.08131 652 HIS A N 1
ATOM 4994 C CA . HIS A 1 652 ? 35.86507 22.05134 1.41254 1.000 27.52991 652 HIS A CA 1
ATOM 4995 C C . HIS A 1 652 ? 35.73812 20.61566 0.93422 1.000 26.66270 652 HIS A C 1
ATOM 4996 O O . HIS A 1 652 ? 34.71551 20.21922 0.36640 1.000 27.25646 652 HIS A O 1
ATOM 5003 N N . THR A 1 653 ? 36.78610 19.83385 1.17994 1.000 25.94939 653 THR A N 1
ATOM 5004 C CA . THR A 1 653 ? 36.76980 18.40163 0.91366 1.000 25.27824 653 THR A CA 1
ATOM 5005 C C . THR A 1 653 ? 37.02242 17.67795 2.22504 1.000 25.82656 653 THR A C 1
ATOM 5006 O O . THR A 1 653 ? 38.08798 17.85109 2.82323 1.000 27.08664 653 THR A O 1
ATOM 5010 N N . PHE A 1 654 ? 36.03393 16.90872 2.68899 1.000 23.56698 654 PHE A N 1
ATOM 5011 C CA . PHE A 1 654 ? 36.23186 15.95989 3.78336 1.000 24.48529 654 PHE A CA 1
ATOM 5012 C C . PHE A 1 654 ? 36.74623 14.64577 3.19926 1.000 25.48138 654 PHE A C 1
ATOM 5013 O O . PHE A 1 654 ? 36.07532 14.02952 2.36509 1.000 26.92397 654 PHE A O 1
ATOM 5021 N N . ALA A 1 655 ? 37.94071 14.22809 3.62104 1.000 24.43615 655 ALA A N 1
ATOM 5022 C CA . ALA A 1 655 ? 38.59252 13.02761 3.11189 1.000 24.14902 655 ALA A CA 1
ATOM 5023 C C . ALA A 1 655 ? 38.86458 12.10943 4.29114 1.000 24.21251 655 ALA A C 1
ATOM 5024 O O . ALA A 1 655 ? 39.58367 12.49300 5.22745 1.000 25.11573 655 ALA A O 1
ATOM 5026 N N . THR A 1 656 ? 38.29421 10.90353 4.23452 1.000 22.58960 656 THR A N 1
ATOM 5027 C CA . THR A 1 656 ? 38.23300 9.98687 5.36681 1.000 21.76972 656 THR A CA 1
ATOM 5028 C C . THR A 1 656 ? 38.68650 8.58556 4.98091 1.000 23.92961 656 THR A C 1
ATOM 5029 O O . THR A 1 656 ? 38.25330 8.03982 3.96172 1.000 23.86778 656 THR A O 1
ATOM 5033 N N . SER A 1 657 ? 39.54142 8.00751 5.81691 1.000 22.99368 657 SER A N 1
ATOM 5034 C CA . SER A 1 657 ? 39.89064 6.59816 5.80385 1.000 20.80793 657 SER A CA 1
ATOM 5035 C C . SER A 1 657 ? 39.14013 5.89457 6.92659 1.000 22.58916 657 SER A C 1
ATOM 5036 O O . SER A 1 657 ? 39.21861 6.31412 8.08144 1.000 23.60149 657 SER A O 1
ATOM 5039 N N . ILE A 1 658 ? 38.42026 4.82847 6.59135 1.000 21.26451 658 ILE A N 1
ATOM 5040 C CA . ILE A 1 658 ? 37.70444 4.00909 7.56271 1.000 20.40874 658 ILE A CA 1
ATOM 5041 C C . ILE A 1 658 ? 38.33088 2.62230 7.51418 1.000 22.91343 658 ILE A C 1
ATOM 5042 O O . ILE A 1 658 ? 38.13871 1.87077 6.54174 1.000 23.24694 658 ILE A O 1
ATOM 5047 N N . GLU A 1 659 ? 39.12304 2.31200 8.54570 1.000 22.47094 659 GLU A N 1
ATOM 5048 C CA . GLU A 1 659 ? 39.81645 1.04609 8.71578 1.000 23.29110 659 GLU A CA 1
ATOM 5049 C C . GLU A 1 659 ? 39.02793 0.11771 9.62199 1.000 23.99530 659 GLU A C 1
ATOM 5050 O O . GLU A 1 659 ? 38.50271 0.54307 10.65345 1.000 23.74014 659 GLU A O 1
ATOM 5056 N N . THR A 1 660 ? 39.05253 -1.16082 9.27769 1.000 22.58362 660 THR A N 1
ATOM 5057 C CA . THR A 1 660 ? 38.49449 -2.24737 10.06569 1.000 22.93316 660 THR A CA 1
ATOM 5058 C C . THR A 1 660 ? 39.66808 -3.14543 10.43259 1.000 24.64250 660 THR A C 1
ATOM 5059 O O . THR A 1 660 ? 40.39840 -3.59146 9.54045 1.000 24.47655 660 THR A O 1
ATOM 5063 N N . HIS A 1 661 ? 39.89863 -3.36313 11.72730 1.000 24.18908 661 HIS A N 1
ATOM 5064 C CA . HIS A 1 661 ? 41.14403 -4.03146 12.09656 1.000 25.43804 661 HIS A CA 1
ATOM 5065 C C . HIS A 1 661 ? 41.04401 -4.68958 13.46365 1.000 27.04135 661 HIS A C 1
ATOM 5066 O O . HIS A 1 661 ? 40.23301 -4.30527 14.30878 1.000 26.88814 661 HIS A O 1
ATOM 5073 N N . GLY A 1 662 ? 41.87878 -5.69945 13.65594 1.000 26.65192 662 GLY A N 1
ATOM 5074 C CA . GLY A 1 662 ? 42.17827 -6.19079 14.98313 1.000 27.52829 662 GLY A CA 1
ATOM 5075 C C . GLY A 1 662 ? 41.36310 -7.40578 15.35565 1.000 35.32963 662 GLY A C 1
ATOM 5076 O O . GLY A 1 662 ? 40.21409 -7.58041 14.93219 1.000 34.64209 662 GLY A O 1
ATOM 5077 N N . GLU A 1 663 ? 41.96393 -8.26052 16.17296 1.000 35.42122 663 GLU A N 1
ATOM 5078 C CA . GLU A 1 663 ? 41.26992 -9.38585 16.77935 1.000 40.67497 663 GLU A CA 1
ATOM 5079 C C . GLU A 1 663 ? 41.33940 -9.20600 18.28906 1.000 49.25029 663 GLU A C 1
ATOM 5080 O O . GLU A 1 663 ? 42.43690 -9.12123 18.85547 1.000 47.18971 663 GLU A O 1
ATOM 5086 N N . TYR A 1 664 ? 40.16636 -9.11413 18.92396 1.000 51.09791 664 TYR A N 1
ATOM 5087 C CA . TYR A 1 664 ? 40.02985 -8.75327 20.33541 1.000 52.13770 664 TYR A CA 1
ATOM 5088 C C . TYR A 1 664 ? 39.11725 -9.77025 21.01768 1.000 59.53019 664 TYR A C 1
ATOM 5089 O O . TYR A 1 664 ? 37.88975 -9.63866 20.97047 1.000 52.55401 664 TYR A O 1
ATOM 5098 N N . ASP A 1 665 ? 39.71779 -10.76783 21.66984 1.000 65.47130 665 ASP A N 1
ATOM 5099 C CA . ASP A 1 665 ? 39.00596 -11.90235 22.24863 1.000 74.58229 665 ASP A CA 1
ATOM 5100 C C . ASP A 1 665 ? 39.02163 -11.76976 23.76991 1.000 80.84013 665 ASP A C 1
ATOM 5101 O O . ASP A 1 665 ? 40.04916 -12.02069 24.41265 1.000 78.88881 665 ASP A O 1
ATOM 5106 N N . VAL A 1 666 ? 37.87619 -11.38792 24.34047 1.000 83.85789 666 VAL A N 1
ATOM 5107 C CA . VAL A 1 666 ? 37.77364 -11.21046 25.78676 1.000 86.98491 666 VAL A CA 1
ATOM 5108 C C . VAL A 1 666 ? 37.63927 -12.55456 26.50333 1.000 90.10982 666 VAL A C 1
ATOM 5109 O O . VAL A 1 666 ? 38.07523 -12.69426 27.65363 1.000 87.39817 666 VAL A O 1
ATOM 5113 N N . VAL A 1 667 ? 37.06477 -13.56350 25.84371 1.000 104.26029 667 VAL A N 1
ATOM 5114 C CA . VAL A 1 667 ? 36.93212 -14.87982 26.46507 1.000 109.07846 667 VAL A CA 1
ATOM 5115 C C . VAL A 1 667 ? 38.29526 -15.55631 26.57963 1.000 103.00269 667 VAL A C 1
ATOM 5116 O O . VAL A 1 667 ? 38.64604 -16.10819 27.62967 1.000 98.49387 667 VAL A O 1
ATOM 5120 N N . MET A 1 668 ? 39.08210 -15.52520 25.50204 1.000 89.32452 668 MET A N 1
ATOM 5121 C CA . MET A 1 668 ? 40.43401 -16.07248 25.49981 1.000 84.67027 668 MET A CA 1
ATOM 5122 C C . MET A 1 668 ? 41.47439 -15.07254 25.99142 1.000 80.51564 668 MET A C 1
ATOM 5123 O O . MET A 1 668 ? 42.60160 -15.47604 26.30219 1.000 78.11768 668 MET A O 1
ATOM 5128 N N . GLU A 1 669 ? 41.11620 -13.78747 26.07548 1.000 80.66722 669 GLU A N 1
ATOM 5129 C CA . GLU A 1 669 ? 42.01844 -12.72258 26.52144 1.000 75.11237 669 GLU A CA 1
ATOM 5130 C C . GLU A 1 669 ? 43.22288 -12.59617 25.58891 1.000 70.89429 669 GLU A C 1
ATOM 5131 O O . GLU A 1 669 ? 44.37734 -12.59687 26.02133 1.000 70.24114 669 GLU A O 1
ATOM 5137 N N . THR A 1 670 ? 42.93919 -12.49365 24.29076 1.000 70.87186 670 THR A N 1
ATOM 5138 C CA . THR A 1 670 ? 43.94966 -12.27748 23.26428 1.000 67.82188 670 THR A CA 1
ATOM 5139 C C . THR A 1 670 ? 43.61267 -11.01494 22.47771 1.000 61.46471 670 THR A C 1
ATOM 5140 O O . THR A 1 670 ? 42.47345 -10.54001 22.49000 1.000 61.66107 670 THR A O 1
ATOM 5144 N N . SER A 1 671 ? 44.61390 -10.47426 21.78517 1.000 54.38223 671 SER A N 1
ATOM 5145 C CA . SER A 1 671 ? 44.42424 -9.23925 21.03082 1.000 52.25141 671 SER A CA 1
ATOM 5146 C C . SER A 1 671 ? 45.60131 -9.03279 20.08376 1.000 49.23772 671 SER A C 1
ATOM 5147 O O . SER A 1 671 ? 46.72633 -9.44972 20.37706 1.000 48.37658 671 SER A O 1
ATOM 5150 N N . SER A 1 672 ? 45.32119 -8.39277 18.94617 1.000 42.30268 672 SER A N 1
ATOM 5151 C CA . SER A 1 672 ? 46.35620 -8.06298 17.96342 1.000 39.70360 672 SER A CA 1
ATOM 5152 C C . SER A 1 672 ? 45.81276 -7.07014 16.94169 1.000 36.38872 672 SER A C 1
ATOM 5153 O O . SER A 1 672 ? 44.61251 -7.04819 16.67128 1.000 36.88447 672 SER A O 1
ATOM 5156 N N . ASN A 1 673 ? 46.72806 -6.28160 16.35638 1.000 32.49265 673 ASN A N 1
ATOM 5157 C CA . ASN A 1 673 ? 46.41237 -5.25978 15.34678 1.000 31.26776 673 ASN A CA 1
ATOM 5158 C C . ASN A 1 673 ? 45.31818 -4.31292 15.83580 1.000 29.52662 673 ASN A C 1
ATOM 5159 O O . ASN A 1 673 ? 44.40211 -3.94986 15.08859 1.000 29.38057 673 ASN A O 1
ATOM 5164 N N . LEU A 1 674 ? 45.42053 -3.89552 17.10222 1.000 32.20705 674 LEU A N 1
ATOM 5165 C CA . LEU A 1 674 ? 44.37765 -3.07712 17.72266 1.000 31.43158 674 LEU A CA 1
ATOM 5166 C C . LEU A 1 674 ? 44.53860 -1.59139 17.45870 1.000 29.29854 674 LEU A C 1
ATOM 5167 O O . LEU A 1 674 ? 43.59704 -0.82829 17.70865 1.000 31.34411 674 LEU A O 1
ATOM 5172 N N . THR A 1 675 ? 45.69569 -1.15467 16.96485 1.000 31.86873 675 THR A N 1
ATOM 5173 C CA . THR A 1 675 ? 45.91755 0.25065 16.66960 1.000 28.04304 675 THR A CA 1
ATOM 5174 C C . THR A 1 675 ? 45.82352 0.50460 15.17174 1.000 28.59881 675 THR A C 1
ATOM 5175 O O . THR A 1 675 ? 46.06518 -0.38765 14.35665 1.000 29.48865 675 THR A O 1
ATOM 5179 N N . SER A 1 676 ? 45.47689 1.73904 14.82856 1.000 27.81303 676 SER A N 1
ATOM 5180 C CA . SER A 1 676 ? 45.35402 2.14220 13.43885 1.000 24.88697 676 SER A CA 1
ATOM 5181 C C . SER A 1 676 ? 46.69947 2.01981 12.73202 1.000 27.08738 676 SER A C 1
ATOM 5182 O O . SER A 1 676 ? 47.75625 2.22961 13.33042 1.000 29.91990 676 SER A O 1
ATOM 5185 N N . SER A 1 677 ? 46.65067 1.67338 11.44781 1.000 26.54957 677 SER A N 1
ATOM 5186 C CA . SER A 1 677 ? 47.82725 1.71931 10.58645 1.000 28.34921 677 SER A CA 1
ATOM 5187 C C . SER A 1 677 ? 47.87316 2.97784 9.73228 1.000 27.98378 677 SER A C 1
ATOM 5188 O O . SER A 1 677 ? 48.80420 3.14356 8.93501 1.000 30.50681 677 SER A O 1
ATOM 5191 N N . CYS A 1 678 ? 46.90396 3.86876 9.87346 1.000 26.12552 678 CYS A N 1
ATOM 5192 C CA . CYS A 1 678 ? 46.83230 5.03348 9.00303 1.000 28.12419 678 CYS A CA 1
ATOM 5193 C C . CYS A 1 678 ? 47.76268 6.10898 9.53577 1.000 32.55301 678 CYS A C 1
ATOM 5194 O O . CYS A 1 678 ? 47.57852 6.59782 10.65692 1.000 33.80163 678 CYS A O 1
ATOM 5197 N N . GLU A 1 679 ? 48.78856 6.44734 8.75196 1.000 28.98603 679 GLU A N 1
ATOM 5198 C CA . GLU A 1 679 ? 49.68997 7.52096 9.12615 1.000 30.16524 679 GLU A CA 1
ATOM 5199 C C . GLU A 1 679 ? 49.24172 8.87116 8.60084 1.000 31.26695 679 GLU A C 1
ATOM 5200 O O . GLU A 1 679 ? 49.52662 9.89690 9.23360 1.000 32.77537 679 GLU A O 1
ATOM 5206 N N . GLU A 1 680 ? 48.55211 8.90511 7.46112 1.000 27.37181 680 GLU A N 1
ATOM 5207 C CA . GLU A 1 680 ? 48.17395 10.20925 6.92880 1.000 26.71954 680 GLU A CA 1
ATOM 5208 C C . GLU A 1 680 ? 46.99412 10.06578 5.98138 1.000 27.54629 680 GLU A C 1
ATOM 5209 O O . GLU A 1 680 ? 46.90928 9.08834 5.24357 1.000 31.23292 680 GLU A O 1
ATOM 5215 N N . VAL A 1 681 ? 46.08861 11.03762 6.00890 1.000 27.35173 681 VAL A N 1
ATOM 5216 C CA . VAL A 1 681 ? 45.13828 11.24232 4.91655 1.000 25.23300 681 VAL A CA 1
ATOM 5217 C C . VAL A 1 681 ? 45.31571 12.67421 4.43773 1.000 25.36084 681 VAL A C 1
ATOM 5218 O O . VAL A 1 681 ? 45.26507 13.60795 5.24510 1.000 29.97667 681 VAL A O 1
ATOM 5222 N N . LYS A 1 682 ? 45.51759 12.85511 3.13295 1.000 27.90748 682 LYS A N 1
ATOM 5223 C CA . LYS A 1 682 ? 45.77121 14.18877 2.61404 1.000 28.53431 682 LYS A CA 1
ATOM 5224 C C . LYS A 1 682 ? 45.11486 14.37007 1.25374 1.000 29.65247 682 LYS A C 1
ATOM 5225 O O . LYS A 1 682 ? 45.17513 13.48494 0.39711 1.000 30.17928 682 LYS A O 1
ATOM 5231 N N . VAL A 1 683 ? 44.50457 15.53253 1.05563 1.000 28.44969 683 VAL A N 1
ATOM 5232 C CA . VAL A 1 683 ? 44.02901 15.92363 -0.26686 1.000 26.85138 683 VAL A CA 1
ATOM 5233 C C . VAL A 1 683 ? 45.21793 16.53249 -1.00258 1.000 30.93163 683 VAL A C 1
ATOM 5234 O O . VAL A 1 683 ? 45.65779 17.63967 -0.68263 1.000 32.55465 683 VAL A O 1
ATOM 5238 N N . VAL A 1 684 ? 45.78160 15.78320 -1.95334 1.000 30.22077 684 VAL A N 1
ATOM 5239 C CA . VAL A 1 684 ? 47.00501 16.22793 -2.62054 1.000 31.83071 684 VAL A CA 1
ATOM 5240 C C . VAL A 1 684 ? 46.72918 16.98631 -3.90675 1.000 31.27643 684 VAL A C 1
ATOM 5241 O O . VAL A 1 684 ? 47.66395 17.54922 -4.49877 1.000 33.82173 684 VAL A O 1
ATOM 5245 N N . MET A 1 685 ? 45.48070 17.02533 -4.35723 1.000 29.62826 685 MET A N 1
ATOM 5246 C CA . MET A 1 685 ? 45.08571 17.84604 -5.48939 1.000 30.37210 685 MET A CA 1
ATOM 5247 C C . MET A 1 685 ? 43.60085 18.13073 -5.33588 1.000 30.13880 685 MET A C 1
ATOM 5248 O O . MET A 1 685 ? 42.84357 17.25035 -4.93020 1.000 31.07544 685 MET A O 1
ATOM 5253 N N . ASP A 1 686 ? 43.19492 19.37020 -5.61240 1.000 32.41588 686 ASP A N 1
ATOM 5254 C CA . ASP A 1 686 ? 41.77905 19.72541 -5.45528 1.000 33.49897 686 ASP A CA 1
ATOM 5255 C C . ASP A 1 686 ? 41.51108 20.87468 -6.42316 1.000 34.55608 686 ASP A C 1
ATOM 5256 O O . ASP A 1 686 ? 41.62196 22.04520 -6.05786 1.000 37.95773 686 ASP A O 1
ATOM 5261 N N . THR A 1 687 ? 41.19886 20.52149 -7.66376 1.000 33.84585 687 THR A N 1
ATOM 5262 C CA . THR A 1 687 ? 40.92632 21.48361 -8.72045 1.000 34.17778 687 THR A CA 1
ATOM 5263 C C . THR A 1 687 ? 39.52760 21.22473 -9.26054 1.000 31.58509 687 THR A C 1
ATOM 5264 O O . THR A 1 687 ? 38.89695 20.21342 -8.95208 1.000 31.67621 687 THR A O 1
ATOM 5268 N N . ALA A 1 688 ? 39.03934 22.15728 -10.08027 1.000 34.75595 688 ALA A N 1
ATOM 5269 C CA . ALA A 1 688 ? 37.74127 21.94795 -10.70876 1.000 33.26649 688 ALA A CA 1
ATOM 5270 C C . ALA A 1 688 ? 37.70730 20.64044 -11.48714 1.000 33.73744 688 ALA A C 1
ATOM 5271 O O . ALA A 1 688 ? 36.66552 19.97206 -11.54020 1.000 32.58374 688 ALA A O 1
ATOM 5273 N N . SER A 1 689 ? 38.83614 20.25454 -12.08654 1.000 31.83964 689 SER A N 1
ATOM 5274 C CA . SER A 1 689 ? 38.86664 19.06027 -12.92372 1.000 30.64351 689 SER A CA 1
ATOM 5275 C C . SER A 1 689 ? 39.03132 17.78310 -12.10944 1.000 29.29869 689 SER A C 1
ATOM 5276 O O . SER A 1 689 ? 38.37189 16.78058 -12.39883 1.000 27.39989 689 SER A O 1
ATOM 5279 N N . TYR A 1 690 ? 39.93629 17.77535 -11.12943 1.000 31.04694 690 TYR A N 1
ATOM 5280 C CA . TYR A 1 690 ? 40.30132 16.53601 -10.45200 1.000 30.12318 690 TYR A CA 1
ATOM 5281 C C . TYR A 1 690 ? 40.53561 16.75898 -8.96601 1.000 29.70416 690 TYR A C 1
ATOM 5282 O O . TYR A 1 690 ? 41.14331 17.75363 -8.56511 1.000 31.71508 690 TYR A O 1
ATOM 5291 N N . THR A 1 691 ? 40.07885 15.80716 -8.15446 1.000 27.34974 691 THR A N 1
ATOM 5292 C CA . THR A 1 691 ? 40.39001 15.77341 -6.73003 1.000 27.93712 691 THR A CA 1
ATOM 5293 C C . THR A 1 691 ? 41.12375 14.47332 -6.42609 1.000 29.08556 691 THR A C 1
ATOM 5294 O O . THR A 1 691 ? 40.70228 13.40346 -6.86850 1.000 29.87411 691 THR A O 1
ATOM 5298 N N . VAL A 1 692 ? 42.23461 14.55811 -5.69396 1.000 28.90454 692 VAL A N 1
ATOM 5299 C CA . VAL A 1 692 ? 43.06651 13.39037 -5.43235 1.000 26.48272 692 VAL A CA 1
ATOM 5300 C C . VAL A 1 692 ? 43.32223 13.29676 -3.93807 1.000 28.35611 692 VAL A C 1
ATOM 5301 O O . VAL A 1 692 ? 43.73873 14.27707 -3.31333 1.000 30.13899 692 VAL A O 1
ATOM 5305 N N . VAL A 1 693 ? 43.06912 12.12047 -3.37037 1.000 26.27160 693 VAL A N 1
ATOM 5306 C CA . VAL A 1 693 ? 43.29195 11.85063 -1.95453 1.000 27.21414 693 VAL A CA 1
ATOM 5307 C C . VAL A 1 693 ? 44.34593 10.75860 -1.83087 1.000 27.58748 693 VAL A C 1
ATOM 5308 O O . VAL A 1 693 ? 44.22550 9.70218 -2.45785 1.000 28.54785 693 VAL A O 1
ATOM 5312 N N . LYS A 1 694 ? 45.37639 11.01069 -1.02702 1.000 27.86299 694 LYS A N 1
ATOM 5313 C CA . LYS A 1 694 ? 46.37556 10.00483 -0.69030 1.000 26.87311 694 LYS A CA 1
ATOM 5314 C C . LYS A 1 694 ? 46.21306 9.59730 0.76698 1.000 26.78479 694 LYS A C 1
ATOM 5315 O O . LYS A 1 694 ? 46.22979 10.45266 1.65625 1.000 26.79118 694 LYS A O 1
ATOM 5321 N N . ALA A 1 695 ? 46.08980 8.29325 1.00475 1.000 26.84550 695 ALA A N 1
ATOM 5322 C CA . ALA A 1 695 ? 46.04051 7.72152 2.34323 1.000 26.98115 695 ALA A CA 1
ATOM 5323 C C . ALA A 1 695 ? 47.27363 6.84758 2.51170 1.000 27.32957 695 ALA A C 1
ATOM 5324 O O . ALA A 1 695 ? 47.50244 5.93489 1.71210 1.000 29.21291 695 ALA A O 1
ATOM 5326 N N . THR A 1 696 ? 48.06470 7.13127 3.54350 1.000 29.75916 696 THR A N 1
ATOM 5327 C CA . THR A 1 696 ? 49.34461 6.47612 3.77449 1.000 27.44376 696 THR A CA 1
ATOM 5328 C C . THR A 1 696 ? 49.26357 5.63578 5.03969 1.000 28.66941 696 THR A C 1
ATOM 5329 O O . THR A 1 696 ? 48.77648 6.11491 6.08170 1.000 29.82766 696 THR A O 1
ATOM 5333 N N . TYR A 1 697 ? 49.76530 4.39767 4.93458 1.000 27.99584 697 TYR A N 1
ATOM 5334 C CA . TYR A 1 697 ? 49.67410 3.37283 5.96277 1.000 28.57484 697 TYR A CA 1
ATOM 5335 C C . TYR A 1 697 ? 51.06159 2.83002 6.28222 1.000 30.72986 697 TYR A C 1
ATOM 5336 O O . TYR A 1 697 ? 51.97224 2.84539 5.43700 1.000 34.26439 697 TYR A O 1
ATOM 5345 N N . LYS A 1 698 ? 51.18936 2.33882 7.51804 1.000 31.63938 698 LYS A N 1
ATOM 5346 C CA . LYS A 1 698 ? 52.46116 1.85967 8.05017 1.000 33.54577 698 LYS A CA 1
ATOM 5347 C C . LYS A 1 698 ? 53.13248 0.87241 7.10868 1.000 34.25730 698 LYS A C 1
ATOM 5348 O O . LYS A 1 698 ? 52.47622 0.04414 6.47444 1.000 36.40161 698 LYS A O 1
ATOM 5354 N N . GLY A 1 699 ? 54.45930 0.96483 7.03268 1.000 33.76356 699 GLY A N 1
ATOM 5355 C CA . GLY A 1 699 ? 55.23739 0.11033 6.16977 1.000 36.90140 699 GLY A CA 1
ATOM 5356 C C . GLY A 1 699 ? 55.51278 0.68704 4.80424 1.000 37.88166 699 GLY A C 1
ATOM 5357 O O . GLY A 1 699 ? 55.92725 -0.05734 3.91041 1.000 39.76225 699 GLY A O 1
ATOM 5358 N N . GLY A 1 700 ? 55.28625 1.98432 4.61350 1.000 34.11406 700 GLY A N 1
ATOM 5359 C CA . GLY A 1 700 ? 55.48226 2.60543 3.31933 1.000 36.48591 700 GLY A CA 1
ATOM 5360 C C . GLY A 1 700 ? 54.38790 2.34342 2.31428 1.000 37.51422 700 GLY A C 1
ATOM 5361 O O . GLY A 1 700 ? 54.63677 2.43326 1.10493 1.000 40.02378 700 GLY A O 1
ATOM 5362 N N . HIS A 1 701 ? 53.17937 2.02910 2.76285 1.000 31.42789 701 HIS A N 1
ATOM 5363 C CA . HIS A 1 701 ? 52.12032 1.68416 1.82866 1.000 33.49504 701 HIS A CA 1
ATOM 5364 C C . HIS A 1 701 ? 51.18971 2.87030 1.64347 1.000 31.41969 701 HIS A C 1
ATOM 5365 O O . HIS A 1 701 ? 51.12283 3.76515 2.48634 1.000 32.30930 701 HIS A O 1
ATOM 5372 N N . SER A 1 702 ? 50.45793 2.86576 0.53363 1.000 28.43632 702 SER A N 1
ATOM 5373 C CA . SER A 1 702 ? 49.50092 3.94651 0.32287 1.000 31.83218 702 SER A CA 1
ATOM 5374 C C . SER A 1 702 ? 48.42948 3.53649 -0.67656 1.000 28.69165 702 SER A C 1
ATOM 5375 O O . SER A 1 702 ? 48.58673 2.58271 -1.44431 1.000 30.11259 702 SER A O 1
ATOM 5378 N N . VAL A 1 703 ? 47.31251 4.26012 -0.60805 1.000 27.40842 703 VAL A N 1
ATOM 5379 C CA . VAL A 1 703 ? 46.23205 4.20459 -1.58533 1.000 27.05883 703 VAL A CA 1
ATOM 5380 C C . VAL A 1 703 ? 46.01717 5.62046 -2.09903 1.000 29.76045 703 VAL A C 1
ATOM 5381 O O . VAL A 1 703 ? 45.92729 6.56621 -1.31124 1.000 29.49620 703 VAL A O 1
ATOM 5385 N N . MET A 1 704 ? 45.98191 5.76865 -3.41416 1.000 28.08345 704 MET A N 1
ATOM 5386 C CA . MET A 1 704 ? 45.70601 7.03919 -4.06209 1.000 29.95935 704 MET A CA 1
ATOM 5387 C C . MET A 1 704 ? 44.37261 6.91467 -4.78604 1.000 29.88667 704 MET A C 1
ATOM 5388 O O . MET A 1 704 ? 44.19252 6.01127 -5.60979 1.000 32.37221 704 MET A O 1
ATOM 5393 N N . LEU A 1 705 ? 43.44571 7.80991 -4.46604 1.000 29.10723 705 LEU A N 1
ATOM 5394 C CA . LEU A 1 705 ? 42.11384 7.83644 -5.04455 1.000 25.85002 705 LEU A CA 1
ATOM 5395 C C . LEU A 1 705 ? 42.01665 9.09643 -5.89287 1.000 27.91273 705 LEU A C 1
ATOM 5396 O O . LEU A 1 705 ? 42.13587 10.20986 -5.36898 1.000 28.10661 705 LEU A O 1
ATOM 5401 N N . CYS A 1 706 ? 41.83731 8.91223 -7.19785 1.000 27.18492 706 CYS A N 1
ATOM 5402 C CA . CYS A 1 706 ? 41.80822 9.99485 -8.17534 1.000 25.42349 706 CYS A CA 1
ATOM 5403 C C . CYS A 1 706 ? 40.38757 10.12740 -8.69739 1.000 26.26146 706 CYS A C 1
ATOM 5404 O O . CYS A 1 706 ? 39.80986 9.14220 -9.16313 1.000 29.08346 706 CYS A O 1
ATOM 5407 N N . LEU A 1 707 ? 39.83915 11.33989 -8.64227 1.000 27.08292 707 LEU A N 1
ATOM 5408 C CA . LEU A 1 707 ? 38.43880 11.59039 -8.95942 1.000 27.31175 707 LEU A CA 1
ATOM 5409 C C . LEU A 1 707 ? 38.33898 12.62954 -10.06390 1.000 28.39267 707 LEU A C 1
ATOM 5410 O O . LEU A 1 707 ? 38.79405 13.76492 -9.88755 1.000 29.25906 707 LEU A O 1
ATOM 5415 N N . SER A 1 708 ? 37.71423 12.25540 -11.17882 1.000 27.96054 708 SER A N 1
ATOM 5416 C CA . SER A 1 708 ? 37.29175 13.23482 -12.17462 1.000 26.57510 708 SER A CA 1
ATOM 5417 C C . SER A 1 708 ? 36.03054 13.92185 -11.67409 1.000 26.86522 708 SER A C 1
ATOM 5418 O O . SER A 1 708 ? 34.99321 13.27322 -11.51610 1.000 33.45881 708 SER A O 1
ATOM 5421 N N . ASN A 1 709 ? 36.11451 15.22469 -11.41913 1.000 28.15305 709 ASN A N 1
ATOM 5422 C CA . ASN A 1 709 ? 34.98383 15.93775 -10.83454 1.000 30.56562 709 ASN A CA 1
ATOM 5423 C C . ASN A 1 709 ? 33.89927 16.28122 -11.84283 1.000 31.43162 709 ASN A C 1
ATOM 5424 O O . ASN A 1 709 ? 32.76853 16.55739 -11.43239 1.000 33.10888 709 ASN A O 1
ATOM 5429 N N . THR A 1 710 ? 34.20157 16.27490 -13.13877 1.000 29.08653 710 THR A N 1
ATOM 5430 C CA . THR A 1 710 ? 33.30783 16.87714 -14.11914 1.000 34.61251 710 THR A CA 1
ATOM 5431 C C . THR A 1 710 ? 32.71402 15.91275 -15.13282 1.000 37.27472 710 THR A C 1
ATOM 5432 O O . THR A 1 710 ? 31.99712 16.36625 -16.03470 1.000 39.24954 710 THR A O 1
ATOM 5436 N N . ASP A 1 711 ? 32.99735 14.61680 -15.05302 1.000 32.75826 711 ASP A N 1
ATOM 5437 C CA . ASP A 1 711 ? 32.28403 13.70237 -15.93249 1.000 37.18155 711 ASP A CA 1
ATOM 5438 C C . ASP A 1 711 ? 32.14014 12.34182 -15.26944 1.000 34.26068 711 ASP A C 1
ATOM 5439 O O . ASP A 1 711 ? 32.87736 11.99211 -14.34468 1.000 34.47096 711 ASP A O 1
ATOM 5444 N N . ALA A 1 712 ? 31.18782 11.56490 -15.77908 1.000 35.29613 712 ALA A N 1
ATOM 5445 C CA . ALA A 1 712 ? 30.84417 10.26845 -15.20900 1.000 35.04401 712 ALA A CA 1
ATOM 5446 C C . ALA A 1 712 ? 30.91023 9.17277 -16.26469 1.000 36.56398 712 ALA A C 1
ATOM 5447 O O . ALA A 1 712 ? 30.18283 8.18130 -16.18605 1.000 37.17104 712 ALA A O 1
ATOM 5449 N N . ASP A 1 713 ? 31.77977 9.34013 -17.25695 1.000 36.14003 713 ASP A N 1
ATOM 5450 C CA . ASP A 1 713 ? 31.87460 8.41706 -18.38348 1.000 39.27064 713 ASP A CA 1
ATOM 5451 C C . ASP A 1 713 ? 32.73169 7.21691 -17.99242 1.000 41.45825 713 ASP A C 1
ATOM 5452 O O . ASP A 1 713 ? 33.93115 7.36890 -17.73152 1.000 41.12815 713 ASP A O 1
ATOM 5457 N N . LYS A 1 714 ? 32.11953 6.02332 -17.97374 1.000 38.37469 714 LYS A N 1
ATOM 5458 C CA . LYS A 1 714 ? 32.84445 4.79923 -17.62957 1.000 41.14848 714 LYS A CA 1
ATOM 5459 C C . LYS A 1 714 ? 34.05611 4.57102 -18.52757 1.000 44.23370 714 LYS A C 1
ATOM 5460 O O . LYS A 1 714 ? 35.03824 3.95795 -18.09403 1.000 41.51643 714 LYS A O 1
ATOM 5466 N N . GLU A 1 715 ? 34.00535 5.03013 -19.77710 1.000 44.79155 715 GLU A N 1
ATOM 5467 C CA . GLU A 1 715 ? 35.03331 4.69695 -20.75694 1.000 48.53287 715 GLU A CA 1
ATOM 5468 C C . GLU A 1 715 ? 36.05964 5.80116 -20.96773 1.000 43.62924 715 GLU A C 1
ATOM 5469 O O . GLU A 1 715 ? 37.02176 5.59256 -21.71383 1.000 44.38872 715 GLU A O 1
ATOM 5475 N N . LYS A 1 716 ? 35.88648 6.96494 -20.35015 1.000 40.80634 716 LYS A N 1
ATOM 5476 C CA . LYS A 1 716 ? 36.81896 8.06056 -20.58517 1.000 40.85994 716 LYS A CA 1
ATOM 5477 C C . LYS A 1 716 ? 38.14540 7.80562 -19.88140 1.000 37.65974 716 LYS A C 1
ATOM 5478 O O . LYS A 1 716 ? 38.17548 7.43178 -18.70659 1.000 34.34236 716 LYS A O 1
ATOM 5484 N N . GLY A 1 717 ? 39.24425 8.02878 -20.59891 1.000 37.04331 717 GLY A N 1
ATOM 5485 C CA . GLY A 1 717 ? 40.56271 7.92197 -20.00989 1.000 36.64881 717 GLY A CA 1
ATOM 5486 C C . GLY A 1 717 ? 41.01992 9.22136 -19.37011 1.000 34.03629 717 GLY A C 1
ATOM 5487 O O . GLY A 1 717 ? 40.67743 10.31342 -19.81470 1.000 37.64497 717 GLY A O 1
ATOM 5488 N N . HIS A 1 718 ? 41.82355 9.08244 -18.31637 1.000 32.63941 718 HIS A N 1
ATOM 5489 C CA . HIS A 1 718 ? 42.35433 10.20499 -17.56334 1.000 34.29129 718 HIS A CA 1
ATOM 5490 C C . HIS A 1 718 ? 43.82557 9.95779 -17.28035 1.000 34.36519 718 HIS A C 1
ATOM 5491 O O . HIS A 1 718 ? 44.25590 8.80998 -17.09660 1.000 34.08371 718 HIS A O 1
ATOM 5498 N N . ARG A 1 719 ? 44.58260 11.05597 -17.23709 1.000 35.21985 719 ARG A N 1
ATOM 5499 C CA . ARG A 1 719 ? 45.97358 11.06712 -16.80854 1.000 37.19874 719 ARG A CA 1
ATOM 5500 C C . ARG A 1 719 ? 46.20105 12.27798 -15.91533 1.000 39.95546 719 ARG A C 1
ATOM 5501 O O . ARG A 1 719 ? 45.67127 13.36337 -16.17320 1.000 38.59318 719 ARG A O 1
ATOM 5509 N N . LEU A 1 720 ? 46.99887 12.08777 -14.86895 1.000 35.22804 720 LEU A N 1
ATOM 5510 C CA . LEU A 1 720 ? 47.21921 13.12686 -13.87796 1.000 36.47304 720 LEU A CA 1
ATOM 5511 C C . LEU A 1 720 ? 48.61492 12.95609 -13.29838 1.000 41.02738 720 LEU A C 1
ATOM 5512 O O . LEU A 1 720 ? 49.07840 11.82837 -13.14736 1.000 38.92770 720 LEU A O 1
ATOM 5517 N N . THR A 1 721 ? 49.29897 14.05424 -12.98282 1.000 36.46599 721 THR A N 1
ATOM 5518 C CA . THR A 1 721 ? 50.61492 13.94884 -12.35410 1.000 39.71433 721 THR A CA 1
ATOM 5519 C C . THR A 1 721 ? 50.53124 14.42527 -10.91113 1.000 43.53527 721 THR A C 1
ATOM 5520 O O . THR A 1 721 ? 50.07439 15.54415 -10.64755 1.000 42.88892 721 THR A O 1
ATOM 5524 N N . VAL A 1 722 ? 50.95726 13.56670 -9.98512 1.000 42.29746 722 VAL A N 1
ATOM 5525 C CA . VAL A 1 722 ? 51.04470 13.89840 -8.56952 1.000 45.82949 722 VAL A CA 1
ATOM 5526 C C . VAL A 1 722 ? 52.42701 13.48473 -8.08606 1.000 49.37434 722 VAL A C 1
ATOM 5527 O O . VAL A 1 722 ? 52.81566 12.31822 -8.23747 1.000 46.58768 722 VAL A O 1
ATOM 5531 N N . GLU A 1 723 ? 53.18088 14.44691 -7.54686 1.000 54.42241 723 GLU A N 1
ATOM 5532 C CA . GLU A 1 723 ? 54.46689 14.17908 -6.89964 1.000 56.57175 723 GLU A CA 1
ATOM 5533 C C . GLU A 1 723 ? 55.41871 13.42918 -7.83082 1.000 57.11348 723 GLU A C 1
ATOM 5534 O O . GLU A 1 723 ? 56.09400 12.47485 -7.43407 1.000 59.70706 723 GLU A O 1
ATOM 5540 N N . GLY A 1 724 ? 55.47216 13.86534 -9.08791 1.000 50.55391 724 GLY A N 1
ATOM 5541 C CA . GLY A 1 724 ? 56.37665 13.29068 -10.06092 1.000 49.36781 724 GLY A CA 1
ATOM 5542 C C . GLY A 1 724 ? 55.96377 11.94704 -10.61489 1.000 48.79500 724 GLY A C 1
ATOM 5543 O O . GLY A 1 724 ? 56.72397 11.35849 -11.39669 1.000 52.26867 724 GLY A O 1
ATOM 5544 N N . THR A 1 725 ? 54.79289 11.43892 -10.24313 1.000 47.52926 725 THR A N 1
ATOM 5545 C CA . THR A 1 725 ? 54.31236 10.15589 -10.72729 1.000 43.45650 725 THR A CA 1
ATOM 5546 C C . THR A 1 725 ? 53.04997 10.38218 -11.54186 1.000 41.63337 725 THR A C 1
ATOM 5547 O O . THR A 1 725 ? 52.18151 11.17510 -11.15612 1.000 41.44141 725 THR A O 1
ATOM 5551 N N . MET A 1 726 ? 52.96843 9.70349 -12.68136 1.000 40.95042 726 MET A N 1
ATOM 5552 C CA . MET A 1 726 ? 51.80300 9.79329 -13.54566 1.000 39.31051 726 MET A CA 1
ATOM 5553 C C . MET A 1 726 ? 50.81040 8.69735 -13.16967 1.000 40.93903 726 MET A C 1
ATOM 5554 O O . MET A 1 726 ? 51.18922 7.53557 -12.98843 1.000 40.01916 726 MET A O 1
ATOM 5559 N N . TYR A 1 727 ? 49.54270 9.08069 -13.03572 1.000 35.12718 727 TYR A N 1
ATOM 5560 C CA . TYR A 1 727 ? 48.44723 8.18408 -12.68913 1.000 36.42081 727 TYR A CA 1
ATOM 5561 C C . TYR A 1 727 ? 47.45307 8.19595 -13.83690 1.000 35.13759 727 TYR A C 1
ATOM 5562 O O . TYR A 1 727 ? 46.94547 9.26021 -14.20648 1.000 35.66786 727 TYR A O 1
ATOM 5571 N N . ALA A 1 728 ? 47.19925 7.02424 -14.40966 1.000 33.05323 728 ALA A N 1
ATOM 5572 C CA . ALA A 1 728 ? 46.32527 6.88460 -15.56609 1.000 34.11945 728 ALA A CA 1
ATOM 5573 C C . ALA A 1 728 ? 45.24603 5.85829 -15.26116 1.000 31.50216 728 ALA A C 1
ATOM 5574 O O . ALA A 1 728 ? 45.53145 4.80596 -14.68406 1.000 33.32916 728 ALA A O 1
ATOM 5576 N N . TRP A 1 729 ? 44.00473 6.16884 -15.63117 1.000 31.54735 729 TRP A N 1
ATOM 5577 C CA . TRP A 1 729 ? 42.90777 5.24232 -15.36137 1.000 31.49021 729 TRP A CA 1
ATOM 5578 C C . TRP A 1 729 ? 41.76543 5.52722 -16.32327 1.000 31.18265 729 TRP A C 1
ATOM 5579 O O . TRP A 1 729 ? 41.74543 6.54848 -17.00570 1.000 32.40440 729 TRP A O 1
ATOM 5590 N N . ASN A 1 730 ? 40.81334 4.59981 -16.37577 1.000 31.88782 730 ASN A N 1
ATOM 5591 C CA . ASN A 1 730 ? 39.59606 4.76921 -17.15877 1.000 32.32326 730 ASN A CA 1
ATOM 5592 C C . ASN A 1 730 ? 38.39605 4.86984 -16.22474 1.000 31.76304 730 ASN A C 1
ATOM 5593 O O . ASN A 1 730 ? 38.33573 4.18699 -15.19704 1.000 31.82450 730 ASN A O 1
ATOM 5598 N N . GLY A 1 731 ? 37.43220 5.70800 -16.59199 1.000 31.46243 731 GLY A N 1
ATOM 5599 C CA . GLY A 1 731 ? 36.26845 5.91846 -15.74989 1.000 32.31265 731 GLY A CA 1
ATOM 5600 C C . GLY A 1 731 ? 36.46237 7.06215 -14.77758 1.000 31.57065 731 GLY A C 1
ATOM 5601 O O . GLY A 1 731 ? 37.51531 7.70230 -14.70878 1.000 30.31012 731 GLY A O 1
ATOM 5602 N N . ARG A 1 732 ? 35.41781 7.31573 -13.97980 1.000 29.71213 732 ARG A N 1
ATOM 5603 C CA . ARG A 1 732 ? 35.43966 8.50961 -13.13818 1.000 27.87440 732 ARG A CA 1
ATOM 5604 C C . ARG A 1 732 ? 36.47586 8.40045 -12.02827 1.000 29.81216 732 ARG A C 1
ATOM 5605 O O . ARG A 1 732 ? 37.10117 9.40138 -11.66994 1.000 29.48033 732 ARG A O 1
ATOM 5613 N N . CYS A 1 733 ? 36.68311 7.20460 -11.47704 1.000 27.52366 733 CYS A N 1
ATOM 5614 C CA . CYS A 1 733 ? 37.49276 7.03312 -10.27407 1.000 28.69841 733 CYS A CA 1
ATOM 5615 C C . CYS A 1 733 ? 38.61201 6.03385 -10.51878 1.000 28.37098 733 CYS A C 1
ATOM 5616 O O . CYS A 1 733 ? 38.36975 4.93316 -11.02079 1.000 31.20863 733 CYS A O 1
ATOM 5619 N N . GLY A 1 734 ? 39.82581 6.41513 -10.14543 1.000 28.74740 734 GLY A N 1
ATOM 5620 C CA . GLY A 1 734 ? 40.98439 5.53530 -10.21269 1.000 31.52872 734 GLY A CA 1
ATOM 5621 C C . GLY A 1 734 ? 41.49165 5.24785 -8.80986 1.000 29.91908 734 GLY A C 1
ATOM 5622 O O . GLY A 1 734 ? 41.52902 6.14187 -7.96024 1.000 27.67416 734 GLY A O 1
ATOM 5623 N N . VAL A 1 735 ? 41.87295 3.99647 -8.57255 1.000 28.56689 735 VAL A N 1
ATOM 5624 C CA . VAL A 1 735 ? 42.38541 3.56991 -7.27633 1.000 29.34520 735 VAL A CA 1
ATOM 5625 C C . VAL A 1 735 ? 43.73758 2.91765 -7.50257 1.000 30.05562 735 VAL A C 1
ATOM 5626 O O . VAL A 1 735 ? 43.82750 1.90579 -8.20631 1.000 32.27457 735 VAL A O 1
ATOM 5630 N N . PHE A 1 736 ? 44.77904 3.48481 -6.89695 1.000 29.68079 736 PHE A N 1
ATOM 5631 C CA . PHE A 1 736 ? 46.15542 3.02645 -7.05860 1.000 28.66525 736 PHE A CA 1
ATOM 5632 C C . PHE A 1 736 ? 46.70631 2.62477 -5.70271 1.000 29.57107 736 PHE A C 1
ATOM 5633 O O . PHE A 1 736 ? 46.53884 3.35242 -4.72543 1.000 34.42267 736 PHE A O 1
ATOM 5641 N N . MET A 1 737 ? 47.36758 1.47885 -5.63739 1.000 31.24555 737 MET A N 1
ATOM 5642 C CA . MET A 1 737 ? 47.82548 0.95396 -4.36344 1.000 33.20854 737 MET A CA 1
ATOM 5643 C C . MET A 1 737 ? 49.30425 0.64232 -4.45766 1.000 32.81185 737 MET A C 1
ATOM 5644 O O . MET A 1 737 ? 49.79916 0.23095 -5.50982 1.000 36.09124 737 MET A O 1
ATOM 5649 N N . LYS A 1 738 ? 50.00242 0.84547 -3.34905 1.000 32.53471 738 LYS A N 1
ATOM 5650 C CA . LYS A 1 738 ? 51.41626 0.47927 -3.29822 1.000 40.86232 738 LYS A CA 1
ATOM 5651 C C . LYS A 1 738 ? 51.79097 0.07580 -1.87940 1.000 41.00943 738 LYS A C 1
ATOM 5652 O O . LYS A 1 738 ? 51.10526 0.46067 -0.93208 1.000 36.37259 738 LYS A O 1
ATOM 5658 N N . GLN B 1 24 ? 57.24879 -43.81892 33.09671 1.000 51.60756 24 GLN B N 1
ATOM 5659 C CA . GLN B 1 24 ? 57.21645 -42.67390 33.99393 1.000 47.35391 24 GLN B CA 1
ATOM 5660 C C . GLN B 1 24 ? 56.80741 -41.38909 33.28146 1.000 41.19139 24 GLN B C 1
ATOM 5661 O O . GLN B 1 24 ? 56.34250 -40.45251 33.92406 1.000 39.70887 24 GLN B O 1
ATOM 5667 N N . HIS B 1 25 ? 56.98940 -41.34447 31.95928 1.000 39.29115 25 HIS B N 1
ATOM 5668 C CA . HIS B 1 25 ? 56.62440 -40.17343 31.17453 1.000 37.70058 25 HIS B CA 1
ATOM 5669 C C . HIS B 1 25 ? 55.80022 -40.58879 29.96597 1.000 37.65652 25 HIS B C 1
ATOM 5670 O O . HIS B 1 25 ? 56.14411 -41.56387 29.29107 1.000 39.22214 25 HIS B O 1
ATOM 5677 N N . PRO B 1 26 ? 54.70056 -39.86837 29.66485 1.000 35.91264 26 PRO B N 1
ATOM 5678 C CA . PRO B 1 26 ? 54.19218 -38.71554 30.41328 1.000 32.85483 26 PRO B CA 1
ATOM 5679 C C . PRO B 1 26 ? 53.37764 -39.13101 31.62871 1.000 34.92991 26 PRO B C 1
ATOM 5680 O O . PRO B 1 26 ? 52.98884 -40.29518 31.73561 1.000 33.69541 26 PRO B O 1
ATOM 5684 N N . SER B 1 27 ? 53.11541 -38.18369 32.52482 1.000 31.85966 27 SER B N 1
ATOM 5685 C CA . SER B 1 27 ? 52.34941 -38.48581 33.72543 1.000 34.59258 27 SER B CA 1
ATOM 5686 C C . SER B 1 27 ? 51.63537 -37.25396 34.26518 1.000 34.43910 27 SER B C 1
ATOM 5687 O O . SER B 1 27 ? 50.77597 -37.37644 35.14060 1.000 36.98149 27 SER B O 1
ATOM 5690 N N . LEU B 1 28 ? 51.96802 -36.06501 33.75899 1.000 31.54625 28 LEU B N 1
ATOM 5691 C CA . LEU B 1 28 ? 51.36939 -34.84208 34.29902 1.000 32.80232 28 LEU B CA 1
ATOM 5692 C C . LEU B 1 28 ? 49.96170 -34.61333 33.75206 1.000 33.53950 28 LEU B C 1
ATOM 5693 O O . LEU B 1 28 ? 48.97499 -34.83460 34.46490 1.000 35.96617 28 LEU B O 1
ATOM 5698 N N . LEU B 1 29 ? 49.84992 -34.16259 32.49932 1.000 33.67599 29 LEU B N 1
ATOM 5699 C CA . LEU B 1 29 ? 48.52648 -33.97409 31.89819 1.000 34.98921 29 LEU B CA 1
ATOM 5700 C C . LEU B 1 29 ? 47.81913 -35.30667 31.64869 1.000 35.42057 29 LEU B C 1
ATOM 5701 O O . LEU B 1 29 ? 46.58264 -35.37246 31.67943 1.000 35.09910 29 LEU B O 1
ATOM 5706 N N . PHE B 1 30 ? 48.57447 -36.37375 31.40378 1.000 34.55052 30 PHE B N 1
ATOM 5707 C CA . PHE B 1 30 ? 48.01721 -37.67472 31.06288 1.000 36.57154 30 PHE B CA 1
ATOM 5708 C C . PHE B 1 30 ? 49.10080 -38.72584 31.24644 1.000 33.30646 30 PHE B C 1
ATOM 5709 O O . PHE B 1 30 ? 50.28567 -38.40176 31.33879 1.000 36.05239 30 PHE B O 1
ATOM 5717 N N . THR B 1 31 ? 48.67966 -39.98701 31.29815 1.000 35.59318 31 THR B N 1
ATOM 5718 C CA . THR B 1 31 ? 49.58468 -41.12337 31.37648 1.000 33.63668 31 THR B CA 1
ATOM 5719 C C . THR B 1 31 ? 49.73517 -41.76578 29.99957 1.000 36.42720 31 THR B C 1
ATOM 5720 O O . THR B 1 31 ? 49.04297 -41.41517 29.04120 1.000 36.37437 31 THR B O 1
ATOM 5724 N N . GLN B 1 32 ? 50.65531 -42.72802 29.90893 1.000 36.40912 32 GLN B N 1
ATOM 5725 C CA . GLN B 1 32 ? 50.91511 -43.34782 28.61113 1.000 39.82895 32 GLN B CA 1
ATOM 5726 C C . GLN B 1 32 ? 49.72340 -44.17236 28.13280 1.000 42.20392 32 GLN B C 1
ATOM 5727 O O . GLN B 1 32 ? 49.42214 -44.18802 26.93449 1.000 40.51563 32 GLN B O 1
ATOM 5733 N N . GLU B 1 33 ? 49.03875 -44.87321 29.04439 1.000 41.93120 33 GLU B N 1
ATOM 5734 C CA . GLU B 1 33 ? 47.85113 -45.63346 28.64759 1.000 43.34782 33 GLU B CA 1
ATOM 5735 C C . GLU B 1 33 ? 46.73002 -44.70052 28.21481 1.000 37.96529 33 GLU B C 1
ATOM 5736 O O . GLU B 1 33 ? 45.97003 -45.00599 27.28315 1.000 41.64083 33 GLU B O 1
ATOM 5742 N N . GLU B 1 34 ? 46.61206 -43.55930 28.89253 1.000 37.06070 34 GLU B N 1
ATOM 5743 C CA . GLU B 1 34 ? 45.67221 -42.52093 28.49514 1.000 36.65627 34 GLU B CA 1
ATOM 5744 C C . GLU B 1 34 ? 45.97516 -42.00877 27.08508 1.000 37.39150 34 GLU B C 1
ATOM 5745 O O . GLU B 1 34 ? 45.06621 -41.85445 26.26090 1.000 36.80755 34 GLU B O 1
ATOM 5751 N N . VAL B 1 35 ? 47.25261 -41.76941 26.78035 1.000 38.63249 35 VAL B N 1
ATOM 5752 C CA . VAL B 1 35 ? 47.63044 -41.34615 25.43172 1.000 36.53278 35 VAL B CA 1
ATOM 5753 C C . VAL B 1 35 ? 47.32878 -42.44123 24.41567 1.000 38.45170 35 VAL B C 1
ATOM 5754 O O . VAL B 1 35 ? 46.81301 -42.16736 23.32338 1.000 39.41025 35 VAL B O 1
ATOM 5758 N N . ASN B 1 36 ? 47.67556 -43.69047 24.73699 1.000 39.05340 36 ASN B N 1
ATOM 5759 C CA . ASN B 1 36 ? 47.39431 -44.79047 23.82110 1.000 40.35760 36 ASN B CA 1
ATOM 5760 C C . ASN B 1 36 ? 45.90538 -44.88354 23.52129 1.000 40.53696 36 ASN B C 1
ATOM 5761 O O . ASN B 1 36 ? 45.50634 -45.09499 22.37060 1.000 41.27648 36 ASN B O 1
ATOM 5766 N N . GLU B 1 37 ? 45.06339 -44.69992 24.53713 1.000 39.86738 37 GLU B N 1
ATOM 5767 C CA . GLU B 1 37 ? 43.62881 -44.80737 24.30503 1.000 42.45624 37 GLU B CA 1
ATOM 5768 C C . GLU B 1 37 ? 43.09574 -43.60273 23.53159 1.000 40.04175 37 GLU B C 1
ATOM 5769 O O . GLU B 1 37 ? 42.18282 -43.74873 22.70966 1.000 39.00933 37 GLU B O 1
ATOM 5775 N N . MET B 1 38 ? 43.66920 -42.41585 23.74463 1.000 39.24067 38 MET B N 1
ATOM 5776 C CA . MET B 1 38 ? 43.26244 -41.26490 22.94402 1.000 37.48913 38 MET B CA 1
ATOM 5777 C C . MET B 1 38 ? 43.64288 -41.44165 21.48067 1.000 37.68650 38 MET B C 1
ATOM 5778 O O . MET B 1 38 ? 42.84552 -41.14167 20.58496 1.000 42.48383 38 MET B O 1
ATOM 5783 N N . ARG B 1 39 ? 44.85299 -41.92515 21.21749 1.000 39.87350 39 ARG B N 1
ATOM 5784 C CA . ARG B 1 39 ? 45.26198 -42.15381 19.83612 1.000 37.63877 39 ARG B CA 1
ATOM 5785 C C . ARG B 1 39 ? 44.41420 -43.24127 19.18619 1.000 41.23425 39 ARG B C 1
ATOM 5786 O O . ARG B 1 39 ? 43.99544 -43.10391 18.02900 1.000 42.07543 39 ARG B O 1
ATOM 5794 N N . ALA B 1 40 ? 44.13535 -44.32364 19.92109 1.000 40.46298 40 ALA B N 1
ATOM 5795 C CA . ALA B 1 40 ? 43.34591 -45.42222 19.36522 1.000 43.16271 40 ALA B CA 1
ATOM 5796 C C . ALA B 1 40 ? 41.90544 -45.00531 19.07604 1.000 41.29411 40 ALA B C 1
ATOM 5797 O O . ALA B 1 40 ? 41.25502 -45.58735 18.19943 1.000 45.24252 40 ALA B O 1
ATOM 5799 N N . GLY B 1 41 ? 41.39122 -44.01416 19.79916 1.000 42.92065 41 GLY B N 1
ATOM 5800 C CA . GLY B 1 41 ? 40.03266 -43.53766 19.65928 1.000 43.93374 41 GLY B CA 1
ATOM 5801 C C . GLY B 1 41 ? 39.80005 -42.44908 18.63619 1.000 47.01174 41 GLY B C 1
ATOM 5802 O O . GLY B 1 41 ? 38.66428 -41.98143 18.49605 1.000 46.92299 41 GLY B O 1
ATOM 5803 N N . LYS B 1 42 ? 40.83165 -42.03060 17.90442 1.000 46.77465 42 LYS B N 1
ATOM 5804 C CA . LYS B 1 42 ? 40.65608 -40.97929 16.90956 1.000 46.16906 42 LYS B CA 1
ATOM 5805 C C . LYS B 1 42 ? 39.64123 -41.39284 15.85236 1.000 49.15824 42 LYS B C 1
ATOM 5806 O O . LYS B 1 42 ? 39.64947 -42.52904 15.36606 1.000 50.16364 42 LYS B O 1
ATOM 5812 N N . GLY B 1 43 ? 38.76059 -40.45518 15.49492 1.000 50.65009 43 GLY B N 1
ATOM 5813 C CA . GLY B 1 43 ? 37.75318 -40.68178 14.48381 1.000 47.48730 43 GLY B CA 1
ATOM 5814 C C . GLY B 1 43 ? 36.40732 -41.13023 15.00795 1.000 51.52107 43 GLY B C 1
ATOM 5815 O O . GLY B 1 43 ? 35.44929 -41.20009 14.22710 1.000 56.47539 43 GLY B O 1
ATOM 5816 N N . THR B 1 44 ? 36.30308 -41.44479 16.29782 1.000 49.33584 44 THR B N 1
ATOM 5817 C CA . THR B 1 44 ? 35.05533 -41.92997 16.87167 1.000 45.75508 44 THR B CA 1
ATOM 5818 C C . THR B 1 44 ? 34.18112 -40.81288 17.41705 1.000 46.48196 44 THR B C 1
ATOM 5819 O O . THR B 1 44 ? 32.95920 -40.98151 17.49115 1.000 47.34671 44 THR B O 1
ATOM 5823 N N . VAL B 1 45 ? 34.77285 -39.68765 17.81355 1.000 44.61342 45 VAL B N 1
ATOM 5824 C CA . VAL B 1 45 ? 34.01722 -38.57287 18.38787 1.000 42.03733 45 VAL B CA 1
ATOM 5825 C C . VAL B 1 45 ? 34.42606 -37.27177 17.70390 1.000 40.57451 45 VAL B C 1
ATOM 5826 O O . VAL B 1 45 ? 35.46103 -36.68636 18.05702 1.000 42.66891 45 VAL B O 1
ATOM 5830 N N . PRO B 1 46 ? 33.63553 -36.77499 16.74664 1.000 43.08620 46 PRO B N 1
ATOM 5831 C CA . PRO B 1 46 ? 34.07858 -35.62239 15.93408 1.000 40.21415 46 PRO B CA 1
ATOM 5832 C C . PRO B 1 46 ? 34.43949 -34.36790 16.72226 1.000 42.40011 46 PRO B C 1
ATOM 5833 O O . PRO B 1 46 ? 35.40014 -33.67877 16.35233 1.000 43.06929 46 PRO B O 1
ATOM 5837 N N . ALA B 1 47 ? 33.70353 -34.04333 17.79036 1.000 41.47289 47 ALA B N 1
ATOM 5838 C CA . ALA B 1 47 ? 33.99783 -32.83129 18.55518 1.000 41.29310 47 ALA B CA 1
ATOM 5839 C C . ALA B 1 47 ? 35.37175 -32.91153 19.21542 1.000 39.57743 47 ALA B C 1
ATOM 5840 O O . ALA B 1 47 ? 36.12184 -31.91859 19.26549 1.000 43.12893 47 ALA B O 1
ATOM 5842 N N . PHE B 1 48 ? 35.72569 -34.09543 19.71959 1.000 39.63630 48 PHE B N 1
ATOM 5843 C CA . PHE B 1 48 ? 37.05445 -34.27878 20.28235 1.000 38.90208 48 PHE B CA 1
ATOM 5844 C C . PHE B 1 48 ? 38.12200 -34.16055 19.20450 1.000 39.20708 48 PHE B C 1
ATOM 5845 O O . PHE B 1 48 ? 39.16505 -33.52489 19.41735 1.000 39.48809 48 PHE B O 1
ATOM 5853 N N . ASP B 1 49 ? 37.88482 -34.78258 18.04707 1.000 38.76165 49 ASP B N 1
ATOM 5854 C CA . ASP B 1 49 ? 38.84083 -34.67398 16.95066 1.000 40.98166 49 ASP B CA 1
ATOM 5855 C C . ASP B 1 49 ? 39.06479 -33.21663 16.57508 1.000 41.55399 49 ASP B C 1
ATOM 5856 O O . ASP B 1 49 ? 40.18898 -32.81654 16.25723 1.000 44.82999 49 ASP B O 1
ATOM 5861 N N . LYS B 1 50 ? 38.00698 -32.40452 16.62822 1.000 41.73328 50 LYS B N 1
ATOM 5862 C CA . LYS B 1 50 ? 38.12773 -30.98355 16.30872 1.000 42.36381 50 LYS B CA 1
ATOM 5863 C C . LYS B 1 50 ? 39.02019 -30.26399 17.31692 1.000 41.56279 50 LYS B C 1
ATOM 5864 O O . LYS B 1 50 ? 39.91583 -29.48956 16.93844 1.000 41.82055 50 LYS B O 1
ATOM 5870 N N . SER B 1 51 ? 38.78846 -30.50307 18.61085 1.000 41.25060 51 SER B N 1
ATOM 5871 C CA . SER B 1 51 ? 39.65104 -29.86995 19.61330 1.000 38.43676 51 SER B CA 1
ATOM 5872 C C . SER B 1 51 ? 41.11328 -30.27348 19.42637 1.000 39.98865 51 SER B C 1
ATOM 5873 O O . SER B 1 51 ? 42.02663 -29.43036 19.49738 1.000 40.29694 51 SER B O 1
ATOM 5876 N N . LEU B 1 52 ? 41.35564 -31.55999 19.17058 1.000 39.16193 52 LEU B N 1
ATOM 5877 C CA . LEU B 1 52 ? 42.73500 -32.01556 19.03006 1.000 41.76491 52 LEU B CA 1
ATOM 5878 C C . LEU B 1 52 ? 43.36882 -31.45180 17.76269 1.000 40.44561 52 LEU B C 1
ATOM 5879 O O . LEU B 1 52 ? 44.56217 -31.12767 17.74878 1.000 42.44803 52 LEU B O 1
ATOM 5884 N N . SER B 1 53 ? 42.57965 -31.30615 16.69528 1.000 42.73470 53 SER B N 1
ATOM 5885 C CA . SER B 1 53 ? 43.08752 -30.69597 15.47030 1.000 42.06273 53 SER B CA 1
ATOM 5886 C C . SER B 1 53 ? 43.47156 -29.24203 15.69225 1.000 42.59910 53 SER B C 1
ATOM 5887 O O . SER B 1 53 ? 44.42321 -28.75114 15.07498 1.000 43.50353 53 SER B O 1
ATOM 5890 N N . GLU B 1 54 ? 42.75241 -28.53920 16.56970 1.000 42.80940 54 GLU B N 1
ATOM 5891 C CA . GLU B 1 54 ? 43.13783 -27.16308 16.87990 1.000 41.14891 54 GLU B CA 1
ATOM 5892 C C . GLU B 1 54 ? 44.44814 -27.11371 17.67221 1.000 39.52256 54 GLU B C 1
ATOM 5893 O O . GLU B 1 54 ? 45.30432 -26.24643 17.42526 1.000 40.68285 54 GLU B O 1
ATOM 5899 N N . VAL B 1 55 ? 44.64097 -28.05317 18.60221 1.000 39.83359 55 VAL B N 1
ATOM 5900 C CA . VAL B 1 55 ? 45.95399 -28.17693 19.25050 1.000 38.75431 55 VAL B CA 1
ATOM 5901 C C . VAL B 1 55 ? 47.05058 -28.38895 18.20582 1.000 41.06082 55 VAL B C 1
ATOM 5902 O O . VAL B 1 55 ? 48.10657 -27.73673 18.23644 1.000 40.44414 55 VAL B O 1
ATOM 5906 N N . LEU B 1 56 ? 46.82014 -29.31888 17.27233 1.000 40.91651 56 LEU B N 1
ATOM 5907 C CA . LEU B 1 56 ? 47.83787 -29.61909 16.26422 1.000 43.99882 56 LEU B CA 1
ATOM 5908 C C . LEU B 1 56 ? 48.11086 -28.41569 15.37295 1.000 45.05770 56 LEU B C 1
ATOM 5909 O O . LEU B 1 56 ? 49.25146 -28.19346 14.95368 1.000 43.32860 56 LEU B O 1
ATOM 5914 N N . ALA B 1 57 ? 47.07615 -27.63474 15.05954 1.000 43.34594 57 ALA B N 1
ATOM 5915 C CA . ALA B 1 57 ? 47.28296 -26.43917 14.24957 1.000 44.26135 57 ALA B CA 1
ATOM 5916 C C . ALA B 1 57 ? 48.13820 -25.41739 14.98496 1.000 45.31595 57 ALA B C 1
ATOM 5917 O O . ALA B 1 57 ? 49.00734 -24.78011 14.37759 1.000 47.41331 57 ALA B O 1
ATOM 5919 N N . ALA B 1 58 ? 47.91165 -25.24761 16.29230 1.000 44.72556 58 ALA B N 1
ATOM 5920 C CA . ALA B 1 58 ? 48.76358 -24.34685 17.06784 1.000 44.02582 58 ALA B CA 1
ATOM 5921 C C . ALA B 1 58 ? 50.21281 -24.82807 17.08614 1.000 44.23227 58 ALA B C 1
ATOM 5922 O O . ALA B 1 58 ? 51.14868 -24.02977 16.92203 1.000 45.19429 58 ALA B O 1
ATOM 5924 N N . ALA B 1 59 ? 50.41873 -26.13136 17.29293 1.000 43.87701 59 ALA B N 1
ATOM 5925 C CA . ALA B 1 59 ? 51.77666 -26.66915 17.28648 1.000 42.20417 59 ALA B CA 1
ATOM 5926 C C . ALA B 1 59 ? 52.44010 -26.45952 15.92909 1.000 47.54620 59 ALA B C 1
ATOM 5927 O O . ALA B 1 59 ? 53.59872 -26.03679 15.85250 1.000 46.22809 59 ALA B O 1
ATOM 5929 N N . ASP B 1 60 ? 51.71308 -26.74543 14.84403 1.000 45.29280 60 ASP B N 1
ATOM 5930 C CA . ASP B 1 60 ? 52.24670 -26.52424 13.50076 1.000 47.29711 60 ASP B CA 1
ATOM 5931 C C . ASP B 1 60 ? 52.59949 -25.05837 13.27966 1.000 48.57626 60 ASP B C 1
ATOM 5932 O O . ASP B 1 60 ? 53.63501 -24.74329 12.68308 1.000 48.92372 60 ASP B O 1
ATOM 5937 N N . ALA B 1 61 ? 51.74165 -24.14677 13.74157 1.000 48.72128 61 ALA B N 1
ATOM 5938 C CA . ALA B 1 61 ? 52.01899 -22.72403 13.58578 1.000 48.02787 61 ALA B CA 1
ATOM 5939 C C . ALA B 1 61 ? 53.28624 -22.33029 14.33028 1.000 50.06064 61 ALA B C 1
ATOM 5940 O O . ALA B 1 61 ? 54.06013 -21.49249 13.85337 1.000 51.26571 61 ALA B O 1
ATOM 5942 N N . ALA B 1 62 ? 53.52283 -22.93137 15.49938 1.000 49.32766 62 ALA B N 1
ATOM 5943 C CA . ALA B 1 62 ? 54.77052 -22.66734 16.21214 1.000 48.72646 62 ALA B CA 1
ATOM 5944 C C . ALA B 1 62 ? 55.96645 -23.21347 15.44111 1.000 49.81285 62 ALA B C 1
ATOM 5945 O O . ALA B 1 62 ? 56.97240 -22.51890 15.26165 1.000 51.17460 62 ALA B O 1
ATOM 5947 N N . VAL B 1 63 ? 55.86564 -24.45540 14.96213 1.000 50.92083 63 VAL B N 1
ATOM 5948 C CA . VAL B 1 63 ? 56.97029 -25.08480 14.24178 1.000 48.65811 63 VAL B CA 1
ATOM 5949 C C . VAL B 1 63 ? 57.29658 -24.32676 12.95636 1.000 52.66348 63 VAL B C 1
ATOM 5950 O O . VAL B 1 63 ? 58.45769 -24.28250 12.52969 1.000 54.94885 63 VAL B O 1
ATOM 5954 N N . ASN B 1 64 ? 56.29848 -23.70039 12.33186 1.000 51.88054 64 ASN B N 1
ATOM 5955 C CA . ASN B 1 64 ? 56.50825 -22.96012 11.09312 1.000 54.50132 64 ASN B CA 1
ATOM 5956 C C . ASN B 1 64 ? 56.77478 -21.46997 11.32005 1.000 54.68487 64 ASN B C 1
ATOM 5957 O O . ASN B 1 64 ? 56.64413 -20.67841 10.37895 1.000 49.09333 64 ASN B O 1
ATOM 5962 N N . SER B 1 65 ? 57.15174 -21.07522 12.52763 1.000 53.25538 65 SER B N 1
ATOM 5963 C CA . SER B 1 65 ? 57.34311 -19.68426 12.90661 1.000 55.92967 65 SER B CA 1
ATOM 5964 C C . SER B 1 65 ? 58.71452 -19.49471 13.53226 1.000 57.36992 65 SER B C 1
ATOM 5965 O O . SER B 1 65 ? 59.29729 -20.44483 14.06487 1.000 55.78707 65 SER B O 1
ATOM 5968 N N . PRO B 1 66 ? 59.25934 -18.27337 13.48635 1.000 56.16114 66 PRO B N 1
ATOM 5969 C CA . PRO B 1 66 ? 60.58573 -18.03423 14.07153 1.000 59.24515 66 PRO B CA 1
ATOM 5970 C C . PRO B 1 66 ? 60.59933 -18.27164 15.57293 1.000 59.50494 66 PRO B C 1
ATOM 5971 O O . PRO B 1 66 ? 59.60347 -18.06134 16.26991 1.000 60.47727 66 PRO B O 1
ATOM 5975 N N . VAL B 1 67 ? 61.75820 -18.69980 16.06497 1.000 59.32285 67 VAL B N 1
ATOM 5976 C CA . VAL B 1 67 ? 61.98803 -18.94195 17.48511 1.000 59.97984 67 VAL B CA 1
ATOM 5977 C C . VAL B 1 67 ? 62.68248 -17.71950 18.07077 1.000 59.23260 67 VAL B C 1
ATOM 5978 O O . VAL B 1 67 ? 63.77652 -17.34695 17.62896 1.000 58.11349 67 VAL B O 1
ATOM 5982 N N . SER B 1 68 ? 62.05113 -17.09463 19.06262 1.000 59.06633 68 SER B N 1
ATOM 5983 C CA . SER B 1 68 ? 62.57709 -15.89642 19.70839 1.000 59.88994 68 SER B CA 1
ATOM 5984 C C . SER B 1 68 ? 62.52158 -16.06617 21.22019 1.000 61.10744 68 SER B C 1
ATOM 5985 O O . SER B 1 68 ? 61.44654 -16.30180 21.78240 1.000 56.10026 68 SER B O 1
ATOM 5988 N N . VAL B 1 69 ? 63.67399 -15.93708 21.87283 1.000 58.66705 69 VAL B N 1
ATOM 5989 C CA . VAL B 1 69 ? 63.78624 -16.04261 23.32597 1.000 59.14761 69 VAL B CA 1
ATOM 5990 C C . VAL B 1 69 ? 64.54300 -14.81826 23.83470 1.000 58.41462 69 VAL B C 1
ATOM 5991 O O . VAL B 1 69 ? 65.76052 -14.89191 24.05950 1.000 59.86464 69 VAL B O 1
ATOM 5995 N N . PRO B 1 70 ? 63.87422 -13.68576 24.03916 1.000 58.35384 70 PRO B N 1
ATOM 5996 C CA . PRO B 1 70 ? 64.57658 -12.41950 24.27044 1.000 59.37022 70 PRO B CA 1
ATOM 5997 C C . PRO B 1 70 ? 64.96247 -12.19652 25.73080 1.000 56.42133 70 PRO B C 1
ATOM 5998 O O . PRO B 1 70 ? 64.47953 -12.86614 26.64618 1.000 54.74673 70 PRO B O 1
ATOM 6002 N N . VAL B 1 71 ? 65.83911 -11.21717 25.92918 1.000 54.85282 71 VAL B N 1
ATOM 6003 C CA . VAL B 1 71 ? 66.22895 -10.79936 27.28151 1.000 55.52453 71 VAL B CA 1
ATOM 6004 C C . VAL B 1 71 ? 65.09707 -9.98106 27.89621 1.000 57.26522 71 VAL B C 1
ATOM 6005 O O . VAL B 1 71 ? 64.58682 -9.05358 27.24494 1.000 60.78586 71 VAL B O 1
ATOM 6009 N N . PRO B 1 72 ? 64.66721 -10.27761 29.12494 1.000 57.01147 72 PRO B N 1
ATOM 6010 C CA . PRO B 1 72 ? 63.52043 -9.55956 29.70021 1.000 58.29342 72 PRO B CA 1
ATOM 6011 C C . PRO B 1 72 ? 63.82883 -8.08841 29.93949 1.000 63.62387 72 PRO B C 1
ATOM 6012 O O . PRO B 1 72 ? 64.89768 -7.73490 30.44385 1.000 63.72343 72 PRO B O 1
ATOM 6016 N N . VAL B 1 73 ? 62.87075 -7.22680 29.58057 1.000 67.30664 73 VAL B N 1
ATOM 6017 C CA . VAL B 1 73 ? 63.04046 -5.78153 29.72315 1.000 69.41157 73 VAL B CA 1
ATOM 6018 C C . VAL B 1 73 ? 61.73944 -5.09534 30.13062 1.000 73.20739 73 VAL B C 1
ATOM 6019 O O . VAL B 1 73 ? 61.76507 -4.02723 30.75201 1.000 71.79316 73 VAL B O 1
ATOM 6023 N N . ASP B 1 74 ? 60.59707 -5.68246 29.78189 1.000 78.30046 74 ASP B N 1
ATOM 6024 C CA . ASP B 1 74 ? 59.31406 -5.00259 29.91345 1.000 76.66830 74 ASP B CA 1
ATOM 6025 C C . ASP B 1 74 ? 58.36680 -5.77144 30.82940 1.000 72.37904 74 ASP B C 1
ATOM 6026 O O . ASP B 1 74 ? 58.62184 -6.91334 31.22385 1.000 67.72896 74 ASP B O 1
ATOM 6031 N N . GLY B 1 75 ? 57.25224 -5.11763 31.15555 1.000 69.93063 75 GLY B N 1
ATOM 6032 C CA . GLY B 1 75 ? 56.23196 -5.67292 32.01194 1.000 65.61399 75 GLY B CA 1
ATOM 6033 C C . GLY B 1 75 ? 55.02341 -6.15821 31.23652 1.000 64.14801 75 GLY B C 1
ATOM 6034 O O . GLY B 1 75 ? 55.10788 -6.53080 30.06074 1.000 66.23482 75 GLY B O 1
ATOM 6035 N N . GLY B 1 76 ? 53.87632 -6.15574 31.91185 1.000 62.51895 76 GLY B N 1
ATOM 6036 C CA . GLY B 1 76 ? 52.64071 -6.63356 31.32179 1.000 65.05946 76 GLY B CA 1
ATOM 6037 C C . GLY B 1 76 ? 52.27179 -5.89669 30.05262 1.000 72.74887 76 GLY B C 1
ATOM 6038 O O . GLY B 1 76 ? 52.16721 -4.66668 30.05023 1.000 79.07090 76 GLY B O 1
ATOM 6039 N N . GLY B 1 77 ? 52.08548 -6.63856 28.96103 1.000 69.42901 77 GLY B N 1
ATOM 6040 C CA . GLY B 1 77 ? 51.75298 -6.05825 27.68182 1.000 68.77674 77 GLY B CA 1
ATOM 6041 C C . GLY B 1 77 ? 52.93309 -5.78951 26.77225 1.000 68.02872 77 GLY B C 1
ATOM 6042 O O . GLY B 1 77 ? 52.73346 -5.58562 25.57014 1.000 69.57835 77 GLY B O 1
ATOM 6043 N N . GLY B 1 78 ? 54.15406 -5.78150 27.30689 1.000 67.59163 78 GLY B N 1
ATOM 6044 C CA . GLY B 1 78 ? 55.32126 -5.57192 26.47761 1.000 67.73233 78 GLY B CA 1
ATOM 6045 C C . GLY B 1 78 ? 55.58597 -6.73906 25.54694 1.000 63.71724 78 GLY B C 1
ATOM 6046 O O . GLY B 1 78 ? 55.13288 -7.86312 25.76057 1.000 61.92430 78 GLY B O 1
ATOM 6047 N N . VAL B 1 79 ? 56.35241 -6.45980 24.49048 1.000 61.98328 79 VAL B N 1
ATOM 6048 C CA . VAL B 1 79 ? 56.56551 -7.45961 23.44820 1.000 60.61103 79 VAL B CA 1
ATOM 6049 C C . VAL B 1 79 ? 57.39532 -8.63388 23.95883 1.000 59.32313 79 VAL B C 1
ATOM 6050 O O . VAL B 1 79 ? 57.18290 -9.77595 23.53754 1.000 57.92358 79 VAL B O 1
ATOM 6054 N N . VAL B 1 80 ? 58.34235 -8.39021 24.86555 1.000 59.94455 80 VAL B N 1
ATOM 6055 C CA . VAL B 1 80 ? 59.18225 -9.47653 25.36598 1.000 58.82945 80 VAL B CA 1
ATOM 6056 C C . VAL B 1 80 ? 58.39056 -10.35692 26.32879 1.000 55.93289 80 VAL B C 1
ATOM 6057 O O . VAL B 1 80 ? 58.45720 -11.59380 26.27360 1.000 54.50187 80 VAL B O 1
ATOM 6061 N N . HIS B 1 81 ? 57.64751 -9.72342 27.23770 1.000 57.21963 81 HIS B N 1
ATOM 6062 C CA . HIS B 1 81 ? 56.74281 -10.43775 28.13148 1.000 54.21230 81 HIS B CA 1
ATOM 6063 C C . HIS B 1 81 ? 55.78222 -11.32144 27.34317 1.000 53.65913 81 HIS B C 1
ATOM 6064 O O . HIS B 1 81 ? 55.59052 -12.50683 27.65714 1.000 47.77860 81 HIS B O 1
ATOM 6071 N N . GLU B 1 82 ? 55.18399 -10.75612 26.29293 1.000 51.77832 82 GLU B N 1
ATOM 6072 C CA . GLU B 1 82 ? 54.24734 -11.51453 25.47536 1.000 50.82861 82 GLU B CA 1
ATOM 6073 C C . GLU B 1 82 ? 54.95178 -12.59665 24.67126 1.000 46.92833 82 GLU B C 1
ATOM 6074 O O . GLU B 1 82 ? 54.35639 -13.64057 24.39502 1.000 44.97366 82 GLU B O 1
ATOM 6080 N N . GLN B 1 83 ? 56.21752 -12.38655 24.30475 1.000 49.03638 83 GLN B N 1
ATOM 6081 C CA . GLN B 1 83 ? 56.94199 -13.43690 23.60049 1.000 45.88797 83 GLN B CA 1
ATOM 6082 C C . GLN B 1 83 ? 57.20008 -14.62870 24.51340 1.000 45.06718 83 GLN B C 1
ATOM 6083 O O . GLN B 1 83 ? 57.05070 -15.77920 24.09346 1.000 44.81167 83 GLN B O 1
ATOM 6089 N N . HIS B 1 84 ? 57.57885 -14.37720 25.76656 1.000 45.44563 84 HIS B N 1
ATOM 6090 C CA . HIS B 1 84 ? 57.80616 -15.49134 26.68938 1.000 42.45575 84 HIS B CA 1
ATOM 6091 C C . HIS B 1 84 ? 56.50042 -16.21035 27.02398 1.000 40.01824 84 HIS B C 1
ATOM 6092 O O . HIS B 1 84 ? 56.47479 -17.44587 27.17908 1.000 39.94196 84 HIS B O 1
ATOM 6099 N N . LYS B 1 85 ? 55.40000 -15.45929 27.10479 1.000 39.24610 85 LYS B N 1
ATOM 6100 C CA . LYS B 1 85 ? 54.08988 -16.08669 27.28077 1.000 39.78849 85 LYS B CA 1
ATOM 6101 C C . LYS B 1 85 ? 53.72866 -16.97009 26.07948 1.000 38.66304 85 LYS B C 1
ATOM 6102 O O . LYS B 1 85 ? 53.32589 -18.13761 26.23683 1.000 37.88119 85 LYS B O 1
ATOM 6108 N N . SER B 1 86 ? 53.86823 -16.42597 24.86294 1.000 40.36587 86 SER B N 1
ATOM 6109 C CA . SER B 1 86 ? 53.64833 -17.22534 23.66288 1.000 39.21921 86 SER B CA 1
ATOM 6110 C C . SER B 1 86 ? 54.54368 -18.45120 23.64077 1.000 38.68956 86 SER B C 1
ATOM 6111 O O . SER B 1 86 ? 54.12619 -19.51036 23.16401 1.000 38.73175 86 SER B O 1
ATOM 6114 N N . ASN B 1 87 ? 55.76867 -18.33082 24.16267 1.000 37.74034 87 ASN B N 1
ATOM 6115 C CA . ASN B 1 87 ? 56.68809 -19.46107 24.16152 1.000 38.67319 87 ASN B CA 1
ATOM 6116 C C . ASN B 1 87 ? 56.18524 -20.58676 25.04917 1.000 35.40747 87 ASN B C 1
ATOM 6117 O O . ASN B 1 87 ? 56.28070 -21.76475 24.67473 1.000 36.96006 87 ASN B O 1
ATOM 6122 N N . TYR B 1 88 ? 55.66059 -20.26240 26.23630 1.000 33.90450 88 TYR B N 1
ATOM 6123 C CA . TYR B 1 88 ? 55.19894 -21.38413 27.05283 1.000 33.42996 88 TYR B CA 1
ATOM 6124 C C . TYR B 1 88 ? 53.93406 -22.01116 26.46470 1.000 32.91668 88 TYR B C 1
ATOM 6125 O O . TYR B 1 88 ? 53.77885 -23.24285 26.51353 1.000 32.79548 88 TYR B O 1
ATOM 6134 N N . TYR B 1 89 ? 53.06901 -21.21315 25.82422 1.000 32.63902 89 TYR B N 1
ATOM 6135 C CA . TYR B 1 89 ? 51.92578 -21.83169 25.13978 1.000 34.39398 89 TYR B CA 1
ATOM 6136 C C . TYR B 1 89 ? 52.37797 -22.72331 23.97706 1.000 35.00544 89 TYR B C 1
ATOM 6137 O O . TYR B 1 89 ? 51.83948 -23.82145 23.77629 1.000 36.61988 89 TYR B O 1
ATOM 6146 N N . ALA B 1 90 ? 53.36569 -22.26790 23.19881 1.000 36.03368 90 ALA B N 1
ATOM 6147 C CA . ALA B 1 90 ? 53.85109 -23.04287 22.05902 1.000 34.92324 90 ALA B CA 1
ATOM 6148 C C . ALA B 1 90 ? 54.48616 -24.35590 22.49967 1.000 34.48995 90 ALA B C 1
ATOM 6149 O O . ALA B 1 90 ? 54.27057 -25.40067 21.86794 1.000 34.83652 90 ALA B O 1
ATOM 6151 N N . MET B 1 91 ? 55.29330 -24.31723 23.56640 1.000 35.23165 91 MET B N 1
ATOM 6152 C CA . MET B 1 91 ? 55.89762 -25.54095 24.08695 1.000 31.28427 91 MET B CA 1
ATOM 6153 C C . MET B 1 91 ? 54.83442 -26.51240 24.58859 1.000 31.52582 91 MET B C 1
ATOM 6154 O O . MET B 1 91 ? 54.91242 -27.71921 24.32373 1.000 32.62174 91 MET B O 1
ATOM 6159 N N . PHE B 1 92 ? 53.82407 -25.99832 25.29487 1.000 29.86217 92 PHE B N 1
ATOM 6160 C CA . PHE B 1 92 ? 52.70955 -26.83185 25.74878 1.000 30.94430 92 PHE B CA 1
ATOM 6161 C C . PHE B 1 92 ? 52.02229 -27.53274 24.57220 1.000 33.41959 92 PHE B C 1
ATOM 6162 O O . PHE B 1 92 ? 51.81901 -28.76149 24.58592 1.000 32.73339 92 PHE B O 1
ATOM 6170 N N . HIS B 1 93 ? 51.67039 -26.76501 23.53427 1.000 31.91230 93 HIS B N 1
ATOM 6171 C CA . HIS B 1 93 ? 50.94233 -27.34592 22.40849 1.000 33.21273 93 HIS B CA 1
ATOM 6172 C C . HIS B 1 93 ? 51.80148 -28.35008 21.65104 1.000 33.50176 93 HIS B C 1
ATOM 6173 O O . HIS B 1 93 ? 51.30399 -29.39783 21.22173 1.000 34.19479 93 HIS B O 1
ATOM 6180 N N . CYS B 1 94 ? 53.10023 -28.06849 21.50493 1.000 34.99638 94 CYS B N 1
ATOM 6181 C CA . CYS B 1 94 ? 53.96795 -29.00244 20.79483 1.000 34.29573 94 CYS B CA 1
ATOM 6182 C C . CYS B 1 94 ? 54.18818 -30.28802 21.58609 1.000 33.92466 94 CYS B C 1
ATOM 6183 O O . CYS B 1 94 ? 54.25193 -31.37305 20.99683 1.000 36.12605 94 CYS B O 1
ATOM 6186 N N . GLY B 1 95 ? 54.30820 -30.19940 22.91492 1.000 31.22615 95 GLY B N 1
ATOM 6187 C CA . GLY B 1 95 ? 54.41830 -31.41667 23.70479 1.000 31.91570 95 GLY B CA 1
ATOM 6188 C C . GLY B 1 95 ? 53.18165 -32.29013 23.58125 1.000 32.65946 95 GLY B C 1
ATOM 6189 O O . GLY B 1 95 ? 53.27180 -33.50648 23.34986 1.000 33.49750 95 GLY B O 1
ATOM 6190 N N . VAL B 1 96 ? 52.00501 -31.67531 23.72593 1.000 30.50798 96 VAL B N 1
ATOM 6191 C CA . VAL B 1 96 ? 50.76204 -32.42497 23.56257 1.000 33.17592 96 VAL B CA 1
ATOM 6192 C C . VAL B 1 96 ? 50.69424 -33.04169 22.17090 1.000 33.84827 96 VAL B C 1
ATOM 6193 O O . VAL B 1 96 ? 50.30987 -34.20750 22.00744 1.000 35.50095 96 VAL B O 1
ATOM 6197 N N . ALA B 1 97 ? 51.10001 -32.27892 21.15247 1.000 29.65030 97 ALA B N 1
ATOM 6198 C CA . ALA B 1 97 ? 51.04970 -32.76773 19.77938 1.000 35.72620 97 ALA B CA 1
ATOM 6199 C C . ALA B 1 97 ? 51.97253 -33.96129 19.57439 1.000 37.31103 97 ALA B C 1
ATOM 6200 O O . ALA B 1 97 ? 51.61247 -34.92680 18.88021 1.000 38.62144 97 ALA B O 1
ATOM 6202 N N . TYR B 1 98 ? 53.17524 -33.90749 20.15007 1.000 36.09572 98 TYR B N 1
ATOM 6203 C CA . TYR B 1 98 ? 54.07097 -35.05256 20.06229 1.000 36.99999 98 TYR B CA 1
ATOM 6204 C C . TYR B 1 98 ? 53.41896 -36.28927 20.65456 1.000 39.66043 98 TYR B C 1
ATOM 6205 O O . TYR B 1 98 ? 53.42314 -37.36234 20.04223 1.000 39.10414 98 TYR B O 1
ATOM 6214 N N . GLN B 1 99 ? 52.84125 -36.15903 21.84695 1.000 36.15129 99 GLN B N 1
ATOM 6215 C CA . GLN B 1 99 ? 52.23484 -37.33904 22.45717 1.000 37.88104 99 GLN B CA 1
ATOM 6216 C C . GLN B 1 99 ? 51.06712 -37.86660 21.62943 1.000 38.65055 99 GLN B C 1
ATOM 6217 O O . GLN B 1 99 ? 50.89111 -39.08488 21.50373 1.000 38.06816 99 GLN B O 1
ATOM 6223 N N . LEU B 1 100 ? 50.27204 -36.97323 21.03563 1.000 35.15737 100 LEU B N 1
ATOM 6224 C CA . LEU B 1 100 ? 49.06639 -37.41178 20.33849 1.000 40.69018 100 LEU B CA 1
ATOM 6225 C C . LEU B 1 100 ? 49.32452 -37.90087 18.91884 1.000 40.85948 100 LEU B C 1
ATOM 6226 O O . LEU B 1 100 ? 48.42668 -38.51950 18.32086 1.000 40.38315 100 LEU B O 1
ATOM 6231 N N . THR B 1 101 ? 50.50630 -37.63851 18.35514 1.000 37.95451 101 THR B N 1
ATOM 6232 C CA . THR B 1 101 ? 50.81790 -38.08078 17.00175 1.000 43.08319 101 THR B CA 1
ATOM 6233 C C . THR B 1 101 ? 52.04261 -38.98002 16.90466 1.000 42.34349 101 THR B C 1
ATOM 6234 O O . THR B 1 101 ? 52.11450 -39.80222 15.98173 1.000 42.62964 101 THR B O 1
ATOM 6238 N N . GLY B 1 102 ? 53.00656 -38.85063 17.82038 1.000 42.92778 102 GLY B N 1
ATOM 6239 C CA . GLY B 1 102 ? 54.28967 -39.49873 17.65752 1.000 45.40211 102 GLY B CA 1
ATOM 6240 C C . GLY B 1 102 ? 55.23324 -38.80085 16.70225 1.000 45.33576 102 GLY B C 1
ATOM 6241 O O . GLY B 1 102 ? 56.34272 -39.30200 16.47856 1.000 46.50716 102 GLY B O 1
ATOM 6242 N N . ASP B 1 103 ? 54.83198 -37.66320 16.13488 1.000 45.16361 103 ASP B N 1
ATOM 6243 C CA . ASP B 1 103 ? 55.66950 -36.93808 15.18270 1.000 45.46870 103 ASP B CA 1
ATOM 6244 C C . ASP B 1 103 ? 56.80109 -36.23614 15.92014 1.000 48.58577 103 ASP B C 1
ATOM 6245 O O . ASP B 1 103 ? 56.55995 -35.30089 16.68691 1.000 44.73462 103 ASP B O 1
ATOM 6250 N N . LYS B 1 104 ? 58.03842 -36.65578 15.64652 1.000 51.91221 104 LYS B N 1
ATOM 6251 C CA . LYS B 1 104 ? 59.21111 -36.17888 16.37616 1.000 50.20611 104 LYS B CA 1
ATOM 6252 C C . LYS B 1 104 ? 59.52030 -34.69628 16.16280 1.000 47.74783 104 LYS B C 1
ATOM 6253 O O . LYS B 1 104 ? 60.28240 -34.13234 16.95675 1.000 47.61201 104 LYS B O 1
ATOM 6259 N N . LYS B 1 105 ? 58.94532 -34.04480 15.14347 1.000 48.10531 105 LYS B N 1
ATOM 6260 C CA . LYS B 1 105 ? 59.24025 -32.62868 14.91583 1.000 47.26126 105 LYS B CA 1
ATOM 6261 C C . LYS B 1 105 ? 58.72047 -31.75360 16.05632 1.000 46.38104 105 LYS B C 1
ATOM 6262 O O . LYS B 1 105 ? 59.36456 -30.76457 16.43579 1.000 45.62419 105 LYS B O 1
ATOM 6268 N N . TYR B 1 106 ? 57.56701 -32.10876 16.63139 1.000 45.17518 106 TYR B N 1
ATOM 6269 C CA . TYR B 1 106 ? 57.04514 -31.35271 17.76693 1.000 39.69109 106 TYR B CA 1
ATOM 6270 C C . TYR B 1 106 ? 57.97292 -31.46671 18.97600 1.000 40.44905 106 TYR B C 1
ATOM 6271 O O . TYR B 1 106 ? 58.27154 -30.46505 19.65409 1.000 41.66445 106 TYR B O 1
ATOM 6280 N N . ALA B 1 107 ? 58.44987 -32.68634 19.24815 1.000 40.05765 107 ALA B N 1
ATOM 6281 C CA . ALA B 1 107 ? 59.38766 -32.90221 20.34248 1.000 40.37658 107 ALA B CA 1
ATOM 6282 C C . ALA B 1 107 ? 60.67000 -32.11716 20.12538 1.000 42.13301 107 ALA B C 1
ATOM 6283 O O . ALA B 1 107 ? 61.21387 -31.52815 21.07126 1.000 40.26146 107 ALA B O 1
ATOM 6285 N N . ALA B 1 108 ? 61.17149 -32.11303 18.88507 1.000 44.17818 108 ALA B N 1
ATOM 6286 C CA . ALA B 1 108 ? 62.38603 -31.36674 18.57157 1.000 44.27697 108 ALA B CA 1
ATOM 6287 C C . ALA B 1 108 ? 62.20289 -29.87877 18.83137 1.000 43.41724 108 ALA B C 1
ATOM 6288 O O . ALA B 1 108 ? 63.10579 -29.22420 19.36418 1.000 43.27932 108 ALA B O 1
ATOM 6290 N N . TYR B 1 109 ? 61.05368 -29.31888 18.43400 1.000 43.79287 109 TYR B N 1
ATOM 6291 C CA . TYR B 1 109 ? 60.78308 -27.91511 18.74062 1.000 41.60327 109 TYR B CA 1
ATOM 6292 C C . TYR B 1 109 ? 60.88790 -27.65058 20.23921 1.000 42.86041 109 TYR B C 1
ATOM 6293 O O . TYR B 1 109 ? 61.56096 -26.69977 20.67402 1.000 40.47497 109 TYR B O 1
ATOM 6302 N N . VAL B 1 110 ? 60.20695 -28.47274 21.04834 1.000 37.69514 110 VAL B N 1
ATOM 6303 C CA . VAL B 1 110 ? 60.24160 -28.25092 22.49695 1.000 39.51398 110 VAL B CA 1
ATOM 6304 C C . VAL B 1 110 ? 61.67443 -28.30858 23.01482 1.000 39.79434 110 VAL B C 1
ATOM 6305 O O . VAL B 1 110 ? 62.11641 -27.43812 23.78031 1.000 37.42998 110 VAL B O 1
ATOM 6309 N N . GLY B 1 111 ? 62.41417 -29.34590 22.61788 1.000 36.39862 111 GLY B N 1
ATOM 6310 C CA . GLY B 1 111 ? 63.76805 -29.51408 23.12776 1.000 40.62862 111 GLY B CA 1
ATOM 6311 C C . GLY B 1 111 ? 64.68535 -28.37151 22.73279 1.000 41.88340 111 GLY B C 1
ATOM 6312 O O . GLY B 1 111 ? 65.49208 -27.89886 23.54043 1.000 41.15864 111 GLY B O 1
ATOM 6313 N N . ASP B 1 112 ? 64.56881 -27.90610 21.48555 1.000 42.27415 112 ASP B N 1
ATOM 6314 C CA . ASP B 1 112 ? 65.38195 -26.77884 21.03635 1.000 41.47664 112 ASP B CA 1
ATOM 6315 C C . ASP B 1 112 ? 65.09118 -25.53081 21.85885 1.000 43.05029 112 ASP B C 1
ATOM 6316 O O . ASP B 1 112 ? 66.01850 -24.82418 22.28902 1.000 41.88152 112 ASP B O 1
ATOM 6321 N N . MET B 1 113 ? 63.80640 -25.25075 22.10923 1.000 40.04357 113 MET B N 1
ATOM 6322 C CA . MET B 1 113 ? 63.48580 -24.05573 22.88177 1.000 41.38274 113 MET B CA 1
ATOM 6323 C C . MET B 1 113 ? 63.94307 -24.18150 24.33004 1.000 38.80046 113 MET B C 1
ATOM 6324 O O . MET B 1 113 ? 64.37188 -23.18755 24.93025 1.000 37.85639 113 MET B O 1
ATOM 6329 N N . LEU B 1 114 ? 63.87379 -25.38729 24.90437 1.000 37.40646 114 LEU B N 1
ATOM 6330 C CA . LEU B 1 114 ? 64.34193 -25.57101 26.27582 1.000 36.62113 114 LEU B CA 1
ATOM 6331 C C . LEU B 1 114 ? 65.84373 -25.34770 26.37153 1.000 38.37332 114 LEU B C 1
ATOM 6332 O O . LEU B 1 114 ? 66.33017 -24.78178 27.35541 1.000 39.64069 114 LEU B O 1
ATOM 6337 N N . GLU B 1 115 ? 66.59437 -25.80203 25.36471 1.000 37.65236 115 GLU B N 1
ATOM 6338 C CA . GLU B 1 115 ? 68.03321 -25.54529 25.35525 1.000 40.59212 115 GLU B CA 1
ATOM 6339 C C . GLU B 1 115 ? 68.32581 -24.05203 25.23994 1.000 40.23384 115 GLU B C 1
ATOM 6340 O O . GLU B 1 115 ? 69.24559 -23.53438 25.89055 1.000 40.13149 115 GLU B O 1
ATOM 6346 N N . ALA B 1 116 ? 67.54996 -23.33664 24.41993 1.000 39.67978 116 ALA B N 1
ATOM 6347 C CA . ALA B 1 116 ? 67.74374 -21.88985 24.33393 1.000 38.63308 116 ALA B CA 1
ATOM 6348 C C . ALA B 1 116 ? 67.47463 -21.21857 25.67876 1.000 39.65775 116 ALA B C 1
ATOM 6349 O O . ALA B 1 116 ? 68.22548 -20.33044 26.11247 1.000 37.80032 116 ALA B O 1
ATOM 6351 N N . TYR B 1 117 ? 66.40878 -21.63709 26.36145 1.000 38.00197 117 TYR B N 1
ATOM 6352 C CA . TYR B 1 117 ? 66.11983 -21.07192 27.67591 1.000 35.77628 117 TYR B CA 1
ATOM 6353 C C . TYR B 1 117 ? 67.19742 -21.43416 28.69479 1.000 38.30920 117 TYR B C 1
ATOM 6354 O O . TYR B 1 117 ? 67.51932 -20.63001 29.57264 1.000 37.32082 117 TYR B O 1
ATOM 6363 N N . ALA B 1 118 ? 67.74612 -22.64820 28.61738 1.000 38.84994 118 ALA B N 1
ATOM 6364 C CA . ALA B 1 118 ? 68.80455 -23.04561 29.54025 1.000 36.97680 118 ALA B CA 1
ATOM 6365 C C . ALA B 1 118 ? 70.09089 -22.27135 29.29537 1.000 38.76519 118 ALA B C 1
ATOM 6366 O O . ALA B 1 118 ? 70.91287 -22.13641 30.21047 1.000 39.68575 118 ALA B O 1
ATOM 6368 N N . LYS B 1 119 ? 70.29102 -21.78037 28.07734 1.000 37.92322 119 LYS B N 1
ATOM 6369 C CA . LYS B 1 119 ? 71.40922 -20.87337 27.83964 1.000 39.89321 119 LYS B CA 1
ATOM 6370 C C . LYS B 1 119 ? 71.11938 -19.46555 28.34400 1.000 38.85195 119 LYS B C 1
ATOM 6371 O O . LYS B 1 119 ? 72.04571 -18.76575 28.77683 1.000 40.44209 119 LYS B O 1
ATOM 6377 N N . LEU B 1 120 ? 69.85533 -19.03353 28.29568 1.000 41.90058 120 LEU B N 1
ATOM 6378 C CA . LEU B 1 120 ? 69.53404 -17.66766 28.71303 1.000 40.56034 120 LEU B CA 1
ATOM 6379 C C . LEU B 1 120 ? 69.43392 -17.51997 30.23030 1.000 41.63954 120 LEU B C 1
ATOM 6380 O O . LEU B 1 120 ? 69.95028 -16.54873 30.79292 1.000 42.51682 120 LEU B O 1
ATOM 6385 N N . TYR B 1 121 ? 68.76817 -18.46249 30.90341 1.000 38.32601 121 TYR B N 1
ATOM 6386 C CA . TYR B 1 121 ? 68.39785 -18.26698 32.30423 1.000 40.01267 121 TYR B CA 1
ATOM 6387 C C . TYR B 1 121 ? 69.57065 -18.00648 33.24535 1.000 41.13130 121 TYR B C 1
ATOM 6388 O O . TYR B 1 121 ? 69.42858 -17.13615 34.12138 1.000 41.58340 121 TYR B O 1
ATOM 6397 N N . PRO B 1 122 ? 70.71569 -18.69250 33.15163 1.000 40.26751 122 PRO B N 1
ATOM 6398 C CA . PRO B 1 122 ? 71.81842 -18.37611 34.07612 1.000 43.33175 122 PRO B CA 1
ATOM 6399 C C . PRO B 1 122 ? 72.32208 -16.94548 33.96247 1.000 46.25771 122 PRO B C 1
ATOM 6400 O O . PRO B 1 122 ? 72.97439 -16.46192 34.89619 1.000 46.85330 122 PRO B O 1
ATOM 6404 N N . THR B 1 123 ? 72.04842 -16.25195 32.85583 1.000 45.96919 123 THR B N 1
ATOM 6405 C CA . THR B 1 123 ? 72.49236 -14.87303 32.69007 1.000 44.73409 123 THR B CA 1
ATOM 6406 C C . THR B 1 123 ? 71.52203 -13.86099 33.28788 1.000 45.63690 123 THR B C 1
ATOM 6407 O O . THR B 1 123 ? 71.85095 -12.67228 33.34496 1.000 47.54228 123 THR B O 1
ATOM 6411 N N . LEU B 1 124 ? 70.35319 -14.29950 33.75352 1.000 45.97620 124 LEU B N 1
ATOM 6412 C CA . LEU B 1 124 ? 69.28778 -13.40219 34.18744 1.000 44.89420 124 LEU B CA 1
ATOM 6413 C C . LEU B 1 124 ? 69.34773 -13.17999 35.69621 1.000 47.44742 124 LEU B C 1
ATOM 6414 O O . LEU B 1 124 ? 69.23678 -14.13375 36.47634 1.000 45.06077 124 LEU B O 1
ATOM 6419 N N . GLY B 1 125 ? 69.51482 -11.92278 36.10167 1.000 46.12139 125 GLY B N 1
ATOM 6420 C CA . GLY B 1 125 ? 69.25995 -11.50403 37.46386 1.000 46.12008 125 GLY B CA 1
ATOM 6421 C C . GLY B 1 125 ? 67.79592 -11.16253 37.63301 1.000 47.20152 125 GLY B C 1
ATOM 6422 O O . GLY B 1 125 ? 66.95371 -11.52388 36.80867 1.000 45.83657 125 GLY B O 1
ATOM 6423 N N . PHE B 1 126 ? 67.48881 -10.44675 38.71547 1.000 47.92423 126 PHE B N 1
ATOM 6424 C CA . PHE B 1 126 ? 66.12518 -9.96976 38.91589 1.000 47.23420 126 PHE B CA 1
ATOM 6425 C C . PHE B 1 126 ? 65.68923 -9.09940 37.74414 1.000 49.63166 126 PHE B C 1
ATOM 6426 O O . PHE B 1 126 ? 66.50150 -8.41434 37.11526 1.000 50.49549 126 PHE B O 1
ATOM 6434 N N . HIS B 1 127 ? 64.38915 -9.12812 37.46139 1.000 49.17289 127 HIS B N 1
ATOM 6435 C CA . HIS B 1 127 ? 63.86071 -8.42516 36.30196 1.000 52.48870 127 HIS B CA 1
ATOM 6436 C C . HIS B 1 127 ? 64.20427 -6.93844 36.38472 1.000 55.00650 127 HIS B C 1
ATOM 6437 O O . HIS B 1 127 ? 64.07838 -6.33221 37.45478 1.000 57.91757 127 HIS B O 1
ATOM 6444 N N . PRO B 1 128 ? 64.63764 -6.32188 35.28031 1.000 56.75284 128 PRO B N 1
ATOM 6445 C CA . PRO B 1 128 ? 65.08032 -4.91955 35.35612 1.000 60.88703 128 PRO B CA 1
ATOM 6446 C C . PRO B 1 128 ? 63.96392 -3.94512 35.67982 1.000 66.18893 128 PRO B C 1
ATOM 6447 O O . PRO B 1 128 ? 64.24180 -2.87359 36.23259 1.000 69.06971 128 PRO B O 1
ATOM 6451 N N . LEU B 1 129 ? 62.71541 -4.27364 35.35411 1.000 64.82675 129 LEU B N 1
ATOM 6452 C CA . LEU B 1 129 ? 61.60298 -3.40496 35.71357 1.000 65.41373 129 LEU B CA 1
ATOM 6453 C C . LEU B 1 129 ? 61.41618 -3.41002 37.22603 1.000 69.68123 129 LEU B C 1
ATOM 6454 O O . LEU B 1 129 ? 61.38353 -4.47155 37.85413 1.000 68.25515 129 LEU B O 1
ATOM 6459 N N . GLN B 1 130 ? 61.30528 -2.22153 37.81074 1.000 75.58661 130 GLN B N 1
ATOM 6460 C CA . GLN B 1 130 ? 61.25584 -2.03745 39.26074 1.000 74.20749 130 GLN B CA 1
ATOM 6461 C C . GLN B 1 130 ? 59.82430 -1.67877 39.65194 1.000 74.98883 130 GLN B C 1
ATOM 6462 O O . GLN B 1 130 ? 59.47640 -0.50313 39.77425 1.000 87.44025 130 GLN B O 1
ATOM 6468 N N . LEU B 1 131 ? 58.99430 -2.69997 39.86304 1.000 69.57414 131 LEU B N 1
ATOM 6469 C CA . LEU B 1 131 ? 57.58817 -2.45040 40.15647 1.000 63.28184 131 LEU B CA 1
ATOM 6470 C C . LEU B 1 131 ? 56.97625 -3.52108 41.04951 1.000 60.08420 131 LEU B C 1
ATOM 6471 O O . LEU B 1 131 ? 56.11882 -3.21997 41.88563 1.000 58.84408 131 LEU B O 1
ATOM 6476 N N . SER B 1 132 ? 57.40388 -4.77096 40.88193 1.000 58.52959 132 SER B N 1
ATOM 6477 C CA . SER B 1 132 ? 56.70915 -5.80881 41.63263 1.000 54.82157 132 SER B CA 1
ATOM 6478 C C . SER B 1 132 ? 57.33229 -5.98650 43.01487 1.000 53.18155 132 SER B C 1
ATOM 6479 O O . SER B 1 132 ? 58.55075 -5.86677 43.16700 1.000 52.66415 132 SER B O 1
ATOM 6482 N N . PRO B 1 133 ? 56.51675 -6.25674 44.03676 1.000 51.63781 133 PRO B N 1
ATOM 6483 C CA . PRO B 1 133 ? 57.08323 -6.66225 45.33071 1.000 52.04174 133 PRO B CA 1
ATOM 6484 C C . PRO B 1 133 ? 57.66647 -8.06600 45.31151 1.000 50.58683 133 PRO B C 1
ATOM 6485 O O . PRO B 1 133 ? 58.52453 -8.37571 46.14636 1.000 52.02731 133 PRO B O 1
ATOM 6489 N N . VAL B 1 134 ? 57.23355 -8.92018 44.38972 1.000 51.20424 134 VAL B N 1
ATOM 6490 C CA . VAL B 1 134 ? 57.85461 -10.22503 44.18108 1.000 47.06707 134 VAL B CA 1
ATOM 6491 C C . VAL B 1 134 ? 58.36923 -10.28944 42.74762 1.000 46.96150 134 VAL B C 1
ATOM 6492 O O . VAL B 1 134 ? 57.80667 -11.02342 41.91979 1.000 44.84548 134 VAL B O 1
ATOM 6496 N N . PRO B 1 135 ? 59.42625 -9.55548 42.40729 1.000 47.17637 135 PRO B N 1
ATOM 6497 C CA . PRO B 1 135 ? 59.90441 -9.56155 41.02218 1.000 45.91522 135 PRO B CA 1
ATOM 6498 C C . PRO B 1 135 ? 60.47307 -10.91549 40.63580 1.000 44.80888 135 PRO B C 1
ATOM 6499 O O . PRO B 1 135 ? 61.03153 -11.64121 41.46162 1.000 45.34250 135 PRO B O 1
ATOM 6503 N N . GLY B 1 136 ? 60.31294 -11.25492 39.35682 1.000 44.14012 136 GLY B N 1
ATOM 6504 C CA . GLY B 1 136 ? 60.83250 -12.48826 38.81324 1.000 42.80392 136 GLY B CA 1
ATOM 6505 C C . GLY B 1 136 ? 62.18292 -12.29326 38.14822 1.000 45.77232 136 GLY B C 1
ATOM 6506 O O . GLY B 1 136 ? 62.87101 -11.28866 38.33855 1.000 44.77251 136 GLY B O 1
ATOM 6507 N N . ARG B 1 137 ? 62.56866 -13.29306 37.36004 1.000 43.18923 137 ARG B N 1
ATOM 6508 C CA . ARG B 1 137 ? 63.76801 -13.22228 36.53463 1.000 42.96603 137 ARG B CA 1
ATOM 6509 C C . ARG B 1 137 ? 63.43272 -13.22448 35.05434 1.000 43.56459 137 ARG B C 1
ATOM 6510 O O . ARG B 1 137 ? 63.89149 -12.35683 34.30427 1.000 45.89812 137 ARG B O 1
ATOM 6518 N N . LEU B 1 138 ? 62.61900 -14.18444 34.61883 1.000 41.24706 138 LEU B N 1
ATOM 6519 C CA . LEU B 1 138 ? 62.13763 -14.18767 33.24945 1.000 43.92820 138 LEU B CA 1
ATOM 6520 C C . LEU B 1 138 ? 60.99980 -13.19278 33.05668 1.000 43.48043 138 LEU B C 1
ATOM 6521 O O . LEU B 1 138 ? 60.79348 -12.70170 31.94127 1.000 47.30966 138 LEU B O 1
ATOM 6526 N N . PHE B 1 139 ? 60.27039 -12.87267 34.12474 1.000 42.88709 139 PHE B N 1
ATOM 6527 C CA . PHE B 1 139 ? 59.12854 -11.97133 34.06678 1.000 45.45925 139 PHE B CA 1
ATOM 6528 C C . PHE B 1 139 ? 59.25493 -10.90555 35.14706 1.000 47.59590 139 PHE B C 1
ATOM 6529 O O . PHE B 1 139 ? 60.04938 -11.02702 36.08224 1.000 46.60871 139 PHE B O 1
ATOM 6537 N N . TRP B 1 140 ? 58.43564 -9.85590 35.02002 1.000 47.63735 140 TRP B N 1
ATOM 6538 C CA . TRP B 1 140 ? 58.48889 -8.74042 35.96079 1.000 48.86939 140 TRP B CA 1
ATOM 6539 C C . TRP B 1 140 ? 57.92860 -9.10174 37.33269 1.000 49.06027 140 TRP B C 1
ATOM 6540 O O . TRP B 1 140 ? 58.26006 -8.43383 38.31830 1.000 48.68621 140 TRP B O 1
ATOM 6551 N N . GLN B 1 141 ? 57.09063 -10.13529 37.41911 1.000 45.43613 141 GLN B N 1
ATOM 6552 C CA . GLN B 1 141 ? 56.62070 -10.66332 38.68835 1.000 45.01488 141 GLN B CA 1
ATOM 6553 C C . GLN B 1 141 ? 56.70245 -12.18107 38.63286 1.000 41.58874 141 GLN B C 1
ATOM 6554 O O . GLN B 1 141 ? 56.59199 -12.78341 37.56041 1.000 40.78803 141 GLN B O 1
ATOM 6560 N N . THR B 1 142 ? 56.90020 -12.79450 39.80096 1.000 40.25694 142 THR B N 1
ATOM 6561 C CA . THR B 1 142 ? 57.08996 -14.23836 39.84739 1.000 37.65135 142 THR B CA 1
ATOM 6562 C C . THR B 1 142 ? 55.83035 -15.00502 39.44808 1.000 37.04563 142 THR B C 1
ATOM 6563 O O . THR B 1 142 ? 55.94038 -16.15501 39.01070 1.000 35.20203 142 THR B O 1
ATOM 6567 N N . LEU B 1 143 ? 54.64480 -14.39351 39.54618 1.000 36.19750 143 LEU B N 1
ATOM 6568 C CA . LEU B 1 143 ? 53.41971 -15.09052 39.14506 1.000 38.28831 143 LEU B CA 1
ATOM 6569 C C . LEU B 1 143 ? 53.51705 -15.61983 37.71450 1.000 33.25586 143 LEU B C 1
ATOM 6570 O O . LEU B 1 143 ? 53.20388 -16.78801 37.43930 1.000 31.46665 143 LEU B O 1
ATOM 6575 N N . ASN B 1 144 ? 53.94709 -14.76856 36.78146 1.000 35.33245 144 ASN B N 1
ATOM 6576 C CA . ASN B 1 144 ? 54.03888 -15.20446 35.39103 1.000 35.86453 144 ASN B CA 1
ATOM 6577 C C . ASN B 1 144 ? 55.12919 -16.24762 35.20380 1.000 34.33772 144 ASN B C 1
ATOM 6578 O O . ASN B 1 144 ? 55.01061 -17.11772 34.33332 1.000 32.42516 144 ASN B O 1
ATOM 6583 N N . GLU B 1 145 ? 56.18255 -16.18880 36.02270 1.000 33.52543 145 GLU B N 1
ATOM 6584 C CA . GLU B 1 145 ? 57.20464 -17.22742 35.99452 1.000 32.24518 145 GLU B CA 1
ATOM 6585 C C . GLU B 1 145 ? 56.61401 -18.57252 36.40754 1.000 30.53572 145 GLU B C 1
ATOM 6586 O O . GLU B 1 145 ? 56.90348 -19.60649 35.78971 1.000 28.53195 145 GLU B O 1
ATOM 6592 N N . SER B 1 146 ? 55.74890 -18.56696 37.43105 1.000 28.54388 146 SER B N 1
ATOM 6593 C CA . SER B 1 146 ? 55.08196 -19.79690 37.85736 1.000 25.96987 146 SER B CA 1
ATOM 6594 C C . SER B 1 146 ? 54.19043 -20.35142 36.75345 1.000 26.02470 146 SER B C 1
ATOM 6595 O O . SER B 1 146 ? 54.17019 -21.56550 36.51229 1.000 25.21371 146 SER B O 1
ATOM 6598 N N . VAL B 1 147 ? 53.42793 -19.47989 36.08474 1.000 25.94200 147 VAL B N 1
ATOM 6599 C CA . VAL B 1 147 ? 52.54316 -19.96505 35.01776 1.000 27.24568 147 VAL B CA 1
ATOM 6600 C C . VAL B 1 147 ? 53.36460 -20.55972 33.87110 1.000 26.43700 147 VAL B C 1
ATOM 6601 O O . VAL B 1 147 ? 53.03055 -21.62406 33.30133 1.000 27.92464 147 VAL B O 1
ATOM 6605 N N . TRP B 1 148 ? 54.45626 -19.87368 33.51894 1.000 29.28250 148 TRP B N 1
ATOM 6606 C CA . TRP B 1 148 ? 55.39246 -20.37301 32.51983 1.000 26.97212 148 TRP B CA 1
ATOM 6607 C C . TRP B 1 148 ? 55.89777 -21.76089 32.88726 1.000 29.49733 148 TRP B C 1
ATOM 6608 O O . TRP B 1 148 ? 55.94993 -22.66210 32.04034 1.000 29.97829 148 TRP B O 1
ATOM 6619 N N . LEU B 1 149 ? 56.26629 -21.95307 34.15736 1.000 28.92547 149 LEU B N 1
ATOM 6620 C CA . LEU B 1 149 ? 56.82442 -23.23409 34.58035 1.000 27.41264 149 LEU B CA 1
ATOM 6621 C C . LEU B 1 149 ? 55.77142 -24.34149 34.58208 1.000 25.29088 149 LEU B C 1
ATOM 6622 O O . LEU B 1 149 ? 56.08591 -25.48291 34.25012 1.000 26.31302 149 LEU B O 1
ATOM 6627 N N . VAL B 1 150 ? 54.52285 -24.03834 34.94520 1.000 23.19655 150 VAL B N 1
ATOM 6628 C CA . VAL B 1 150 ? 53.47338 -25.06476 34.88628 1.000 26.02426 150 VAL B CA 1
ATOM 6629 C C . VAL B 1 150 ? 53.34842 -25.61110 33.46359 1.000 24.79322 150 VAL B C 1
ATOM 6630 O O . VAL B 1 150 ? 53.40825 -26.83695 33.21925 1.000 25.35833 150 VAL B O 1
ATOM 6634 N N . HIS B 1 151 ? 53.21357 -24.69922 32.49534 1.000 26.10075 151 HIS B N 1
ATOM 6635 C CA . HIS B 1 151 ? 53.03659 -25.16293 31.11758 1.000 26.37671 151 HIS B CA 1
ATOM 6636 C C . HIS B 1 151 ? 54.29942 -25.83687 30.58009 1.000 27.01791 151 HIS B C 1
ATOM 6637 O O . HIS B 1 151 ? 54.22740 -26.84746 29.85586 1.000 27.97543 151 HIS B O 1
ATOM 6644 N N . THR B 1 152 ? 55.47293 -25.30707 30.92903 1.000 27.68468 152 THR B N 1
ATOM 6645 C CA . THR B 1 152 ? 56.69525 -25.88495 30.39564 1.000 27.08702 152 THR B CA 1
ATOM 6646 C C . THR B 1 152 ? 57.03956 -27.20759 31.07181 1.000 28.52284 152 THR B C 1
ATOM 6647 O O . THR B 1 152 ? 57.66541 -28.07272 30.44927 1.000 28.56018 152 THR B O 1
ATOM 6651 N N . ALA B 1 153 ? 56.61320 -27.40216 32.32167 1.000 28.80115 153 ALA B N 1
ATOM 6652 C CA . ALA B 1 153 ? 56.76795 -28.70095 32.95652 1.000 25.76142 153 ALA B CA 1
ATOM 6653 C C . ALA B 1 153 ? 55.96884 -29.74603 32.20164 1.000 27.63474 153 ALA B C 1
ATOM 6654 O O . ALA B 1 153 ? 56.45959 -30.85795 31.96901 1.000 27.11983 153 ALA B O 1
ATOM 6656 N N . VAL B 1 154 ? 54.74004 -29.39867 31.79267 1.000 25.87708 154 VAL B N 1
ATOM 6657 C CA . VAL B 1 154 ? 53.96101 -30.34256 30.98479 1.000 26.71372 154 VAL B CA 1
ATOM 6658 C C . VAL B 1 154 ? 54.68829 -30.66174 29.68318 1.000 28.28805 154 VAL B C 1
ATOM 6659 O O . VAL B 1 154 ? 54.78706 -31.82809 29.26872 1.000 28.41057 154 VAL B O 1
ATOM 6663 N N . ALA B 1 155 ? 55.18485 -29.62546 29.00258 1.000 27.24920 155 ALA B N 1
ATOM 6664 C CA . ALA B 1 155 ? 55.89502 -29.85905 27.74170 1.000 29.77698 155 ALA B CA 1
ATOM 6665 C C . ALA B 1 155 ? 57.08589 -30.80095 27.93319 1.000 29.76204 155 ALA B C 1
ATOM 6666 O O . ALA B 1 155 ? 57.31348 -31.73019 27.13570 1.000 28.75845 155 ALA B O 1
ATOM 6668 N N . TYR B 1 156 ? 57.85500 -30.57656 28.99474 1.000 27.70898 156 TYR B N 1
ATOM 6669 C CA . TYR B 1 156 ? 59.03338 -31.39460 29.24929 1.000 28.27442 156 TYR B CA 1
ATOM 6670 C C . TYR B 1 156 ? 58.63930 -32.83185 29.55365 1.000 30.29933 156 TYR B C 1
ATOM 6671 O O . TYR B 1 156 ? 59.27884 -33.77163 29.07467 1.000 31.60030 156 TYR B O 1
ATOM 6680 N N . ASP B 1 157 ? 57.59623 -33.01757 30.36182 1.000 28.95496 157 ASP B N 1
ATOM 6681 C CA . ASP B 1 157 ? 57.07811 -34.35264 30.63784 1.000 30.24134 157 ASP B CA 1
ATOM 6682 C C . ASP B 1 157 ? 56.70548 -35.06198 29.34568 1.000 29.24904 157 ASP B C 1
ATOM 6683 O O . ASP B 1 157 ? 56.94462 -36.26613 29.19504 1.000 31.24062 157 ASP B O 1
ATOM 6688 N N . CYS B 1 158 ? 56.13562 -34.31682 28.39496 1.000 29.21512 158 CYS B N 1
ATOM 6689 C CA . CYS B 1 158 ? 55.69011 -34.90745 27.13380 1.000 28.65871 158 CYS B CA 1
ATOM 6690 C C . CYS B 1 158 ? 56.85762 -35.35315 26.26239 1.000 32.46200 158 CYS B C 1
ATOM 6691 O O . CYS B 1 158 ? 56.74237 -36.34852 25.53427 1.000 35.18273 158 CYS B O 1
ATOM 6694 N N . ILE B 1 159 ? 57.96676 -34.60655 26.27706 1.000 30.47242 159 ILE B N 1
ATOM 6695 C CA . ILE B 1 159 ? 59.08469 -34.91172 25.37224 1.000 35.03225 159 ILE B CA 1
ATOM 6696 C C . ILE B 1 159 ? 60.26836 -35.57503 26.07497 1.000 36.50908 159 ILE B C 1
ATOM 6697 O O . ILE B 1 159 ? 61.29551 -35.84364 25.42420 1.000 38.25085 159 ILE B O 1
ATOM 6702 N N . TYR B 1 160 ? 60.14390 -35.87145 27.37165 1.000 35.07668 160 TYR B N 1
ATOM 6703 C CA . TYR B 1 160 ? 61.25886 -36.35420 28.18649 1.000 35.06431 160 TYR B CA 1
ATOM 6704 C C . TYR B 1 160 ? 62.04780 -37.47822 27.51612 1.000 39.68700 160 TYR B C 1
ATOM 6705 O O . TYR B 1 160 ? 63.28429 -37.44222 27.46972 1.000 37.43152 160 TYR B O 1
ATOM 6714 N N . ASN B 1 161 ? 61.35343 -38.48998 26.99472 1.000 38.17462 161 ASN B N 1
ATOM 6715 C CA . ASN B 1 161 ? 62.05355 -39.66574 26.49096 1.000 40.54214 161 ASN B CA 1
ATOM 6716 C C . ASN B 1 161 ? 62.75019 -39.42490 25.15541 1.000 40.85856 161 ASN B C 1
ATOM 6717 O O . ASN B 1 161 ? 63.53558 -40.28048 24.72838 1.000 42.19855 161 ASN B O 1
ATOM 6722 N N . THR B 1 162 ? 62.48618 -38.30417 24.48203 1.000 39.23409 162 THR B N 1
ATOM 6723 C CA . THR B 1 162 ? 63.17178 -37.98723 23.23285 1.000 41.60149 162 THR B CA 1
ATOM 6724 C C . THR B 1 162 ? 64.48367 -37.25080 23.45540 1.000 43.03966 162 THR B C 1
ATOM 6725 O O . THR B 1 162 ? 65.20168 -36.98658 22.48526 1.000 47.15684 162 THR B O 1
ATOM 6729 N N . LEU B 1 163 ? 64.80675 -36.90163 24.69341 1.000 40.48915 163 LEU B N 1
ATOM 6730 C CA . LEU B 1 163 ? 66.02746 -36.17345 25.00339 1.000 44.72585 163 LEU B CA 1
ATOM 6731 C C . LEU B 1 163 ? 67.12376 -37.13256 25.45265 1.000 45.04300 163 LEU B C 1
ATOM 6732 O O . LEU B 1 163 ? 66.85538 -38.17116 26.06065 1.000 46.12114 163 LEU B O 1
ATOM 6737 N N . SER B 1 164 ? 68.36751 -36.77711 25.14162 1.000 45.53041 164 SER B N 1
ATOM 6738 C CA . SER B 1 164 ? 69.49834 -37.52241 25.67079 1.000 48.18955 164 SER B CA 1
ATOM 6739 C C . SER B 1 164 ? 69.68754 -37.20790 27.15183 1.000 46.10410 164 SER B C 1
ATOM 6740 O O . SER B 1 164 ? 69.19358 -36.20279 27.66713 1.000 42.97294 164 SER B O 1
ATOM 6743 N N . SER B 1 165 ? 70.41962 -38.08659 27.84175 1.000 47.01689 165 SER B N 1
ATOM 6744 C CA . SER B 1 165 ? 70.75121 -37.82490 29.24121 1.000 48.20198 165 SER B CA 1
ATOM 6745 C C . SER B 1 165 ? 71.49643 -36.50582 29.39351 1.000 46.14634 165 SER B C 1
ATOM 6746 O O . SER B 1 165 ? 71.25648 -35.75623 30.34675 1.000 42.70347 165 SER B O 1
ATOM 6749 N N . LYS B 1 166 ? 72.39809 -36.20378 28.45512 1.000 46.50931 166 LYS B N 1
ATOM 6750 C CA . LYS B 1 166 ? 73.18344 -34.97426 28.52802 1.000 48.16559 166 LYS B CA 1
ATOM 6751 C C . LYS B 1 166 ? 72.29922 -33.74235 28.38867 1.000 45.37807 166 LYS B C 1
ATOM 6752 O O . LYS B 1 166 ? 72.47455 -32.75251 29.11647 1.000 44.05381 166 LYS B O 1
ATOM 6758 N N . GLN B 1 167 ? 71.34285 -33.78827 27.45486 1.000 43.53331 167 GLN B N 1
ATOM 6759 C CA . GLN B 1 167 ? 70.41547 -32.67836 27.26781 1.000 44.20766 167 GLN B CA 1
ATOM 6760 C C . GLN B 1 167 ? 69.57853 -32.45648 28.51695 1.000 40.33486 167 GLN B C 1
ATOM 6761 O O . GLN B 1 167 ? 69.40416 -31.32025 28.96998 1.000 40.80018 167 GLN B O 1
ATOM 6767 N N . ARG B 1 168 ? 69.03118 -33.53780 29.07337 1.000 41.08873 168 ARG B N 1
ATOM 6768 C CA . ARG B 1 168 ? 68.22726 -33.41046 30.28204 1.000 37.72801 168 ARG B CA 1
ATOM 6769 C C . ARG B 1 168 ? 69.05552 -32.87138 31.43857 1.000 37.79934 168 ARG B C 1
ATOM 6770 O O . ARG B 1 168 ? 68.57414 -32.04499 32.21970 1.000 37.29260 168 ARG B O 1
ATOM 6778 N N . ALA B 1 169 ? 70.31311 -33.30831 31.55611 1.000 40.20796 169 ALA B N 1
ATOM 6779 C CA . ALA B 1 169 ? 71.16144 -32.79425 32.62739 1.000 39.47597 169 ALA B CA 1
ATOM 6780 C C . ALA B 1 169 ? 71.39138 -31.29553 32.47643 1.000 37.90656 169 ALA B C 1
ATOM 6781 O O . ALA B 1 169 ? 71.28284 -30.54451 33.45316 1.000 37.99556 169 ALA B O 1
ATOM 6783 N N . THR B 1 170 ? 71.67786 -30.83469 31.25425 1.000 37.95053 170 THR B N 1
ATOM 6784 C CA . THR B 1 170 ? 71.91431 -29.40557 31.05121 1.000 37.23169 170 THR B CA 1
ATOM 6785 C C . THR B 1 170 ? 70.65334 -28.57983 31.29463 1.000 38.04264 170 THR B C 1
ATOM 6786 O O . THR B 1 170 ? 70.70944 -27.51413 31.92575 1.000 34.04527 170 THR B O 1
ATOM 6790 N N . ILE B 1 171 ? 69.50696 -29.04996 30.79613 1.000 35.33411 171 ILE B N 1
ATOM 6791 C CA . ILE B 1 171 ? 68.26656 -28.30189 30.97146 1.000 37.43662 171 ILE B CA 1
ATOM 6792 C C . ILE B 1 171 ? 67.87181 -28.25169 32.44147 1.000 33.64940 171 ILE B C 1
ATOM 6793 O O . ILE B 1 171 ? 67.47575 -27.19847 32.95600 1.000 33.99973 171 ILE B O 1
ATOM 6798 N N . GLU B 1 172 ? 67.96089 -29.38156 33.14349 1.000 32.93485 172 GLU B N 1
ATOM 6799 C CA . GLU B 1 172 ? 67.59596 -29.38409 34.55416 1.000 32.37839 172 GLU B CA 1
ATOM 6800 C C . GLU B 1 172 ? 68.55760 -28.53045 35.37613 1.000 33.00394 172 GLU B C 1
ATOM 6801 O O . GLU B 1 172 ? 68.12355 -27.75537 36.23487 1.000 34.92304 172 GLU B O 1
ATOM 6807 N N . LYS B 1 173 ? 69.86344 -28.62138 35.10187 1.000 31.71284 173 LYS B N 1
ATOM 6808 C CA . LYS B 1 173 ? 70.84362 -27.90578 35.91135 1.000 35.82164 173 LYS B CA 1
ATOM 6809 C C . LYS B 1 173 ? 70.77264 -26.39947 35.69473 1.000 35.12002 173 LYS B C 1
ATOM 6810 O O . LYS B 1 173 ? 70.91872 -25.63002 36.65061 1.000 35.86773 173 LYS B O 1
ATOM 6816 N N . ASN B 1 174 ? 70.55390 -25.95129 34.45550 1.000 35.08097 174 ASN B N 1
ATOM 6817 C CA . ASN B 1 174 ? 70.66599 -24.52906 34.15704 1.000 35.28431 174 ASN B CA 1
ATOM 6818 C C . ASN B 1 174 ? 69.33189 -23.80645 34.04733 1.000 35.80487 174 ASN B C 1
ATOM 6819 O O . ASN B 1 174 ? 69.31942 -22.57022 34.00634 1.000 37.53048 174 ASN B O 1
ATOM 6824 N N . LEU B 1 175 ? 68.21679 -24.52901 34.00986 1.000 33.14820 175 LEU B N 1
ATOM 6825 C CA . LEU B 1 175 ? 66.92468 -23.88138 33.83726 1.000 34.88295 175 LEU B CA 1
ATOM 6826 C C . LEU B 1 175 ? 65.95012 -24.29217 34.93290 1.000 29.58869 175 LEU B C 1
ATOM 6827 O O . LEU B 1 175 ? 65.50597 -23.44567 35.71571 1.000 32.12276 175 LEU B O 1
ATOM 6832 N N . PHE B 1 176 ? 65.62920 -25.58570 35.01611 1.000 30.06116 176 PHE B N 1
ATOM 6833 C CA . PHE B 1 176 ? 64.51606 -26.01142 35.86435 1.000 28.74236 176 PHE B CA 1
ATOM 6834 C C . PHE B 1 176 ? 64.85228 -25.92842 37.34977 1.000 31.29635 176 PHE B C 1
ATOM 6835 O O . PHE B 1 176 ? 64.05867 -25.40835 38.14044 1.000 30.33167 176 PHE B O 1
ATOM 6843 N N . VAL B 1 177 ? 66.00240 -26.45993 37.76034 1.000 30.50894 177 VAL B N 1
ATOM 6844 C CA . VAL B 1 177 ? 66.39201 -26.36500 39.16977 1.000 30.98894 177 VAL B CA 1
ATOM 6845 C C . VAL B 1 177 ? 66.59115 -24.91586 39.59943 1.000 32.08721 177 VAL B C 1
ATOM 6846 O O . VAL B 1 177 ? 66.05023 -24.52740 40.65073 1.000 32.21670 177 VAL B O 1
ATOM 6850 N N . PRO B 1 178 ? 67.33098 -24.06713 38.86448 1.000 33.04840 178 PRO B N 1
ATOM 6851 C CA . PRO B 1 178 ? 67.41394 -22.64975 39.27099 1.000 32.81836 178 PRO B CA 1
ATOM 6852 C C . PRO B 1 178 ? 66.06169 -21.95489 39.32201 1.000 32.38879 178 PRO B C 1
ATOM 6853 O O . PRO B 1 178 ? 65.81996 -21.16361 40.24113 1.000 32.94067 178 PRO B O 1
ATOM 6857 N N . MET B 1 179 ? 65.15749 -22.24585 38.38035 1.000 31.12612 179 MET B N 1
ATOM 6858 C CA . MET B 1 179 ? 63.86620 -21.55845 38.37898 1.000 32.17155 179 MET B CA 1
ATOM 6859 C C . MET B 1 179 ? 62.97631 -22.02793 39.52583 1.000 30.53087 179 MET B C 1
ATOM 6860 O O . MET B 1 179 ? 62.31490 -21.21164 40.18114 1.000 30.30998 179 MET B O 1
ATOM 6865 N N . ALA B 1 180 ? 62.93615 -23.33769 39.77871 1.000 30.22770 180 ALA B N 1
ATOM 6866 C CA . ALA B 1 180 ? 62.17651 -23.85316 40.91256 1.000 27.13315 180 ALA B CA 1
ATOM 6867 C C . ALA B 1 180 ? 62.72223 -23.31441 42.23014 1.000 31.09064 180 ALA B C 1
ATOM 6868 O O . ALA B 1 180 ? 61.95659 -22.88660 43.10871 1.000 28.52137 180 ALA B O 1
ATOM 6870 N N . ASP B 1 181 ? 64.04875 -23.34121 42.39293 1.000 29.69653 181 ASP B N 1
ATOM 6871 C CA . ASP B 1 181 ? 64.64976 -22.78194 43.59888 1.000 30.16740 181 ASP B CA 1
ATOM 6872 C C . ASP B 1 181 ? 64.30227 -21.30849 43.74601 1.000 30.59217 181 ASP B C 1
ATOM 6873 O O . ASP B 1 181 ? 64.04379 -20.83285 44.85645 1.000 32.82526 181 ASP B O 1
ATOM 6878 N N . PHE B 1 182 ? 64.28737 -20.56827 42.63638 1.000 29.05819 182 PHE B N 1
ATOM 6879 C CA . PHE B 1 182 ? 64.00222 -19.14149 42.71012 1.000 30.52585 182 PHE B CA 1
ATOM 6880 C C . PHE B 1 182 ? 62.55395 -18.89129 43.11168 1.000 32.27019 182 PHE B C 1
ATOM 6881 O O . PHE B 1 182 ? 62.27538 -18.02052 43.94204 1.000 32.87332 182 PHE B O 1
ATOM 6889 N N . ILE B 1 183 ? 61.62519 -19.65565 42.53967 1.000 31.20242 183 ILE B N 1
ATOM 6890 C CA . ILE B 1 183 ? 60.21479 -19.51362 42.89118 1.000 29.40956 183 ILE B CA 1
ATOM 6891 C C . ILE B 1 183 ? 59.99910 -19.83950 44.36441 1.000 30.27268 183 ILE B C 1
ATOM 6892 O O . ILE B 1 183 ? 59.20503 -19.17991 45.05095 1.000 32.63124 183 ILE B O 1
ATOM 6897 N N . MET B 1 184 ? 60.73553 -20.82662 44.89037 1.000 30.04980 184 MET B N 1
ATOM 6898 C CA . MET B 1 184 ? 60.56370 -21.19975 46.29309 1.000 30.77989 184 MET B CA 1
ATOM 6899 C C . MET B 1 184 ? 61.22956 -20.22222 47.25710 1.000 33.05428 184 MET B C 1
ATOM 6900 O O . MET B 1 184 ? 60.67452 -19.92449 48.31725 1.000 35.78608 184 MET B O 1
ATOM 6905 N N . ASP B 1 185 ? 62.43614 -19.75350 46.94356 1.000 33.99656 185 ASP B N 1
ATOM 6906 C CA . ASP B 1 185 ? 63.28696 -19.12165 47.94499 1.000 35.18768 185 ASP B CA 1
ATOM 6907 C C . ASP B 1 185 ? 63.72427 -17.70549 47.61696 1.000 39.02907 185 ASP B C 1
ATOM 6908 O O . ASP B 1 185 ? 64.27684 -17.03515 48.49721 1.000 39.27462 185 ASP B O 1
ATOM 6913 N N . GLY B 1 186 ? 63.52119 -17.23384 46.39668 1.000 36.75440 186 GLY B N 1
ATOM 6914 C CA . GLY B 1 186 ? 64.11162 -15.97090 46.01046 1.000 40.87820 186 GLY B CA 1
ATOM 6915 C C . GLY B 1 186 ? 65.55635 -16.14338 45.57295 1.000 41.38206 186 GLY B C 1
ATOM 6916 O O . GLY B 1 186 ? 66.00169 -17.23004 45.18553 1.000 39.33458 186 GLY B O 1
ATOM 6917 N N . MET B 1 187 ? 66.30389 -15.04533 45.66126 1.000 42.79946 187 MET B N 1
ATOM 6918 C CA . MET B 1 187 ? 67.65149 -14.98623 45.11670 1.000 45.22786 187 MET B CA 1
ATOM 6919 C C . MET B 1 187 ? 68.45821 -13.95184 45.88715 1.000 48.71785 187 MET B C 1
ATOM 6920 O O . MET B 1 187 ? 67.92173 -12.91691 46.29068 1.000 47.15311 187 MET B O 1
ATOM 6925 N N . GLY B 1 188 ? 69.74447 -14.23973 46.08464 1.000 48.12332 188 GLY B N 1
ATOM 6926 C CA . GLY B 1 188 ? 70.63808 -13.32924 46.77729 1.000 55.16844 188 GLY B CA 1
ATOM 6927 C C . GLY B 1 188 ? 70.09740 -12.85129 48.10855 1.000 58.65358 188 GLY B C 1
ATOM 6928 O O . GLY B 1 188 ? 69.96948 -13.63637 49.05233 1.000 60.26475 188 GLY B O 1
ATOM 6929 N N . ASP B 1 189 ? 69.74798 -11.56699 48.18196 1.000 58.49656 189 ASP B N 1
ATOM 6930 C CA . ASP B 1 189 ? 69.26954 -10.94469 49.40837 1.000 62.73020 189 ASP B CA 1
ATOM 6931 C C . ASP B 1 189 ? 67.76370 -10.70958 49.42333 1.000 60.88483 189 ASP B C 1
ATOM 6932 O O . ASP B 1 189 ? 67.25119 -10.14545 50.39590 1.000 59.85661 189 ASP B O 1
ATOM 6937 N N . ASN B 1 190 ? 67.04256 -11.11270 48.37945 1.000 54.42520 190 ASN B N 1
ATOM 6938 C CA . ASN B 1 190 ? 65.59934 -10.90710 48.29989 1.000 51.60379 190 ASN B CA 1
ATOM 6939 C C . ASN B 1 190 ? 64.91627 -12.26811 48.35583 1.000 48.83827 190 ASN B C 1
ATOM 6940 O O . ASN B 1 190 ? 64.95380 -13.02982 47.38382 1.000 47.70915 190 ASN B O 1
ATOM 6945 N N . HIS B 1 191 ? 64.27252 -12.56166 49.48331 1.000 46.25152 191 HIS B N 1
ATOM 6946 C CA . HIS B 1 191 ? 63.60969 -13.84446 49.68339 1.000 45.63136 191 HIS B CA 1
ATOM 6947 C C . HIS B 1 191 ? 62.09958 -13.69035 49.82899 1.000 40.45960 191 HIS B C 1
ATOM 6948 O O . HIS B 1 191 ? 61.44784 -14.52692 50.45609 1.000 42.74682 191 HIS B O 1
ATOM 6955 N N . ALA B 1 192 ? 61.52757 -12.62803 49.25256 1.000 40.57645 192 ALA B N 1
ATOM 6956 C CA . ALA B 1 192 ? 60.07988 -12.43732 49.33057 1.000 40.38789 192 ALA B CA 1
ATOM 6957 C C . ALA B 1 192 ? 59.32352 -13.60730 48.71233 1.000 39.70269 192 ALA B C 1
ATOM 6958 O O . ALA B 1 192 ? 58.20539 -13.93981 49.14832 1.000 39.88045 192 ALA B O 1
ATOM 6960 N N . ASN B 1 193 ? 59.92115 -14.24608 47.70219 1.000 37.80674 193 ASN B N 1
ATOM 6961 C CA . ASN B 1 193 ? 59.27250 -15.38284 47.06011 1.000 37.27876 193 ASN B CA 1
ATOM 6962 C C . ASN B 1 193 ? 58.99323 -16.49782 48.04930 1.000 36.27407 193 ASN B C 1
ATOM 6963 O O . ASN B 1 193 ? 58.01202 -17.22746 47.89222 1.000 31.28879 193 ASN B O 1
ATOM 6968 N N . ASN B 1 194 ? 59.82833 -16.65028 49.07679 1.000 35.00123 194 ASN B N 1
ATOM 6969 C CA . ASN B 1 194 ? 59.53998 -17.68077 50.06606 1.000 34.86965 194 ASN B CA 1
ATOM 6970 C C . ASN B 1 194 ? 58.31196 -17.33496 50.89244 1.000 35.58079 194 ASN B C 1
ATOM 6971 O O . ASN B 1 194 ? 57.59183 -18.23717 51.33109 1.000 35.30764 194 ASN B O 1
ATOM 6976 N N . LYS B 1 195 ? 58.07111 -16.04483 51.13542 1.000 37.51183 195 LYS B N 1
ATOM 6977 C CA . LYS B 1 195 ? 56.83642 -15.64667 51.79768 1.000 35.86150 195 LYS B CA 1
ATOM 6978 C C . LYS B 1 195 ? 55.63461 -15.98209 50.92788 1.000 36.14286 195 LYS B C 1
ATOM 6979 O O . LYS B 1 195 ? 54.64744 -16.55095 51.40827 1.000 37.20491 195 LYS B O 1
ATOM 6985 N N . THR B 1 196 ? 55.70682 -15.65445 49.63226 1.000 35.90772 196 THR B N 1
ATOM 6986 C CA . THR B 1 196 ? 54.58509 -15.98720 48.75207 1.000 34.29563 196 THR B CA 1
ATOM 6987 C C . THR B 1 196 ? 54.38161 -17.49712 48.65528 1.000 34.97457 196 THR B C 1
ATOM 6988 O O . THR B 1 196 ? 53.24413 -17.98294 48.67977 1.000 33.71721 196 THR B O 1
ATOM 6992 N N . PHE B 1 197 ? 55.47673 -18.25573 48.55520 1.000 34.53965 197 PHE B N 1
ATOM 6993 C CA . PHE B 1 197 ? 55.39378 -19.69936 48.35970 1.000 30.71422 197 PHE B CA 1
ATOM 6994 C C . PHE B 1 197 ? 54.61798 -20.38112 49.47492 1.000 31.51110 197 PHE B C 1
ATOM 6995 O O . PHE B 1 197 ? 53.95086 -21.39275 49.23428 1.000 30.69979 197 PHE B O 1
ATOM 7003 N N . ASN B 1 198 ? 54.66612 -19.83625 50.68709 1.000 30.90719 198 ASN B N 1
ATOM 7004 C CA . ASN B 1 198 ? 54.00603 -20.44192 51.83069 1.000 31.04885 198 ASN B CA 1
ATOM 7005 C C . ASN B 1 198 ? 52.71484 -19.72819 52.21730 1.000 29.64840 198 ASN B C 1
ATOM 7006 O O . ASN B 1 198 ? 52.11036 -20.08243 53.23391 1.000 32.40958 198 ASN B O 1
ATOM 7011 N N . LYS B 1 199 ? 52.29133 -18.73403 51.44085 1.000 30.85234 199 LYS B N 1
ATOM 7012 C CA . LYS B 1 199 ? 51.09127 -17.96425 51.74731 1.000 31.86553 199 LYS B CA 1
ATOM 7013 C C . LYS B 1 199 ? 49.83308 -18.73541 51.34745 1.000 30.56681 199 LYS B C 1
ATOM 7014 O O . LYS B 1 199 ? 49.86275 -19.62514 50.49873 1.000 28.38775 199 LYS B O 1
ATOM 7020 N N . MET B 1 200 ? 48.71512 -18.38623 51.98668 1.000 30.74311 200 MET B N 1
ATOM 7021 C CA . MET B 1 200 ? 47.39304 -18.83880 51.54772 1.000 29.95954 200 MET B CA 1
ATOM 7022 C C . MET B 1 200 ? 46.85512 -17.77695 50.59900 1.000 33.01581 200 MET B C 1
ATOM 7023 O O . MET B 1 200 ? 46.22682 -16.80295 51.02011 1.000 35.37922 200 MET B O 1
ATOM 7028 N N . HIS B 1 201 ? 47.10174 -17.96821 49.30208 1.000 29.29129 201 HIS B N 1
ATOM 7029 C CA . HIS B 1 201 ? 46.86412 -16.94090 48.29544 1.000 32.97733 201 HIS B CA 1
ATOM 7030 C C . HIS B 1 201 ? 46.99019 -17.57032 46.91238 1.000 30.62718 201 HIS B C 1
ATOM 7031 O O . HIS B 1 201 ? 47.75725 -18.51367 46.73262 1.000 27.95874 201 HIS B O 1
ATOM 7038 N N . ASN B 1 202 ? 46.23728 -17.04152 45.93309 1.000 30.30022 202 ASN B N 1
ATOM 7039 C CA . ASN B 1 202 ? 46.22424 -17.63669 44.58972 1.000 31.04764 202 ASN B CA 1
ATOM 7040 C C . ASN B 1 202 ? 47.61341 -17.66605 43.95305 1.000 29.50529 202 ASN B C 1
ATOM 7041 O O . ASN B 1 202 ? 47.94352 -18.60324 43.20612 1.000 28.16615 202 ASN B O 1
ATOM 7046 N N . HIS B 1 203 ? 48.43874 -16.65289 44.22369 1.000 31.14350 203 HIS B N 1
ATOM 7047 C CA . HIS B 1 203 ? 49.80051 -16.68318 43.70166 1.000 30.45931 203 HIS B CA 1
ATOM 7048 C C . HIS B 1 203 ? 50.57354 -17.87047 44.24977 1.000 28.67679 203 HIS B C 1
ATOM 7049 O O . HIS B 1 203 ? 51.42779 -18.43976 43.55311 1.000 29.52027 203 HIS B O 1
ATOM 7056 N N . ALA B 1 204 ? 50.27098 -18.27806 45.47950 1.000 28.69771 204 ALA B N 1
ATOM 7057 C CA . ALA B 1 204 ? 50.92626 -19.45900 46.02210 1.000 26.20777 204 ALA B CA 1
ATOM 7058 C C . ALA B 1 204 ? 50.37673 -20.73045 45.39537 1.000 25.93337 204 ALA B C 1
ATOM 7059 O O . ALA B 1 204 ? 51.10990 -21.70769 45.27034 1.000 24.23949 204 ALA B O 1
ATOM 7061 N N . THR B 1 205 ? 49.09200 -20.75710 45.01540 1.000 22.20443 205 THR B N 1
ATOM 7062 C CA . THR B 1 205 ? 48.59988 -21.91457 44.26949 1.000 23.50477 205 THR B CA 1
ATOM 7063 C C . THR B 1 205 ? 49.40126 -22.10219 42.99065 1.000 23.63071 205 THR B C 1
ATOM 7064 O O . THR B 1 205 ? 49.79916 -23.22514 42.64431 1.000 24.91414 205 THR B O 1
ATOM 7068 N N . TRP B 1 206 ? 49.65926 -21.00641 42.27598 1.000 22.65558 206 TRP B N 1
ATOM 7069 C CA . TRP B 1 206 ? 50.45932 -21.12414 41.06010 1.000 24.56360 206 TRP B CA 1
ATOM 7070 C C . TRP B 1 206 ? 51.90149 -21.52247 41.36620 1.000 25.92337 206 TRP B C 1
ATOM 7071 O O . TRP B 1 206 ? 52.49005 -22.34287 40.65267 1.000 25.93910 206 TRP B O 1
ATOM 7082 N N . ALA B 1 207 ? 52.49466 -20.93475 42.40417 1.000 23.07249 207 ALA B N 1
ATOM 7083 C CA . ALA B 1 207 ? 53.89323 -21.23741 42.70443 1.000 24.81418 207 ALA B CA 1
ATOM 7084 C C . ALA B 1 207 ? 54.07551 -22.69229 43.12030 1.000 24.13537 207 ALA B C 1
ATOM 7085 O O . ALA B 1 207 ? 55.04179 -23.35026 42.69438 1.000 24.96540 207 ALA B O 1
ATOM 7087 N N . THR B 1 208 ? 53.18812 -23.19990 43.98429 1.000 23.69334 208 THR B N 1
ATOM 7088 C CA . THR B 1 208 ? 53.28530 -24.59564 44.39883 1.000 23.22221 208 THR B CA 1
ATOM 7089 C C . THR B 1 208 ? 52.98273 -25.52584 43.23594 1.000 23.86000 208 THR B C 1
ATOM 7090 O O . THR B 1 208 ? 53.63359 -26.56499 43.09217 1.000 24.02769 208 THR B O 1
ATOM 7094 N N . ALA B 1 209 ? 52.02926 -25.16065 42.37355 1.000 23.01272 209 ALA B N 1
ATOM 7095 C CA . ALA B 1 209 ? 51.78045 -25.97786 41.19140 1.000 23.09523 209 ALA B CA 1
ATOM 7096 C C . ALA B 1 209 ? 53.01494 -26.04740 40.29432 1.000 24.16897 209 ALA B C 1
ATOM 7097 O O . ALA B 1 209 ? 53.38626 -27.12507 39.82285 1.000 24.15343 209 ALA B O 1
ATOM 7099 N N . ALA B 1 210 ? 53.69701 -24.91854 40.09466 1.000 22.81156 210 ALA B N 1
ATOM 7100 C CA . ALA B 1 210 ? 54.87216 -24.90825 39.22953 1.000 23.14929 210 ALA B CA 1
ATOM 7101 C C . ALA B 1 210 ? 55.98616 -25.77126 39.80045 1.000 26.14686 210 ALA B C 1
ATOM 7102 O O . ALA B 1 210 ? 56.57203 -26.61076 39.09376 1.000 24.86435 210 ALA B O 1
ATOM 7104 N N . VAL B 1 211 ? 56.29325 -25.57354 41.08557 1.000 22.58352 211 VAL B N 1
ATOM 7105 C CA . VAL B 1 211 ? 57.38638 -26.31957 41.69819 1.000 23.76075 211 VAL B CA 1
ATOM 7106 C C . VAL B 1 211 ? 57.04027 -27.79787 41.79453 1.000 25.52201 211 VAL B C 1
ATOM 7107 O O . VAL B 1 211 ? 57.87533 -28.66338 41.51099 1.000 26.69904 211 VAL B O 1
ATOM 7111 N N . GLY B 1 212 ? 55.80263 -28.11918 42.17246 1.000 24.47062 212 GLY B N 1
ATOM 7112 C CA . GLY B 1 212 ? 55.41936 -29.51111 42.28962 1.000 23.73036 212 GLY B CA 1
ATOM 7113 C C . GLY B 1 212 ? 55.38402 -30.22233 40.95278 1.000 23.91333 212 GLY B C 1
ATOM 7114 O O . GLY B 1 212 ? 55.77981 -31.38201 40.85366 1.000 25.43820 212 GLY B O 1
ATOM 7115 N N . MET B 1 213 ? 54.90901 -29.54708 39.90631 1.000 23.21629 213 MET B N 1
ATOM 7116 C CA . MET B 1 213 ? 54.81669 -30.21885 38.61491 1.000 25.02566 213 MET B CA 1
ATOM 7117 C C . MET B 1 213 ? 56.19345 -30.42611 38.00155 1.000 26.43780 213 MET B C 1
ATOM 7118 O O . MET B 1 213 ? 56.47543 -31.50353 37.46350 1.000 26.48647 213 MET B O 1
ATOM 7123 N N . ILE B 1 214 ? 57.08727 -29.43507 38.10037 1.000 25.90829 214 ILE B N 1
ATOM 7124 C CA . ILE B 1 214 ? 58.43036 -29.71247 37.58390 1.000 26.83199 214 ILE B CA 1
ATOM 7125 C C . ILE B 1 214 ? 59.15187 -30.71380 38.48921 1.000 27.03830 214 ILE B C 1
ATOM 7126 O O . ILE B 1 214 ? 59.99234 -31.49434 38.01881 1.000 28.09870 214 ILE B O 1
ATOM 7131 N N . GLY B 1 215 ? 58.80964 -30.75469 39.78288 1.000 25.30162 215 GLY B N 1
ATOM 7132 C CA . GLY B 1 215 ? 59.35724 -31.78520 40.64400 1.000 27.69629 215 GLY B CA 1
ATOM 7133 C C . GLY B 1 215 ? 58.91533 -33.18014 40.24227 1.000 29.47649 215 GLY B C 1
ATOM 7134 O O . GLY B 1 215 ? 59.71817 -34.11887 40.24229 1.000 29.85274 215 GLY B O 1
ATOM 7135 N N . PHE B 1 216 ? 57.62848 -33.34038 39.91897 1.000 24.80384 216 PHE B N 1
ATOM 7136 C CA . PHE B 1 216 ? 57.15016 -34.60743 39.37151 1.000 27.35302 216 PHE B CA 1
ATOM 7137 C C . PHE B 1 216 ? 57.92092 -34.97264 38.11126 1.000 31.33991 216 PHE B C 1
ATOM 7138 O O . PHE B 1 216 ? 58.43154 -36.09113 37.98149 1.000 33.58226 216 PHE B O 1
ATOM 7146 N N . ALA B 1 217 ? 58.02588 -34.02494 37.17610 1.000 29.51527 217 ALA B N 1
ATOM 7147 C CA . ALA B 1 217 ? 58.68874 -34.30377 35.90420 1.000 28.47059 217 ALA B CA 1
ATOM 7148 C C . ALA B 1 217 ? 60.15556 -34.67433 36.08682 1.000 32.60239 217 ALA B C 1
ATOM 7149 O O . ALA B 1 217 ? 60.68415 -35.48368 35.31879 1.000 31.90816 217 ALA B O 1
ATOM 7151 N N . MET B 1 218 ? 60.82924 -34.10199 37.08559 1.000 30.71856 218 MET B N 1
ATOM 7152 C CA . MET B 1 218 ? 62.24435 -34.36892 37.32427 1.000 33.41001 218 MET B CA 1
ATOM 7153 C C . MET B 1 218 ? 62.47958 -35.42939 38.38751 1.000 35.28572 218 MET B C 1
ATOM 7154 O O . MET B 1 218 ? 63.63778 -35.71864 38.70514 1.000 38.27544 218 MET B O 1
ATOM 7159 N N . ASN B 1 219 ? 61.41655 -35.99752 38.95143 1.000 34.81119 219 ASN B N 1
ATOM 7160 C CA . ASN B 1 219 ? 61.51882 -36.98283 40.02819 1.000 36.63440 219 ASN B CA 1
ATOM 7161 C C . ASN B 1 219 ? 62.25523 -36.40504 41.23529 1.000 37.34481 219 ASN B C 1
ATOM 7162 O O . ASN B 1 219 ? 63.06635 -37.07876 41.87786 1.000 39.20106 219 ASN B O 1
ATOM 7167 N N . ARG B 1 220 ? 61.97629 -35.13853 41.54089 1.000 32.92475 220 ARG B N 1
ATOM 7168 C CA . ARG B 1 220 ? 62.56979 -34.44363 42.68000 1.000 33.31032 220 ARG B CA 1
ATOM 7169 C C . ARG B 1 220 ? 61.54743 -34.45763 43.80919 1.000 35.88572 220 ARG B C 1
ATOM 7170 O O . ARG B 1 220 ? 60.66759 -33.59531 43.86830 1.000 33.88493 220 ARG B O 1
ATOM 7178 N N . GLU B 1 221 ? 61.67217 -35.43305 44.71554 1.000 36.89631 221 GLU B N 1
ATOM 7179 C CA . GLU B 1 221 ? 60.67292 -35.58976 45.76881 1.000 33.82019 221 GLU B CA 1
ATOM 7180 C C . GLU B 1 221 ? 60.66300 -34.41281 46.73468 1.000 32.12618 221 GLU B C 1
ATOM 7181 O O . GLU B 1 221 ? 59.61583 -34.11816 47.32086 1.000 33.19311 221 GLU B O 1
ATOM 7187 N N . ASP B 1 222 ? 61.79659 -33.71967 46.91085 1.000 30.07827 222 ASP B N 1
ATOM 7188 C CA . ASP B 1 222 ? 61.80237 -32.56860 47.81414 1.000 31.60482 222 ASP B CA 1
ATOM 7189 C C . ASP B 1 222 ? 60.93862 -31.43085 47.26947 1.000 30.28002 222 ASP B C 1
ATOM 7190 O O . ASP B 1 222 ? 60.23498 -30.75846 48.03592 1.000 31.95527 222 ASP B O 1
ATOM 7195 N N . TYR B 1 223 ? 60.97472 -31.20585 45.95206 1.000 30.45708 223 TYR B N 1
ATOM 7196 C CA . TYR B 1 223 ? 60.10549 -30.20189 45.34176 1.000 25.47580 223 TYR B CA 1
ATOM 7197 C C . TYR B 1 223 ? 58.63862 -30.54442 45.54633 1.000 26.68864 223 TYR B C 1
ATOM 7198 O O . TYR B 1 223 ? 57.82721 -29.66524 45.84932 1.000 27.00338 223 TYR B O 1
ATOM 7207 N N . VAL B 1 224 ? 58.27401 -31.81272 45.34627 1.000 29.22992 224 VAL B N 1
ATOM 7208 C CA . VAL B 1 224 ? 56.88771 -32.23798 45.53670 1.000 27.03159 224 VAL B CA 1
ATOM 7209 C C . VAL B 1 224 ? 56.45692 -32.0241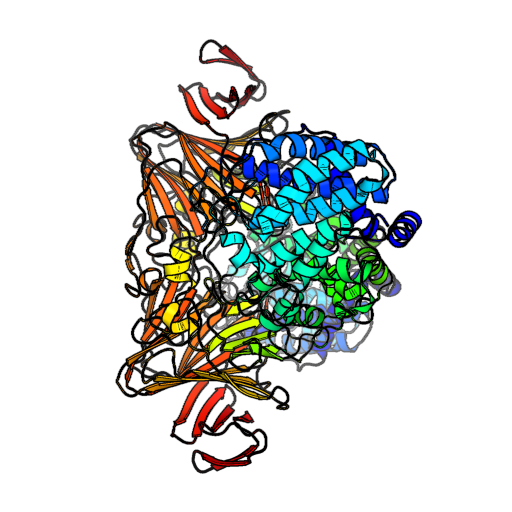0 46.98120 1.000 27.29516 224 VAL B C 1
ATOM 7210 O O . VAL B 1 224 ? 55.36424 -31.50782 47.26194 1.000 27.46958 224 VAL B O 1
ATOM 7214 N N . LYS B 1 225 ? 57.29842 -32.45497 47.92058 1.000 27.16258 225 LYS B N 1
ATOM 7215 C CA . LYS B 1 225 ? 56.97528 -32.30788 49.33094 1.000 28.87649 225 LYS B CA 1
ATOM 7216 C C . LYS B 1 225 ? 56.75704 -30.84778 49.69825 1.000 26.37147 225 LYS B C 1
ATOM 7217 O O . LYS B 1 225 ? 55.80775 -30.51344 50.41677 1.000 26.91054 225 LYS B O 1
ATOM 7223 N N . LYS B 1 226 ? 57.65131 -29.96506 49.24706 1.000 26.65681 226 LYS B N 1
ATOM 7224 C CA . LYS B 1 226 ? 57.52638 -28.55790 49.60237 1.000 25.70298 226 LYS B CA 1
ATOM 7225 C C . LYS B 1 226 ? 56.33094 -27.91250 48.90314 1.000 25.61615 226 LYS B C 1
ATOM 7226 O O . LYS B 1 226 ? 55.68760 -27.01645 49.46764 1.000 25.80490 226 LYS B O 1
ATOM 7232 N N . ALA B 1 227 ? 56.00634 -28.35035 47.69032 1.000 25.98758 227 ALA B N 1
ATOM 7233 C CA . ALA B 1 227 ? 54.82418 -27.80438 47.03706 1.000 24.00440 227 ALA B CA 1
ATOM 7234 C C . ALA B 1 227 ? 53.56250 -28.20385 47.78707 1.000 24.75209 227 ALA B C 1
ATOM 7235 O O . ALA B 1 227 ? 52.63721 -27.39720 47.93454 1.000 25.38920 227 ALA B O 1
ATOM 7237 N N . LEU B 1 228 ? 53.51851 -29.43733 48.28155 1.000 23.22261 228 LEU B N 1
ATOM 7238 C CA . LEU B 1 228 ? 52.31255 -29.93363 48.93754 1.000 24.68134 228 LEU B CA 1
ATOM 7239 C C . LEU B 1 228 ? 52.18691 -29.41999 50.36403 1.000 26.33739 228 LEU B C 1
ATOM 7240 O O . LEU B 1 228 ? 51.07761 -29.13886 50.82287 1.000 25.83194 228 LEU B O 1
ATOM 7245 N N . TYR B 1 229 ? 53.31314 -29.29368 51.07940 1.000 24.86879 229 TYR B N 1
ATOM 7246 C CA . TYR B 1 229 ? 53.30590 -29.11571 52.52696 1.000 27.29692 229 TYR B CA 1
ATOM 7247 C C . TYR B 1 229 ? 54.08846 -27.89577 52.99261 1.000 27.07580 229 TYR B C 1
ATOM 7248 O O . TYR B 1 229 ? 54.25102 -27.71155 54.20835 1.000 28.02863 229 TYR B O 1
ATOM 7257 N N . GLY B 1 230 ? 54.55695 -27.05222 52.07386 1.000 27.16137 230 GLY B N 1
ATOM 7258 C CA . GLY B 1 230 ? 55.27710 -25.85369 52.44054 1.000 25.89948 230 GLY B CA 1
ATOM 7259 C C . GLY B 1 230 ? 56.76922 -26.10165 52.56324 1.000 29.42589 230 GLY B C 1
ATOM 7260 O O . GLY B 1 230 ? 57.24785 -27.23537 52.57701 1.000 29.07775 230 GLY B O 1
ATOM 7261 N N . SER B 1 231 ? 57.51074 -24.99135 52.62434 1.000 29.46571 231 SER B N 1
ATOM 7262 C CA . SER B 1 231 ? 58.97140 -25.04157 52.72228 1.000 31.54261 231 SER B CA 1
ATOM 7263 C C . SER B 1 231 ? 59.44945 -25.97830 53.82396 1.000 34.62271 231 SER B C 1
ATOM 7264 O O . SER B 1 231 ? 60.44050 -26.70302 53.64542 1.000 33.78432 231 SER B O 1
ATOM 7267 N N . ASP B 1 232 ? 58.78727 -25.96452 54.98084 1.000 33.07523 232 ASP B N 1
ATOM 7268 C CA . 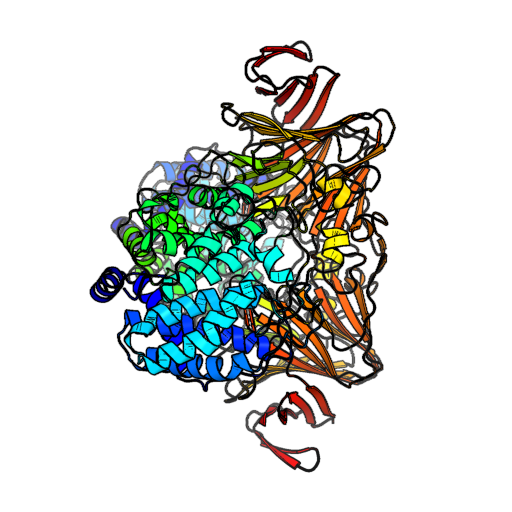ASP B 1 232 ? 59.26444 -26.77259 56.10043 1.000 35.22938 232 ASP B CA 1
ATOM 7269 C C . ASP B 1 232 ? 58.69387 -28.18358 56.10496 1.000 33.67974 232 ASP B C 1
ATOM 7270 O O . ASP B 1 232 ? 59.00738 -28.95511 57.01452 1.000 38.57635 232 ASP B O 1
ATOM 7275 N N . GLY B 1 233 ? 57.86576 -28.53767 55.11819 1.000 33.51771 233 GLY B N 1
ATOM 7276 C CA . GLY B 1 233 ? 57.39592 -29.89862 54.96636 1.000 32.72120 233 GLY B CA 1
ATOM 7277 C C . GLY B 1 233 ? 56.34303 -30.34818 55.95297 1.000 33.14299 233 GLY B C 1
ATOM 7278 O O . GLY B 1 233 ? 55.91765 -31.50853 55.88859 1.000 35.12655 233 GLY B O 1
ATOM 7279 N N . THR B 1 234 ? 55.88724 -29.47476 56.84761 1.000 33.26077 234 THR B N 1
ATOM 7280 C CA . THR B 1 234 ? 54.97030 -29.87615 57.90625 1.000 33.43899 234 THR B CA 1
ATOM 7281 C C . THR B 1 234 ? 53.50060 -29.71596 57.54083 1.000 34.63858 234 THR B C 1
ATOM 7282 O O . THR B 1 234 ? 52.64898 -30.29581 58.21639 1.000 36.34221 234 THR B O 1
ATOM 7286 N N . GLY B 1 235 ? 53.18075 -28.94427 56.50748 1.000 33.84602 235 GLY B N 1
ATOM 7287 C CA . GLY B 1 235 ? 51.80085 -28.61822 56.23010 1.000 32.30822 235 GLY B CA 1
ATOM 7288 C C . GLY B 1 235 ? 51.16656 -27.63367 57.18258 1.000 32.04271 235 GLY B C 1
ATOM 7289 O O . GLY B 1 235 ? 50.00979 -27.26402 56.97663 1.000 33.83845 235 GLY B O 1
ATOM 7290 N N . LYS B 1 236 ? 51.87800 -27.18317 58.21614 1.000 35.36482 236 LYS B N 1
ATOM 7291 C CA . LYS B 1 236 ? 51.26625 -26.31529 59.21462 1.000 35.44330 236 LYS B CA 1
ATOM 7292 C C . LYS B 1 236 ? 51.32657 -24.83368 58.85533 1.000 36.96695 236 LYS B C 1
ATOM 7293 O O . LYS B 1 236 ? 50.60019 -24.03763 59.46437 1.000 38.36894 236 LYS B O 1
ATOM 7299 N N . ARG B 1 237 ? 52.16404 -24.43456 57.89307 1.000 33.39939 237 ARG B N 1
ATOM 7300 C CA . ARG B 1 237 ? 52.30446 -23.01562 57.58214 1.000 34.78491 237 ARG B CA 1
ATOM 7301 C C . ARG B 1 237 ? 52.65156 -22.80629 56.10815 1.000 35.75784 237 ARG B C 1
ATOM 7302 O O . ARG B 1 237 ? 53.46528 -21.94237 55.76604 1.000 37.01508 237 ARG B O 1
ATOM 7310 N N . GLY B 1 238 ? 52.02836 -23.57517 55.22311 1.000 31.25989 238 GLY B N 1
ATOM 7311 C CA . GLY B 1 238 ? 52.21679 -23.40227 53.79391 1.000 29.06408 238 GLY B CA 1
ATOM 7312 C C . GLY B 1 238 ? 51.86621 -24.66829 53.04984 1.000 26.24383 238 GLY B C 1
ATOM 7313 O O . GLY B 1 238 ? 51.68017 -25.73006 53.63907 1.000 28.39310 238 GLY B O 1
ATOM 7314 N N . GLY B 1 239 ? 51.76138 -24.53636 51.72969 1.000 25.03187 239 GLY B N 1
ATOM 7315 C CA . GLY B 1 239 ? 51.59065 -25.68790 50.86567 1.000 23.72440 239 GLY B CA 1
ATOM 7316 C C . GLY B 1 239 ? 50.19947 -25.75377 50.22398 1.000 25.01362 239 GLY B C 1
ATOM 7317 O O . GLY B 1 239 ? 49.21108 -25.19928 50.72267 1.000 24.42923 239 GLY B O 1
ATOM 73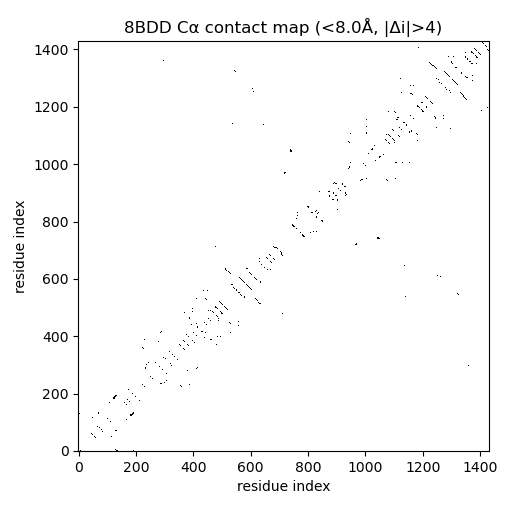18 N N . PHE B 1 240 ? 50.14338 -26.50564 49.12154 1.000 23.64892 240 PHE B N 1
ATOM 7319 C CA . PHE B 1 240 ? 48.92895 -26.65896 48.31133 1.000 22.82424 240 PHE B CA 1
ATOM 7320 C C . PHE B 1 240 ? 47.77040 -27.26106 49.11185 1.000 25.04892 240 PHE B C 1
ATOM 7321 O O . PHE B 1 240 ? 46.60780 -26.81902 48.99245 1.000 24.73104 240 PHE B O 1
ATOM 7329 N N . ILE B 1 241 ? 48.06372 -28.27980 49.92652 1.000 24.72833 241 ILE B N 1
ATOM 7330 C CA . ILE B 1 241 ? 47.00994 -28.94868 50.69059 1.000 24.48027 241 ILE B CA 1
ATOM 7331 C C . ILE B 1 241 ? 46.36481 -27.97365 51.66162 1.000 26.71244 241 ILE B C 1
ATOM 7332 O O . ILE B 1 241 ? 45.13611 -27.89701 51.76821 1.000 25.86420 241 ILE B O 1
ATOM 7337 N N . ARG B 1 242 ? 47.18972 -27.22383 52.39956 1.000 28.08481 242 ARG B N 1
ATOM 7338 C CA . ARG B 1 242 ? 46.65831 -26.23199 53.33241 1.000 28.79491 242 ARG B CA 1
ATOM 7339 C C . ARG B 1 242 ? 45.83135 -25.17182 52.60185 1.000 29.07382 242 ARG B C 1
ATOM 7340 O O . ARG B 1 242 ? 44.80670 -24.69464 53.12318 1.000 27.48700 242 ARG B O 1
ATOM 7348 N N . GLN B 1 243 ? 46.25887 -24.79347 51.39023 1.000 24.96265 243 GLN B N 1
ATOM 7349 C CA . GLN B 1 243 ? 45.47177 -23.86127 50.58538 1.000 25.09954 243 GLN B CA 1
ATOM 7350 C C . GLN B 1 243 ? 44.05736 -24.37463 50.36983 1.000 25.92428 243 GLN B C 1
ATOM 7351 O O . GLN B 1 243 ? 43.09569 -23.59184 50.36629 1.000 26.19531 243 GLN B O 1
ATOM 7357 N N . MET B 1 244 ? 43.90794 -25.68103 50.15518 1.000 24.79479 244 MET B N 1
ATOM 7358 C CA . MET B 1 244 ? 42.55019 -26.20820 49.99651 1.000 25.79850 244 MET B CA 1
ATOM 7359 C C . MET B 1 244 ? 41.70610 -25.99998 51.25903 1.000 27.70590 244 MET B C 1
ATOM 7360 O O . MET B 1 244 ? 40.47339 -25.90215 51.17910 1.000 26.32091 244 MET B O 1
ATOM 7365 N N . ASP B 1 245 ? 42.34142 -25.90288 52.42879 1.000 24.78230 245 ASP B N 1
ATOM 7366 C CA . ASP B 1 245 ? 41.61587 -25.63476 53.66195 1.000 25.06269 245 ASP B CA 1
ATOM 7367 C C . ASP B 1 245 ? 41.39481 -24.14687 53.90937 1.000 27.86839 245 ASP B C 1
ATOM 7368 O O . ASP B 1 245 ? 40.53832 -23.79363 54.72834 1.000 28.75324 245 ASP B O 1
ATOM 7373 N N . TYR B 1 246 ? 42.15051 -23.27174 53.23897 1.000 25.75621 246 TYR B N 1
ATOM 7374 C CA . TYR B 1 246 ? 42.08311 -21.83892 53.52923 1.000 26.81441 246 TYR B CA 1
ATOM 7375 C C . TYR B 1 246 ? 41.45533 -20.98365 52.43251 1.000 26.90903 246 TYR B C 1
ATOM 7376 O O . TYR B 1 246 ? 40.88498 -19.93225 52.74588 1.000 28.87108 246 TYR B O 1
ATOM 7385 N N . LEU B 1 247 ? 41.55976 -21.37721 51.17413 1.000 24.18194 247 LEU B N 1
ATOM 7386 C CA . LEU B 1 247 ? 41.09640 -20.54087 50.07313 1.000 26.10968 247 LEU B CA 1
ATOM 7387 C C . LEU B 1 247 ? 39.65470 -20.82602 49.67492 1.000 25.69970 247 LEU B C 1
ATOM 7388 O O . LEU B 1 247 ? 39.12506 -20.15087 48.78307 1.000 26.04516 247 LEU B O 1
ATOM 7393 N N . PHE B 1 248 ? 39.00763 -21.79572 50.31626 1.000 24.59437 248 PHE B N 1
ATOM 7394 C CA . PHE B 1 248 ? 37.60208 -22.09863 50.08493 1.000 25.83320 248 PHE B CA 1
ATOM 7395 C C . PHE B 1 248 ? 36.85738 -22.08480 51.40424 1.000 24.88038 248 PHE B C 1
ATOM 7396 O O . PHE B 1 248 ? 37.41761 -22.44206 52.44292 1.000 25.19663 248 PHE B O 1
ATOM 7404 N N . SER B 1 249 ? 35.58432 -21.68905 51.35738 1.000 24.58488 249 SER B N 1
ATOM 7405 C CA . SER B 1 249 ? 34.68791 -21.95131 52.47454 1.000 23.54573 249 SER B CA 1
ATOM 7406 C C . SER B 1 249 ? 34.28200 -23.41801 52.42089 1.000 23.96615 249 SER B C 1
ATOM 7407 O O . SER B 1 249 ? 34.55203 -24.09926 51.42864 1.000 27.01047 249 SER B O 1
ATOM 7410 N N . PRO B 1 250 ? 33.62210 -23.93515 53.46669 1.000 28.20348 250 PRO B N 1
ATOM 7411 C CA . PRO B 1 250 ? 33.14905 -25.32872 53.40571 1.000 30.13292 250 PRO B CA 1
ATOM 7412 C C . PRO B 1 250 ? 32.17002 -25.58058 52.27594 1.000 32.08882 250 PRO B C 1
ATOM 7413 O O . PRO B 1 250 ? 31.94335 -26.74491 51.92421 1.000 34.62651 250 PRO B O 1
ATOM 7417 N N . ASP B 1 251 ? 31.56882 -24.53371 51.70876 1.000 27.53303 251 ASP B N 1
ATOM 7418 C CA . ASP B 1 251 ? 30.66296 -24.67246 50.57512 1.000 29.30695 251 ASP B CA 1
ATOM 7419 C C . ASP B 1 251 ? 31.36012 -24.52567 49.22771 1.000 29.24262 251 ASP B C 1
ATOM 7420 O O . ASP B 1 251 ? 30.68215 -24.55269 48.19624 1.000 30.81374 251 ASP B O 1
ATOM 7425 N N . GLY B 1 252 ? 32.68335 -24.37091 49.20691 1.000 25.78949 252 GLY B N 1
ATOM 7426 C CA . GLY B 1 252 ? 33.39822 -24.17448 47.96380 1.000 25.46987 252 GLY B CA 1
ATOM 7427 C C . GLY B 1 252 ? 33.39603 -22.75990 47.43488 1.000 23.75619 252 GLY B C 1
ATOM 7428 O O . GLY B 1 252 ? 33.72144 -22.55654 46.26299 1.000 25.97475 252 GLY B O 1
ATOM 7429 N N . TYR B 1 253 ? 33.02459 -21.78082 48.25103 1.000 25.70236 253 TYR B N 1
ATOM 7430 C CA . TYR B 1 253 ? 33.05292 -20.38298 47.84137 1.000 25.78806 253 TYR B CA 1
ATOM 7431 C C . TYR B 1 253 ? 34.45523 -19.80558 48.01876 1.000 27.14675 253 TYR B C 1
ATOM 7432 O O . TYR B 1 253 ? 35.11250 -20.05942 49.03067 1.000 26.56886 253 TYR B O 1
ATOM 7441 N N . PHE B 1 254 ? 34.91020 -19.04550 47.01289 1.000 27.74933 254 PHE B N 1
ATOM 7442 C CA . PHE B 1 254 ? 36.17460 -18.30707 47.03074 1.000 34.67667 254 PHE B CA 1
ATOM 7443 C C . PHE B 1 254 ? 35.87483 -16.83756 47.33052 1.000 36.31971 254 PHE B C 1
ATOM 7444 O O . PHE B 1 254 ? 35.13277 -16.18870 46.58108 1.000 43.06528 254 PHE B O 1
ATOM 7452 N N . THR B 1 255 ? 36.49233 -16.29893 48.37962 1.000 35.71139 255 THR B N 1
ATOM 7453 C CA . THR B 1 255 ? 36.05031 -15.01723 48.93310 1.000 41.82840 255 THR B CA 1
ATOM 7454 C C . THR B 1 255 ? 36.18935 -13.84590 47.95500 1.000 45.07926 255 THR B C 1
ATOM 7455 O O . THR B 1 255 ? 35.45466 -12.85624 48.07779 1.000 43.65261 255 THR B O 1
ATOM 7459 N N . GLU B 1 256 ? 37.10285 -13.91847 46.98171 1.000 45.62623 256 GLU B N 1
ATOM 7460 C CA . GLU B 1 256 ? 37.31078 -12.75032 46.11577 1.000 48.64005 256 GLU B CA 1
ATOM 7461 C C . GLU B 1 256 ? 36.14368 -12.51729 45.16079 1.000 50.78405 256 GLU B C 1
ATOM 7462 O O . GLU B 1 256 ? 35.92250 -11.38983 44.71123 1.000 50.12798 256 GLU B O 1
ATOM 7468 N N . GLY B 1 257 ? 35.37967 -13.55121 44.83843 1.000 46.17369 257 GLY B N 1
ATOM 7469 C CA . GLY B 1 257 ? 34.28223 -13.44423 43.89152 1.000 42.57294 257 GLY B CA 1
ATOM 7470 C C . GLY B 1 257 ? 34.36208 -14.49478 42.80562 1.000 48.14098 257 GLY B C 1
ATOM 7471 O O . GLY B 1 257 ? 35.37160 -15.16925 42.62717 1.000 47.79847 257 GLY B O 1
ATOM 7472 N N . ALA B 1 258 ? 33.24392 -14.61679 42.07026 1.000 44.99280 258 ALA B N 1
ATOM 7473 C CA . ALA B 1 258 ? 33.10681 -15.68139 41.07412 1.000 43.59543 258 ALA B CA 1
ATOM 7474 C C . ALA B 1 258 ? 34.08102 -15.51590 39.90991 1.000 43.59578 258 ALA B C 1
ATOM 7475 O O . ALA B 1 258 ? 34.57298 -16.51471 39.37913 1.000 41.40139 258 ALA B O 1
ATOM 7477 N N . TYR B 1 259 ? 34.35560 -14.27717 39.48929 1.000 45.76467 259 TYR B N 1
ATOM 7478 C CA . TYR B 1 259 ? 35.31177 -14.02696 38.40428 1.000 47.24290 259 TYR B CA 1
ATOM 7479 C C . TYR B 1 259 ? 36.73127 -14.44992 38.79729 1.000 44.42304 259 TYR B C 1
ATOM 7480 O O . TYR B 1 259 ? 37.41587 -15.18816 38.06601 1.000 46.21722 259 TYR B O 1
ATOM 7489 N N . TYR B 1 260 ? 37.18274 -14.01901 39.97837 1.000 46.08042 260 TYR B N 1
ATOM 7490 C CA . TYR B 1 260 ? 38.48572 -14.45902 40.46551 1.000 45.73187 260 TYR B CA 1
ATOM 7491 C C . TYR B 1 260 ? 38.47904 -15.89265 40.99019 1.000 42.72479 260 TYR B C 1
ATOM 7492 O O . TYR B 1 260 ? 39.53016 -16.53904 40.98503 1.000 39.82349 260 TYR B O 1
ATOM 7501 N N . GLN B 1 261 ? 37.32871 -16.42056 41.40566 1.000 39.53693 261 GLN B N 1
ATOM 7502 C CA . GLN B 1 261 ? 37.23230 -17.86096 41.62450 1.000 39.91031 261 GLN B CA 1
ATOM 7503 C C . GLN B 1 261 ? 37.47445 -18.61414 40.32072 1.000 40.50875 261 GLN B C 1
ATOM 7504 O O . GLN B 1 261 ? 38.13836 -19.65861 40.30984 1.000 34.16830 261 GLN B O 1
ATOM 7510 N N . ARG B 1 262 ? 36.92441 -18.09796 39.21259 1.000 40.75580 262 ARG B N 1
ATOM 7511 C CA . ARG B 1 262 ? 37.19197 -18.65090 37.88626 1.000 40.87851 262 ARG B CA 1
ATOM 7512 C C . ARG B 1 262 ? 38.68588 -18.70904 37.62456 1.000 37.36020 262 ARG B C 1
ATOM 7513 O O . ARG B 1 262 ? 39.21450 -19.71740 37.13719 1.000 35.44941 262 ARG B O 1
ATOM 7521 N N . TYR B 1 263 ? 39.37500 -17.61258 37.91536 1.000 38.21050 263 TYR B N 1
ATOM 7522 C CA . TYR B 1 263 ? 40.82259 -17.60498 37.73042 1.000 39.59885 263 TYR B CA 1
ATOM 7523 C C . TYR B 1 263 ? 41.51234 -18.60808 38.65984 1.000 37.88991 263 TYR B C 1
ATOM 7524 O O . TYR B 1 263 ? 42.40206 -19.35355 38.23124 1.000 34.50936 263 TYR B O 1
ATOM 7533 N N . ALA B 1 264 ? 41.09848 -18.66575 39.93056 1.000 34.84165 264 ALA B N 1
ATOM 7534 C CA . ALA B 1 264 ? 41.82811 -19.44332 40.93243 1.000 32.76064 264 ALA B CA 1
ATOM 7535 C C . ALA B 1 264 ? 41.59733 -20.94470 40.82875 1.000 28.59030 264 ALA B C 1
ATOM 7536 O O . ALA B 1 264 ? 42.43432 -21.72514 41.30732 1.000 27.00010 264 ALA B O 1
ATOM 7538 N N . ILE B 1 265 ? 40.48658 -21.37690 40.22845 1.000 26.22917 265 ILE B N 1
ATOM 7539 C CA . ILE B 1 265 ? 40.21907 -22.80903 40.18074 1.000 23.83693 265 ILE B CA 1
ATOM 7540 C C . ILE B 1 265 ? 41.19498 -23.51837 39.25203 1.000 24.68006 265 ILE B C 1
ATOM 7541 O O . ILE B 1 265 ? 41.45633 -24.71354 39.41894 1.000 25.39590 265 ILE B O 1
ATOM 7546 N N . TRP B 1 266 ? 41.78645 -22.79279 38.30439 1.000 23.59462 266 TRP B N 1
ATOM 7547 C CA . TRP B 1 266 ? 42.60953 -23.43031 37.27692 1.000 22.96543 266 TRP B CA 1
ATOM 7548 C C . TRP B 1 266 ? 43.84709 -24.12446 37.84914 1.000 22.94951 266 TRP B C 1
ATOM 7549 O O . TRP B 1 266 ? 44.01214 -25.33724 37.62408 1.000 22.77636 266 TRP B O 1
ATOM 7560 N N . PRO B 1 267 ? 44.74633 -23.44737 38.57773 1.000 24.00012 267 PRO B N 1
ATOM 7561 C CA . PRO B 1 267 ? 45.92662 -24.17721 39.08532 1.000 23.91481 267 PRO B CA 1
ATOM 7562 C C . PRO B 1 267 ? 45.56148 -25.27739 40.07169 1.000 22.32505 267 PRO B C 1
ATOM 7563 O O . PRO B 1 267 ? 46.25804 -26.30448 40.13430 1.000 23.32548 267 PRO B O 1
ATOM 7567 N N . PHE B 1 268 ? 44.45713 -25.11426 40.81105 1.000 23.15147 268 PHE B N 1
ATOM 7568 C CA . PHE B 1 268 ? 43.98380 -26.19572 41.66547 1.000 21.11430 268 PHE B CA 1
ATOM 7569 C C . PHE B 1 268 ? 43.70647 -27.45719 40.85972 1.000 19.94793 268 PHE B C 1
ATOM 7570 O O . PHE B 1 268 ? 44.18092 -28.53957 41.21552 1.000 20.91754 268 PHE B O 1
ATOM 7578 N N . VAL B 1 269 ? 42.93021 -27.35121 39.77069 1.000 21.50103 269 VAL B N 1
ATOM 7579 C CA . VAL B 1 269 ? 42.55697 -28.59952 39.10626 1.000 19.30136 269 VAL B CA 1
ATOM 7580 C C . VAL B 1 269 ? 43.70895 -29.17341 38.28398 1.000 21.18709 269 VAL B C 1
ATOM 7581 O O . VAL B 1 269 ? 43.84542 -30.40147 38.20944 1.000 22.79351 269 VAL B O 1
ATOM 7585 N N . ILE B 1 270 ? 44.56296 -28.33143 37.67942 1.000 20.06645 270 ILE B N 1
ATOM 7586 C CA . ILE B 1 270 ? 45.71222 -28.87340 36.94401 1.000 23.62881 270 ILE B CA 1
ATOM 7587 C C . ILE B 1 270 ? 46.62822 -29.64606 37.88200 1.000 21.36622 270 ILE B C 1
ATOM 7588 O O . ILE B 1 270 ? 47.03578 -30.78785 37.60194 1.000 23.37097 270 ILE B O 1
ATOM 7593 N N . PHE B 1 271 ? 46.99872 -29.01524 39.00189 1.000 20.84419 271 PHE B N 1
ATOM 7594 C CA . PHE B 1 271 ? 47.92569 -29.67735 39.91042 1.000 21.01232 271 PHE B CA 1
ATOM 7595 C C . PHE B 1 271 ? 47.26784 -30.89379 40.55102 1.000 22.85212 271 PHE B C 1
ATOM 7596 O O . PHE B 1 271 ? 47.91415 -31.93339 40.72755 1.000 22.27455 271 PHE B O 1
ATOM 7604 N N . ALA B 1 272 ? 45.97633 -30.79741 40.89685 1.000 21.71722 272 ALA B N 1
ATOM 7605 C CA . ALA B 1 272 ? 45.30181 -31.94704 41.47671 1.000 20.68070 272 ALA B CA 1
ATO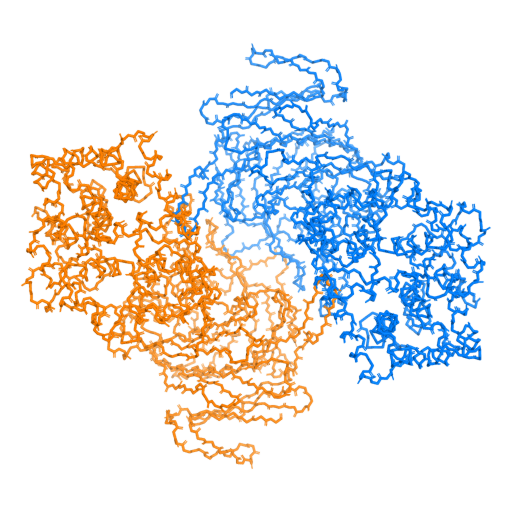M 7606 C C . ALA B 1 272 ? 45.32183 -33.13472 40.52450 1.000 21.57158 272 ALA B C 1
ATOM 7607 O O . ALA B 1 272 ? 45.51887 -34.27481 40.96067 1.000 23.44002 272 ALA B O 1
ATOM 7609 N N . GLN B 1 273 ? 45.12079 -32.89572 39.21831 1.000 22.59429 273 GLN B N 1
ATOM 7610 C CA . GLN B 1 273 ? 45.17644 -34.00892 38.27464 1.000 24.22371 273 GLN B CA 1
ATOM 7611 C C . GLN B 1 273 ? 46.56209 -34.63732 38.25716 1.000 25.85009 273 GLN B C 1
ATOM 7612 O O . GLN B 1 273 ? 46.69733 -35.86967 38.20781 1.000 26.67952 273 GLN B O 1
ATOM 7618 N N . CYS B 1 274 ? 47.60810 -33.80268 38.29497 1.000 23.94877 274 CYS B N 1
ATOM 7619 C CA . CYS B 1 274 ? 48.97058 -34.34391 38.35612 1.000 26.06690 274 CYS B CA 1
ATOM 7620 C C . CYS B 1 274 ? 49.18511 -35.18763 39.60905 1.000 25.14219 274 CYS B C 1
ATOM 7621 O O . CYS B 1 274 ? 49.75918 -36.28209 39.54839 1.000 27.42024 274 CYS B O 1
ATOM 7624 N N . ILE B 1 275 ? 48.75508 -34.67150 40.76261 1.000 24.59173 275 ILE B N 1
ATOM 7625 C CA . ILE B 1 275 ? 48.89146 -35.39823 42.02300 1.000 24.63036 275 ILE B CA 1
ATOM 7626 C C . ILE B 1 275 ? 48.17619 -36.74314 41.94645 1.000 26.96080 275 ILE B C 1
ATOM 7627 O O . ILE B 1 275 ? 48.71860 -37.77757 42.34763 1.000 28.54372 275 ILE B O 1
ATOM 7632 N N . GLU B 1 276 ? 46.93496 -36.74792 41.44829 1.000 24.63945 276 GLU B N 1
ATOM 7633 C CA . GLU B 1 276 ? 46.20467 -38.00925 41.33311 1.000 27.10152 276 GLU B CA 1
ATOM 7634 C C . GLU B 1 276 ? 46.91728 -38.97860 40.39756 1.000 28.89817 276 GLU B C 1
ATOM 7635 O O . GLU B 1 276 ? 46.94160 -40.18884 40.65190 1.000 30.35373 276 GLU B O 1
ATOM 7641 N N . ASN B 1 277 ? 47.53252 -38.46922 39.32438 1.000 27.89914 277 ASN B N 1
ATOM 7642 C CA . ASN B 1 277 ? 48.23922 -39.36988 38.41097 1.000 26.94101 277 ASN B CA 1
ATOM 7643 C C . ASN B 1 277 ? 49.48590 -39.96841 39.05499 1.000 31.42348 277 ASN B C 1
ATOM 7644 O O . ASN B 1 277 ? 49.83325 -41.12589 38.78640 1.000 32.45963 277 ASN B O 1
ATOM 7649 N N . LYS B 1 278 ? 50.18077 -39.19547 39.88710 1.000 29.49233 278 LYS B N 1
ATOM 7650 C CA . LYS B 1 278 ? 51.45300 -39.62058 40.46910 1.000 30.78977 278 LYS B CA 1
ATOM 7651 C C . LYS B 1 278 ? 51.32569 -40.17799 41.87895 1.000 32.03938 278 LYS B C 1
ATOM 7652 O O . LYS B 1 278 ? 52.08333 -41.08295 42.24739 1.000 36.89302 278 LYS B O 1
ATOM 7658 N N . LEU B 1 279 ? 50.41090 -39.64643 42.68526 1.000 32.38335 279 LEU B N 1
ATOM 7659 C CA . LEU B 1 279 ? 50.26584 -40.02975 44.08769 1.000 33.80570 279 LEU B CA 1
ATOM 7660 C C . LEU B 1 279 ? 48.79871 -40.30057 44.38539 1.000 31.44335 279 LEU B C 1
ATOM 7661 O O . LEU B 1 279 ? 48.16865 -39.58494 45.17277 1.000 31.23767 279 LEU B O 1
ATOM 7666 N N . PRO B 1 280 ? 48.21941 -41.33408 43.77214 1.000 33.26259 280 PRO B N 1
ATOM 7667 C CA . PRO B 1 280 ? 46.78100 -41.57532 43.96382 1.000 35.87022 280 PRO B CA 1
ATOM 7668 C C . PRO B 1 280 ? 46.40187 -41.92434 45.39405 1.000 35.03796 280 PRO B C 1
ATOM 7669 O O . PRO B 1 280 ? 45.23937 -41.73053 45.77412 1.000 34.62992 280 PRO B O 1
ATOM 7673 N N . ASP B 1 281 ? 47.33854 -42.40710 46.21035 1.000 37.02712 281 ASP B N 1
ATOM 7674 C CA . ASP B 1 281 ? 46.99122 -42.71074 47.59052 1.000 37.74663 281 ASP B CA 1
ATOM 7675 C C . ASP B 1 281 ? 46.74539 -41.45926 48.42838 1.000 38.13239 281 ASP B C 1
ATOM 7676 O O . ASP B 1 281 ? 46.18363 -41.57738 49.52131 1.000 37.61374 281 ASP B O 1
ATOM 7681 N N . LEU B 1 282 ? 47.11732 -40.26565 47.94498 1.000 34.19028 282 LEU B N 1
ATOM 7682 C CA . LEU B 1 282 ? 46.74758 -39.04876 48.66532 1.000 32.99573 282 LEU B CA 1
ATOM 7683 C C . LEU B 1 282 ? 45.26549 -38.72126 48.52914 1.000 32.34306 282 LEU B C 1
ATOM 7684 O O . LEU B 1 282 ? 44.76221 -37.89369 49.29113 1.000 33.12717 282 LEU B O 1
ATOM 7689 N N . LYS B 1 283 ? 44.56569 -39.33820 47.57265 1.000 32.38041 283 LYS B N 1
ATOM 7690 C CA . LYS B 1 283 ? 43.13492 -39.11723 47.34719 1.000 30.28163 283 LYS B CA 1
ATOM 7691 C C . LYS B 1 283 ? 42.80305 -37.62573 47.27616 1.000 26.90723 283 LYS B C 1
ATOM 7692 O O . LYS B 1 283 ? 41.87392 -37.13882 47.92342 1.000 26.95793 283 LYS B O 1
ATOM 7698 N N . ILE B 1 284 ? 43.56711 -36.90262 46.44698 1.000 25.80430 284 ILE B N 1
ATOM 7699 C CA . ILE B 1 284 ? 43.47340 -35.44271 46.39066 1.000 25.12680 284 ILE B CA 1
ATOM 7700 C C . ILE B 1 284 ? 42.04657 -34.98467 46.06323 1.000 26.80314 284 ILE B C 1
ATOM 7701 O O . ILE B 1 284 ? 41.56259 -33.97565 46.59751 1.000 26.90749 284 ILE B O 1
ATOM 7706 N N . PHE B 1 285 ? 41.32797 -35.72630 45.21398 1.000 26.01611 285 PHE B N 1
ATOM 7707 C CA . PHE B 1 285 ? 39.99130 -35.26703 44.84637 1.000 24.81518 285 PHE B CA 1
ATOM 7708 C C . PHE B 1 285 ? 38.93156 -35.61822 45.88055 1.000 26.47408 285 PHE B C 1
ATOM 7709 O O . PHE B 1 285 ? 37.76890 -35.23932 45.69444 1.000 28.51100 285 PHE B O 1
ATOM 7717 N N . ASN B 1 286 ? 39.29613 -36.35440 46.93705 1.000 26.46977 286 ASN B N 1
ATOM 7718 C CA . ASN B 1 286 ? 38.44481 -36.51680 48.10606 1.000 27.54310 286 ASN B CA 1
ATOM 7719 C C . ASN B 1 286 ? 38.68017 -35.42843 49.14810 1.000 28.42467 286 ASN B C 1
ATOM 7720 O O . ASN B 1 286 ? 37.82177 -35.23177 50.03223 1.000 28.38701 286 ASN B O 1
ATOM 7725 N N . TYR B 1 287 ? 39.81803 -34.72054 49.05641 1.000 24.04833 287 TYR B N 1
ATOM 7726 C CA . TYR B 1 287 ? 40.25057 -33.89674 50.18023 1.000 24.72023 287 TYR B CA 1
ATOM 7727 C C . TYR B 1 287 ? 39.16583 -32.88772 50.54345 1.000 25.90930 287 TYR B C 1
ATOM 7728 O O . TYR B 1 287 ? 38.50783 -32.30545 49.66819 1.000 25.70284 287 TYR B O 1
ATOM 7737 N N . ARG B 1 288 ? 38.96003 -32.72272 51.85015 1.000 27.37181 288 ARG B N 1
ATOM 7738 C CA . ARG B 1 288 ? 37.96589 -31.80957 52.39484 1.000 26.45731 288 ARG B CA 1
ATOM 7739 C C . ARG B 1 288 ? 36.62367 -31.99624 51.68663 1.000 29.28478 288 ARG B C 1
ATOM 7740 O O . ARG B 1 288 ? 36.06860 -31.07166 51.08169 1.000 29.75696 288 ARG B O 1
ATOM 7748 N N . ASP B 1 289 ? 36.13618 -33.24581 51.72173 1.000 30.48706 289 ASP B N 1
ATOM 7749 C CA . ASP B 1 289 ? 34.80223 -33.56480 51.19604 1.000 32.26629 289 ASP B CA 1
ATOM 7750 C C . ASP B 1 289 ? 34.69525 -33.14076 49.73529 1.000 30.61641 289 ASP B C 1
ATOM 7751 O O . ASP B 1 289 ? 33.68284 -32.57586 49.30209 1.000 32.28683 289 ASP B O 1
ATOM 7756 N N . SER B 1 290 ? 35.77094 -33.38415 48.97785 1.000 27.61530 290 SER B N 1
ATOM 7757 C CA . SER B 1 290 ? 35.83068 -33.05645 47.55122 1.000 27.41133 290 SER B CA 1
ATOM 7758 C C . SER B 1 290 ? 35.61693 -31.56087 47.32120 1.000 25.95749 290 SER B C 1
ATOM 7759 O O . SER B 1 290 ? 34.77485 -31.14842 46.51623 1.000 25.29976 290 SER B O 1
ATOM 7762 N N . ILE B 1 291 ? 36.40661 -30.74562 48.03615 1.000 24.65502 291 ILE B N 1
ATOM 7763 C CA . ILE B 1 291 ? 36.24723 -29.29179 47.95853 1.000 23.81943 291 ILE B CA 1
ATOM 7764 C C . ILE B 1 291 ? 36.34907 -28.77808 46.51593 1.000 23.38487 291 ILE B C 1
ATOM 7765 O O . ILE B 1 291 ? 35.63873 -27.83759 46.13633 1.000 24.39472 291 ILE B O 1
ATOM 7770 N N . LEU B 1 292 ? 37.22375 -29.37017 45.68410 1.000 22.77407 292 LEU B N 1
ATOM 7771 C CA . LEU B 1 292 ? 37.34687 -28.86616 44.31413 1.000 23.42459 292 LEU B CA 1
ATOM 7772 C C . LEU B 1 292 ? 36.06153 -29.09062 43.52619 1.000 22.43441 292 LEU B C 1
ATOM 7773 O O . LEU B 1 292 ? 35.58911 -28.18298 42.82314 1.000 24.21485 292 LEU B O 1
ATOM 7778 N N . SER B 1 293 ? 35.46407 -30.28249 43.65301 1.000 21.30994 293 SER B N 1
ATOM 7779 C CA . SER B 1 293 ? 34.15262 -30.49842 43.04555 1.000 24.36312 293 SER B CA 1
ATOM 7780 C C . SER B 1 293 ? 33.14302 -29.48542 43.56524 1.000 25.57000 293 SER B C 1
ATOM 7781 O O . SER B 1 293 ? 32.38605 -28.88635 42.78262 1.000 26.31216 293 SER B O 1
ATOM 7784 N N . LYS B 1 294 ? 33.15317 -29.24231 44.88028 1.000 22.94963 294 LYS B N 1
ATOM 7785 C CA . LYS B 1 294 ? 32.24099 -28.25225 45.44014 1.000 25.77377 294 LYS B CA 1
ATOM 7786 C C . LYS B 1 294 ? 32.47298 -26.89383 44.81873 1.000 24.24649 294 LYS B C 1
ATOM 7787 O O . LYS B 1 294 ? 31.50945 -26.19518 44.45813 1.000 28.05629 294 LYS B O 1
ATOM 7793 N N . ALA B 1 295 ? 33.74725 -26.51177 44.65076 1.000 22.93189 295 ALA B N 1
ATOM 7794 C CA . ALA B 1 295 ? 34.03182 -25.20262 44.08834 1.000 23.63941 295 ALA B CA 1
ATOM 7795 C C . ALA B 1 295 ? 33.39562 -25.07845 42.71529 1.000 26.19656 295 ALA B C 1
ATOM 7796 O O . ALA B 1 295 ? 32.71789 -24.08000 42.42688 1.000 26.41818 295 ALA B O 1
ATOM 7798 N N . LEU B 1 296 ? 33.52838 -26.12380 41.88903 1.000 22.52048 296 LEU B N 1
ATOM 7799 C CA . LEU B 1 296 ? 32.96587 -26.03719 40.54335 1.000 21.83706 296 LEU B CA 1
ATOM 7800 C C . LEU B 1 296 ? 31.45502 -25.93412 40.61640 1.000 22.68782 296 LEU B C 1
ATOM 7801 O O . LEU B 1 296 ? 30.84155 -25.10073 39.92547 1.000 23.28779 296 LEU B O 1
ATOM 7806 N N . SER B 1 297 ? 30.84120 -26.74858 41.47675 1.000 22.45475 297 SER B N 1
ATOM 7807 C CA . SER B 1 297 ? 29.38765 -26.68857 41.59255 1.000 26.54066 297 SER B CA 1
ATOM 7808 C C . SER B 1 297 ? 28.95915 -25.29573 42.00570 1.000 26.38592 297 SER B C 1
ATOM 7809 O O . SER B 1 297 ? 28.00632 -24.72326 41.43871 1.000 24.48946 297 SER B O 1
ATOM 7812 N N . THR B 1 298 ? 29.70597 -24.70342 42.94527 1.000 26.67894 298 THR B N 1
ATOM 7813 C CA . THR B 1 298 ? 29.31750 -23.39175 43.43269 1.000 24.97112 298 THR B CA 1
ATOM 7814 C C . THR B 1 298 ? 29.45627 -22.35730 42.32981 1.000 24.91325 298 THR B C 1
ATOM 7815 O O . THR B 1 298 ? 28.55383 -21.52625 42.13741 1.000 28.06232 298 THR B O 1
ATOM 7819 N N . LEU B 1 299 ? 30.51502 -22.46924 41.51640 1.000 23.51437 299 LEU B N 1
ATOM 7820 C CA . LEU B 1 299 ? 30.65869 -21.55365 40.39147 1.000 25.90149 299 LEU B CA 1
ATOM 7821 C C . LEU B 1 299 ? 29.44372 -21.63306 39.47512 1.000 24.01918 299 LEU B C 1
ATOM 7822 O O . LEU B 1 299 ? 28.93510 -20.60103 39.02205 1.000 26.67176 299 LEU B O 1
ATOM 7827 N N . ILE B 1 300 ? 28.93832 -22.84582 39.22668 1.000 22.15263 300 ILE B N 1
ATOM 7828 C CA . ILE B 1 300 ? 27.81390 -22.98196 38.29647 1.000 22.22678 300 ILE B CA 1
ATOM 7829 C C . ILE B 1 300 ? 26.55251 -22.39452 38.91235 1.000 22.45628 300 ILE B C 1
ATOM 7830 O O . ILE B 1 300 ? 25.75148 -21.73287 38.22659 1.000 23.46422 300 ILE B O 1
ATOM 7835 N N . GLN B 1 301 ? 26.37615 -22.59297 40.22415 1.000 22.91021 301 GLN B N 1
ATOM 7836 C CA . GLN B 1 301 ? 25.19947 -22.06645 40.90687 1.000 24.53625 301 GLN B CA 1
ATOM 7837 C C . GLN B 1 301 ? 25.28619 -20.56107 41.08903 1.000 25.34716 301 GLN B C 1
ATOM 7838 O O . GLN B 1 301 ? 24.26847 -19.91358 41.35909 1.000 30.01757 301 GLN B O 1
ATOM 7844 N N . LEU B 1 302 ? 26.46937 -19.98112 40.92176 1.000 23.54218 302 LEU B N 1
ATOM 7845 C CA . LEU B 1 302 ? 26.62792 -18.53183 40.96229 1.000 23.98666 302 LEU B CA 1
ATOM 7846 C C . LEU B 1 302 ? 26.75746 -17.94871 39.56270 1.000 26.04552 302 LEU B C 1
ATOM 7847 O O . LEU B 1 302 ? 27.49325 -16.98012 39.34535 1.000 27.39895 302 LEU B O 1
ATOM 7852 N N . SER B 1 303 ? 26.02976 -18.51988 38.59668 1.000 24.53860 303 SER B N 1
ATOM 7853 C CA . SER B 1 303 ? 26.01563 -18.03116 37.22511 1.000 25.76617 303 SER B CA 1
ATOM 7854 C C . SER B 1 303 ? 24.58612 -18.00125 36.69681 1.000 25.96291 303 SER B C 1
ATOM 7855 O O . SER B 1 303 ? 23.69079 -18.69014 37.19635 1.000 25.23565 303 SER B O 1
ATOM 7858 N N . TYR B 1 304 ? 24.39866 -17.18948 35.66722 1.000 24.03875 304 TYR B N 1
ATOM 7859 C CA . TYR B 1 304 ? 23.11666 -17.05382 34.98382 1.000 23.01302 304 TYR B CA 1
ATOM 7860 C C . TYR B 1 304 ? 23.40956 -16.93612 33.49694 1.000 27.12208 304 TYR B C 1
ATOM 7861 O O . TYR B 1 304 ? 24.15670 -16.04421 33.08900 1.000 26.60193 304 TYR B O 1
ATOM 7870 N N . GLU B 1 305 ? 22.81437 -17.82022 32.69148 1.000 25.26296 305 GLU B N 1
ATOM 7871 C CA . GLU B 1 305 ? 23.06148 -17.85789 31.25032 1.000 28.04200 305 GLU B CA 1
ATOM 7872 C C . GLU B 1 305 ? 24.56226 -17.91562 30.96058 1.000 26.22973 305 GLU B C 1
ATOM 7873 O O . GLU B 1 305 ? 25.07068 -17.26892 30.04023 1.000 30.65147 305 GLU B O 1
ATOM 7879 N N . GLY B 1 306 ? 25.26843 -18.70302 31.75816 1.000 27.97799 306 GLY B N 1
ATOM 7880 C CA . GLY B 1 306 ? 26.68644 -18.92852 31.56123 1.000 28.49584 306 GLY B CA 1
ATOM 7881 C C . GLY B 1 306 ? 27.60613 -17.85288 32.09349 1.000 31.41110 306 GLY B C 1
ATOM 7882 O O . GLY B 1 306 ? 28.82997 -18.01818 32.01475 1.000 33.83885 306 GLY B O 1
ATOM 7883 N N . GLU B 1 307 ? 27.07139 -16.77066 32.64821 1.000 30.22072 307 GLU B N 1
ATOM 7884 C CA . GLU B 1 307 ? 27.85956 -15.63445 33.10503 1.000 31.94231 307 GLU B CA 1
ATOM 7885 C C . GLU B 1 307 ? 27.84448 -15.58414 34.62842 1.000 35.32274 307 GLU B C 1
ATOM 7886 O O . GLU B 1 307 ? 26.78314 -15.70113 35.24647 1.000 30.14796 307 GLU B O 1
ATOM 7892 N N . PHE B 1 308 ? 29.01856 -15.44024 35.23918 1.000 32.99449 308 PHE B N 1
ATOM 7893 C CA . PHE B 1 308 ? 29.08094 -15.40672 36.69383 1.000 32.00326 308 PHE B CA 1
ATOM 7894 C C . PHE B 1 308 ? 28.40863 -14.15428 37.23153 1.000 37.14464 308 PHE B C 1
ATOM 7895 O O . PHE B 1 308 ? 28.44687 -13.08804 36.61214 1.000 41.32898 308 PHE B O 1
ATOM 7903 N N . PHE B 1 309 ? 27.78323 -14.29349 38.39767 1.000 33.62034 309 PHE B N 1
ATOM 7904 C CA . PHE B 1 309 ? 27.21815 -13.12757 39.05985 1.000 35.73161 309 PHE B CA 1
ATOM 7905 C C . PHE B 1 309 ? 28.35153 -12.14458 39.27858 1.000 44.96370 309 PHE B C 1
ATOM 7906 O O . PHE B 1 309 ? 29.23950 -12.39734 40.09955 1.000 45.79806 309 PHE B O 1
ATOM 7914 N N . HIS B 1 310 ? 28.34792 -11.04800 38.51062 1.000 58.93114 310 HIS B N 1
ATOM 7915 C CA . HIS B 1 310 ? 29.43889 -10.07815 38.50970 1.000 64.55793 310 HIS B CA 1
ATOM 7916 C C . HIS B 1 310 ? 29.59082 -9.43469 39.87868 1.000 61.70250 310 HIS B C 1
ATOM 7917 O O . HIS B 1 310 ? 29.53775 -8.20486 40.00364 1.000 64.17492 310 HIS B O 1
ATOM 7924 N N . ILE B 1 311 ? 29.76123 -10.25270 40.90823 1.000 46.02678 311 ILE B N 1
ATOM 7925 C CA . ILE B 1 311 ? 29.98631 -9.73279 42.24568 1.000 48.65963 311 ILE B CA 1
ATOM 7926 C C . ILE B 1 311 ? 31.45151 -9.33810 42.35440 1.000 47.01564 311 ILE B C 1
ATOM 7927 O O . ILE B 1 311 ? 32.32233 -10.01928 41.80512 1.000 41.23416 311 ILE B O 1
ATOM 7932 N N . ASN B 1 312 ? 31.71359 -8.19897 43.01305 1.000 42.14606 312 ASN B N 1
ATOM 7933 C CA . ASN B 1 312 ? 33.05073 -7.61797 43.17337 1.000 40.31507 312 ASN B CA 1
ATOM 7934 C C . ASN B 1 312 ? 33.68021 -7.25346 41.82764 1.000 44.22705 312 ASN B C 1
ATOM 7935 O O . ASN B 1 312 ? 32.95864 -7.01578 40.85214 1.000 41.97823 312 ASN B O 1
ATOM 7940 N N . ASP B 1 313 ? 35.01497 -7.16669 41.76125 1.000 42.38211 313 ASP B N 1
ATOM 7941 C CA . ASP B 1 313 ? 35.65692 -6.86607 40.48394 1.000 44.21608 313 ASP B CA 1
ATOM 7942 C C . ASP B 1 313 ? 35.36628 -7.99550 39.50527 1.000 48.05367 313 ASP B C 1
ATOM 7943 O O . ASP B 1 313 ? 35.67477 -9.15999 39.77877 1.000 51.85344 313 ASP B O 1
ATOM 7948 N N . ALA B 1 314 ? 34.75129 -7.65762 38.37562 1.000 46.94886 314 ALA B N 1
ATOM 7949 C CA . ALA B 1 314 ? 34.33866 -8.67638 37.42331 1.000 49.15730 314 ALA B CA 1
ATOM 7950 C C . ALA B 1 314 ? 34.19562 -8.04782 36.04480 1.000 49.94313 314 ALA B C 1
ATOM 7951 O O . ALA B 1 314 ? 33.69493 -6.92661 35.91342 1.000 44.67707 314 ALA B O 1
ATOM 7953 N N . LEU B 1 315 ? 34.64228 -8.77968 35.02998 1.000 50.48197 315 LEU B N 1
ATOM 7954 C CA . LEU B 1 315 ? 34.44892 -8.43515 33.62787 1.000 52.00548 315 LEU B CA 1
ATOM 7955 C C . LEU B 1 315 ? 33.64234 -9.54134 32.95121 1.000 54.51332 315 LEU B C 1
ATOM 7956 O O . LEU B 1 315 ? 33.21731 -10.50688 33.59161 1.000 52.58741 315 LEU B O 1
ATOM 7961 N N . LEU B 1 316 ? 33.42262 -9.38677 31.64250 1.000 56.11557 316 LEU B N 1
ATOM 7962 C CA . LEU B 1 316 ? 32.72745 -10.40614 30.86283 1.000 56.12667 316 LEU B CA 1
ATOM 7963 C C . LEU B 1 316 ? 33.46714 -11.73276 30.99022 1.000 56.01797 316 LEU B C 1
ATOM 7964 O O . LEU B 1 316 ? 34.58668 -11.87452 30.48512 1.000 56.98409 316 LEU B O 1
ATOM 7969 N N . LYS B 1 317 ? 32.85161 -12.70242 31.66778 1.000 51.51899 317 LYS B N 1
ATOM 7970 C CA . LYS B 1 317 ? 33.49280 -13.98247 31.93112 1.000 49.31350 317 LYS B CA 1
ATOM 7971 C C . LYS B 1 317 ? 32.45939 -14.97027 32.45678 1.000 45.85965 317 LYS B C 1
ATOM 7972 O O . LYS B 1 317 ? 31.58827 -14.61361 33.26764 1.000 40.01715 317 LYS B O 1
ATOM 7978 N N . GLY B 1 318 ? 32.56169 -16.20884 31.99359 1.000 38.52162 318 GLY B N 1
ATOM 7979 C CA . GLY B 1 318 ? 31.75029 -17.23860 32.58658 1.000 35.10775 318 GLY B CA 1
ATOM 7980 C C . GLY B 1 318 ? 32.19478 -18.65279 32.31134 1.000 32.13880 318 GLY B C 1
ATOM 7981 O O . GLY B 1 318 ? 33.38743 -18.97747 32.32067 1.000 31.13014 318 GLY B O 1
ATOM 7982 N N . LEU B 1 319 ? 31.20971 -19.50525 32.05416 1.000 28.43966 319 LEU B N 1
ATOM 7983 C CA . LEU B 1 319 ? 31.46400 -20.92876 31.91232 1.000 25.35415 319 LEU B CA 1
ATOM 7984 C C . LEU B 1 319 ? 32.18528 -21.27111 30.61176 1.000 27.51011 319 LEU B C 1
ATOM 7985 O O . LEU B 1 319 ? 32.62525 -22.41445 30.45839 1.000 28.71811 319 LEU B O 1
ATOM 7990 N N . SER B 1 320 ? 32.34590 -20.31580 29.68836 1.000 26.96002 320 SER B N 1
ATOM 7991 C CA . SER B 1 320 ? 33.09871 -20.58825 28.46850 1.000 27.12413 320 SER B CA 1
ATOM 7992 C C . SER B 1 320 ? 34.60742 -20.48161 28.66097 1.000 29.78151 320 SER B C 1
ATOM 7993 O O . SER B 1 320 ? 35.35330 -20.95073 27.79298 1.000 29.52573 320 SER B O 1
ATOM 7996 N N . ALA B 1 321 ? 35.06604 -19.88769 29.76428 1.000 28.23391 321 ALA B N 1
ATOM 7997 C CA . ALA B 1 321 ? 36.48525 -19.60689 29.95543 1.000 28.16885 321 ALA B CA 1
ATOM 7998 C C . ALA B 1 321 ? 37.31090 -20.89024 29.99864 1.000 28.29620 321 ALA B C 1
ATOM 7999 O O . ALA B 1 321 ? 36.84377 -21.93985 30.42985 1.000 25.11867 321 ALA B O 1
ATOM 8001 N N . GLN B 1 322 ? 38.56409 -20.79554 29.54435 1.000 27.70789 322 GLN B N 1
ATOM 8002 C CA . GLN B 1 322 ? 39.40466 -21.99173 29.49187 1.000 28.45778 322 GLN B CA 1
ATOM 8003 C C . GLN B 1 322 ? 39.61813 -22.59975 30.87154 1.000 26.10391 322 GLN B C 1
ATOM 8004 O O . GLN B 1 322 ? 39.74254 -23.82682 30.99763 1.000 25.00542 322 GLN B O 1
ATOM 8010 N N . GLU B 1 323 ? 39.67679 -21.76164 31.91273 1.000 25.38844 323 GLU B N 1
ATOM 8011 C CA . GLU B 1 323 ? 39.80470 -22.27524 33.27353 1.000 24.60089 323 GLU B CA 1
ATOM 8012 C C . GLU B 1 323 ? 38.66907 -23.23679 33.59822 1.000 24.48812 323 GLU B C 1
ATOM 8013 O O . GLU B 1 323 ? 38.87278 -24.25777 34.27389 1.000 23.84090 323 GLU B O 1
ATOM 8019 N N . LEU B 1 324 ? 37.45921 -22.92686 33.11334 1.000 24.07285 324 LEU B N 1
ATOM 8020 C CA . LEU B 1 324 ? 36.29857 -23.77522 33.35411 1.000 23.77242 324 LEU B CA 1
ATOM 8021 C C . LEU B 1 324 ? 36.26352 -24.97792 32.42191 1.000 23.70769 324 LEU B C 1
ATOM 8022 O O . LEU B 1 324 ? 35.67029 -25.99343 32.77924 1.000 23.70711 324 LEU B O 1
ATOM 8027 N N . VAL B 1 325 ? 36.91193 -24.91220 31.25499 1.000 22.22630 325 VAL B N 1
ATOM 8028 C CA . VAL B 1 325 ? 37.09894 -26.12603 30.46377 1.000 22.41466 325 VAL B CA 1
ATOM 8029 C C . VAL B 1 325 ? 37.97580 -27.11220 31.23071 1.000 23.31795 325 VAL B C 1
ATOM 8030 O O . VAL B 1 325 ? 37.66172 -28.30609 31.32730 1.000 22.56643 325 VAL B O 1
ATOM 8034 N N . TYR B 1 326 ? 39.08275 -26.62054 31.80115 1.000 22.52845 326 TYR B N 1
ATOM 8035 C CA . TYR B 1 326 ? 39.91343 -27.47559 32.65370 1.000 23.03605 326 TYR B CA 1
ATOM 8036 C C . TYR B 1 326 ? 39.10944 -28.05329 33.81695 1.000 22.39028 326 TYR B C 1
ATOM 8037 O O . TYR B 1 326 ? 39.12977 -29.26777 34.05796 1.000 22.51211 326 TYR B O 1
ATOM 8046 N N . ALA B 1 327 ? 38.38514 -27.19400 34.54596 1.000 20.60832 327 ALA B N 1
ATOM 8047 C CA . ALA B 1 327 ? 37.64177 -27.66379 35.71772 1.000 20.92342 327 ALA B CA 1
ATOM 8048 C C . ALA B 1 327 ? 36.57313 -28.68897 35.33906 1.000 21.95970 327 ALA B C 1
ATOM 8049 O O . ALA B 1 327 ? 36.45793 -29.74525 35.96865 1.000 21.92679 327 ALA B O 1
ATOM 8051 N N . VAL B 1 328 ? 35.78113 -28.40026 34.30386 1.000 21.47448 328 VAL B N 1
ATOM 8052 C CA . VAL B 1 328 ? 34.72024 -29.32451 33.90685 1.000 21.56994 328 VAL B CA 1
ATOM 8053 C C . VAL B 1 328 ? 35.31147 -30.64569 33.44224 1.000 23.14015 328 VAL B C 1
ATOM 8054 O O . VAL B 1 328 ? 34.86479 -31.71958 33.85193 1.000 24.09975 328 VAL B O 1
ATOM 8058 N N . ASP B 1 329 ? 36.34433 -30.60136 32.59931 1.000 22.18123 329 ASP B N 1
ATOM 8059 C CA . ASP B 1 329 ? 36.80796 -31.85957 32.03492 1.000 22.95421 329 ASP B CA 1
ATOM 8060 C C . ASP B 1 329 ? 37.47297 -32.71913 33.11101 1.000 25.39250 329 ASP B C 1
ATOM 8061 O O . ASP B 1 329 ? 37.17254 -33.91693 33.23918 1.000 27.82099 329 ASP B O 1
ATOM 8066 N N . ILE B 1 330 ? 38.29077 -32.10645 33.96751 1.000 21.09602 330 ILE B N 1
ATOM 8067 C CA . ILE B 1 330 ? 38.95919 -32.88612 35.00573 1.000 20.76450 330 ILE B CA 1
ATOM 8068 C C . ILE B 1 330 ? 37.94764 -33.41984 36.02617 1.000 23.25950 330 ILE B C 1
ATOM 8069 O O . ILE B 1 330 ? 37.98071 -34.60643 36.40449 1.000 24.11861 330 ILE B O 1
ATOM 8074 N N . LEU B 1 331 ? 37.01879 -32.56425 36.47978 1.000 21.94618 331 LEU B N 1
ATOM 8075 C CA . LEU B 1 331 ? 36.14473 -32.98045 37.57005 1.000 24.54175 331 LEU B CA 1
ATOM 8076 C C . LEU B 1 331 ? 35.00108 -33.86611 37.08721 1.000 23.48621 331 LEU B C 1
ATOM 8077 O O . LEU B 1 331 ? 34.50592 -34.70530 37.85298 1.000 25.56949 331 LEU B O 1
ATOM 8082 N N . TYR B 1 332 ? 34.57782 -33.74447 35.82460 1.000 22.71155 332 TYR B N 1
ATOM 8083 C CA . TYR B 1 332 ? 33.66519 -34.74927 35.29414 1.000 24.85865 332 TYR B CA 1
ATOM 8084 C C . TYR B 1 332 ? 34.35320 -36.09514 35.19371 1.000 26.23866 332 TYR B C 1
ATOM 8085 O O . TYR B 1 332 ? 33.74204 -37.13317 35.48409 1.000 28.73502 332 TYR B O 1
ATOM 8094 N N . ASN B 1 333 ? 35.63681 -36.10395 34.79503 1.000 25.43432 333 ASN B N 1
ATOM 8095 C CA . ASN B 1 333 ? 36.33682 -37.37463 34.71047 1.000 25.56464 333 ASN B CA 1
ATOM 8096 C C . ASN B 1 333 ? 36.41436 -38.04952 36.07305 1.000 28.45154 333 ASN B C 1
ATOM 8097 O O . ASN B 1 333 ? 36.33142 -39.28181 36.15236 1.000 31.97423 333 ASN B O 1
ATOM 8102 N N . VAL B 1 334 ? 36.52956 -37.26214 37.15121 1.000 29.19998 334 VAL B N 1
ATOM 8103 C CA . VAL B 1 334 ? 36.55015 -37.84244 38.49891 1.000 28.14946 334 VAL B CA 1
ATOM 8104 C C . VAL B 1 334 ? 35.21638 -38.50670 38.84360 1.000 29.95991 334 VAL B C 1
ATOM 8105 O O . VAL B 1 334 ? 35.18513 -39.59321 39.43533 1.000 33.06321 334 VAL B O 1
ATOM 8109 N N . ASN B 1 335 ? 34.09784 -37.86536 38.50683 1.000 28.08406 335 ASN B N 1
ATOM 8110 C CA . ASN B 1 335 ? 32.76453 -38.36896 38.85772 1.000 30.98863 335 ASN B CA 1
ATOM 8111 C C . ASN B 1 335 ? 31.83231 -38.19124 37.67045 1.000 30.14057 335 ASN B C 1
ATOM 8112 O O . ASN B 1 335 ? 31.05235 -37.23182 37.60645 1.000 31.06647 335 ASN B O 1
ATOM 8117 N N . PRO B 1 336 ? 31.86430 -39.12286 36.71547 1.000 30.11606 336 PRO B N 1
ATOM 8118 C CA . PRO B 1 336 ? 31.08162 -38.94174 35.48510 1.000 30.10426 336 PRO B CA 1
ATOM 8119 C C . PRO B 1 336 ? 29.58793 -39.18148 35.65611 1.000 32.78198 336 PRO B C 1
ATOM 8120 O O . PRO B 1 336 ? 28.85093 -39.19789 34.66634 1.000 33.26483 336 PRO B O 1
ATOM 8124 N N . SER B 1 337 ? 29.11493 -39.32406 36.89360 1.000 33.52975 337 SER B N 1
ATOM 8125 C CA . SER B 1 337 ? 27.67506 -39.38827 37.11401 1.000 34.22666 337 SER B CA 1
ATOM 8126 C C . SER B 1 337 ? 27.01912 -38.01113 37.09428 1.000 34.06956 337 SER B C 1
ATOM 8127 O O . SER B 1 337 ? 25.78523 -37.92195 37.05054 1.000 34.64034 337 SER B O 1
ATOM 8130 N N . ASP B 1 338 ? 27.80637 -36.93539 37.12133 1.000 31.99581 338 ASP B N 1
ATOM 8131 C CA . ASP B 1 338 ? 27.25048 -35.58452 37.11926 1.000 32.49216 338 ASP B CA 1
ATOM 8132 C C . ASP B 1 338 ? 27.04312 -35.14266 35.67175 1.000 28.57833 338 ASP B C 1
ATOM 8133 O O . ASP B 1 338 ? 27.83813 -34.40647 35.08854 1.000 28.39268 338 ASP B O 1
ATOM 8138 N N . LYS B 1 339 ? 25.92876 -35.58998 35.09246 1.000 28.73644 339 LYS B N 1
ATOM 8139 C CA . LYS B 1 339 ? 25.66012 -35.33129 33.68253 1.000 27.75209 339 LYS B CA 1
ATOM 8140 C C . LYS B 1 339 ? 25.33758 -33.86960 33.38798 1.000 28.03968 339 LYS B C 1
ATOM 8141 O O . LYS B 1 339 ? 25.39608 -33.46382 32.22211 1.000 29.08903 339 LYS B O 1
ATOM 8147 N N . SER B 1 340 ? 25.04405 -33.05689 34.40604 1.000 28.82860 340 SER B N 1
ATOM 8148 C CA . SER B 1 340 ? 24.81318 -31.63801 34.14374 1.000 29.09606 340 SER B CA 1
ATOM 8149 C C . SER B 1 340 ? 26.09015 -30.94779 33.67518 1.000 25.69442 340 SER B C 1
ATOM 8150 O O . SER B 1 340 ? 26.02554 -29.95357 32.94557 1.000 26.60500 340 SER B O 1
ATOM 8153 N N . LEU B 1 341 ? 27.25739 -31.46548 34.06932 1.000 26.84486 341 LEU B N 1
ATOM 8154 C CA . LEU B 1 341 ? 28.50584 -30.88796 33.58238 1.000 24.10963 341 LEU B CA 1
ATOM 8155 C C . LEU B 1 341 ? 28.61541 -31.03252 32.07341 1.000 25.62396 341 LEU B C 1
ATOM 8156 O O . LEU B 1 341 ? 29.20630 -30.16679 31.40922 1.000 25.26295 341 LEU B O 1
ATOM 8161 N N . LEU B 1 342 ? 28.03912 -32.10572 31.51354 1.000 25.59160 342 LEU B N 1
ATOM 8162 C CA . LEU B 1 342 ? 28.04982 -32.25179 30.06530 1.000 25.90937 342 LEU B CA 1
ATOM 8163 C C . LEU B 1 342 ? 27.30187 -31.09769 29.42288 1.000 25.97205 342 LEU B C 1
ATOM 8164 O O . LEU B 1 342 ? 27.73567 -30.55408 28.39558 1.000 29.01464 342 LEU B O 1
ATOM 8169 N N . SER B 1 343 ? 26.19454 -30.68189 30.04731 1.000 26.46745 343 SER B N 1
ATOM 8170 C CA . SER B 1 343 ? 25.44787 -29.54563 29.52592 1.000 26.56885 343 SER B CA 1
ATOM 8171 C C . SER B 1 343 ? 26.28223 -28.28354 29.60175 1.000 25.40423 343 SER B C 1
ATOM 8172 O O . SER B 1 343 ? 26.30704 -27.49013 28.64957 1.000 28.74577 343 SER B O 1
ATOM 8175 N N . VAL B 1 344 ? 27.01456 -28.10576 30.70598 1.000 25.35436 344 VAL B N 1
ATOM 8176 C CA . VAL B 1 344 ? 27.88495 -26.94177 30.79979 1.000 22.52672 344 VAL B CA 1
ATOM 8177 C C . VAL B 1 344 ? 28.84511 -26.92738 29.62240 1.000 26.43754 344 VAL B C 1
ATOM 8178 O O . VAL B 1 344 ? 29.03164 -25.89120 28.96798 1.000 25.80423 344 VAL B O 1
ATOM 8182 N N . ALA B 1 345 ? 29.43786 -28.08888 29.30597 1.000 24.77180 345 ALA B N 1
ATOM 8183 C CA . ALA B 1 345 ? 30.40555 -28.12701 28.21948 1.000 24.19998 345 ALA B CA 1
ATOM 8184 C C . ALA B 1 345 ? 29.72094 -27.91405 26.87808 1.000 27.45394 345 ALA B C 1
ATOM 8185 O O . ALA B 1 345 ? 30.23797 -27.18999 26.01851 1.000 28.36075 345 ALA B O 1
ATOM 8187 N N . ASN B 1 346 ? 28.53362 -28.49188 26.70037 1.000 25.91583 346 ASN B N 1
ATOM 8188 C CA . ASN B 1 346 ? 27.93830 -28.48001 25.37087 1.000 27.39610 346 ASN B CA 1
ATOM 8189 C C . ASN B 1 346 ? 27.29364 -27.13813 25.06529 1.000 30.33050 346 ASN B C 1
ATOM 8190 O O . ASN B 1 346 ? 27.21333 -26.73619 23.89533 1.000 33.25578 346 ASN B O 1
ATOM 8195 N N . LYS B 1 347 ? 26.82990 -26.44419 26.09804 1.000 27.50373 347 LYS B N 1
ATOM 8196 C CA . LYS B 1 347 ? 26.11424 -25.18718 25.92251 1.000 29.42515 347 LYS B CA 1
ATOM 8197 C C . LYS B 1 347 ? 27.05521 -23.99376 25.86164 1.000 28.99600 347 LYS B C 1
ATOM 8198 O O . LYS B 1 347 ? 26.78941 -23.04612 25.10934 1.000 30.69404 347 LYS B O 1
ATOM 8204 N N . TYR B 1 348 ? 28.16911 -24.03743 26.60861 1.000 28.02655 348 TYR B N 1
ATOM 8205 C CA . TYR B 1 348 ? 29.01467 -22.86995 26.80743 1.000 27.66096 348 TYR B CA 1
ATOM 8206 C C . TYR B 1 348 ? 30.46291 -23.03462 26.37297 1.000 29.88956 348 TYR B C 1
ATOM 8207 O O . TYR B 1 348 ? 31.11205 -22.02358 26.10648 1.000 31.03715 348 TYR B O 1
ATOM 8216 N N . GLN B 1 349 ? 30.98496 -24.25463 26.27437 1.000 27.13025 349 GLN B N 1
ATOM 8217 C CA . GLN B 1 349 ? 32.40979 -24.43690 26.00240 1.000 27.02671 349 GLN B CA 1
ATOM 8218 C C . GLN B 1 349 ? 32.72459 -24.85587 24.56607 1.000 31.40127 349 GLN B C 1
ATOM 8219 O O . GLN B 1 349 ? 33.56231 -24.22691 23.91278 1.000 32.33805 349 GLN B O 1
ATOM 8225 N N . HIS B 1 350 ? 32.09843 -25.92291 24.06798 1.000 29.83439 350 HIS B N 1
ATOM 8226 C CA . HIS B 1 350 ? 32.32419 -26.42029 22.70172 1.000 33.13116 350 HIS B CA 1
ATOM 8227 C C . HIS B 1 350 ? 33.79260 -26.75552 22.43548 1.000 35.43750 350 HIS B C 1
ATOM 8228 O O . HIS B 1 350 ? 34.24490 -26.72278 21.28935 1.000 36.23713 350 HIS B O 1
ATOM 8235 N N . THR B 1 351 ? 34.55281 -27.08282 23.48412 1.000 32.42404 351 THR B N 1
ATOM 8236 C CA . THR B 1 351 ? 35.95773 -27.45524 23.33541 1.000 32.38255 351 THR B CA 1
ATOM 8237 C C . THR B 1 351 ? 36.34161 -28.33999 24.51549 1.000 31.60028 351 THR B C 1
ATOM 8238 O O . THR B 1 351 ? 35.67117 -28.33547 25.55084 1.000 31.17922 351 THR B O 1
ATOM 8242 N N . TYR B 1 352 ? 37.40352 -29.13782 24.33465 1.000 29.08658 352 TYR B N 1
ATOM 8243 C CA . TYR B 1 352 ? 37.72049 -30.22165 25.26113 1.000 28.21246 352 TYR B CA 1
ATOM 8244 C C . TYR B 1 352 ? 39.22301 -30.32847 25.45104 1.000 28.66703 352 TYR B C 1
ATOM 8245 O O . TYR B 1 352 ? 39.98590 -30.11442 24.50682 1.000 32.56712 352 TYR B O 1
ATOM 8254 N N . LEU B 1 353 ? 39.63835 -30.66983 26.66792 1.000 25.68596 353 LEU B N 1
ATOM 8255 C CA . LEU B 1 353 ? 41.05461 -30.88679 26.91367 1.000 28.03152 353 LEU B CA 1
ATOM 8256 C C . LEU B 1 353 ? 41.54632 -32.07727 26.09837 1.000 27.99846 353 LEU B C 1
ATOM 8257 O O . LEU B 1 353 ? 40.80482 -33.04008 25.88050 1.000 27.78821 353 LEU B O 1
ATOM 8262 N N . PRO B 1 354 ? 42.81113 -32.07144 25.69717 1.000 29.77159 354 PRO B N 1
ATOM 8263 C CA . PRO B 1 354 ? 43.39142 -33.25375 25.03376 1.000 28.30830 354 PRO B CA 1
ATOM 8264 C C . PRO B 1 354 ? 43.80066 -34.33088 26.03533 1.000 31.20875 354 PRO B C 1
ATOM 8265 O O . PRO B 1 354 ? 44.96868 -34.70769 26.14695 1.000 32.39174 354 PRO B O 1
ATOM 8269 N N . THR B 1 355 ? 42.81778 -34.83245 26.78369 1.000 29.67540 355 THR B N 1
ATOM 8270 C CA . THR B 1 355 ? 43.02656 -35.79419 27.85749 1.000 29.89796 355 THR B CA 1
ATOM 8271 C C . THR B 1 355 ? 41.91039 -36.83240 27.83111 1.000 33.08954 355 THR B C 1
ATOM 8272 O O . THR B 1 355 ? 40.92554 -36.70679 27.08781 1.000 31.99899 355 THR B O 1
ATOM 8276 N N . SER B 1 356 ? 42.07064 -37.86257 28.67345 1.000 31.94187 356 SER B N 1
ATOM 8277 C CA . SER B 1 356 ? 41.01651 -38.85673 28.86191 1.000 35.87215 356 SER B CA 1
ATOM 8278 C C . SER B 1 356 ? 39.70831 -38.20435 29.27906 1.000 32.34069 356 SER B C 1
ATOM 8279 O O . SER B 1 356 ? 38.62703 -38.61158 28.83436 1.000 33.99731 356 SER B O 1
ATOM 8282 N N . GLY B 1 357 ? 39.78951 -37.20304 30.15316 1.000 31.93196 357 GLY B N 1
ATOM 8283 C CA . GLY B 1 357 ? 38.58332 -36.55933 30.64347 1.000 30.91022 357 GLY B CA 1
ATOM 8284 C C . GLY B 1 357 ? 37.89684 -35.73640 29.57374 1.000 29.74171 357 GLY B C 1
ATOM 8285 O O . GLY B 1 357 ? 36.66730 -35.75007 29.46281 1.000 28.63916 357 GLY B O 1
ATOM 8286 N N . GLY B 1 358 ? 38.67909 -35.02037 28.76209 1.000 27.02321 358 GLY B N 1
ATOM 8287 C CA . GLY B 1 358 ? 38.08722 -34.29596 27.64763 1.000 28.20869 358 GLY B CA 1
ATOM 8288 C C . GLY B 1 358 ? 37.43027 -35.23241 26.65341 1.000 30.69204 358 GLY B C 1
ATOM 8289 O O . GLY B 1 358 ? 36.33788 -34.95223 26.14095 1.000 29.78161 358 GLY B O 1
ATOM 8290 N N . PHE B 1 359 ? 38.07795 -36.37526 26.38751 1.000 28.11487 359 PHE B N 1
ATOM 8291 C CA . PHE B 1 359 ? 37.47570 -37.37480 25.51039 1.000 30.89990 359 PHE B CA 1
ATOM 8292 C C . PHE B 1 359 ? 36.18007 -37.91648 26.09092 1.000 30.58603 359 PHE B C 1
ATOM 8293 O O . PHE B 1 359 ? 35.20219 -38.10844 25.36111 1.000 32.33992 359 PHE B O 1
ATOM 8301 N N . LYS B 1 360 ? 36.16230 -38.20997 27.39047 1.000 29.09675 360 LYS B N 1
ATOM 8302 C CA . LYS B 1 360 ? 34.94780 -38.74543 27.99678 1.000 29.17094 360 LYS B CA 1
ATOM 8303 C C . LYS B 1 360 ? 33.81578 -37.73052 27.92133 1.000 29.95039 360 LYS B C 1
ATOM 8304 O O . LYS B 1 360 ? 32.67000 -38.08972 27.61773 1.000 30.59547 360 LYS B O 1
ATOM 8310 N N . VAL B 1 361 ? 34.11818 -36.45405 28.17931 1.000 26.87787 361 VAL B N 1
ATOM 8311 C CA . VAL B 1 361 ? 33.08744 -35.41702 28.08022 1.000 28.40801 361 VAL B CA 1
ATOM 8312 C C . VAL B 1 361 ? 32.49942 -35.38115 26.67272 1.000 28.32895 361 VAL B C 1
ATOM 8313 O O . VAL B 1 361 ? 31.27536 -35.46333 26.48620 1.000 27.96456 361 VAL B O 1
ATOM 8317 N N . ALA B 1 362 ? 33.36483 -35.25390 25.65756 1.000 28.90793 362 ALA B N 1
ATOM 8318 C CA . ALA B 1 362 ? 32.87151 -35.19044 24.28004 1.000 30.18860 362 ALA B CA 1
ATOM 8319 C C . ALA B 1 362 ? 32.10421 -36.45507 23.89249 1.000 31.77041 362 ALA B C 1
ATOM 8320 O O . ALA B 1 362 ? 31.04459 -36.38114 23.25073 1.000 32.26931 362 ALA B O 1
ATOM 8322 N N . ARG B 1 363 ? 32.61583 -37.62892 24.27648 1.000 30.04332 363 ARG B N 1
ATOM 8323 C CA . ARG B 1 363 ? 31.95956 -38.88072 23.90701 1.000 32.49362 363 ARG B CA 1
ATOM 8324 C C . ARG B 1 363 ? 30.59308 -39.01852 24.56870 1.000 30.95044 363 ARG B C 1
ATOM 8325 O O . ARG B 1 363 ? 29.63394 -39.48397 23.93785 1.000 33.41552 363 ARG B O 1
ATOM 8333 N N . ASP B 1 364 ? 30.48114 -38.63494 25.84481 1.000 30.86627 364 ASP B N 1
ATOM 8334 C CA . ASP B 1 364 ? 29.19910 -38.75811 26.52701 1.000 30.51354 364 ASP B CA 1
ATOM 8335 C C . ASP B 1 364 ? 28.19077 -37.74367 26.00121 1.000 30.84891 364 ASP B C 1
ATOM 8336 O O . ASP B 1 364 ? 26.99282 -38.05340 25.91849 1.000 32.91417 364 ASP B O 1
ATOM 8341 N N . ILE B 1 365 ? 28.64523 -36.54544 25.61773 1.000 28.02853 365 ILE B N 1
ATOM 8342 C CA . ILE B 1 365 ? 27.74119 -35.61574 24.93962 1.000 29.76507 365 ILE B CA 1
ATOM 8343 C C . ILE B 1 365 ? 27.24596 -36.22542 23.63867 1.000 30.83831 365 ILE B C 1
ATOM 8344 O O . ILE B 1 365 ? 26.06012 -36.12229 23.29869 1.000 33.72332 365 ILE B O 1
ATOM 8349 N N . ALA B 1 366 ? 28.14754 -36.87152 22.89147 1.000 32.24099 366 ALA B N 1
ATOM 8350 C CA . ALA B 1 366 ? 27.78131 -37.39961 21.57814 1.000 34.68636 366 ALA B CA 1
ATOM 8351 C C . ALA B 1 366 ? 26.73607 -38.50688 21.66620 1.000 36.69772 366 ALA B C 1
ATOM 8352 O O . ALA B 1 366 ? 25.89192 -38.63319 20.76591 1.000 38.95621 366 ALA B O 1
ATOM 8354 N N . ARG B 1 367 ? 26.76192 -39.32374 22.72071 1.000 33.86184 367 ARG B N 1
ATOM 8355 C CA . ARG B 1 367 ? 25.74744 -40.36095 22.84479 1.000 37.69156 367 ARG B CA 1
ATOM 8356 C C . ARG B 1 367 ? 24.52758 -39.89440 23.62873 1.000 36.18753 367 ARG B C 1
ATOM 8357 O O . ARG B 1 367 ? 23.66364 -40.71794 23.96302 1.000 39.19012 367 ARG B O 1
ATOM 8365 N N . GLY B 1 368 ? 24.40879 -38.59209 23.87618 1.000 34.24668 368 GLY B N 1
ATOM 8366 C CA . GLY B 1 368 ? 23.16669 -38.02885 24.36796 1.000 34.58612 368 GLY B CA 1
ATOM 8367 C C . GLY B 1 368 ? 22.97270 -38.05820 25.86721 1.000 34.40347 368 GLY B C 1
ATOM 8368 O O . GLY B 1 368 ? 21.82616 -38.01163 26.32735 1.000 35.96965 368 GLY B O 1
ATOM 8369 N N . GLU B 1 369 ? 24.04538 -38.12184 26.64766 1.000 31.76090 369 GLU B N 1
ATOM 8370 C CA . GLU B 1 369 ? 23.92138 -38.26848 28.09312 1.000 32.09959 369 GLU B CA 1
ATOM 8371 C C . GLU B 1 369 ? 23.76656 -36.94889 28.84445 1.000 31.97372 369 GLU B C 1
ATOM 8372 O O . GLU B 1 369 ? 23.54219 -36.97639 30.06122 1.000 31.67568 369 GLU B O 1
ATOM 8378 N N . ALA B 1 370 ? 23.87557 -35.80418 28.17076 1.000 29.60102 370 ALA B N 1
ATOM 8379 C CA . ALA B 1 370 ? 23.81717 -34.53848 28.88692 1.000 30.31856 370 ALA B CA 1
ATOM 8380 C C . ALA B 1 370 ? 22.45394 -34.37102 29.53585 1.000 31.59141 370 ALA B C 1
ATOM 8381 O O . ALA B 1 370 ? 21.42087 -34.68654 28.93659 1.000 32.35520 370 ALA B O 1
ATOM 8383 N N . ALA B 1 371 ? 22.46589 -33.90549 30.78531 1.000 30.74939 371 ALA B N 1
ATOM 8384 C CA . ALA B 1 371 ? 21.28006 -33.64053 31.57723 1.000 30.12818 371 ALA B CA 1
ATOM 8385 C C . ALA B 1 371 ? 21.16024 -32.14616 31.85018 1.000 30.93709 371 ALA B C 1
ATOM 8386 O O . ALA B 1 371 ? 22.17195 -31.44141 31.94201 1.000 29.58535 371 ALA B O 1
ATOM 8388 N N . PRO B 1 372 ? 19.93955 -31.63432 31.98581 1.000 32.06695 372 PRO B N 1
ATOM 8389 C CA . PRO B 1 372 ? 19.76417 -30.19469 32.20733 1.000 30.22403 372 PRO B CA 1
ATOM 8390 C C . PRO B 1 372 ? 20.50837 -29.71836 33.44170 1.000 30.92654 372 PRO B C 1
ATOM 8391 O O . PRO B 1 372 ? 20.61794 -30.43188 34.44003 1.000 31.24241 372 PRO B O 1
ATOM 8395 N N . ILE B 1 373 ? 21.04543 -28.50358 33.36202 1.000 29.21454 373 ILE B N 1
ATOM 8396 C CA . ILE B 1 373 ? 21.59876 -27.88536 34.56079 1.000 29.78481 373 ILE B CA 1
ATOM 8397 C C . ILE B 1 373 ? 20.44834 -27.48647 35.46844 1.000 28.59582 373 ILE B C 1
ATOM 8398 O O . ILE B 1 373 ? 19.51641 -26.79226 35.04427 1.000 32.39348 373 ILE B O 1
ATOM 8403 N N . ILE B 1 374 ? 20.49461 -27.93888 36.71322 1.000 31.51334 374 ILE B N 1
ATOM 8404 C CA . ILE B 1 374 ? 19.47878 -27.59985 37.70166 1.000 33.41547 374 ILE B CA 1
ATOM 8405 C C . ILE B 1 374 ? 20.04022 -26.47779 38.55939 1.000 29.80337 374 ILE B C 1
ATOM 8406 O O . ILE B 1 374 ? 20.99300 -26.68140 39.31656 1.000 31.55044 374 ILE B O 1
ATOM 8411 N N . TYR B 1 375 ? 19.45701 -25.29130 38.45279 1.000 27.95822 375 TYR B N 1
ATOM 8412 C CA . TYR B 1 375 ? 19.84720 -24.18611 39.31542 1.000 28.58468 375 TYR B CA 1
ATOM 8413 C C . TYR B 1 375 ? 18.91256 -24.17806 40.51767 1.000 27.51908 375 TYR B C 1
ATOM 8414 O O . TYR B 1 375 ? 17.69120 -24.15175 40.35169 1.000 30.12544 375 TYR B O 1
ATOM 8423 N N . ARG B 1 376 ? 19.48520 -24.23073 41.71897 1.000 28.66709 376 ARG B N 1
ATOM 8424 C CA . ARG B 1 376 ? 18.72228 -24.36545 42.95501 1.000 29.83679 376 ARG B CA 1
ATOM 8425 C C . ARG B 1 376 ? 18.98222 -23.17370 43.85995 1.000 27.24367 376 ARG B C 1
ATOM 8426 O O . ARG B 1 376 ? 20.11664 -22.69580 43.95716 1.000 29.04666 376 ARG B O 1
ATOM 8434 N N . SER B 1 377 ? 17.92826 -22.70822 44.52742 1.000 28.45300 377 SER B N 1
ATOM 8435 C CA . SER B 1 377 ? 18.09799 -21.71241 45.57731 1.000 27.83475 377 SER B CA 1
ATOM 8436 C C . SER B 1 377 ? 19.10518 -22.21804 46.59700 1.000 30.74264 377 SER B C 1
ATOM 8437 O O . SER B 1 377 ? 19.04486 -23.37596 47.01898 1.000 28.98212 377 SER B O 1
ATOM 8440 N N . SER B 1 378 ? 20.03917 -21.34462 46.98115 1.000 26.40379 378 SER B N 1
ATOM 8441 C CA . SER B 1 378 ? 21.21717 -21.76116 47.73476 1.000 26.95684 378 SER B CA 1
ATOM 8442 C C . SER B 1 378 ? 21.69693 -20.64297 48.64325 1.000 28.31512 378 SER B C 1
ATOM 8443 O O . SER B 1 378 ? 21.49634 -19.46116 48.36229 1.000 26.79098 378 SER B O 1
ATOM 8446 N N . VAL B 1 379 ? 22.37687 -21.03269 49.71914 1.000 28.11943 379 VAL B N 1
ATOM 8447 C CA . VAL B 1 379 ? 23.19350 -20.12090 50.51428 1.000 29.14513 379 VAL B CA 1
ATOM 8448 C C . VAL B 1 379 ? 24.61070 -20.67523 50.50063 1.000 30.21108 379 VAL B C 1
ATOM 8449 O O . VAL B 1 379 ? 24.82674 -21.83771 50.86223 1.000 33.80045 379 VAL B O 1
ATOM 8453 N N . PHE B 1 380 ? 25.56425 -19.86281 50.06465 1.000 27.80745 380 PHE B N 1
ATOM 8454 C CA . PHE B 1 380 ? 26.97574 -20.23609 50.04134 1.000 27.59632 380 PHE B CA 1
ATOM 8455 C C . PHE B 1 380 ? 27.69839 -19.40677 51.08603 1.000 28.94685 380 PHE B C 1
ATOM 8456 O O . PHE B 1 380 ? 27.77169 -18.18070 50.96220 1.000 29.96514 380 PHE B O 1
ATOM 8464 N N . ARG B 1 381 ? 28.22508 -20.07274 52.11092 1.000 25.64523 381 ARG B N 1
ATOM 8465 C CA . ARG B 1 381 ? 28.85982 -19.36567 53.20121 1.000 24.37771 381 ARG B CA 1
ATOM 8466 C C . ARG B 1 381 ? 30.24238 -18.87277 52.78701 1.000 24.41088 381 ARG B C 1
ATOM 8467 O O . ARG B 1 381 ? 30.90722 -19.47227 51.93510 1.000 26.33165 381 ARG B O 1
ATOM 8475 N N . ASP B 1 382 ? 30.65827 -17.76171 53.39651 1.000 25.19810 382 ASP B N 1
ATOM 8476 C CA . ASP B 1 382 ? 31.96864 -17.14867 53.19604 1.000 24.95644 382 ASP B CA 1
ATOM 8477 C C . ASP B 1 382 ? 32.83665 -17.36705 54.43846 1.000 27.46891 382 ASP B C 1
ATOM 8478 O O . ASP B 1 382 ? 32.33458 -17.66778 55.52506 1.000 26.41580 382 ASP B O 1
ATOM 8483 N N . GLY B 1 383 ? 34.14993 -17.18106 54.27592 1.000 25.73061 383 GLY B N 1
ATOM 8484 C CA . GLY B 1 383 ? 35.12040 -17.45650 55.33552 1.000 28.03994 383 GLY B CA 1
ATOM 8485 C C . GLY B 1 383 ? 35.55963 -18.91059 55.30929 1.000 27.56387 383 GLY B C 1
ATOM 8486 O O . GLY B 1 383 ? 34.75132 -19.77569 54.96076 1.000 25.17229 383 GLY B O 1
ATOM 8487 N N . ARG B 1 384 ? 36.80560 -19.21837 55.68249 1.000 26.52936 384 ARG B N 1
ATOM 8488 C CA . ARG B 1 384 ? 37.27021 -20.59742 55.53305 1.000 26.01486 384 ARG B CA 1
ATOM 8489 C C . ARG B 1 384 ? 36.49201 -21.55821 56.42519 1.000 27.67357 384 ARG B C 1
ATOM 8490 O O . ARG B 1 384 ? 36.35671 -22.73652 56.07724 1.000 30.55305 384 ARG B O 1
ATOM 8498 N N . LYS B 1 385 ? 35.96291 -21.08165 57.55661 1.000 28.62334 385 LYS B N 1
ATOM 8499 C CA . LYS B 1 385 ? 35.10043 -21.88814 58.41244 1.000 28.63524 385 LYS B CA 1
ATOM 8500 C C . LYS B 1 385 ? 33.61255 -21.69469 58.12716 1.000 29.83390 385 LYS B C 1
ATOM 8501 O O . LYS B 1 385 ? 32.77896 -22.28762 58.81989 1.000 32.88884 385 LYS B O 1
ATOM 8507 N N . GLY B 1 386 ? 33.25239 -20.89416 57.12829 1.000 28.25000 386 GLY B N 1
ATOM 8508 C CA . GLY B 1 386 ? 31.84574 -20.71438 56.79677 1.000 31.33920 386 GLY B CA 1
ATOM 8509 C C . GLY B 1 386 ? 31.06629 -19.77777 57.69373 1.000 30.18127 386 GLY B C 1
ATOM 8510 O O . GLY B 1 386 ? 29.82839 -19.76624 57.63677 1.000 32.11932 386 GLY B O 1
ATOM 8511 N N . ASP B 1 387 ? 31.74787 -18.96858 58.50952 1.000 28.37893 387 ASP B N 1
ATOM 8512 C CA . ASP B 1 387 ? 31.11525 -18.13035 59.51870 1.000 32.57078 387 ASP B CA 1
ATOM 8513 C C . ASP B 1 387 ? 31.34500 -16.64082 59.27950 1.000 31.45520 387 ASP B C 1
ATOM 8514 O O . ASP B 1 387 ? 31.20996 -15.84043 60.21290 1.000 35.49655 387 ASP B O 1
ATOM 8519 N N . GLU B 1 388 ? 31.69135 -16.24661 58.05077 1.000 30.15823 388 GLU B N 1
ATOM 8520 C CA . GLU B 1 388 ? 31.91764 -14.83467 57.77136 1.000 31.08797 388 GLU B CA 1
ATOM 8521 C C . GLU B 1 388 ? 30.99108 -14.35478 56.66034 1.000 32.35335 388 GLU B C 1
ATOM 8522 O O . GLU B 1 388 ? 31.45620 -13.83917 55.63769 1.000 34.76229 388 GLU B O 1
ATOM 8528 N N . GLY B 1 389 ? 29.69041 -14.54710 56.83971 1.000 25.64304 389 GLY B N 1
ATOM 8529 C CA . GLY B 1 389 ? 28.71116 -14.07431 55.87849 1.000 27.18509 389 GLY B CA 1
ATOM 8530 C C . GLY B 1 389 ? 28.44833 -15.08932 54.78432 1.000 24.41245 389 GLY B C 1
ATOM 8531 O O . GLY B 1 389 ? 28.72926 -16.28028 54.91809 1.000 26.87676 389 GLY B O 1
ATOM 8532 N N . GLY B 1 390 ? 27.90591 -14.60001 53.67899 1.000 23.44080 390 GLY B N 1
ATOM 8533 C CA . GLY B 1 390 ? 27.59064 -15.50216 52.58626 1.000 24.70742 390 GLY B CA 1
ATOM 8534 C C . GLY B 1 390 ? 26.86957 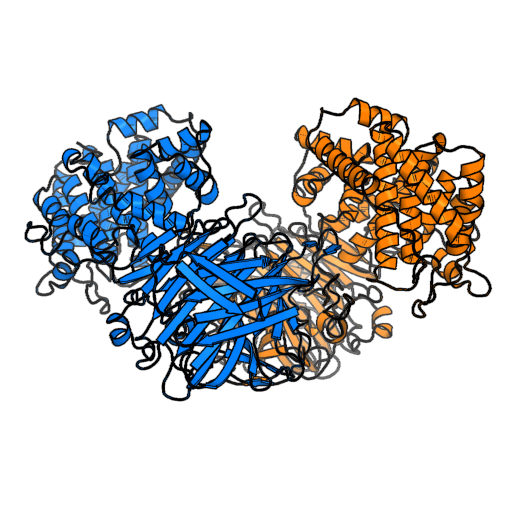-14.78703 51.46811 1.000 22.75428 390 GLY B C 1
ATOM 8535 O O . GLY B 1 390 ? 26.59910 -13.58549 51.53425 1.000 22.98523 390 GLY B O 1
ATOM 8536 N N . VAL B 1 391 ? 26.56253 -15.56455 50.43319 1.000 23.39820 391 VAL B N 1
ATOM 8537 C CA . VAL B 1 391 ? 25.75942 -15.12966 49.29391 1.000 24.35569 391 VAL B CA 1
ATOM 8538 C C . VAL B 1 391 ? 24.53570 -16.02941 49.24951 1.000 25.86928 391 VAL B C 1
ATOM 8539 O O . VAL B 1 391 ? 24.66407 -17.25089 49.35702 1.000 27.18016 391 VAL B O 1
ATOM 8543 N N . ALA B 1 392 ? 23.35515 -15.43863 49.10534 1.000 22.14792 392 ALA B N 1
ATOM 8544 C CA . ALA B 1 392 ? 22.12584 -16.20277 48.97387 1.000 23.16145 392 ALA B CA 1
ATOM 8545 C C . ALA B 1 392 ? 21.53727 -15.93768 47.59690 1.000 22.34385 392 ALA B C 1
ATOM 8546 O O . ALA B 1 392 ? 21.60112 -14.81136 47.09652 1.000 23.11996 392 ALA B O 1
ATOM 8548 N N . VAL B 1 393 ? 20.99464 -16.98679 46.97905 1.000 22.72557 393 VAL B N 1
ATOM 8549 C CA . VAL B 1 393 ? 20.35681 -16.89578 45.66949 1.000 23.41832 393 VAL B CA 1
ATOM 8550 C C . VAL B 1 393 ? 19.01822 -17.60954 45.73793 1.000 23.51634 393 VAL B C 1
ATOM 8551 O O . VAL B 1 393 ? 18.96180 -18.77906 46.12744 1.000 24.16196 393 VAL B O 1
ATOM 8555 N N . ILE B 1 394 ? 17.95229 -16.92265 45.33049 1.000 22.96755 394 ILE B N 1
ATOM 8556 C CA . ILE B 1 394 ? 16.65048 -17.55026 45.10416 1.000 22.22298 394 ILE B CA 1
ATOM 8557 C C . ILE B 1 394 ? 16.52013 -17.80872 43.61030 1.000 24.53728 394 ILE B C 1
ATOM 8558 O O . ILE B 1 394 ? 16.74520 -16.90509 42.79938 1.000 23.93516 394 ILE B O 1
ATOM 8563 N N . ARG B 1 395 ? 16.21940 -19.05088 43.24162 1.000 23.77495 395 ARG B N 1
ATOM 8564 C CA . ARG B 1 395 ? 16.01019 -19.43131 41.85253 1.000 22.53071 395 ARG B CA 1
ATOM 8565 C C . ARG B 1 395 ? 14.53335 -19.67510 41.59587 1.000 25.38989 395 ARG B C 1
ATOM 8566 O O . ARG B 1 395 ? 13.81428 -20.16408 42.46602 1.000 25.92712 395 ARG B O 1
ATOM 8574 N N . SER B 1 396 ? 14.09490 -19.36437 40.37934 1.000 25.51513 396 SER B N 1
ATOM 8575 C CA . SER B 1 396 ? 12.75462 -19.75949 39.97010 1.000 24.76702 396 SER B CA 1
ATOM 8576 C C . SER B 1 396 ? 12.60836 -21.28098 40.03934 1.000 26.60405 396 SER B C 1
ATOM 8577 O O . SER B 1 396 ? 13.57078 -22.03384 39.86131 1.000 27.79577 396 SER B O 1
ATOM 8580 N N . THR B 1 397 ? 11.38459 -21.73541 40.32321 1.000 28.88677 397 THR B N 1
ATOM 8581 C CA . THR B 1 397 ? 11.07157 -23.15663 40.40049 1.000 29.99627 397 THR B CA 1
ATOM 8582 C C . THR B 1 397 ? 10.04489 -23.60007 39.36453 1.000 31.37718 397 THR B C 1
ATOM 8583 O O . THR B 1 397 ? 9.84033 -24.80687 39.18848 1.000 35.70339 397 THR B O 1
ATOM 8587 N N . ASP B 1 398 ? 9.40515 -22.66324 38.68433 1.000 30.54858 398 ASP B N 1
ATOM 8588 C CA . ASP B 1 398 ? 8.48986 -22.94940 37.58462 1.000 32.52241 398 ASP B CA 1
ATOM 8589 C C . ASP B 1 398 ? 9.30805 -23.14142 36.31307 1.000 31.59338 398 ASP B C 1
ATOM 8590 O O . ASP B 1 398 ? 10.05273 -22.23938 35.91292 1.000 33.33989 398 ASP B O 1
ATOM 8595 N N . SER B 1 399 ? 9.18163 -24.30859 35.67788 1.000 32.48129 399 SER B N 1
ATOM 8596 C CA . SER B 1 399 ? 10.01701 -24.62275 34.52261 1.000 35.36129 399 SER B CA 1
ATOM 8597 C C . SER B 1 399 ? 9.73876 -23.73061 33.31918 1.000 36.27239 399 SER B C 1
ATOM 8598 O O . SER B 1 399 ? 10.54555 -23.72191 32.38403 1.000 36.39452 399 SER B O 1
ATOM 8601 N N . ASN B 1 400 ? 8.63841 -22.97690 33.32036 1.000 33.70257 400 ASN B N 1
ATOM 8602 C CA . ASN B 1 400 ? 8.37665 -22.01299 32.25863 1.000 36.60927 400 ASN B CA 1
ATOM 8603 C C . ASN B 1 400 ? 9.16331 -20.72000 32.41905 1.000 33.21914 400 ASN B C 1
ATOM 8604 O O . ASN B 1 400 ? 9.19743 -19.91858 31.47552 1.000 33.42991 400 ASN B O 1
ATOM 8609 N N . LEU B 1 401 ? 9.77470 -20.49986 33.58208 1.000 29.52293 401 LEU B N 1
ATOM 8610 C CA . LEU B 1 401 ? 10.45622 -19.26351 33.93913 1.000 29.62506 401 LEU B CA 1
ATOM 8611 C C . LEU B 1 401 ? 11.95468 -19.50670 34.05879 1.000 25.63133 401 LEU B C 1
ATOM 8612 O O . LEU B 1 401 ? 12.42515 -20.64412 34.06768 1.000 28.66197 401 LEU B O 1
ATOM 8617 N N . ASN B 1 402 ? 12.70428 -18.40824 34.14986 1.000 25.15108 402 ASN B N 1
ATOM 8618 C CA . ASN B 1 402 ? 14.16631 -18.47961 34.24791 1.000 24.72410 402 ASN B CA 1
ATOM 8619 C C . ASN B 1 402 ? 14.62074 -17.21686 34.98011 1.000 25.07944 402 ASN B C 1
ATOM 8620 O O . ASN B 1 402 ? 14.93582 -16.20091 34.35396 1.000 25.02028 402 ASN B O 1
ATOM 8625 N N . SER B 1 403 ? 14.64561 -17.29093 36.31097 1.000 24.30018 403 SER B N 1
ATOM 8626 C CA . SER B 1 403 ? 14.90418 -16.11408 37.12853 1.000 22.04852 403 SER B CA 1
ATOM 8627 C C . SER B 1 403 ? 15.87982 -16.44758 38.24754 1.000 22.67346 403 SER B C 1
ATOM 8628 O O . SER B 1 403 ? 15.99865 -17.59739 38.67994 1.000 24.15028 403 SER B O 1
ATOM 8631 N N . ALA B 1 404 ? 16.56955 -15.40758 38.71640 1.000 22.36373 404 ALA B N 1
ATOM 8632 C CA . ALA B 1 404 ? 17.48073 -15.51387 39.85394 1.000 20.20954 404 ALA B CA 1
ATOM 8633 C C . ALA B 1 404 ? 17.48029 -14.18851 40.60222 1.000 21.43378 404 ALA B C 1
ATOM 8634 O O . ALA B 1 404 ? 17.46303 -13.12076 39.99161 1.000 21.59958 404 ALA B O 1
ATOM 8636 N N . LEU B 1 405 ? 17.48716 -14.26203 41.92704 1.000 20.55751 405 LEU B N 1
ATOM 8637 C CA . LEU B 1 405 ? 17.50518 -13.08395 42.79048 1.000 21.53510 405 LEU B CA 1
ATOM 8638 C C . LEU B 1 405 ? 18.65136 -13.27420 43.76485 1.000 22.64449 405 LEU B C 1
ATOM 8639 O O . LEU B 1 405 ? 18.67710 -14.27629 44.47404 1.000 22.51765 405 LEU B O 1
ATOM 8644 N N . THR B 1 406 ? 19.61709 -12.35325 43.77667 1.000 20.87975 406 THR B N 1
ATOM 8645 C CA . THR B 1 406 ? 20.81080 -12.54413 44.60026 1.000 20.72787 406 THR B CA 1
ATOM 8646 C C . THR B 1 406 ? 20.88074 -11.50904 45.71833 1.000 21.30116 406 THR B C 1
ATOM 8647 O O . THR B 1 406 ? 20.46754 -10.35588 45.54670 1.000 23.09111 406 THR B O 1
ATOM 8651 N N . LEU B 1 407 ? 21.47551 -11.93758 46.84024 1.000 21.59301 407 LEU B N 1
ATOM 8652 C CA . LEU B 1 407 ? 21.68741 -11.11920 48.02760 1.000 21.67711 407 LEU B CA 1
ATOM 8653 C C . LEU B 1 407 ? 23.09755 -11.39039 48.53474 1.000 21.25802 407 LEU B C 1
ATOM 8654 O O . LEU B 1 407 ? 23.40149 -12.51559 48.94112 1.000 21.97625 407 LEU B O 1
ATOM 8659 N N . LYS B 1 408 ? 23.95897 -10.37238 48.51444 1.000 21.83294 408 LYS B N 1
ATOM 8660 C CA . LYS B 1 408 ? 25.37568 -10.54758 48.84661 1.000 19.52908 408 LYS B CA 1
ATOM 8661 C C . LYS B 1 408 ? 25.66148 -9.94418 50.21787 1.000 20.90875 408 LYS B C 1
ATOM 8662 O O . LYS B 1 408 ? 25.49249 -8.73600 50.40875 1.000 21.96516 408 LYS B O 1
ATOM 8668 N N . ALA B 1 409 ? 26.07840 -10.77798 51.17657 1.000 20.76245 409 ALA B N 1
ATOM 8669 C CA . ALA B 1 409 ? 26.32463 -10.33609 52.54096 1.000 23.39447 409 ALA B CA 1
ATOM 8670 C C . ALA B 1 409 ? 27.62275 -10.97928 53.03068 1.000 23.50514 409 ALA B C 1
ATOM 8671 O O . ALA B 1 409 ? 27.63908 -11.76722 53.97090 1.000 25.45316 409 ALA B O 1
ATOM 8673 N N . THR B 1 410 ? 28.73043 -10.65703 52.35944 1.000 22.17440 410 THR B N 1
ATOM 8674 C CA . THR B 1 410 ? 29.98797 -11.38100 52.48041 1.000 24.02721 410 THR B CA 1
ATOM 8675 C C . THR B 1 410 ? 31.00218 -10.61612 53.32374 1.000 24.35354 410 THR B C 1
ATOM 8676 O O . THR B 1 410 ? 30.75112 -9.50631 53.80215 1.000 23.69886 410 THR B O 1
ATOM 8680 N N . SER B 1 411 ? 32.17501 -11.23583 53.48457 1.000 23.76140 411 SER B N 1
ATOM 8681 C CA A SER B 1 411 ? 33.38224 -10.53684 53.90051 0.507 26.57754 411 SER B CA 1
ATOM 8682 C CA B SER B 1 411 ? 33.36439 -10.51659 53.91426 0.493 25.83636 411 SER B CA 1
ATOM 8683 C C . SER B 1 411 ? 33.81954 -9.57904 52.79735 1.000 25.30060 411 SER B C 1
ATOM 8684 O O . SER B 1 411 ? 33.19371 -9.48248 51.73253 1.000 24.83123 411 SER B O 1
ATOM 8689 N N . HIS B 1 412 ? 34.93915 -8.88294 53.02249 1.000 24.52575 412 HIS B N 1
ATOM 8690 C CA . HIS B 1 412 ? 35.32215 -7.86068 52.05146 1.000 26.26283 412 HIS B CA 1
ATOM 8691 C C . HIS B 1 412 ? 35.74826 -8.47881 50.72617 1.000 30.33407 412 HIS B C 1
ATOM 8692 O O . HIS B 1 412 ? 35.28802 -8.05398 49.65835 1.000 34.64427 412 HIS B O 1
ATOM 8699 N N . GLY B 1 413 ? 36.64578 -9.45318 50.77770 1.000 30.35775 413 GLY B N 1
ATOM 8700 C CA . GLY B 1 413 ? 37.12013 -10.13105 49.58550 1.000 38.27151 413 GLY B CA 1
ATOM 8701 C C . GLY B 1 413 ? 38.39079 -9.56628 48.97623 1.000 39.63331 413 GLY B C 1
ATOM 8702 O O . GLY B 1 413 ? 38.45592 -9.39142 47.75418 1.000 41.35201 413 GLY B O 1
ATOM 8703 N N . LEU B 1 414 ? 39.40376 -9.27684 49.80089 1.000 39.17837 414 LEU B N 1
ATOM 8704 C CA . LEU B 1 414 ? 40.71620 -8.81929 49.31956 1.000 37.64108 414 LEU B CA 1
ATOM 8705 C C . LEU B 1 414 ? 40.64447 -7.59157 48.40890 1.000 34.29922 414 LEU B C 1
ATOM 8706 O O . LEU B 1 414 ? 39.63619 -6.89010 48.39525 1.000 31.04813 414 LEU B O 1
ATOM 8711 N N . SER B 1 415 ? 41.71515 -7.31063 47.65331 1.000 30.02714 415 SER B N 1
ATOM 8712 C CA . SER B 1 415 ? 41.87510 -5.97440 47.08166 1.000 30.36590 415 SER B CA 1
ATOM 8713 C C . SER B 1 415 ? 40.81798 -5.66370 46.03029 1.000 33.45432 415 SER B C 1
ATOM 8714 O O . SER B 1 415 ? 40.48551 -4.49068 45.81419 1.000 34.08145 415 SER B O 1
ATOM 8717 N N . HIS B 1 416 ? 40.25455 -6.68232 45.39888 1.000 33.12139 416 HIS B N 1
ATOM 8718 C CA . HIS B 1 416 ? 39.21212 -6.45796 44.40456 1.000 35.86627 416 HIS B CA 1
ATOM 8719 C C . HIS B 1 416 ? 37.82920 -6.25717 45.00524 1.000 34.07651 416 HIS B C 1
ATOM 8720 O O . HIS B 1 416 ? 36.88172 -6.01872 44.25188 1.000 35.00183 416 HIS B O 1
ATOM 8727 N N . GLY B 1 417 ? 37.68046 -6.33277 46.32518 1.000 29.61111 417 GLY B N 1
ATOM 8728 C CA . GLY B 1 417 ? 36.35246 -6.31528 46.90994 1.000 25.54298 417 GLY B CA 1
ATOM 8729 C C . GLY B 1 417 ? 35.67248 -4.96418 46.79100 1.000 27.59195 417 GLY B C 1
ATOM 8730 O O . GLY B 1 417 ? 36.30759 -3.91060 46.79534 1.000 26.10091 417 GLY B O 1
ATOM 8731 N N . HIS B 1 418 ? 34.34701 -5.00952 46.70101 1.000 25.21040 418 HIS B N 1
ATOM 8732 C CA . HIS B 1 418 ? 33.51115 -3.82313 46.62604 1.000 22.77165 418 HIS B CA 1
ATOM 8733 C C . HIS B 1 418 ? 32.89481 -3.49193 47.98262 1.000 25.67919 418 HIS B C 1
ATOM 8734 O O . HIS B 1 418 ? 32.78527 -4.33974 48.86729 1.000 26.77815 418 HIS B O 1
ATOM 8741 N N . PHE B 1 419 ? 32.45309 -2.24414 48.11963 1.000 22.00895 419 PHE B N 1
ATOM 8742 C CA . PHE B 1 419 ? 31.81969 -1.78029 49.36406 1.000 21.75925 419 PHE B CA 1
ATOM 8743 C C . PHE B 1 419 ? 30.30210 -1.87866 49.20366 1.000 21.16800 419 PHE B C 1
ATOM 8744 O O . PHE B 1 419 ? 29.60928 -0.89233 48.94344 1.000 21.68328 419 PHE B O 1
ATOM 8752 N N . ASP B 1 420 ? 29.78052 -3.09906 49.37808 1.000 22.38753 420 ASP B N 1
ATOM 8753 C CA . ASP B 1 420 ? 28.47587 -3.45255 48.80771 1.000 20.72340 420 ASP B CA 1
ATOM 8754 C C . ASP B 1 420 ? 27.65343 -4.35373 49.72908 1.000 22.40057 420 ASP B C 1
ATOM 8755 O O . ASP B 1 420 ? 26.93547 -5.24360 49.25850 1.000 21.97600 420 ASP B O 1
ATOM 8760 N N . LYS B 1 421 ? 27.69509 -4.12081 51.04346 1.000 21.33002 421 LYS B N 1
ATOM 8761 C CA . LYS B 1 421 ? 26.93497 -4.97461 51.95751 1.000 19.41775 421 LYS B CA 1
ATOM 8762 C C . LYS B 1 421 ? 25.44415 -4.95469 51.62071 1.000 19.99912 421 LYS B C 1
ATOM 8763 O O . LYS B 1 421 ? 24.82447 -3.88996 51.48209 1.000 20.12823 421 LYS B O 1
ATOM 8769 N N . LEU B 1 422 ? 24.87394 -6.14784 51.49806 1.000 21.15315 422 LEU B N 1
ATOM 8770 C CA . LEU B 1 422 ? 23.45258 -6.42957 51.27745 1.000 19.83210 422 LEU B CA 1
ATOM 8771 C C . LEU B 1 422 ? 22.99615 -6.12657 49.85693 1.000 22.58481 422 LEU B C 1
ATOM 8772 O O . LEU B 1 422 ? 21.77918 -6.07468 49.63120 1.000 21.32206 422 LEU B O 1
ATOM 8777 N N . THR B 1 423 ? 23.89961 -5.97595 48.88662 1.000 18.70922 423 THR B N 1
ATOM 8778 C CA . THR B 1 423 ? 23.45791 -5.63072 47.53727 1.000 17.75500 423 THR B CA 1
ATOM 8779 C C . THR B 1 423 ? 22.65044 -6.76707 46.91009 1.000 20.23146 423 THR B C 1
ATOM 8780 O O . THR B 1 423 ? 22.90833 -7.95276 47.14499 1.000 20.75951 423 THR B O 1
ATOM 8784 N N . MET B 1 424 ? 21.63860 -6.39127 46.12123 1.000 20.30538 424 MET B N 1
ATOM 8785 C CA . MET B 1 424 ? 20.75652 -7.35095 45.47854 1.000 20.40419 424 MET B CA 1
ATOM 8786 C C . MET B 1 424 ? 20.83546 -7.19758 43.97172 1.000 20.90598 424 MET B C 1
ATOM 8787 O O . MET B 1 424 ? 21.17835 -6.12958 43.45404 1.000 21.26236 424 MET B O 1
ATOM 8792 N N . ALA B 1 425 ? 20.54115 -8.28885 43.27294 1.000 19.96109 425 ALA B N 1
ATOM 8793 C CA . ALA B 1 425 ? 20.42854 -8.22896 41.81881 1.000 18.70665 425 ALA B CA 1
ATOM 8794 C C . ALA B 1 425 ? 19.29502 -9.13975 41.36840 1.000 20.95563 425 ALA B C 1
ATOM 8795 O O . ALA B 1 425 ? 18.96728 -10.12013 42.04108 1.000 22.38863 425 ALA B O 1
ATOM 8797 N N . TYR B 1 426 ? 18.70412 -8.81070 40.21295 1.000 19.53594 426 TYR B N 1
ATOM 8798 C CA . TYR B 1 426 ? 17.59800 -9.59408 39.66691 1.000 21.42986 426 TYR B CA 1
ATOM 8799 C C . TYR B 1 426 ? 17.87947 -9.93220 38.20863 1.000 20.40326 426 TYR B C 1
ATOM 8800 O O . TYR B 1 426 ? 18.18509 -9.03902 37.41227 1.000 19.79363 426 TYR B O 1
ATOM 8809 N N . TYR B 1 427 ? 17.77587 -11.22420 37.88129 1.000 21.06288 427 TYR B N 1
ATOM 8810 C CA . TYR B 1 427 ? 17.97603 -11.79058 36.55226 1.000 20.50289 427 TYR B CA 1
ATOM 8811 C C . TYR B 1 427 ? 16.66909 -12.45317 36.12553 1.000 21.83430 427 TYR B C 1
ATOM 8812 O O . TYR B 1 427 ? 16.05957 -13.17758 36.91915 1.000 20.75016 427 TYR B O 1
ATOM 8821 N N . ASP B 1 428 ? 16.22730 -12.19810 34.89636 1.000 21.23285 428 ASP B N 1
ATOM 8822 C CA . ASP B 1 428 ? 14.96210 -12.77431 34.44755 1.000 22.25010 428 ASP B CA 1
ATOM 8823 C C . ASP B 1 428 ? 14.93435 -12.85815 32.92372 1.000 22.18770 428 ASP B C 1
ATOM 8824 O O . ASP B 1 428 ? 15.46752 -11.97910 32.23658 1.000 20.78745 428 ASP B O 1
ATOM 8829 N N . ASN B 1 429 ? 14.32328 -13.92241 32.39847 1.000 22.02828 429 ASN B N 1
ATOM 8830 C CA . ASN B 1 429 ? 13.96640 -13.96549 30.97460 1.000 22.40857 429 ASN B CA 1
ATOM 8831 C C . ASN B 1 429 ? 15.21677 -13.94856 30.09036 1.000 26.29884 429 ASN B C 1
ATOM 8832 O O . ASN B 1 429 ? 15.17973 -13.51004 28.93988 1.000 27.74719 429 ASN B O 1
ATOM 8837 N N . GLY B 1 430 ? 16.34070 -14.44620 30.62384 1.000 23.79545 430 GLY B N 1
ATOM 8838 C CA . GLY B 1 430 ? 17.60100 -14.47822 29.91006 1.000 24.25232 430 GLY B CA 1
ATOM 8839 C C . GLY B 1 430 ? 18.46307 -13.24377 30.06455 1.000 24.05248 430 GLY B C 1
ATOM 8840 O O . GLY B 1 430 ? 19.57228 -13.20831 29.50187 1.000 28.11508 430 GLY B O 1
ATOM 8841 N N . ASN B 1 431 ? 17.99309 -12.24436 30.79504 1.000 23.85128 431 ASN B N 1
ATOM 8842 C CA . ASN B 1 431 ? 18.61784 -10.93331 30.88769 1.000 24.76024 431 ASN B CA 1
ATOM 8843 C C . ASN B 1 431 ? 18.94368 -10.55919 32.32726 1.000 23.38462 431 ASN B C 1
ATOM 8844 O O . ASN B 1 431 ? 18.28051 -10.99320 33.27917 1.000 22.53998 431 ASN B O 1
ATOM 8849 N N . GLU B 1 432 ? 19.94627 -9.69411 32.47347 1.000 24.30667 432 GLU B N 1
ATOM 8850 C CA . GLU B 1 432 ? 20.18305 -9.01048 33.73587 1.000 23.78328 432 GLU B CA 1
ATOM 8851 C C . GLU B 1 432 ? 19.22503 -7.82814 33.81067 1.000 22.41213 432 GLU B C 1
ATOM 8852 O O . GLU B 1 432 ? 19.27295 -6.93953 32.95489 1.000 24.19350 432 GLU B O 1
ATOM 8858 N N . ILE B 1 433 ? 18.33442 -7.82469 34.79778 1.000 20.67312 433 ILE B N 1
ATOM 8859 C CA . ILE B 1 433 ? 17.28662 -6.80842 34.88997 1.000 19.23419 433 ILE B CA 1
ATOM 8860 C C . ILE B 1 433 ? 17.68111 -5.68168 35.82928 1.000 22.70563 433 ILE B C 1
ATOM 8861 O O . ILE B 1 433 ? 17.63942 -4.50719 35.44843 1.000 20.62141 433 ILE B O 1
ATOM 8866 N N . LEU B 1 434 ? 18.06157 -6.03608 37.06324 1.000 20.55150 434 LEU B N 1
ATOM 8867 C CA . LEU B 1 434 ? 18.53279 -5.08746 38.07671 1.000 18.08329 434 LEU B CA 1
ATOM 8868 C C . LEU B 1 434 ? 19.95861 -5.51523 38.40263 1.000 21.03601 434 LEU B C 1
ATOM 8869 O O . LEU B 1 434 ? 20.16318 -6.37543 39.27109 1.000 22.30633 434 LEU B O 1
ATOM 8874 N N . PRO B 1 435 ? 20.95740 -4.97955 37.70565 1.000 22.48845 435 PRO B N 1
ATOM 8875 C CA . PRO B 1 435 ? 22.30929 -5.55000 37.71606 1.000 24.55881 435 PRO B CA 1
ATOM 8876 C C . PRO B 1 435 ? 23.25089 -4.99039 38.77732 1.000 30.26956 435 PRO B C 1
ATOM 8877 O O . PRO B 1 435 ? 22.97717 -3.95663 39.38665 1.000 28.16737 435 PRO B O 1
ATOM 8881 N N . ASP B 1 436 ? 24.42324 -5.66153 38.86917 1.000 35.93999 436 ASP B N 1
ATOM 8882 C CA . ASP B 1 436 ? 25.68451 -5.23631 39.49297 1.000 37.90929 436 ASP B CA 1
ATOM 8883 C C . ASP B 1 436 ? 26.71595 -4.87039 38.41438 1.000 44.72440 436 ASP B C 1
ATOM 8884 O O . ASP B 1 436 ? 26.90191 -5.60792 37.43622 1.000 42.90606 436 ASP B O 1
ATOM 8889 N N . TYR B 1 437 ? 27.41342 -3.74230 38.60998 1.000 43.05551 437 TYR B N 1
ATOM 8890 C CA . TYR B 1 437 ? 28.18526 -3.12872 37.52151 1.000 40.53054 437 TYR B CA 1
ATOM 8891 C C . TYR B 1 437 ? 29.42830 -3.94277 37.15531 1.000 43.72982 437 TYR B C 1
ATOM 8892 O O . TYR B 1 437 ? 29.80039 -4.02041 35.97345 1.000 41.54214 437 TYR B O 1
ATOM 8901 N N . GLY B 1 438 ? 30.10491 -4.52240 38.14917 1.000 42.09007 438 GLY B N 1
ATOM 8902 C CA . GLY B 1 438 ? 31.37635 -5.18180 37.90696 1.000 41.70136 438 GLY B CA 1
ATOM 8903 C C . GLY B 1 438 ? 32.53903 -4.21089 37.97747 1.000 40.03819 438 GLY B C 1
ATOM 8904 O O . GLY B 1 438 ? 32.45897 -3.20841 38.68848 1.000 39.06785 438 GLY B O 1
ATOM 8905 N N . ALA B 1 439 ? 33.61012 -4.47090 37.23433 1.000 40.84805 439 ALA B N 1
ATOM 8906 C CA . ALA B 1 439 ? 34.78859 -3.61561 37.25593 1.000 41.47176 439 ALA B CA 1
ATOM 8907 C C . ALA B 1 439 ? 34.79209 -2.62356 36.09299 1.000 40.96621 439 ALA B C 1
ATOM 8908 O O . ALA B 1 439 ? 34.14732 -2.83150 35.06088 1.000 42.06376 439 ALA B O 1
ATOM 8910 N N . SER B 1 440 ? 35.54167 -1.52964 36.27893 1.000 37.17162 440 SER B N 1
ATOM 8911 C CA . SER B 1 440 ? 35.93911 -0.64000 35.18815 1.000 39.28565 440 SER B CA 1
ATOM 8912 C C . SER B 1 440 ? 37.34568 -1.03269 34.74766 1.000 40.80592 440 SER B C 1
ATOM 8913 O O . SER B 1 440 ? 38.32676 -0.76809 35.45537 1.000 40.76829 440 SER B O 1
ATOM 8916 N N . ARG B 1 441 ? 37.44408 -1.67017 33.58385 1.000 41.23036 441 ARG B N 1
ATOM 8917 C CA . ARG B 1 441 ? 38.73097 -2.14156 33.08707 1.000 43.74311 441 ARG B CA 1
ATOM 8918 C C . ARG B 1 441 ? 38.55278 -2.59728 31.65173 1.000 45.93193 441 ARG B C 1
ATOM 8919 O O . ARG B 1 441 ? 37.55716 -3.25071 31.32758 1.000 45.66561 441 ARG B O 1
ATOM 8927 N N . PHE B 1 442 ? 39.52209 -2.26019 30.80398 1.000 45.32828 442 PHE B N 1
ATOM 8928 C CA . PHE B 1 442 ? 39.46360 -2.55521 29.37497 1.000 47.38301 442 PHE B CA 1
ATOM 8929 C C . PHE B 1 442 ? 40.62894 -3.47491 29.03822 1.000 48.93411 442 PHE B C 1
ATOM 8930 O O . PHE B 1 442 ? 41.69115 -3.03848 28.58873 1.000 47.85530 442 PHE B O 1
ATOM 8938 N N . LEU B 1 443 ? 40.39429 -4.76958 29.25874 1.000 52.97807 443 LEU B N 1
ATOM 8939 C CA . LEU B 1 443 ? 41.44019 -5.78271 29.23150 1.000 52.54802 443 LEU B CA 1
ATOM 8940 C C . LEU B 1 443 ? 42.16827 -5.79026 27.89451 1.000 53.91129 443 LEU B C 1
ATOM 8941 O O . LEU B 1 443 ? 41.54136 -5.82459 26.83231 1.000 51.85022 443 LEU B O 1
ATOM 8946 N N . ASN B 1 444 ? 43.50023 -5.74865 27.96005 1.000 52.07869 444 ASN B N 1
ATOM 8947 C CA . ASN B 1 444 ? 44.38421 -5.85751 26.79951 1.000 54.84174 444 ASN B CA 1
ATOM 8948 C C . ASN B 1 444 ? 44.22675 -4.70190 25.81278 1.000 57.80528 444 ASN B C 1
ATOM 8949 O O . ASN B 1 444 ? 44.63140 -4.82190 24.65088 1.000 53.41803 444 ASN B O 1
ATOM 8954 N N . ILE B 1 445 ? 43.65311 -3.57796 26.23305 1.000 54.18116 445 ILE B N 1
ATOM 8955 C CA . ILE B 1 445 ? 43.60839 -2.37770 25.40357 1.000 55.21821 445 ILE B CA 1
ATOM 8956 C C . ILE B 1 445 ? 44.61253 -1.39501 25.99590 1.000 58.58629 445 ILE B C 1
ATOM 8957 O O . ILE B 1 445 ? 44.30949 -0.67528 26.95570 1.000 56.23524 445 ILE B O 1
ATOM 8962 N N . GLU B 1 446 ? 45.81861 -1.36819 25.42072 1.000 56.60720 446 GLU B N 1
ATOM 8963 C CA . GLU B 1 446 ? 46.88502 -0.52006 25.94869 1.000 61.83681 446 GLU B CA 1
ATOM 8964 C C . GLU B 1 446 ? 46.46257 0.94334 25.99137 1.000 62.58122 446 GLU B C 1
ATOM 8965 O O . GLU B 1 446 ? 46.78547 1.66240 26.94418 1.000 61.50053 446 GLU B O 1
ATOM 8971 N N . ALA B 1 447 ? 45.71829 1.39544 24.97823 1.000 67.43123 447 ALA B N 1
ATOM 8972 C CA . ALA B 1 447 ? 45.31533 2.79362 24.86186 1.000 62.45568 447 ALA B CA 1
ATOM 8973 C C . ALA B 1 447 ? 44.32087 3.23088 25.93231 1.000 60.13247 447 ALA B C 1
ATOM 8974 O O . ALA B 1 447 ? 43.97002 4.41660 25.96584 1.000 60.03419 447 ALA B O 1
ATOM 8976 N N . LYS B 1 448 ? 43.85947 2.32981 26.79879 1.000 59.22026 448 LYS B N 1
ATOM 8977 C CA . LYS B 1 448 ? 42.91389 2.66938 27.86258 1.000 56.84370 448 LYS B CA 1
ATOM 8978 C C . LYS B 1 448 ? 43.53197 2.28948 29.20994 1.000 61.25669 448 LYS B C 1
ATOM 8979 O O . LYS B 1 448 ? 43.22551 1.24037 29.78760 1.000 56.63733 448 LYS B O 1
ATOM 8985 N N . TYR B 1 449 ? 44.40812 3.16823 29.70862 1.000 61.92782 449 TYR B N 1
ATOM 8986 C CA . TYR B 1 449 ? 45.08480 2.99558 30.99564 1.000 61.02103 449 TYR B CA 1
ATOM 8987 C C . TYR B 1 449 ? 45.89446 1.70186 31.03711 1.000 60.50705 449 TYR B C 1
ATOM 8988 O O . TYR B 1 449 ? 45.98231 1.04657 32.08048 1.000 60.73736 449 TYR B O 1
ATOM 8997 N N . LYS B 1 450 ? 46.47552 1.32473 29.89327 1.000 60.87555 450 LYS B N 1
ATOM 8998 C CA . LYS B 1 450 ? 47.39159 0.18401 29.79328 1.000 62.97655 450 LYS B CA 1
ATOM 8999 C C . LYS B 1 450 ? 46.72108 -1.13805 30.17178 1.000 62.48606 450 LYS B C 1
ATOM 9000 O O . LYS B 1 450 ? 47.38051 -2.06942 30.64249 1.000 60.56669 450 LYS B O 1
ATOM 9006 N N . GLY B 1 451 ? 45.40885 -1.24015 29.97221 1.000 60.57617 451 GLY B N 1
ATOM 9007 C CA . GLY B 1 451 ? 44.71762 -2.47234 30.28958 1.000 55.92309 451 GLY B CA 1
ATOM 9008 C C . GLY B 1 451 ? 44.59946 -2.79415 31.76272 1.000 61.25446 451 GLY B C 1
ATOM 9009 O O . GLY B 1 451 ? 44.11054 -3.87608 32.10262 1.000 58.19436 451 GLY B O 1
ATOM 9010 N N . HIS B 1 452 ? 45.03833 -1.89816 32.64777 1.000 64.29442 452 HIS B N 1
ATOM 9011 C CA . HIS B 1 452 ? 44.92155 -2.09704 34.08570 1.000 57.94587 452 HIS B CA 1
ATOM 9012 C C . HIS B 1 452 ? 43.53145 -1.69917 34.56470 1.000 53.65682 452 HIS B C 1
ATOM 9013 O O . HIS B 1 452 ? 42.71199 -1.15964 33.81376 1.000 51.70685 452 HIS B O 1
ATOM 9020 N N . TYR B 1 453 ? 43.26502 -1.95350 35.84215 1.000 47.75867 453 TYR B N 1
ATOM 9021 C CA . TYR B 1 453 ? 42.08032 -1.36555 36.44019 1.000 45.81532 453 TYR B CA 1
ATOM 9022 C C . TYR B 1 453 ? 42.20401 0.15021 36.36733 1.000 44.68482 453 TYR B C 1
ATOM 9023 O O . TYR B 1 453 ? 43.24014 0.72281 36.71639 1.000 41.51022 453 TYR B O 1
ATOM 9032 N N . THR B 1 454 ? 41.17195 0.78849 35.83209 1.000 39.64160 454 THR B N 1
ATOM 9033 C CA . THR B 1 454 ? 41.18170 2.22713 35.66040 1.000 39.23303 454 THR B CA 1
ATOM 9034 C C . THR B 1 454 ? 41.03456 2.92393 37.00783 1.000 32.87641 454 THR B C 1
ATOM 9035 O O . THR B 1 454 ? 40.67088 2.31647 38.01764 1.000 32.31652 454 THR B O 1
ATOM 9039 N N . ARG B 1 455 ? 41.30221 4.23446 37.00622 1.000 32.41976 455 ARG B N 1
ATOM 9040 C CA . ARG B 1 455 ? 41.02199 5.04119 38.19092 1.000 30.75957 455 ARG B CA 1
ATOM 9041 C C . ARG B 1 455 ? 39.56150 4.93685 38.59446 1.000 28.60699 455 ARG B C 1
ATOM 9042 O O . ARG B 1 455 ? 39.23341 5.00408 39.78811 1.000 27.26049 455 ARG B O 1
ATOM 9050 N N . GLU B 1 456 ? 38.67185 4.76456 37.61616 1.000 28.09520 456 GLU B N 1
ATOM 9051 C CA . GLU B 1 456 ? 37.24624 4.74178 37.90406 1.000 26.45932 456 GLU B CA 1
ATOM 9052 C C . GLU B 1 456 ? 36.79008 3.40931 38.48669 1.000 25.64405 456 GLU B C 1
ATOM 9053 O O . GLU B 1 456 ? 35.69310 3.33638 39.04489 1.000 24.65002 456 GLU B O 1
ATOM 9059 N N . ASN B 1 457 ? 37.59596 2.35063 38.37605 1.000 26.53001 457 ASN B N 1
ATOM 9060 C CA . ASN B 1 457 ? 37.25917 1.14294 39.11790 1.000 28.46471 457 ASN B CA 1
ATOM 9061 C C . ASN B 1 457 ? 37.21926 1.43498 40.61025 1.000 25.23108 457 ASN B C 1
ATOM 9062 O O . ASN B 1 457 ? 36.29136 1.01839 41.30694 1.000 27.03606 457 ASN B O 1
ATOM 9067 N N . GLN B 1 458 ? 38.19915 2.18846 41.10259 1.000 26.43539 458 GLN B N 1
ATOM 9068 C CA . GLN B 1 458 ? 38.21437 2.58493 42.50217 1.000 26.25239 458 GLN B CA 1
ATOM 9069 C C . GLN B 1 458 ? 37.19749 3.68480 42.77229 1.000 26.28208 458 GLN B C 1
ATOM 9070 O O . GLN B 1 458 ? 36.42220 3.59171 43.72905 1.000 27.62584 458 GLN B O 1
ATOM 9076 N N . SER B 1 459 ? 37.16628 4.72789 41.93083 1.000 26.08171 459 SER B N 1
ATOM 9077 C CA . SER B 1 459 ? 36.33457 5.88073 42.27903 1.000 25.40124 459 SER B CA 1
ATOM 9078 C C . SER B 1 459 ? 34.85621 5.66965 41.97992 1.000 24.33866 459 SER B C 1
ATOM 9079 O O . SER B 1 459 ? 34.02633 6.42950 42.49417 1.000 24.34031 459 SER B O 1
ATOM 9082 N N . PHE B 1 460 ? 34.49979 4.68597 41.15411 1.000 22.13414 460 PHE B N 1
ATOM 9083 C CA . PHE B 1 460 ? 33.08985 4.37612 40.96005 1.000 19.89875 460 PHE B CA 1
ATOM 9084 C C . PHE B 1 460 ? 32.74669 2.92042 41.24428 1.000 21.42353 460 PHE B C 1
ATOM 9085 O O . PHE B 1 460 ? 31.86835 2.65762 42.06836 1.000 20.89178 460 PHE B O 1
ATOM 9093 N N . ALA B 1 461 ? 33.34917 1.96669 40.53285 1.000 23.77356 461 ALA B N 1
ATOM 9094 C CA . ALA B 1 461 ? 32.76876 0.62304 40.49558 1.000 24.99784 461 ALA B CA 1
ATOM 9095 C C . ALA B 1 461 ? 32.76716 -0.06056 41.86401 1.000 22.02509 461 ALA B C 1
ATOM 9096 O O . ALA B 1 461 ? 31.85027 -0.83756 42.15992 1.000 22.81446 461 ALA B O 1
ATOM 9098 N N . LYS B 1 462 ? 33.76803 0.21658 42.70925 1.000 20.91315 462 LYS B N 1
ATOM 9099 C CA . LYS B 1 462 ? 33.80501 -0.36246 44.04533 1.000 20.70467 462 LYS B CA 1
ATOM 9100 C C . LYS B 1 462 ? 32.88727 0.35736 45.02667 1.000 21.48609 462 LYS B C 1
ATOM 9101 O O . LYS B 1 462 ? 32.60312 -0.19183 46.09173 1.000 21.61248 462 LYS B O 1
ATOM 9107 N N . GLN B 1 463 ? 32.44146 1.56827 44.70452 1.000 19.74708 463 GLN B N 1
ATOM 9108 C CA . GLN B 1 463 ? 31.71434 2.39260 45.66033 1.000 20.88976 463 GLN B CA 1
ATOM 9109 C C . GLN B 1 463 ? 30.29377 1.87640 45.83272 1.000 19.89380 463 GLN B C 1
ATOM 9110 O O . GLN B 1 463 ? 29.71934 1.23938 44.93820 1.000 20.30069 463 GLN B O 1
ATOM 9116 N N . THR B 1 464 ? 29.71971 2.15659 47.00566 1.000 17.97483 464 THR B N 1
ATOM 9117 C CA . THR B 1 464 ? 28.41673 1.59467 47.34493 1.000 17.82075 464 THR B CA 1
ATOM 9118 C C . THR B 1 464 ? 27.33613 2.03516 46.36249 1.000 19.84660 464 THR B C 1
ATOM 9119 O O . THR B 1 464 ? 26.47804 1.22936 45.98374 1.000 22.54033 464 THR B O 1
ATOM 9123 N N . ILE B 1 465 ? 27.35983 3.30576 45.94199 1.000 18.34589 465 ILE B N 1
ATOM 9124 C CA . ILE B 1 465 ? 26.30493 3.85151 45.07925 1.000 21.09088 465 ILE B CA 1
ATOM 9125 C C . ILE B 1 465 ? 26.26107 3.15438 43.72799 1.000 20.32927 465 ILE B C 1
ATOM 9126 O O . ILE B 1 465 ? 25.26521 3.26889 43.00593 1.000 20.86838 465 ILE B O 1
ATOM 9131 N N . ALA B 1 466 ? 27.31669 2.41591 43.36262 1.000 19.34614 466 ALA B N 1
ATOM 9132 C CA . ALA B 1 466 ? 27.29045 1.63828 42.13183 1.000 22.35958 466 ALA B CA 1
ATOM 9133 C C . ALA B 1 466 ? 26.45628 0.37186 42.25813 1.000 21.42345 466 ALA B C 1
ATOM 9134 O O . ALA B 1 466 ? 26.23512 -0.30645 41.24937 1.000 22.09610 466 ALA B O 1
ATOM 9136 N N . HIS B 1 467 ? 25.97800 0.04664 43.45741 1.000 20.89668 467 HIS B N 1
ATOM 9137 C CA . HIS B 1 467 ? 25.28608 -1.20516 43.72126 1.000 19.63708 467 HIS B CA 1
ATOM 9138 C C . HIS B 1 467 ? 23.84199 -0.93366 44.10614 1.000 21.29675 467 HIS B C 1
ATOM 9139 O O . HIS B 1 467 ? 23.42146 0.20752 44.27988 1.000 23.06933 467 HIS B O 1
ATOM 9146 N N . ASN B 1 468 ? 23.08472 -2.01241 44.26865 1.000 21.00106 468 ASN B N 1
ATOM 9147 C CA . ASN B 1 468 ? 21.69290 -1.90355 44.70846 1.000 20.70026 468 ASN B CA 1
ATOM 9148 C C . ASN B 1 468 ? 21.61241 -2.15182 46.21364 1.000 20.10323 468 ASN B C 1
ATOM 9149 O O . ASN B 1 468 ? 21.20555 -3.21893 46.65546 1.000 22.28290 468 ASN B O 1
ATOM 9154 N N . THR B 1 469 ? 22.04957 -1.16540 47.00420 1.000 18.37339 469 THR B N 1
ATOM 9155 C CA . THR B 1 469 ? 21.94226 -1.26625 48.46423 1.000 19.77226 469 THR B CA 1
ATOM 9156 C C . THR B 1 469 ? 21.96375 0.13681 49.06499 1.000 22.52586 469 THR B C 1
ATOM 9157 O O . THR B 1 469 ? 22.17040 1.12834 48.36209 1.000 22.95628 469 THR B O 1
ATOM 9161 N N . LEU B 1 470 ? 21.78615 0.20703 50.38854 1.000 20.62538 470 LEU B N 1
ATOM 9162 C CA . LEU B 1 470 ? 21.62948 1.47858 51.09200 1.000 20.15437 470 LEU B CA 1
ATOM 9163 C C . LEU B 1 470 ? 22.93103 2.27341 51.11829 1.000 22.15391 470 LEU B C 1
ATOM 9164 O O . LEU B 1 470 ? 23.98648 1.72788 51.45309 1.000 22.68410 470 LEU B O 1
ATOM 9169 N N . VAL B 1 471 ? 22.85358 3.57119 50.80612 1.000 18.63690 471 VAL B N 1
ATOM 9170 C CA . VAL B 1 471 ? 23.98541 4.48450 50.94609 1.000 19.19105 471 VAL B CA 1
ATOM 9171 C C . VAL B 1 471 ? 23.58713 5.60519 51.90435 1.000 22.61996 471 VAL B C 1
ATOM 9172 O O . VAL B 1 471 ? 22.56509 6.27252 51.69981 1.000 22.70757 471 VAL B O 1
ATOM 9176 N N . VAL B 1 472 ? 24.40703 5.83488 52.92554 1.000 21.92299 472 VAL B N 1
ATOM 9177 C CA . VAL B 1 472 ? 24.09858 6.79520 53.97938 1.000 21.59399 472 VAL B CA 1
ATOM 9178 C C . VAL B 1 472 ? 24.97826 8.02426 53.80271 1.000 23.51021 472 VAL B C 1
ATOM 9179 O O . VAL B 1 472 ? 26.20567 7.90889 53.74130 1.000 23.53718 472 VAL B O 1
ATOM 9183 N N . ASP B 1 473 ? 24.35794 9.20728 53.75662 1.000 23.51577 473 ASP B N 1
ATOM 9184 C CA . ASP B 1 473 ? 25.10744 10.47353 53.78848 1.000 22.19095 473 ASP B CA 1
ATOM 9185 C C . ASP B 1 473 ? 26.16276 10.55005 52.67721 1.000 22.15700 473 ASP B C 1
ATOM 9186 O O . ASP B 1 473 ? 27.26962 11.06082 52.88151 1.000 23.42134 473 ASP B O 1
ATOM 9191 N N . GLU B 1 474 ? 25.81574 10.04182 51.48610 1.000 21.93950 474 GLU B N 1
ATOM 9192 C CA . GLU B 1 474 ? 26.70065 10.11574 50.31282 1.000 23.42313 474 GLU B CA 1
ATOM 9193 C C . GLU B 1 474 ? 28.08362 9.54208 50.63711 1.000 23.74646 474 GLU B C 1
ATOM 9194 O O . GLU B 1 474 ? 29.11555 10.07243 50.22885 1.000 26.02255 474 GLU B O 1
ATOM 9200 N N . THR B 1 475 ? 28.10066 8.46530 51.41861 1.000 23.06759 475 THR B N 1
ATOM 9201 C CA . THR B 1 475 ? 29.33627 7.86133 51.90797 1.000 22.32346 475 THR B CA 1
ATOM 9202 C C . THR B 1 475 ? 29.26916 6.35477 51.68879 1.000 21.86150 475 THR B C 1
ATOM 9203 O O . THR B 1 475 ? 28.26665 5.72392 52.04136 1.000 22.09260 475 THR B O 1
ATOM 9207 N N . SER B 1 476 ? 30.33010 5.77064 51.12080 1.000 20.05094 476 SER B N 1
ATOM 9208 C CA . SER B 1 476 ? 30.34656 4.33039 50.91499 1.000 19.49103 476 SER B CA 1
ATOM 9209 C C . SER B 1 476 ? 30.41791 3.58640 52.24469 1.000 19.75721 476 SER B C 1
ATOM 9210 O O . SER B 1 476 ? 30.88607 4.11638 53.25161 1.000 20.38965 476 SER B O 1
ATOM 9213 N N . HIS B 1 477 ? 29.93079 2.34178 52.23820 1.000 19.57157 477 HIS B N 1
ATOM 9214 C CA . HIS B 1 477 ? 30.13870 1.44351 53.37628 1.000 19.62654 477 HIS B CA 1
ATOM 9215 C C . HIS B 1 477 ? 31.59528 1.46103 53.82686 1.000 21.60271 477 HIS B C 1
ATOM 9216 O O . HIS B 1 477 ? 32.51221 1.43806 53.00375 1.000 21.10187 477 HIS B O 1
ATOM 9223 N N . PHE B 1 478 ? 31.79973 1.50150 55.14822 1.000 20.95229 478 PHE B N 1
ATOM 9224 C CA . PHE B 1 478 ? 33.13303 1.54254 55.75678 1.000 22.47092 478 PHE B CA 1
ATOM 9225 C C . PHE B 1 478 ? 33.93959 2.74707 55.27705 1.000 22.07760 478 PHE B C 1
ATOM 9226 O O . PHE B 1 478 ? 35.17911 2.74300 55.32832 1.000 23.53919 478 PHE B O 1
ATOM 9234 N N . ALA B 1 479 ? 33.22832 3.80484 54.87132 1.000 21.86996 479 ALA B N 1
ATOM 9235 C CA . ALA B 1 479 ? 33.81364 4.99708 54.25431 1.000 23.09693 479 ALA B CA 1
ATOM 9236 C C . ALA B 1 479 ? 34.77168 4.64068 53.12390 1.000 25.06937 479 ALA B C 1
ATOM 9237 O O . ALA B 1 479 ? 35.75268 5.35197 52.86843 1.000 26.97932 479 ALA B O 1
ATOM 9239 N N . GLY B 1 480 ? 34.48706 3.53722 52.43622 1.000 22.63996 480 GLY B N 1
ATOM 9240 C CA . GLY B 1 480 ? 35.33059 3.12955 51.32487 1.000 23.85783 480 GLY B CA 1
ATOM 9241 C C . GLY B 1 480 ? 36.74113 2.75318 51.69420 1.000 25.45700 480 GLY B C 1
ATOM 9242 O O . GLY B 1 480 ? 37.63034 2.80326 50.83203 1.000 25.46141 480 GLY B O 1
ATOM 9243 N N . ASP B 1 481 ? 36.98466 2.37533 52.95659 1.000 25.71877 481 ASP B N 1
ATOM 9244 C CA . ASP B 1 481 ? 38.32564 2.07401 53.45826 1.000 25.94343 481 ASP B CA 1
ATOM 9245 C C . ASP B 1 481 ? 38.49929 0.55909 53.55340 1.000 26.45014 481 ASP B C 1
ATOM 9246 O O . ASP B 1 481 ? 37.87291 -0.08743 54.39391 1.000 25.99424 481 ASP B O 1
ATOM 9251 N N . ILE B 1 482 ? 39.37467 -0.00227 52.71115 1.000 27.58000 482 ILE B N 1
ATOM 9252 C CA . ILE B 1 482 ? 39.56481 -1.45468 52.67393 1.000 26.87524 482 ILE B CA 1
ATOM 9253 C C . ILE B 1 482 ? 40.09142 -1.98186 54.00666 1.000 27.22068 482 ILE B C 1
ATOM 9254 O O . ILE B 1 482 ? 39.74486 -3.09348 54.42826 1.000 28.29181 482 ILE B O 1
ATOM 9259 N N . LYS B 1 483 ? 40.94665 -1.20974 54.68423 1.000 25.81972 483 LYS B N 1
ATOM 9260 C CA . LYS B 1 483 ? 41.50483 -1.67373 55.94839 1.000 26.00783 483 LYS B CA 1
ATOM 9261 C C . LYS B 1 483 ? 40.40694 -1.88698 56.98636 1.000 29.08098 483 LYS B C 1
ATOM 9262 O O . LYS B 1 483 ? 40.46653 -2.83738 57.77739 1.000 29.42889 483 LYS B O 1
ATOM 9268 N N . VAL B 1 484 ? 39.39397 -1.01988 56.98738 1.000 25.08185 484 VAL B N 1
ATOM 9269 C CA . VAL B 1 484 ? 38.27836 -1.15393 57.92560 1.000 25.81697 484 VAL B CA 1
ATOM 9270 C C . VAL B 1 484 ? 37.33881 -2.26395 57.48359 1.000 24.89158 484 VAL B C 1
ATOM 9271 O O . VAL B 1 484 ? 36.96217 -3.13649 58.27533 1.000 25.49038 484 VAL B O 1
ATOM 9275 N N . SER B 1 485 ? 36.92846 -2.22805 56.20942 1.000 23.16124 485 SER B N 1
ATOM 9276 C CA . SER B 1 485 ? 36.00328 -3.22130 55.67784 1.000 22.39688 485 SER B CA 1
ATOM 9277 C C . SER B 1 485 ? 36.52904 -4.64102 55.84900 1.000 23.01218 485 SER B C 1
ATOM 9278 O O . SER B 1 485 ? 35.75295 -5.56567 56.12046 1.000 24.00696 485 SER B O 1
ATOM 9281 N N . SER B 1 486 ? 37.84446 -4.83559 55.69333 1.000 24.50744 486 SER B N 1
ATOM 9282 C CA . SER B 1 486 ? 38.43637 -6.16555 55.76059 1.000 23.82176 486 SER B CA 1
ATOM 9283 C C . SER B 1 486 ? 38.30758 -6.80444 57.13772 1.000 28.54465 486 SER B C 1
ATOM 9284 O O . SER B 1 486 ? 38.59751 -7.99866 57.28068 1.000 29.75725 486 SER B O 1
ATOM 9287 N N . ARG B 1 487 ? 37.89304 -6.04922 58.15310 1.000 26.78816 487 ARG B N 1
ATOM 9288 C CA . ARG B 1 487 ? 37.71313 -6.62836 59.47488 1.000 27.76791 487 ARG B CA 1
ATOM 9289 C C . ARG B 1 487 ? 36.31504 -7.18538 59.69834 1.000 26.61233 487 ARG B C 1
ATOM 9290 O O . ARG B 1 487 ? 36.08885 -7.83868 60.72796 1.000 29.60806 487 ARG B O 1
ATOM 9298 N N . TYR B 1 488 ? 35.39350 -6.97451 58.75456 1.000 23.79718 488 TYR B N 1
ATOM 9299 C CA . TYR B 1 488 ? 33.96747 -7.14417 59.00927 1.000 23.40142 488 TYR B CA 1
ATOM 9300 C C . TYR B 1 488 ? 33.29017 -7.93852 57.90126 1.000 26.85663 488 TYR B C 1
ATOM 9301 O O . TYR B 1 488 ? 33.73443 -7.96021 56.74825 1.000 25.09007 488 TYR B O 1
ATOM 9310 N N . HIS B 1 489 ? 32.17309 -8.56193 58.26290 1.000 25.21573 489 HIS B N 1
ATOM 9311 C CA . HIS B 1 489 ? 31.30183 -9.21800 57.29884 1.000 24.83241 489 HIS B CA 1
ATOM 9312 C C . HIS B 1 489 ? 29.85380 -8.96235 57.68437 1.000 24.95349 489 HIS B C 1
ATOM 9313 O O . HIS B 1 489 ? 29.55406 -8.70207 58.85197 1.000 26.94464 489 HIS B O 1
ATOM 9320 N N . SER B 1 490 ? 28.96731 -9.02076 56.69088 1.000 25.58641 490 SER B N 1
ATOM 9321 C CA . SER B 1 490 ? 27.53279 -9.06350 56.95832 1.000 24.09985 490 SER B CA 1
ATOM 9322 C C . SER B 1 490 ? 27.13141 -10.50521 57.24446 1.000 25.08603 490 SER B C 1
ATOM 9323 O O . SER B 1 490 ? 27.96413 -11.41326 57.26240 1.000 24.73869 490 SER B O 1
ATOM 9326 N N . ASP B 1 491 ? 25.83322 -10.73527 57.45165 1.000 26.03566 491 ASP B N 1
ATOM 9327 C CA . ASP B 1 491 ? 25.34532 -12.06671 57.79067 1.000 27.90140 491 ASP B CA 1
ATOM 9328 C C . ASP B 1 491 ? 24.09659 -12.36217 56.98075 1.000 28.52696 491 ASP B C 1
ATOM 9329 O O . ASP B 1 491 ? 23.25565 -11.48130 56.79999 1.000 28.37377 491 ASP B O 1
ATOM 9334 N N . ILE B 1 492 ? 23.96844 -13.59805 56.50841 1.000 26.43108 492 ILE B N 1
ATOM 9335 C CA . ILE B 1 492 ? 22.67416 -14.12064 56.08049 1.000 27.03059 492 ILE B CA 1
ATOM 9336 C C . ILE B 1 492 ? 22.04551 -14.71418 57.33183 1.000 27.37238 492 ILE B C 1
ATOM 9337 O O . ILE B 1 492 ? 22.54397 -15.70540 57.87857 1.000 30.33372 492 ILE B O 1
ATOM 9342 N N . ILE B 1 493 ? 20.98606 -14.07889 57.82622 1.000 26.74863 493 ILE B N 1
ATOM 9343 C CA . ILE B 1 493 ? 20.43082 -14.47902 59.11288 1.000 27.68885 493 ILE B CA 1
ATOM 9344 C C . ILE B 1 493 ? 19.18842 -15.34595 58.98027 1.000 28.53125 493 ILE B C 1
ATOM 9345 O O . ILE B 1 493 ? 18.82088 -16.02327 59.95801 1.000 29.67381 493 ILE B O 1
ATOM 9350 N N . TYR B 1 494 ? 18.54326 -15.37033 57.81003 1.000 27.19478 494 TYR B N 1
ATOM 9351 C CA . TYR B 1 494 ? 17.39489 -16.26781 57.69244 1.000 27.56956 494 TYR B CA 1
ATOM 9352 C C . TYR B 1 494 ? 17.18878 -16.63762 56.23239 1.000 29.24624 494 TYR B C 1
ATOM 9353 O O . TYR B 1 494 ? 17.42859 -15.82386 55.34927 1.000 27.63513 494 TYR B O 1
ATOM 9362 N N . HIS B 1 495 ? 16.73531 -17.86402 55.98206 1.000 28.65721 495 HIS B N 1
ATOM 9363 C CA . HIS B 1 495 ? 16.26712 -18.18893 54.64197 1.000 30.32812 495 HIS B CA 1
ATOM 9364 C C . HIS B 1 495 ? 15.26899 -19.33592 54.71412 1.000 31.12741 495 HIS B C 1
ATOM 9365 O O . HIS B 1 495 ? 15.33514 -20.19316 55.60111 1.000 31.82707 495 HIS B O 1
ATOM 9372 N N . ASP B 1 496 ? 14.33123 -19.32494 53.76896 1.000 28.23142 496 ASP B N 1
ATOM 9373 C CA . ASP B 1 496 ? 13.34517 -20.39364 53.63147 1.000 31.33397 496 ASP B CA 1
ATOM 9374 C C . ASP B 1 496 ? 13.04578 -20.50866 52.14164 1.000 29.30793 496 ASP B C 1
ATOM 9375 O O . ASP B 1 496 ? 12.33150 -19.67160 51.58692 1.000 29.33056 496 ASP B O 1
ATOM 9380 N N . PHE B 1 497 ? 13.61387 -21.52543 51.50616 1.000 31.30203 497 PHE B N 1
ATOM 9381 C CA . PHE B 1 497 ? 13.40748 -21.77249 50.08704 1.000 31.41444 497 PHE B CA 1
ATOM 9382 C C . PHE B 1 497 ? 12.25043 -22.73167 49.81588 1.000 35.25746 497 PHE B C 1
ATOM 9383 O O . PHE B 1 497 ? 12.05166 -23.13474 48.66324 1.000 36.51165 497 PHE B O 1
ATOM 9391 N N . ASN B 1 498 ? 11.48018 -23.09502 50.84059 1.000 33.61004 498 ASN B N 1
ATOM 9392 C CA . ASN B 1 498 ? 10.41015 -24.07945 50.70462 1.000 36.95972 498 ASN B CA 1
ATOM 9393 C C . ASN B 1 498 ? 9.15736 -23.60486 51.43121 1.000 34.89505 498 ASN B C 1
ATOM 9394 O O . ASN B 1 498 ? 8.50493 -24.35725 52.15437 1.000 37.52150 498 ASN B O 1
ATOM 9399 N N . GLY B 1 499 ? 8.78810 -22.34250 51.21620 1.000 35.25406 499 GLY B N 1
ATOM 9400 C CA . GLY B 1 499 ? 7.58003 -21.79544 51.80067 1.000 34.25038 499 GLY B CA 1
ATOM 9401 C C . GLY B 1 499 ? 6.28823 -22.14904 51.09836 1.000 37.22805 499 GLY B C 1
ATOM 9402 O O . GLY B 1 499 ? 5.21761 -21.70838 51.53186 1.000 37.92249 499 GLY B O 1
ATOM 9403 N N . GLY B 1 500 ? 6.34541 -22.92780 50.01985 1.000 35.22709 500 GLY B N 1
ATOM 9404 C CA . GLY B 1 500 ? 5.13925 -23.31083 49.31015 1.000 35.68981 500 GLY B CA 1
ATOM 9405 C C . GLY B 1 500 ? 4.76181 -22.28881 48.25860 1.000 37.07895 500 GLY B C 1
ATOM 9406 O O . GLY B 1 500 ? 4.93681 -22.52333 47.05890 1.000 42.56659 500 GLY B O 1
ATOM 9407 N N . HIS B 1 501 ? 4.24737 -21.14204 48.69303 1.000 33.44893 501 HIS B N 1
ATOM 9408 C CA . HIS B 1 501 ? 3.91992 -20.05969 47.77963 1.000 31.87933 501 HIS B CA 1
ATOM 9409 C C . HIS B 1 501 ? 4.98050 -18.97177 47.78271 1.000 30.25815 501 HIS B C 1
ATOM 9410 O O . HIS B 1 501 ? 4.79802 -17.93410 47.13347 1.000 31.03394 501 HIS B O 1
ATOM 9417 N N . PHE B 1 502 ? 6.09262 -19.18774 48.48171 1.000 29.56152 502 PHE B N 1
ATOM 9418 C CA . PHE B 1 502 ? 7.11958 -18.16027 48.52661 1.000 27.39814 502 PHE B CA 1
ATOM 9419 C C . PHE B 1 502 ? 8.46283 -18.78288 48.86739 1.000 28.47039 502 PHE B C 1
ATOM 9420 O O . PHE B 1 502 ? 8.55038 -19.91228 49.36074 1.000 28.71529 502 PHE B O 1
ATOM 9428 N N . GLN B 1 503 ? 9.50777 -18.02127 48.55295 1.000 25.39957 503 GLN B N 1
ATOM 9429 C CA . GLN B 1 503 ? 10.85144 -18.19439 49.08722 1.000 24.80378 503 GLN B CA 1
ATOM 9430 C C . GLN B 1 503 ? 11.27179 -16.87003 49.70185 1.000 22.43648 503 GLN B C 1
ATOM 9431 O O . GLN B 1 503 ? 10.82261 -15.81510 49.26460 1.000 24.04159 503 GLN B O 1
ATOM 9437 N N . VAL B 1 504 ? 12.14152 -16.90882 50.71114 1.000 23.23569 504 VAL B N 1
ATOM 9438 C CA . VAL B 1 504 ? 12.55982 -15.66801 51.35521 1.000 23.91625 504 VAL B CA 1
ATOM 9439 C C . VAL B 1 504 ? 13.98942 -15.80626 51.85271 1.000 25.72655 504 VAL B C 1
ATOM 9440 O O . VAL B 1 504 ? 14.44980 -16.90214 52.18471 1.000 26.18527 504 VAL B O 1
ATOM 9444 N N . MET B 1 505 ? 14.69462 -14.67705 51.88977 1.000 24.08778 505 MET B N 1
ATOM 9445 C CA . MET B 1 505 ? 16.02622 -14.61280 52.47319 1.000 21.91076 505 MET B CA 1
ATOM 9446 C C . MET B 1 505 ? 16.20955 -13.26338 53.15081 1.000 23.05727 505 MET B C 1
ATOM 9447 O O . MET B 1 505 ? 15.65621 -12.24879 52.71638 1.000 23.61186 505 MET B O 1
ATOM 9452 N N . VAL B 1 506 ? 16.98743 -13.26227 54.23443 1.000 22.83754 506 VAL B N 1
ATOM 9453 C CA . VAL B 1 506 ? 17.18594 -12.08642 55.07060 1.000 23.93936 506 VAL B CA 1
ATOM 9454 C C . VAL B 1 506 ? 18.66369 -11.97890 55.42215 1.000 23.25803 506 VAL B C 1
ATOM 9455 O O . VAL B 1 506 ? 19.27719 -12.97057 55.84009 1.000 24.61624 506 VAL B O 1
ATOM 9459 N N . ALA B 1 507 ? 19.20756 -10.76349 55.28619 1.000 22.56094 507 ALA B N 1
ATOM 9460 C CA . ALA B 1 507 ? 20.58398 -10.45552 55.63749 1.000 23.36646 507 ALA B CA 1
ATOM 9461 C C . ALA B 1 507 ? 20.63354 -9.23492 56.54812 1.000 25.09911 507 ALA B C 1
ATOM 9462 O O . ALA B 1 507 ? 19.72762 -8.39837 56.55691 1.000 24.43049 507 ALA B O 1
ATOM 9464 N N . LYS B 1 508 ? 21.71476 -9.13665 57.32068 1.000 22.96288 508 LYS B N 1
ATOM 9465 C CA . LYS B 1 508 ? 21.86040 -8.08434 58.31726 1.000 23.63615 508 LYS B CA 1
ATOM 9466 C C . LYS B 1 508 ? 23.29352 -7.56814 58.30662 1.000 24.81387 508 LYS B C 1
ATOM 9467 O O . LYS B 1 508 ? 24.22814 -8.33952 58.09541 1.000 25.30731 508 LYS B O 1
ATOM 9473 N N . ASP B 1 509 ? 23.46476 -6.26209 58.51035 1.000 25.54354 509 ASP B N 1
ATOM 9474 C CA . ASP B 1 509 ? 24.79689 -5.68573 58.67753 1.000 25.40366 509 ASP B CA 1
ATOM 9475 C C . ASP B 1 509 ? 24.77811 -4.60424 59.74265 1.000 27.29751 509 ASP B C 1
ATOM 9476 O O . ASP B 1 509 ? 23.94300 -3.70154 59.69236 1.000 30.29145 509 ASP B O 1
ATOM 9481 N N . THR B 1 510 ? 25.72926 -4.66698 60.67570 1.000 26.10895 510 THR B N 1
ATOM 9482 C CA . THR B 1 510 ? 25.81846 -3.68204 61.74313 1.000 25.83031 510 THR B CA 1
ATOM 9483 C C . THR B 1 510 ? 27.15577 -2.95585 61.75970 1.000 27.96283 510 THR B C 1
ATOM 9484 O O . THR B 1 510 ? 27.47295 -2.29804 62.75245 1.000 29.88374 510 THR B O 1
ATOM 9488 N N . ASN B 1 511 ? 27.96389 -3.07579 60.70368 1.000 24.58877 511 ASN B N 1
ATOM 9489 C CA . ASN B 1 511 ? 29.31351 -2.52615 60.71169 1.000 25.04318 511 ASN B CA 1
ATOM 9490 C C . ASN B 1 511 ? 29.60710 -1.55412 59.57382 1.000 24.56402 511 ASN B C 1
ATOM 9491 O O . ASN B 1 511 ? 30.58434 -0.80142 59.67097 1.000 25.28453 511 ASN B O 1
ATOM 9496 N N . ALA B 1 512 ? 28.78831 -1.52349 58.51688 1.000 22.72974 512 ALA B N 1
ATOM 9497 C CA . ALA B 1 512 ? 29.08525 -0.64051 57.39262 1.000 20.70748 512 ALA B CA 1
ATOM 9498 C C . ALA B 1 512 ? 29.11576 0.82462 57.81052 1.000 24.15736 512 ALA B C 1
ATOM 9499 O O . ALA B 1 512 ? 29.88969 1.61412 57.25806 1.000 23.60569 512 ALA B O 1
ATOM 9501 N N . TYR B 1 513 ? 28.27686 1.21266 58.78127 1.000 26.29262 513 TYR B N 1
ATOM 9502 C CA . TYR B 1 513 ? 28.23056 2.57744 59.29400 1.000 23.26856 513 TYR B CA 1
ATOM 9503 C C . TYR B 1 513 ? 28.14317 2.48583 60.81044 1.000 25.73094 513 TYR B C 1
ATOM 9504 O O . TYR B 1 513 ? 27.31034 1.72140 61.33209 1.000 31.50847 513 TYR B O 1
ATOM 9513 N N . PRO B 1 514 ? 28.95276 3.24847 61.53131 1.000 25.72422 514 PRO B N 1
ATOM 9514 C CA . PRO B 1 514 ? 28.85461 3.25246 62.99828 1.000 28.91346 514 PRO B CA 1
ATOM 9515 C C . PRO B 1 514 ? 27.45638 3.65055 63.44766 1.000 27.30259 514 PRO B C 1
ATOM 9516 O O . PRO B 1 514 ? 26.88492 4.62845 62.96230 1.000 29.44280 514 PRO B O 1
ATOM 9520 N N . GLY B 1 515 ? 26.89624 2.86317 64.36058 1.000 28.38456 515 GLY B N 1
ATOM 9521 C CA . GLY B 1 515 ? 25.60487 3.18508 64.93375 1.000 29.16636 515 GLY B CA 1
ATOM 9522 C C . GLY B 1 515 ? 24.40980 2.93342 64.04129 1.000 30.03514 515 GLY B C 1
ATOM 9523 O O . GLY B 1 515 ? 23.30420 3.37228 64.37805 1.000 30.63232 515 GLY B O 1
ATOM 9524 N N . ILE B 1 516 ? 24.57844 2.23370 62.92366 1.000 26.30442 516 ILE B N 1
ATOM 9525 C CA . ILE B 1 516 ? 23.47765 1.93561 62.01474 1.000 25.84241 516 ILE B CA 1
ATOM 9526 C C . ILE B 1 516 ? 23.36359 0.42658 61.87398 1.000 29.28878 516 ILE B C 1
ATOM 9527 O O . ILE B 1 516 ? 24.36936 -0.26341 61.67230 1.000 30.27559 516 ILE B O 1
ATOM 9532 N N . GLU B 1 517 ? 22.14707 -0.08513 62.00672 1.000 27.05177 517 GLU B N 1
ATOM 9533 C CA . GLU B 1 517 ? 21.84050 -1.47082 61.70336 1.000 26.57205 517 GLU B CA 1
ATOM 9534 C C . GLU B 1 517 ? 21.00482 -1.50045 60.43290 1.000 26.22021 517 GLU B C 1
ATOM 9535 O O . GLU B 1 517 ? 19.99479 -0.79107 60.33887 1.000 26.75168 517 GLU B O 1
ATOM 9541 N N . MET B 1 518 ? 21.42918 -2.30342 59.45816 1.000 23.24537 518 MET B N 1
ATOM 9542 C CA . MET B 1 518 ? 20.71299 -2.47181 58.20224 1.000 24.79760 518 MET B CA 1
ATOM 9543 C C . MET B 1 518 ? 20.24604 -3.91250 58.10073 1.000 25.73399 518 MET B C 1
ATOM 9544 O O . MET B 1 518 ? 21.00097 -4.83614 58.40724 1.000 24.40764 518 MET B O 1
ATOM 9549 N N . LYS B 1 519 ? 19.00176 -4.10956 57.67495 1.000 23.95119 519 LYS B N 1
ATOM 9550 C CA . LYS B 1 519 ? 18.48432 -5.44426 57.41721 1.000 23.37117 519 LYS B CA 1
ATOM 9551 C C . LYS B 1 519 ? 17.78811 -5.42098 56.07062 1.000 23.36845 519 LYS B C 1
ATOM 9552 O O . LYS B 1 519 ? 17.16809 -4.42137 55.71154 1.000 26.31630 519 LYS B O 1
ATOM 9558 N N . ARG B 1 520 ? 17.91576 -6.50314 55.30755 1.000 21.91300 520 ARG B N 1
ATOM 9559 C CA . ARG B 1 520 ? 17.24215 -6.59723 54.01917 1.000 23.14795 520 ARG B CA 1
ATOM 9560 C C . ARG B 1 520 ? 16.54462 -7.94106 53.90040 1.000 23.65583 520 ARG B C 1
ATOM 9561 O O . ARG B 1 520 ? 17.15295 -8.98970 54.15033 1.000 22.61240 520 ARG B O 1
ATOM 9569 N N . THR B 1 521 ? 15.25745 -7.89323 53.55316 1.000 23.94768 521 THR B N 1
ATOM 9570 C CA . THR B 1 521 ? 14.42629 -9.07045 53.35517 1.000 22.51232 521 THR B CA 1
ATOM 9571 C C . THR B 1 521 ? 13.95928 -9.09163 51.90883 1.000 24.12578 521 THR B C 1
ATOM 9572 O O . THR B 1 521 ? 13.38833 -8.10824 51.42639 1.000 22.84256 521 THR B O 1
ATOM 9576 N N . LEU B 1 522 ? 14.20140 -10.20387 51.22263 1.000 22.01214 522 LEU B N 1
ATOM 9577 C CA . LEU B 1 522 ? 13.77077 -10.38523 49.84214 1.000 21.92214 522 LEU B CA 1
ATOM 9578 C C . LEU B 1 522 ? 12.86643 -11.60564 49.78782 1.000 23.31633 522 LEU B C 1
ATOM 9579 O O . LEU B 1 522 ? 13.29764 -12.71307 50.12470 1.000 24.48450 522 LEU B O 1
ATOM 9584 N N . ALA B 1 523 ? 11.61569 -11.39270 49.38267 1.000 23.42750 523 ALA B N 1
ATOM 9585 C CA . ALA B 1 523 ? 10.62845 -12.45485 49.24193 1.000 22.58652 523 ALA B CA 1
ATOM 9586 C C . ALA B 1 523 ? 10.24404 -12.60672 47.77599 1.000 25.13046 523 ALA B C 1
ATOM 9587 O O . ALA B 1 523 ? 9.99699 -11.61359 47.09290 1.000 26.12663 523 ALA B O 1
ATOM 9589 N N . TYR B 1 524 ? 10.20808 -13.84329 47.30533 1.000 22.00432 524 TYR B N 1
ATOM 9590 C CA . TYR B 1 524 ? 9.84631 -14.20568 45.93811 1.000 23.24233 524 TYR B CA 1
ATOM 9591 C C . TYR B 1 524 ? 8.54629 -14.99302 46.04251 1.000 25.46879 524 TYR B C 1
ATOM 9592 O O . TYR B 1 524 ? 8.55267 -16.14232 46.49408 1.000 26.18571 524 TYR B O 1
ATOM 9601 N N . VAL B 1 525 ? 7.43348 -14.36775 45.65560 1.000 24.89590 525 VAL B N 1
ATOM 9602 C CA . VAL B 1 525 ? 6.09298 -14.83702 46.00238 1.000 23.83368 525 VAL B CA 1
ATOM 9603 C C . VAL B 1 525 ? 5.34484 -15.21205 44.73303 1.000 24.80674 525 VAL B C 1
ATOM 9604 O O . VAL B 1 525 ? 5.21300 -14.39323 43.82019 1.000 26.61125 525 VAL B O 1
ATOM 9608 N N . THR B 1 526 ? 4.80215 -16.42083 44.69402 1.000 26.27716 526 THR B N 1
ATOM 9609 C CA . THR B 1 526 ? 3.98089 -16.84687 43.56381 1.000 28.72734 526 THR B CA 1
ATOM 9610 C C . THR B 1 526 ? 2.51783 -16.62544 43.94134 1.000 30.02793 526 THR B C 1
ATOM 9611 O O . THR B 1 526 ? 1.92354 -17.42776 44.66576 1.000 31.73997 526 THR B O 1
ATOM 9615 N N . THR B 1 527 ? 1.95258 -15.51213 43.47367 1.000 29.85862 527 THR B N 1
ATOM 9616 C CA . THR B 1 527 ? 0.54999 -15.19248 43.70275 1.000 30.51016 527 THR B CA 1
ATOM 9617 C C . THR B 1 527 ? -0.33890 -15.89978 42.68496 1.000 33.07805 527 THR B C 1
ATOM 9618 O O . THR B 1 527 ? 0.10752 -16.25555 41.59142 1.000 36.01602 527 THR B O 1
ATOM 9622 N N . PRO B 1 528 ? -1.61458 -16.11574 43.01627 1.000 33.98344 528 PRO B N 1
ATOM 9623 C CA . PRO B 1 528 ? -2.56118 -16.61351 42.01173 1.000 34.16249 528 PRO B CA 1
ATOM 9624 C C . PRO B 1 528 ? -3.14596 -15.53696 41.10913 1.000 34.63608 528 PRO B C 1
ATOM 9625 O O . PRO B 1 528 ? -3.92693 -15.87248 40.21148 1.000 39.66600 528 PRO B O 1
ATOM 9629 N N . PHE B 1 529 ? -2.81749 -14.25702 41.30979 1.000 34.06543 529 PHE B N 1
ATOM 9630 C CA . PHE B 1 529 ? -3.48718 -13.19928 40.56851 1.000 33.20379 529 PHE B CA 1
ATOM 9631 C C . PHE B 1 529 ? -2.56797 -12.37205 39.68265 1.000 32.36608 529 PHE B C 1
ATOM 9632 O O . PHE B 1 529 ? -3.07498 -11.61445 38.84382 1.000 34.61197 529 PHE B O 1
ATOM 9640 N N . LEU B 1 530 ? -1.25380 -12.49658 39.81931 1.000 28.97124 530 LEU B N 1
ATOM 9641 C CA . LEU B 1 530 ? -0.33431 -11.78046 38.94750 1.000 28.73646 530 LEU B CA 1
ATOM 9642 C C . LEU B 1 530 ? 0.19190 -12.72524 37.86737 1.000 27.92765 530 LEU B C 1
ATOM 9643 O O . LEU B 1 530 ? 0.18766 -13.95061 38.01904 1.000 29.57460 530 LEU B O 1
ATOM 9648 N N . GLN B 1 531 ? 0.66098 -12.13302 36.76803 1.000 27.90239 531 GLN B N 1
ATOM 9649 C CA . GLN B 1 531 ? 1.12288 -12.93601 35.63967 1.000 26.26507 531 GLN B CA 1
ATOM 9650 C C . GLN B 1 531 ? 2.38813 -13.71884 35.97732 1.000 28.54323 531 GLN B C 1
ATOM 9651 O O . GLN B 1 531 ? 2.54469 -14.86593 35.53795 1.000 28.92093 531 GLN B O 1
ATOM 9657 N N . PHE B 1 532 ? 3.29743 -13.12077 36.73906 1.000 27.02786 532 PHE B N 1
ATOM 9658 C CA . PHE B 1 532 ? 4.59222 -13.70808 37.05841 1.000 26.50942 532 PHE B CA 1
ATOM 9659 C C . PHE B 1 532 ? 4.88266 -13.52261 38.53781 1.000 27.23329 532 PHE B C 1
ATOM 9660 O O . PHE B 1 532 ? 4.27360 -12.66818 39.19275 1.000 26.20136 532 PHE B O 1
ATOM 9668 N N . PRO B 1 533 ? 5.81742 -14.30136 39.09649 1.000 27.88888 533 PRO B N 1
ATOM 9669 C CA . PRO B 1 533 ? 6.13512 -14.16026 40.52143 1.000 24.54888 533 PRO B CA 1
ATOM 9670 C C . PRO B 1 533 ? 6.54866 -12.74492 40.88843 1.000 25.26636 533 PRO B C 1
ATOM 9671 O O . PRO B 1 533 ? 7.21038 -12.03732 40.12544 1.000 26.00523 533 PRO B O 1
ATOM 9675 N N . LEU B 1 534 ? 6.14410 -12.34926 42.07966 1.000 24.18925 534 LEU B N 1
ATOM 9676 C CA . LEU B 1 534 ? 6.33382 -11.01280 42.61409 1.000 24.09457 534 LEU B CA 1
ATOM 9677 C C . LEU B 1 534 ? 7.56081 -11.00673 43.51019 1.000 24.71489 534 LEU B C 1
ATOM 9678 O O . LEU B 1 534 ? 7.82360 -11.98543 44.21060 1.000 24.61359 534 LEU B O 1
ATOM 9683 N N . ILE B 1 535 ? 8.32414 -9.91970 43.49723 1.000 22.83767 535 ILE B N 1
ATOM 9684 C CA . ILE B 1 535 ? 9.40645 -9.76062 44.46410 1.000 21.68057 535 ILE B CA 1
ATOM 9685 C C . ILE B 1 535 ? 9.04220 -8.63000 45.41090 1.000 24.18831 535 ILE B C 1
ATOM 9686 O O . ILE B 1 535 ? 8.58386 -7.57138 44.97149 1.000 25.67716 535 ILE B O 1
ATOM 9691 N N . LEU B 1 536 ? 9.19092 -8.87355 46.71220 1.000 23.94115 536 LEU B N 1
ATOM 9692 C CA . LEU B 1 536 ? 9.06414 -7.83431 47.72373 1.000 22.45396 536 LEU B CA 1
ATOM 9693 C C . LEU B 1 536 ? 10.43355 -7.62556 48.35314 1.000 23.06358 536 LEU B C 1
ATOM 9694 O O . LEU B 1 536 ? 11.11628 -8.59674 48.69076 1.000 24.89047 536 LEU B O 1
ATOM 9699 N N . ASP B 1 537 ? 10.84529 -6.36242 48.46677 1.000 23.90080 537 ASP B N 1
ATOM 9700 C CA . ASP B 1 537 ? 12.11137 -5.97444 49.08053 1.000 24.18044 537 ASP B CA 1
ATOM 9701 C C . ASP B 1 537 ? 11.80448 -5.06410 50.26052 1.000 25.46411 537 ASP B C 1
ATOM 9702 O O . ASP B 1 537 ? 11.07637 -4.08127 50.11499 1.000 26.30047 537 ASP B O 1
ATOM 9707 N N . VAL B 1 538 ? 12.32023 -5.39330 51.44444 1.000 23.67614 538 VAL B N 1
ATOM 9708 C CA . VAL B 1 538 ? 12.16162 -4.51858 52.58946 1.000 21.85483 538 VAL B CA 1
ATOM 9709 C C . VAL B 1 538 ? 13.55326 -4.25930 53.14010 1.000 25.11294 538 VAL B C 1
ATOM 9710 O O . VAL B 1 538 ? 14.21711 -5.18748 53.60861 1.000 25.12883 538 VAL B O 1
ATOM 9714 N N . LEU B 1 539 ? 13.99918 -3.01416 53.06929 1.000 24.25965 539 LEU B N 1
ATOM 9715 C CA . LEU B 1 539 ? 15.31233 -2.62672 53.57467 1.000 24.33605 539 LEU B CA 1
ATOM 9716 C C . LEU B 1 539 ? 15.09537 -1.70279 54.77215 1.000 23.17451 539 LEU B C 1
ATOM 9717 O O . LEU B 1 539 ? 14.59416 -0.58370 54.62606 1.000 24.95786 539 LEU B O 1
ATOM 9722 N N . GLN B 1 540 ? 15.45303 -2.18188 55.95812 1.000 23.22861 540 GLN B N 1
ATOM 9723 C CA . GLN B 1 540 ? 15.26134 -1.46291 57.20849 1.000 23.96372 540 GLN B CA 1
ATOM 9724 C C . GLN B 1 540 ? 16.58518 -0.85572 57.66764 1.000 24.76115 540 GLN B C 1
ATOM 9725 O O . GLN B 1 540 ? 17.59967 -1.55989 57.73617 1.000 27.07494 540 GLN B O 1
ATOM 9731 N N . ALA B 1 541 ? 16.57546 0.44571 57.96255 1.000 24.20153 541 ALA B N 1
ATOM 9732 C CA . ALA B 1 541 ? 17.71621 1.15749 58.52066 1.000 24.30485 541 ALA B CA 1
ATOM 9733 C C . ALA B 1 541 ? 17.32855 1.71348 59.88200 1.000 27.98629 541 ALA B C 1
ATOM 9734 O O . ALA B 1 541 ? 16.29481 2.37373 60.01878 1.000 27.62579 541 ALA B O 1
ATOM 9736 N N . ASN B 1 542 ? 18.14379 1.43345 60.89058 1.000 26.76967 542 ASN B N 1
ATOM 9737 C CA . ASN B 1 542 ? 17.89494 1.92945 62.23814 1.000 27.86941 542 ASN B CA 1
ATOM 9738 C C . ASN B 1 542 ? 19.18161 2.54493 62.76102 1.000 29.20582 542 ASN B C 1
ATOM 9739 O O . ASN B 1 542 ? 20.20414 1.86268 62.81468 1.000 32.15789 542 ASN B O 1
ATOM 9744 N N . ALA B 1 543 ? 19.14063 3.82287 63.14080 1.000 28.43284 543 ALA B N 1
ATOM 9745 C CA . ALA B 1 543 ? 20.35669 4.53208 63.52933 1.000 32.67420 543 ALA B CA 1
ATOM 9746 C C . ALA B 1 543 ? 20.16796 5.31006 64.82117 1.000 37.43970 543 ALA B C 1
ATOM 9747 O O . ALA B 1 543 ? 19.04895 5.61476 65.23858 1.000 36.00397 543 ALA B O 1
ATOM 9749 N N . ASP B 1 544 ? 21.29453 5.68072 65.42798 1.000 37.71476 544 ASP B N 1
ATOM 9750 C CA . ASP B 1 544 ? 21.25159 6.49793 66.63101 1.000 38.73894 544 ASP B CA 1
ATOM 9751 C C . ASP B 1 544 ? 21.34691 7.99909 66.35378 1.000 41.33689 544 ASP B C 1
ATOM 9752 O O . ASP B 1 544 ? 21.39778 8.77826 67.31049 1.000 40.22739 544 ASP B O 1
ATOM 9757 N N . LYS B 1 545 ? 21.37584 8.41959 65.08578 1.000 38.76660 545 LYS B N 1
ATOM 9758 C CA . LYS B 1 545 ? 21.37054 9.82951 64.69596 1.000 37.51669 545 LYS B CA 1
ATOM 9759 C C . LYS B 1 545 ? 20.63511 9.97697 63.36372 1.000 35.18505 545 LYS B C 1
ATOM 9760 O O . LYS B 1 545 ? 20.41795 9.00301 62.64180 1.000 36.31852 545 LYS B O 1
ATOM 9766 N N . GLU B 1 546 ? 20.28671 11.21765 63.02136 1.000 32.06268 546 GLU B N 1
ATOM 9767 C CA . GLU B 1 546 ? 19.61737 11.48971 61.75592 1.000 31.91612 546 GLU B CA 1
ATOM 9768 C C . GLU B 1 546 ? 20.57994 11.33174 60.58168 1.000 33.59435 546 GLU B C 1
ATOM 9769 O O . GLU B 1 546 ? 21.77223 11.63413 60.68148 1.000 31.40629 546 GLU B O 1
ATOM 9775 N N . HIS B 1 547 ? 20.04302 10.86415 59.45494 1.000 29.59489 547 HIS B N 1
ATOM 9776 C CA . HIS B 1 547 ? 20.85186 10.59359 58.27012 1.000 29.18285 547 HIS B CA 1
ATOM 9777 C C . HIS B 1 547 ? 20.05973 10.87916 57.00684 1.000 30.31845 547 HIS B C 1
ATOM 9778 O O . HIS B 1 547 ? 18.82964 10.93368 57.01457 1.000 28.36574 547 HIS B O 1
ATOM 9785 N N . GLN B 1 548 ? 20.79103 11.03323 55.90571 1.000 26.19592 548 GLN B N 1
ATOM 9786 C CA . GLN B 1 548 ? 20.21449 10.91967 54.57753 1.000 25.13807 548 GLN B CA 1
ATOM 9787 C C . GLN B 1 548 ? 20.39465 9.48060 54.10050 1.000 26.13368 548 GLN B C 1
ATOM 9788 O O . GLN B 1 548 ? 21.50442 8.94310 54.15783 1.000 26.08403 548 GLN B O 1
ATOM 9794 N N . TYR B 1 549 ? 19.30452 8.85783 53.64541 1.000 22.79940 549 TYR B N 1
ATOM 9795 C CA . TYR B 1 549 ? 19.29446 7.47055 53.19048 1.000 21.48791 549 TYR B CA 1
ATOM 9796 C C . TYR B 1 549 ? 18.96527 7.41660 51.70192 1.000 22.31553 549 TYR B C 1
ATOM 9797 O O . TYR B 1 549 ? 17.89494 7.87766 51.28512 1.000 22.79322 549 TYR B O 1
ATOM 9806 N N . ASP B 1 550 ? 19.86644 6.82950 50.91011 1.000 21.46982 550 ASP B N 1
ATOM 9807 C CA . ASP B 1 550 ? 19.65340 6.61308 49.48335 1.000 20.33318 550 ASP B CA 1
ATOM 9808 C C . ASP B 1 550 ? 19.41590 5.13760 49.22229 1.000 22.48349 550 ASP B C 1
ATOM 9809 O O . ASP B 1 550 ? 20.17939 4.28647 49.69791 1.000 22.76500 550 ASP B O 1
ATOM 9814 N N . TYR B 1 551 ? 18.40413 4.85342 48.40426 1.000 20.83245 551 TYR B N 1
ATOM 9815 C CA . TYR B 1 551 ? 18.04329 3.49927 47.98827 1.000 20.73339 551 TYR B CA 1
ATOM 9816 C C . TYR B 1 551 ? 18.11997 3.48011 46.46656 1.000 22.39799 551 TYR B C 1
ATOM 9817 O O . TYR B 1 551 ? 17.21134 3.98823 45.78662 1.000 21.62307 551 TYR B O 1
ATOM 9826 N N . PRO B 1 552 ? 19.22951 3.01605 45.89495 1.000 20.81409 552 PRO B N 1
ATOM 9827 C CA . PRO B 1 552 ? 19.38408 2.97419 44.43787 1.000 21.77999 552 PRO B CA 1
ATOM 9828 C C . PRO B 1 552 ? 18.98179 1.62507 43.87566 1.000 22.74292 552 PRO B C 1
ATOM 9829 O O . PRO B 1 552 ? 19.20991 0.57293 44.47674 1.000 21.82731 552 PRO B O 1
ATOM 9833 N N . ILE B 1 553 ? 18.37549 1.66468 42.69217 1.000 18.99227 553 ILE B N 1
ATOM 9834 C CA . ILE B 1 553 ? 18.06682 0.46336 41.91918 1.000 18.55031 553 ILE B CA 1
ATOM 9835 C C . ILE B 1 553 ? 18.57559 0.72723 40.50910 1.000 21.64483 553 ILE B C 1
ATOM 9836 O O . ILE B 1 553 ? 17.96937 1.49064 39.74608 1.000 21.27711 553 ILE B O 1
ATOM 9841 N N . TRP B 1 554 ? 19.70866 0.12911 40.17525 1.000 18.75259 554 TRP B N 1
ATOM 9842 C CA . TRP B 1 554 ? 20.19789 0.14119 38.81098 1.000 18.39016 554 TRP B CA 1
ATOM 9843 C C . TRP B 1 554 ? 19.31686 -0.75270 37.94803 1.000 19.98868 554 TRP B C 1
ATOM 9844 O O . TRP B 1 554 ? 18.90298 -1.82997 38.37805 1.000 20.61500 554 TRP B O 1
ATOM 9855 N N . TYR B 1 555 ? 18.99821 -0.29409 36.74100 1.000 20.61275 555 TYR B N 1
ATOM 9856 C CA . TYR B 1 555 ? 18.12606 -1.08276 35.88167 1.000 21.09920 555 TYR B CA 1
ATOM 9857 C C . TYR B 1 555 ? 18.68124 -1.10974 34.46921 1.000 21.20827 555 TYR B C 1
ATOM 9858 O O . TYR B 1 555 ? 19.37060 -0.18348 34.02778 1.000 21.94619 555 TYR B O 1
ATOM 9867 N N . ASN B 1 556 ? 18.37620 -2.20226 33.77530 1.000 19.03936 556 ASN B N 1
ATOM 9868 C CA . ASN B 1 556 ? 18.76160 -2.44834 32.39220 1.000 20.50397 556 ASN B CA 1
ATOM 9869 C C . ASN B 1 556 ? 17.47537 -2.41610 31.57365 1.000 22.04914 556 ASN B C 1
ATOM 9870 O O . ASN B 1 556 ? 16.62797 -3.29413 31.73373 1.000 24.65689 556 ASN B O 1
ATOM 9875 N N . GLY B 1 557 ? 17.30376 -1.40726 30.74267 1.000 22.15575 557 GLY B N 1
ATOM 9876 C CA . GLY B 1 557 ? 16.12018 -1.33008 29.90179 1.000 25.02488 557 GLY B CA 1
ATOM 9877 C C . GLY B 1 557 ? 15.80036 0.11563 29.57978 1.000 25.07547 557 GLY B C 1
ATOM 9878 O O . GLY B 1 557 ? 16.57282 1.01599 29.88349 1.000 27.21452 557 GLY B O 1
ATOM 9879 N N . HIS B 1 558 ? 14.65269 0.32823 28.93351 1.000 23.90976 558 HIS B N 1
ATOM 9880 C CA . HIS B 1 558 ? 14.26282 1.66463 28.50330 1.000 22.75019 558 HIS B CA 1
ATOM 9881 C C . HIS B 1 558 ? 13.10022 2.16014 29.35451 1.000 23.80848 558 HIS B C 1
ATOM 9882 O O . HIS B 1 558 ? 12.13134 1.42801 29.58377 1.000 23.01696 558 HIS B O 1
ATOM 9889 N N . PHE B 1 559 ? 13.24032 3.39112 29.84045 1.000 22.73090 559 PHE B N 1
ATOM 9890 C CA . PHE B 1 559 ? 12.20754 4.09313 30.60057 1.000 24.39227 559 PHE B CA 1
ATOM 9891 C C . PHE B 1 559 ? 10.85995 4.02897 29.89544 1.000 24.31116 559 PHE B C 1
ATOM 9892 O O . PHE B 1 559 ? 10.75179 4.41128 28.72941 1.000 24.39234 559 PHE B O 1
ATOM 9900 N N . VAL B 1 560 ? 9.80334 3.64236 30.62474 1.000 22.80810 560 VAL B N 1
ATOM 9901 C CA . VAL B 1 560 ? 8.43890 3.69570 30.11276 1.000 22.76916 560 VAL B CA 1
ATOM 9902 C C . VAL B 1 560 ? 7.61458 4.75407 30.84243 1.000 22.10133 560 VAL B C 1
ATOM 9903 O O . VAL B 1 560 ? 7.00925 5.61291 30.20436 1.000 22.66711 560 VAL B O 1
ATOM 9907 N N . SER B 1 561 ? 7.58478 4.71787 32.17606 1.000 22.45519 561 SER B N 1
ATOM 9908 C CA . SER B 1 561 ? 6.72555 5.67522 32.86947 1.000 22.95016 561 SER B CA 1
ATOM 9909 C C . SER B 1 561 ? 7.09823 5.81169 34.34318 1.000 20.93482 561 SER B C 1
ATOM 9910 O O . SER B 1 561 ? 7.65866 4.89902 34.95023 1.000 22.02748 561 SER B O 1
ATOM 9913 N N . LEU B 1 562 ? 6.76781 6.97931 34.90143 1.000 23.59574 562 LEU B N 1
ATOM 9914 C CA . LEU B 1 562 ? 6.68905 7.22325 36.34128 1.000 22.57487 562 LEU B CA 1
ATOM 9915 C C . LEU B 1 562 ? 5.26078 7.65193 36.63683 1.000 23.45949 562 LEU B C 1
ATOM 9916 O O . LEU B 1 562 ? 4.62776 8.30442 35.80845 1.000 24.32402 562 LEU B O 1
ATOM 9921 N N . ASN B 1 563 ? 4.74464 7.28757 37.80955 1.000 23.20220 563 ASN B N 1
ATOM 9922 C CA . ASN B 1 563 ? 3.36889 7.64012 38.14766 1.000 24.35462 563 ASN B CA 1
ATOM 9923 C C . ASN B 1 563 ? 3.27052 8.96010 38.91792 1.000 26.35728 563 ASN B C 1
ATOM 9924 O O . ASN B 1 563 ? 2.27589 9.18717 39.61489 1.000 28.74295 563 ASN B O 1
ATOM 9929 N N . PHE B 1 564 ? 4.26060 9.83206 38.79208 1.000 25.92446 564 PHE B N 1
ATOM 9930 C CA . PHE B 1 564 ? 4.25563 11.15256 39.40574 1.000 28.92194 564 PHE B CA 1
ATOM 9931 C C . PHE B 1 564 ? 4.94898 12.11666 38.45418 1.000 29.20746 564 PHE B C 1
ATOM 9932 O O . PHE B 1 564 ? 5.68188 11.68822 37.55536 1.000 27.71377 564 PHE B O 1
ATOM 9940 N N . PRO B 1 565 ? 4.70759 13.41877 38.59630 1.000 29.15026 565 PRO B N 1
ATOM 9941 C CA . PRO B 1 565 ? 5.32290 14.37494 37.67148 1.000 31.44954 565 PRO B CA 1
ATOM 9942 C C . PRO B 1 565 ? 6.80202 14.51308 37.95941 1.000 28.60113 565 PRO B C 1
ATOM 9943 O O . PRO B 1 565 ? 7.25456 14.39861 39.09951 1.000 29.39520 565 PRO B O 1
ATOM 9947 N N . TYR B 1 566 ? 7.57504 14.74540 36.90786 1.000 28.30593 566 TYR B N 1
ATOM 9948 C CA . TYR B 1 566 ? 8.99978 14.91732 37.10853 1.000 27.11031 566 TYR B CA 1
ATOM 9949 C C . TYR B 1 566 ? 9.51101 16.00018 36.17545 1.000 27.08135 566 TYR B C 1
ATOM 9950 O O . TYR B 1 566 ? 8.88101 16.34117 35.16730 1.000 27.90692 566 TYR B O 1
ATOM 9959 N N . ALA B 1 567 ? 10.64568 16.56297 36.56766 1.000 27.08858 567 ALA B N 1
ATOM 9960 C CA . ALA B 1 567 ? 11.42204 17.49269 35.77258 1.000 26.19533 567 ALA B CA 1
ATOM 9961 C C . ALA B 1 567 ? 12.59686 16.74408 35.16547 1.000 25.20543 567 ALA B C 1
ATOM 9962 O O . ALA B 1 567 ? 13.09717 15.77680 35.74093 1.000 24.88361 567 ALA B O 1
ATOM 9964 N N . LYS B 1 568 ? 13.02804 17.19675 33.99398 1.000 28.26520 568 LYS B N 1
ATOM 9965 C CA . LYS B 1 568 ? 14.09508 16.53808 33.26089 1.000 26.05354 568 LYS B CA 1
ATOM 9966 C C . LYS B 1 568 ? 15.08973 17.57266 32.76502 1.000 27.43502 568 LYS B C 1
ATOM 9967 O O . LYS B 1 568 ? 14.70333 18.67932 32.37102 1.000 29.28849 568 LYS B O 1
ATOM 9973 N N . ALA B 1 569 ? 16.37279 17.20885 32.79923 1.000 27.60915 569 ALA B N 1
ATOM 9974 C CA . ALA B 1 569 ? 17.40748 18.05050 32.21911 1.000 28.37809 569 ALA B CA 1
ATOM 9975 C C . ALA B 1 569 ? 17.03163 18.42486 30.79765 1.000 29.39726 569 ALA B C 1
ATOM 9976 O O . ALA B 1 569 ? 16.61103 17.57390 30.00744 1.000 32.97711 569 ALA B O 1
ATOM 9978 N N . THR B 1 570 ? 17.15879 19.70529 30.47833 1.000 27.72284 570 THR B N 1
ATOM 9979 C CA . THR B 1 570 ? 16.84532 20.14358 29.12730 1.000 31.99096 570 THR B CA 1
ATOM 9980 C C . THR B 1 570 ? 18.12384 20.42203 28.35001 1.000 32.25936 570 THR B C 1
ATOM 9981 O O . THR B 1 570 ? 18.47839 19.65397 27.45493 1.000 30.52231 570 THR B O 1
ATOM 9985 N N . ASN B 1 571 ? 18.83656 21.49916 28.65974 1.000 31.73789 571 ASN B N 1
ATOM 9986 C CA . ASN B 1 571 ? 20.04589 21.79256 27.89556 1.000 33.13084 571 ASN B CA 1
ATOM 9987 C C . ASN B 1 571 ? 21.29109 21.82602 28.76194 1.000 30.05240 571 ASN B C 1
ATOM 9988 O O . ASN B 1 571 ? 22.35195 22.24562 28.28007 1.000 30.77416 571 ASN B O 1
ATOM 9993 N N . GLU B 1 572 ? 21.18501 21.38311 30.01213 1.000 30.04960 572 GLU B N 1
ATOM 9994 C CA . GLU B 1 572 ? 22.30132 21.33990 30.94634 1.000 31.78649 572 GLU B CA 1
ATOM 9995 C C . GLU B 1 572 ? 22.12299 20.15335 31.87957 1.000 31.93618 572 GLU B C 1
ATOM 9996 O O . GLU B 1 572 ? 21.03944 19.95549 32.43916 1.000 30.15492 572 GLU B O 1
ATOM 10002 N N . LEU B 1 573 ? 23.18823 19.37112 32.04420 1.000 27.21550 573 LEU B N 1
ATOM 10003 C CA . LEU B 1 573 ? 23.23218 18.25102 32.96858 1.000 27.50877 573 LEU B CA 1
ATOM 10004 C C . LEU B 1 573 ? 24.27170 18.53471 34.04199 1.000 29.65703 573 LEU B C 1
ATOM 10005 O O . LEU B 1 573 ? 25.34710 19.06752 33.74389 1.000 29.57832 573 LEU B O 1
ATOM 10010 N N . LYS B 1 574 ? 23.95369 18.17798 35.28728 1.000 26.33203 574 LYS B N 1
ATOM 10011 C CA . LYS B 1 574 ? 24.89024 18.29086 36.39548 1.000 29.26835 574 LYS B CA 1
ATOM 10012 C C . LYS B 1 574 ? 24.94829 16.95867 37.13584 1.000 25.58007 574 LYS B C 1
ATOM 10013 O O . LYS B 1 574 ? 24.12906 16.06219 36.91283 1.000 23.88380 574 LYS B O 1
ATOM 10019 N N . THR B 1 575 ? 25.92993 16.82841 38.02706 1.000 25.37331 575 THR B N 1
ATOM 10020 C CA . THR B 1 575 ? 26.09992 15.58712 38.76662 1.000 26.08463 575 THR B CA 1
ATOM 10021 C C . THR B 1 575 ? 25.23501 15.55045 40.02030 1.000 26.13589 575 THR B C 1
ATOM 10022 O O . THR B 1 575 ? 24.84293 16.58115 40.57689 1.000 28.21544 575 THR B O 1
ATOM 10026 N N . LEU B 1 576 ? 24.95090 14.32473 40.46731 1.000 24.99262 576 LEU B N 1
ATOM 10027 C CA . LEU B 1 576 ? 24.15679 14.12943 41.67507 1.000 25.04165 576 LEU B CA 1
ATOM 10028 C C . LEU B 1 576 ? 24.92518 14.55203 42.91955 1.000 25.70396 576 LEU B C 1
ATOM 10029 O O . LEU B 1 576 ? 24.35198 15.15427 43.83542 1.000 26.20745 576 LEU B O 1
ATOM 10034 N N . GLY B 1 577 ? 26.21861 14.24607 42.97458 1.000 24.65318 577 GLY B N 1
ATOM 10035 C CA . GLY B 1 577 ? 27.01838 14.58999 44.13080 1.000 26.34513 577 GLY B CA 1
ATOM 10036 C C . GLY B 1 577 ? 28.47249 14.80055 43.78934 1.000 25.72220 577 GLY B C 1
ATOM 10037 O O . GLY B 1 577 ? 28.82130 14.97815 42.61911 1.000 26.74677 577 GLY B O 1
ATOM 10038 N N . THR B 1 578 ? 29.34030 14.77141 44.80872 1.000 25.66558 578 THR B N 1
ATOM 10039 C CA . THR B 1 578 ? 30.73420 15.13428 44.62063 1.000 25.48789 578 THR B CA 1
ATOM 10040 C C . THR B 1 578 ? 31.72895 14.08492 45.08774 1.000 26.13624 578 THR B C 1
ATOM 10041 O O . THR B 1 578 ? 32.92617 14.25857 44.83730 1.000 26.25734 578 THR B O 1
ATOM 10045 N N . LYS B 1 579 ? 31.29230 13.01144 45.74156 1.000 25.28711 579 LYS B N 1
ATOM 10046 C CA . LYS B 1 579 ? 32.24069 12.08917 46.35464 1.000 24.90020 579 LYS B CA 1
ATOM 10047 C C . LYS B 1 579 ? 31.66622 10.67693 46.39319 1.000 24.03089 579 LYS B C 1
ATOM 10048 O O . LYS B 1 579 ? 30.46735 10.45887 46.18692 1.000 22.83605 579 LYS B O 1
ATOM 10054 N N . ASP B 1 580 ? 32.56327 9.71454 46.65286 1.000 23.29993 580 ASP B N 1
ATOM 10055 C CA . ASP B 1 580 ? 32.23312 8.29369 46.82103 1.000 21.16675 580 ASP B CA 1
ATOM 10056 C C . ASP B 1 580 ? 31.35470 7.77359 45.68351 1.000 22.89759 580 ASP B C 1
ATOM 10057 O O . ASP B 1 580 ? 30.43863 6.97253 45.88748 1.000 22.09711 580 ASP B O 1
ATOM 10062 N N . GLY B 1 581 ? 31.67477 8.20654 44.45671 1.000 22.47143 581 GLY B N 1
ATOM 10063 C CA . GLY B 1 581 ? 31.03784 7.71773 43.25383 1.000 21.17555 581 GLY B CA 1
ATOM 10064 C C . GLY B 1 581 ? 29.93915 8.61587 42.72311 1.000 21.56065 581 GLY B C 1
ATOM 10065 O O . GLY B 1 581 ? 29.60669 8.54491 41.52637 1.000 22.99731 581 GLY B O 1
ATOM 10066 N N . TYR B 1 582 ? 29.36449 9.45629 43.57969 1.000 20.87513 582 TYR B N 1
ATOM 10067 C CA . TYR B 1 582 ? 28.28893 10.33920 43.14051 1.000 21.44309 582 TYR B CA 1
ATOM 10068 C C . TYR B 1 582 ? 28.75955 11.37804 42.13412 1.000 23.12198 582 TYR B C 1
ATOM 10069 O O . TYR B 1 582 ? 27.93626 11.88919 41.36504 1.000 23.18005 582 TYR B O 1
ATOM 10078 N N . GLN B 1 583 ? 30.05627 11.70356 42.11948 1.000 22.53114 583 GLN B N 1
ATOM 10079 C CA . GLN B 1 583 ? 30.60693 12.62572 41.13376 1.000 23.38134 583 GLN B CA 1
ATOM 10080 C C . GLN B 1 583 ? 30.61089 12.04567 39.72809 1.000 21.46973 583 GLN B C 1
ATOM 10081 O O . GLN B 1 583 ? 30.94550 12.76603 38.78531 1.000 23.33410 583 GLN B O 1
ATOM 10087 N N . HIS B 1 584 ? 30.25911 10.77149 39.56437 1.000 20.73525 584 HIS B N 1
ATOM 10088 C CA . HIS B 1 584 ? 30.21545 10.15711 38.24407 1.000 21.50614 584 HIS B CA 1
ATOM 10089 C C . HIS B 1 584 ? 28.79621 10.00786 37.72871 1.000 22.57890 584 HIS B C 1
ATOM 10090 O O . HIS B 1 584 ? 28.60235 9.46219 36.64253 1.000 21.74895 584 HIS B O 1
ATOM 10097 N N . LEU B 1 585 ? 27.80394 10.47622 38.47850 1.000 21.51074 585 LEU B N 1
ATOM 10098 C CA . LEU B 1 585 ? 26.40074 10.24044 38.15820 1.000 19.49222 585 LEU B CA 1
ATOM 10099 C C . LEU B 1 585 ? 25.76442 11.52325 37.63670 1.000 23.16159 585 LEU B C 1
ATOM 10100 O O . LEU B 1 585 ? 25.67666 12.50938 38.37143 1.000 23.32755 585 LEU B O 1
ATOM 10105 N N . TRP B 1 586 ? 25.29457 11.49875 36.38595 1.000 21.20334 586 TRP B N 1
ATOM 10106 C CA . TRP B 1 586 ? 24.46065 12.58368 35.88329 1.000 21.22042 586 TRP B CA 1
ATOM 10107 C C . TRP B 1 586 ? 23.05756 12.50297 36.47958 1.000 21.96790 586 TRP B C 1
ATOM 10108 O O . TRP B 1 586 ? 22.44638 11.43273 36.53882 1.000 21.92721 586 TRP B O 1
ATOM 10119 N N . LEU B 1 587 ? 22.52772 13.65121 36.88236 1.000 23.36151 587 LEU B N 1
ATOM 10120 C CA . LEU B 1 587 ? 21.16129 13.73038 37.39272 1.000 22.72314 587 LEU B CA 1
ATOM 10121 C C . LEU B 1 587 ? 20.24872 14.07648 36.21715 1.000 25.83007 587 LEU B C 1
ATOM 10122 O O . LEU B 1 587 ? 20.12981 15.24034 35.83175 1.000 26.17021 587 LEU B O 1
ATOM 10127 N N . GLU B 1 588 ? 19.60514 13.05878 35.64099 1.000 21.75070 588 GLU B N 1
ATOM 10128 C CA . GLU B 1 588 ? 18.81359 13.23921 34.42312 1.000 22.20867 588 GLU B CA 1
ATOM 10129 C C . GLU B 1 588 ? 17.39746 13.71814 34.69183 1.000 24.80639 588 GLU B C 1
ATOM 10130 O O . GLU B 1 588 ? 16.84807 14.47710 33.87724 1.000 26.65069 588 GLU B O 1
ATOM 10136 N N . ALA B 1 589 ? 16.77812 13.24409 35.77051 1.000 20.91087 589 ALA B N 1
ATOM 10137 C CA . ALA B 1 589 ? 15.39522 13.62781 36.05546 1.000 23.66143 589 ALA B CA 1
ATOM 10138 C C . ALA B 1 589 ? 15.14651 13.55721 37.55109 1.000 21.73724 589 ALA B C 1
ATOM 10139 O O . ALA B 1 589 ? 15.83077 12.83354 38.26979 1.000 22.72390 589 ALA B O 1
ATOM 10141 N N . TRP B 1 590 ? 14.15103 14.31326 38.02309 1.000 22.34385 590 TRP B N 1
ATOM 10142 C CA . TRP B 1 590 ? 13.90016 14.34642 39.45981 1.000 23.06010 590 TRP B CA 1
ATOM 10143 C C . TRP B 1 590 ? 12.44973 14.73390 39.68749 1.000 23.59754 590 TRP B C 1
ATOM 10144 O O . TRP B 1 590 ? 11.86473 15.48671 38.90523 1.000 24.01936 590 TRP B O 1
ATOM 10155 N N . GLY B 1 591 ? 11.87899 14.20824 40.75911 1.000 23.30247 591 GLY B N 1
ATOM 10156 C CA . GLY B 1 591 ? 10.52001 14.61237 41.07516 1.000 24.75571 591 GLY B CA 1
ATOM 10157 C C . GLY B 1 591 ? 10.07908 14.12193 42.43326 1.000 26.16172 591 GLY B C 1
ATOM 10158 O O . GLY B 1 591 ? 10.79111 13.39961 43.13818 1.000 25.93499 591 GLY B O 1
ATOM 10159 N N . GLN B 1 592 ? 8.87267 14.53822 42.80011 1.000 28.25591 592 GLN B N 1
ATOM 10160 C CA . GLN B 1 592 ? 8.25320 14.09009 44.03410 1.000 28.78027 592 GLN B CA 1
ATOM 10161 C C . GLN B 1 592 ? 6.80301 13.72536 43.76313 1.000 29.04939 592 GLN B C 1
ATOM 10162 O O . GLN B 1 592 ? 6.19526 14.18220 42.79269 1.000 28.03001 592 GLN B O 1
ATOM 10168 N N . ASN B 1 593 ? 6.25978 12.90894 44.64596 1.000 25.54959 593 ASN B N 1
ATOM 10169 C CA . ASN B 1 593 ? 4.91040 12.37384 44.51473 1.000 26.56159 593 ASN B CA 1
ATOM 10170 C C . ASN B 1 593 ? 4.06629 12.97675 45.63284 1.000 29.58821 593 ASN B C 1
ATOM 10171 O O . ASN B 1 593 ? 4.14755 12.53790 46.78488 1.000 28.30961 593 ASN B O 1
ATOM 10176 N N . LYS B 1 594 ? 3.26012 13.98277 45.28273 1.000 30.65395 594 LYS B N 1
ATOM 10177 C CA . LYS B 1 594 ? 2.39286 14.67664 46.22241 1.000 33.69514 594 LYS B CA 1
ATOM 10178 C C . LYS B 1 594 ? 0.95285 14.19221 46.17793 1.000 34.42924 594 LYS B C 1
ATOM 10179 O O . LYS B 1 594 ? 0.11118 14.76937 46.87095 1.000 36.76353 594 LYS B O 1
ATOM 10185 N N . SER B 1 595 ? 0.63475 13.16590 45.37849 1.000 31.02581 595 SER B N 1
ATOM 10186 C CA . SER B 1 595 ? -0.75448 12.76862 45.18270 1.000 34.31562 595 SER B CA 1
ATOM 10187 C C . SER B 1 595 ? -1.10344 11.38662 45.71822 1.000 36.26936 595 SER B C 1
ATOM 10188 O O . SER B 1 595 ? -2.28308 11.14155 46.00943 1.000 36.16419 595 SER B O 1
ATOM 10191 N N . ARG B 1 596 ? -0.12701 10.49500 45.86598 1.000 31.63448 596 ARG B N 1
ATOM 10192 C CA . ARG B 1 596 ? -0.32175 9.11593 46.29328 1.000 31.64246 596 ARG B CA 1
ATOM 10193 C C . ARG B 1 596 ? 0.79988 8.73871 47.25346 1.000 32.43306 596 ARG B C 1
ATOM 10194 O O . ARG B 1 596 ? 1.85038 9.38363 47.28009 1.000 33.09049 596 ARG B O 1
ATOM 10202 N N . ASN B 1 597 ? 0.60373 7.63622 47.98278 1.000 28.50359 597 ASN B N 1
ATOM 10203 C CA . ASN B 1 597 ? 1.60765 7.13955 48.92147 1.000 29.09973 597 ASN B CA 1
ATOM 10204 C C . ASN B 1 597 ? 2.54461 6.10970 48.30188 1.000 29.17413 597 ASN B C 1
ATOM 10205 O O . ASN B 1 597 ? 3.36237 5.52187 49.01385 1.000 26.95461 597 ASN B O 1
ATOM 10210 N N . THR B 1 598 ? 2.44631 5.87161 46.99901 1.000 24.83210 598 THR B N 1
ATOM 10211 C CA . THR B 1 598 ? 3.24087 4.83828 46.35775 1.000 26.88541 598 THR B CA 1
ATOM 10212 C C . THR B 1 598 ? 3.75533 5.40147 45.04878 1.000 25.92369 598 THR B C 1
ATOM 10213 O O . THR B 1 598 ? 2.98229 5.99358 44.29297 1.000 26.08769 598 THR B O 1
ATOM 10217 N N . SER B 1 599 ? 5.04840 5.23234 44.78372 1.000 25.63550 599 SER B N 1
ATOM 10218 C CA . SER B 1 599 ? 5.63324 5.74640 43.55633 1.000 25.67647 599 SER B CA 1
ATOM 10219 C C . SER B 1 599 ? 6.12568 4.57346 42.72086 1.000 24.68606 599 SER B C 1
ATOM 10220 O O . SER B 1 599 ? 6.71636 3.63943 43.25340 1.000 23.13178 599 SER B O 1
ATOM 10223 N N . SER B 1 600 ? 5.84681 4.59893 41.41550 1.000 25.66361 600 SER B N 1
ATOM 10224 C CA . SER B 1 600 ? 6.07149 3.43849 40.55867 1.000 23.85492 600 SER B CA 1
ATOM 10225 C C . SER B 1 600 ? 6.83879 3.84318 39.30922 1.000 24.97346 600 SER B C 1
ATOM 10226 O O . SER B 1 600 ? 6.48230 4.82289 38.64769 1.000 25.26355 600 SER B O 1
ATOM 10229 N N . PHE B 1 601 ? 7.85631 3.05228 38.97407 1.000 23.14443 601 PHE B N 1
ATOM 10230 C CA . PHE B 1 601 ? 8.68990 3.22689 37.79146 1.000 20.73364 601 PHE B CA 1
ATOM 10231 C C . PHE B 1 601 ? 8.55179 1.97628 36.93825 1.000 19.91270 601 PHE B C 1
ATOM 10232 O O . PHE B 1 601 ? 8.83300 0.87847 37.41497 1.000 21.89360 601 PHE B O 1
ATOM 10240 N N . THR B 1 602 ? 8.12073 2.13374 35.69660 1.000 20.20974 602 THR B N 1
ATOM 10241 C CA . THR B 1 602 ? 8.01219 1.00947 34.77023 1.000 20.08279 602 THR B CA 1
ATOM 10242 C C . THR B 1 602 ? 9.03046 1.16920 33.65024 1.000 20.64376 602 THR B C 1
ATOM 10243 O O . THR B 1 602 ? 9.19430 2.26439 33.11430 1.000 20.31061 602 THR B O 1
ATOM 10247 N N . PHE B 1 603 ? 9.71520 0.07257 33.30650 1.000 21.03849 603 PHE B N 1
ATOM 10248 C CA . PHE B 1 603 ? 10.63594 0.06193 32.17093 1.000 21.13093 603 PHE B CA 1
ATOM 10249 C C . PHE B 1 603 ? 10.49459 -1.24926 31.41362 1.000 21.82729 603 PHE B C 1
ATOM 10250 O O . PHE B 1 603 ? 9.86145 -2.19658 31.88710 1.000 23.02285 603 PHE B O 1
ATOM 10258 N N . VAL B 1 604 ? 11.07993 -1.29182 30.21123 1.000 21.89491 604 VAL B N 1
ATOM 10259 C CA . VAL B 1 604 ? 11.00150 -2.46351 29.34407 1.000 22.02795 604 VAL B CA 1
ATOM 10260 C C . VAL B 1 604 ? 12.40446 -3.00616 29.09307 1.000 25.56229 604 VAL B C 1
ATOM 10261 O O . VAL B 1 604 ? 13.35197 -2.23992 28.87164 1.000 24.29820 604 VAL B O 1
ATOM 10265 N N . ASN B 1 605 ? 12.53906 -4.32742 29.16496 1.000 21.52421 605 ASN B N 1
ATOM 10266 C CA . ASN B 1 605 ? 13.76651 -5.01928 28.77255 1.000 23.93994 605 ASN B CA 1
ATOM 10267 C C . ASN B 1 605 ? 13.35230 -6.15140 27.84553 1.000 24.81208 605 ASN B C 1
ATOM 10268 O O . ASN B 1 605 ? 12.65671 -7.08388 28.26942 1.000 24.89367 605 ASN B O 1
ATOM 10273 N N . LYS B 1 606 ? 13.74971 -6.03379 26.57090 1.000 25.84507 606 LYS B N 1
ATOM 10274 C CA . LYS B 1 606 ? 13.35547 -6.92965 25.49083 1.000 25.22662 606 LYS B CA 1
ATOM 10275 C C . LYS B 1 606 ? 11.83296 -7.05406 25.43243 1.000 28.83807 606 LYS B C 1
ATOM 10276 O O . LYS B 1 606 ? 11.14611 -6.07551 25.14780 1.000 27.62870 606 LYS B O 1
ATOM 10282 N N . ASP B 1 607 ? 11.29435 -8.23787 25.69460 1.000 25.73848 607 ASP B N 1
ATOM 10283 C CA . ASP B 1 607 ? 9.87189 -8.46144 25.51045 1.000 27.67108 607 ASP B CA 1
ATOM 10284 C C . ASP B 1 607 ? 9.10495 -8.46744 26.82590 1.000 28.39704 607 ASP B C 1
ATOM 10285 O O . ASP B 1 607 ? 7.92842 -8.86551 26.83989 1.000 27.26690 607 ASP B O 1
ATOM 10290 N N . ARG B 1 608 ? 9.71889 -7.99361 27.91330 1.000 22.32993 608 ARG B N 1
ATOM 10291 C CA . ARG B 1 608 ? 9.06095 -8.00293 29.21748 1.000 23.76973 608 ARG B CA 1
ATOM 10292 C C . ARG B 1 608 ? 9.13247 -6.61964 29.84963 1.000 23.97239 608 ARG B C 1
ATOM 10293 O O . ARG B 1 608 ? 10.14060 -5.91773 29.70585 1.000 22.66411 608 ARG B O 1
ATOM 10301 N N . PHE B 1 609 ? 8.08230 -6.23379 30.58941 1.000 21.06946 609 PHE B N 1
ATOM 10302 C CA . PHE B 1 609 ? 8.07242 -5.00916 31.36965 1.000 21.42030 609 PHE B CA 1
ATOM 10303 C C . PHE B 1 609 ? 8.29722 -5.32186 32.84457 1.000 22.33925 609 PHE B C 1
ATOM 10304 O O . PHE B 1 609 ? 7.99688 -6.41508 33.33291 1.000 21.77726 609 PHE B O 1
ATOM 10312 N N . TYR B 1 610 ? 8.81769 -4.32878 33.55844 1.000 20.20381 610 TYR B N 1
ATOM 10313 C CA . TYR B 1 610 ? 9.12856 -4.44259 34.97345 1.000 19.73278 610 TYR B CA 1
ATOM 10314 C C . TYR B 1 610 ? 8.70529 -3.15921 35.65851 1.000 23.08122 610 TYR B C 1
ATOM 10315 O O . TYR B 1 610 ? 8.92474 -2.07438 35.11869 1.000 22.92770 610 TYR B O 1
ATOM 10324 N N . THR B 1 611 ? 8.07721 -3.27831 36.83176 1.000 21.45210 611 THR B N 1
ATOM 10325 C CA . THR B 1 611 ? 7.65393 -2.10250 37.58186 1.000 19.66139 611 THR B CA 1
ATOM 10326 C C . THR B 1 611 ? 8.15260 -2.17508 39.01725 1.000 22.35883 611 THR B C 1
ATOM 10327 O O . THR B 1 611 ? 7.90543 -3.15444 39.72377 1.000 23.53016 611 THR B O 1
ATOM 10331 N N . ILE B 1 612 ? 8.83778 -1.12279 39.43498 1.000 20.09469 612 ILE B N 1
ATOM 10332 C CA . ILE B 1 612 ? 9.32054 -0.94503 40.79703 1.000 19.90179 612 ILE B CA 1
ATOM 10333 C C . ILE B 1 612 ? 8.38518 0.04334 41.47967 1.000 21.15684 612 ILE B C 1
ATOM 10334 O O . ILE B 1 612 ? 8.30257 1.20221 41.06900 1.000 22.43824 612 ILE B O 1
ATOM 10339 N N . SER B 1 613 ? 7.67178 -0.40295 42.51214 1.000 22.14125 613 SER B N 1
ATOM 10340 C CA . SER B 1 613 ? 6.77196 0.44191 43.28893 1.000 20.55624 613 SER B CA 1
ATOM 10341 C C . SER B 1 613 ? 7.28098 0.52979 44.71932 1.000 21.86750 613 SER B C 1
ATOM 10342 O O . SER B 1 613 ? 7.53814 -0.49391 45.34913 1.000 24.66263 613 SER B O 1
ATOM 10345 N N . ILE B 1 614 ? 7.40802 1.73581 45.23899 1.000 23.58821 614 ILE B N 1
ATOM 10346 C CA . ILE B 1 614 ? 7.98688 1.92389 46.56224 1.000 21.52948 614 ILE B CA 1
ATOM 10347 C C . ILE B 1 614 ? 7.08772 2.83635 47.38590 1.000 24.86188 614 ILE B C 1
ATOM 10348 O O . ILE B 1 614 ? 6.49373 3.78703 46.86327 1.000 24.97488 614 ILE B O 1
ATOM 10353 N N . ALA B 1 615 ? 6.98058 2.53534 48.67745 1.000 23.67779 615 ALA B N 1
ATOM 10354 C CA . ALA B 1 615 ? 6.24022 3.41331 49.58174 1.000 25.54391 615 ALA B CA 1
ATOM 10355 C C . ALA B 1 615 ? 6.98361 4.73815 49.77926 1.000 26.85622 615 ALA B C 1
ATOM 10356 O O . ALA B 1 615 ? 8.18373 4.75488 50.09888 1.000 25.96295 615 ALA B O 1
ATOM 10358 N N . THR B 1 616 ? 6.27320 5.85420 49.59176 1.000 26.16300 616 THR B N 1
ATOM 10359 C CA . THR B 1 616 ? 6.87206 7.18481 49.65523 1.000 26.37293 616 THR B CA 1
ATOM 10360 C C . THR B 1 616 ? 5.92452 8.15529 50.35946 1.000 28.09731 616 THR B C 1
ATOM 10361 O O . THR B 1 616 ? 4.76734 7.84094 50.64717 1.000 28.38203 616 THR B O 1
ATOM 10365 N N . THR B 1 617 ? 6.43896 9.34548 50.66332 1.000 27.66298 617 THR B N 1
ATOM 10366 C CA . THR B 1 617 ? 5.63698 10.47055 51.12162 1.000 27.43273 617 THR B CA 1
ATOM 10367 C C . THR B 1 617 ? 5.95178 11.66695 50.24316 1.000 28.11180 617 THR B C 1
ATOM 10368 O O . THR B 1 617 ? 6.82816 11.61379 49.37892 1.000 28.12095 617 THR B O 1
ATOM 10372 N N . ALA B 1 618 ? 5.23464 12.76611 50.47626 1.000 27.84765 618 ALA B N 1
ATOM 10373 C CA . ALA B 1 618 ? 5.46523 13.96560 49.68437 1.000 32.79479 618 ALA B CA 1
ATOM 10374 C C . ALA B 1 618 ? 6.88307 14.50295 49.84849 1.000 34.74190 618 ALA B C 1
ATOM 10375 O O . ALA B 1 618 ? 7.35196 15.25452 48.98983 1.000 35.86126 618 ALA B O 1
ATOM 10377 N N . GLN B 1 619 ? 7.57190 14.15357 50.93361 1.000 30.60248 619 GLN B N 1
ATOM 10378 C CA . GLN B 1 619 ? 8.92887 14.63397 51.14436 1.000 29.95617 619 GLN B CA 1
ATOM 10379 C C . GLN B 1 619 ? 9.98334 13.75317 50.48131 1.000 30.15846 619 GLN B C 1
ATOM 10380 O O . GLN B 1 619 ? 11.13825 14.18074 50.35587 1.000 30.50188 619 GLN B O 1
ATOM 10386 N N . THR B 1 620 ? 9.62452 12.54436 50.05278 1.000 26.96605 620 THR B N 1
ATOM 10387 C CA . THR B 1 620 ? 10.58821 11.67227 49.38813 1.000 28.19406 620 THR B CA 1
ATOM 10388 C C . THR B 1 620 ? 11.06750 12.31333 48.08665 1.000 27.23677 620 THR B C 1
ATOM 10389 O O . THR B 1 620 ? 10.28088 12.91871 47.34922 1.000 27.55135 620 THR B O 1
ATOM 10393 N N . GLU B 1 621 ? 12.36156 12.18146 47.78965 1.000 24.60968 621 GLU B N 1
ATOM 10394 C CA . GLU B 1 621 ? 12.90345 12.68098 46.52712 1.000 25.77587 621 GLU B CA 1
ATOM 10395 C C . GLU B 1 621 ? 13.23464 11.50258 45.62418 1.000 26.17546 621 GLU B C 1
ATOM 10396 O O . GLU B 1 621 ? 13.86809 10.54355 46.06984 1.000 24.81526 621 GLU B O 1
ATOM 10402 N N . MET B 1 622 ? 12.78396 11.55086 44.36580 1.000 21.64900 622 MET B N 1
ATOM 10403 C CA . MET B 1 622 ? 13.08073 10.49292 43.40911 1.000 25.74221 622 MET B CA 1
ATOM 10404 C C . MET B 1 622 ? 13.93070 11.06402 42.29553 1.000 23.57322 622 MET B C 1
ATOM 10405 O O . MET B 1 622 ? 13.72155 12.20301 41.86251 1.000 23.65370 622 MET B O 1
ATOM 10410 N N . LYS B 1 623 ? 14.89514 10.27737 41.84191 1.000 22.15677 623 LYS B N 1
ATOM 10411 C CA . LYS B 1 623 ? 15.82240 10.76391 40.83634 1.000 22.87812 623 LYS B CA 1
ATOM 10412 C C . LYS B 1 623 ? 16.11860 9.66543 39.82893 1.000 21.49832 623 LYS B C 1
ATOM 10413 O O . LYS B 1 623 ? 16.20637 8.48929 40.18664 1.000 24.27082 623 LYS B O 1
ATOM 10419 N N . MET B 1 624 ? 16.26100 10.06007 38.56576 1.000 20.54066 624 MET B N 1
ATOM 10420 C CA . MET B 1 624 ? 16.76209 9.19071 37.50911 1.000 19.45372 624 MET B CA 1
ATOM 10421 C C . MET B 1 624 ? 18.19009 9.61429 37.20128 1.000 20.25878 624 MET B C 1
ATOM 10422 O O . MET B 1 624 ? 18.43403 10.79377 36.90296 1.000 20.66461 624 MET B O 1
ATOM 10427 N N . LEU B 1 625 ? 19.10174 8.63891 37.23961 1.000 20.42965 625 LEU B N 1
ATOM 10428 C CA . LEU B 1 625 ? 20.53893 8.84134 37.11706 1.000 21.71521 625 LEU B CA 1
ATOM 10429 C C . LEU B 1 625 ? 21.09481 8.12579 35.89743 1.000 22.52155 625 LEU B C 1
ATOM 10430 O O . LEU B 1 625 ? 20.62015 7.04592 35.51715 1.000 21.33602 625 LEU B O 1
ATOM 10435 N N . ARG B 1 626 ? 22.14596 8.70686 35.31528 1.000 21.60658 626 ARG B N 1
ATOM 10436 C CA . ARG B 1 626 ? 22.89720 8.02437 34.27401 1.000 21.38273 626 ARG B CA 1
ATOM 10437 C C . ARG B 1 626 ? 24.38981 8.17691 34.53104 1.000 21.84465 626 ARG B C 1
ATOM 10438 O O . ARG B 1 626 ? 24.87480 9.28269 34.78684 1.000 21.20990 626 ARG B O 1
ATOM 10446 N N . LEU B 1 627 ? 25.10889 7.06431 34.45627 1.000 20.22508 627 LEU B N 1
ATOM 10447 C CA . LEU B 1 627 ? 26.55465 7.07244 34.67870 1.000 22.95991 627 LEU B CA 1
ATOM 10448 C C . LEU B 1 627 ? 27.30378 7.77218 33.54084 1.000 22.76843 627 LEU B C 1
ATOM 10449 O O . LEU B 1 627 ? 26.92551 7.69426 32.36432 1.000 24.57048 627 LEU B O 1
ATOM 10454 N N . GLY B 1 628 ? 28.39848 8.46202 33.88758 1.000 20.29180 628 GLY B N 1
ATOM 10455 C CA . GLY B 1 628 ? 29.25067 8.99375 32.83220 1.000 22.03398 628 GLY B CA 1
ATOM 10456 C C . GLY B 1 628 ? 29.96078 10.30565 33.09785 1.000 24.32583 628 GLY B C 1
ATOM 10457 O O . GLY B 1 628 ? 30.73489 10.77831 32.25999 1.000 24.90610 628 GLY B O 1
ATOM 10458 N N . ALA B 1 629 ? 29.69434 10.92220 34.24322 1.000 21.64960 629 ALA B N 1
ATOM 10459 C CA . ALA B 1 629 ? 30.34609 12.18182 34.57042 1.000 23.50301 629 ALA B CA 1
ATOM 10460 C C . ALA B 1 629 ? 31.76039 11.94430 35.09897 1.000 23.20875 629 ALA B C 1
ATOM 10461 O O . ALA B 1 629 ? 32.10138 10.84985 35.54768 1.000 22.36773 629 ALA B O 1
ATOM 10463 N N . ASN B 1 630 ? 32.57931 12.99875 35.04889 1.000 24.71578 630 ASN B N 1
ATOM 10464 C CA . ASN B 1 630 ? 33.96119 12.95421 35.54339 1.000 26.05980 630 ASN B CA 1
ATOM 10465 C C . ASN B 1 630 ? 34.69671 11.71423 35.02467 1.000 26.96613 630 ASN B C 1
ATOM 10466 O O . ASN B 1 630 ? 35.29690 10.94116 35.77876 1.000 27.84326 630 ASN B O 1
ATOM 10471 N N . ASP B 1 631 ? 34.64951 11.54085 33.70622 1.000 27.09057 631 ASP B N 1
ATOM 10472 C CA . ASP B 1 631 ? 35.17013 10.35702 33.02140 1.000 27.20189 631 ASP B CA 1
ATOM 10473 C C . ASP B 1 631 ? 36.02135 10.80568 31.83107 1.000 30.61458 631 ASP B C 1
ATOM 10474 O O . ASP B 1 631 ? 35.65677 10.60170 30.66309 1.000 28.68632 631 ASP B O 1
ATOM 10479 N N . PRO B 1 632 ? 37.17780 11.42585 32.09932 1.000 28.67433 632 PRO B N 1
ATOM 10480 C CA . PRO B 1 632 ? 37.95680 12.04307 31.00808 1.000 29.50449 632 PRO B CA 1
ATOM 10481 C C . PRO B 1 632 ? 38.42770 11.06592 29.94997 1.000 30.09060 632 PRO B C 1
ATOM 10482 O O . PRO B 1 632 ? 38.67070 11.47524 28.80985 1.000 31.81144 632 PRO B O 1
ATOM 10486 N N . ASP B 1 633 ? 38.57243 9.78676 30.28609 1.000 30.43193 633 ASP B N 1
ATOM 10487 C CA . ASP B 1 633 ? 39.12637 8.81534 29.35640 1.000 30.87175 633 ASP B CA 1
ATOM 10488 C C . ASP B 1 633 ? 38.06712 7.87011 28.80526 1.000 29.78136 633 ASP B C 1
ATOM 10489 O O . ASP B 1 633 ? 38.41846 6.85588 28.19488 1.000 30.83648 633 ASP B O 1
ATOM 10494 N N . PHE B 1 634 ? 36.78235 8.18818 28.98988 1.000 28.80126 634 PHE B N 1
ATOM 10495 C CA . PHE B 1 634 ? 35.68620 7.36558 28.47408 1.000 29.61352 634 PHE B CA 1
ATOM 10496 C C . PHE B 1 634 ? 35.78476 5.93815 29.01631 1.000 31.02272 634 PHE B C 1
ATOM 10497 O O . PHE B 1 634 ? 35.68757 4.96276 28.27278 1.000 31.62365 634 PHE B O 1
ATOM 10505 N N . ASN B 1 635 ? 36.01133 5.81636 30.32179 1.000 28.33112 635 ASN B N 1
ATOM 10506 C CA . ASN B 1 635 ? 36.15585 4.50539 30.95046 1.000 30.15562 635 ASN B CA 1
ATOM 10507 C C . ASN B 1 635 ? 34.85342 3.95712 31.52785 1.000 33.65474 635 ASN B C 1
ATOM 10508 O O . ASN B 1 635 ? 34.84963 2.83081 32.03433 1.000 31.60326 635 ASN B O 1
ATOM 10513 N N . LEU B 1 636 ? 33.75450 4.70770 31.47328 1.000 27.03523 636 LEU B N 1
ATOM 10514 C CA . LEU B 1 636 ? 32.49631 4.28170 32.06476 1.000 24.71547 636 LEU B CA 1
ATOM 10515 C C . LEU B 1 636 ? 31.44681 4.03874 30.98627 1.000 28.26517 636 LEU B C 1
ATOM 10516 O O . LEU B 1 636 ? 31.46423 4.68126 29.93193 1.000 30.96250 636 LEU B O 1
ATOM 10521 N N . ARG B 1 637 ? 30.53294 3.10313 31.25650 1.000 25.66184 637 ARG B N 1
ATOM 10522 C CA . ARG B 1 637 ? 29.37248 2.86701 30.39889 1.000 28.66453 637 ARG B CA 1
ATOM 10523 C C . ARG B 1 637 ? 28.19333 3.72662 30.85986 1.000 27.97535 637 ARG B C 1
ATOM 10524 O O . ARG B 1 637 ? 28.12229 4.15049 32.00832 1.000 30.16086 637 ARG B O 1
ATOM 10532 N N . ASN B 1 638 ? 27.22984 3.94122 29.96195 1.000 29.34535 638 ASN B N 1
ATOM 10533 C CA . ASN B 1 638 ? 26.10235 4.83018 30.27428 1.000 30.29576 638 ASN B CA 1
ATOM 10534 C C . ASN B 1 638 ? 24.94885 4.09637 30.97562 1.000 31.84558 638 ASN B C 1
ATOM 10535 O O . ASN B 1 638 ? 23.79704 4.13700 30.54630 1.000 36.38528 638 ASN B O 1
ATOM 10540 N N . GLU B 1 639 ? 25.25935 3.46232 32.10055 1.000 24.05516 639 GLU B N 1
ATOM 10541 C CA . GLU B 1 639 ? 24.26854 2.71194 32.86774 1.000 23.02196 639 GLU B CA 1
ATOM 10542 C C . GLU B 1 639 ? 23.30494 3.66812 33.57232 1.000 21.28097 639 GLU B C 1
ATOM 10543 O O . GLU B 1 639 ? 23.58269 4.85534 33.72536 1.000 23.10959 639 GLU B O 1
ATOM 10549 N N . THR B 1 640 ? 22.14498 3.13564 33.98847 1.000 21.15473 640 THR B N 1
ATOM 10550 C CA . THR B 1 640 ? 21.02344 3.94781 34.47007 1.000 21.19995 640 THR B CA 1
ATOM 10551 C C . THR B 1 640 ? 20.48114 3.43824 35.79508 1.000 20.58000 640 THR B C 1
ATOM 10552 O O . THR B 1 640 ? 20.41059 2.22474 36.01996 1.000 20.04704 640 THR B O 1
ATOM 10556 N N . ALA B 1 641 ? 20.05268 4.37016 36.65326 1.000 19.23456 641 ALA B N 1
ATOM 10557 C CA . ALA B 1 641 ? 19.48862 3.98675 37.94503 1.000 19.66632 641 ALA B CA 1
ATOM 10558 C C . ALA B 1 641 ? 18.27421 4.83577 38.30712 1.000 20.12934 641 ALA B C 1
ATOM 10559 O O . ALA B 1 641 ? 18.13295 5.97847 37.86635 1.000 21.36617 641 ALA B O 1
ATOM 10561 N N . PHE B 1 642 ? 17.39993 4.23709 39.12386 1.000 18.37917 642 PHE B N 1
ATOM 10562 C CA . PHE B 1 642 ? 16.27257 4.87858 39.80099 1.000 19.48197 642 PHE B CA 1
ATOM 10563 C C . PHE B 1 642 ? 16.65345 4.98849 41.27663 1.000 21.15556 642 PHE B C 1
ATOM 10564 O O . PHE B 1 642 ? 16.98425 3.98060 41.90017 1.000 25.19732 642 PHE B O 1
ATOM 10572 N N . LEU B 1 643 ? 16.62842 6.19246 41.84080 1.000 20.60534 643 LEU B N 1
ATOM 10573 C CA . LEU B 1 643 ? 17.10282 6.40720 43.20352 1.000 20.38814 643 LEU B CA 1
ATOM 10574 C C . LEU B 1 643 ? 16.00875 7.04735 44.04093 1.000 22.30289 643 LEU B C 1
ATOM 10575 O O . LEU B 1 643 ? 15.36838 8.00794 43.60575 1.000 23.02944 643 LEU B O 1
ATOM 10580 N N . ILE B 1 644 ? 15.81689 6.52538 45.25019 1.000 21.08268 644 ILE B N 1
ATOM 10581 C CA . ILE B 1 644 ? 14.86836 7.07780 46.21279 1.000 21.20881 644 ILE B CA 1
ATOM 10582 C C . ILE B 1 644 ? 15.67799 7.63088 47.38161 1.000 21.77345 644 ILE B C 1
ATOM 10583 O O . ILE B 1 644 ? 16.52840 6.92657 47.93755 1.000 23.02518 644 ILE B O 1
ATOM 10588 N N . ARG B 1 645 ? 15.44188 8.89465 47.73812 1.000 20.80508 645 ARG B N 1
ATOM 10589 C CA . ARG B 1 645 ? 16.23401 9.60776 48.73731 1.000 22.00864 645 ARG B CA 1
ATOM 10590 C C . ARG B 1 645 ? 15.33495 10.11823 49.85795 1.000 26.37406 645 ARG B C 1
ATOM 10591 O O . ARG B 1 645 ? 14.33253 10.80323 49.60197 1.000 26.39076 645 ARG B O 1
ATOM 10599 N N . GLU B 1 646 ? 15.70782 9.80503 51.09988 1.000 24.37702 646 GLU B N 1
ATOM 10600 C CA . GLU B 1 646 ? 15.01655 10.30136 52.28305 1.000 25.24322 646 GLU B CA 1
ATOM 10601 C C . GLU B 1 646 ? 16.01678 11.03821 53.15863 1.000 30.16602 646 GLU B C 1
ATOM 10602 O O . GLU B 1 646 ? 17.15741 10.60376 53.28222 1.000 27.50438 646 GLU B O 1
ATOM 10608 N N . LYS B 1 647 ? 15.59796 12.13807 53.78232 1.000 32.51558 647 LYS B N 1
ATOM 10609 C CA . LYS B 1 647 ? 16.50199 12.96390 54.57737 1.000 33.88557 647 LYS B CA 1
ATOM 10610 C C . LYS B 1 647 ? 16.01056 13.12793 56.01122 1.000 35.91945 647 LYS B C 1
ATOM 10611 O O . LYS B 1 647 ? 14.82342 12.97304 56.30883 1.000 36.52723 647 LYS B O 1
ATOM 10617 N N . ALA B 1 648 ? 16.95878 13.45219 56.90079 1.000 33.08941 648 ALA B N 1
ATOM 10618 C CA . ALA B 1 648 ? 16.67493 13.95320 58.24700 1.000 38.26632 648 ALA B CA 1
ATOM 10619 C C . ALA B 1 648 ? 15.86369 12.96150 59.08139 1.000 39.36932 648 ALA B C 1
ATOM 10620 O O . ALA B 1 648 ? 14.84168 13.30820 59.67655 1.000 40.18304 648 ALA B O 1
ATOM 10622 N N . ARG B 1 649 ? 16.33801 11.71846 59.15102 1.000 39.01258 649 ARG B N 1
ATOM 10623 C CA . ARG B 1 649 ? 15.63943 10.73177 59.96301 1.000 36.88715 649 ARG B CA 1
ATOM 10624 C C . ARG B 1 649 ? 16.61244 9.69562 60.49838 1.000 32.65662 649 ARG B C 1
ATOM 10625 O O . ARG B 1 649 ? 17.61430 9.37073 59.85276 1.000 29.60398 649 ARG B O 1
ATOM 10633 N N . LYS B 1 650 ? 16.29236 9.18100 61.69138 1.000 33.58975 650 LYS B N 1
ATOM 10634 C CA . LYS B 1 650 ? 17.07589 8.12601 62.32758 1.000 31.35504 650 LYS B CA 1
ATOM 10635 C C . LYS B 1 650 ? 16.76200 6.76137 61.72596 1.000 32.43518 650 LYS B C 1
ATOM 10636 O O . LYS B 1 650 ? 17.67457 6.01635 61.35523 1.000 32.78798 650 LYS B O 1
ATOM 10642 N N . ASN B 1 651 ? 15.48046 6.40460 61.65836 1.000 31.26674 651 ASN B N 1
ATOM 10643 C CA . ASN B 1 651 ? 15.03816 5.11545 61.14896 1.000 29.73762 651 ASN B CA 1
ATOM 10644 C C . ASN B 1 651 ? 14.27361 5.30447 59.84645 1.000 30.42420 651 ASN B C 1
ATOM 10645 O O . ASN B 1 651 ? 13.56920 6.30135 59.66032 1.000 30.84569 651 ASN B O 1
ATOM 10650 N N . HIS B 1 652 ? 14.40956 4.33771 58.94374 1.000 26.11509 652 HIS B N 1
ATOM 10651 C CA . HIS B 1 652 ? 13.54993 4.32910 57.76788 1.000 26.39295 652 HIS B CA 1
ATOM 10652 C C . HIS B 1 652 ? 13.37546 2.89971 57.29577 1.000 28.59486 652 HIS B C 1
ATOM 10653 O O . HIS B 1 652 ? 14.27822 2.06822 57.42039 1.000 28.01497 652 HIS B O 1
ATOM 10660 N N . THR B 1 653 ? 12.22140 2.62379 56.70139 1.000 27.54502 653 THR B N 1
ATOM 10661 C CA . THR B 1 653 ? 11.98943 1.34185 56.05586 1.000 23.99548 653 THR B CA 1
ATOM 10662 C C . THR B 1 653 ? 11.63631 1.59380 54.60088 1.000 27.71746 653 THR B C 1
ATOM 10663 O O . THR B 1 653 ? 10.64782 2.27489 54.31256 1.000 26.47317 653 THR B O 1
ATOM 10667 N N 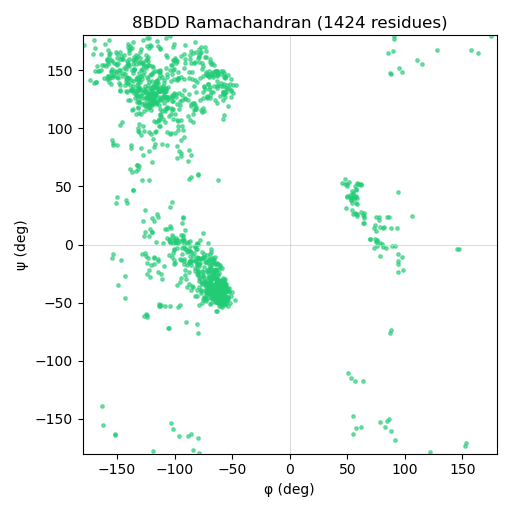. PHE B 1 654 ? 12.46009 1.07617 53.69676 1.000 23.51562 654 PHE B N 1
ATOM 10668 C CA . PHE B 1 654 ? 12.15465 1.07002 52.27219 1.000 23.07092 654 PHE B CA 1
ATOM 10669 C C . PHE B 1 654 ? 11.37456 -0.20115 51.97172 1.000 25.63707 654 PHE B C 1
ATOM 10670 O O . PHE B 1 654 ? 11.84343 -1.30183 52.27017 1.000 26.31982 654 PHE B O 1
ATOM 10678 N N . ALA B 1 655 ? 10.18810 -0.05559 51.38872 1.000 24.22886 655 ALA B N 1
ATOM 10679 C CA . ALA B 1 655 ? 9.32382 -1.18976 51.09967 1.000 22.77009 655 ALA B CA 1
ATOM 10680 C C . ALA B 1 655 ? 8.97690 -1.12824 49.62513 1.000 22.63729 655 ALA B C 1
ATOM 10681 O O . ALA B 1 655 ? 8.40966 -0.12777 49.16657 1.000 23.35145 655 ALA B O 1
ATOM 10683 N N . THR B 1 656 ? 9.33744 -2.18422 48.89313 1.000 24.20874 656 THR B N 1
ATOM 10684 C CA . THR B 1 656 ? 9.33441 -2.18967 47.43601 1.000 22.55934 656 THR B CA 1
ATOM 10685 C C . THR B 1 656 ? 8.65674 -3.43450 46.88281 1.000 24.13333 656 THR B C 1
ATOM 10686 O O . THR B 1 656 ? 8.91858 -4.55163 47.33062 1.000 25.42725 656 THR B O 1
ATOM 10690 N N . SER B 1 657 ? 7.80130 -3.22592 45.88517 1.000 22.34286 657 SER B N 1
ATOM 10691 C CA . SER B 1 657 ? 7.22067 -4.27648 45.05938 1.000 23.05766 657 SER B CA 1
ATOM 10692 C C . SER B 1 657 ? 7.89594 -4.23660 43.69497 1.000 23.81568 657 SER B C 1
ATOM 10693 O O . SER B 1 657 ? 7.90472 -3.19254 43.04368 1.000 23.87696 657 SER B O 1
ATOM 10696 N N . ILE B 1 658 ? 8.45742 -5.35987 43.26562 1.000 20.80580 658 ILE B N 1
ATOM 10697 C CA . ILE B 1 658 ? 9.07927 -5.49750 41.95158 1.000 22.07495 658 ILE B CA 1
ATOM 10698 C C . ILE B 1 658 ? 8.22707 -6.47613 41.15022 1.000 22.53653 658 ILE B C 1
ATOM 10699 O O . ILE B 1 658 ? 8.22826 -7.68684 41.42038 1.000 25.92444 658 ILE B O 1
ATOM 10704 N N . GLU B 1 659 ? 7.48072 -5.94090 40.18308 1.000 22.59006 659 GLU B N 1
ATOM 10705 C CA . GLU B 1 659 ? 6.60072 -6.70400 39.31401 1.000 22.96660 659 GLU B CA 1
ATOM 10706 C C . GLU B 1 659 ? 7.28945 -6.99438 37.99220 1.000 24.02122 659 GLU B C 1
ATOM 10707 O O . GLU B 1 659 ? 7.95387 -6.12448 37.42785 1.000 23.86601 659 GLU B O 1
ATOM 10713 N N . THR B 1 660 ? 7.05894 -8.19850 37.48141 1.000 23.71456 660 THR B N 1
ATOM 10714 C CA . THR B 1 660 ? 7.47685 -8.64881 36.16151 1.000 23.37198 660 THR B CA 1
ATOM 10715 C C . THR B 1 660 ? 6.19644 -8.92564 35.38398 1.000 23.36867 660 THR B C 1
ATOM 10716 O O . THR B 1 660 ? 5.37980 -9.73945 35.82806 1.000 25.56719 660 THR B O 1
ATOM 10720 N N . HIS B 1 661 ? 5.99260 -8.24560 34.25346 1.000 23.81384 661 HIS B N 1
ATOM 10721 C CA . HIS B 1 661 ? 4.67702 -8.33636 33.62344 1.000 24.78046 661 HIS B CA 1
ATOM 10722 C C . HIS B 1 661 ? 4.74030 -8.00108 32.13997 1.000 25.22159 661 HIS B C 1
ATOM 10723 O O . HIS B 1 661 ? 5.64477 -7.31154 31.67147 1.000 23.91381 661 HIS B O 1
ATOM 10730 N N . GLY B 1 662 ? 3.75244 -8.50084 31.41146 1.000 25.01240 662 GLY B N 1
ATOM 10731 C CA . GLY B 1 662 ? 3.52558 -8.06913 30.04208 1.000 25.18831 662 GLY B CA 1
ATOM 10732 C C . GLY B 1 662 ? 4.18805 -8.96776 29.02409 1.000 29.01548 662 GLY B C 1
ATOM 10733 O O . GLY B 1 662 ? 5.19291 -9.62826 29.28458 1.000 31.49855 662 GLY B O 1
ATOM 10734 N N . GLU B 1 663 ? 3.58964 -9.00505 27.83953 1.000 31.14722 663 GLU B N 1
ATOM 10735 C CA . GLU B 1 663 ? 4.19872 -9.62555 26.67249 1.000 32.75562 663 GLU B CA 1
ATOM 10736 C C . GLU B 1 663 ? 4.26764 -8.55577 25.59349 1.000 36.91637 663 GLU B C 1
ATOM 10737 O O . GLU B 1 663 ? 3.23609 -7.99081 25.21334 1.000 40.37721 663 GLU B O 1
ATOM 10743 N N . TYR B 1 664 ? 5.48662 -8.24864 25.14134 1.000 37.99327 664 TYR B N 1
ATOM 10744 C CA . TYR B 1 664 ? 5.74117 -7.12958 24.23405 1.000 35.89403 664 TYR B CA 1
ATOM 10745 C C . TYR B 1 664 ? 6.50626 -7.65960 23.02425 1.000 38.81923 664 TYR B C 1
ATOM 10746 O O . TYR B 1 664 ? 7.72994 -7.82126 23.08680 1.000 35.24384 664 TYR B O 1
ATOM 10755 N N . ASP B 1 665 ? 5.79097 -7.93458 21.92831 1.000 39.88672 665 ASP B N 1
ATOM 10756 C CA . ASP B 1 665 ? 6.34268 -8.63568 20.77342 1.000 43.00905 665 ASP B CA 1
ATOM 10757 C C . ASP B 1 665 ? 6.38271 -7.66418 19.59510 1.000 46.63672 665 ASP B C 1
ATOM 10758 O O . ASP B 1 665 ? 5.36519 -7.42179 18.93397 1.000 43.36993 665 ASP B O 1
ATOM 10763 N N . VAL B 1 666 ? 7.58153 -7.14301 19.32489 1.000 45.56542 666 VAL B N 1
ATOM 10764 C CA . VAL B 1 666 ? 7.77449 -6.09822 18.32643 1.000 47.06987 666 VAL B CA 1
ATOM 10765 C C . VAL B 1 666 ? 7.83096 -6.64457 16.90069 1.000 49.93612 666 VAL B C 1
ATOM 10766 O O . VAL B 1 666 ? 7.55889 -5.89725 15.94702 1.000 49.51688 666 VAL B O 1
ATOM 10770 N N . VAL B 1 667 ? 8.13476 -7.93277 16.71445 1.000 45.41916 667 VAL B N 1
ATOM 10771 C CA . VAL B 1 667 ? 8.13584 -8.47976 15.35846 1.000 48.90561 667 VAL B CA 1
ATOM 10772 C C . VAL B 1 667 ? 6.71622 -8.82375 14.91072 1.000 47.87798 667 VAL B C 1
ATOM 10773 O O . VAL B 1 667 ? 6.35294 -8.60282 13.74986 1.000 46.49026 667 VAL B O 1
ATOM 10777 N N . MET B 1 668 ? 5.89036 -9.35775 15.81481 1.000 47.66786 668 MET B N 1
ATOM 10778 C CA . MET B 1 668 ? 4.47528 -9.57912 15.53382 1.000 48.19530 668 MET B CA 1
ATOM 10779 C C . MET B 1 668 ? 3.62796 -8.34035 15.81753 1.000 45.68436 668 MET B C 1
ATOM 10780 O O . MET B 1 668 ? 2.49134 -8.25571 15.33870 1.000 45.82077 668 MET B O 1
ATOM 10785 N N . GLU B 1 669 ? 4.17464 -7.36154 16.53993 1.000 44.56209 669 GLU B N 1
ATOM 10786 C CA . GLU B 1 669 ? 3.46899 -6.12204 16.87612 1.000 45.34135 669 GLU B CA 1
ATOM 10787 C C . GLU B 1 669 ? 2.22489 -6.42230 17.71233 1.000 43.81880 669 GLU B C 1
ATOM 10788 O O . GLU B 1 669 ? 1.10317 -6.01429 17.39035 1.000 43.20564 669 GLU B O 1
ATOM 10794 N N . THR B 1 670 ? 2.43510 -7.17924 18.78389 1.000 40.80330 670 THR B N 1
ATOM 10795 C CA . THR B 1 670 ? 1.40224 -7.45986 19.76510 1.000 43.02466 670 THR B CA 1
ATOM 10796 C C . THR B 1 670 ? 1.89921 -7.05321 21.14407 1.000 42.27240 670 THR B C 1
ATOM 10797 O O . THR B 1 670 ? 3.10641 -6.93221 21.38534 1.000 41.22585 670 THR B O 1
ATOM 10801 N N . SER B 1 671 ? 0.95204 -6.83473 22.05234 1.000 39.07666 671 SER B N 1
ATOM 10802 C CA . SER B 1 671 ? 1.31159 -6.44194 23.40866 1.000 36.06062 671 SER B CA 1
ATOM 10803 C C . SER B 1 671 ? 0.14967 -6.75568 24.34364 1.000 37.27174 671 SER B C 1
ATOM 10804 O O . SER B 1 671 ? -1.00782 -6.80524 23.91480 1.000 38.41828 671 SER B O 1
ATOM 10807 N N . SER B 1 672 ? 0.47851 -6.98483 25.61812 1.000 34.77781 672 SER B N 1
ATOM 10808 C CA . SER B 1 672 ? -0.54455 -7.20086 26.64286 1.000 32.93664 672 SER B CA 1
ATOM 10809 C C . SER B 1 672 ? 0.05861 -7.03658 28.03878 1.000 31.51710 672 SER B C 1
ATOM 10810 O O . SER B 1 672 ? 1.24620 -7.29450 28.24853 1.000 30.86882 672 SER B O 1
ATOM 10813 N N . ASN B 1 673 ? -0.78160 -6.58752 28.98598 1.000 29.74203 673 ASN B N 1
ATOM 10814 C CA . ASN B 1 673 ? -0.42014 -6.43625 30.40861 1.000 27.83853 673 ASN B CA 1
ATOM 10815 C C . ASN B 1 673 ? 0.82907 -5.56506 30.59177 1.000 28.07089 673 ASN B C 1
ATOM 10816 O O . ASN B 1 673 ? 1.71831 -5.87013 31.39056 1.000 28.19719 673 ASN B O 1
ATOM 10821 N N . LEU B 1 674 ? 0.88098 -4.44241 29.86045 1.000 31.18411 674 LEU B N 1
ATOM 10822 C CA . LEU B 1 674 ? 2.04911 -3.56682 29.88426 1.000 27.84457 674 LEU B CA 1
ATOM 10823 C C . LEU B 1 674 ? 2.07114 -2.59859 31.06293 1.000 28.79466 674 LEU B C 1
ATOM 10824 O O . LEU B 1 674 ? 3.12269 -1.99432 31.32236 1.000 27.04576 674 LEU B O 1
ATOM 10829 N N . THR B 1 675 ? 0.95595 -2.41325 31.76839 1.000 27.92257 675 THR B N 1
ATOM 10830 C CA . THR B 1 675 ? 0.92434 -1.49163 32.89270 1.000 25.83847 675 THR B CA 1
ATOM 10831 C C . THR B 1 675 ? 0.93807 -2.24618 34.21495 1.000 27.33483 675 THR B C 1
ATOM 10832 O O . THR B 1 675 ? 0.43961 -3.37106 34.32536 1.000 28.86557 675 THR B O 1
ATOM 10836 N N . SER B 1 676 ? 1.50884 -1.58887 35.21878 1.000 26.70005 676 SER B N 1
ATOM 10837 C CA . SER B 1 676 ? 1.57980 -2.12526 36.56828 1.000 25.18510 676 SER B CA 1
ATOM 10838 C C . SER B 1 676 ? 0.19763 -2.44683 37.12025 1.000 25.13404 676 SER B C 1
ATOM 10839 O O . SER B 1 676 ? -0.78466 -1.76815 36.82085 1.000 28.70374 676 SER B O 1
ATOM 10842 N N . SER B 1 677 ? 0.13858 -3.48747 37.95157 1.000 23.72097 677 SER B N 1
ATOM 10843 C CA . SER B 1 677 ? -1.05649 -3.80959 38.72554 1.000 27.65588 677 SER B CA 1
ATOM 10844 C C . SER B 1 677 ? -0.95374 -3.36436 40.17893 1.000 28.90440 677 SER B C 1
ATOM 10845 O O . SER B 1 677 ? -1.88524 -3.59704 40.95771 1.000 28.56791 677 SER B O 1
ATOM 10848 N N . CYS B 1 678 ? 0.14823 -2.73804 40.56735 1.000 26.07746 678 CYS B N 1
ATOM 10849 C CA . CYS B 1 678 ? 0.35776 -2.38068 41.96350 1.000 25.80636 678 CYS B CA 1
ATOM 10850 C C . CYS B 1 678 ? -0.37813 -1.08396 42.27306 1.000 30.64108 678 CYS B C 1
ATOM 10851 O O . CYS B 1 678 ? -0.12823 -0.05121 41.64011 1.000 31.68772 678 CYS B O 1
ATOM 10854 N N . GLU B 1 679 ? -1.31331 -1.14291 43.21939 1.000 29.27690 679 GLU B N 1
ATOM 10855 C CA . GLU B 1 679 ? -2.02289 0.05722 43.62313 1.000 28.93244 679 GLU B CA 1
ATOM 10856 C C . GLU B 1 679 ? -1.39231 0.70382 44.83686 1.000 28.55705 679 GLU B C 1
ATOM 10857 O O . GLU B 1 679 ? -1.43211 1.93653 44.96286 1.000 32.73147 679 GLU B O 1
ATOM 10863 N N . GLU B 1 680 ? -0.81297 -0.09495 45.73090 1.000 27.68172 680 GLU B N 1
ATOM 10864 C CA . GLU B 1 680 ? -0.26519 0.49869 46.94454 1.000 28.58882 680 GLU B CA 1
ATOM 10865 C C . GLU B 1 680 ? 0.81070 -0.40646 47.51807 1.000 28.46951 680 GLU B C 1
ATOM 10866 O O . GLU B 1 680 ? 0.70119 -1.62465 47.43659 1.0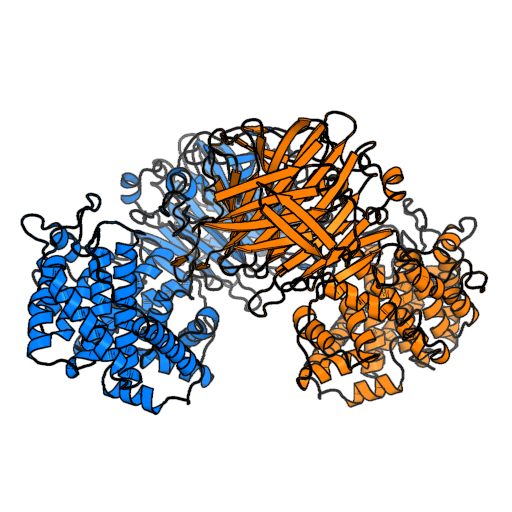00 29.38587 680 GLU B O 1
ATOM 10872 N N . VAL B 1 681 ? 1.86199 0.19648 48.07159 1.000 27.29376 681 VAL B N 1
ATOM 10873 C CA . VAL B 1 681 ? 2.77236 -0.49137 48.98094 1.000 26.45301 681 VAL B CA 1
ATOM 10874 C C . VAL B 1 681 ? 2.82998 0.32414 50.25908 1.000 29.05152 681 VAL B C 1
ATOM 10875 O O . VAL B 1 681 ? 3.10578 1.52777 50.21421 1.000 30.21177 681 VAL B O 1
ATOM 10879 N N . LYS B 1 682 ? 2.57705 -0.31818 51.39425 1.000 29.02345 682 LYS B N 1
ATOM 10880 C CA . LYS B 1 682 ? 2.44317 0.42710 52.63575 1.000 29.73720 682 LYS B CA 1
ATOM 10881 C C . LYS B 1 682 ? 3.08656 -0.34146 53.77643 1.000 32.48664 682 LYS B C 1
ATOM 10882 O O . LYS B 1 682 ? 2.96390 -1.56602 53.85527 1.000 30.55273 682 LYS B O 1
ATOM 10888 N N . VAL B 1 683 ? 3.78280 0.38115 54.65073 1.000 29.60777 683 VAL B N 1
ATOM 10889 C CA . VAL B 1 683 ? 4.26707 -0.18063 55.90497 1.000 31.98924 683 VAL B CA 1
ATOM 10890 C C . VAL B 1 683 ? 3.13510 -0.00959 56.90768 1.000 32.09861 683 VAL B C 1
ATOM 10891 O O . VAL B 1 683 ? 2.83826 1.10737 57.33910 1.000 33.68269 683 VAL B O 1
ATOM 10895 N N . VAL B 1 684 ? 2.47003 -1.10936 57.24978 1.000 30.60018 684 VAL B N 1
ATOM 10896 C CA . VAL B 1 684 ? 1.30366 -1.00976 58.11901 1.000 32.60235 684 VAL B CA 1
ATOM 10897 C C . VAL B 1 684 ? 1.67069 -1.13651 59.59124 1.000 32.93464 684 VAL B C 1
ATOM 10898 O O . VAL B 1 684 ? 0.90263 -0.69101 60.45429 1.000 36.63866 684 VAL B O 1
ATOM 10902 N N . MET B 1 685 ? 2.81593 -1.73251 59.90253 1.000 33.16918 685 MET B N 1
ATOM 10903 C CA . MET B 1 685 ? 3.28310 -1.84242 61.27515 1.000 33.59389 685 MET B CA 1
ATOM 10904 C C . MET B 1 685 ? 4.79764 -1.77977 61.26398 1.000 34.24235 685 MET B C 1
ATOM 10905 O O . MET B 1 685 ? 5.43783 -2.39655 60.40963 1.000 34.48462 685 MET B O 1
ATOM 10910 N N . ASP B 1 686 ? 5.36848 -1.03325 62.20770 1.000 35.89638 686 ASP B N 1
ATOM 10911 C CA . ASP B 1 686 ? 6.82613 -0.88895 62.22639 1.000 34.22611 686 ASP B CA 1
ATOM 10912 C C . ASP B 1 686 ? 7.25710 -0.67922 63.67851 1.000 35.12617 686 ASP B C 1
ATOM 10913 O O . ASP B 1 686 ? 7.40643 0.45694 64.13398 1.000 40.05911 686 ASP B O 1
ATOM 10918 N N . THR B 1 687 ? 7.45403 -1.78453 64.39071 1.000 35.36979 687 THR B N 1
ATOM 10919 C CA . THR B 1 687 ? 7.87007 -1.76303 65.78698 1.000 34.88328 687 THR B CA 1
ATOM 10920 C C . THR B 1 687 ? 9.18537 -2.51420 65.94664 1.000 37.06498 687 THR B C 1
ATOM 10921 O O . THR B 1 687 ? 9.66739 -3.17428 65.02552 1.000 38.13666 687 THR B O 1
ATOM 10925 N N . ALA B 1 688 ? 9.75147 -2.42290 67.15209 1.000 38.13993 688 ALA B N 1
ATOM 10926 C CA . ALA B 1 688 ? 10.97994 -3.15422 67.44260 1.000 38.68023 688 ALA B CA 1
ATOM 10927 C C . ALA B 1 688 ? 10.79811 -4.65027 67.20020 1.000 37.94471 688 ALA B C 1
ATOM 10928 O O . ALA B 1 688 ? 11.69250 -5.31411 66.66049 1.000 38.93204 688 ALA B O 1
ATOM 10930 N N . SER B 1 689 ? 9.62240 -5.18365 67.53599 1.000 36.68566 689 SER B N 1
ATOM 10931 C CA . SER B 1 689 ? 9.37066 -6.61564 67.44765 1.000 36.24764 689 SER B CA 1
ATOM 10932 C C . SER B 1 689 ? 8.91942 -7.07127 66.06332 1.000 35.84718 689 SER B C 1
ATOM 10933 O O . SER B 1 689 ? 9.31500 -8.15649 65.62036 1.000 35.01102 689 SER B O 1
ATOM 10936 N N . TYR B 1 690 ? 8.08425 -6.28843 65.37476 1.000 35.48151 690 TYR B N 1
ATOM 10937 C CA . TYR B 1 690 ? 7.51349 -6.72148 64.10460 1.000 34.41884 690 TYR B CA 1
ATOM 10938 C C . TYR B 1 690 ? 7.42139 -5.57661 63.11200 1.000 34.78050 690 TYR B C 1
ATOM 10939 O O . TYR B 1 690 ? 7.12086 -4.43927 63.48520 1.000 35.27930 690 TYR B O 1
ATOM 10948 N N . THR B 1 691 ? 7.66023 -5.90037 61.84158 1.000 31.82499 691 THR B N 1
ATOM 10949 C CA . THR B 1 691 ? 7.41213 -4.98159 60.73765 1.000 30.41831 691 THR B CA 1
ATOM 10950 C C . THR B 1 691 ? 6.51954 -5.69051 59.72728 1.000 31.98880 691 THR B C 1
ATOM 10951 O O . THR B 1 691 ? 6.77669 -6.84321 59.37884 1.000 31.54302 691 THR B O 1
ATOM 10955 N N . VAL B 1 692 ? 5.45838 -5.02222 59.27338 1.000 30.09929 692 VAL B N 1
ATOM 10956 C CA . VAL B 1 692 ? 4.50455 -5.62754 58.34995 1.000 28.66541 692 VAL B CA 1
ATOM 10957 C C . VAL B 1 692 ? 4.33450 -4.70533 57.15232 1.000 31.02883 692 VAL B C 1
ATOM 10958 O O . VAL B 1 692 ? 4.11566 -3.50009 57.31812 1.000 29.29929 692 VAL B O 1
ATOM 10962 N N . VAL B 1 693 ? 4.44172 -5.27241 55.95458 1.000 29.26668 693 VAL B N 1
ATOM 10963 C CA . VAL B 1 693 ? 4.27638 -4.54830 54.70243 1.000 28.74308 693 VAL B CA 1
ATOM 10964 C C . VAL B 1 693 ? 3.10451 -5.15220 53.94263 1.000 31.34123 693 VAL B C 1
ATOM 10965 O O . VAL B 1 693 ? 2.96932 -6.37532 53.86250 1.000 30.95206 693 VAL B O 1
ATOM 10969 N N . LYS B 1 694 ? 2.25069 -4.29830 53.39592 1.000 31.12060 694 LYS B N 1
ATOM 10970 C CA . LYS B 1 694 ? 1.11864 -4.74013 52.59748 1.000 29.25910 694 LYS B CA 1
ATOM 10971 C C . LYS B 1 694 ? 1.21941 -4.12890 51.21045 1.000 29.49143 694 LYS B C 1
ATOM 10972 O O . LYS B 1 694 ? 1.31601 -2.90619 51.07415 1.000 29.90353 694 LYS B O 1
ATOM 10978 N N . ALA B 1 695 ? 1.18632 -4.97945 50.19065 1.000 27.09586 695 ALA B N 1
ATOM 10979 C CA . ALA B 1 695 ? 1.15289 -4.55834 48.79602 1.000 27.67941 695 ALA B CA 1
ATOM 10980 C C . ALA B 1 695 ? -0.20817 -4.93601 48.22482 1.000 29.63438 695 ALA B C 1
ATOM 10981 O O . ALA B 1 695 ? -0.61443 -6.09886 48.30003 1.000 30.92234 695 ALA B O 1
ATOM 10983 N N . THR B 1 696 ? -0.90985 -3.94908 47.67569 1.000 28.60170 696 THR B N 1
ATOM 10984 C CA . THR B 1 696 ? -2.24167 -4.10788 47.10738 1.000 29.44719 696 THR B CA 1
ATOM 10985 C C . THR B 1 696 ? -2.18933 -3.97056 45.59398 1.000 29.96175 696 THR B C 1
ATOM 10986 O O . THR B 1 696 ? -1.56027 -3.03585 45.07138 1.000 29.36566 696 THR B O 1
ATOM 10990 N N . TYR B 1 697 ? -2.90816 -4.88108 44.91922 1.000 28.23981 697 TYR B N 1
ATOM 10991 C CA . TYR B 1 697 ? -2.92829 -5.04560 43.47503 1.000 29.79733 697 TYR B CA 1
ATOM 10992 C C . TYR B 1 697 ? -4.36873 -5.02045 42.98463 1.000 32.12934 697 TYR B C 1
ATOM 10993 O O . TYR B 1 697 ? -5.31214 -5.31672 43.73415 1.000 31.90823 697 TYR B O 1
ATOM 11002 N N . LYS B 1 698 ? -4.51059 -4.68287 41.69996 1.000 33.31817 698 LYS B N 1
ATOM 11003 C CA . LYS B 1 698 ? -5.81849 -4.48354 41.08480 1.000 33.98397 698 LYS B CA 1
ATOM 11004 C C . LYS B 1 698 ? -6.71381 -5.69505 41.29047 1.000 32.98699 698 LYS B C 1
ATOM 11005 O O . LYS B 1 698 ? -6.25426 -6.84047 41.30886 1.000 34.89669 698 LYS B O 1
ATOM 11011 N N . GLY B 1 699 ? -8.01255 -5.42845 41.44314 1.000 33.02321 699 GLY B N 1
ATOM 11012 C CA . GLY B 1 699 ? -8.98148 -6.46360 41.72426 1.000 37.01034 699 GLY B CA 1
ATOM 11013 C C . GLY B 1 699 ? -9.18464 -6.76897 43.18947 1.000 37.82425 699 GLY B C 1
ATOM 11014 O O . GLY B 1 699 ? -9.77573 -7.80652 43.51189 1.000 41.18122 699 GLY B O 1
ATOM 11015 N N . GLY B 1 700 ? -8.70885 -5.90884 44.08605 1.000 37.90606 700 GLY B N 1
ATOM 11016 C CA . GLY B 1 700 ? -8.81984 -6.16129 45.50785 1.000 38.43311 700 GLY B CA 1
ATOM 11017 C C . GLY B 1 700 ? -7.87243 -7.20554 46.04859 1.000 39.08318 700 GLY B C 1
ATOM 11018 O O . GLY B 1 700 ? -8.16644 -7.80569 47.08550 1.000 44.70770 700 GLY B O 1
ATOM 11019 N N . HIS B 1 701 ? -6.74585 -7.45259 45.38616 1.000 33.54479 701 HIS B N 1
ATOM 11020 C CA . HIS B 1 701 ? -5.83871 -8.50276 45.83004 1.000 36.92799 701 HIS B CA 1
ATOM 11021 C C . HIS B 1 701 ? -4.69898 -7.88939 46.63073 1.000 31.83228 701 HIS B C 1
ATOM 11022 O O . HIS B 1 701 ? -4.41701 -6.69998 46.51964 1.000 32.39416 701 HIS B O 1
ATOM 11029 N N . SER B 1 702 ? -4.05259 -8.70867 47.45559 1.000 33.79820 702 SER B N 1
ATOM 11030 C CA . SER B 1 702 ? -2.94355 -8.18245 48.24147 1.000 32.26708 702 SER B CA 1
ATOM 11031 C C . SER B 1 702 ? -2.01544 -9.29741 48.69631 1.000 32.39560 702 SER B C 1
ATOM 11032 O O . SER B 1 702 ? -2.38017 -10.47602 48.72764 1.000 31.42877 702 SER B O 1
ATOM 11035 N N . VAL B 1 703 ? -0.78637 -8.88670 49.01492 1.000 29.87737 703 VAL B N 1
ATOM 11036 C CA . VAL B 1 703 ? 0.21119 -9.70485 49.69254 1.000 29.26632 703 VAL B CA 1
ATOM 11037 C C . VAL B 1 703 ? 0.62743 -8.96363 50.95248 1.000 32.73654 703 VAL B C 1
ATOM 11038 O O . VAL B 1 703 ? 0.94693 -7.77196 50.90096 1.000 33.12296 703 VAL B O 1
ATOM 11042 N N . MET B 1 704 ? 0.60607 -9.65928 52.08296 1.000 31.55177 704 MET B N 1
ATOM 11043 C CA . MET B 1 704 ? 1.03482 -9.10550 53.35782 1.000 32.49414 704 MET B CA 1
ATOM 11044 C C . MET B 1 704 ? 2.25144 -9.88264 53.84187 1.000 32.80492 704 MET B C 1
ATOM 11045 O O . MET B 1 704 ? 2.19250 -11.10841 53.99168 1.000 33.29284 704 MET B O 1
ATOM 11050 N N . LEU B 1 705 ? 3.34736 -9.17058 54.07258 1.000 28.98845 705 LEU B N 1
ATOM 11051 C CA . LEU B 1 705 ? 4.60770 -9.74071 54.52302 1.000 29.69390 705 LEU B CA 1
ATOM 11052 C C . LEU B 1 705 ? 4.80503 -9.32117 55.97537 1.000 31.00143 705 LEU B C 1
ATOM 11053 O O . LEU B 1 705 ? 4.94301 -8.12933 56.26229 1.000 33.12375 705 LEU B O 1
ATOM 11058 N N . CYS B 1 706 ? 4.80658 -10.29497 56.88476 1.000 30.25852 706 CYS B N 1
ATOM 11059 C CA . CYS B 1 706 ? 4.97909 -10.06325 58.31303 1.000 30.51878 706 CYS B CA 1
ATOM 11060 C C . CYS B 1 706 ? 6.35893 -10.54681 58.72605 1.000 31.91064 706 CYS B C 1
ATOM 11061 O O . CYS B 1 706 ? 6.70732 -11.70507 58.47775 1.000 33.85868 706 CYS B O 1
ATOM 11064 N N . LEU B 1 707 ? 7.12371 -9.67546 59.38326 1.000 30.70327 707 LEU B N 1
ATOM 11065 C CA . LEU B 1 707 ? 8.52249 -9.91929 59.69929 1.000 30.90681 707 LEU B CA 1
ATOM 11066 C C . LEU B 1 707 ? 8.72956 -9.81368 61.19873 1.000 31.48826 707 LEU B C 1
ATOM 11067 O O . LEU B 1 707 ? 8.46172 -8.76023 61.78987 1.000 32.71243 707 LEU B O 1
ATOM 11072 N N . SER B 1 708 ? 9.20677 -10.89957 61.80353 1.000 30.33932 708 SER B N 1
ATOM 11073 C CA . SER B 1 708 ? 9.75508 -10.86584 63.15165 1.000 32.50187 708 SER B CA 1
ATOM 11074 C C . SER B 1 708 ? 11.13957 -10.24492 63.07719 1.000 34.00308 708 SER B C 1
ATOM 11075 O O . SER B 1 708 ? 12.04841 -10.81572 62.46636 1.000 38.14573 708 SER B O 1
ATOM 11078 N N . ASN B 1 709 ? 11.30619 -9.06733 63.66813 1.000 35.05170 709 ASN B N 1
ATOM 11079 C CA . ASN B 1 709 ? 12.58231 -8.37882 63.51527 1.000 33.66634 709 ASN B CA 1
ATOM 11080 C C . ASN B 1 709 ? 13.68167 -8.99716 64.36336 1.000 37.64793 709 ASN B C 1
ATOM 11081 O O . ASN B 1 709 ? 14.85707 -8.90674 63.99308 1.000 36.45179 709 ASN B O 1
ATOM 11086 N N . THR B 1 710 ? 13.33005 -9.65070 65.46926 1.000 38.25851 710 THR B N 1
ATOM 11087 C CA . THR B 1 710 ? 14.30506 -10.05285 66.47814 1.000 41.14082 710 THR B CA 1
ATOM 11088 C C . THR B 1 710 ? 14.53542 -11.55458 66.55983 1.000 42.56072 710 THR B C 1
ATOM 11089 O O . THR B 1 710 ? 15.32198 -11.99562 67.40614 1.000 42.84421 710 THR B O 1
ATOM 11093 N N . ASP B 1 711 ? 13.87874 -12.35140 65.72481 1.000 41.12892 711 ASP B N 1
ATOM 11094 C CA . ASP B 1 711 ? 13.95353 -13.79946 65.83460 1.000 40.82164 711 ASP B CA 1
ATOM 11095 C C . ASP B 1 711 ? 14.23488 -14.41687 64.47192 1.000 41.79333 711 ASP B C 1
ATOM 11096 O O . ASP B 1 711 ? 13.73166 -13.94151 63.44948 1.000 40.37254 711 ASP B O 1
ATOM 11101 N N . ALA B 1 712 ? 15.04467 -15.48209 64.46221 1.000 42.82113 712 ALA B N 1
ATOM 11102 C CA . ALA B 1 712 ? 15.38860 -16.18625 63.23084 1.000 39.50787 712 ALA B CA 1
ATOM 11103 C C . ALA B 1 712 ? 15.12381 -17.68813 63.33301 1.000 43.81786 712 ALA B C 1
ATOM 11104 O O . ALA B 1 712 ? 15.67442 -18.46614 62.54765 1.000 43.01262 712 ALA B O 1
ATOM 11106 N N . ASP B 1 713 ? 14.27791 -18.10925 64.27197 1.000 43.69650 713 ASP B N 1
ATOM 11107 C CA . ASP B 1 713 ? 13.96015 -19.51983 64.47086 1.000 46.49470 713 ASP B CA 1
ATOM 11108 C C . ASP B 1 713 ? 12.95875 -19.98167 63.41350 1.000 49.69102 713 ASP B C 1
ATOM 11109 O O . ASP B 1 713 ? 11.87113 -19.40763 63.28780 1.000 49.51636 713 ASP B O 1
ATOM 11114 N N . LYS B 1 714 ? 13.31895 -21.03545 62.67054 1.000 46.02004 714 LYS B N 1
ATOM 11115 C CA . LYS B 1 714 ? 12.44153 -21.55934 61.62568 1.000 48.43651 714 LYS B CA 1
ATOM 11116 C C . LYS B 1 714 ? 11.11192 -22.04909 62.18365 1.000 51.30817 714 LYS B C 1
ATOM 11117 O O . LYS B 1 714 ? 10.08246 -21.95220 61.50701 1.000 48.47147 714 LYS B O 1
ATOM 11123 N N . GLU B 1 715 ? 11.11232 -22.58970 63.39968 1.000 53.70067 715 GLU B N 1
ATOM 11124 C CA . GLU B 1 715 ? 9.94741 -23.27044 63.94597 1.000 55.92967 715 GLU B CA 1
ATOM 11125 C C . GLU B 1 715 ? 9.16140 -22.42630 64.93766 1.000 53.55254 715 GLU B C 1
ATOM 11126 O O . GLU B 1 715 ? 8.09079 -22.85911 65.37555 1.000 54.89199 715 GLU B O 1
ATOM 11132 N N . LYS B 1 716 ? 9.66519 -21.25213 65.31264 1.000 51.50396 716 LYS B N 1
ATOM 11133 C CA . LYS B 1 716 ? 8.98947 -20.43633 66.31209 1.000 49.54327 716 LYS B CA 1
ATOM 11134 C C . LYS B 1 716 ? 7.65574 -19.93328 65.77475 1.000 46.83503 716 LYS B C 1
ATOM 11135 O O . LYS B 1 716 ? 7.57700 -19.41462 64.65592 1.000 44.88617 716 LYS B O 1
ATOM 11141 N N . GLY B 1 717 ? 6.60269 -20.09112 66.57447 1.000 47.87935 717 GLY B N 1
ATOM 11142 C CA . GLY B 1 717 ? 5.30537 -19.58650 66.18093 1.000 44.09454 717 GLY B CA 1
ATOM 11143 C C . GLY B 1 717 ? 5.13572 -18.12066 66.53110 1.000 45.10084 717 GLY B C 1
ATOM 11144 O O . GLY B 1 717 ? 5.68104 -17.62049 67.51496 1.000 47.21470 717 GLY B O 1
ATOM 11145 N N . HIS B 1 718 ? 4.35915 -17.42822 65.70013 1.000 40.57858 718 HIS B N 1
ATOM 11146 C CA . HIS B 1 718 ? 4.08661 -16.00977 65.84732 1.000 43.83595 718 HIS B CA 1
ATOM 11147 C C . HIS B 1 718 ? 2.59781 -15.76231 65.69902 1.000 46.58275 718 HIS B C 1
ATOM 11148 O O . HIS B 1 718 ? 1.94791 -16.32210 64.80729 1.000 46.85801 718 HIS B O 1
ATOM 11155 N N . ARG B 1 719 ? 2.07804 -14.91250 66.58185 1.000 48.94263 719 ARG B N 1
ATOM 11156 C CA . ARG B 1 719 ? 0.70043 -14.44038 66.54956 1.000 50.24465 719 ARG B CA 1
ATOM 11157 C C . ARG B 1 719 ? 0.74079 -12.92876 66.69650 1.000 48.68311 719 ARG B C 1
ATOM 11158 O O . ARG B 1 719 ? 1.20033 -12.41572 67.72129 1.000 53.26439 719 ARG B O 1
ATOM 11166 N N . LEU B 1 720 ? 0.26893 -12.21943 65.68063 1.000 44.25123 720 LEU B N 1
ATOM 11167 C CA . LEU B 1 720 ? 0.37998 -10.77044 65.62916 1.000 43.84459 720 LEU B CA 1
ATOM 11168 C C . LEU B 1 720 ? -0.95205 -10.18217 65.19793 1.000 47.40720 720 LEU B C 1
ATOM 11169 O O . LEU B 1 720 ? -1.50251 -10.57767 64.16704 1.000 46.67833 720 LEU B O 1
ATOM 11174 N N . THR B 1 721 ? -1.48088 -9.25594 65.99324 1.000 45.88494 721 THR B N 1
ATOM 11175 C CA . THR B 1 721 ? -2.67655 -8.52731 65.59370 1.000 46.55969 721 THR B CA 1
ATOM 11176 C C . THR B 1 721 ? -2.27116 -7.36334 64.70195 1.000 44.78322 721 THR B C 1
ATOM 11177 O O . THR B 1 721 ? -1.47651 -6.51242 65.11273 1.000 47.18562 721 THR B O 1
ATOM 11181 N N . VAL B 1 722 ? -2.79975 -7.33631 63.48083 1.000 43.81719 722 VAL B N 1
ATOM 11182 C CA . VAL B 1 722 ? -2.52291 -6.29383 62.50086 1.000 49.28117 722 VAL B CA 1
ATOM 11183 C C . VAL B 1 722 ? -3.85883 -5.75109 62.02571 1.000 53.29678 722 VAL B C 1
ATOM 11184 O O . VAL B 1 722 ? -4.69151 -6.51302 61.51751 1.000 54.31001 722 VAL B O 1
ATOM 11188 N N . GLU B 1 723 ? -4.06446 -4.44283 62.19221 1.000 52.47200 723 GLU B N 1
ATOM 11189 C CA . GLU B 1 723 ? -5.32191 -3.79331 61.82042 1.000 56.16582 723 GLU B CA 1
ATOM 11190 C C . GLU B 1 723 ? -6.51943 -4.55278 62.38833 1.000 54.18767 723 GLU B C 1
ATOM 11191 O O . GLU B 1 723 ? -7.53273 -4.75386 61.71493 1.000 57.49381 723 GLU B O 1
ATOM 11197 N N . GLY B 1 724 ? -6.38686 -4.99994 63.63897 1.000 49.53513 724 GLY B N 1
ATOM 11198 C CA . GLY B 1 724 ? -7.45473 -5.68471 64.34066 1.000 51.08250 724 GLY B CA 1
ATOM 11199 C C . GLY B 1 724 ? -7.63879 -7.15203 64.00977 1.000 52.79249 724 GLY B C 1
ATOM 11200 O O . GLY B 1 724 ? -8.53794 -7.78458 64.58037 1.000 51.84448 724 GLY B O 1
ATOM 11201 N N . THR B 1 725 ? -6.82298 -7.71763 63.12002 1.000 51.65369 725 THR B N 1
ATOM 11202 C CA . THR B 1 725 ? -6.96921 -9.09485 62.66108 1.000 53.54243 725 THR B CA 1
ATOM 11203 C C . THR B 1 725 ? -5.74769 -9.91279 63.06107 1.000 52.59745 725 THR B C 1
ATOM 11204 O O . THR B 1 725 ? -4.61729 -9.44041 62.94540 1.000 47.50665 725 THR B O 1
ATOM 11208 N N . MET B 1 726 ? -5.97587 -11.14347 63.51708 1.000 49.54242 726 MET B N 1
ATOM 11209 C CA . MET B 1 726 ? -4.88817 -12.01361 63.95257 1.000 51.54111 726 MET B CA 1
ATOM 11210 C C . MET B 1 726 ? -4.21857 -12.68751 62.75817 1.000 52.12011 726 MET B C 1
ATOM 11211 O O . MET B 1 726 ? -4.89715 -13.25369 61.89491 1.000 51.47431 726 MET B O 1
ATOM 11216 N N . TYR B 1 727 ? -2.88372 -12.62655 62.71359 1.000 46.52968 727 TYR B N 1
ATOM 11217 C CA . TYR B 1 727 ? -2.07424 -13.31211 61.71403 1.000 48.16314 727 TYR B CA 1
ATOM 11218 C C . TYR B 1 727 ? -1.10044 -14.23534 62.43078 1.000 46.89518 727 TYR B C 1
ATOM 11219 O O . TYR B 1 727 ? -0.37896 -13.80139 63.33624 1.000 48.66549 727 TYR B O 1
ATOM 11228 N N . ALA B 1 728 ? -1.08591 -15.50339 62.03281 1.000 43.26959 728 ALA B N 1
ATOM 11229 C CA . ALA B 1 728 ? -0.29772 -16.51993 62.71261 1.000 43.59601 728 ALA B CA 1
ATOM 11230 C C . ALA B 1 728 ? 0.55764 -17.24628 61.69217 1.000 42.80397 728 ALA B C 1
ATOM 11231 O O . ALA B 1 728 ? 0.06045 -17.63625 60.62955 1.000 41.95328 728 ALA B O 1
ATOM 11233 N N . TRP B 1 729 ? 1.83677 -17.42553 62.01817 1.000 38.62137 729 TRP B N 1
ATOM 11234 C CA . TRP B 1 729 ? 2.73622 -18.12656 61.10761 1.000 39.07659 729 TRP B CA 1
ATOM 11235 C C . TRP B 1 729 ? 3.90701 -18.69979 61.88997 1.000 40.37908 729 TRP B C 1
ATOM 11236 O O . TRP B 1 729 ? 4.18164 -18.29396 63.01771 1.000 42.04281 729 TRP B O 1
ATOM 11247 N N . ASN B 1 730 ? 4.61538 -19.63111 61.26362 1.000 38.34111 730 ASN B N 1
ATOM 11248 C CA . ASN B 1 730 ? 5.84560 -20.17312 61.81948 1.000 41.15974 730 ASN B CA 1
ATOM 11249 C C . ASN B 1 730 ? 7.04320 -19.63008 61.05423 1.000 39.94588 730 ASN B C 1
ATOM 11250 O O . ASN B 1 730 ? 6.97893 -19.43704 59.83433 1.000 40.36628 730 ASN B O 1
ATOM 11255 N N . GLY B 1 731 ? 8.13167 -19.38475 61.77409 1.000 40.48088 731 GLY B N 1
ATOM 11256 C CA . GLY B 1 731 ? 9.32631 -18.84707 61.15890 1.000 39.24817 731 GLY B CA 1
ATOM 11257 C C . GLY B 1 731 ? 9.35858 -17.33507 61.17684 1.000 38.32296 731 GLY B C 1
ATOM 11258 O O . GLY B 1 731 ? 8.42581 -16.64859 61.60287 1.000 34.48275 731 GLY B O 1
ATOM 11259 N N . ARG B 1 732 ? 10.46954 -16.79754 60.67735 1.000 33.09554 732 ARG B N 1
ATOM 11260 C CA . ARG B 1 732 ? 10.68651 -15.35948 60.79193 1.000 34.87247 732 ARG B CA 1
ATOM 11261 C C . ARG B 1 732 ? 9.69999 -14.56635 59.94564 1.000 32.52875 732 ARG B C 1
ATOM 11262 O O . ARG B 1 732 ? 9.25910 -13.48689 60.35685 1.000 34.74988 732 ARG B O 1
ATOM 11270 N N . CYS B 1 733 ? 9.34897 -15.07606 58.76543 1.000 33.46766 733 CYS B N 1
ATOM 11271 C CA . CYS B 1 733 ? 8.59473 -14.32839 57.76605 1.000 31.89189 733 CYS B CA 1
ATOM 11272 C C . CYS B 1 733 ? 7.31906 -15.07094 57.39953 1.000 35.16171 733 CYS B C 1
ATOM 11273 O O . CYS B 1 733 ? 7.37053 -16.23887 56.99819 1.000 36.54774 733 CYS B O 1
ATOM 11276 N N . GLY B 1 734 ? 6.18711 -14.38756 57.51669 1.000 34.24406 734 GLY B N 1
ATOM 11277 C CA . GLY B 1 734 ? 4.90029 -14.90539 57.06641 1.000 32.65168 734 GLY B CA 1
ATOM 11278 C C . GLY B 1 734 ? 4.44411 -14.15136 55.82809 1.000 33.63971 734 GLY B C 1
ATOM 11279 O O . GLY B 1 734 ? 4.60859 -12.93347 55.74022 1.000 33.43678 734 GLY B O 1
ATOM 11280 N N . VAL B 1 735 ? 3.88683 -14.87995 54.86661 1.000 32.74350 735 VAL B N 1
ATOM 11281 C CA . VAL B 1 735 ? 3.37986 -14.29861 53.62630 1.000 31.96695 735 VAL B CA 1
ATOM 11282 C C . VAL B 1 735 ? 1.91891 -14.69634 53.48684 1.000 34.10643 735 VAL B C 1
ATOM 11283 O O . VAL B 1 735 ? 1.60394 -15.88585 53.36272 1.000 35.41076 735 VAL B O 1
ATOM 11287 N N . PHE B 1 736 ? 1.02968 -13.70763 53.49670 1.000 32.21314 736 PHE B N 1
ATOM 11288 C CA . PHE B 1 736 ? -0.40887 -13.93642 53.42157 1.000 35.30941 736 PHE B CA 1
ATOM 11289 C C . PHE B 1 736 ? -0.94465 -13.31415 52.14165 1.000 37.60032 736 PHE B C 1
ATOM 11290 O O . PHE B 1 736 ? -0.69486 -12.13967 51.87141 1.000 39.74690 736 PHE B O 1
ATOM 11298 N N . MET B 1 737 ? -1.67456 -14.08949 51.35036 1.000 36.08836 737 MET B N 1
ATOM 11299 C CA . MET B 1 737 ? -2.14671 -13.61774 50.05766 1.000 38.58466 737 MET B CA 1
ATOM 11300 C C . MET B 1 737 ? -3.66161 -13.65246 50.01678 1.000 41.36510 737 MET B C 1
ATOM 11301 O O . MET B 1 737 ? -4.29270 -14.53321 50.60300 1.000 40.78524 737 MET B O 1
ATOM 11306 N N . LYS B 1 738 ? -4.24087 -12.69714 49.30378 1.000 39.95609 738 LYS B N 1
ATOM 11307 C CA . LYS B 1 738 ? -5.68776 -12.69795 49.13522 1.000 44.45869 738 LYS B CA 1
ATOM 11308 C C . LYS B 1 738 ? -6.05062 -12.07025 47.80332 1.000 43.57957 738 LYS B C 1
ATOM 11309 O O . LYS B 1 738 ? -5.26072 -11.30707 47.25371 1.000 39.66017 738 LYS B O 1
#

CATH classification: 1.50.10.100 (+1 more: 2.70.98.70)

InterPro domains:
  IPR008397 Alginate lyase domain [PF05426] (90-300)
  IPR008929 Chondroitin AC/alginate lyase [G3DSA:1.50.10.100] (22-370)
  IPR008929 Chondroitin AC/alginate lyase [SSF48230] (39-310)
  IPR012480 Heparinase II/III-like, C-terminal [PF07940] (379-641)

Solvent-accessible surface area: 52054 Å² total; per-residue (Å²): 160,20,5,12,1,20,0,42,86,138,42,2,84,94,4,116,90,14,158,56,95,7,99,43,5,31,129,7,16,66,85,21,37,61,39,0,46,60,15,42,125,59,129,67,44,28,38,94,5,94,33,13,53,55,18,125,18,15,66,57,0,68,60,4,9,57,14,0,17,45,0,0,0,0,41,22,10,44,27,48,136,92,10,4,56,22,0,5,94,0,0,53,31,0,8,163,23,0,77,101,16,44,67,4,80,60,158,124,15,118,30,20,0,23,3,2,46,35,10,24,25,0,1,13,0,0,2,3,0,0,2,0,0,2,4,0,41,108,60,14,55,83,169,51,48,60,56,0,39,147,31,0,0,36,36,0,0,56,3,2,6,62,13,53,71,138,48,102,31,7,46,158,24,0,30,98,49,64,14,62,0,0,2,4,0,0,0,0,0,0,0,0,15,2,20,112,82,144,48,1,16,102,57,0,5,68,1,40,72,26,70,21,136,149,0,0,0,24,62,0,0,38,74,25,2,3,33,32,0,2,8,37,20,0,0,6,32,0,6,63,1,0,27,0,0,0,9,0,0,29,2,0,50,42,64,65,68,134,73,106,3,14,89,74,56,105,34,0,2,44,62,0,3,50,3,0,10,11,0,0,10,91,7,49,4,3,36,8,1,3,3,31,111,5,4,0,53,0,91,17,0,2,12,0,0,0,10,6,0,37,61,79,47,86,61,58,30,11,0,17,0,0,78,126,38,12,117,39,14,9,15,14,19,4,0,23,50,0,2,63,4,31,75,148,65,62,42,35,110,30,111,64,124,25,19,39,15,99,0,10,91,124,10,85,68,11,1,2,0,0,2,8,24,118,67,117,136,37,62,7,2,2,7,0,3,0,1,15,6,3,101,68,29,0,0,3,0,1,0,8,5,4,6,12,11,51,32,27,43,0,1,21,9,19,1,3,3,60,30,17,67,4,108,59,7,89,135,4,106,54,5,144,8,5,86,36,1,0,22,14,0,0,2,1,1,0,0,1,4,63,31,35,1,0,7,75,20,63,72,169,42,0,63,161,64,58,1,61,34,47,11,78,24,30,135,20,82,65,23,10,0,0,0,0,69,3,60,52,2,20,120,67,8,53,2,12,0,2,0,0,13,0,75,13,114,45,31,75,40,16,0,1,1,0,0,0,7,0,63,9,133,153,107,32,33,0,1,2,1,3,9,8,61,32,46,11,8,35,24,46,13,108,64,46,23,7,76,84,81,1,129,29,23,8,114,88,37,0,0,38,6,0,2,37,17,0,104,14,65,1,138,98,145,63,5,0,12,0,8,0,19,10,150,62,31,0,1,0,0,0,0,18,9,65,34,113,0,38,2,22,5,2,6,0,12,0,43,4,69,59,22,6,12,96,64,44,29,0,0,0,0,21,2,101,65,72,105,90,30,15,0,0,1,0,3,7,8,7,0,100,25,60,42,62,111,58,68,47,57,67,25,100,22,25,17,89,42,1,75,43,37,43,82,73,90,57,39,0,0,1,51,0,29,0,117,71,54,61,15,0,7,0,0,2,2,23,104,34,45,64,103,148,97,45,9,163,21,94,8,112,85,65,82,39,46,25,113,0,8,5,3,9,54,64,160,149,27,5,10,0,15,0,46,81,138,30,1,74,120,5,117,79,11,152,58,93,6,101,44,4,32,124,9,17,65,87,22,37,60,38,0,45,59,13,47,124,57,127,82,45,33,36,90,6,86,32,12,45,50,20,124,18,16,69,54,0,70,61,4,10,73,16,0,18,44,0,0,0,0,36,21,11,47,24,59,135,93,11,2,55,26,0,4,90,2,0,51,33,1,5,156,24,0,75,103,17,44,67,5,75,65,160,125,15,116,24,22,0,22,2,3,47,32,10,23,32,0,1,10,0,0,2,3,0,0,2,0,0,1,3,0,44,112,55,15,56,83,168,57,46,61,62,0,38,148,35,0,0,35,35,0,0,55,4,1,5,63,12,50,68,141,48,94,27,7,45,137,23,0,29,99,46,51,15,58,0,0,0,4,0,0,0,0,0,0,0,0,11,2,18,97,82,138,53,1,15,87,56,0,5,65,0,36,70,23,69,18,139,148,0,0,0,23,63,0,0,44,70,23,5,2,34,32,0,2,8,46,19,1,0,11,31,1,6,63,3,1,22,0,0,0,9,0,0,29,2,0,48,40,56,65,65,138,72,103,3,15,85,73,57,106,37,0,3,38,67,0,3,52,4,0,10,13,0,0,12,88,6,42,4,3,30,10,1,2,4,27,99,6,3,0,44,0,65,10,0,1,12,0,0,0,10,5,0,43,63,80,48,86,51,60,28,9,0,17,0,0,75,124,40,12,116,38,15,5,13,11,39,4,0,40,46,0,2,99,7,30,73,171,62,45,42,35,109,29,112,58,133,25,18,39,18,99,1,10,96,132,10,85,65,11,0,2,0,1,2,7,21,119,71,118,137,39,60,7,2,2,8,0,4,0,2,14,5,4,88,68,36,0,0,2,0,0,0,7,3,4,5,13,11,49,30,28,47,0,1,21,11,20,0,2,3,58,32,20,60,6,105,58,5,92,128,6,92,49,4,140,8,4,88,36,0,0,23,16,0,0,1,1,1,0,0,0,3,62,32,33,1,0,10,73,21,62,78,142,50,0,67,149,85,56,1,59,34,47,11,77,21,33,136,20,83,64,24,10,0,0,0,0,63,3,66,52,2,16,128,43,6,52,2,12,0,2,0,0,12,0,75,12,115,46,32,76,36,18,0,0,1,0,0,0,8,0,64,14,89,135,113,26,33,0,0,1,0,1,10,8,65,34,46,9,7,36,23,48,12,105,61,47,23,7,71,87,83,2,129,28,22,8,113,90,39,0,0,38,7,0,3,38,19,0,101,12,61,2,131,93,139,66,2,0,12,0,7,0,18,10,150,62,30,0,0,0,0,0,0,19,9,80,42,135,0,49,2,23,6,3,2,0,7,0,43,4,66,54,20,4,11,96,52,49,30,0,0,0,0,21,5,106,74,75,110,84,28,17,0,0,2,0,2,6,8,7,0,98,24,57,43,58,91,54,60,46,54,69,25,96,22,25,17,85,43,1,72,46,36,42,84,72,91,57,41,0,0,1,59,0,28,0,115,70,54,61,12,0,10,0,0,2,3,19,111,38,48,56,102,144,100,42,8,167,20,73,3,119,72,73,84,51,54,24,111,0,8,4,3,11,59,62,161

Sequence (1430 aa):
QHPSLLFTQEEVNEMRAGKGTVPAFDKSLSEVLAAADAAVNSPVSVPVPVDGGGGVVHEQHKSNYYAMFHCGVAYQLTGDKKYAAYVGDMLEAYAKLYPTLGFHPLQLSPVPGRLFWQTLNESVWLVHTAVAYDCIYNTLSSKQRATIEKNLFVPMADFIMDGMGDNHANNKTFNKMHNHATWATAAVGMIGFAMNREDYVKKALYGSDGTGKRGGFIRQMDYLFSPDGYFTEGAYYQRYAIWPFVIFAQCIENKLPDLKIFNYRDSILSKALSTLIQLSYEGEFFHINDALLKGLSAQELVYAVDILYNVNPSDKSLLSVANKYQHTYLPTSGGFKVARDIARGEAAPIIYRSSVFRDGRKGDEGGVAVIRSTDSNLNSALTLKATSSHGLSHGHFDKLTMAYYDNGNEILPDYGASRFLNIEAKYKGHYTRENQSFAKQTIAHNTLVVDETSHFAGDIKVSSRYHSDIIYHDFNGGHFQVMVAKDTNAYPGIEMKRTLAYVTTPFLQFPLILDVLQANADKEHQYDYPIWYNGHFVSLNFPYAKATNELKTLGTKDGYQHLWLEAWGQNKSRNTSSFTFVNKDRFYTISIATTAQTEMKMLRLGANDPDFNLRNETAFLIREKARKNHTFATSIETHGEYDVVMETSSNLTSSCEEVKVVMDTASYTVVKATYKGGHSVMLCLSNTDADKEKGHRLTVEGTMYAWNGRCGVFMKQHPSLLFTQEEVNEMRAGKGTVPAFDKSLSEVLAAADAAVNSPVSVPVPVDGGGGVVHEQHKSNYYAMFHCGVAYQLTGDKKYAAYVGDMLEAYAKLYPTLGFHPLQLSPVPGRLFWQTLNESVWLVHTAVAYDCIYNTLSSKQRATIEKNLFVPMADFIMDGMGDNHANNKTFNKMHNHATWATAAVGMIGFAMNREDYVKKALYGSDGTGKRGGFIRQMDYLFSPDGYFTEGAYYQRYAIWPFVIFAQCIENKLPDLKIFNYRDSILSKALSTLIQLSYEGEFFHINDALLKGLSAQELVYAVDILYNVNPSDKSLLSVANKYQHTYLPTSGGFKVARDIARGEAAPIIYRSSVFRDGRKGDEGGVAVIRSTDSNLNSALTLKATSSHGLSHGHFDKLTMAYYDNGNEILPDYGASRFLNIEAKYKGHYTRENQSFAKQTIAHNTLVVDETSHFAGDIKVSSRYHSDIIYHDFNGGHFQVMVAKDTNAYPGIEMKRTLAYVTTPFLQFPLILDVLQANADKEHQYDYPIWYNGHFVSLNFPYAKATNELKTLGTKDGYQHLWLEAWGQNKSRNTSSFTFVNKDRFYTISIATTAQTEMKMLRLGANDPDFNLRNETAFLIREKARKNHTFATSIETHGEYDVVMETSSNLTSSCEEVKVVMDTASYTVVKATYKGGHSVMLCLSNTDADKEKGHRLTVEGTMYAWNGRCGVFMK

Radius of gyration: 35.42 Å; Cα contacts (8 Å, |Δi|>4): 3384; chains: 2; bounding box: 104×78×88 Å

Nearest PDB structures (foldseek):
  8bdd-assembly1_A  TM=1.001E+00  e=0.000E+00  Bacteroides ovatus
  7bjt-assembly1_A  TM=9.447E-01  e=1.277E-78  Zobellia galactanivorans
  7bm6-assembly1_B  TM=9.423E-01  e=2.295E-78  Zobellia galactanivorans
  4ok2-assembly1_B  TM=9.709E-01  e=2.607E-75  Saccharophagus degradans 2-40
  4ok4-assembly1_A  TM=9.490E-01  e=2.144E-75  Saccharophagus degradans 2-40

Foldseek 3Di:
DFPQQQADLVFLVVLLVCPPVFVLANVQLVVLVVLLVVLLVDDADQDQAADAPPDPNQVSLVSVLSNLLSLLLVCSNPVDCSSLVSLLVNLVVQLVPQQVWDFHPDDDDLATAGSHRHCLSVLVSLLSNLSSCRSNVVVDDPVSVVSSCVRPLVVSLCCCCANDDPRGVSVVLCFDLDLSVLSSLSSQLSNCVSVVPVQSVQCQAQNNVSPVPGGHDLVSLLFQAALQQDGLLFLQVLLVSLQSVLSSLSSCCRPPVVVVSCPRSNRSSVSNLVVSVLQAAQQFGAQAFAHDTDGCQDVSNLSSLLSVCVVPVVPLQSLVSCVRRHSHADSTSSRVVSSVCVVVVSHDHDDHAFDWGAEGSHSPAATKTKAFDDDPVWGKIKIFGWGQQNPPRGALEHGFMWIDTPRGGFFGQAHFLFDQCPCLQVHRDGDPCRLFANRFHLSTQAKDWQLAGFLSSDSVSSNVHTKYFQAWDNPPPQKTKTKIWDCRRPPQKIKMKMWMFGHAPPAPHTKIKIKIKIAGPFWIKMKGKTWGDFAWDDKPADKDADDPDWAFPDDGRNSQFKTFGMKDFHADDQKIKTWGDDDFKIKIKIKGHHRQKMKTKIWGGGPCVSPRDDTTIMIMIMDGTDRIDMIIIMMGIDKGHDPPVRDIDRRDFQWPDWDFQDDDCQKTWIWTAGPPGKIKIKIFGNPDFDQADKDWDDTPNDIDIDGGGIDIDID/DFPQQQADLVFLVVLLVCPPVFVLANVQLVVLVVLLVVLLVDDDDQDFAADAPLDPNLVSLVSVLSNLLSLLLVCSNPVDCSSLVSLLVNLVVQLVVQVVWDFHPDDDDLATATSHRHCLSVLVSLLSNLNSCSSNVVVDDPVSVVSSCVRPVVVSLCCCCANDDPRGVSVVLCFDLDLSVLSSLLSQLSNCVSVVPVLSVQCQAQNPVSNVPGGHDLVSLLFQAALQLDGQQFLQVLLVSLQSVLSSLSSCCSPPVVVVSCPRSNRSSVSNLLVSVLQDAQQAGQLAFADDGDGCQDVSNLSSLLRVCVVPVVQLQSLVSCVRRHSHHDSTSSRVVSSVCVVVPSHDHDDRAFDWGAEGSHRPFATKTKAFDDPPVWGKIKIFGWGAQNPPRGALAHGFMWIDTPRGGFFGQDHFLFDQSPCLQVHRDGDPCRLFANRFHLSTQDKDWALAGFVSSDCVQRNVHTKHFQAWDNPPPQKTKTKIWDDRRDDFKIKMKMWMFGRAPPAPHTKIKIKIKIAGPFWIKMKGKTWGDFAWDDKPADKDADDPDWAFPDDGRNSQFKTFGMKDFHADDQKIKTWGDDPFKIKIKIKGHHRQKMKTKIWGGHPCVSRSDDGTIMIMIMDGTDRIDMIIIMMDIDKTHDPVVRDIDGRDFQWDDWDFQDDDPQKTKIWIAGPPRKIKIKIFGNPDADQADWDWDQTPNDIDIDGGGIDIDID